Protein 2FTY (pdb70)

B-factor: mean 35.9, std 2.4, range [15.28, 65.34]

Secondary structure (DSSP, 8-state):
--EEEEEES-EEE-SS-EEE-EEEEETTEEEEEES---GGGEEEEEE-TT-EEEEPEEE--B----TT-BTB--S--HHHHHHHHHHTTEEEEEEEEEP-TT--STTHHHHHHHHHHHHHTTS--SSEEEEEEE-----SSHHHHHHHHHHHHHHHHHHH---B--BSSSTTTB--HHHHHHHHHHHHHHTPBPEEB---HHHHHHHHHHHHHTT--STTHHHHTS-HHHHHHHHHHHHHHHHHTT--EEE-S---HHHHHHHHHHHHTT--EEEEE-HHHHH--GGGGS----S--GGG-SSSTTT-TT-TTGGGGG--SSPPPPTTSHHHHHHHHHTTS-SEE---B---BSS--SSTTBGGGGEEGGGTEES-GGGSPP-B--TTTHHHHIIIIIIITTSSS-HHHHHIIIIIHHHHHTT-TTTSSS--TTTSB--EEEE--SS-----TTS-SB--TGGGTSS-S--TTTT-B-S--EEEEEETTEEEEETTEE-GGG----B------GGGS-----SSS---TT-/--EEEEEES-EEE-SS-EEE-EEEEETTEEEEEES---GGGEEEEEE-TT-EEEEPEEE--B----TT-TTS--S--HHHHHHHHHHTTEEEEEEEEEP-TT--STTHHHHHHHHHHHHHTTS--SSEEEEEEE-----SSTTTTHHHHHHHHHHHHHHH---B--BSSSTTTB--HHHHHHHHHHHHHTTPBPEEB---HHHHHHHHHHHHHTT--STTHHHHTS-HHHHHHHHHHHHHHHHHTT--EEE-S---HHHHHHHHHHHHHT--EEEEE-HHHHH--GGGGS----S--GGGSSSSTTT-TT-TTGGGGG--SSPPPPTTSHHHHHHHHHHTS-SEE---B---BSS--SSTTBGGGGEEGGGTEES-GGGSPP-B--TTTHHHHIIIIIIITTSSS-HHHHHIIIIIHHHHHTT-TTTSSS--TTTSB--EEEE--SS-----TTS-SB--TGGGTSS-S--TTTT-B-S--EEEEEETTEEEEETTEE-GGG----B------GGGS-----SSS---TT-/--EEEEEES-EEE-SS-EEE-EEEEETTEEEEEES---GGGEEEEEE-TT-EEEEPEEE--B----TT-TTS--S--HHHHHHHHHHTTEEEEEEEEEP-TT--STTHHHHHHHHHHHHHTTS--SSEEEEEEE-----SSHHHHHHHHHHHHHHHHHHH---B--BSSSTTTB--HHHHHHHHHHHHHTTPBPEEB---HHHHHHHHHHHHHTT--STTHHHHTS-HHHHHHHHHHHHHHHHHTT--EEE-S---HHHHHHHHHHHHHT--EEEEE-HHHHH--GGGG----S--GGGSSSSTTT-TT-TTGGGGG--SSPPPPTTSHHHHHHHHHHTS-SEE---B---BSS--SSTTBGGGGEEGGGTEES-GGGSPP-B--TTTHHHHIIIIIIITTSSS-HHHHHIIIIIHHHHHTT-TTTSSS--TTTSB--EEEE--SS-----TTS-SB--TGGGTSS-S--TTTT-B-S--EEEEEETTEEEEETTEE-GGG----B------GGGS-----SSS---TT-/--EEEEEES-EEE-SS-EEE-EEEEETTEEEEEES---GGGEEEEEE-TT-EEEEPEEE--B----TT-TTS--S--HHHHHHHHHHTTEEEEEEEEEP-TT--STTHHHHHHHHHHHHHTTS--SSEEEEEEE-----SSHHHHHHHHHHHHHHHHHHH---B--BSSSTTTB--HHHHHHHHHHHHHTTPBPEEB---HHHHHHHHHHHHHTT--STTHHHHTS-HHHHHHHHHHHHHHHHHTT--EEE-S---HHHHHHHHHHHHHT--EEEEE-HHHHH--GGGGS-----GGG-SSSTTT-TT-TTGGGGG--SSPPPPTTSHHHHHHHHHTTS-SEE---B---BSS--SSTTBGGGGEEGGGTEES-GGGSPP-B--TTTHHHHIIIIIIITTSSS-HHHHHIIIIIHHHHHTT-TTTSSS--TTTSB--EEEE--SS-----TTS-SB--TGGGTSS-S--TTTT-B-S--EEEEEETTEEEEETTEE-GGG----B------GGGS-----SSS---TT-

Nearest PDB structures (foldseek):
  2fty-assembly1_D  TM=9.978E-01  e=0.000E+00  Lachancea kluyveri
  2fvm-assembly1_D  TM=9.995E-01  e=0.000E+00  Lachancea kluyveri
  2fvm-assembly1_C  TM=1.001E+00  e=0.000E+00  Lachancea kluyveri
  2fvm-assembly1_B  TM=1.000E+00  e=0.000E+00  Lachancea kluyveri
  3sfw-assembly1_A  TM=9.441E-01  e=5.702E-50  Brevibacillus agri

GO terms:
  GO:0004157 dihydropyrimidinase activity (F, EXP)

CATH classification: 2.30.40.10 (+1 more: 3.20.20.140)

Structure (mmCIF, N/CA/C/O backbone):
data_2FTY
#
_entry.id   2FTY
#
_cell.length_a   91.428
_cell.length_b   73.320
_cell.length_c   162.181
_cell.angle_alpha   90.00
_cell.angle_beta   91.59
_cell.angle_gamma   90.00
#
_symmetry.space_group_name_H-M   'P 1 21 1'
#
loop_
_entity.id
_entity.type
_entity.pdbx_description
1 polymer dihydropyrimidinase
2 non-polymer 'ZINC ION'
3 water water
#
loop_
_atom_site.group_PDB
_atom_site.id
_atom_site.type_symbol
_atom_site.label_atom_id
_atom_site.label_alt_id
_atom_site.label_comp_id
_atom_site.label_asym_id
_atom_site.label_entity_id
_atom_site.label_seq_id
_atom_site.pdbx_PDB_ins_code
_atom_site.Cartn_x
_atom_site.Cartn_y
_atom_site.Cartn_z
_atom_site.occupancy
_atom_site.B_iso_or_equiv
_atom_site.auth_seq_id
_atom_site.auth_comp_id
_atom_site.auth_asym_id
_atom_site.auth_atom_id
_atom_site.pdbx_PDB_model_num
ATOM 1 N N . PRO A 1 1 ? 56.843 59.521 101.407 1.00 38.74 2 PRO A N 1
ATOM 2 C CA . PRO A 1 1 ? 55.626 60.282 101.235 1.00 38.65 2 PRO A CA 1
ATOM 3 C C . PRO A 1 1 ? 55.807 61.769 100.917 1.00 38.43 2 PRO A C 1
ATOM 4 O O . PRO A 1 1 ? 55.039 62.593 101.402 1.00 39.11 2 PRO A O 1
ATOM 8 N N . ILE A 1 2 ? 56.813 62.112 100.119 1.00 37.90 3 ILE A N 1
ATOM 9 C CA . ILE A 1 2 ? 56.776 63.345 99.353 1.00 37.54 3 ILE A CA 1
ATOM 10 C C . ILE A 1 2 ? 56.379 62.984 97.911 1.00 37.13 3 ILE A C 1
ATOM 11 O O . ILE A 1 2 ? 55.667 63.739 97.234 1.00 37.39 3 ILE A O 1
ATOM 16 N N . TYR A 1 3 ? 56.805 61.796 97.481 1.00 36.62 4 TYR A N 1
ATOM 17 C CA . TYR A 1 3 ? 56.505 61.271 96.153 1.00 36.24 4 TYR A CA 1
ATOM 18 C C . TYR A 1 3 ? 55.749 59.959 96.246 1.00 36.18 4 TYR A C 1
ATOM 19 O O . TYR A 1 3 ? 56.002 59.143 97.138 1.00 35.98 4 TYR A O 1
ATOM 28 N N . ASP A 1 4 ? 54.824 59.770 95.307 1.00 36.33 5 ASP A N 1
ATOM 29 C CA . ASP A 1 4 ? 54.042 58.550 95.184 1.00 36.40 5 ASP A CA 1
ATOM 30 C C . ASP A 1 4 ? 54.923 57.378 94.728 1.00 36.22 5 ASP A C 1
ATOM 31 O O . ASP A 1 4 ? 54.759 56.251 95.203 1.00 36.42 5 ASP A O 1
ATOM 36 N N . LEU A 1 5 ? 55.860 57.649 93.823 1.00 35.99 6 LEU A N 1
ATOM 37 C CA . LEU A 1 5 ? 56.666 56.592 93.196 1.00 35.78 6 LEU A CA 1
ATOM 38 C C . LEU A 1 5 ? 58.089 57.040 92.874 1.00 35.64 6 LEU A C 1
ATOM 39 O O . LEU A 1 5 ? 58.312 58.138 92.364 1.00 35.73 6 LEU A O 1
ATOM 44 N N . ILE A 1 6 ? 59.042 56.162 93.165 1.00 35.63 7 ILE A N 1
ATOM 45 C CA . ILE A 1 6 ? 60.448 56.361 92.808 1.00 35.57 7 ILE A CA 1
ATOM 46 C C . ILE A 1 6 ? 60.951 55.163 91.997 1.00 35.17 7 ILE A C 1
ATOM 47 O O . ILE A 1 6 ? 60.816 54.012 92.431 1.00 34.89 7 ILE A O 1
ATOM 52 N N . ILE A 1 7 ? 61.510 55.433 90.816 1.00 34.88 8 ILE A N 1
ATOM 53 C CA . ILE A 1 7 ? 62.131 54.377 90.004 1.00 34.51 8 ILE A CA 1
ATOM 54 C C . ILE A 1 7 ? 63.646 54.488 90.062 1.00 34.51 8 ILE A C 1
ATOM 55 O O . ILE A 1 7 ? 64.227 55.446 89.548 1.00 34.34 8 ILE A O 1
ATOM 60 N N . LYS A 1 8 ? 64.274 53.488 90.673 1.00 34.64 9 LYS A N 1
ATOM 61 C CA . LYS A 1 8 ? 65.713 53.487 90.895 1.00 35.07 9 LYS A CA 1
ATOM 62 C C . LYS A 1 8 ? 66.445 52.504 89.985 1.00 35.23 9 LYS A C 1
ATOM 63 O O . LYS A 1 8 ? 65.837 51.584 89.451 1.00 35.10 9 LYS A O 1
ATOM 69 N N . ASN A 1 9 ? 67.756 52.719 89.822 1.00 35.74 10 ASN A N 1
ATOM 70 C CA . ASN A 1 9 ? 68.667 51.788 89.135 1.00 36.14 10 ASN A CA 1
ATOM 71 C C . ASN A 1 9 ? 68.327 51.476 87.673 1.00 36.13 10 ASN A C 1
ATOM 72 O O . ASN A 1 9 ? 68.719 50.428 87.148 1.00 36.32 10 ASN A O 1
ATOM 77 N N . GLY A 1 10 ? 67.605 52.380 87.018 1.00 36.01 11 GLY A N 1
ATOM 78 C CA . GLY A 1 10 ? 67.200 52.183 85.631 1.00 36.02 11 GLY A CA 1
ATOM 79 C C . GLY A 1 10 ? 67.918 53.114 84.679 1.00 35.91 11 GLY A C 1
ATOM 80 O O . GLY A 1 10 ? 68.562 54.060 85.112 1.00 36.20 11 GLY A O 1
ATOM 81 N N . ILE A 1 11 ? 67.809 52.836 83.380 1.00 35.59 12 ILE A N 1
ATOM 82 C CA . ILE A 1 11 ? 68.441 53.657 82.344 1.00 35.30 12 ILE A CA 1
ATOM 83 C C . ILE A 1 11 ? 67.361 54.355 81.548 1.00 35.14 12 ILE A C 1
ATOM 84 O O . ILE A 1 11 ? 66.574 53.721 80.858 1.00 35.13 12 ILE A O 1
ATOM 89 N N . ILE A 1 12 ? 67.337 55.675 81.642 1.00 35.14 13 ILE A N 1
ATOM 90 C CA . ILE A 1 12 ? 66.333 56.476 80.973 1.00 34.81 13 ILE A CA 1
ATOM 91 C C . ILE A 1 12 ? 66.653 56.587 79.490 1.00 35.50 13 ILE A C 1
ATOM 92 O O . ILE A 1 12 ? 67.778 56.963 79.119 1.00 35.33 13 ILE A O 1
ATOM 97 N N . CYS A 1 13 ? 65.669 56.236 78.653 1.00 35.67 14 CYS A N 1
ATOM 98 C CA A CYS A 1 13 ? 65.743 56.432 77.202 0.70 35.76 14 CYS A CA 1
ATOM 99 C CA B CYS A 1 13 ? 65.788 56.480 77.231 0.30 35.73 14 CYS A CA 1
ATOM 100 C C . CYS A 1 13 ? 64.763 57.495 76.727 1.00 35.95 14 CYS A C 1
ATOM 101 O O . CYS A 1 13 ? 63.569 57.409 77.023 1.00 35.99 14 CYS A O 1
ATOM 106 N N . THR A 1 14 ? 65.258 58.464 75.969 1.00 35.63 15 THR A N 1
ATOM 107 C CA . THR A 1 14 ? 64.423 59.459 75.339 1.00 35.69 15 THR A CA 1
ATOM 108 C C . THR A 1 14 ? 64.663 59.409 73.840 1.00 35.79 15 THR A C 1
ATOM 109 O O . THR A 1 14 ? 65.424 58.570 73.347 1.00 35.91 15 THR A O 1
ATOM 113 N N . ALA A 1 15 ? 64.010 60.311 73.115 1.00 35.83 16 ALA A N 1
ATOM 114 C CA . ALA A 1 15 ? 64.208 60.440 71.677 1.00 35.86 16 ALA A CA 1
ATOM 115 C C . ALA A 1 15 ? 65.621 60.919 71.321 1.00 35.76 16 ALA A C 1
ATOM 116 O O . ALA A 1 15 ? 66.045 60.776 70.183 1.00 35.85 16 ALA A O 1
ATOM 118 N N . SER A 1 16 ? 66.347 61.466 72.294 1.00 35.78 17 SER A N 1
ATOM 119 C CA . SER A 1 16 ? 67.669 62.045 72.028 1.00 35.99 17 SER A CA 1
ATOM 120 C C . SER A 1 16 ? 68.778 61.643 73.012 1.00 35.92 17 SER A C 1
ATOM 121 O O . SER A 1 16 ? 69.943 61.955 72.770 1.00 36.16 17 SER A O 1
ATOM 124 N N . ASP A 1 17 ? 68.430 60.969 74.111 1.00 35.76 18 ASP A N 1
ATOM 125 C CA . ASP A 1 17 ? 69.411 60.631 75.156 1.00 35.81 18 ASP A CA 1
ATOM 126 C C . ASP A 1 17 ? 69.211 59.225 75.729 1.00 35.63 18 ASP A C 1
ATOM 127 O O . ASP A 1 17 ? 68.090 58.731 75.806 1.00 35.65 18 ASP A O 1
ATOM 132 N N . ILE A 1 18 ? 70.308 58.593 76.133 1.00 35.56 19 ILE A N 1
ATOM 133 C CA . ILE A 1 18 ? 70.280 57.356 76.928 1.00 35.74 19 ILE A CA 1
ATOM 134 C C . ILE A 1 18 ? 71.248 57.562 78.092 1.00 35.53 19 ILE A C 1
ATOM 135 O O . ILE A 1 18 ? 72.435 57.839 77.866 1.00 35.53 19 ILE A O 1
ATOM 140 N N . TYR A 1 19 ? 70.749 57.431 79.324 1.00 35.37 20 TYR A N 1
ATOM 141 C CA . TYR A 1 19 ? 71.568 57.650 80.516 1.00 35.07 20 TYR A CA 1
ATOM 142 C C . TYR A 1 19 ? 70.948 57.066 81.770 1.00 35.18 20 TYR A C 1
ATOM 143 O O . TYR A 1 19 ? 69.721 57.006 81.895 1.00 35.21 20 TYR A O 1
ATOM 152 N N . ALA A 1 20 ? 71.818 56.636 82.689 1.00 35.02 21 ALA A N 1
ATOM 153 C CA . ALA A 1 20 ? 71.426 56.123 83.998 1.00 34.99 21 ALA A CA 1
ATOM 154 C C . ALA A 1 20 ? 71.059 57.286 84.903 1.00 34.84 21 ALA A C 1
ATOM 155 O O . ALA A 1 20 ? 71.872 58.184 85.123 1.00 34.70 21 ALA A O 1
ATOM 157 N N . ALA A 1 21 ? 69.827 57.270 85.402 1.00 34.89 22 ALA A N 1
ATOM 158 C CA . ALA A 1 21 ? 69.336 58.275 86.360 1.00 35.09 22 ALA A CA 1
ATOM 159 C C . ALA A 1 21 ? 68.053 57.750 86.970 1.00 34.99 22 ALA A C 1
ATOM 160 O O . ALA A 1 21 ? 67.544 56.721 86.537 1.00 35.12 22 ALA A O 1
ATOM 162 N N . GLU A 1 22 ? 67.543 58.451 87.978 1.00 34.96 23 GLU A N 1
ATOM 163 C CA . GLU A 1 22 ? 66.354 57.999 88.698 1.00 35.25 23 GLU A CA 1
ATOM 164 C C . GLU A 1 22 ? 65.213 59.012 88.590 1.00 35.03 23 GLU A C 1
ATOM 165 O O . GLU A 1 22 ? 65.445 60.199 88.327 1.00 34.75 23 GLU A O 1
ATOM 171 N N . ILE A 1 23 ? 63.985 58.523 88.759 1.00 34.83 24 ILE A N 1
ATOM 172 C CA . ILE A 1 23 ? 62.789 59.340 88.557 1.00 34.84 24 ILE A CA 1
ATOM 173 C C . ILE A 1 23 ? 61.881 59.326 89.787 1.00 34.86 24 ILE A C 1
ATOM 174 O O . ILE A 1 23 ? 61.600 58.260 90.353 1.00 34.62 24 ILE A O 1
ATOM 179 N N . ALA A 1 24 ? 61.442 60.521 90.190 1.00 34.97 25 ALA A N 1
ATOM 180 C CA . ALA A 1 24 ? 60.359 60.685 91.170 1.00 35.02 25 ALA A CA 1
ATOM 181 C C . ALA A 1 24 ? 59.051 61.059 90.472 1.00 35.12 25 ALA A C 1
ATOM 182 O O . ALA A 1 24 ? 59.034 61.890 89.556 1.00 34.63 25 ALA A O 1
ATOM 184 N N . VAL A 1 25 ? 57.970 60.426 90.925 1.00 35.11 26 VAL A N 1
ATOM 185 C CA . VAL A 1 25 ? 56.635 60.641 90.392 1.00 34.93 26 VAL A CA 1
ATOM 186 C C . VAL A 1 25 ? 55.670 61.022 91.525 1.00 35.04 26 VAL A C 1
ATOM 187 O O . VAL A 1 25 ? 55.699 60.423 92.609 1.00 34.73 26 VAL A O 1
ATOM 191 N N . ASN A 1 26 ? 54.838 62.032 91.257 1.00 34.96 27 ASN A N 1
ATOM 192 C CA . ASN A 1 26 ? 53.776 62.443 92.174 1.00 35.20 27 ASN A CA 1
ATOM 193 C C . ASN A 1 26 ? 52.614 63.191 91.519 1.00 35.30 27 ASN A C 1
ATOM 194 O O . ASN A 1 26 ? 52.822 64.011 90.621 1.00 35.43 27 ASN A O 1
ATOM 199 N N . ASN A 1 27 ? 51.397 62.882 91.982 1.00 35.49 28 ASN A N 1
ATOM 200 C CA . ASN A 1 27 ? 50.141 63.491 91.497 1.00 35.78 28 ASN A CA 1
ATOM 201 C C . ASN A 1 27 ? 49.964 63.291 89.984 1.00 35.80 28 ASN A C 1
ATOM 202 O O . ASN A 1 27 ? 49.529 64.197 89.259 1.00 35.72 28 ASN A O 1
ATOM 207 N N . GLY A 1 28 ? 50.342 62.097 89.528 1.00 35.69 29 GLY A N 1
ATOM 208 C CA . GLY A 1 28 ? 50.166 61.684 88.143 1.00 36.04 29 GLY A CA 1
ATOM 209 C C . GLY A 1 28 ? 51.206 62.151 87.145 1.00 36.14 29 GLY A C 1
ATOM 210 O O . GLY A 1 28 ? 51.069 61.909 85.946 1.00 36.10 29 GLY A O 1
ATOM 211 N N . LYS A 1 29 ? 52.251 62.805 87.645 1.00 36.49 30 LYS A N 1
ATOM 212 C CA . LYS A 1 29 ? 53.240 63.471 86.795 1.00 36.71 30 LYS A CA 1
ATOM 213 C C . LYS A 1 29 ? 54.677 63.163 87.210 1.00 36.42 30 LYS A C 1
ATOM 214 O O . LYS A 1 29 ? 54.940 62.872 88.381 1.00 36.17 30 LYS A O 1
ATOM 220 N N . VAL A 1 30 ? 55.595 63.225 86.241 1.00 36.26 31 VAL A N 1
ATOM 221 C CA . VAL A 1 30 ? 57.031 63.191 86.525 1.00 35.94 31 VAL A CA 1
ATOM 222 C C . VAL A 1 30 ? 57.378 64.482 87.273 1.00 36.02 31 VAL A C 1
ATOM 223 O O . VAL A 1 30 ? 56.977 65.573 86.869 1.00 36.03 31 VAL A O 1
ATOM 227 N N . GLN A 1 31 ? 58.100 64.340 88.380 1.00 36.05 32 GLN A N 1
ATOM 228 C CA . GLN A 1 31 ? 58.433 65.459 89.261 1.00 36.17 32 GLN A CA 1
ATOM 229 C C . GLN A 1 31 ? 59.905 65.846 89.207 1.00 35.77 32 GLN A C 1
ATOM 230 O O . GLN A 1 31 ? 60.265 67.007 89.417 1.00 35.88 32 GLN A O 1
ATOM 236 N N . LEU A 1 32 ? 60.755 64.863 88.940 1.00 35.57 33 LEU A N 1
ATOM 237 C CA . LEU A 1 32 ? 62.178 64.984 89.237 1.00 35.61 33 LEU A CA 1
ATOM 238 C C . LEU A 1 32 ? 62.998 63.920 88.509 1.00 35.33 33 LEU A C 1
ATOM 239 O O . LEU A 1 32 ? 62.651 62.730 88.533 1.00 35.21 33 LEU A O 1
ATOM 244 N N . ILE A 1 33 ? 64.075 64.357 87.857 1.00 34.94 34 ILE A N 1
ATOM 245 C CA . ILE A 1 33 ? 65.143 63.449 87.443 1.00 34.80 34 ILE A CA 1
ATOM 246 C C . ILE A 1 33 ? 66.429 63.829 88.176 1.00 34.65 34 ILE A C 1
ATOM 247 O O . ILE A 1 33 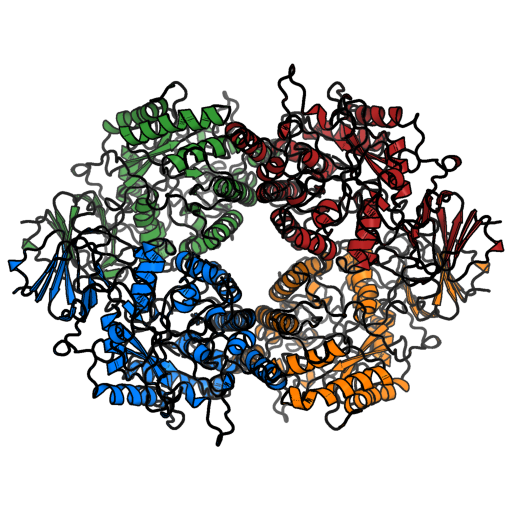? 66.834 64.995 88.147 1.00 34.42 34 ILE A O 1
ATOM 252 N N . ALA A 1 34 ? 67.048 62.845 88.839 1.00 34.43 35 ALA A N 1
ATOM 253 C CA . ALA A 1 34 ? 68.334 63.017 89.520 1.00 34.29 35 ALA A CA 1
ATOM 254 C C . ALA A 1 34 ? 69.165 61.727 89.500 1.00 34.43 35 ALA A C 1
ATOM 255 O O . ALA A 1 34 ? 68.641 60.654 89.191 1.00 34.25 35 ALA A O 1
ATOM 257 N N . ALA A 1 35 ? 70.456 61.838 89.826 1.00 34.79 36 ALA A N 1
ATOM 258 C CA . ALA A 1 35 ? 71.356 60.671 89.881 1.00 35.41 36 ALA A CA 1
ATOM 259 C C . ALA A 1 35 ? 70.880 59.601 90.863 1.00 35.81 36 ALA A C 1
ATOM 260 O O . ALA A 1 35 ? 70.941 58.398 90.570 1.00 35.89 36 ALA A O 1
ATOM 262 N N . SER A 1 36 ? 70.408 60.055 92.021 1.00 35.87 37 SER A N 1
ATOM 263 C CA . SER A 1 36 ? 69.990 59.177 93.094 1.00 36.32 37 SER A CA 1
ATOM 264 C C . SER A 1 36 ? 68.909 59.895 93.887 1.00 36.24 37 SER A C 1
ATOM 265 O O . SER A 1 36 ? 68.996 61.108 94.127 1.00 36.57 37 SER A O 1
ATOM 268 N N . ILE A 1 37 ? 67.869 59.159 94.254 1.00 35.89 38 ILE A N 1
ATOM 269 C CA . ILE A 1 37 ? 66.804 59.704 95.088 1.00 35.60 38 ILE A CA 1
ATOM 270 C C . ILE A 1 37 ? 66.616 58.797 96.295 1.00 35.56 38 ILE A C 1
ATOM 271 O O . ILE A 1 37 ? 66.486 57.588 96.147 1.00 35.30 38 ILE A O 1
ATOM 276 N N . ASP A 1 38 ? 66.646 59.393 97.483 1.00 35.57 39 ASP A N 1
ATOM 277 C CA . ASP A 1 38 ? 66.444 58.676 98.729 1.00 35.76 39 ASP A CA 1
ATOM 278 C C . ASP A 1 38 ? 65.107 57.916 98.713 1.00 35.81 39 ASP A C 1
ATOM 279 O O . ASP A 1 38 ? 64.042 58.535 98.647 1.00 35.80 39 ASP A O 1
ATOM 284 N N . PRO A 1 39 ? 65.161 56.568 98.760 1.00 35.82 40 PRO A N 1
ATOM 285 C CA . PRO A 1 39 ? 63.966 55.723 98.749 1.00 35.87 40 PRO A CA 1
ATOM 286 C C . PRO A 1 39 ? 62.964 55.991 99.884 1.00 35.84 40 PRO A C 1
ATOM 287 O O . PRO A 1 39 ? 61.795 55.635 99.744 1.00 35.99 40 PRO A O 1
ATOM 291 N N . SER A 1 40 ? 63.397 56.606 100.983 1.00 35.63 41 SER A N 1
ATOM 292 C CA . SER A 1 40 ? 62.454 56.990 102.043 1.00 35.79 41 SER A CA 1
ATOM 293 C C . SER A 1 40 ? 61.529 58.140 101.623 1.00 35.69 41 SER A C 1
ATOM 294 O O . SER A 1 40 ? 60.525 58.406 102.283 1.00 35.81 41 SER A O 1
ATOM 297 N N . LEU A 1 41 ? 61.859 58.797 100.512 1.00 35.68 42 LEU A N 1
ATOM 298 C CA . LEU A 1 41 ? 61.085 59.939 100.018 1.00 35.71 42 LEU A CA 1
ATOM 299 C C . LEU A 1 41 ? 59.869 59.532 99.169 1.00 35.82 42 LEU A C 1
ATOM 300 O O . LEU A 1 41 ? 59.039 60.376 98.825 1.00 35.87 42 LEU A O 1
ATOM 305 N N . GLY A 1 42 ? 59.772 58.246 98.830 1.00 35.90 43 GLY A N 1
ATOM 306 C CA . GLY A 1 42 ? 58.685 57.728 97.995 1.00 35.99 43 GLY A CA 1
ATOM 307 C C . GLY A 1 42 ? 57.809 56.713 98.716 1.00 36.42 43 GLY A C 1
ATOM 308 O O . GLY A 1 42 ? 58.295 55.978 99.581 1.00 36.47 43 GLY A O 1
ATOM 309 N N . SER A 1 43 ? 56.517 56.684 98.370 1.00 36.49 44 SER A N 1
ATOM 310 C CA . SER A 1 43 ? 55.565 55.713 98.923 1.00 36.70 44 SER A CA 1
ATOM 311 C C . SER A 1 43 ? 55.884 54.332 98.395 1.00 36.70 44 SER A C 1
ATOM 312 O O . SER A 1 43 ? 55.756 53.341 99.104 1.00 36.73 44 SER A O 1
ATOM 315 N N . GLU A 1 44 ? 56.271 54.285 97.127 1.00 36.71 45 GLU A N 1
ATOM 316 C CA . GLU A 1 44 ? 56.551 53.041 96.439 1.00 37.11 45 GLU A CA 1
ATOM 317 C C . GLU A 1 44 ? 57.848 53.213 95.673 1.00 36.62 45 GLU A C 1
ATOM 318 O O . GLU A 1 44 ? 58.043 54.212 94.978 1.00 36.28 45 GLU A O 1
ATOM 324 N N . VAL A 1 45 ? 58.729 52.226 95.819 1.00 36.38 46 VAL A N 1
ATOM 325 C CA . VAL A 1 45 ? 60.028 52.217 95.152 1.00 35.92 46 VAL A CA 1
ATOM 326 C C . VAL A 1 45 ? 60.134 51.013 94.219 1.00 35.72 46 VAL A C 1
ATOM 327 O O . VAL A 1 45 ? 59.923 49.868 94.637 1.00 35.38 46 VAL A O 1
ATOM 331 N N . ILE A 1 46 ? 60.455 51.297 92.957 1.00 35.80 47 ILE A N 1
ATOM 332 C CA . ILE A 1 46 ? 60.720 50.279 91.941 1.00 35.88 47 ILE A CA 1
ATOM 333 C C . ILE A 1 46 ? 62.224 50.229 91.631 1.00 35.80 47 ILE A C 1
ATOM 334 O O . ILE A 1 46 ? 62.843 51.252 91.344 1.00 35.67 47 ILE A O 1
ATOM 339 N N . ASP A 1 47 ? 62.795 49.030 91.727 1.00 35.77 48 ASP A N 1
ATOM 340 C CA . ASP A 1 47 ? 64.173 48.764 91.361 1.00 35.54 48 ASP A CA 1
ATOM 341 C C . ASP A 1 47 ? 64.141 48.213 89.935 1.00 35.63 48 ASP A C 1
ATOM 342 O O . ASP A 1 47 ? 63.665 47.091 89.684 1.00 35.71 48 ASP A O 1
ATOM 347 N N . ALA A 1 48 ? 64.626 49.021 88.998 1.00 35.57 49 ALA A N 1
ATOM 348 C CA . ALA A 1 48 ? 64.594 48.669 87.581 1.00 35.51 49 ALA A CA 1
ATOM 349 C C . ALA A 1 48 ? 65.664 47.637 87.181 1.00 35.59 49 ALA A C 1
ATOM 350 O O . ALA A 1 48 ? 65.605 47.083 86.081 1.00 35.35 49 ALA A O 1
ATOM 352 N N . GLU A 1 49 ? 66.622 47.391 88.081 1.00 35.65 50 GLU A N 1
ATOM 353 C CA . GLU A 1 49 ? 67.686 46.394 87.898 1.00 35.92 50 GLU A CA 1
ATOM 354 C C . GLU A 1 49 ? 68.544 46.581 86.632 1.00 35.75 50 GLU A C 1
ATOM 355 O O . GLU A 1 49 ? 68.890 45.606 85.965 1.00 35.64 50 GLU A O 1
ATOM 361 N N . GLY A 1 50 ? 68.875 47.830 86.306 1.00 35.53 51 GLY A N 1
ATOM 362 C CA . GLY A 1 50 ? 69.692 48.133 85.132 1.00 35.26 51 GLY A CA 1
ATOM 363 C C . GLY A 1 50 ? 68.953 48.159 83.799 1.00 35.15 51 GLY A C 1
ATOM 364 O O . GLY A 1 50 ? 69.573 48.327 82.750 1.00 35.41 51 GLY A O 1
ATOM 365 N N . ALA A 1 51 ? 67.630 48.014 83.827 1.00 34.86 52 ALA A N 1
ATOM 366 C CA . ALA A 1 51 ? 66.850 47.964 82.595 1.00 34.64 52 ALA A CA 1
ATOM 367 C C . ALA A 1 51 ? 66.501 49.360 82.051 1.00 34.55 52 ALA A C 1
ATOM 368 O O . ALA A 1 51 ? 66.562 50.356 82.780 1.00 34.35 52 ALA A O 1
ATOM 370 N N . PHE A 1 52 ? 66.148 49.417 80.765 1.00 34.48 53 PHE A N 1
ATOM 371 C CA . PHE A 1 52 ? 65.660 50.650 80.144 1.00 34.54 53 PHE A CA 1
ATOM 372 C C . PHE A 1 52 ? 64.304 51.075 80.711 1.00 34.66 53 PHE A C 1
ATOM 373 O O . PHE A 1 52 ? 63.416 50.243 80.943 1.00 34.16 53 PHE A O 1
ATOM 381 N N . ILE A 1 53 ? 64.176 52.382 80.931 1.00 34.69 54 ILE A N 1
ATOM 382 C CA . ILE A 1 53 ? 62.912 53.029 81.191 1.00 34.65 54 ILE A CA 1
ATOM 383 C C . ILE A 1 53 ? 62.610 53.860 79.960 1.00 34.99 54 ILE A C 1
ATOM 384 O O . ILE A 1 53 ? 63.405 54.715 79.564 1.00 35.29 54 ILE A O 1
ATOM 389 N N . THR A 1 54 ? 61.455 53.631 79.362 1.00 35.10 55 THR A N 1
ATOM 390 C CA . THR A 1 54 ? 61.044 54.434 78.222 1.00 35.45 55 THR A CA 1
ATOM 391 C C . THR A 1 54 ? 59.758 55.198 78.570 1.00 35.66 55 THR A C 1
ATOM 392 O O . THR A 1 54 ? 59.046 54.809 79.499 1.00 35.70 55 THR A O 1
ATOM 396 N N . PRO A 1 55 ? 59.474 56.313 77.857 1.00 35.78 56 PRO A N 1
ATOM 397 C CA . PRO A 1 55 ? 58.132 56.888 77.986 1.00 35.58 56 PRO A CA 1
ATOM 398 C C . PRO A 1 55 ? 57.139 55.823 77.551 1.00 35.61 56 PRO A C 1
ATOM 399 O O . PRO A 1 55 ? 57.534 54.868 76.871 1.00 35.84 56 PRO A O 1
ATOM 403 N N . GLY A 1 56 ? 55.873 55.967 77.929 1.00 35.31 57 GLY A N 1
ATOM 404 C CA . GLY A 1 56 ? 54.850 55.056 77.429 1.00 35.43 57 GLY A CA 1
ATOM 405 C C . GLY A 1 56 ? 54.670 55.224 75.928 1.00 35.36 57 GLY A C 1
ATOM 406 O O . GLY A 1 56 ? 54.814 56.325 75.394 1.00 35.08 57 GLY A O 1
ATOM 407 N N . GLY A 1 57 ? 54.385 54.128 75.239 1.00 35.30 58 GLY A N 1
ATOM 408 C CA . GLY A 1 57 ? 54.074 54.214 73.817 1.00 35.50 58 GLY A CA 1
ATOM 409 C C . GLY A 1 57 ? 52.766 54.953 73.548 1.00 35.46 58 GLY A C 1
ATOM 410 O O . GLY A 1 57 ? 51.857 54.998 74.388 1.00 35.31 58 GLY A O 1
ATOM 411 N N . ILE A 1 58 ? 52.686 55.558 72.370 1.00 35.50 59 ILE A N 1
ATOM 412 C CA . ILE A 1 58 ? 51.486 56.257 71.943 1.00 35.22 59 ILE A CA 1
ATOM 413 C C . ILE A 1 58 ? 51.109 55.715 70.586 1.00 35.38 59 ILE A C 1
ATOM 414 O O . ILE A 1 58 ? 51.848 55.898 69.607 1.00 35.16 59 ILE A O 1
ATOM 419 N N . ASP A 1 59 ? 49.959 55.042 70.535 1.00 35.37 60 ASP A N 1
ATOM 420 C CA . ASP A 1 59 ? 49.495 54.404 69.306 1.00 35.40 60 ASP A CA 1
ATOM 421 C C . ASP A 1 59 ? 48.309 55.168 68.731 1.00 35.38 60 ASP A C 1
ATOM 422 O O . ASP A 1 59 ? 47.162 55.065 69.207 1.00 35.22 60 ASP A O 1
ATOM 427 N N . ALA A 1 60 ? 48.610 55.929 67.688 1.00 35.53 61 ALA A N 1
ATOM 428 C CA . ALA A 1 60 ? 47.672 56.886 67.127 1.00 35.65 61 ALA A CA 1
ATOM 429 C C . ALA A 1 60 ? 46.887 56.315 65.953 1.00 35.89 61 ALA A C 1
ATOM 430 O O . ALA A 1 60 ? 46.315 57.056 65.164 1.00 36.08 61 ALA A O 1
ATOM 432 N N . HIS A 1 61 ? 46.848 54.991 65.854 1.00 36.06 62 HIS A N 1
ATOM 433 C CA . HIS A 1 61 ? 46.096 54.339 64.816 1.00 36.47 62 HIS A CA 1
ATOM 434 C C . HIS A 1 61 ? 45.450 53.060 65.330 1.00 36.07 62 HIS A C 1
ATOM 435 O O . HIS A 1 61 ? 45.886 51.962 64.996 1.00 35.87 62 HIS A O 1
ATOM 442 N N . VAL A 1 62 ? 44.386 53.225 66.115 1.00 35.78 63 VAL A N 1
ATOM 443 C CA . VAL A 1 62 ? 43.680 52.108 66.762 1.00 35.90 63 VAL A CA 1
ATOM 444 C C . VAL A 1 62 ? 42.193 52.153 66.406 1.00 35.91 63 VAL A C 1
ATOM 445 O O . VAL A 1 62 ? 41.559 53.199 66.522 1.00 35.86 63 VAL A O 1
ATOM 449 N N . HIS A 1 63 ? 41.648 51.025 65.952 1.00 36.07 64 HIS A N 1
ATOM 450 C CA . HIS A 1 63 ? 40.217 50.937 65.634 1.00 36.25 64 HIS A CA 1
ATOM 451 C C . HIS A 1 63 ? 39.459 50.150 66.698 1.00 36.18 64 HIS A C 1
ATOM 452 O O . HIS A 1 63 ? 39.749 48.981 66.974 1.00 36.20 64 HIS A O 1
ATOM 459 N N . VAL A 1 64 ? 38.472 50.817 67.270 1.00 36.27 65 VAL A N 1
ATOM 460 C CA . VAL A 1 64 ? 37.665 50.293 68.364 1.00 36.38 65 VAL A CA 1
ATOM 461 C C . VAL A 1 64 ? 36.214 50.207 67.891 1.00 36.11 65 VAL A C 1
ATOM 462 O O . VAL A 1 64 ? 35.820 50.923 66.976 1.00 36.01 65 VAL A O 1
ATOM 466 N N . ASP A 1 65 ? 35.432 49.315 68.489 1.00 36.13 66 ASP A N 1
ATOM 467 C CA . ASP A 1 65 ? 33.997 49.267 68.223 1.00 36.59 66 ASP A CA 1
ATOM 468 C C . ASP A 1 65 ? 33.317 50.626 68.480 1.00 36.48 66 ASP A C 1
ATOM 469 O O . ASP A 1 65 ? 33.395 51.170 69.585 1.00 36.30 66 ASP A O 1
ATOM 474 N N . GLU A 1 66 ? 32.688 51.188 67.448 1.00 36.64 67 GLU A N 1
ATOM 475 C CA . GLU A 1 66 ? 31.997 52.484 67.583 1.00 36.92 67 GLU A CA 1
ATOM 476 C C . GLU A 1 66 ? 30.555 52.443 67.065 1.00 36.65 67 GLU A C 1
ATOM 477 O O . GLU A 1 66 ? 30.227 51.590 66.236 1.00 36.40 67 GLU A O 1
ATOM 483 N N . PRO A 1 67 ? 29.682 53.338 67.587 1.00 36.72 68 PRO A N 1
ATOM 484 C CA . PRO A 1 67 ? 28.231 53.261 67.376 1.00 36.58 68 PRO A CA 1
ATOM 485 C C . PRO A 1 67 ? 27.800 53.251 65.914 1.00 36.58 68 PRO A C 1
ATOM 486 O O . PRO A 1 67 ? 26.840 52.558 65.568 1.00 36.57 68 PRO A O 1
ATOM 490 N N . LEU A 1 68 ? 28.492 54.000 65.058 1.00 36.51 69 LEU A N 1
ATOM 491 C CA . LEU A 1 68 ? 28.121 54.029 63.635 1.00 36.66 69 LEU A CA 1
ATOM 492 C C . LEU A 1 68 ? 28.571 52.783 62.846 1.00 36.78 69 LEU A C 1
ATOM 493 O O . LEU A 1 68 ? 28.154 52.590 61.689 1.00 36.63 69 LEU A O 1
ATOM 498 N N . LYS A 1 69 ? 29.407 51.953 63.485 1.00 36.71 70 LYS A N 1
ATOM 499 C CA . LYS A 1 69 ? 29.877 50.672 62.939 1.00 36.86 70 LYS A CA 1
ATOM 500 C C . LYS A 1 69 ? 30.389 50.819 61.505 1.00 36.69 70 LYS A C 1
ATOM 501 O O . LYS A 1 69 ? 29.951 50.098 60.599 1.00 36.54 70 LYS A O 1
ATOM 507 N N . LEU A 1 70 ? 31.304 51.769 61.304 1.00 36.79 71 LEU A N 1
ATOM 508 C CA . LEU A 1 70 ? 31.893 52.042 59.987 1.00 36.65 71 LEU A CA 1
ATOM 509 C C . LEU A 1 70 ? 32.599 50.814 59.422 1.00 36.68 71 LEU A C 1
ATOM 510 O O . LEU A 1 70 ? 32.443 50.480 58.245 1.00 36.87 71 LEU A O 1
ATOM 515 N N . LEU A 1 71 ? 33.368 50.141 60.272 1.00 36.61 72 LEU A N 1
ATOM 516 C CA . LEU A 1 71 ? 34.110 48.945 59.871 1.00 36.66 72 LEU A CA 1
ATOM 517 C C . LEU A 1 71 ? 33.350 47.698 60.292 1.00 36.35 72 LEU A C 1
ATOM 518 O O . LEU A 1 71 ? 33.958 46.670 60.608 1.00 36.23 72 LEU A O 1
ATOM 523 N N . GLY A 1 72 ? 32.023 47.799 60.284 1.00 36.13 73 GLY A N 1
ATOM 524 C CA . GLY A 1 72 ? 31.158 46.772 60.860 1.00 36.16 73 GLY A CA 1
ATOM 525 C C . GLY A 1 72 ? 31.445 46.624 62.342 1.00 36.21 73 GLY A C 1
ATOM 526 O O . GLY A 1 72 ? 32.039 47.512 62.961 1.00 35.93 73 GLY A O 1
ATOM 527 N N . ASP A 1 73 ? 31.044 45.495 62.912 1.00 36.43 74 ASP A N 1
ATOM 528 C CA . ASP A 1 73 ? 31.327 45.226 64.313 1.00 36.75 74 ASP A CA 1
ATOM 529 C C . ASP A 1 73 ? 32.787 44.797 64.501 1.00 36.59 74 ASP A C 1
ATOM 530 O O . ASP A 1 73 ? 33.283 43.914 63.796 1.00 36.66 74 ASP A O 1
ATOM 535 N N . VAL A 1 74 ? 33.463 45.465 65.435 1.00 36.31 75 VAL A N 1
ATOM 536 C CA . VAL A 1 74 ? 34.835 45.156 65.837 1.00 36.20 75 VAL A CA 1
ATOM 537 C C . VAL A 1 74 ? 34.764 44.551 67.242 1.00 36.11 75 VAL A C 1
ATOM 538 O O . VAL A 1 74 ? 33.905 44.949 68.037 1.00 36.17 75 VAL A O 1
ATOM 542 N N . VAL A 1 75 ? 35.639 43.588 67.541 1.00 35.95 76 VAL A N 1
ATOM 543 C CA . VAL A 1 75 ? 35.574 42.852 68.823 1.00 36.05 76 VAL A CA 1
ATOM 544 C C . VAL A 1 75 ? 35.978 43.644 70.071 1.00 36.04 76 VAL A C 1
ATOM 545 O O . VAL A 1 75 ? 35.410 43.437 71.141 1.00 36.08 76 VAL A O 1
ATOM 549 N N . ASP A 1 76 ? 36.944 44.549 69.925 1.00 35.97 77 ASP A N 1
ATOM 550 C CA . ASP A 1 76 ? 37.444 45.348 71.046 1.00 36.24 77 ASP A CA 1
ATOM 551 C C . ASP A 1 76 ? 36.639 46.633 71.253 1.00 35.87 77 ASP A C 1
ATOM 552 O O . ASP A 1 76 ? 36.470 47.427 70.327 1.00 35.96 77 ASP A O 1
ATOM 557 N N . THR A 1 77 ? 36.157 46.837 72.475 1.00 35.55 78 THR A N 1
ATOM 558 C CA . THR A 1 77 ? 35.707 48.159 72.908 1.00 35.28 78 THR A CA 1
ATOM 559 C C . THR A 1 77 ? 36.939 48.976 73.289 1.00 35.26 78 THR A C 1
ATOM 560 O O . THR A 1 77 ? 38.074 48.498 73.174 1.00 35.27 78 THR A O 1
ATOM 564 N N . MET A 1 78 ? 36.721 50.205 73.743 1.00 35.07 79 MET A N 1
ATOM 565 C CA . MET A 1 78 ? 37.810 51.030 74.220 1.00 35.02 79 MET A CA 1
ATOM 566 C C . MET A 1 78 ? 38.399 50.425 75.497 1.00 35.01 79 MET A C 1
ATOM 567 O O . MET A 1 78 ? 39.608 50.524 75.721 1.00 34.80 79 MET A O 1
ATOM 572 N N . GLU A 1 79 ? 37.548 49.796 76.318 1.00 35.12 80 GLU A N 1
ATOM 573 C CA . GLU A 1 79 ? 37.989 49.049 77.506 1.00 35.25 80 GLU A CA 1
ATOM 574 C C . GLU A 1 79 ? 39.030 47.992 77.128 1.00 35.09 80 GLU A C 1
ATOM 575 O O . GLU A 1 79 ? 40.116 47.937 77.714 1.00 34.87 80 GLU A O 1
ATOM 581 N N . HIS A 1 80 ? 38.697 47.181 76.128 1.00 34.97 81 HIS A N 1
ATOM 582 C CA . HIS A 1 80 ? 39.550 46.081 75.709 1.00 34.92 81 HIS A CA 1
ATOM 583 C C . HIS A 1 80 ? 40.858 46.565 75.097 1.00 34.88 81 HIS A C 1
ATOM 584 O O . HIS A 1 80 ? 41.920 46.015 75.396 1.00 34.58 81 HIS A O 1
ATOM 591 N N . ALA A 1 81 ? 40.774 47.596 74.251 1.00 34.85 82 ALA A N 1
ATOM 592 C CA . ALA A 1 81 ? 41.942 48.059 73.509 1.00 34.78 82 ALA A CA 1
ATOM 593 C C . ALA A 1 81 ? 42.956 48.725 74.423 1.00 34.71 82 ALA A C 1
ATOM 594 O O . ALA A 1 81 ? 44.149 48.526 74.253 1.00 34.65 82 ALA A O 1
ATOM 596 N N . THR A 1 82 ? 42.475 49.512 75.385 1.00 34.65 83 THR A N 1
ATOM 597 C CA . THR A 1 82 ? 43.347 50.167 76.359 1.00 34.51 83 THR A CA 1
ATOM 598 C C . THR A 1 82 ? 43.963 49.157 77.338 1.00 34.91 83 THR A C 1
ATOM 599 O O . THR A 1 82 ? 45.142 49.291 77.694 1.00 35.25 83 THR A O 1
ATOM 603 N N . ARG A 1 83 ? 43.195 48.141 77.741 1.00 34.59 84 ARG A N 1
ATOM 604 C CA . ARG A 1 83 ? 43.738 47.033 78.533 1.00 35.09 84 ARG A CA 1
ATOM 605 C C . ARG A 1 83 ? 44.885 46.329 77.809 1.00 35.10 84 ARG A C 1
ATOM 606 O O . ARG A 1 83 ? 45.920 46.051 78.410 1.00 35.48 84 ARG A O 1
ATOM 614 N N . SER A 1 84 ? 44.684 46.045 76.522 1.00 34.88 85 SER A N 1
ATOM 615 C CA . SER A 1 84 ? 45.672 45.385 75.686 1.00 34.64 85 SER A CA 1
ATOM 616 C C . SER A 1 84 ? 46.885 46.287 75.447 1.00 34.85 85 SER A C 1
ATOM 617 O O . SER A 1 84 ? 48.037 45.833 75.528 1.00 35.20 85 SER A O 1
ATOM 620 N N . ALA A 1 85 ? 46.622 47.565 75.162 1.00 34.72 86 ALA A N 1
ATOM 621 C CA . ALA A 1 85 ? 47.673 48.557 74.947 1.00 34.61 86 ALA A CA 1
ATOM 622 C C . ALA A 1 85 ? 48.625 48.562 76.130 1.00 34.51 86 ALA A C 1
ATOM 623 O O . ALA A 1 85 ? 49.833 48.451 75.959 1.00 34.57 86 ALA A O 1
ATOM 625 N N . VAL A 1 86 ? 48.057 48.673 77.324 1.00 34.54 87 VAL A N 1
ATOM 626 C CA . VAL A 1 86 ? 48.812 48.767 78.570 1.00 34.57 87 VAL A CA 1
ATOM 627 C C . VAL A 1 86 ? 49.674 47.523 78.868 1.00 34.61 87 VAL A C 1
ATOM 628 O O . VAL A 1 86 ? 50.788 47.641 79.366 1.00 34.68 87 VAL A O 1
ATOM 632 N N . ALA A 1 87 ? 49.162 46.341 78.541 1.00 34.72 88 ALA A N 1
ATOM 633 C CA . ALA A 1 87 ? 49.913 45.092 78.706 1.00 34.78 88 ALA A CA 1
ATOM 634 C C . ALA A 1 87 ? 51.107 45.022 77.752 1.00 34.91 88 ALA A C 1
ATOM 635 O O . ALA A 1 87 ? 51.990 44.184 77.913 1.00 35.46 88 ALA A O 1
ATOM 637 N N . GLY A 1 88 ? 51.123 45.893 76.754 1.00 34.92 89 GLY A N 1
ATOM 638 C CA . GLY A 1 88 ? 52.201 45.924 75.781 1.00 35.00 89 GLY A CA 1
ATOM 639 C C . GLY A 1 88 ? 52.993 47.211 75.789 1.00 35.13 89 GLY A C 1
ATOM 640 O O . GLY A 1 88 ? 53.745 47.482 74.850 1.00 35.13 89 GLY A O 1
ATOM 641 N N . GLY A 1 89 ? 52.823 48.007 76.846 1.00 34.89 90 GLY A N 1
ATOM 642 C CA . GLY A 1 89 ? 53.621 49.209 77.043 1.00 34.94 90 GLY A CA 1
ATOM 643 C C . GLY A 1 89 ? 53.111 50.466 76.360 1.00 35.17 90 GLY A C 1
ATOM 644 O O . GLY A 1 89 ? 53.791 51.502 76.353 1.00 35.48 90 GLY A O 1
ATOM 645 N N . THR A 1 90 ? 51.920 50.390 75.775 1.00 35.05 91 THR A N 1
ATOM 646 C CA . THR A 1 90 ? 51.306 51.568 75.166 1.00 35.12 91 THR A CA 1
ATOM 647 C C . THR A 1 90 ? 50.375 52.247 76.194 1.00 35.32 91 THR A C 1
ATOM 648 O O . THR A 1 90 ? 49.529 51.590 76.806 1.00 35.26 91 THR A O 1
ATOM 652 N N . THR A 1 91 ? 50.551 53.551 76.392 1.00 35.15 92 THR A N 1
ATOM 653 C CA . THR A 1 91 ? 49.844 54.257 77.465 1.00 35.33 92 THR A CA 1
ATOM 654 C C . THR A 1 91 ? 48.894 55.368 76.966 1.00 35.49 92 THR A C 1
ATOM 655 O O . THR A 1 91 ? 48.216 56.029 77.766 1.00 35.29 92 THR A O 1
ATOM 659 N N . THR A 1 92 ? 48.864 55.575 75.650 1.00 35.46 93 THR A N 1
ATOM 660 C CA . THR A 1 92 ? 47.890 56.465 75.021 1.00 35.38 93 THR A CA 1
ATOM 661 C C . THR A 1 92 ? 47.529 55.910 73.658 1.00 35.12 93 THR A C 1
ATOM 662 O O . THR A 1 92 ? 48.411 55.618 72.847 1.00 34.85 93 THR A O 1
ATOM 666 N N . VAL A 1 93 ? 46.231 55.731 73.423 1.00 35.08 94 VAL A N 1
ATOM 667 C CA . VAL A 1 93 ? 45.743 55.351 72.099 1.00 35.29 94 VAL A CA 1
ATOM 668 C C . VAL A 1 93 ? 44.888 56.466 71.500 1.00 35.23 94 VAL A C 1
ATOM 669 O O . VAL A 1 93 ? 44.268 57.245 72.218 1.00 35.54 94 VAL A O 1
ATOM 673 N N . VAL A 1 94 ? 44.906 56.566 70.181 1.00 35.04 95 VAL A N 1
ATOM 674 C CA . VAL A 1 94 ? 44.007 57.463 69.484 1.00 35.00 95 VAL A CA 1
ATOM 675 C C . VAL A 1 94 ? 43.208 56.646 68.477 1.00 35.08 95 VAL A C 1
ATOM 676 O O . VAL A 1 94 ? 43.780 56.025 67.567 1.00 34.92 95 VAL A O 1
ATOM 680 N N . ALA A 1 95 ? 41.891 56.636 68.675 1.00 34.79 96 ALA A N 1
ATOM 681 C CA . ALA A 1 95 ? 40.973 55.935 67.785 1.00 34.61 96 ALA A CA 1
ATOM 682 C C . ALA A 1 95 ? 40.268 56.923 66.856 1.00 34.55 96 ALA A C 1
ATOM 683 O O . ALA A 1 95 ? 40.700 58.083 66.716 1.00 34.33 96 ALA A O 1
ATOM 685 N N . PHE A 1 96 ? 39.175 56.473 66.244 1.00 34.39 97 PHE A N 1
ATOM 686 C CA . PHE A 1 96 ? 38.565 57.212 65.158 1.00 34.46 97 PHE A CA 1
ATOM 687 C C . PHE A 1 96 ? 37.096 57.509 65.377 1.00 34.89 97 PHE A C 1
ATOM 688 O O . PHE A 1 96 ? 36.314 56.625 65.720 1.00 34.74 97 PHE A O 1
ATOM 696 N N . SER A 1 97 ? 36.738 58.769 65.169 1.00 35.10 98 SER A N 1
ATOM 697 C CA . SER A 1 97 ? 35.359 59.219 65.236 1.00 35.57 98 SER A CA 1
ATOM 698 C C . SER A 1 97 ? 34.790 59.332 63.813 1.00 35.65 98 SER A C 1
ATOM 699 O O . SER A 1 97 ? 35.333 60.065 62.968 1.00 35.74 98 SER A O 1
ATOM 702 N N . THR A 1 98 ? 33.709 58.603 63.546 1.00 35.37 99 THR A N 1
ATOM 703 C CA . THR A 1 98 ? 33.127 58.574 62.210 1.00 35.54 99 THR A CA 1
ATOM 704 C C . THR A 1 98 ? 32.140 59.710 62.055 1.00 35.48 99 THR A C 1
ATOM 705 O O . THR A 1 98 ? 31.215 59.855 62.863 1.00 35.63 99 THR A O 1
ATOM 709 N N . GLN A 1 99 ? 32.355 60.523 61.022 1.00 35.21 100 GLN A N 1
ATOM 710 C CA . GLN A 1 99 ? 31.393 61.550 60.614 1.00 34.78 100 GLN A CA 1
ATOM 711 C C . GLN A 1 99 ? 29.977 60.944 60.516 1.00 34.87 100 GLN A C 1
ATOM 712 O O . GLN A 1 99 ? 29.771 59.924 59.854 1.00 34.52 100 GLN A O 1
ATOM 718 N N . ASP A 1 100 ? 29.025 61.579 61.197 1.00 34.98 101 ASP A N 1
ATOM 719 C CA . ASP A 1 100 ? 27.623 61.157 61.171 1.00 35.29 101 ASP A CA 1
ATOM 720 C C . ASP A 1 100 ? 26.844 62.032 60.201 1.00 35.25 101 ASP A C 1
ATOM 721 O O . ASP A 1 100 ? 26.572 63.197 60.494 1.00 35.35 101 ASP A O 1
ATOM 726 N N . VAL A 1 101 ? 26.480 61.457 59.056 1.00 35.33 102 VAL A N 1
ATOM 727 C CA . VAL A 1 101 ? 25.846 62.206 57.969 1.00 35.59 102 VAL A CA 1
ATOM 728 C C . VAL A 1 101 ? 24.400 62.630 58.259 1.00 35.67 102 VAL A C 1
ATOM 729 O O . VAL A 1 101 ? 23.841 63.466 57.543 1.00 35.67 102 VAL A O 1
ATOM 733 N N . SER A 1 102 ? 23.803 62.067 59.310 1.00 35.75 103 SER A N 1
ATOM 734 C CA . SER A 1 102 ? 22.444 62.459 59.701 1.00 35.87 103 SER A CA 1
ATOM 735 C C . SER A 1 102 ? 22.420 63.796 60.436 1.00 35.98 103 SER A C 1
ATOM 736 O O . SER A 1 102 ? 21.379 64.438 60.492 1.00 35.99 103 SER A O 1
ATOM 739 N N . LYS A 1 103 ? 23.550 64.223 60.996 1.00 36.22 104 LYS A N 1
ATOM 740 C CA . LYS A 1 103 ? 23.575 65.488 61.739 1.00 36.68 104 LYS A CA 1
ATOM 741 C C . LYS A 1 103 ? 24.043 66.612 60.813 1.00 36.82 104 LYS A C 1
ATOM 742 O O . LYS A 1 103 ? 25.014 66.443 60.074 1.00 37.11 104 LYS A O 1
ATOM 748 N N . LYS A 1 104 ? 23.331 67.741 60.833 1.00 36.80 105 LYS A N 1
ATOM 749 C CA . LYS A 1 104 ? 23.639 68.885 59.966 1.00 36.74 105 LYS A CA 1
ATOM 750 C C . LYS A 1 104 ? 24.036 70.156 60.734 1.00 36.44 105 LYS A C 1
ATOM 751 O O . LYS A 1 104 ? 23.881 70.243 61.955 1.00 36.37 105 LYS A O 1
ATOM 757 N N . GLY A 1 105 ? 24.553 71.141 60.005 1.00 36.02 106 GLY A N 1
ATOM 758 C CA . GLY A 1 105 ? 24.863 72.441 60.592 1.00 35.78 106 GLY A CA 1
ATOM 759 C C . GLY A 1 105 ? 26.247 72.530 61.216 1.00 35.76 106 GLY A C 1
ATOM 760 O O . GLY A 1 105 ? 27.054 71.603 61.077 1.00 35.83 106 GLY A O 1
ATOM 761 N N . PRO A 1 106 ? 26.525 73.651 61.917 1.00 35.48 107 PRO A N 1
ATOM 762 C CA . PRO A 1 106 ? 27.817 73.985 62.523 1.00 35.13 107 PRO A CA 1
ATOM 763 C C . PRO A 1 106 ? 28.335 72.931 63.507 1.00 34.94 107 PRO A C 1
ATOM 764 O O . PRO A 1 106 ? 29.548 72.743 63.635 1.00 34.78 107 PRO A O 1
ATOM 768 N N . SER A 1 107 ? 27.422 72.256 64.198 1.00 34.69 108 SER A N 1
ATOM 769 C CA . SER A 1 107 ? 27.804 71.284 65.217 1.00 34.61 108 SER A CA 1
ATOM 770 C C . SER A 1 107 ? 27.886 69.831 64.722 1.00 34.47 108 SER A C 1
ATOM 771 O O . SER A 1 107 ? 28.120 68.920 65.521 1.00 34.45 108 SER A O 1
ATOM 774 N N . ALA A 1 108 ? 27.734 69.622 63.413 1.00 34.22 109 ALA A N 1
ATOM 775 C CA . ALA A 1 108 ? 27.662 68.267 62.832 1.00 34.13 109 ALA A CA 1
ATOM 776 C C . ALA A 1 108 ? 28.832 67.340 63.169 1.00 33.99 109 ALA A C 1
ATOM 777 O O . ALA A 1 108 ? 28.623 66.156 63.418 1.00 33.96 109 ALA A O 1
ATOM 779 N N . LEU A 1 109 ? 30.053 67.870 63.168 1.00 33.80 110 LEU A N 1
ATOM 780 C CA . LEU A 1 109 ? 31.228 67.047 63.437 1.00 33.80 110 LEU A CA 1
ATOM 781 C C . LEU A 1 109 ? 31.532 66.885 64.936 1.00 33.97 110 LEU A C 1
ATOM 782 O O . LEU A 1 109 ? 32.002 65.829 65.357 1.00 33.67 110 LEU A O 1
ATOM 787 N N . ALA A 1 110 ? 31.269 67.934 65.723 1.00 33.99 111 ALA A N 1
ATOM 788 C CA . ALA A 1 110 ? 31.341 67.864 67.181 1.00 34.33 111 ALA A CA 1
ATOM 789 C C . ALA A 1 110 ? 30.379 66.797 67.713 1.00 34.68 111 ALA A C 1
ATOM 790 O O . ALA A 1 110 ? 30.735 66.009 68.595 1.00 34.49 111 ALA A O 1
ATOM 792 N N . GLU A 1 111 ? 29.163 66.790 67.163 1.00 34.89 112 GLU A N 1
ATOM 793 C CA . GLU A 1 111 ? 28.154 65.799 67.492 1.00 35.39 112 GLU A CA 1
ATOM 794 C C . GLU A 1 111 ? 28.604 64.365 67.158 1.00 35.39 112 GLU A C 1
ATOM 795 O O . GLU A 1 111 ? 28.291 63.444 67.903 1.00 35.56 112 GLU A O 1
ATOM 801 N N . SER A 1 112 ? 29.346 64.188 66.064 1.00 35.22 113 SER A N 1
ATOM 802 C CA . SER A 1 112 ? 29.928 62.889 65.699 1.00 35.54 113 SER A CA 1
ATOM 803 C C . SER A 1 112 ? 30.936 62.380 66.752 1.00 35.66 113 SER A C 1
ATOM 804 O O . SER A 1 112 ? 30.970 61.191 67.081 1.00 35.78 113 SER A O 1
ATOM 807 N N . VAL A 1 113 ? 31.766 63.293 67.253 1.00 35.71 114 VAL A N 1
ATOM 808 C CA . VAL A 1 113 ? 32.742 62.992 68.302 1.00 35.76 114 VAL A CA 1
ATOM 809 C C . VAL A 1 113 ? 32.038 62.645 69.612 1.00 35.90 114 VAL A C 1
ATOM 810 O O . VAL A 1 113 ? 32.417 61.687 70.292 1.00 36.12 114 VAL A O 1
ATOM 814 N N . LYS A 1 114 ? 31.000 63.419 69.936 1.00 36.17 115 LYS A N 1
ATOM 815 C CA . LYS A 1 114 ? 30.166 63.222 71.122 1.00 36.07 115 LYS A CA 1
ATOM 816 C C . LYS A 1 114 ? 29.571 61.803 71.244 1.00 36.30 115 LYS A C 1
ATOM 817 O O . LYS A 1 114 ? 29.397 61.292 72.357 1.00 36.38 115 LYS A O 1
ATOM 823 N N . LEU A 1 115 ? 29.259 61.175 70.111 1.00 36.27 116 LEU A N 1
ATOM 824 C CA . LEU A 1 115 ? 28.739 59.799 70.103 1.00 36.22 116 LEU A CA 1
ATOM 825 C C . LEU A 1 115 ? 29.733 58.823 70.735 1.00 35.90 116 LEU A C 1
ATOM 826 O O . LEU A 1 115 ? 29.349 57.943 71.516 1.00 35.75 116 LEU A O 1
ATOM 831 N N . ASP A 1 116 ? 31.011 59.001 70.397 1.00 35.84 117 ASP A N 1
ATOM 832 C CA . ASP A 1 116 ? 32.075 58.110 70.848 1.00 35.63 117 ASP A CA 1
ATOM 833 C C . ASP A 1 116 ? 32.455 58.402 72.294 1.00 35.34 117 ASP A C 1
ATOM 834 O O . ASP A 1 116 ? 32.526 57.490 73.113 1.00 35.40 117 ASP A O 1
ATOM 839 N N . VAL A 1 117 ? 32.688 59.671 72.605 1.00 35.08 118 VAL A N 1
ATOM 840 C CA . VAL A 1 117 ? 33.007 60.096 73.971 1.00 34.91 118 VAL A CA 1
ATOM 841 C C . VAL A 1 117 ? 31.971 59.567 74.976 1.00 35.25 118 VAL A C 1
ATOM 842 O O . VAL A 1 117 ? 32.340 58.986 76.002 1.00 35.09 118 VAL A O 1
ATOM 846 N N . ASP A 1 118 ? 30.688 59.746 74.659 1.00 35.43 119 ASP A N 1
ATOM 847 C CA . ASP A 1 118 ? 29.589 59.268 75.511 1.00 35.85 119 ASP A CA 1
ATOM 848 C C . ASP A 1 118 ? 29.559 57.753 75.655 1.00 35.90 119 ASP A C 1
ATOM 849 O O . ASP A 1 118 ? 29.341 57.245 76.752 1.00 36.12 119 ASP A O 1
ATOM 854 N N . GLU A 1 119 ? 29.767 57.037 74.551 1.00 35.99 120 GLU A N 1
ATOM 855 C CA . GLU A 1 119 ? 29.810 55.578 74.571 1.00 36.22 120 GLU A CA 1
ATOM 856 C C . GLU A 1 119 ? 30.920 55.038 75.467 1.00 35.88 120 GLU A C 1
ATOM 857 O O . GLU A 1 119 ? 30.687 54.131 76.267 1.00 35.93 120 GLU A O 1
ATOM 863 N N . TYR A 1 120 ? 32.111 55.617 75.352 1.00 35.44 121 TYR A N 1
ATOM 864 C CA . TYR A 1 120 ? 33.272 55.116 76.078 1.00 35.39 121 TYR A CA 1
ATOM 865 C C . TYR A 1 120 ? 33.319 55.572 77.531 1.00 35.75 121 TYR A C 1
ATOM 866 O O . TYR A 1 120 ? 34.045 54.992 78.339 1.00 35.90 121 TYR A O 1
ATOM 875 N N . SER A 1 121 ? 32.528 56.591 77.856 1.00 35.87 122 SER A N 1
ATOM 876 C CA . SER A 1 121 ? 32.513 57.171 79.191 1.00 36.56 122 SER A CA 1
ATOM 877 C C . SER A 1 121 ? 32.033 56.171 80.248 1.00 36.48 122 SER A C 1
ATOM 878 O O . SER A 1 121 ? 32.364 56.304 81.427 1.00 36.67 122 SER A O 1
ATOM 881 N N . GLU A 1 122 ? 31.255 55.179 79.819 1.00 36.58 123 GLU A N 1
ATOM 882 C CA . GLU A 1 122 ? 30.714 54.167 80.725 1.00 36.99 123 GLU A CA 1
ATOM 883 C C . GLU A 1 122 ? 31.647 52.974 80.947 1.00 36.58 123 GLU A C 1
ATOM 884 O O . GLU A 1 122 ? 31.425 52.164 81.843 1.00 36.76 123 GLU A O 1
ATOM 890 N N . GLN A 1 123 ? 32.694 52.883 80.143 1.00 36.25 124 GLN A N 1
ATOM 891 C CA . GLN A 1 123 ? 33.595 51.739 80.162 1.00 35.92 124 GLN A CA 1
ATOM 892 C C . GLN A 1 123 ? 34.802 51.981 81.070 1.00 35.88 124 GLN A C 1
ATOM 893 O O . GLN A 1 123 ? 35.148 53.119 81.365 1.00 36.02 124 GLN A O 1
ATOM 899 N N . THR A 1 124 ? 35.443 50.909 81.517 1.00 35.86 125 THR A N 1
ATOM 900 C CA . THR A 1 124 ? 36.663 51.041 82.297 1.00 35.86 125 THR A CA 1
ATOM 901 C C . THR A 1 124 ? 37.836 51.221 81.343 1.00 35.99 125 THR A C 1
ATOM 902 O O . THR A 1 124 ? 38.085 50.376 80.485 1.00 36.21 125 THR A O 1
ATOM 906 N N . LEU A 1 125 ? 38.529 52.349 81.490 1.00 36.05 126 LEU A N 1
ATOM 907 C CA . LEU A 1 125 ? 39.642 52.714 80.631 1.00 35.76 126 LEU A CA 1
ATOM 908 C C . LEU A 1 125 ? 40.975 52.591 81.373 1.00 35.63 126 LEU A C 1
ATOM 909 O O . LEU A 1 125 ? 41.179 53.201 82.421 1.00 35.48 126 LEU A O 1
ATOM 914 N N . TYR A 1 126 ? 41.880 51.812 80.790 1.00 35.46 127 TYR A N 1
ATOM 915 C CA . TYR A 1 126 ? 43.170 51.490 81.393 1.00 35.18 127 TYR A CA 1
ATOM 916 C C . TYR A 1 126 ? 44.213 52.549 81.112 1.00 35.09 127 TYR A C 1
ATOM 917 O O . TYR A 1 126 ? 45.174 52.686 81.868 1.00 35.15 127 TYR A O 1
ATOM 926 N N . CYS A 1 127 ? 44.010 53.292 80.027 1.00 35.04 128 CYS A N 1
ATOM 927 C CA . CYS A 1 127 ? 44.805 54.483 79.725 1.00 34.93 128 CYS A CA 1
ATOM 928 C C . CYS A 1 127 ? 43.975 55.532 78.984 1.00 35.21 128 CYS A C 1
ATOM 929 O O . CYS A 1 127 ? 42.827 55.277 78.602 1.00 35.34 128 CYS A O 1
ATOM 932 N N . ASP A 1 128 ? 44.559 56.713 78.795 1.00 35.37 129 ASP A N 1
ATOM 933 C CA . ASP A 1 128 ? 43.912 57.809 78.080 1.00 35.50 129 ASP A CA 1
ATOM 934 C C . ASP A 1 128 ? 43.749 57.482 76.608 1.00 35.39 129 ASP A C 1
ATOM 935 O O . ASP A 1 128 ? 44.539 56.722 76.041 1.00 35.15 129 ASP A O 1
ATOM 940 N N . TYR A 1 129 ? 42.713 58.054 76.000 1.00 35.54 130 TYR A N 1
ATOM 941 C CA . TYR A 1 129 ? 42.478 57.922 74.564 1.00 35.57 130 TYR A CA 1
ATOM 942 C C . TYR A 1 129 ? 42.074 59.262 73.979 1.00 35.39 130 TYR A C 1
ATOM 943 O O . TYR A 1 129 ? 41.433 60.072 74.645 1.00 35.49 130 TYR A O 1
ATOM 952 N N . GLY A 1 130 ? 42.464 59.485 72.730 1.00 35.39 131 GLY A N 1
ATOM 953 C CA . GLY A 1 130 ? 42.012 60.647 71.960 1.00 35.18 131 GLY A CA 1
ATOM 954 C C . GLY A 1 130 ? 41.261 60.134 70.757 1.00 34.86 131 GLY A C 1
ATOM 955 O O . GLY A 1 130 ? 41.182 58.914 70.563 1.00 34.88 131 GLY A O 1
ATOM 956 N N . LEU A 1 131 ? 40.721 61.048 69.949 1.00 34.50 132 LEU A N 1
ATOM 957 C CA . LEU A 1 131 ? 40.026 60.675 68.704 1.00 34.20 132 LEU A CA 1
ATOM 958 C C . LEU A 1 131 ? 40.466 61.492 67.491 1.00 34.45 132 LEU A C 1
ATOM 959 O O . LEU A 1 131 ? 40.667 62.702 67.584 1.00 34.08 132 LEU A O 1
ATOM 964 N N . HIS A 1 132 ? 40.637 60.797 66.367 1.00 34.68 133 HIS A N 1
ATOM 965 C CA . HIS A 1 132 ? 40.731 61.410 65.050 1.00 35.19 133 HIS A CA 1
ATOM 966 C C . HIS A 1 132 ? 39.310 61.542 64.508 1.00 35.69 133 HIS A C 1
ATOM 967 O O . HIS A 1 132 ? 38.396 60.832 64.942 1.00 36.13 133 HIS A O 1
ATOM 974 N N . LEU A 1 133 ? 39.108 62.446 63.556 1.00 35.77 134 LEU A N 1
ATOM 975 C CA . LEU A 1 133 ? 37.829 62.489 62.850 1.00 35.90 134 LEU A CA 1
ATOM 976 C C . LEU A 1 133 ? 37.986 61.875 61.452 1.00 35.51 134 LEU A C 1
ATOM 977 O O . LEU A 1 133 ? 38.941 62.184 60.745 1.00 35.66 134 LEU A O 1
ATOM 982 N N . ILE A 1 134 ? 37.074 60.981 61.081 1.00 35.43 135 ILE A N 1
ATOM 983 C CA . ILE A 1 134 ? 37.037 60.420 59.724 1.00 35.28 135 ILE A CA 1
ATOM 984 C C . ILE A 1 134 ? 36.045 61.192 58.845 1.00 35.20 135 ILE A C 1
ATOM 985 O O . ILE A 1 134 ? 34.876 61.320 59.182 1.00 34.72 135 ILE A O 1
ATOM 990 N N . LEU A 1 135 ? 36.534 61.718 57.723 1.00 35.49 136 LEU A N 1
ATOM 991 C CA . LEU A 1 135 ? 35.691 62.463 56.783 1.00 35.63 136 LEU A CA 1
ATOM 992 C C . LEU A 1 135 ? 35.517 61.713 55.461 1.00 35.40 136 LEU A C 1
ATOM 993 O O . LEU A 1 135 ? 36.497 61.313 54.839 1.00 35.50 136 LEU A O 1
ATOM 998 N N . PHE A 1 136 ? 34.266 61.516 55.047 1.00 35.31 137 PHE A N 1
ATOM 999 C CA . PHE A 1 136 ? 33.961 60.852 53.771 1.00 34.98 137 PHE A CA 1
ATOM 1000 C C . PHE A 1 136 ? 32.809 61.508 52.998 1.00 35.08 137 PHE A C 1
ATOM 1001 O O . PHE A 1 136 ? 32.495 61.087 51.881 1.00 34.99 137 PHE A O 1
ATOM 1009 N N . GLN A 1 137 ? 32.177 62.521 53.595 1.00 34.99 138 GLN A N 1
ATOM 1010 C CA . GLN A 1 137 ? 31.138 63.297 52.907 1.00 35.57 138 GLN A CA 1
ATOM 1011 C C . GLN A 1 137 ? 31.472 64.788 52.906 1.00 35.42 138 GLN A C 1
ATOM 1012 O O . GLN A 1 137 ? 31.370 65.462 53.931 1.00 35.43 138 GLN A O 1
ATOM 1018 N N . ILE A 1 138 ? 31.879 65.290 51.746 1.00 35.47 139 ILE A N 1
ATOM 1019 C CA . ILE A 1 138 ? 32.270 66.686 51.595 1.00 35.60 139 ILE A CA 1
ATOM 1020 C C . ILE A 1 138 ? 31.256 67.368 50.681 1.00 36.00 139 ILE A C 1
ATOM 1021 O O . ILE A 1 138 ? 30.949 66.859 49.590 1.00 35.94 139 ILE A O 1
ATOM 1026 N N . GLU A 1 139 ? 30.722 68.500 51.139 1.00 36.37 140 GLU A N 1
ATOM 1027 C CA . GLU A 1 139 ? 29.721 69.247 50.384 1.00 36.82 140 GLU A CA 1
ATOM 1028 C C . GLU A 1 139 ? 30.356 69.890 49.154 1.00 36.84 140 GLU A C 1
ATOM 1029 O O . GLU A 1 139 ? 31.528 70.264 49.178 1.00 36.92 140 GLU A O 1
ATOM 1035 N N . LYS A 1 140 ? 29.588 69.964 48.074 1.00 36.72 141 LYS A N 1
ATOM 1036 C CA . LYS A 1 140 ? 30.049 70.526 46.810 1.00 36.70 141 LYS A CA 1
ATOM 1037 C C . LYS A 1 140 ? 29.036 71.569 46.378 1.00 36.33 141 LYS A C 1
ATOM 1038 O O . LYS A 1 140 ? 27.863 71.467 46.743 1.00 36.45 141 LYS A O 1
ATOM 1044 N N . PRO A 1 141 ? 29.475 72.590 45.619 1.00 36.05 142 PRO A N 1
ATOM 1045 C CA . PRO A 1 141 ? 30.849 72.914 45.210 1.00 35.76 142 PRO A CA 1
ATOM 1046 C C . PRO A 1 141 ? 31.722 73.565 46.295 1.00 35.70 142 PRO A C 1
ATOM 1047 O O . PRO A 1 141 ? 31.211 74.041 47.316 1.00 35.49 142 PRO A O 1
ATOM 1051 N N . SER A 1 142 ? 33.032 73.578 46.032 1.00 35.53 143 SER A N 1
ATOM 1052 C CA . SER A 1 142 ? 34.091 74.085 46.925 1.00 35.44 143 SER A CA 1
ATOM 1053 C C . SER A 1 142 ? 33.831 75.398 47.685 1.00 35.41 143 SER A C 1
ATOM 1054 O O . SER A 1 142 ? 33.715 75.391 48.909 1.00 35.28 143 SER A O 1
ATOM 1057 N N . VAL A 1 143 ? 33.765 76.512 46.957 1.00 35.35 144 VAL A N 1
ATOM 1058 C CA . VAL A 1 143 ? 33.657 77.844 47.552 1.00 35.74 144 VAL A CA 1
ATOM 1059 C C . VAL A 1 143 ? 32.453 77.979 48.490 1.00 36.09 144 VAL A C 1
ATOM 1060 O O . VAL A 1 143 ? 32.615 78.299 49.673 1.00 36.09 144 VAL A O 1
ATOM 1064 N N . GLU A 1 144 ? 31.264 77.711 47.949 1.00 36.55 145 GLU A N 1
ATOM 1065 C CA . GLU A 1 144 ? 29.987 77.796 48.670 1.00 36.84 145 GLU A CA 1
ATOM 1066 C C . GLU A 1 144 ? 29.951 77.009 49.978 1.00 36.91 145 GLU A C 1
ATOM 1067 O O . GLU A 1 144 ? 29.198 77.354 50.895 1.00 36.82 145 GLU A O 1
ATOM 1073 N N . ALA A 1 145 ? 30.759 75.957 50.056 1.00 37.16 146 ALA A N 1
ATOM 1074 C CA . ALA A 1 145 ? 30.749 75.054 51.207 1.00 37.57 146 ALA A CA 1
ATOM 1075 C C . ALA A 1 145 ? 31.755 75.443 52.300 1.00 38.01 146 ALA A C 1
ATOM 1076 O O . ALA A 1 145 ? 31.640 75.002 53.449 1.00 37.99 146 ALA A O 1
ATOM 1078 N N . ARG A 1 146 ? 32.727 76.281 51.937 1.00 38.62 147 ARG A N 1
ATOM 1079 C CA . ARG A 1 146 ? 33.884 76.556 52.792 1.00 38.99 147 ARG A CA 1
ATOM 1080 C C . ARG A 1 146 ? 33.513 77.106 54.173 1.00 39.41 147 ARG A C 1
ATOM 1081 O O . ARG A 1 146 ? 34.098 76.692 55.172 1.00 39.45 147 ARG A O 1
ATOM 1089 N N . GLU A 1 147 ? 32.530 78.005 54.225 1.00 39.74 148 GLU A N 1
ATOM 1090 C CA . GLU A 1 147 ? 32.091 78.617 55.491 1.00 40.27 148 GLU A CA 1
ATOM 1091 C C . GLU A 1 147 ? 31.651 77.626 56.566 1.00 40.14 148 GLU A C 1
ATOM 1092 O O . GLU A 1 147 ? 32.067 77.740 57.716 1.00 40.10 148 GLU A O 1
ATOM 1098 N N . LEU A 1 148 ? 30.818 76.659 56.185 1.00 40.23 149 LEU A N 1
ATOM 1099 C CA . LEU A 1 148 ? 30.307 75.663 57.132 1.00 40.06 149 LEU A CA 1
ATOM 1100 C C . LEU A 1 148 ? 31.361 74.650 57.564 1.00 39.70 149 LEU A C 1
ATOM 1101 O O . LEU A 1 148 ? 31.525 74.410 58.759 1.00 39.73 149 LEU A O 1
ATOM 1106 N N . LEU A 1 149 ? 32.076 74.064 56.606 1.00 39.06 150 LEU A N 1
ATOM 1107 C CA . LEU A 1 149 ? 33.102 73.071 56.937 1.00 38.77 150 LEU A CA 1
ATOM 1108 C C . LEU A 1 149 ? 34.126 73.620 57.935 1.00 38.47 150 LEU A C 1
ATOM 1109 O O . LEU A 1 149 ? 34.476 72.952 58.915 1.00 38.69 150 LEU A O 1
ATOM 1114 N N . ASP A 1 150 ? 34.596 74.836 57.667 1.00 37.87 151 ASP A N 1
ATOM 1115 C CA . ASP A 1 150 ? 35.548 75.537 58.519 1.00 37.50 151 ASP A CA 1
ATOM 1116 C C . ASP A 1 150 ? 34.947 75.730 59.911 1.00 37.16 151 ASP A C 1
ATOM 1117 O O . ASP A 1 150 ? 35.587 75.447 60.928 1.00 37.23 151 ASP A O 1
ATOM 1122 N N . VAL A 1 151 ? 33.706 76.206 59.931 1.00 36.54 152 VAL A N 1
ATOM 1123 C CA . VAL A 1 151 ? 32.923 76.366 61.153 1.00 36.11 152 VAL A CA 1
ATOM 1124 C C . VAL A 1 151 ? 32.722 75.027 61.886 1.00 35.74 152 VAL A C 1
ATOM 1125 O O . VAL A 1 151 ? 32.654 75.007 63.119 1.00 35.69 152 VAL A O 1
ATOM 1129 N N . GLN A 1 152 ? 32.630 73.929 61.131 1.00 35.07 153 GLN A N 1
ATOM 1130 C CA . GLN A 1 152 ? 32.457 72.591 61.708 1.00 34.84 153 GLN A CA 1
ATOM 1131 C C . GLN A 1 152 ? 33.723 72.036 62.353 1.00 34.95 153 GLN A C 1
ATOM 1132 O O . GLN A 1 152 ? 33.634 71.332 63.365 1.00 34.96 153 GLN A O 1
ATOM 1138 N N . LEU A 1 153 ? 34.886 72.338 61.768 1.00 35.06 154 LEU A N 1
ATOM 1139 C CA . LEU A 1 153 ? 36.179 71.896 62.327 1.00 35.20 154 LEU A CA 1
ATOM 1140 C C . LEU A 1 153 ? 36.491 72.658 63.616 1.00 35.35 154 LEU A C 1
ATOM 1141 O O . LEU A 1 153 ? 36.968 72.071 64.605 1.00 35.33 154 LEU A O 1
ATOM 1146 N N . GLN A 1 154 ? 36.203 73.960 63.603 1.00 35.13 155 GLN A N 1
ATOM 1147 C CA . GLN A 1 154 ? 36.387 74.797 64.774 1.00 35.38 155 GLN A CA 1
ATOM 1148 C C . GLN A 1 154 ? 35.598 74.234 65.938 1.00 35.16 155 GLN A C 1
ATOM 1149 O O . GLN A 1 154 ? 36.111 74.155 67.052 1.00 35.46 155 GLN A O 1
ATOM 1155 N N . ALA A 1 155 ? 34.357 73.829 65.679 1.00 34.81 156 ALA A N 1
ATOM 1156 C CA . ALA A 1 155 ? 33.476 73.345 66.739 1.00 34.68 156 ALA A CA 1
ATOM 1157 C C . ALA A 1 155 ? 33.915 71.979 67.271 1.00 34.53 156 ALA A C 1
ATOM 1158 O O . ALA A 1 155 ? 33.814 71.721 68.463 1.00 34.82 156 ALA A O 1
ATOM 1160 N N . ALA A 1 156 ? 34.422 71.117 66.396 1.00 34.49 157 ALA A N 1
ATOM 1161 C CA . ALA A 1 156 ? 34.981 69.827 66.822 1.00 34.31 157 ALA A CA 1
ATOM 1162 C C . ALA A 1 156 ? 36.242 70.028 67.671 1.00 34.18 157 ALA A C 1
ATOM 1163 O O . ALA A 1 156 ? 36.459 69.311 68.646 1.00 33.87 157 ALA A O 1
ATOM 1165 N N . TYR A 1 157 ? 37.066 71.005 67.288 1.00 34.21 158 TYR A N 1
ATOM 1166 C CA . TYR A 1 157 ? 38.227 71.377 68.086 1.00 34.36 158 TYR A CA 1
ATOM 1167 C C . TYR A 1 157 ? 37.817 72.050 69.407 1.00 34.60 158 TYR A C 1
ATOM 1168 O O . TYR A 1 157 ? 38.258 71.627 70.482 1.00 34.54 158 TYR A O 1
ATOM 1177 N N . ASN A 1 158 ? 36.973 73.081 69.332 1.00 34.57 159 ASN A N 1
ATOM 1178 C CA . ASN A 1 158 ? 36.617 73.842 70.537 1.00 34.83 159 ASN A CA 1
ATOM 1179 C C . ASN A 1 158 ? 35.885 73.003 71.574 1.00 35.23 159 ASN A C 1
ATOM 1180 O O . ASN A 1 158 ? 36.172 73.097 72.766 1.00 35.40 159 ASN A O 1
ATOM 1185 N N . ASP A 1 159 ? 34.955 72.169 71.122 1.00 35.64 160 ASP A N 1
ATOM 1186 C CA . ASP A 1 159 ? 34.168 71.370 72.047 1.00 36.15 160 ASP A CA 1
ATOM 1187 C C . ASP A 1 159 ? 34.929 70.154 72.579 1.00 36.10 160 ASP A C 1
ATOM 1188 O O . ASP A 1 159 ? 34.780 69.811 73.748 1.00 36.27 160 ASP A O 1
ATOM 1193 N N . TYR A 1 160 ? 35.752 69.523 71.739 1.00 35.93 161 TYR A N 1
ATOM 1194 C CA . TYR A 1 160 ? 36.314 68.196 72.052 1.00 35.74 161 TYR A CA 1
ATOM 1195 C C . TYR A 1 160 ? 37.820 68.031 71.835 1.00 35.85 161 TYR A C 1
ATOM 1196 O O . TYR A 1 160 ? 38.372 66.951 72.097 1.00 35.81 161 TYR A O 1
ATOM 1205 N N . GLY A 1 161 ? 38.481 69.084 71.358 1.00 35.53 162 GLY A N 1
ATOM 1206 C CA . GLY A 1 161 ? 39.917 69.030 71.119 1.00 35.52 162 GLY A CA 1
ATOM 1207 C C . GLY A 1 161 ? 40.313 67.978 70.100 1.00 35.52 162 GLY A C 1
ATOM 1208 O O . GLY A 1 161 ? 41.295 67.254 70.281 1.00 35.65 162 GLY A O 1
ATOM 1209 N N . VAL A 1 162 ? 39.532 67.883 69.030 1.00 35.41 163 VAL A N 1
ATOM 1210 C CA . VAL A 1 162 ? 39.880 67.038 67.903 1.00 34.64 163 VAL A CA 1
ATOM 1211 C C . VAL A 1 162 ? 40.596 67.952 66.932 1.00 34.88 163 VAL A C 1
ATOM 1212 O O . VAL A 1 162 ? 40.063 68.992 66.541 1.00 34.84 163 VAL A O 1
ATOM 1216 N N . SER A 1 163 ? 41.821 67.571 66.574 1.00 34.94 164 SER A N 1
ATOM 1217 C CA . SER A 1 163 ? 42.699 68.411 65.764 1.00 34.62 164 SER A CA 1
ATOM 1218 C C . SER A 1 163 ? 43.344 67.637 64.624 1.00 34.68 164 SER A C 1
ATOM 1219 O O . SER A 1 163 ? 44.353 68.067 64.074 1.00 34.89 164 SER A O 1
ATOM 1222 N N . SER A 1 164 ? 42.775 66.480 64.297 1.00 34.85 165 SER A N 1
ATOM 1223 C CA . SER A 1 164 ? 43.224 65.677 63.154 1.00 34.91 165 SER A CA 1
ATOM 1224 C C . SER A 1 164 ? 42.051 65.110 62.362 1.00 35.35 165 SER A C 1
ATOM 1225 O O . SER A 1 164 ? 41.028 64.706 62.942 1.00 35.59 165 SER A O 1
ATOM 1228 N N . VAL A 1 165 ? 42.201 65.091 61.037 1.00 35.59 166 VAL A N 1
ATOM 1229 C CA . VAL A 1 165 ? 41.153 64.611 60.134 1.00 35.81 166 VAL A CA 1
ATOM 1230 C C . VAL A 1 165 ? 41.703 63.553 59.183 1.00 35.95 166 VAL 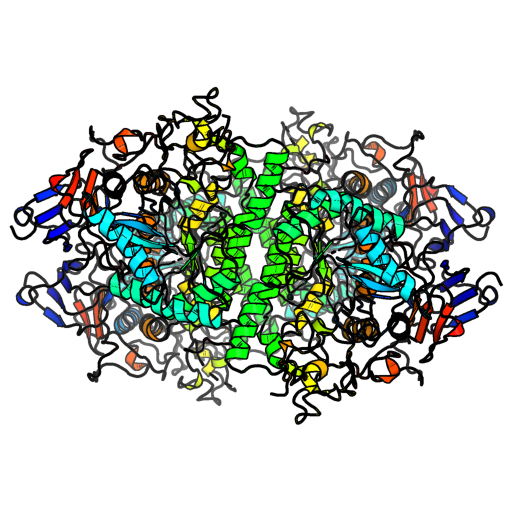A C 1
ATOM 1231 O O . VAL A 1 165 ? 42.729 63.762 58.529 1.00 35.65 166 VAL A O 1
ATOM 1247 N N . MET A 1 167 ? 41.183 60.970 55.953 1.00 35.70 168 MET A N 1
ATOM 1248 C CA . MET A 1 167 ? 40.476 60.737 54.703 1.00 36.15 168 MET A CA 1
ATOM 1249 C C . MET A 1 167 ? 41.021 59.539 53.901 1.00 35.86 168 MET A C 1
ATOM 1250 O O . MET A 1 167 ? 42.177 59.136 54.055 1.00 35.73 168 MET A O 1
ATOM 1255 N N . PHE A 1 168 ? 40.164 58.986 53.048 1.00 35.76 169 PHE A N 1
ATOM 1256 C CA . PHE A 1 168 ? 40.465 57.784 52.288 1.00 35.61 169 PHE A CA 1
ATOM 1257 C C . PHE A 1 168 ? 40.441 58.070 50.790 1.00 35.76 169 PHE A C 1
ATOM 1258 O O . PHE A 1 168 ? 39.624 58.858 50.310 1.00 35.91 169 PHE A O 1
ATOM 1266 N N . MET A 1 169 ? 41.362 57.456 50.063 1.00 35.81 170 MET A N 1
ATOM 1267 C CA . MET A 1 169 ? 41.377 57.538 48.607 1.00 36.37 170 MET A CA 1
ATOM 1268 C C . MET A 1 169 ? 40.991 56.186 48.005 1.00 36.05 170 MET A C 1
ATOM 1269 O O . MET A 1 169 ? 41.079 55.974 46.800 1.00 35.95 170 MET A O 1
ATOM 1274 N N . THR A 1 170 ? 40.549 55.286 48.876 1.00 36.27 171 THR A N 1
ATOM 1275 C CA . THR A 1 170 ? 40.052 53.962 48.503 1.00 36.52 171 THR A CA 1
ATOM 1276 C C . THR A 1 170 ? 38.860 53.533 49.389 1.00 36.90 171 THR A C 1
ATOM 1277 O O . THR A 1 170 ? 38.449 54.267 50.296 1.00 36.65 171 THR A O 1
ATOM 1281 N N . TYR A 1 171 ? 38.347 52.330 49.107 1.00 37.35 172 TYR A N 1
ATOM 1282 C CA A TYR A 1 171 ? 37.146 51.759 49.772 0.50 37.72 172 TYR A CA 1
ATOM 1283 C CA B TYR A 1 171 ? 37.155 51.741 49.730 0.50 37.49 172 TYR A CA 1
ATOM 1284 C C . TYR A 1 171 ? 35.841 52.423 49.325 0.50 37.50 172 TYR A C 1
ATOM 1285 O O . TYR A 1 171 ? 35.683 53.644 49.462 1.00 37.68 172 TYR A O 1
ATOM 1302 N N . PRO A 1 172 ? 34.892 51.626 48.807 1.00 37.37 173 PRO A N 1
ATOM 1303 C CA . PRO A 1 172 ? 33.546 52.138 48.464 1.00 37.35 173 PRO A CA 1
ATOM 1304 C C . PRO A 1 172 ? 32.810 52.737 49.680 1.00 37.24 173 PRO A C 1
ATOM 1305 O O . PRO A 1 172 ? 32.650 52.067 50.709 1.00 37.23 173 PRO A O 1
ATOM 1309 N N . GLY A 1 173 ? 32.387 53.996 49.560 1.00 36.99 174 GLY A N 1
ATOM 1310 C CA . GLY A 1 173 ? 31.660 54.678 50.635 1.00 36.46 174 GLY A CA 1
ATOM 1311 C C . GLY A 1 173 ? 32.566 55.546 51.480 1.00 36.49 174 GLY A C 1
ATOM 1312 O O . GLY A 1 173 ? 32.093 56.390 52.243 1.00 36.42 174 GLY A O 1
ATOM 1313 N N . LEU A 1 174 ? 33.877 55.337 51.345 1.00 36.48 175 LEU A N 1
ATOM 1314 C CA . LEU A 1 174 ? 34.867 56.154 52.057 1.00 36.42 175 LEU A CA 1
ATOM 1315 C C . LEU A 1 174 ? 35.714 56.970 51.099 1.00 36.30 175 LEU A C 1
ATOM 1316 O O . LEU A 1 174 ? 36.070 58.109 51.418 1.00 36.48 175 LEU A O 1
ATOM 1321 N N . GLN A 1 175 ? 36.032 56.392 49.938 1.00 35.97 176 GLN A N 1
ATOM 1322 C CA . GLN A 1 175 ? 36.868 57.052 48.930 1.00 35.94 176 GLN A CA 1
ATOM 1323 C C . GLN A 1 175 ? 36.330 58.420 48.572 1.00 35.95 176 GLN A C 1
ATOM 1324 O O . GLN A 1 175 ? 35.130 58.568 48.353 1.00 36.35 176 GLN A O 1
ATOM 1330 N N . ILE A 1 176 ? 37.199 59.422 48.532 1.00 35.86 177 ILE A N 1
ATOM 1331 C CA . ILE A 1 176 ? 36.789 60.740 48.035 1.00 36.11 177 ILE A CA 1
ATOM 1332 C C . ILE A 1 176 ? 37.651 61.270 46.894 1.00 35.69 177 ILE A C 1
ATOM 1333 O O . ILE A 1 176 ? 38.837 60.971 46.810 1.00 35.74 177 ILE A O 1
ATOM 1338 N N . SER A 1 177 ? 37.022 62.048 46.018 1.00 35.67 178 SER A N 1
ATOM 1339 C CA . SER A 1 177 ? 37.676 62.653 44.862 1.00 35.62 178 SER A CA 1
ATOM 1340 C C . SER A 1 177 ? 38.792 63.600 45.294 1.00 35.60 178 SER A C 1
ATOM 1341 O O . SER A 1 177 ? 38.829 64.044 46.450 1.00 35.46 178 SER A O 1
ATOM 1344 N N . ASP A 1 178 ? 39.703 63.896 44.365 1.00 35.77 179 ASP A N 1
ATOM 1345 C CA . ASP A 1 178 ? 40.766 64.877 44.603 1.00 35.83 179 ASP A CA 1
ATOM 1346 C C . ASP A 1 178 ? 40.169 66.258 44.887 1.00 35.29 179 ASP A C 1
ATOM 1347 O O . ASP A 1 178 ? 40.656 66.976 45.750 1.00 35.37 179 ASP A O 1
ATOM 1352 N N . TYR A 1 179 ? 39.110 66.604 44.159 1.00 35.01 180 TYR A N 1
ATOM 1353 C CA . TYR A 1 179 ? 38.364 67.851 44.352 1.00 34.89 180 TYR A CA 1
ATOM 1354 C C . TYR A 1 179 ? 37.931 68.050 45.818 1.00 34.81 180 TYR A C 1
ATOM 1355 O O . TYR A 1 179 ? 38.145 69.117 46.396 1.00 34.75 180 TYR A O 1
ATOM 1364 N N . ASP A 1 180 ? 37.349 67.006 46.408 1.00 34.72 181 ASP A N 1
ATOM 1365 C CA . ASP A 1 180 ? 36.903 67.044 47.799 1.00 34.77 181 ASP A CA 1
ATOM 1366 C C . ASP A 1 180 ? 38.052 67.080 48.813 1.00 34.68 181 ASP A C 1
ATOM 1367 O O . ASP A 1 180 ? 37.963 67.782 49.838 1.00 34.48 181 ASP A O 1
ATOM 1372 N N . ILE A 1 181 ? 39.129 66.347 48.524 1.00 34.41 182 ILE A N 1
ATOM 1373 C CA . ILE A 1 181 ? 40.332 66.411 49.364 1.00 34.07 182 ILE A CA 1
ATOM 1374 C C . ILE A 1 181 ? 40.884 67.838 49.429 1.00 34.08 182 ILE A C 1
ATOM 1375 O O . ILE A 1 181 ? 41.198 68.320 50.518 1.00 33.65 182 ILE A O 1
ATOM 1380 N N . MET A 1 182 ? 40.969 68.509 48.278 1.00 34.24 183 MET A N 1
ATOM 1381 C CA . MET A 1 182 ? 41.390 69.915 48.221 1.00 34.49 183 MET A CA 1
ATOM 1382 C C . MET A 1 182 ? 40.511 70.808 49.102 1.00 34.56 183 MET A C 1
ATOM 1383 O O . MET A 1 182 ? 41.032 71.605 49.873 1.00 34.63 183 MET A O 1
ATOM 1388 N N . SER A 1 183 ? 39.188 70.651 48.999 1.00 34.66 184 SER A N 1
ATOM 1389 C CA . SER A 1 183 ? 38.241 71.351 49.881 1.00 34.99 184 SER A CA 1
ATOM 1390 C C . SER A 1 183 ? 38.548 71.127 51.364 1.00 35.20 184 SER A C 1
ATOM 1391 O O . SER A 1 183 ? 38.545 72.088 52.159 1.00 35.06 184 SER A O 1
ATOM 1394 N N . ALA A 1 184 ? 38.824 69.872 51.732 1.00 35.21 185 ALA A N 1
ATOM 1395 C CA . ALA A 1 184 ? 39.186 69.540 53.119 1.00 35.51 185 ALA A CA 1
ATOM 1396 C C . ALA A 1 184 ? 40.507 70.161 53.530 1.00 35.55 185 ALA A C 1
ATOM 1397 O O . ALA A 1 184 ? 40.599 70.734 54.622 1.00 35.72 185 ALA A O 1
ATOM 1399 N N . MET A 1 185 ? 41.511 70.071 52.657 1.00 35.26 186 MET A N 1
ATOM 1400 C CA . MET A 1 185 ? 42.826 70.650 52.930 1.00 35.41 186 MET A CA 1
ATOM 1401 C C . MET A 1 185 ? 42.736 72.166 53.121 1.00 35.51 186 MET A C 1
ATOM 1402 O O . MET A 1 185 ? 43.507 72.753 53.887 1.00 35.61 186 MET A O 1
ATOM 1407 N N . TYR A 1 186 ? 41.797 72.792 52.418 1.00 35.53 187 TYR A N 1
ATOM 1408 C CA . TYR A 1 186 ? 41.580 74.225 52.548 1.00 35.82 187 TYR A CA 1
ATOM 1409 C C . TYR A 1 186 ? 41.162 74.525 53.989 1.00 35.60 187 TYR A C 1
ATOM 1410 O O . TYR A 1 186 ? 41.692 75.437 54.614 1.00 35.58 187 TYR A O 1
ATOM 1419 N N . ALA A 1 187 ? 40.245 73.718 54.513 1.00 35.45 188 ALA A N 1
ATOM 1420 C CA . ALA A 1 187 ? 39.728 73.898 55.865 1.00 35.27 188 ALA A CA 1
ATOM 1421 C C . ALA A 1 187 ? 40.737 73.490 56.940 1.00 35.22 188 ALA A C 1
ATOM 1422 O O . ALA A 1 187 ? 40.851 74.169 57.969 1.00 35.41 188 ALA A O 1
ATOM 1424 N N . THR A 1 188 ? 41.453 72.386 56.723 1.00 34.89 189 THR A N 1
ATOM 1425 C CA . THR A 1 188 ? 42.373 71.897 57.745 1.00 35.05 189 THR A CA 1
ATOM 1426 C C . THR A 1 188 ? 43.589 72.805 57.905 1.00 35.22 189 THR A C 1
ATOM 1427 O O . THR A 1 188 ? 43.984 73.108 59.038 1.00 35.46 189 THR A O 1
ATOM 1431 N N . ARG A 1 189 ? 44.173 73.241 56.782 1.00 35.02 190 ARG A N 1
ATOM 1432 C CA . ARG A 1 189 ? 45.303 74.170 56.819 1.00 34.95 190 ARG A CA 1
ATOM 1433 C C . ARG A 1 189 ? 44.952 75.450 57.571 1.00 35.25 190 ARG A C 1
ATOM 1434 O O . ARG A 1 189 ? 45.740 75.898 58.415 1.00 35.31 190 ARG A O 1
ATOM 1442 N N . LYS A 1 190 ? 43.776 76.016 57.273 1.00 35.49 191 LYS A N 1
ATOM 1443 C CA . LYS A 1 190 ? 43.269 77.227 57.933 1.00 35.82 191 LYS A CA 1
ATOM 1444 C C . LYS A 1 190 ? 43.100 77.029 59.445 1.00 35.88 191 LYS A C 1
ATOM 1445 O O . LYS A 1 190 ? 43.265 77.973 60.222 1.00 35.65 191 LYS A O 1
ATOM 1451 N N . ASN A 1 191 ? 42.760 75.801 59.851 1.00 35.83 192 ASN A N 1
ATOM 1452 C CA . ASN A 1 191 ? 42.555 75.482 61.264 1.00 35.77 192 ASN A CA 1
ATOM 1453 C C . ASN A 1 191 ? 43.750 74.817 61.944 1.00 35.58 192 ASN A C 1
ATOM 1454 O O . ASN A 1 191 ? 43.660 74.427 63.106 1.00 35.62 192 ASN A O 1
ATOM 1459 N N . GLY A 1 192 ? 44.859 74.677 61.224 1.00 35.19 193 GLY A N 1
ATOM 1460 C CA . GLY A 1 192 ? 46.043 74.029 61.772 1.00 35.21 193 GLY A CA 1
ATOM 1461 C C . GLY A 1 192 ? 45.826 72.570 62.188 1.00 35.30 193 GLY A C 1
ATOM 1462 O O . GLY A 1 192 ? 46.558 72.044 63.043 1.00 34.81 193 GLY A O 1
ATOM 1463 N N . PHE A 1 193 ? 44.825 71.925 61.584 1.00 34.84 194 PHE A N 1
ATOM 1464 C CA . PHE A 1 193 ? 44.565 70.501 61.819 1.00 34.77 194 PHE A CA 1
ATOM 1465 C C . PHE A 1 193 ? 45.665 69.639 61.215 1.00 34.93 194 PHE A C 1
ATOM 1466 O O . PHE A 1 193 ? 46.371 70.056 60.295 1.00 35.00 194 PHE A O 1
ATOM 1474 N N . THR A 1 194 ? 45.825 68.445 61.771 1.00 35.28 195 THR A N 1
ATOM 1475 C CA . THR A 1 194 ? 46.676 67.423 61.183 1.00 35.69 195 THR A CA 1
ATOM 1476 C C . THR A 1 194 ? 45.832 66.712 60.129 1.00 35.72 195 THR A C 1
ATOM 1477 O O . THR A 1 194 ? 44.745 66.230 60.419 1.00 36.39 195 THR A O 1
ATOM 1481 N N . THR A 1 195 ? 46.310 66.693 58.895 1.00 35.82 196 THR A N 1
ATOM 1482 C CA . THR A 1 195 ? 45.581 66.080 57.785 1.00 35.90 196 THR A CA 1
ATOM 1483 C C . THR A 1 195 ? 46.165 64.696 57.505 1.00 35.83 196 THR A C 1
ATOM 1484 O O . THR A 1 195 ? 47.350 64.580 57.215 1.00 36.04 196 THR A O 1
ATOM 1488 N N . MET A 1 196 ? 45.341 63.656 57.604 1.00 35.79 197 MET A N 1
ATOM 1489 C CA . MET A 1 196 ? 45.805 62.274 57.427 1.00 36.08 197 MET A CA 1
ATOM 1490 C C . MET A 1 196 ? 45.187 61.652 56.186 1.00 35.95 197 MET A C 1
ATOM 1491 O O . MET A 1 196 ? 43.994 61.822 55.939 1.00 36.29 197 MET A O 1
ATOM 1496 N N . LEU A 1 197 ? 45.995 60.936 55.407 1.00 35.80 198 LEU A N 1
ATOM 1497 C CA . LEU A 1 197 ? 45.498 60.237 54.221 1.00 35.91 198 LEU A CA 1
ATOM 1498 C C . LEU A 1 197 ? 45.837 58.741 54.154 1.00 35.84 198 LEU A C 1
ATOM 1499 O O . LEU A 1 197 ? 46.974 58.324 54.423 1.00 35.03 198 LEU A O 1
ATOM 1504 N N . HIS A 1 198 ? 44.817 57.952 53.805 1.00 35.97 199 HIS A N 1
ATOM 1505 C CA . HIS A 1 198 ? 44.980 56.560 53.387 1.00 36.03 199 HIS A CA 1
ATOM 1506 C C . HIS A 1 198 ? 45.141 56.575 51.861 1.00 35.49 199 HIS A C 1
ATOM 1507 O O . HIS A 1 198 ? 44.170 56.742 51.129 1.00 35.28 199 HIS A O 1
ATOM 1514 N N . ALA A 1 199 ? 46.374 56.432 51.392 1.00 35.16 200 ALA A N 1
ATOM 1515 C CA . ALA A 1 199 ? 46.672 56.588 49.968 1.00 35.20 200 ALA A CA 1
ATOM 1516 C C . ALA A 1 199 ? 46.795 55.260 49.194 1.00 35.30 200 ALA A C 1
ATOM 1517 O O . ALA A 1 199 ? 47.874 54.681 49.108 1.00 35.59 200 ALA A O 1
ATOM 1519 N N . GLU A 1 200 ? 45.676 54.789 48.647 1.00 35.33 201 GLU A N 1
ATOM 1520 C CA . GLU A 1 200 ? 45.662 53.741 47.621 1.00 36.05 201 GLU A CA 1
ATOM 1521 C C . GLU A 1 200 ? 44.725 54.232 46.522 1.00 35.85 201 GLU A C 1
ATOM 1522 O O . GLU A 1 200 ? 43.728 54.886 46.812 1.00 35.65 201 GLU A O 1
ATOM 1528 N N . ASN A 1 201 ? 45.058 53.967 45.261 1.00 36.07 202 ASN A N 1
ATOM 1529 C CA . ASN A 1 201 ? 44.150 54.337 44.159 1.00 36.06 202 ASN A CA 1
ATOM 1530 C C . ASN A 1 201 ? 42.929 53.407 44.158 1.00 35.80 202 ASN A C 1
ATOM 1531 O O . ASN A 1 201 ? 43.027 52.235 43.767 1.00 35.69 202 ASN A O 1
ATOM 1536 N N . GLY A 1 202 ? 41.798 53.936 44.622 1.00 35.34 203 GLY A N 1
ATOM 1537 C CA . GLY A 1 202 ? 40.564 53.170 44.757 1.00 35.09 203 GLY A CA 1
ATOM 1538 C C . GLY A 1 202 ? 40.024 52.605 43.461 1.00 35.04 203 GLY A C 1
ATOM 1539 O O . GLY A 1 202 ? 39.501 51.485 43.445 1.00 34.90 203 GLY A O 1
ATOM 1540 N N . ASP A 1 203 ? 40.133 53.371 42.374 1.00 35.14 204 ASP A N 1
ATOM 1541 C CA . ASP A 1 203 ? 39.635 52.921 41.070 1.00 35.40 204 ASP A CA 1
ATOM 1542 C C . ASP A 1 203 ? 40.416 51.704 40.576 1.00 35.17 204 ASP A C 1
ATOM 1543 O O . ASP A 1 203 ? 39.820 50.786 40.029 1.00 35.08 204 ASP A O 1
ATOM 1548 N N . MET A 1 204 ? 41.737 51.701 40.774 1.00 35.18 205 MET A N 1
ATOM 1549 C CA . MET A 1 204 ? 42.595 50.591 40.354 1.00 35.29 205 MET A CA 1
ATOM 1550 C C . MET A 1 204 ? 42.285 49.339 41.146 1.00 35.05 205 MET A C 1
ATOM 1551 O O . MET A 1 204 ? 42.202 48.249 40.580 1.00 35.03 205 MET A O 1
ATOM 1556 N N . VAL A 1 205 ? 42.129 49.494 42.459 1.00 34.98 206 VAL A N 1
ATOM 1557 C CA . VAL A 1 205 ? 41.777 48.367 43.342 1.00 34.98 206 VAL A CA 1
ATOM 1558 C C . VAL A 1 205 ? 40.439 47.747 42.917 1.00 35.13 206 VAL A C 1
ATOM 1559 O O . VAL A 1 205 ? 40.351 46.525 42.728 1.00 34.99 206 VAL A O 1
ATOM 1563 N N . LYS A 1 206 ? 39.424 48.598 42.746 1.00 34.95 207 LYS A N 1
ATOM 1564 C CA . LYS A 1 206 ? 38.095 48.171 42.289 1.00 35.21 207 LYS A CA 1
ATOM 1565 C C . LYS A 1 206 ? 38.143 47.395 40.957 1.00 34.48 207 LYS A C 1
ATOM 1566 O O . LYS A 1 206 ? 37.582 46.301 40.844 1.00 34.08 207 LYS A O 1
ATOM 1572 N N . TRP A 1 207 ? 38.834 47.959 39.966 1.00 33.98 208 TRP A N 1
ATOM 1573 C CA . TRP A 1 207 ? 38.964 47.324 38.653 1.00 33.39 208 TRP A CA 1
ATOM 1574 C C . TRP A 1 207 ? 39.656 45.969 38.750 1.00 33.83 208 TRP A C 1
ATOM 1575 O O . TRP A 1 207 ? 39.158 44.980 38.201 1.00 33.76 208 TRP A O 1
ATOM 1586 N N . MET A 1 208 ? 40.793 45.924 39.450 1.00 34.38 209 MET A N 1
ATOM 1587 C CA . MET A 1 208 ? 41.552 44.673 39.593 1.00 35.03 209 MET A CA 1
ATOM 1588 C C . MET A 1 208 ? 40.856 43.593 40.442 1.00 34.94 209 MET A C 1
ATOM 1589 O O . MET A 1 208 ? 41.009 42.418 40.149 1.00 35.17 209 MET A O 1
ATOM 1594 N N . ILE A 1 209 ? 40.084 43.979 41.464 1.00 34.92 210 ILE A N 1
ATOM 1595 C CA . ILE A 1 209 ? 39.260 43.007 42.194 1.00 34.90 210 ILE A CA 1
ATOM 1596 C C . ILE A 1 209 ? 38.254 42.327 41.256 1.00 35.10 210 ILE A C 1
ATOM 1597 O O . ILE A 1 209 ? 38.108 41.106 41.281 1.00 34.98 210 ILE A O 1
ATOM 1602 N N . GLU A 1 210 ? 37.580 43.123 40.426 1.00 35.39 211 GLU A N 1
ATOM 1603 C CA . GLU A 1 210 ? 36.602 42.599 39.474 1.00 35.54 211 GLU A CA 1
ATOM 1604 C C . GLU A 1 210 ? 37.253 41.694 38.441 1.00 35.49 211 GLU A C 1
ATOM 1605 O O . GLU A 1 210 ? 36.667 40.682 38.065 1.00 35.97 211 GLU A O 1
ATOM 1611 N N . ALA A 1 211 ? 38.457 42.054 38.000 1.00 35.22 212 ALA A N 1
ATOM 1612 C CA . ALA A 1 211 ? 39.225 41.235 37.066 1.00 35.29 212 ALA A CA 1
ATOM 1613 C C . ALA A 1 211 ? 39.610 39.887 37.661 1.00 35.31 212 ALA A C 1
ATOM 1614 O O . ALA A 1 211 ? 39.561 38.870 36.972 1.00 35.46 212 ALA A O 1
ATOM 1616 N N . LEU A 1 212 ? 40.003 39.891 38.931 1.00 35.28 213 LEU A N 1
ATOM 1617 C CA . LEU A 1 212 ? 40.399 38.672 39.622 1.00 35.48 213 LEU A CA 1
ATOM 1618 C C . LEU A 1 212 ? 39.224 37.737 39.900 1.00 35.50 213 LEU A C 1
ATOM 1619 O O . LEU A 1 212 ? 39.326 36.534 39.665 1.00 35.38 213 LEU A O 1
ATOM 1624 N N . GLU A 1 213 ? 38.119 38.292 40.396 1.00 35.70 214 GLU A N 1
ATOM 1625 C CA . GLU A 1 213 ? 36.892 37.518 40.636 1.00 36.06 214 GLU A CA 1
ATOM 1626 C C . GLU A 1 213 ? 36.349 36.895 39.353 1.00 35.94 214 GLU A C 1
ATOM 1627 O O . GLU A 1 213 ? 35.869 35.763 39.362 1.00 35.98 214 GLU A O 1
ATOM 1633 N N . GLU A 1 214 ? 36.429 37.644 38.257 1.00 35.86 215 GLU A N 1
ATOM 1634 C CA . GLU A 1 214 ? 36.015 37.166 36.944 1.00 36.16 215 GLU A CA 1
ATOM 1635 C C . GLU A 1 214 ? 36.783 35.899 36.543 1.00 35.78 215 GLU A C 1
ATOM 1636 O O . GLU A 1 214 ? 36.271 35.065 35.798 1.00 35.90 215 GLU A O 1
ATOM 1642 N N . GLN A 1 215 ? 38.015 35.777 37.036 1.00 35.52 216 GLN A N 1
ATOM 1643 C CA . GLN A 1 215 ? 38.834 34.590 36.807 1.00 35.54 216 GLN A CA 1
ATOM 1644 C C . GLN A 1 215 ? 38.654 33.529 37.905 1.00 35.50 216 GLN A C 1
ATOM 1645 O O . GLN A 1 215 ? 39.236 32.442 37.833 1.00 35.36 216 GLN A O 1
ATOM 1651 N N . GLY A 1 216 ? 37.840 33.852 38.910 1.00 35.55 217 GLY A N 1
ATOM 1652 C CA . GLY A 1 216 ? 37.637 32.983 40.072 1.00 35.70 217 GLY A CA 1
ATOM 1653 C C . GLY A 1 216 ? 38.796 33.016 41.065 1.00 35.92 217 GLY A C 1
ATOM 1654 O O . GLY A 1 216 ? 38.945 32.101 41.875 1.00 36.02 217 GLY A O 1
ATOM 1655 N N . LEU A 1 217 ? 39.616 34.067 41.011 1.00 35.67 218 LEU A N 1
ATOM 1656 C CA . LEU A 1 217 ? 40.787 34.169 41.882 1.00 35.67 218 LEU A CA 1
ATOM 1657 C C . LEU A 1 217 ? 40.425 34.930 43.154 1.00 35.82 218 LEU A C 1
ATOM 1658 O O . LEU A 1 217 ? 40.763 36.110 43.318 1.00 35.68 218 LEU A O 1
ATOM 1663 N N . THR A 1 218 ? 39.750 34.220 44.060 1.00 36.08 219 THR A N 1
ATOM 1664 C CA . THR A 1 218 ? 39.054 34.834 45.191 1.00 36.10 219 THR A CA 1
ATOM 1665 C C . THR A 1 218 ? 39.623 34.530 46.588 1.00 36.30 219 THR A C 1
ATOM 1666 O O . THR A 1 218 ? 39.215 35.160 47.581 1.00 36.15 219 THR A O 1
ATOM 1670 N N . ASP A 1 219 ? 40.536 33.559 46.674 1.00 36.38 220 ASP A N 1
ATOM 1671 C CA . ASP A 1 219 ? 41.185 33.219 47.942 1.00 36.46 220 ASP A CA 1
ATOM 1672 C C . ASP A 1 219 ? 41.931 34.413 48.545 1.00 36.16 220 ASP A C 1
ATOM 1673 O O . ASP A 1 219 ? 42.314 35.341 47.833 1.00 35.76 220 ASP A O 1
ATOM 1678 N N . ALA A 1 220 ? 42.117 34.374 49.865 1.00 35.97 221 ALA A N 1
ATOM 1679 C CA . ALA A 1 220 ? 42.670 35.484 50.638 1.00 35.86 221 ALA A CA 1
ATOM 1680 C C . ALA A 1 220 ? 43.985 36.053 50.082 1.00 36.01 221 ALA A C 1
ATOM 1681 O O . ALA A 1 220 ? 44.208 37.260 50.147 1.00 35.78 221 ALA A O 1
ATOM 1683 N N . TYR A 1 221 ? 44.832 35.188 49.522 1.00 36.12 222 TYR A N 1
ATOM 1684 C CA . TYR A 1 221 ? 46.115 35.601 48.934 1.00 36.31 222 TYR A CA 1
ATOM 1685 C C . TYR A 1 221 ? 45.973 36.638 47.819 1.00 35.93 222 TYR A C 1
ATOM 1686 O O . TYR A 1 221 ? 46.836 37.497 47.660 1.00 36.13 222 TYR A O 1
ATOM 1695 N N . TYR A 1 222 ? 44.880 36.573 47.067 1.00 35.56 223 TYR A N 1
ATOM 1696 C CA . TYR A 1 222 ? 44.666 37.488 45.941 1.00 35.10 223 TYR A CA 1
ATOM 1697 C C . TYR A 1 222 ? 44.267 38.909 46.340 1.00 35.03 223 TYR A C 1
ATOM 1698 O O . TYR A 1 222 ? 44.149 39.797 45.488 1.00 35.13 223 TYR A O 1
ATOM 1707 N N . HIS A 1 223 ? 44.108 39.125 47.641 1.00 34.88 224 HIS A N 1
ATOM 1708 C CA . HIS A 1 223 ? 43.924 40.462 48.207 1.00 34.86 224 HIS A CA 1
ATOM 1709 C C . HIS A 1 223 ? 45.160 41.342 47.943 1.00 35.00 224 HIS A C 1
ATOM 1710 O O . HIS A 1 223 ? 45.032 42.505 47.555 1.00 35.26 224 HIS A O 1
ATOM 1717 N N . GLY A 1 224 ? 46.344 40.766 48.148 1.00 34.88 225 GLY A N 1
ATOM 1718 C CA . GLY A 1 224 ? 47.605 41.417 47.856 1.00 34.52 225 GLY A CA 1
ATOM 1719 C C . GLY A 1 224 ? 47.770 41.660 46.372 1.00 34.83 225 GLY A C 1
ATOM 1720 O O . GLY A 1 224 ? 48.164 42.757 45.957 1.00 35.13 225 GLY A O 1
ATOM 1721 N N . VAL A 1 225 ? 47.456 40.642 45.572 1.00 34.65 226 VAL A N 1
ATOM 1722 C CA . VAL A 1 225 ? 47.545 40.728 44.111 1.00 34.75 226 VAL A CA 1
ATOM 1723 C C . VAL A 1 225 ? 46.648 41.840 43.530 1.00 34.85 226 VAL A C 1
ATOM 1724 O O . VAL A 1 225 ? 47.003 42.470 42.535 1.00 34.91 226 VAL A O 1
ATOM 1728 N N . SER A 1 226 ? 45.498 42.067 44.166 1.00 34.89 227 SER A N 1
ATOM 1729 C CA . SER A 1 226 ? 44.523 43.068 43.742 1.00 34.84 227 SER A CA 1
ATOM 1730 C C . SER A 1 226 ? 45.031 44.506 43.875 1.00 34.92 227 SER A C 1
ATOM 1731 O O . SER A 1 226 ? 44.490 45.413 43.253 1.00 34.99 227 SER A O 1
ATOM 1734 N N . ARG A 1 227 ? 46.051 44.706 44.704 1.00 34.63 228 ARG A N 1
ATOM 1735 C CA . ARG A 1 227 ? 46.571 46.041 44.987 1.00 34.31 228 ARG A CA 1
ATOM 1736 C C . ARG A 1 227 ? 48.086 46.063 45.238 1.00 34.17 228 ARG A C 1
ATOM 1737 O O . ARG A 1 227 ? 48.524 46.325 46.358 1.00 34.20 228 ARG A O 1
ATOM 1745 N N . PRO A 1 228 ? 48.891 45.832 44.186 1.00 34.11 229 PRO A N 1
ATOM 1746 C CA . PRO A 1 228 ? 50.352 45.850 44.319 1.00 34.35 229 PRO A CA 1
ATOM 1747 C C . PRO A 1 228 ? 50.901 47.241 44.691 1.00 34.70 229 PRO A C 1
ATOM 1748 O O . PRO A 1 228 ? 50.204 48.226 44.530 1.00 34.99 229 PRO A O 1
ATOM 1752 N N . SER A 1 229 ? 52.136 47.294 45.182 1.00 35.01 230 SER A N 1
ATOM 1753 C CA . SER A 1 229 ? 52.748 48.493 45.780 1.00 35.80 230 SER A CA 1
ATOM 1754 C C . SER A 1 229 ? 52.683 49.770 44.928 1.00 35.55 230 SER A C 1
ATOM 1755 O O . SER A 1 229 ? 52.703 50.876 45.461 1.00 35.18 230 SER A O 1
ATOM 1758 N N . ILE A 1 230 ? 52.659 49.592 43.610 1.00 35.60 231 ILE A N 1
ATOM 1759 C CA . ILE A 1 230 ? 52.618 50.690 42.626 1.00 35.70 231 ILE A CA 1
ATOM 1760 C C . ILE A 1 230 ? 51.314 51.521 42.737 1.00 35.64 231 ILE A C 1
ATOM 1761 O O . ILE A 1 230 ? 51.279 52.704 42.393 1.00 35.69 231 ILE A O 1
ATOM 1766 N N . VAL A 1 231 ? 50.259 50.877 43.233 1.00 35.39 232 VAL A N 1
ATOM 1767 C CA . VAL A 1 231 ? 48.961 51.492 43.456 1.00 35.57 232 VAL A CA 1
ATOM 1768 C C . VAL A 1 231 ? 49.040 52.460 44.650 1.00 35.88 232 VAL A C 1
ATOM 1769 O O . VAL A 1 231 ? 48.567 53.603 44.572 1.00 36.08 232 VAL A O 1
ATOM 1773 N N . GLU A 1 232 ? 49.646 51.999 45.742 1.00 35.70 233 GLU A N 1
ATOM 1774 C CA . GLU A 1 232 ? 49.934 52.853 46.893 1.00 35.82 233 GLU A CA 1
ATOM 1775 C C . GLU A 1 232 ? 50.921 53.974 46.529 1.00 35.16 233 GLU A C 1
ATOM 1776 O O . GLU A 1 232 ? 50.800 55.094 47.022 1.00 34.80 233 GLU A O 1
ATOM 1782 N N . GLY A 1 233 ? 51.877 53.671 45.653 1.00 34.81 234 GLY A N 1
ATOM 1783 C CA . GLY A 1 233 ? 52.822 54.667 45.161 1.00 35.00 234 GLY A CA 1
ATOM 1784 C C . GLY A 1 233 ? 52.172 55.802 44.393 1.00 35.11 234 GLY A C 1
ATOM 1785 O O . GLY A 1 233 ? 52.460 56.960 44.659 1.00 35.07 234 GLY A O 1
ATOM 1786 N N . GLU A 1 234 ? 51.295 55.468 43.441 1.00 35.25 235 GLU A N 1
ATOM 1787 C CA . GLU A 1 234 ? 50.560 56.464 42.657 1.00 35.92 235 GLU A CA 1
ATOM 1788 C C . GLU A 1 234 ? 49.712 57.399 43.537 1.00 35.78 235 GLU A C 1
ATOM 1789 O O . GLU A 1 234 ? 49.750 58.635 43.368 1.00 35.88 235 GLU A O 1
ATOM 1795 N N . ALA A 1 235 ? 48.942 56.810 44.454 1.00 34.99 236 ALA A N 1
ATOM 1796 C CA . ALA A 1 235 ? 48.029 57.588 45.283 1.00 34.92 236 ALA A CA 1
ATOM 1797 C C . ALA A 1 235 ? 48.774 58.552 46.215 1.00 34.90 236 ALA A C 1
ATOM 1798 O O . ALA A 1 235 ? 48.375 59.704 46.367 1.00 34.82 236 ALA A O 1
ATOM 1800 N N . THR A 1 236 ? 49.855 58.063 46.821 1.00 34.85 237 THR A N 1
ATOM 1801 C CA . THR A 1 236 ? 50.753 58.881 47.636 1.00 34.87 237 THR A CA 1
ATOM 1802 C C . THR A 1 236 ? 51.310 60.057 46.848 1.00 34.89 237 THR A C 1
ATOM 1803 O O . THR A 1 236 ? 51.306 61.196 47.322 1.00 35.27 237 THR A O 1
ATOM 1807 N N . ASN A 1 237 ? 51.784 59.778 45.638 1.00 34.91 238 ASN A N 1
ATOM 1808 C CA . ASN A 1 237 ? 52.295 60.829 44.775 1.00 34.80 238 ASN A CA 1
ATOM 1809 C C . ASN A 1 237 ? 51.230 61.894 44.477 1.00 34.78 238 ASN A C 1
ATOM 1810 O O . ASN A 1 237 ? 51.512 63.102 44.499 1.00 34.90 238 ASN A O 1
ATOM 1815 N N . ARG A 1 238 ? 50.013 61.436 44.187 1.00 34.69 239 ARG A N 1
ATOM 1816 C CA . ARG A 1 238 ? 48.890 62.338 43.900 1.00 34.75 239 ARG A CA 1
ATOM 1817 C C . ARG A 1 238 ? 48.537 63.192 45.124 1.00 34.39 239 ARG A C 1
ATOM 1818 O O . ARG A 1 238 ? 48.354 64.403 45.002 1.00 33.90 239 ARG A O 1
ATOM 1826 N N . ALA A 1 239 ? 48.477 62.553 46.291 1.00 34.04 240 ALA A N 1
ATOM 1827 C CA . ALA A 1 239 ? 48.205 63.246 47.553 1.00 34.24 240 ALA A CA 1
ATOM 1828 C C . ALA A 1 239 ? 49.278 64.287 47.926 1.00 34.24 240 ALA A C 1
ATOM 1829 O O . ALA A 1 239 ? 48.939 65.338 48.463 1.00 33.58 240 ALA A O 1
ATOM 1831 N N . ILE A 1 240 ? 50.556 63.985 47.650 1.00 34.35 241 ILE A N 1
ATOM 1832 C CA . ILE A 1 240 ? 51.647 64.951 47.845 1.00 34.32 241 ILE A CA 1
ATOM 1833 C C . ILE A 1 240 ? 51.435 66.170 46.939 1.00 34.31 241 ILE A C 1
ATOM 1834 O O . ILE A 1 240 ? 51.464 67.304 47.412 1.00 34.38 241 ILE A O 1
ATOM 1839 N N . THR A 1 241 ? 51.192 65.929 45.652 1.00 34.28 242 THR A N 1
ATOM 1840 C CA . THR A 1 241 ? 50.877 67.011 44.691 1.00 34.50 242 THR A CA 1
ATOM 1841 C C . THR A 1 241 ? 49.707 67.893 45.151 1.00 34.57 242 THR A C 1
ATOM 1842 O O . THR A 1 241 ? 49.782 69.118 45.037 1.00 34.46 242 THR A O 1
ATOM 1846 N N . LEU A 1 242 ? 48.644 67.276 45.680 1.00 34.46 243 LEU A N 1
ATOM 1847 C CA . LEU A 1 242 ? 47.522 68.051 46.235 1.00 34.78 243 LEU A CA 1
ATOM 1848 C C . LEU A 1 242 ? 47.971 68.885 47.430 1.00 34.51 243 LEU A C 1
ATOM 1849 O O . LEU A 1 242 ? 47.644 70.070 47.497 1.00 34.46 243 LEU A O 1
ATOM 1854 N N . ALA A 1 243 ? 48.733 68.274 48.340 1.00 34.00 244 ALA A N 1
ATOM 1855 C CA . ALA A 1 243 ? 49.223 68.972 49.536 1.00 34.12 244 ALA A CA 1
ATOM 1856 C C . ALA A 1 243 ? 50.179 70.106 49.192 1.00 34.18 244 ALA A C 1
ATOM 1857 O O . ALA A 1 243 ? 50.151 71.137 49.848 1.00 34.21 244 ALA A O 1
ATOM 1859 N N . THR A 1 244 ? 50.999 69.920 48.157 1.00 34.38 245 THR A N 1
ATOM 1860 C CA . THR A 1 244 ? 51.900 70.967 47.686 1.00 34.59 245 THR A CA 1
ATOM 1861 C C . THR A 1 244 ? 51.126 72.183 47.134 1.00 34.94 245 THR A C 1
ATOM 1862 O O . THR A 1 244 ? 51.379 73.315 47.545 1.00 35.01 245 THR A O 1
ATOM 1866 N N . THR A 1 245 ? 50.174 71.928 46.236 1.00 35.17 246 THR A N 1
ATOM 1867 C CA . THR A 1 245 ? 49.272 72.957 45.691 1.00 35.33 246 THR A CA 1
ATOM 1868 C C . THR A 1 245 ? 48.540 73.722 46.794 1.00 35.40 246 THR A C 1
ATOM 1869 O O . THR A 1 245 ? 48.310 74.921 46.681 1.00 35.55 246 THR A O 1
ATOM 1873 N N . MET A 1 246 ? 48.199 73.014 47.867 1.00 35.61 247 MET A N 1
ATOM 1874 C CA . MET A 1 246 ? 47.399 73.568 48.946 1.00 35.64 247 MET A CA 1
ATOM 1875 C C . MET A 1 246 ? 48.243 74.014 50.146 1.00 35.81 247 MET A C 1
ATOM 1876 O O . MET A 1 246 ? 47.689 74.488 51.156 1.00 35.70 247 MET A O 1
ATOM 1881 N N . ASP A 1 247 ? 49.569 73.859 50.041 1.00 35.73 248 ASP A N 1
ATOM 1882 C CA . ASP A 1 247 ? 50.504 74.206 51.122 1.00 35.96 248 ASP A CA 1
ATOM 1883 C C . ASP A 1 247 ? 50.010 73.660 52.467 1.00 36.12 248 ASP A C 1
ATOM 1884 O O . ASP A 1 247 ? 49.988 74.368 53.488 1.00 35.92 248 ASP A O 1
ATOM 1889 N N . THR A 1 248 ? 49.599 72.396 52.457 1.00 35.99 249 THR A N 1
ATOM 1890 C CA . THR A 1 248 ? 49.016 71.779 53.642 1.00 35.93 249 THR A CA 1
ATOM 1891 C C . THR A 1 248 ? 49.892 70.630 54.110 1.00 35.92 249 THR A C 1
ATOM 1892 O O . THR A 1 248 ? 50.157 69.701 53.338 1.00 36.12 249 THR A O 1
ATOM 1896 N N . PRO A 1 249 ? 50.350 70.688 55.375 1.00 35.92 250 PRO A N 1
ATOM 1897 C CA . PRO A 1 249 ? 51.060 69.555 55.952 1.00 36.14 250 PRO A CA 1
ATOM 1898 C C . PRO A 1 249 ? 50.214 68.285 55.815 1.00 36.34 250 PRO A C 1
ATOM 1899 O O . PRO A 1 249 ? 48.982 68.337 55.917 1.00 36.74 250 PRO A O 1
ATOM 1903 N N . ILE A 1 250 ? 50.868 67.157 55.573 1.00 36.50 251 ILE A N 1
ATOM 1904 C CA . ILE A 1 250 ? 50.157 65.914 55.339 1.00 36.77 251 ILE A CA 1
ATOM 1905 C C . ILE A 1 250 ? 50.857 64.714 55.967 1.00 36.44 251 ILE A C 1
ATOM 1906 O O . ILE A 1 250 ? 52.076 64.588 55.890 1.00 36.25 251 ILE A O 1
ATOM 1911 N N . LEU A 1 251 ? 50.069 63.842 56.592 1.00 36.33 252 LEU A N 1
ATOM 1912 C CA . LEU A 1 251 ? 50.559 62.588 57.135 1.00 36.21 252 LEU A CA 1
ATOM 1913 C C . LEU A 1 251 ? 49.947 61.402 56.380 1.00 36.08 252 LEU A C 1
ATOM 1914 O O . LEU A 1 251 ? 48.723 61.319 56.227 1.00 36.29 252 LEU A O 1
ATOM 1919 N N . PHE A 1 252 ? 50.801 60.502 55.904 1.00 35.61 253 PHE A N 1
ATOM 1920 C CA . PHE A 1 252 ? 50.364 59.248 55.298 1.00 35.31 253 PHE A CA 1
ATOM 1921 C C . PHE A 1 252 ? 50.348 58.109 56.309 1.00 35.40 253 PHE A C 1
ATOM 1922 O O . PHE A 1 252 ? 51.360 57.824 56.947 1.00 35.31 253 PHE A O 1
ATOM 1930 N N . VAL A 1 253 ? 49.194 57.461 56.441 1.00 35.58 254 VAL A N 1
ATOM 1931 C CA . VAL A 1 253 ? 49.009 56.376 57.409 1.00 35.72 254 VAL A CA 1
ATOM 1932 C C . VAL A 1 253 ? 49.414 55.036 56.805 1.00 36.02 254 VAL A C 1
ATOM 1933 O O . VAL A 1 253 ? 49.427 54.888 55.588 1.00 36.03 254 VAL A O 1
ATOM 1937 N N . HIS A 1 254 ? 49.719 54.067 57.668 1.00 36.43 255 HIS A N 1
ATOM 1938 C CA . HIS A 1 254 ? 50.165 52.709 57.283 1.00 36.93 255 HIS A CA 1
ATOM 1939 C C . HIS A 1 254 ? 50.796 52.577 55.891 1.00 36.58 255 HIS A C 1
ATOM 1940 O O . HIS A 1 254 ? 50.179 52.024 54.984 1.00 36.68 255 HIS A O 1
ATOM 1947 N N . VAL A 1 255 ? 52.023 53.082 55.744 1.00 36.26 256 VAL A N 1
ATOM 1948 C CA . VAL A 1 255 ? 52.745 53.071 54.467 1.00 35.96 256 VAL A CA 1
ATOM 1949 C C . VAL A 1 255 ? 53.529 51.772 54.370 1.00 36.14 256 VAL A C 1
ATOM 1950 O O . VAL A 1 255 ? 54.198 51.385 55.323 1.00 36.18 256 VAL A O 1
ATOM 1954 N N . SER A 1 256 ? 53.453 51.096 53.225 1.00 36.43 257 SER A N 1
ATOM 1955 C CA . SER A 1 256 ? 54.048 49.753 53.093 1.00 36.63 257 SER A CA 1
ATOM 1956 C C . SER A 1 256 ? 54.685 49.510 51.720 1.00 36.57 257 SER A C 1
ATOM 1957 O O . SER A 1 256 ? 55.229 48.437 51.452 1.00 37.08 257 SER A O 1
ATOM 1960 N N . SER A 1 257 ? 54.605 50.518 50.860 1.00 36.41 258 SER A N 1
ATOM 1961 C CA . SER A 1 257 ? 55.112 50.445 49.500 1.00 35.78 258 SER A CA 1
ATOM 1962 C C . SER A 1 257 ? 56.434 51.206 49.371 1.00 35.65 258 SER A C 1
ATOM 1963 O O . SER A 1 257 ? 56.527 52.356 49.821 1.00 35.35 258 SER A O 1
ATOM 1966 N N . PRO A 1 258 ? 57.455 50.567 48.765 1.00 35.32 259 PRO A N 1
ATOM 1967 C CA . PRO A 1 258 ? 58.715 51.233 48.436 1.00 35.16 259 PRO A CA 1
ATOM 1968 C C . PRO A 1 258 ? 58.532 52.495 47.580 1.00 35.09 259 PRO A C 1
ATOM 1969 O O . PRO A 1 258 ? 59.210 53.495 47.817 1.00 35.23 259 PRO A O 1
ATOM 1973 N N . GLN A 1 259 ? 57.625 52.452 46.607 1.00 34.88 260 GLN A N 1
ATOM 1974 C CA . GLN A 1 259 ? 57.394 53.587 45.709 1.00 34.98 260 GLN A CA 1
ATOM 1975 C C . GLN A 1 259 ? 56.773 54.764 46.446 1.00 35.11 260 GLN A C 1
ATOM 1976 O O . GLN A 1 259 ? 57.039 55.915 46.117 1.00 35.22 260 GLN A O 1
ATOM 1982 N N . ALA A 1 260 ? 55.954 54.463 47.450 1.00 35.28 261 ALA A N 1
ATOM 1983 C CA . ALA A 1 260 ? 55.368 55.473 48.321 1.00 35.41 261 ALA A CA 1
ATOM 1984 C C . ALA A 1 260 ? 56.439 56.087 49.231 1.00 35.52 261 ALA A C 1
ATOM 1985 O O . ALA A 1 260 ? 56.535 57.307 49.354 1.00 35.71 261 ALA A O 1
ATOM 1987 N N . ALA A 1 261 ? 57.253 55.236 49.848 1.00 35.44 262 ALA A N 1
ATOM 1988 C CA . ALA A 1 261 ? 58.408 55.678 50.627 1.00 35.49 262 ALA A CA 1
ATOM 1989 C C . ALA A 1 261 ? 59.373 56.573 49.819 1.00 35.72 262 ALA A C 1
ATOM 1990 O O . ALA A 1 261 ? 59.913 57.552 50.360 1.00 35.78 262 ALA A O 1
ATOM 1992 N N . GLU A 1 262 ? 59.582 56.241 48.542 1.00 35.66 263 GLU A N 1
ATOM 1993 C CA . GLU A 1 262 ? 60.424 57.041 47.657 1.00 36.06 263 GLU A CA 1
ATOM 1994 C C . GLU A 1 262 ? 59.883 58.465 47.456 1.00 35.64 263 GLU A C 1
ATOM 1995 O O . GLU A 1 262 ? 60.592 59.437 47.707 1.00 35.74 263 GLU A O 1
ATOM 2001 N N . VAL A 1 263 ? 58.630 58.597 47.024 1.00 35.21 264 VAL A N 1
ATOM 2002 C CA . VAL A 1 263 ? 58.062 59.925 46.774 1.00 34.73 264 VAL A CA 1
ATOM 2003 C C . VAL A 1 263 ? 57.932 60.722 48.067 1.00 34.73 264 VAL A C 1
ATOM 2004 O O . VAL A 1 263 ? 58.052 61.950 48.044 1.00 34.48 264 VAL A O 1
ATOM 2008 N N . ILE A 1 264 ? 57.712 60.013 49.178 1.00 34.39 265 ILE A N 1
ATOM 2009 C CA . ILE A 1 264 ? 57.667 60.628 50.503 1.00 34.31 265 ILE A CA 1
ATOM 2010 C C . ILE A 1 264 ? 59.030 61.209 50.882 1.00 34.84 265 ILE A C 1
ATOM 2011 O O . ILE A 1 264 ? 59.112 62.339 51.360 1.00 34.87 265 ILE A O 1
ATOM 2016 N N . LYS A 1 265 ? 60.090 60.426 50.666 1.00 35.22 266 LYS A N 1
ATOM 2017 C CA . LYS A 1 265 ? 61.467 60.872 50.927 1.00 35.56 266 LYS A CA 1
ATOM 2018 C C . LYS A 1 265 ? 61.848 62.101 50.090 1.00 35.59 266 LYS A C 1
ATOM 2019 O O . LYS A 1 265 ? 62.442 63.031 50.607 1.00 35.66 266 LYS A O 1
ATOM 2025 N N . GLN A 1 266 ? 61.501 62.096 48.806 1.00 35.62 267 GLN A N 1
ATOM 2026 C CA . GLN A 1 266 ? 61.827 63.211 47.916 1.00 35.97 267 GLN A CA 1
ATOM 2027 C C . GLN A 1 266 ? 61.178 64.508 48.390 1.00 35.39 267 GLN A C 1
ATOM 2028 O O . GLN A 1 266 ? 61.789 65.572 48.307 1.00 35.46 267 GLN A O 1
ATOM 2034 N N . ALA A 1 267 ? 59.944 64.412 48.878 1.00 35.09 268 ALA A N 1
ATOM 2035 C CA . ALA A 1 267 ? 59.215 65.587 49.355 1.00 35.13 268 ALA A CA 1
ATOM 2036 C C . ALA A 1 267 ? 59.871 66.166 50.611 1.00 34.80 268 ALA A C 1
ATOM 2037 O O . ALA A 1 267 ? 60.073 67.383 50.715 1.00 34.83 268 ALA A O 1
ATOM 2039 N N . GLN A 1 268 ? 60.206 65.276 51.540 1.00 34.52 269 GLN A N 1
ATOM 2040 C CA . GLN A 1 268 ? 60.894 65.620 52.776 1.00 34.55 269 GLN A CA 1
ATOM 2041 C C . GLN A 1 268 ? 62.263 66.264 52.513 1.00 34.67 269 GLN A C 1
ATOM 2042 O O . GLN A 1 268 ? 62.630 67.228 53.171 1.00 34.51 269 GLN A O 1
ATOM 2048 N N . THR A 1 269 ? 63.007 65.724 51.549 1.00 34.91 270 THR A N 1
ATOM 2049 C CA . THR A 1 269 ? 64.285 66.291 51.115 1.00 34.90 270 THR A CA 1
ATOM 2050 C C . THR A 1 269 ? 64.067 67.727 50.597 1.00 35.24 270 THR A C 1
ATOM 2051 O O . THR A 1 269 ? 64.887 68.615 50.836 1.00 35.16 270 THR A O 1
ATOM 2055 N N . LYS A 1 270 ? 62.967 67.940 49.881 1.00 35.51 271 LYS A N 1
ATOM 2056 C CA . LYS A 1 270 ? 62.594 69.276 49.382 1.00 36.35 271 LYS A CA 1
ATOM 2057 C C . LYS A 1 270 ? 62.173 70.230 50.508 1.00 36.13 271 LYS A C 1
ATOM 2058 O O . LYS A 1 270 ? 62.063 71.433 50.279 1.00 36.13 271 LYS A O 1
ATOM 2064 N N . GLY A 1 271 ? 61.921 69.681 51.694 1.00 35.65 272 GLY A N 1
ATOM 2065 C CA . GLY A 1 271 ? 61.490 70.465 52.846 1.00 35.61 272 GLY A CA 1
ATOM 2066 C C . GLY A 1 271 ? 59.977 70.598 52.996 1.00 35.67 272 GLY A C 1
ATOM 2067 O O . GLY A 1 271 ? 59.496 71.373 53.818 1.00 35.59 272 GLY A O 1
ATOM 2068 N N . LEU A 1 272 ? 59.221 69.857 52.197 1.00 35.59 273 LEU A N 1
ATOM 2069 C CA . LEU A 1 272 ? 57.768 69.889 52.293 1.00 35.90 273 LEU A CA 1
ATOM 2070 C C . LEU A 1 272 ? 57.345 69.175 53.572 1.00 35.91 273 LEU A C 1
ATOM 2071 O O . LEU A 1 272 ? 58.020 68.248 54.019 1.00 36.15 273 LEU A O 1
ATOM 2076 N N . LYS A 1 273 ? 56.247 69.618 54.168 1.00 35.58 274 LYS A N 1
ATOM 2077 C CA . LYS A 1 273 ? 55.788 69.014 55.396 1.00 35.36 274 LYS A CA 1
ATOM 2078 C C . LYS A 1 273 ? 54.936 67.794 55.099 1.00 35.17 274 LYS A C 1
ATOM 2079 O O . LYS A 1 273 ? 53.701 67.847 55.048 1.00 34.90 274 LYS A O 1
ATOM 2085 N N . VAL A 1 274 ? 55.651 66.697 54.862 1.00 34.82 275 VAL A N 1
ATOM 2086 C CA . VAL A 1 274 ? 55.066 65.406 54.603 1.00 34.38 275 VAL A CA 1
ATOM 2087 C C . VAL A 1 274 ? 55.563 64.449 55.667 1.00 34.67 275 VAL A C 1
ATOM 2088 O O . VAL A 1 274 ? 56.767 64.246 55.835 1.00 34.80 275 VAL A O 1
ATOM 2092 N N . TYR A 1 275 ? 54.624 63.884 56.411 1.00 34.71 276 TYR A N 1
ATOM 2093 C CA . TYR A 1 275 ? 54.946 62.931 57.447 1.00 34.62 276 TYR A CA 1
ATOM 2094 C C . TYR A 1 275 ? 54.367 61.591 57.061 1.00 34.59 276 TYR A C 1
ATOM 2095 O O . TYR A 1 275 ? 53.521 61.512 56.185 1.00 34.76 276 TYR A O 1
ATOM 2104 N N . ALA A 1 276 ? 54.841 60.536 57.710 1.00 34.80 277 ALA A N 1
ATOM 2105 C CA . ALA A 1 276 ? 54.444 59.176 57.361 1.00 34.52 277 ALA A CA 1
ATOM 2106 C C . ALA A 1 276 ? 54.460 58.249 58.577 1.00 34.59 277 ALA A C 1
ATOM 2107 O O . ALA A 1 276 ? 55.307 58.357 59.454 1.00 34.27 277 ALA A O 1
ATOM 2109 N N . GLU A 1 277 ? 53.499 57.337 58.596 1.00 35.09 278 GLU A N 1
ATOM 2110 C CA . GLU A 1 277 ? 53.384 56.318 59.610 1.00 35.68 278 GLU A CA 1
ATOM 2111 C C . GLU A 1 277 ? 53.540 54.962 58.930 1.00 35.78 278 GLU A C 1
ATOM 2112 O O . GLU A 1 277 ? 53.038 54.763 57.830 1.00 36.00 278 GLU A O 1
ATOM 2118 N N . THR A 1 278 ? 54.248 54.041 59.582 1.00 35.84 279 THR A N 1
ATOM 2119 C CA . THR A 1 278 ? 54.243 52.634 59.176 1.00 35.55 279 THR A CA 1
ATOM 2120 C C . THR A 1 278 ? 53.899 51.739 60.357 1.00 35.70 279 THR A C 1
ATOM 2121 O O . THR A 1 278 ? 53.761 52.222 61.489 1.00 35.99 279 THR A O 1
ATOM 2125 N N . CYS A 1 279 ? 53.758 50.442 60.087 1.00 35.68 280 CYS A N 1
ATOM 2126 C CA . CYS A 1 279 ? 53.304 49.473 61.079 1.00 35.48 280 CYS A CA 1
ATOM 2127 C C . CYS A 1 279 ? 54.215 48.250 61.105 1.00 35.20 280 CYS A C 1
ATOM 2128 O O . CYS A 1 279 ? 54.749 47.857 60.064 1.00 34.92 280 CYS A O 1
ATOM 2131 N N . PRO A 1 280 ? 54.391 47.641 62.299 1.00 35.06 281 PRO A N 1
ATOM 2132 C CA . PRO A 1 280 ? 55.303 46.507 62.502 1.00 34.98 281 PRO A CA 1
ATOM 2133 C C . PRO A 1 280 ? 55.123 45.383 61.483 1.00 34.97 281 PRO A C 1
ATOM 2134 O O . PRO A 1 280 ? 56.111 44.857 60.968 1.00 34.96 281 PRO A O 1
ATOM 2138 N N . GLN A 1 281 ? 53.871 45.028 61.198 1.00 34.91 282 GLN A N 1
ATOM 2139 C CA . GLN A 1 281 ? 53.547 43.979 60.236 1.00 35.16 282 GLN A CA 1
ATOM 2140 C C . GLN A 1 281 ? 54.155 44.178 58.845 1.00 35.12 282 GLN A C 1
ATOM 2141 O O . GLN A 1 281 ? 54.383 43.205 58.139 1.00 35.34 282 GLN A O 1
ATOM 2147 N N . TYR A 1 282 ? 54.404 45.423 58.446 1.00 35.12 283 TYR A N 1
ATOM 2148 C CA . TYR A 1 282 ? 55.016 45.687 57.131 1.00 35.40 283 TYR A CA 1
ATOM 2149 C C . TYR A 1 282 ? 56.527 45.477 57.141 1.00 35.46 283 TYR A C 1
ATOM 2150 O O . TYR A 1 282 ? 57.141 45.313 56.085 1.00 35.58 283 TYR A O 1
ATOM 2159 N N . ALA A 1 283 ? 57.111 45.493 58.337 1.00 35.48 284 ALA A N 1
ATOM 2160 C CA . ALA A 1 283 ? 58.534 45.227 58.525 1.00 35.33 284 ALA A CA 1
ATOM 2161 C C . ALA A 1 283 ? 58.809 43.753 58.815 1.00 35.14 284 ALA A C 1
ATOM 2162 O O . ALA A 1 283 ? 59.908 43.258 58.542 1.00 35.21 284 ALA A O 1
ATOM 2164 N N . LEU A 1 284 ? 57.807 43.060 59.358 1.00 34.89 285 LEU A N 1
ATOM 2165 C CA . LEU A 1 284 ? 58.015 41.737 59.963 1.00 34.81 285 LEU A CA 1
ATOM 2166 C C . LEU A 1 284 ? 57.398 40.593 59.184 1.00 34.93 285 LEU A C 1
ATOM 2167 O O . LEU A 1 284 ? 57.874 39.456 59.264 1.00 35.10 285 LEU A O 1
ATOM 2172 N N . LEU A 1 285 ? 56.339 40.898 58.437 1.00 34.97 286 LEU A N 1
ATOM 2173 C CA . LEU A 1 285 ? 55.603 39.879 57.712 1.00 34.92 286 LEU A CA 1
ATOM 2174 C C . LEU A 1 285 ? 55.705 40.072 56.202 1.00 35.08 286 LEU A C 1
ATOM 2175 O O . LEU A 1 285 ? 55.804 41.195 55.714 1.00 35.30 286 LEU A O 1
ATOM 2180 N N . SER A 1 286 ? 55.704 38.960 55.476 1.00 35.10 287 SER A N 1
ATOM 2181 C CA . SER A 1 286 ? 55.588 38.974 54.025 1.00 35.13 287 SER A CA 1
ATOM 2182 C C . SER A 1 286 ? 54.343 38.174 53.630 1.00 35.20 287 SER A C 1
ATOM 2183 O O . SER A 1 286 ? 53.813 37.391 54.437 1.00 34.88 287 SER A O 1
ATOM 2186 N N . ASP A 1 287 ? 53.874 38.390 52.400 1.00 35.27 288 ASP A N 1
ATOM 2187 C CA . ASP A 1 287 ? 52.591 37.836 51.946 1.00 35.41 288 ASP A CA 1
ATOM 2188 C C . ASP A 1 287 ? 52.549 36.307 51.786 1.00 35.20 288 ASP A C 1
ATOM 2189 O O . ASP A 1 287 ? 51.486 35.747 51.514 1.00 35.10 288 ASP A O 1
ATOM 2194 N N . ALA A 1 288 ? 53.689 35.639 51.957 1.00 35.06 289 ALA A N 1
ATOM 2195 C CA . ALA A 1 288 ? 53.709 34.170 51.953 1.00 35.32 289 ALA A CA 1
ATOM 2196 C C . ALA A 1 288 ? 52.884 33.589 53.110 1.00 35.31 289 ALA A C 1
ATOM 2197 O O . ALA A 1 288 ? 52.400 32.465 53.020 1.00 35.12 289 ALA A O 1
ATOM 2199 N N . ILE A 1 289 ? 52.717 34.375 54.177 1.00 35.34 290 ILE A N 1
ATOM 2200 C CA . ILE A 1 289 ? 51.910 33.989 55.339 1.00 35.45 290 ILE A CA 1
ATOM 2201 C C . ILE A 1 289 ? 50.409 33.980 55.024 1.00 35.73 290 ILE A C 1
ATOM 2202 O O . ILE A 1 289 ? 49.605 33.461 55.804 1.00 35.93 290 ILE A O 1
ATOM 2207 N N . THR A 1 290 ? 50.034 34.533 53.872 1.00 35.79 291 THR A N 1
ATOM 2208 C CA . THR A 1 290 ? 48.628 34.593 53.471 1.00 35.93 291 THR A CA 1
ATOM 2209 C C . THR A 1 290 ? 48.169 33.351 52.685 1.00 36.21 291 THR A C 1
ATOM 2210 O O . THR A 1 290 ? 46.991 33.238 52.341 1.00 36.25 291 THR A O 1
ATOM 2214 N N . ARG A 1 291 ? 49.091 32.432 52.397 1.00 36.70 292 ARG A N 1
ATOM 2215 C CA . ARG A 1 291 ? 48.731 31.125 51.816 1.00 37.51 292 ARG A CA 1
ATOM 2216 C C . ARG A 1 291 ? 49.741 30.027 52.153 1.00 37.84 292 ARG A C 1
ATOM 2217 O O . ARG A 1 291 ? 50.852 30.306 52.587 1.00 37.69 292 ARG A O 1
ATOM 2225 N N . CYS A 1 292 ? 49.347 28.770 51.988 1.00 38.92 293 CYS A N 1
ATOM 2226 C CA . CYS A 1 292 ? 50.258 27.675 52.313 1.00 39.89 293 CYS A CA 1
ATOM 2227 C C . CYS A 1 292 ? 51.214 27.370 51.157 1.00 40.01 293 CYS A C 1
ATOM 2228 O O . CYS A 1 292 ? 51.140 28.004 50.099 1.00 40.11 293 CYS A O 1
ATOM 2231 N N . HIS A 1 293 ? 52.130 26.429 51.392 1.00 40.40 294 HIS A N 1
ATOM 2232 C CA . HIS A 1 293 ? 53.039 25.895 50.368 1.00 40.60 294 HIS A CA 1
ATOM 2233 C C . HIS A 1 293 ? 53.653 26.974 49.472 1.00 40.76 294 HIS A C 1
ATOM 2234 O O . HIS A 1 293 ? 54.331 26.672 48.490 1.00 41.01 294 HIS A O 1
ATOM 2241 N N . GLY A 1 302 ? 66.658 37.032 57.285 1.00 44.61 303 GLY A N 1
ATOM 2242 C CA . GLY A 1 302 ? 66.729 37.219 58.732 1.00 44.65 303 GLY A CA 1
ATOM 2243 C C . GLY A 1 302 ? 66.002 38.453 59.253 1.00 44.80 303 GLY A C 1
ATOM 2244 O O . GLY A 1 302 ? 65.543 38.456 60.403 1.00 45.03 303 GLY A O 1
ATOM 2245 N N . VAL A 1 303 ? 65.880 39.485 58.406 1.00 44.30 304 VAL A N 1
ATOM 2246 C CA . VAL A 1 303 ? 65.384 40.811 58.808 1.00 43.98 304 VAL A CA 1
ATOM 2247 C C . VAL A 1 303 ? 64.075 40.820 59.608 1.00 43.56 304 VAL A C 1
ATOM 2248 O O . VAL A 1 303 ? 63.886 41.657 60.501 1.00 43.90 304 VAL A O 1
ATOM 2252 N N . GLY A 1 304 ? 63.175 39.897 59.286 1.00 42.55 305 GLY A N 1
ATOM 2253 C CA . GLY A 1 304 ? 61.889 39.836 59.960 1.00 41.00 305 GLY A CA 1
ATOM 2254 C C . GLY A 1 304 ? 61.688 38.571 60.769 1.00 39.95 305 GLY A C 1
ATOM 2255 O O . GLY A 1 304 ? 62.643 37.955 61.258 1.00 39.51 305 GLY A O 1
ATOM 2256 N N . ILE A 1 305 ? 60.421 38.200 60.908 1.00 38.62 306 ILE A N 1
ATOM 2257 C CA . ILE A 1 305 ? 60.026 37.037 61.676 1.00 38.19 306 ILE A CA 1
ATOM 2258 C C . ILE A 1 305 ? 60.168 35.789 60.817 1.00 37.65 306 ILE A C 1
ATOM 2259 O O . ILE A 1 305 ? 59.741 35.766 59.655 1.00 37.35 306 ILE A O 1
ATOM 2264 N N . ASP A 1 306 ? 60.790 34.763 61.390 1.00 37.36 307 ASP A N 1
ATOM 2265 C CA . ASP A 1 306 ? 60.772 33.431 60.810 1.00 37.21 307 ASP A CA 1
ATOM 2266 C C . ASP A 1 306 ? 59.312 32.981 60.737 1.00 36.84 307 ASP A C 1
ATOM 2267 O O . ASP A 1 306 ? 58.690 32.700 61.767 1.00 36.80 307 ASP A O 1
ATOM 2272 N N . LEU A 1 307 ? 58.766 32.944 59.522 1.00 36.67 308 LEU A N 1
ATOM 2273 C CA . LEU A 1 307 ? 57.331 32.682 59.317 1.00 36.56 308 LEU A CA 1
ATOM 2274 C C . LEU A 1 307 ? 56.911 31.274 59.720 1.00 36.43 308 LEU A C 1
ATOM 2275 O O . LEU A 1 307 ? 55.751 31.056 60.072 1.00 36.36 308 LEU A O 1
ATOM 2280 N N . SER A 1 308 ? 57.851 30.326 59.671 1.00 36.23 309 SER A N 1
ATOM 2281 C CA . SER A 1 308 ? 57.564 28.947 60.051 1.00 36.18 309 SER A CA 1
ATOM 2282 C C . SER A 1 308 ? 57.369 28.796 61.566 1.00 36.19 309 SER A C 1
ATOM 2283 O O . SER A 1 308 ? 56.858 27.781 62.031 1.00 36.33 309 SER A O 1
ATOM 2286 N N . SER A 1 309 ? 57.769 29.814 62.325 1.00 36.19 310 SER A N 1
ATOM 2287 C CA . SER A 1 309 ? 57.658 29.788 63.785 1.00 36.26 310 SER A CA 1
ATOM 2288 C C . SER A 1 309 ? 56.305 30.290 64.296 1.00 36.36 310 SER A C 1
ATOM 2289 O O . SER A 1 309 ? 55.983 30.126 65.477 1.00 36.54 310 SER A O 1
ATOM 2292 N N . ILE A 1 310 ? 55.532 30.919 63.409 1.00 36.47 311 ILE A N 1
ATOM 2293 C CA . ILE A 1 310 ? 54.168 31.366 63.707 1.00 36.41 311 ILE A CA 1
ATOM 2294 C C . ILE A 1 310 ? 53.238 30.168 63.772 1.00 36.40 311 ILE A C 1
ATOM 2295 O O . ILE A 1 310 ? 53.254 29.327 62.871 1.00 36.77 311 ILE A O 1
ATOM 2300 N N . SER A 1 311 ? 52.427 30.093 64.827 1.00 36.40 312 SER A N 1
ATOM 2301 C CA . SER A 1 311 ? 51.479 28.982 65.002 1.00 36.43 312 SER A CA 1
ATOM 2302 C C . SER A 1 311 ? 50.113 29.333 64.428 1.00 36.53 312 SER A C 1
ATOM 2303 O O . SER A 1 311 ? 49.752 30.514 64.339 1.00 36.23 312 SER A O 1
ATOM 2306 N N . GLU A 1 312 ? 49.352 28.301 64.057 1.00 36.67 313 GLU A N 1
ATOM 2307 C CA . GLU A 1 312 ? 47.984 28.465 63.544 1.00 36.90 313 GLU A CA 1
ATOM 2308 C C . GLU A 1 312 ? 47.937 29.361 62.299 1.00 36.54 313 GLU A C 1
ATOM 2309 O O . GLU A 1 312 ? 47.197 30.343 62.236 1.00 36.17 313 GLU A O 1
ATOM 2315 N N . SER A 1 313 ? 48.746 28.991 61.316 1.00 36.36 314 SER A N 1
ATOM 2316 C CA . SER A 1 313 ? 48.869 29.726 60.067 1.00 36.35 314 SER A CA 1
ATOM 2317 C C . SER A 1 313 ? 48.613 28.743 58.917 1.00 36.04 314 SER A C 1
ATOM 2318 O O . SER A 1 313 ? 48.422 27.554 59.168 1.00 35.90 314 SER A O 1
ATOM 2321 N N . PRO A 1 314 ? 48.582 29.231 57.660 1.00 36.04 315 PRO A N 1
ATOM 2322 C CA . PRO A 1 314 ? 48.468 28.318 56.511 1.00 36.11 315 PRO A CA 1
ATOM 2323 C C . PRO A 1 314 ? 49.554 27.235 56.453 1.00 36.13 315 PRO A C 1
ATOM 2324 O O . PRO A 1 314 ? 49.342 26.192 55.856 1.00 36.17 315 PRO A O 1
ATOM 2328 N N . PHE A 1 315 ? 50.700 27.502 57.076 1.00 36.43 316 PHE A N 1
ATOM 2329 C CA . PHE A 1 315 ? 51.829 26.579 57.126 1.00 36.47 316 PHE A CA 1
ATOM 2330 C C . PHE A 1 315 ? 51.516 25.399 58.034 1.00 36.23 316 PHE A C 1
ATOM 2331 O O . PHE A 1 315 ? 51.766 24.254 57.680 1.00 35.99 316 PHE A O 1
ATOM 2339 N N . THR A 1 316 ? 50.977 25.710 59.210 1.00 36.36 317 THR A N 1
ATOM 2340 C CA . THR A 1 316 ? 50.677 24.730 60.255 1.00 36.37 317 THR A CA 1
ATOM 2341 C C . THR A 1 316 ? 49.335 24.041 59.988 1.00 36.24 317 THR A C 1
ATOM 2342 O O . THR A 1 316 ? 49.143 22.882 60.347 1.00 35.77 317 THR A O 1
ATOM 2346 N N . ASN A 1 317 ? 48.423 24.772 59.342 1.00 36.25 318 ASN A N 1
ATOM 2347 C CA . ASN A 1 317 ? 47.061 24.300 59.057 1.00 36.23 318 ASN A CA 1
ATOM 2348 C C . ASN A 1 317 ? 46.670 24.351 57.564 1.00 36.29 318 ASN A C 1
ATOM 2349 O O . ASN A 1 317 ? 45.720 25.050 57.198 1.00 36.27 318 ASN A O 1
ATOM 2354 N N . PRO A 1 318 ? 47.377 23.593 56.699 1.00 36.36 319 PRO A N 1
ATOM 2355 C CA . PRO A 1 318 ? 47.143 23.665 55.244 1.00 36.51 319 PRO A CA 1
ATOM 2356 C C . PRO A 1 318 ? 45.688 23.389 54.811 1.00 36.64 319 PRO A C 1
ATOM 2357 O O . PRO A 1 318 ? 45.225 23.939 53.805 1.00 36.76 319 PRO A O 1
ATOM 2361 N N . ASP A 1 319 ? 44.993 22.537 55.567 1.00 36.72 320 ASP A N 1
ATOM 2362 C CA . ASP A 1 319 ? 43.604 22.156 55.303 1.00 36.77 320 ASP A CA 1
ATOM 2363 C C . ASP A 1 319 ? 42.615 23.328 55.362 1.00 36.59 320 ASP A C 1
ATOM 2364 O O . ASP A 1 319 ? 41.647 23.372 54.599 1.00 36.57 320 ASP A O 1
ATOM 2369 N N . ASP A 1 320 ? 42.846 24.254 56.288 1.00 36.42 321 ASP A N 1
ATOM 2370 C CA . ASP A 1 320 ? 41.947 25.383 56.473 1.00 36.42 321 ASP A CA 1
ATOM 2371 C C . ASP A 1 320 ? 42.287 26.470 55.464 1.00 36.31 321 ASP A C 1
ATOM 2372 O O . ASP A 1 320 ? 43.252 27.232 55.640 1.00 36.34 321 ASP A O 1
ATOM 2377 N N . ARG A 1 321 ? 41.483 26.538 54.408 1.00 36.10 322 ARG A N 1
ATOM 2378 C CA . ARG A 1 321 ? 41.779 27.414 53.280 1.00 36.23 322 ARG A CA 1
ATOM 2379 C C . ARG A 1 321 ? 41.469 28.889 53.554 1.00 35.85 322 ARG A C 1
ATOM 2380 O O . ARG A 1 321 ? 41.912 29.766 52.807 1.00 35.91 322 ARG A O 1
ATOM 2388 N N . PHE A 1 322 ? 40.753 29.153 54.650 1.00 35.51 323 PHE A N 1
ATOM 2389 C CA . PHE A 1 322 ? 40.329 30.509 55.012 1.00 35.09 323 PHE A CA 1
ATOM 2390 C C . PHE A 1 322 ? 41.228 31.160 56.068 1.00 35.05 323 PHE A C 1
ATOM 2391 O O . PHE A 1 322 ? 41.037 32.322 56.425 1.00 35.16 323 PHE A O 1
ATOM 2399 N N . ILE A 1 323 ? 42.225 30.419 56.540 1.00 35.10 324 ILE A N 1
ATOM 2400 C CA . ILE A 1 323 ? 43.094 30.867 57.643 1.00 34.98 324 ILE A CA 1
ATOM 2401 C C . ILE A 1 323 ? 44.018 32.035 57.271 1.00 34.96 324 ILE A C 1
ATOM 2402 O O . ILE A 1 323 ? 44.542 32.727 58.155 1.00 34.82 324 ILE A O 1
ATOM 2407 N N . GLY A 1 324 ? 44.187 32.262 55.965 1.00 34.95 325 GLY A N 1
ATOM 2408 C CA . GLY A 1 324 ? 44.921 33.428 55.446 1.00 35.12 325 GLY A CA 1
ATOM 2409 C C . GLY A 1 324 ? 44.279 34.760 55.814 1.00 35.03 325 GLY A C 1
ATOM 2410 O O . GLY A 1 324 ? 44.958 35.791 55.867 1.00 35.09 325 GLY A O 1
ATOM 2411 N N . SER A 1 325 ? 42.970 34.720 56.076 1.00 34.83 326 SER A N 1
ATOM 2412 C CA . SER A 1 325 ? 42.186 35.890 56.466 1.00 34.69 326 SER A CA 1
ATOM 2413 C C . SER A 1 325 ? 42.703 36.557 57.750 1.00 34.97 326 SER A C 1
ATOM 2414 O O . SER A 1 325 ? 42.516 37.773 57.953 1.00 34.77 326 SER A O 1
ATOM 2417 N N . LYS A 1 326 ? 43.362 35.764 58.600 1.00 35.08 327 LYS A N 1
ATOM 2418 C CA . LYS A 1 326 ? 44.027 36.279 59.799 1.00 35.05 327 LYS A CA 1
ATOM 2419 C C . LYS A 1 326 ? 45.048 37.384 59.501 1.00 35.31 327 LYS A C 1
ATOM 2420 O O . LYS A 1 326 ? 45.316 38.233 60.367 1.00 35.46 327 LYS A O 1
ATOM 2426 N N . TYR A 1 327 ? 45.619 37.376 58.297 1.00 35.34 328 TYR A N 1
ATOM 2427 C CA . TYR A 1 327 ? 46.683 38.329 57.948 1.00 35.71 328 TYR A CA 1
ATOM 2428 C C . TYR A 1 327 ? 46.272 39.304 56.840 1.00 35.69 328 TYR A C 1
ATOM 2429 O O . TYR A 1 327 ? 47.121 39.952 56.218 1.00 35.46 328 TYR A O 1
ATOM 2438 N N . ILE A 1 328 ? 44.965 39.398 56.599 1.00 35.80 329 ILE A N 1
ATOM 2439 C CA . ILE A 1 328 ? 44.433 40.298 55.586 1.00 35.77 329 ILE A CA 1
ATOM 2440 C C . ILE A 1 328 ? 44.220 41.684 56.176 1.00 35.94 329 ILE A C 1
ATOM 2441 O O . ILE A 1 328 ? 43.450 41.858 57.125 1.00 35.98 329 ILE A O 1
ATOM 2446 N N . CYS A 1 329 ? 44.926 42.663 55.623 1.00 36.08 330 CYS A N 1
ATOM 2447 C CA . CYS A 1 329 ? 44.746 44.057 56.035 1.00 36.48 330 CYS A CA 1
ATOM 2448 C C . CYS A 1 329 ? 44.930 44.997 54.850 1.00 36.31 330 CYS A C 1
ATOM 2449 O O . CYS A 1 329 ? 45.186 44.547 53.732 1.00 36.05 330 CYS A O 1
ATOM 2452 N N . SER A 1 330 ? 44.779 46.299 55.103 1.00 36.55 331 SER A N 1
ATOM 2453 C CA . SER A 1 330 ? 44.880 47.316 54.057 1.00 36.61 331 SER A CA 1
ATOM 2454 C C . SER A 1 330 ? 45.760 48.486 54.497 1.00 36.33 331 SER A C 1
ATOM 2455 O O . SER A 1 330 ? 45.480 49.108 55.514 1.00 36.83 331 SER A O 1
ATOM 2458 N N . PRO A 1 331 ? 46.844 48.771 53.749 1.00 36.01 332 PRO A N 1
ATOM 2459 C CA . PRO A 1 331 ? 47.277 48.054 52.547 1.00 35.67 332 PRO A CA 1
ATOM 2460 C C . PRO A 1 331 ? 47.773 46.653 52.898 1.00 35.22 332 PRO A C 1
ATOM 2461 O O . PRO A 1 331 ? 48.067 46.391 54.071 1.00 35.01 332 PRO A O 1
ATOM 2465 N N . PRO A 1 332 ? 47.879 45.758 51.895 1.00 35.12 333 PRO A N 1
ATOM 2466 C CA . PRO A 1 332 ? 48.211 44.375 52.262 1.00 35.05 333 PRO A CA 1
ATOM 2467 C C . PRO A 1 332 ? 49.660 44.230 52.714 1.00 35.24 333 PRO A C 1
ATOM 2468 O O . PRO A 1 332 ? 50.519 45.092 52.412 1.00 34.93 333 PRO A O 1
ATOM 2472 N N . ILE A 1 333 ? 49.905 43.154 53.458 1.00 35.27 334 ILE A N 1
ATOM 2473 C CA . ILE A 1 333 ? 51.251 42.680 53.736 1.00 35.23 334 ILE A CA 1
ATOM 2474 C C . ILE A 1 333 ? 51.926 42.301 52.407 1.00 35.02 334 ILE A C 1
ATOM 2475 O O . ILE A 1 333 ? 51.347 41.601 51.583 1.00 34.71 334 ILE A O 1
ATOM 2480 N N . ARG A 1 334 ? 53.141 42.803 52.209 1.00 34.99 335 ARG A N 1
ATOM 2481 C CA . ARG A 1 334 ? 53.787 42.813 50.894 1.00 34.98 335 ARG A CA 1
ATOM 2482 C C . ARG A 1 334 ? 54.636 41.588 50.609 1.00 35.14 335 ARG A C 1
ATOM 2483 O O . ARG A 1 334 ? 54.985 40.848 51.531 1.00 35.09 335 ARG A O 1
ATOM 2491 N N . PRO A 1 335 ? 54.971 41.363 49.319 1.00 35.70 336 PRO A N 1
ATOM 2492 C CA . PRO A 1 335 ? 55.793 40.197 48.968 1.00 35.91 336 PRO A CA 1
ATOM 2493 C C . PRO A 1 335 ? 57.183 40.265 49.617 1.00 36.24 336 PRO A C 1
ATOM 2494 O O . PRO A 1 335 ? 57.606 41.334 50.087 1.00 36.17 336 PRO A O 1
ATOM 2498 N N . GLU A 1 336 ? 57.874 39.130 49.640 1.00 36.68 337 GLU A N 1
ATOM 2499 C CA . GLU A 1 336 ? 59.232 39.050 50.169 1.00 37.36 337 GLU A CA 1
ATOM 2500 C C . GLU A 1 336 ? 60.184 40.017 49.460 1.00 37.04 337 GLU A C 1
ATOM 2501 O O . GLU A 1 336 ? 60.139 40.159 48.236 1.00 36.98 337 GLU A O 1
ATOM 2507 N N . GLY A 1 337 ? 61.038 40.679 50.240 1.00 37.11 338 GLY A N 1
ATOM 2508 C CA . GLY A 1 337 ? 62.034 41.616 49.698 1.00 37.03 338 GLY A CA 1
ATOM 2509 C C . GLY A 1 337 ? 61.686 43.089 49.889 1.00 37.07 338 GLY A C 1
ATOM 2510 O O . GLY A 1 337 ? 62.523 43.957 49.661 1.00 37.00 338 GLY A O 1
ATOM 2511 N N . THR A 1 338 ? 60.449 43.356 50.314 1.00 36.94 339 THR A N 1
ATOM 2512 C CA . THR A 1 338 ? 59.951 44.707 50.564 1.00 36.82 339 THR A CA 1
ATOM 2513 C C . THR A 1 338 ? 60.283 45.192 51.978 1.00 36.75 339 THR A C 1
ATOM 2514 O O . THR A 1 338 ? 60.447 46.394 52.205 1.00 37.08 339 THR A O 1
ATOM 2518 N N . GLN A 1 339 ? 60.395 44.256 52.919 1.00 36.36 340 GLN A N 1
ATOM 2519 C CA . GLN A 1 339 ? 60.409 44.564 54.353 1.00 36.06 340 GLN A CA 1
ATOM 2520 C C . GLN A 1 339 ? 61.652 45.311 54.836 1.00 36.18 340 GLN A C 1
ATOM 2521 O O . GLN A 1 339 ? 61.587 46.065 55.816 1.00 36.10 340 GLN A O 1
ATOM 2527 N N . LYS A 1 340 ? 62.775 45.095 54.157 1.00 36.22 341 LYS A N 1
ATOM 2528 C CA . LYS A 1 340 ? 64.017 45.829 54.418 1.00 36.68 341 LYS A CA 1
ATOM 2529 C C . LYS A 1 340 ? 63.855 47.338 54.215 1.00 36.65 341 LYS A C 1
ATOM 2530 O O . LYS A 1 340 ? 64.367 48.141 55.011 1.00 36.94 341 LYS A O 1
ATOM 2536 N N . SER A 1 341 ? 63.138 47.714 53.152 1.00 36.36 342 SER A N 1
ATOM 2537 C CA . SER A 1 341 ? 62.831 49.118 52.851 1.00 36.57 342 SER A CA 1
ATOM 2538 C C . SER A 1 341 ? 62.045 49.817 53.967 1.00 36.24 342 SER A C 1
ATOM 2539 O O . SER A 1 341 ? 62.121 51.034 54.109 1.00 36.19 342 SER A O 1
ATOM 2542 N N . ILE A 1 342 ? 61.288 49.041 54.743 1.00 35.98 343 ILE A N 1
ATOM 2543 C CA . ILE A 1 342 ? 60.520 49.569 55.874 1.00 35.82 343 ILE A CA 1
ATOM 2544 C C . ILE A 1 342 ? 61.424 50.003 57.033 1.00 35.68 343 ILE A C 1
ATOM 2545 O O . ILE A 1 342 ? 61.311 51.128 57.521 1.00 35.29 343 ILE A O 1
ATOM 2550 N N . TRP A 1 343 ? 62.310 49.099 57.464 1.00 35.91 344 TRP A N 1
ATOM 2551 C CA . TRP A 1 343 ? 63.330 49.399 58.476 1.00 35.92 344 TRP A CA 1
ATOM 2552 C C . TRP A 1 343 ? 64.209 50.585 58.061 1.00 36.05 344 TRP A C 1
ATOM 2553 O O . TRP A 1 343 ? 64.447 51.517 58.848 1.00 36.11 344 TRP A O 1
ATOM 2564 N N . LYS A 1 344 ? 64.682 50.549 56.818 1.00 35.84 345 LYS A N 1
ATOM 2565 C CA . LYS A 1 344 ? 65.498 51.620 56.273 1.00 36.04 345 LYS A CA 1
ATOM 2566 C C . LYS A 1 344 ? 64.784 52.971 56.442 1.00 35.73 345 LYS A C 1
ATOM 2567 O O . LYS A 1 344 ? 65.387 53.943 56.885 1.00 35.59 345 LYS A O 1
ATOM 2573 N N . GLY A 1 345 ? 63.487 53.004 56.116 1.00 35.75 346 GLY A N 1
ATOM 2574 C CA . GLY A 1 345 ? 62.674 54.213 56.216 1.00 35.25 346 GLY A CA 1
ATOM 2575 C C . GLY A 1 345 ? 62.478 54.666 57.647 1.00 35.34 346 GLY A C 1
ATOM 2576 O O . GLY A 1 345 ? 62.424 55.861 57.908 1.00 35.11 346 GLY A O 1
ATOM 2577 N N . MET A 1 346 ? 62.366 53.704 58.565 1.00 35.77 347 MET A N 1
ATOM 2578 C CA . MET A 1 346 ? 62.286 53.973 60.002 1.00 36.63 347 MET A CA 1
ATOM 2579 C C . MET A 1 346 ? 63.559 54.610 60.542 1.00 36.52 347 MET A C 1
ATOM 2580 O O . MET A 1 346 ? 63.494 55.478 61.421 1.00 36.85 347 MET A O 1
ATOM 2585 N N . ASN A 1 347 ? 64.706 54.161 60.031 1.00 36.17 348 ASN A N 1
ATOM 2586 C CA . ASN A 1 347 ? 66.004 54.702 60.432 1.00 36.21 348 ASN A CA 1
ATOM 2587 C C . ASN A 1 347 ? 66.390 56.010 59.764 1.00 35.85 348 ASN A C 1
ATOM 2588 O O . ASN A 1 347 ? 67.001 56.870 60.404 1.00 35.96 348 ASN A O 1
ATOM 2593 N N . ASN A 1 348 ? 66.049 56.162 58.485 1.00 35.07 349 ASN A N 1
ATOM 2594 C CA . ASN A 1 348 ? 66.526 57.314 57.728 1.00 34.50 349 ASN A CA 1
ATOM 2595 C C . ASN A 1 348 ? 65.602 58.549 57.765 1.00 34.66 349 ASN A C 1
ATOM 2596 O O . ASN A 1 348 ? 65.846 59.540 57.062 1.00 35.10 349 ASN A O 1
ATOM 2601 N N . GLY A 1 349 ? 64.548 58.490 58.570 1.00 34.44 350 GLY A N 1
ATOM 2602 C CA . GLY A 1 349 ? 63.670 59.661 58.761 1.00 34.64 350 GLY A CA 1
ATOM 2603 C C . GLY A 1 349 ? 62.396 59.751 57.935 1.00 34.48 350 GLY A C 1
ATOM 2604 O O . GLY A 1 349 ? 61.634 60.689 58.120 1.00 34.81 350 GLY A O 1
ATOM 2605 N N . THR A 1 350 ? 62.169 58.784 57.036 1.00 34.20 351 THR A N 1
ATOM 2606 C CA . THR A 1 350 ? 60.954 58.693 56.210 1.00 33.93 351 THR A CA 1
ATOM 2607 C C . THR A 1 350 ? 59.701 58.472 57.058 1.00 34.14 351 THR A C 1
ATOM 2608 O O . THR A 1 350 ? 58.680 59.123 56.834 1.00 33.89 351 THR A O 1
ATOM 2612 N N . PHE A 1 351 ? 59.781 57.536 58.006 1.00 34.05 352 PHE A N 1
ATOM 2613 C CA . PHE A 1 351 ? 58.687 57.294 58.922 1.00 34.24 352 PHE A CA 1
ATOM 2614 C C . PHE A 1 351 ? 58.868 58.066 60.232 1.00 34.72 352 PHE A C 1
ATOM 2615 O O . PHE A 1 351 ? 59.749 57.793 61.046 1.00 35.15 352 PHE A O 1
ATOM 2623 N N . THR A 1 352 ? 58.020 59.069 60.378 1.00 34.78 353 THR A N 1
ATOM 2624 C CA . THR A 1 352 ? 57.966 59.937 61.534 1.00 35.26 353 THR A CA 1
ATOM 2625 C C . THR A 1 352 ? 57.506 59.132 62.760 1.00 35.38 353 THR A C 1
ATOM 2626 O O . THR A 1 352 ? 58.028 59.311 63.876 1.00 34.86 353 THR A O 1
ATOM 2630 N N . ILE A 1 353 ? 56.507 58.272 62.536 1.00 35.32 354 ILE A N 1
ATOM 2631 C CA . ILE A 1 353 ? 55.859 57.519 63.608 1.00 35.32 354 ILE A CA 1
ATOM 2632 C C . ILE A 1 353 ? 55.578 56.066 63.220 1.00 35.29 354 ILE A C 1
ATOM 2633 O O . ILE A 1 353 ? 55.649 55.707 62.040 1.00 35.13 354 ILE A O 1
ATOM 2638 N N . VAL A 1 354 ? 55.282 55.241 64.229 1.00 35.33 355 VAL A N 1
ATOM 2639 C CA . VAL A 1 354 ? 54.895 53.842 64.042 1.00 35.51 355 VAL A CA 1
ATOM 2640 C C . VAL A 1 354 ? 53.591 53.558 64.804 1.00 35.78 355 VAL A C 1
ATOM 2641 O O . VAL A 1 354 ? 53.520 53.763 66.019 1.00 36.01 355 VAL A O 1
ATOM 2645 N N . GLY A 1 355 ? 52.565 53.097 64.090 1.00 35.67 356 GLY A N 1
ATOM 2646 C CA . GLY A 1 355 ? 51.287 52.743 64.706 1.00 35.63 356 GLY A CA 1
ATOM 2647 C C . GLY A 1 355 ? 50.998 51.264 64.487 1.00 35.78 356 GLY A C 1
ATOM 2648 O O . GLY A 1 355 ? 51.752 50.589 63.797 1.00 35.87 356 GLY A O 1
ATOM 2649 N N . SER A 1 356 ? 49.919 50.743 65.056 1.00 35.44 357 SER A N 1
ATOM 2650 C CA . SER A 1 356 ? 49.603 49.339 64.805 1.00 35.91 357 SER A CA 1
ATOM 2651 C C . SER A 1 356 ? 48.531 49.088 63.712 1.00 35.96 357 SER A C 1
ATOM 2652 O O . SER A 1 356 ? 48.521 48.006 63.092 1.00 35.84 357 SER A O 1
ATOM 2655 N N . ASP A 1 357 ? 47.673 50.080 63.451 1.00 35.83 358 ASP A N 1
ATOM 2656 C CA . ASP A 1 357 ? 46.484 49.874 62.614 1.00 36.29 358 ASP A CA 1
ATOM 2657 C C . ASP A 1 357 ? 45.660 48.730 63.221 1.00 35.78 358 ASP A C 1
ATOM 2658 O O . ASP A 1 357 ? 45.199 47.831 62.521 1.00 35.52 358 ASP A O 1
ATOM 2663 N N . HIS A 1 358 ? 45.490 48.793 64.538 1.00 35.63 359 HIS A N 1
ATOM 2664 C CA . HIS A 1 358 ? 44.819 47.752 65.311 1.00 35.77 359 HIS A CA 1
ATOM 2665 C C . HIS A 1 358 ? 43.359 47.629 64.911 1.00 35.93 359 HIS A C 1
ATOM 2666 O O . HIS A 1 358 ? 42.579 48.582 65.062 1.00 35.59 359 HIS A O 1
ATOM 2673 N N . CYS A 1 359 ? 42.990 46.458 64.403 1.00 36.26 360 CYS A N 1
ATOM 2674 C CA . CYS A 1 359 ? 41.611 46.224 63.987 1.00 36.65 360 CYS A CA 1
ATOM 2675 C C . CYS A 1 359 ? 41.250 44.758 64.098 1.00 36.81 360 CYS A C 1
ATOM 2676 O O . CYS A 1 359 ? 41.704 43.928 63.295 1.00 37.11 360 CYS A O 1
ATOM 2679 N N . SER A 1 360 ? 40.406 44.452 65.079 1.00 36.63 361 SER A N 1
ATOM 2680 C CA . SER A 1 360 ? 40.255 43.086 65.555 1.00 36.32 361 SER A CA 1
ATOM 2681 C C . SER A 1 360 ? 38.946 42.404 65.165 1.00 35.94 361 SER A C 1
ATOM 2682 O O . SER A 1 360 ? 37.865 42.936 65.398 1.00 35.94 361 SER A O 1
ATOM 2685 N N . TYR A 1 361 ? 39.075 41.219 64.568 1.00 35.59 362 TYR A N 1
ATOM 2686 C CA . TYR A 1 361 ? 37.947 40.370 64.177 1.00 35.16 362 TYR A CA 1
ATOM 2687 C C . TYR A 1 361 ? 38.288 38.932 64.533 1.00 35.25 362 TYR A C 1
ATOM 2688 O O . TYR A 1 361 ? 39.400 38.487 64.259 1.00 35.69 362 TYR A O 1
ATOM 2697 N N . ASN A 1 362 ? 37.344 38.208 65.133 1.00 35.02 363 ASN A N 1
ATOM 2698 C CA . ASN A 1 362 ? 37.585 36.831 65.547 1.00 35.09 363 ASN A CA 1
ATOM 2699 C C . ASN A 1 362 ? 37.789 35.890 64.370 1.00 35.28 363 ASN A C 1
ATOM 2700 O O . ASN A 1 362 ? 37.272 36.124 63.276 1.00 35.31 363 ASN A O 1
ATOM 2705 N N . TYR A 1 363 ? 38.533 34.813 64.611 1.00 35.35 364 TYR A N 1
ATOM 2706 C CA . TYR A 1 363 ? 38.674 33.753 63.637 1.00 35.21 364 TYR A CA 1
ATOM 2707 C C . TYR A 1 363 ? 38.087 32.444 64.146 1.00 35.34 364 TYR A C 1
ATOM 2708 O O . TYR A 1 363 ? 37.638 31.622 63.353 1.00 35.36 364 TYR A O 1
ATOM 2717 N N . TYR A 1 364 ? 38.084 32.251 65.462 1.00 35.61 365 TYR A N 1
ATOM 2718 C CA . TYR A 1 364 ? 37.694 30.961 66.044 1.00 35.73 365 TYR A CA 1
ATOM 2719 C C . TYR A 1 364 ? 36.242 30.882 66.505 1.00 35.84 365 TYR A C 1
ATOM 2720 O O . TYR A 1 364 ? 35.794 29.857 67.024 1.00 36.09 365 TYR A O 1
ATOM 2729 N N . GLU A 1 365 ? 35.513 31.977 66.306 1.00 35.93 366 GLU A N 1
ATOM 2730 C CA . GLU A 1 365 ? 34.046 31.924 66.260 1.00 35.89 366 GLU A CA 1
ATOM 2731 C C . GLU A 1 365 ? 33.588 32.473 64.904 1.00 35.73 366 GLU A C 1
ATOM 2732 O O . GLU A 1 365 ? 34.125 33.465 64.415 1.00 35.48 366 GLU A O 1
ATOM 2738 N N . LYS A 1 366 ? 32.614 31.791 64.306 1.00 35.71 367 LYS A N 1
ATOM 2739 C CA . LYS A 1 366 ? 32.206 32.002 62.913 1.00 35.77 367 LYS A CA 1
ATOM 2740 C C . LYS A 1 366 ? 30.837 32.670 62.776 1.00 35.88 367 LYS A C 1
ATOM 2741 O O . LYS A 1 366 ? 30.406 33.011 61.667 1.00 35.98 367 LYS A O 1
ATOM 2747 N N . THR A 1 367 ? 30.175 32.863 63.912 1.00 35.90 368 THR A N 1
ATOM 2748 C CA . THR A 1 367 ? 28.757 33.228 63.984 1.00 35.89 368 THR A CA 1
ATOM 2749 C C . THR A 1 367 ? 28.510 34.729 64.035 1.00 35.91 368 THR A C 1
ATOM 2750 O O . THR A 1 367 ? 27.536 35.222 63.470 1.00 35.90 368 THR A O 1
ATOM 2754 N N . SER A 1 368 ? 29.379 35.440 64.750 1.00 35.89 369 SER A N 1
ATOM 2755 C CA . SER A 1 368 ? 29.092 36.817 65.152 1.00 36.07 369 SER A CA 1
ATOM 2756 C C . SER A 1 368 ? 29.360 37.830 64.055 1.00 36.19 369 SER A C 1
ATOM 2757 O O . SER A 1 368 ? 30.129 37.576 63.127 1.00 36.37 369 SER A O 1
ATOM 2760 N N . THR A 1 369 ? 28.723 38.989 64.192 1.00 36.20 370 THR A N 1
ATOM 2761 C CA . THR A 1 369 ? 28.898 40.104 63.261 1.00 36.21 370 THR A CA 1
ATOM 2762 C C . THR A 1 369 ? 30.334 40.639 63.253 1.00 36.17 370 THR A C 1
ATOM 2763 O O . THR A 1 369 ? 30.707 41.394 62.355 1.00 36.29 370 THR A O 1
ATOM 2767 N N . ALA A 1 370 ? 31.126 40.249 64.253 1.00 35.94 371 ALA A N 1
ATOM 2768 C CA . ALA A 1 370 ? 32.521 40.685 64.372 1.00 35.74 371 ALA A CA 1
ATOM 2769 C C . ALA A 1 370 ? 33.530 39.565 64.053 1.00 35.78 371 ALA A C 1
ATOM 2770 O O . ALA A 1 370 ? 34.664 39.591 64.525 1.00 35.78 371 ALA A O 1
ATOM 2772 N N . SER A 1 371 ? 33.108 38.592 63.247 1.00 35.74 372 SER A N 1
ATOM 2773 C CA . SER A 1 371 ? 33.967 37.486 62.843 1.00 35.52 372 SER A CA 1
ATOM 2774 C C . SER A 1 371 ? 34.616 37.772 61.493 1.00 35.49 372 SER A C 1
ATOM 2775 O O . SER A 1 371 ? 34.137 38.611 60.728 1.00 35.89 372 SER A O 1
ATOM 2778 N N . LYS A 1 372 ? 35.709 37.081 61.199 1.00 35.29 373 LYS A N 1
ATOM 2779 C CA . LYS A 1 372 ? 36.294 37.123 59.861 1.00 35.00 373 LYS A CA 1
ATOM 2780 C C . LYS A 1 372 ? 35.381 36.361 58.883 1.00 35.08 373 LYS A C 1
ATOM 2781 O O . LYS A 1 372 ? 35.240 36.738 57.707 1.00 34.79 373 LYS A O 1
ATOM 2787 N N . HIS A 1 373 ? 34.722 35.326 59.409 1.00 34.84 374 HIS A N 1
ATOM 2788 C CA . HIS A 1 373 ? 33.836 34.455 58.644 1.00 34.81 374 HIS A CA 1
ATOM 2789 C C . HIS A 1 373 ? 32.521 35.140 58.239 1.00 34.92 374 HIS A C 1
ATOM 2790 O O . HIS A 1 373 ? 31.665 34.547 57.589 1.00 34.95 374 HIS A O 1
ATOM 2797 N N . ARG A 1 374 ? 32.398 36.402 58.631 1.00 35.24 375 ARG A N 1
ATOM 2798 C CA . ARG A 1 374 ? 31.429 37.364 58.097 1.00 35.59 375 ARG A CA 1
ATOM 2799 C C . ARG A 1 374 ? 31.484 37.417 56.557 1.00 35.40 375 ARG A C 1
ATOM 2800 O O . ARG A 1 374 ? 30.520 37.816 55.901 1.00 35.49 375 ARG A O 1
ATOM 2808 N N . ALA A 1 375 ? 32.624 37.019 55.998 1.00 35.17 376 ALA A N 1
ATOM 2809 C CA . ALA A 1 375 ? 32.810 36.898 54.550 1.00 35.12 376 ALA A CA 1
ATOM 2810 C C . ALA A 1 375 ? 31.945 35.793 53.933 1.00 35.06 376 ALA A C 1
ATOM 2811 O O . ALA A 1 375 ? 31.697 35.796 52.723 1.00 34.82 376 ALA A O 1
ATOM 2813 N N . PHE A 1 376 ? 31.514 34.847 54.769 1.00 35.18 377 PHE A N 1
ATOM 2814 C CA . PHE A 1 376 ? 30.584 33.790 54.365 1.00 35.30 377 PHE A CA 1
ATOM 2815 C C . PHE A 1 376 ? 29.167 34.153 54.797 1.00 35.62 377 PHE A C 1
ATOM 2816 O O . PHE A 1 376 ? 28.807 34.034 55.967 1.00 35.49 377 PHE A O 1
ATOM 2824 N N . ASP A 1 377 ? 28.378 34.612 53.835 1.00 36.23 378 ASP A N 1
ATOM 2825 C CA . ASP A 1 377 ? 26.991 35.006 54.058 1.00 36.81 378 ASP A CA 1
ATOM 2826 C C . ASP A 1 377 ? 26.203 34.691 52.790 1.00 37.00 378 ASP A C 1
ATOM 2827 O O . ASP A 1 377 ? 25.918 35.603 52.013 1.00 37.04 378 ASP A O 1
ATOM 2832 N N . PRO A 1 378 ? 25.867 33.399 52.570 1.00 37.32 379 PRO A N 1
ATOM 2833 C CA . PRO A 1 378 ? 25.220 32.916 51.341 1.00 37.79 379 PRO A CA 1
ATOM 2834 C C . PRO A 1 378 ? 24.015 33.757 50.928 1.00 38.38 379 PRO A C 1
ATOM 2835 O O . PRO A 1 378 ? 23.843 34.061 49.742 1.00 38.37 379 PRO A O 1
ATOM 2839 N N . GLU A 1 379 ? 23.219 34.152 51.920 1.00 39.39 380 GLU A N 1
ATOM 2840 C CA . GLU A 1 379 ? 21.996 34.922 51.716 1.00 40.16 380 GLU A CA 1
ATOM 2841 C C . GLU A 1 379 ? 22.298 36.289 51.107 1.00 40.15 380 GLU A C 1
ATOM 2842 O O . GLU A 1 379 ? 21.646 36.707 50.151 1.00 40.46 380 GLU A O 1
ATOM 2848 N N . ASN A 1 380 ? 23.293 36.972 51.665 1.00 40.01 381 ASN A N 1
ATOM 2849 C CA . ASN A 1 380 ? 23.741 38.268 51.158 1.00 39.92 381 ASN A CA 1
ATOM 2850 C C . ASN A 1 380 ? 24.689 38.166 49.962 1.00 39.53 381 ASN A C 1
ATOM 2851 O O . ASN A 1 380 ? 25.465 39.097 49.700 1.00 39.55 381 ASN A O 1
ATOM 2856 N N . ASN A 1 381 ? 24.634 37.045 49.240 1.00 38.67 382 ASN A N 1
ATOM 2857 C CA . ASN A 1 381 ? 25.542 36.818 48.109 1.00 38.20 382 ASN A CA 1
ATOM 2858 C C . ASN A 1 381 ? 27.027 37.045 48.455 1.00 37.82 382 ASN A C 1
ATOM 2859 O O . ASN A 1 381 ? 27.747 37.765 47.750 1.00 37.92 382 ASN A O 1
ATOM 2864 N N . LYS A 1 382 ? 27.458 36.440 49.564 1.00 37.30 383 LYS A N 1
ATOM 2865 C CA . LYS A 1 382 ? 28.861 36.445 50.003 1.00 36.74 383 LYS A CA 1
ATOM 2866 C C . LYS A 1 382 ? 29.304 35.006 50.242 1.00 36.46 383 LYS A C 1
ATOM 2867 O O . LYS A 1 382 ? 28.679 34.277 51.017 1.00 36.14 383 LYS A O 1
ATOM 2873 N N . ASN A 1 383 ? 30.382 34.596 49.582 1.00 36.32 384 ASN A N 1
ATOM 2874 C CA . ASN A 1 383 ? 30.822 33.207 49.648 1.00 36.23 384 ASN A CA 1
ATOM 2875 C C . ASN A 1 383 ? 32.290 33.042 50.046 1.00 36.11 384 ASN A C 1
ATOM 2876 O O . ASN A 1 383 ? 32.942 32.069 49.656 1.00 36.12 384 ASN A O 1
ATOM 2881 N N . GLY A 1 384 ? 32.799 33.990 50.831 1.00 35.85 385 GLY A N 1
ATOM 2882 C CA . GLY A 1 384 ? 34.158 33.905 51.373 1.00 35.78 385 GLY A CA 1
ATOM 2883 C C . GLY A 1 384 ? 35.247 34.592 50.565 1.00 35.69 385 GLY A C 1
ATOM 2884 O O . GLY A 1 384 ? 36.425 34.512 50.920 1.00 35.48 385 GLY A O 1
ATOM 2885 N N . GLU A 1 385 ? 34.849 35.263 49.482 1.00 35.61 386 GLU A N 1
ATOM 2886 C CA . GLU A 1 385 ? 35.776 36.001 48.609 1.00 35.67 386 GLU A CA 1
ATOM 2887 C C . GLU A 1 385 ? 36.561 37.056 49.390 1.00 35.42 386 GLU A C 1
ATOM 2888 O O . GLU A 1 385 ? 36.013 37.685 50.311 1.00 35.26 386 GLU A O 1
ATOM 2894 N N . PHE A 1 386 ? 37.833 37.251 49.031 1.00 35.16 387 PHE A N 1
ATOM 2895 C CA . PHE A 1 386 ? 38.687 38.182 49.790 1.00 35.23 387 PHE A CA 1
ATOM 2896 C C . PHE A 1 386 ? 38.053 39.561 49.953 1.00 35.15 387 PHE A C 1
ATOM 2897 O O . PHE A 1 386 ? 38.212 40.202 50.990 1.00 35.33 387 PHE A O 1
ATOM 2905 N N . ARG A 1 387 ? 37.316 39.983 48.930 1.00 35.31 388 ARG A N 1
ATOM 2906 C CA . ARG A 1 387 ? 36.543 41.226 48.928 1.00 35.65 388 ARG A CA 1
ATOM 2907 C C . ARG A 1 387 ? 35.745 41.400 50.224 1.00 35.52 388 ARG A C 1
ATOM 2908 O O . ARG A 1 387 ? 35.737 42.482 50.825 1.00 35.35 388 ARG A O 1
ATOM 2916 N N . TYR A 1 388 ? 35.098 40.313 50.647 1.00 35.30 389 TYR A N 1
ATOM 2917 C CA . TYR A 1 388 ? 34.197 40.319 51.798 1.00 35.09 389 TYR A CA 1
ATOM 2918 C C . TYR A 1 388 ? 34.865 40.027 53.144 1.00 35.12 389 TYR A C 1
ATOM 2919 O O . TYR A 1 388 ? 34.192 40.019 54.187 1.00 35.27 389 TYR A O 1
ATOM 2928 N N . ILE A 1 389 ? 36.175 39.793 53.130 1.00 35.07 390 ILE A N 1
ATOM 2929 C CA . ILE A 1 389 ? 36.917 39.565 54.369 1.00 35.06 390 ILE A CA 1
ATOM 2930 C C . ILE A 1 389 ? 37.195 40.889 55.085 1.00 35.40 390 ILE A C 1
ATOM 2931 O O . ILE A 1 389 ? 37.819 41.783 54.512 1.00 35.42 390 ILE A O 1
ATOM 2936 N N . PRO A 1 390 ? 36.717 41.023 56.341 1.00 35.66 391 PRO A N 1
ATOM 2937 C CA . PRO A 1 390 ? 37.008 42.232 57.108 1.00 35.67 391 PRO A CA 1
ATOM 2938 C C . PRO A 1 390 ? 38.514 42.427 57.299 1.00 35.70 391 PRO A C 1
ATOM 2939 O O . PRO A 1 390 ? 39.211 41.514 57.737 1.00 35.95 391 PRO A O 1
ATOM 2943 N N . ASN A 1 391 ? 38.998 43.612 56.938 1.00 35.52 392 ASN A N 1
ATOM 2944 C CA . ASN A 1 391 ? 40.426 43.921 56.947 1.00 35.51 392 ASN A CA 1
ATOM 2945 C C . ASN A 1 391 ? 40.919 44.390 58.306 1.00 35.54 392 ASN A C 1
ATOM 2946 O O . ASN A 1 391 ? 40.311 45.257 58.949 1.00 35.45 392 ASN A O 1
ATOM 2951 N N . GLY A 1 392 ? 42.024 43.802 58.745 1.00 35.53 393 GLY A N 1
ATOM 2952 C CA . GLY A 1 392 ? 42.649 44.214 59.977 1.00 35.87 393 GLY A CA 1
ATOM 2953 C C . GLY A 1 392 ? 43.328 43.114 60.759 1.00 36.12 393 GLY A C 1
ATOM 2954 O O . GLY A 1 392 ? 42.963 41.932 60.660 1.00 35.92 393 GLY A O 1
ATOM 2955 N N . LEU A 1 393 ? 44.318 43.538 61.546 1.00 36.31 394 LEU A N 1
ATOM 2956 C CA . LEU A 1 393 ? 45.073 42.685 62.468 1.00 36.43 394 LEU A CA 1
ATOM 2957 C C . LEU A 1 393 ? 45.022 43.324 63.847 1.00 36.02 394 LEU A C 1
ATOM 2958 O O . LEU A 1 393 ? 45.058 44.552 63.949 1.00 36.23 394 LEU A O 1
ATOM 2963 N N . PRO A 1 394 ? 44.928 42.500 64.909 1.00 35.76 395 PRO A N 1
ATOM 2964 C CA . PRO A 1 394 ? 45.214 42.967 66.270 1.00 35.43 395 PRO A CA 1
ATOM 2965 C C . PRO A 1 394 ? 46.702 43.266 66.388 1.00 35.29 395 PRO A C 1
ATOM 2966 O O . PRO A 1 394 ? 47.525 42.441 65.983 1.00 35.40 395 PRO A O 1
ATOM 2970 N N . GLY A 1 395 ? 47.050 44.423 66.932 1.00 35.12 396 GLY A N 1
ATOM 2971 C CA . GLY A 1 395 ? 48.452 44.797 67.045 1.00 35.00 396 GLY A CA 1
ATOM 2972 C C . GLY A 1 395 ? 48.828 45.799 68.113 1.00 35.07 396 GLY A C 1
ATOM 2973 O O . GLY A 1 395 ? 50.016 46.061 68.295 1.00 35.32 396 GLY A O 1
ATOM 2974 N N . VAL A 1 396 ? 47.843 46.364 68.817 1.00 35.24 397 VAL A N 1
ATOM 2975 C CA . VAL A 1 396 ? 48.122 47.398 69.839 1.00 35.36 397 VAL A CA 1
ATOM 2976 C C . VAL A 1 396 ? 49.046 46.920 70.967 1.00 35.64 397 VAL A C 1
ATOM 2977 O O . VAL A 1 396 ? 49.860 47.699 71.480 1.00 35.70 397 VAL A O 1
ATOM 2981 N N . CYS A 1 397 ? 48.935 45.641 71.328 1.00 35.45 398 CYS A N 1
ATOM 2982 C CA . CYS A 1 397 ? 49.729 45.097 72.410 1.00 35.42 398 CYS A CA 1
ATOM 2983 C C . CYS A 1 397 ? 51.179 44.809 71.988 1.00 35.28 398 CYS A C 1
ATOM 2984 O O . CYS A 1 397 ? 52.112 45.152 72.709 1.00 35.23 398 CYS A O 1
ATOM 2987 N N . THR A 1 398 ? 51.363 44.197 70.822 1.00 35.18 399 THR A N 1
ATOM 2988 C CA . THR A 1 398 ? 52.686 43.730 70.402 1.00 35.10 399 THR A CA 1
ATOM 2989 C C . THR A 1 398 ? 53.567 44.796 69.721 1.00 35.04 399 THR A C 1
ATOM 2990 O O . THR A 1 398 ? 54.756 44.563 69.493 1.00 34.83 399 THR A O 1
ATOM 2994 N N . ARG A 1 399 ? 52.999 45.968 69.432 1.00 35.32 400 ARG A N 1
ATOM 2995 C CA . ARG A 1 399 ? 53.735 47.035 68.710 1.00 35.31 400 ARG A CA 1
ATOM 2996 C C . ARG A 1 399 ? 55.092 47.381 69.351 1.00 35.49 400 ARG A C 1
ATOM 2997 O O . ARG A 1 399 ? 56.123 47.309 68.678 1.00 35.39 400 ARG A O 1
ATOM 3005 N N . MET A 1 400 ? 55.087 47.726 70.643 1.00 35.56 401 MET A N 1
ATOM 3006 C CA . MET A 1 400 ? 56.309 48.127 71.352 1.00 35.83 401 MET A CA 1
ATOM 3007 C C . MET A 1 400 ? 57.328 46.988 71.538 1.00 35.29 401 MET A C 1
ATOM 3008 O O . MET A 1 400 ? 58.525 47.167 71.236 1.00 35.02 401 MET A O 1
ATOM 3013 N N . PRO A 1 401 ? 56.880 45.831 72.076 1.00 34.64 402 PRO A N 1
ATOM 3014 C CA . PRO A 1 401 ? 57.809 44.718 72.224 1.00 34.29 402 PRO A CA 1
ATOM 3015 C C . PRO A 1 401 ? 58.424 44.230 70.905 1.00 34.13 402 PRO A C 1
ATOM 3016 O O . PRO A 1 401 ? 59.615 43.919 70.869 1.00 33.80 402 PRO A O 1
ATOM 3020 N N . LEU A 1 402 ? 57.639 44.200 69.831 1.00 34.20 403 LEU A N 1
ATOM 3021 C CA . LEU A 1 402 ? 58.161 43.817 68.515 1.00 34.56 403 LEU A CA 1
ATOM 3022 C C . LEU A 1 402 ? 59.266 44.745 68.013 1.00 34.69 403 LEU A C 1
ATOM 3023 O O . LEU A 1 402 ? 60.224 44.302 67.386 1.00 34.89 403 LEU A O 1
ATOM 3028 N N . LEU A 1 403 ? 59.135 46.034 68.300 1.00 34.99 404 LEU A N 1
ATOM 3029 C CA . LEU A 1 403 ? 60.148 47.003 67.908 1.00 35.28 404 LEU A CA 1
ATOM 3030 C C . LEU A 1 403 ? 61.374 46.870 68.806 1.00 34.86 404 LEU A C 1
ATOM 3031 O O . LEU A 1 403 ? 62.504 46.970 68.343 1.00 34.95 404 LEU A O 1
ATOM 3036 N N . TYR A 1 404 ? 61.141 46.639 70.089 1.00 34.53 405 TYR A N 1
ATOM 3037 C CA . TYR A 1 404 ? 62.230 46.490 71.037 1.00 34.29 405 TYR A CA 1
ATOM 3038 C C . TYR A 1 404 ? 63.134 45.318 70.613 1.00 34.18 405 TYR A C 1
ATOM 3039 O O . TYR A 1 404 ? 64.350 45.468 70.477 1.00 34.03 405 TYR A O 1
ATOM 3048 N N . ASP A 1 405 ? 62.518 44.162 70.396 1.00 34.33 406 ASP A N 1
ATOM 3049 C CA . ASP A 1 405 ? 63.214 42.954 69.983 1.00 34.56 406 ASP A CA 1
ATOM 3050 C C . ASP A 1 405 ? 63.778 43.066 68.552 1.00 34.92 406 ASP A C 1
ATOM 3051 O O . ASP A 1 405 ? 65.001 43.191 68.368 1.00 34.84 406 ASP A O 1
ATOM 3056 N N . TYR A 1 406 ? 62.891 43.037 67.554 1.00 34.99 407 TYR A N 1
ATOM 3057 C CA . TYR A 1 406 ? 63.299 42.954 66.143 1.00 35.13 407 TYR A CA 1
ATOM 3058 C C . TYR A 1 406 ? 63.955 44.233 65.649 1.00 35.46 407 TYR A C 1
ATOM 3059 O O . TYR A 1 406 ? 64.821 44.193 64.778 1.00 35.64 407 TYR A O 1
ATOM 3068 N N . GLY A 1 407 ? 63.569 45.358 66.247 1.00 35.56 408 GLY A N 1
ATOM 3069 C CA . GLY A 1 407 ? 64.160 46.643 65.938 1.00 35.25 408 GLY A CA 1
ATOM 3070 C C . GLY A 1 407 ? 65.474 46.857 66.658 1.00 35.39 408 GLY A C 1
ATOM 3071 O O . GLY A 1 407 ? 66.538 46.806 66.031 1.00 36.01 408 GLY A O 1
ATOM 3072 N N . TYR A 1 408 ? 65.417 47.086 67.970 1.00 34.83 409 TYR A N 1
ATOM 3073 C CA . TYR A 1 408 ? 66.615 47.444 68.721 1.00 34.46 409 TYR A CA 1
ATOM 3074 C C . TYR A 1 408 ? 67.602 46.289 68.934 1.00 34.66 409 TYR A C 1
ATOM 3075 O O . TYR A 1 408 ? 68.759 46.390 68.517 1.00 34.83 409 TYR A O 1
ATOM 3084 N N . LEU A 1 409 ? 67.146 45.200 69.558 1.00 34.74 410 LEU A N 1
ATOM 3085 C CA . LEU A 1 409 ? 68.026 44.077 69.922 1.00 34.77 410 LEU A CA 1
ATOM 3086 C C . LEU A 1 409 ? 68.634 43.372 68.718 1.00 34.78 410 LEU A C 1
ATOM 3087 O O . LEU A 1 409 ? 69.782 42.926 68.767 1.00 34.71 410 LEU A O 1
ATOM 3092 N N . ARG A 1 410 ? 67.851 43.253 67.650 1.00 34.93 411 ARG A N 1
ATOM 3093 C CA . ARG A 1 410 ? 68.278 42.506 66.472 1.00 35.14 411 ARG A CA 1
ATOM 3094 C C . ARG A 1 410 ? 68.995 43.387 65.453 1.00 35.30 411 ARG A C 1
ATOM 3095 O O . ARG A 1 410 ? 69.509 42.903 64.440 1.00 35.30 411 ARG A O 1
ATOM 3103 N N . GLY A 1 411 ? 69.041 44.684 65.747 1.00 35.48 412 GLY A N 1
ATOM 3104 C CA . GLY A 1 411 ? 69.890 45.622 65.010 1.00 35.55 412 GLY A CA 1
ATOM 3105 C C . GLY A 1 411 ? 69.243 46.308 63.828 1.00 35.64 412 GLY A C 1
ATOM 3106 O O . GLY A 1 411 ? 69.927 47.009 63.090 1.00 35.94 412 GLY A O 1
ATOM 3107 N N . ASN A 1 412 ? 67.930 46.126 63.649 1.00 35.70 413 ASN A N 1
ATOM 3108 C CA . ASN A 1 412 ? 67.227 46.675 62.489 1.00 35.46 413 ASN A CA 1
ATOM 3109 C C . ASN A 1 412 ? 66.939 48.166 62.663 1.00 35.66 413 ASN A C 1
ATOM 3110 O O . ASN A 1 412 ? 66.794 48.901 61.674 1.00 35.57 413 ASN A O 1
ATOM 3115 N N . LEU A 1 413 ? 66.860 48.608 63.920 1.00 35.80 414 LEU A N 1
ATOM 3116 C CA . LEU A 1 413 ? 66.885 50.043 64.247 1.00 35.97 414 LEU A CA 1
ATOM 3117 C C . LEU A 1 413 ? 68.249 50.401 64.842 1.00 36.27 414 LEU A C 1
ATOM 3118 O O . LEU A 1 413 ? 68.868 49.578 65.530 1.00 35.99 414 LEU A O 1
ATOM 3123 N N . THR A 1 414 ? 68.694 51.635 64.592 1.00 36.29 415 THR A N 1
ATOM 3124 C CA . THR A 1 414 ? 70.027 52.092 64.993 1.00 36.49 415 THR A CA 1
ATOM 3125 C C . THR A 1 414 ? 70.204 52.195 66.506 1.00 36.28 415 THR A C 1
ATOM 3126 O O . THR A 1 414 ? 71.274 51.880 67.024 1.00 36.14 415 THR A O 1
ATOM 3130 N N . SER A 1 415 ? 69.159 52.623 67.209 1.00 36.07 416 SER A N 1
ATOM 3131 C CA . SER A 1 415 ? 69.233 52.806 68.663 1.00 36.25 416 SER A CA 1
ATOM 3132 C C . SER A 1 415 ? 67.864 52.775 69.347 1.00 36.15 416 SER A C 1
ATOM 3133 O O . SER A 1 415 ? 66.823 52.819 68.682 1.00 36.13 416 SER A O 1
ATOM 3136 N N . MET A 1 416 ? 67.897 52.700 70.679 1.00 36.19 417 MET A N 1
ATOM 3137 C CA . MET A 1 416 ? 66.734 52.880 71.547 1.00 36.30 417 MET A CA 1
ATOM 3138 C C . MET A 1 416 ? 66.140 54.294 71.449 1.00 36.20 417 MET A C 1
ATOM 3139 O O . MET A 1 416 ? 64.933 54.485 71.642 1.00 36.47 417 MET A O 1
ATOM 3144 N N . MET A 1 417 ? 66.986 55.270 71.143 1.00 35.79 418 MET A N 1
ATOM 3145 C CA . MET A 1 417 ? 66.549 56.652 70.959 1.00 36.26 418 MET A CA 1
ATOM 3146 C C . MET A 1 417 ? 65.633 56.828 69.749 1.00 35.92 418 MET A C 1
ATOM 3147 O O . MET A 1 417 ? 64.678 57.607 69.801 1.00 35.95 418 MET A O 1
ATOM 3152 N N . LYS A 1 418 ? 65.945 56.108 68.673 1.00 35.73 419 LYS A N 1
ATOM 3153 C CA . LYS A 1 418 ? 65.124 56.065 67.465 1.00 35.61 419 LYS A CA 1
ATOM 3154 C C . LYS A 1 418 ? 63.799 55.356 67.752 1.00 35.42 419 LYS A C 1
ATOM 3155 O O . LYS A 1 418 ? 62.759 55.754 67.251 1.00 35.22 419 LYS A O 1
ATOM 3161 N N . LEU A 1 419 ? 63.848 54.302 68.558 1.00 35.48 420 LEU A N 1
ATOM 3162 C CA . LEU A 1 419 ? 62.639 53.594 68.966 1.00 35.76 420 LEU A CA 1
ATOM 3163 C C . LEU A 1 419 ? 61.684 54.538 69.686 1.00 35.59 420 LEU A C 1
ATOM 3164 O O . LEU A 1 419 ? 60.524 54.682 69.278 1.00 35.67 420 LEU A O 1
ATOM 3169 N N . VAL A 1 420 ? 62.178 55.183 70.745 1.00 35.29 421 VAL A N 1
ATOM 3170 C CA . VAL A 1 420 ? 61.378 56.149 71.512 1.00 34.93 421 VAL A CA 1
ATOM 3171 C C . VAL A 1 420 ? 60.857 57.289 70.616 1.00 34.94 421 VAL A C 1
ATOM 3172 O O . VAL A 1 420 ? 59.679 57.639 70.696 1.00 34.91 421 VAL A O 1
ATOM 3176 N N . GLU A 1 421 ? 61.716 57.835 69.752 1.00 34.72 422 GLU A N 1
ATOM 3177 C CA . GLU A 1 421 ? 61.319 58.911 68.835 1.00 35.40 422 GLU A CA 1
ATOM 3178 C C . GLU A 1 421 ? 60.045 58.561 68.063 1.00 35.04 422 GLU A C 1
ATOM 3179 O O . GLU A 1 421 ? 59.071 59.328 68.080 1.00 35.22 422 GLU A O 1
ATOM 3185 N N . ILE A 1 422 ? 60.044 57.397 67.411 1.00 34.62 423 ILE A N 1
ATOM 3186 C CA . ILE A 1 422 ? 58.962 57.003 66.521 1.00 34.34 423 ILE A CA 1
ATOM 3187 C C . ILE A 1 422 ? 57.738 56.382 67.222 1.00 34.71 423 ILE A C 1
ATOM 3188 O O . ILE A 1 422 ? 56.614 56.482 66.716 1.00 34.53 423 ILE A O 1
ATOM 3193 N N . GLN A 1 423 ? 57.960 55.761 68.379 1.00 34.92 424 GLN A N 1
ATOM 3194 C CA . GLN A 1 423 ? 56.908 55.036 69.090 1.00 35.63 424 GLN A CA 1
ATOM 3195 C C . GLN A 1 423 ? 56.180 55.873 70.126 1.00 35.68 424 GLN A C 1
ATOM 3196 O O . GLN A 1 423 ? 55.037 55.566 70.483 1.00 35.59 424 GLN A O 1
ATOM 3202 N N . CYS A 1 424 ? 56.856 56.910 70.619 1.00 35.68 425 CYS A N 1
ATOM 3203 C CA . CYS A 1 424 ? 56.401 57.656 71.788 1.00 35.75 425 CYS A CA 1
ATOM 3204 C C . CYS A 1 424 ? 56.342 59.153 71.522 1.00 35.63 425 CYS A C 1
ATOM 3205 O O . CYS A 1 424 ? 55.266 59.736 71.564 1.00 35.81 425 CYS A O 1
ATOM 3208 N N . THR A 1 425 ? 57.493 59.763 71.226 1.00 35.40 426 THR A N 1
ATOM 3209 C CA . THR A 1 425 ? 57.627 61.219 71.226 1.00 35.40 426 THR A CA 1
ATOM 3210 C C . THR A 1 425 ? 57.064 61.896 69.976 1.00 35.54 426 THR A C 1
ATOM 3211 O O . THR A 1 425 ? 56.312 62.870 70.088 1.00 35.99 426 THR A O 1
ATOM 3215 N N . ASN A 1 426 ? 57.430 61.413 68.792 1.00 35.39 427 ASN A N 1
ATOM 3216 C CA . ASN A 1 426 ? 56.864 61.957 67.553 1.00 35.33 427 ASN A CA 1
ATOM 3217 C C . ASN A 1 426 ? 55.323 61.859 67.440 1.00 35.12 427 ASN A C 1
ATOM 3218 O O . ASN A 1 426 ? 54.693 62.843 67.068 1.00 35.27 427 ASN A O 1
ATOM 3223 N N . PRO A 1 427 ? 54.710 60.690 67.778 1.00 35.09 428 PRO A N 1
ATOM 3224 C CA . PRO A 1 427 ? 53.234 60.611 67.845 1.00 34.96 428 PRO A CA 1
ATOM 3225 C C . PRO A 1 427 ? 52.578 61.676 68.730 1.00 35.00 428 PRO A C 1
ATOM 3226 O O . PRO A 1 427 ? 51.501 62.172 68.398 1.00 35.29 428 PRO A O 1
ATOM 3230 N N . ALA A 1 428 ? 53.212 62.014 69.850 1.00 35.01 429 ALA A N 1
ATOM 3231 C CA . ALA A 1 428 ? 52.689 63.058 70.744 1.00 34.90 429 ALA A CA 1
ATOM 3232 C C . ALA A 1 428 ? 52.785 64.428 70.083 1.00 34.50 429 ALA A C 1
ATOM 3233 O O . ALA A 1 428 ? 51.848 65.214 70.137 1.00 34.36 429 ALA A O 1
ATOM 3235 N N . LYS A 1 429 ? 53.926 64.696 69.458 1.00 34.42 430 LYS A N 1
ATOM 3236 C CA . LYS A 1 429 ? 54.176 65.988 68.818 1.00 34.40 430 LYS A CA 1
ATOM 3237 C C . LYS A 1 429 ? 53.287 66.207 67.609 1.00 34.43 430 LYS A C 1
ATOM 3238 O O . LYS A 1 429 ? 52.774 67.304 67.423 1.00 34.41 430 LYS A O 1
ATOM 3244 N N . VAL A 1 430 ? 53.100 65.162 66.806 1.00 34.32 431 VAL A N 1
ATOM 3245 C CA . VAL A 1 430 ? 52.358 65.294 65.565 1.00 34.71 431 VAL A CA 1
ATOM 3246 C C . VAL A 1 430 ? 50.830 65.346 65.772 1.00 34.50 431 VAL A C 1
ATOM 3247 O O . VAL A 1 430 ? 50.104 65.924 64.953 1.00 34.40 431 VAL A O 1
ATOM 3251 N N . TYR A 1 431 ? 50.357 64.761 66.874 1.00 34.24 432 TYR A N 1
ATOM 3252 C CA . TYR A 1 431 ? 48.932 64.767 67.192 1.00 34.18 432 TYR A CA 1
ATOM 3253 C C . TYR A 1 431 ? 48.527 65.670 68.369 1.00 34.53 432 TYR A C 1
ATOM 3254 O O . TYR A 1 431 ? 47.455 65.485 68.968 1.00 35.00 432 TYR A O 1
ATOM 3263 N N . GLY A 1 432 ? 49.371 66.641 68.694 1.00 34.21 433 GLY A N 1
ATOM 3264 C CA . GLY A 1 432 ? 49.004 67.685 69.650 1.00 34.58 433 GLY A CA 1
ATOM 3265 C C . GLY A 1 432 ? 48.857 67.252 71.097 1.00 34.88 433 GLY A C 1
ATOM 3266 O O . GLY A 1 432 ? 48.114 67.870 71.865 1.00 34.79 433 GLY A O 1
ATOM 3267 N N . MET A 1 433 ? 49.576 66.200 71.478 1.00 34.98 434 MET A N 1
ATOM 3268 C CA . MET A 1 433 ? 49.574 65.720 72.855 1.00 35.62 434 MET A CA 1
ATOM 3269 C C . MET A 1 433 ? 50.872 66.066 73.582 1.00 35.45 434 MET A C 1
ATOM 3270 O O . MET A 1 433 ? 51.098 65.636 74.714 1.00 35.31 434 MET A O 1
ATOM 3275 N N . TYR A 1 434 ? 51.717 66.847 72.921 1.00 35.35 435 TYR A N 1
ATOM 3276 C CA . TYR A 1 434 ? 53.015 67.203 73.453 1.00 35.57 435 TYR A CA 1
ATOM 3277 C C . TYR A 1 434 ? 52.952 68.598 74.092 1.00 35.60 435 TYR A C 1
ATOM 3278 O O . TYR A 1 434 ? 52.361 69.499 73.510 1.00 36.18 435 TYR A O 1
ATOM 3287 N N . PRO A 1 435 ? 53.595 68.806 75.262 1.00 35.57 436 PRO A N 1
ATOM 3288 C CA . PRO A 1 435 ? 54.493 67.940 76.038 1.00 35.60 436 PRO A CA 1
ATOM 3289 C C . PRO A 1 435 ? 53.853 67.034 77.103 1.00 35.56 436 PRO A C 1
ATOM 3290 O O . PRO A 1 435 ? 54.564 66.252 77.713 1.00 35.65 436 PRO A O 1
ATOM 3294 N N . GLN A 1 436 ? 52.543 67.134 77.308 1.00 35.70 437 GLN A N 1
ATOM 3295 C CA . GLN A 1 436 ? 51.830 66.307 78.291 1.00 36.19 437 GLN A CA 1
ATOM 3296 C C . GLN A 1 436 ? 52.153 64.809 78.170 1.00 35.81 437 GLN A C 1
ATOM 3297 O O . GLN A 1 436 ? 52.299 64.114 79.171 1.00 36.00 437 GLN A O 1
ATOM 3303 N N . LYS A 1 437 ? 52.257 64.339 76.935 1.00 35.84 438 LYS A N 1
ATOM 3304 C CA . LYS A 1 437 ? 52.556 62.951 76.617 1.00 36.04 438 LYS A CA 1
ATOM 3305 C C . LYS A 1 437 ? 53.816 62.832 75.757 1.00 35.77 438 LYS A C 1
ATOM 3306 O O . LYS A 1 437 ? 54.241 63.807 75.115 1.00 35.81 438 LYS A O 1
ATOM 3312 N N . GLY A 1 438 ? 54.426 61.651 75.767 1.00 35.42 439 GLY A N 1
ATOM 3313 C CA . GLY A 1 438 ? 55.518 61.345 74.836 1.00 35.37 439 GLY A CA 1
ATOM 3314 C C . GLY A 1 438 ? 56.948 61.373 75.354 1.00 35.29 439 GLY A C 1
ATOM 3315 O O . GLY A 1 438 ? 57.847 60.826 74.712 1.00 34.97 439 GLY A O 1
ATOM 3316 N N . SER A 1 439 ? 57.164 62.006 76.507 1.00 35.27 440 SER A N 1
ATOM 3317 C CA . SER A 1 439 ? 58.503 62.142 77.077 1.00 35.49 440 SER A CA 1
ATOM 3318 C C . SER A 1 439 ? 58.524 61.979 78.583 1.00 35.40 440 SER A C 1
ATOM 3319 O O . SER A 1 439 ? 57.539 61.551 79.194 1.00 35.68 440 SER A O 1
ATOM 3322 N N . ILE A 1 440 ? 59.671 62.316 79.162 1.00 35.33 441 ILE A N 1
ATOM 3323 C CA . ILE A 1 440 ? 59.915 62.215 80.594 1.00 35.22 441 ILE A CA 1
ATOM 3324 C C . ILE A 1 440 ? 60.448 63.589 81.039 1.00 35.32 441 ILE A C 1
ATOM 3325 O O . ILE A 1 440 ? 61.651 63.795 81.165 1.00 35.43 441 ILE A O 1
ATOM 3330 N N . LEU A 1 441 ? 59.522 64.525 81.239 1.00 35.06 442 LEU A N 1
ATOM 3331 C CA . LEU A 1 441 ? 59.834 65.917 81.557 1.00 34.78 442 LEU A CA 1
ATOM 3332 C C . LEU A 1 441 ? 59.279 66.314 82.933 1.00 34.97 442 LEU A C 1
ATOM 3333 O O . LEU A 1 441 ? 58.060 66.362 83.112 1.00 35.30 442 LEU A O 1
ATOM 3338 N N . PRO A 1 442 ? 60.165 66.571 83.916 1.00 34.96 443 PRO A N 1
ATOM 3339 C CA . PRO A 1 442 ? 59.710 66.857 85.275 1.00 35.05 443 PRO A CA 1
ATOM 3340 C C . PRO A 1 442 ? 58.779 68.054 85.354 1.00 35.36 443 PRO A C 1
ATOM 3341 O O . PRO A 1 442 ? 59.034 69.080 84.723 1.00 35.42 443 PRO A O 1
ATOM 3345 N N . GLY A 1 443 ? 57.690 67.900 86.107 1.00 35.40 444 GLY A N 1
ATOM 3346 C CA . GLY A 1 443 ? 56.668 68.942 86.245 1.00 35.31 444 GLY A CA 1
ATOM 3347 C C . GLY A 1 443 ? 55.776 69.143 85.034 1.00 35.40 444 GLY A C 1
ATOM 3348 O O . GLY A 1 443 ? 54.858 69.963 85.068 1.00 35.82 444 GLY A O 1
ATOM 3349 N N . VAL A 1 444 ? 56.024 68.387 83.969 1.00 35.19 445 VAL A N 1
ATOM 3350 C CA . VAL A 1 444 ? 55.331 68.588 82.703 1.00 35.09 445 VAL A CA 1
ATOM 3351 C C . VAL A 1 444 ? 54.663 67.294 82.212 1.00 35.02 445 VAL A C 1
ATOM 3352 O O . VAL A 1 444 ? 53.488 67.286 81.860 1.00 35.04 445 VAL A O 1
ATOM 3356 N N . SER A 1 445 ? 55.422 66.204 82.195 1.00 35.04 446 SER A N 1
ATOM 3357 C CA . SER A 1 445 ? 54.937 64.920 81.680 1.00 35.09 446 SER A CA 1
ATOM 3358 C C . SER A 1 445 ? 53.958 64.223 82.613 1.00 35.34 446 SER A C 1
ATOM 3359 O O . SER A 1 445 ? 54.257 64.026 83.792 1.00 35.26 446 SER A O 1
ATOM 3362 N N . ASP A 1 446 ? 52.809 63.817 82.073 1.00 35.75 447 ASP A N 1
ATOM 3363 C CA . ASP A 1 446 ? 52.037 62.733 82.673 1.00 36.03 447 ASP A CA 1
ATOM 3364 C C . ASP A 1 446 ? 53.007 61.562 82.855 1.00 35.84 447 ASP A C 1
ATOM 3365 O O . ASP A 1 446 ? 53.761 61.225 81.934 1.00 35.38 447 ASP A O 1
ATOM 3370 N N . ALA A 1 447 ? 53.013 60.980 84.056 1.00 35.63 448 ALA A N 1
ATOM 3371 C CA . ALA A 1 447 ? 53.911 59.879 84.382 1.00 35.40 448 ALA A CA 1
ATOM 3372 C C . ALA A 1 447 ? 53.472 58.598 83.683 1.00 35.52 448 ALA A C 1
ATOM 3373 O O . ALA A 1 447 ? 52.975 57.658 84.321 1.00 35.51 448 ALA A O 1
ATOM 3375 N N . ASP A 1 448 ? 53.641 58.588 82.363 1.00 35.38 449 ASP A N 1
ATOM 3376 C CA . ASP A 1 448 ? 53.327 57.433 81.523 1.00 35.66 449 ASP A CA 1
ATOM 3377 C C . ASP A 1 448 ? 54.664 56.775 81.134 1.00 35.38 449 ASP A C 1
ATOM 3378 O O . ASP A 1 448 ? 55.386 57.294 80.282 1.00 35.31 449 ASP A O 1
ATOM 3383 N N . LEU A 1 449 ? 54.989 55.651 81.771 1.00 34.99 450 LEU A N 1
ATOM 3384 C CA . LEU A 1 449 ? 56.329 55.065 81.713 1.00 35.19 450 LEU A CA 1
ATOM 3385 C C . LEU A 1 449 ? 56.305 53.551 81.605 1.00 34.95 450 LEU A C 1
ATOM 3386 O O . LEU A 1 449 ? 55.420 52.882 82.139 1.00 34.85 450 LEU A O 1
ATOM 3391 N N . VAL A 1 450 ? 57.320 53.014 80.945 1.00 34.58 451 VAL A N 1
ATOM 3392 C CA . VAL A 1 450 ? 57.485 51.577 80.826 1.00 34.09 451 VAL A CA 1
ATOM 3393 C C . VAL A 1 450 ? 58.854 51.189 81.362 1.00 33.92 451 VAL A C 1
ATOM 3394 O O . VAL A 1 450 ? 59.856 51.777 80.995 1.00 33.96 451 VAL A O 1
ATOM 3398 N N . ILE A 1 451 ? 58.870 50.204 82.244 1.00 33.69 452 ILE A N 1
ATOM 3399 C CA . ILE A 1 451 ? 60.103 49.594 82.706 1.00 33.73 452 ILE A CA 1
ATOM 3400 C C . ILE A 1 451 ? 60.187 48.193 82.100 1.00 33.65 452 ILE A C 1
ATOM 3401 O O . ILE A 1 451 ? 59.310 47.348 82.332 1.00 33.32 452 ILE A O 1
ATOM 3406 N N . TRP A 1 452 ? 61.240 47.973 81.319 1.00 33.34 453 TRP A N 1
ATOM 3407 C CA . TRP A 1 452 ? 61.490 46.689 80.667 1.00 33.42 453 TRP A CA 1
ATOM 3408 C C . TRP A 1 452 ? 62.260 45.736 81.597 1.00 33.28 453 TRP A C 1
ATOM 3409 O O . TRP A 1 452 ? 62.582 46.087 82.738 1.00 32.90 453 TRP A O 1
ATOM 3420 N N . TYR A 1 453 ? 62.521 44.525 81.117 1.00 33.35 454 TYR A N 1
ATOM 3421 C CA . TYR A 1 453 ? 63.396 43.583 81.816 1.00 33.68 454 TYR A CA 1
ATOM 3422 C C . TYR A 1 453 ? 64.844 43.874 81.411 1.00 33.89 454 TYR A C 1
ATOM 3423 O O . TYR A 1 453 ? 65.078 44.430 80.335 1.00 33.78 454 TYR A O 1
ATOM 3432 N N . PRO A 1 454 ? 65.817 43.537 82.282 1.00 34.37 455 PRO A N 1
ATOM 3433 C CA . PRO A 1 454 ? 67.220 43.712 81.869 1.00 34.79 455 PRO A CA 1
ATOM 3434 C C . PRO A 1 454 ? 67.626 42.773 80.723 1.00 35.22 455 PRO A C 1
ATOM 3435 O O . PRO A 1 454 ? 67.159 41.638 80.659 1.00 35.34 455 PRO A O 1
ATOM 3439 N N . ASP A 1 455 ? 68.475 43.264 79.822 1.00 35.60 456 ASP A N 1
ATOM 3440 C CA . ASP A 1 455 ? 68.890 42.498 78.637 1.00 35.85 456 ASP A CA 1
ATOM 3441 C C . ASP A 1 455 ? 70.063 41.538 78.845 1.00 36.10 456 ASP A C 1
ATOM 3442 O O . ASP A 1 455 ? 70.078 40.446 78.270 1.00 36.31 456 ASP A O 1
ATOM 3447 N N . ASP A 1 456 ? 71.045 41.943 79.644 1.00 36.39 457 ASP A N 1
ATOM 3448 C CA . ASP A 1 456 ? 72.288 41.168 79.758 1.00 36.98 457 ASP A CA 1
ATOM 3449 C C . ASP A 1 456 ? 72.354 40.274 81.002 1.00 36.93 457 ASP A C 1
ATOM 3450 O O . ASP A 1 456 ? 73.390 39.681 81.299 1.00 37.18 457 ASP A O 1
ATOM 3455 N N . SER A 1 457 ? 71.225 40.147 81.690 1.00 36.88 458 SER A N 1
ATOM 3456 C CA . SER A 1 457 ? 71.153 39.464 82.970 1.00 36.91 458 SER A CA 1
ATOM 3457 C C . SER A 1 457 ? 71.069 37.950 82.833 1.00 36.85 458 SER A C 1
ATOM 3458 O O . SER A 1 457 ? 70.462 37.434 81.898 1.00 36.83 458 SER A O 1
ATOM 3461 N N . LYS A 1 458 ? 71.672 37.244 83.780 1.00 36.99 459 LYS A N 1
ATOM 3462 C CA . LYS A 1 458 ? 71.539 35.795 83.851 1.00 37.33 459 LYS A CA 1
ATOM 3463 C C . LYS A 1 458 ? 70.408 35.407 84.808 1.00 37.40 459 LYS A C 1
ATOM 3464 O O . LYS A 1 458 ? 70.066 34.220 84.927 1.00 37.47 459 LYS A O 1
ATOM 3470 N N . LYS A 1 459 ? 69.836 36.414 85.478 1.00 37.36 460 LYS A N 1
ATOM 3471 C CA . LYS A 1 459 ? 68.740 36.219 86.431 1.00 37.45 460 LYS A CA 1
ATOM 3472 C C . LYS A 1 459 ? 67.501 35.712 85.716 1.00 37.08 460 LYS A C 1
ATOM 3473 O O . LYS A 1 459 ? 67.261 36.058 84.564 1.00 36.97 460 LYS A O 1
ATOM 3479 N N . GLU A 1 460 ? 66.713 34.900 86.415 1.00 37.08 461 GLU A N 1
ATOM 3480 C CA . GLU A 1 460 ? 65.506 34.296 85.859 1.00 37.02 461 GLU A CA 1
ATOM 3481 C C . GLU A 1 460 ? 64.264 35.072 86.281 1.00 36.70 461 GLU A C 1
ATOM 3482 O O . GLU A 1 460 ? 64.091 35.400 87.459 1.00 36.59 461 GLU A O 1
ATOM 3488 N N . TYR A 1 461 ? 63.402 35.359 85.310 1.00 36.53 462 TYR A N 1
ATOM 3489 C CA . TYR A 1 461 ? 62.141 36.052 85.554 1.00 36.46 462 TYR A CA 1
ATOM 3490 C C . TYR A 1 461 ? 60.994 35.199 85.055 1.00 36.33 462 TYR A C 1
ATOM 3491 O O . TYR A 1 461 ? 60.656 35.237 83.869 1.00 36.13 462 TYR A O 1
ATOM 3500 N N . ASN A 1 462 ? 60.384 34.439 85.963 1.00 36.51 463 ASN A N 1
ATOM 3501 C CA . ASN A 1 462 ? 59.295 33.532 85.574 1.00 36.77 463 ASN A CA 1
ATOM 3502 C C . ASN A 1 462 ? 58.068 34.227 84.968 1.00 36.69 463 ASN A C 1
ATOM 3503 O O . ASN A 1 462 ? 57.256 33.583 84.297 1.00 36.67 463 ASN A O 1
ATOM 3508 N N . SER A 1 463 ? 57.980 35.545 85.167 1.00 36.54 464 SER A N 1
ATOM 3509 C CA . SER A 1 463 ? 56.887 36.353 84.643 1.00 36.48 464 SER A CA 1
ATOM 3510 C C . SER A 1 463 ? 57.182 36.898 83.245 1.00 36.19 464 SER A C 1
ATOM 3511 O O . SER A 1 463 ? 56.265 37.328 82.534 1.00 35.99 464 SER A O 1
ATOM 3514 N N . LYS A 1 464 ? 58.460 36.896 82.866 1.00 36.11 465 LYS A N 1
ATOM 3515 C CA . LYS A 1 464 ? 58.874 37.378 81.550 1.00 35.89 465 LYS A CA 1
ATOM 3516 C C . LYS A 1 464 ? 58.558 36.317 80.505 1.00 35.78 465 LYS A C 1
ATOM 3517 O O . LYS A 1 464 ? 59.085 35.205 80.569 1.00 35.97 465 LYS A O 1
ATOM 3523 N N . PRO A 1 465 ? 57.695 36.663 79.538 1.00 35.75 466 PRO A N 1
ATOM 3524 C CA . PRO A 1 465 ? 57.267 35.695 78.530 1.00 35.59 466 PRO A CA 1
ATOM 3525 C C . PRO A 1 465 ? 58.345 35.420 77.480 1.00 35.69 466 PRO A C 1
ATOM 3526 O O . PRO A 1 465 ? 59.080 36.323 77.085 1.00 35.28 466 PRO A O 1
ATOM 3530 N N . LYS A 1 466 ? 58.436 34.162 77.059 1.00 35.88 467 LYS A N 1
ATOM 3531 C CA . LYS A 1 466 ? 59.379 33.751 76.025 1.00 36.18 467 LYS A CA 1
ATOM 3532 C C . LYS A 1 466 ? 58.751 33.849 74.633 1.00 36.12 467 LYS A C 1
ATOM 3533 O O . LYS A 1 466 ? 59.443 34.072 73.643 1.00 36.13 467 LYS A O 1
ATOM 3539 N N . LEU A 1 467 ? 57.432 33.685 74.577 1.00 36.26 468 LEU A N 1
ATOM 3540 C CA . LEU A 1 467 ? 56.685 33.616 73.325 1.00 36.16 468 LEU A CA 1
ATOM 3541 C C . LEU A 1 467 ? 55.453 34.510 73.373 1.00 36.14 468 LEU A C 1
ATOM 3542 O O . LEU A 1 467 ? 54.916 34.786 74.455 1.00 36.15 468 LEU A O 1
ATOM 3547 N N . ILE A 1 468 ? 55.003 34.950 72.197 1.00 35.93 469 ILE A N 1
ATOM 3548 C CA . ILE A 1 468 ? 53.744 35.666 72.079 1.00 35.64 469 ILE A CA 1
ATOM 3549 C C . ILE A 1 468 ? 52.591 34.665 72.011 1.00 35.68 469 ILE A C 1
ATOM 3550 O O . ILE A 1 468 ? 52.597 33.734 71.191 1.00 35.68 469 ILE A O 1
ATOM 3555 N N . THR A 1 469 ? 51.621 34.858 72.905 1.00 35.62 470 THR A N 1
ATOM 3556 C CA . THR A 1 469 ? 50.397 34.069 72.944 1.00 35.51 470 THR A CA 1
ATOM 3557 C C . THR A 1 469 ? 49.212 35.016 72.959 1.00 35.26 470 THR A C 1
ATOM 3558 O O . THR A 1 469 ? 49.370 36.201 73.270 1.00 34.90 470 THR A O 1
ATOM 3562 N N . ASN A 1 470 ? 48.029 34.482 72.646 1.00 35.11 471 ASN A N 1
ATOM 3563 C CA . ASN A 1 470 ? 46.784 35.249 72.690 1.00 35.13 471 ASN A CA 1
ATOM 3564 C C . ASN A 1 470 ? 46.415 35.730 74.101 1.00 35.22 471 ASN A C 1
ATOM 3565 O O . ASN A 1 470 ? 45.965 36.868 74.264 1.00 35.02 471 ASN A O 1
ATOM 3570 N N . LYS A 1 471 ? 46.615 34.870 75.104 1.00 35.19 472 LYS A N 1
ATOM 3571 C CA . LYS A 1 471 ? 46.397 35.233 76.516 1.00 35.73 472 LYS A CA 1
ATOM 3572 C C . LYS A 1 471 ? 47.229 36.453 76.972 1.00 35.45 472 LYS A C 1
ATOM 3573 O O . LYS A 1 471 ? 46.744 37.304 77.722 1.00 35.33 472 LYS A O 1
ATOM 3579 N N . LEU A 1 472 ? 48.479 36.514 76.511 1.00 35.25 473 LEU A N 1
ATOM 3580 C CA . LEU A 1 472 ? 49.388 37.620 76.784 1.00 35.36 473 LEU A CA 1
ATOM 3581 C C . LEU A 1 472 ? 48.853 38.975 76.321 1.00 35.56 473 LEU A C 1
ATOM 3582 O O . LEU A 1 472 ? 49.223 40.012 76.883 1.00 35.55 473 LEU A O 1
ATOM 3587 N N . MET A 1 473 ? 47.994 38.958 75.302 1.00 35.71 474 MET A N 1
ATOM 3588 C CA . MET A 1 473 ? 47.501 40.180 74.667 1.00 36.02 474 MET A CA 1
ATOM 3589 C C . MET A 1 473 ? 46.472 40.929 75.510 1.00 36.20 474 MET A C 1
ATOM 3590 O O . MET A 1 473 ? 46.273 42.129 75.323 1.00 36.12 474 MET A O 1
ATOM 3595 N N . GLU A 1 474 ? 45.815 40.215 76.425 1.00 36.29 475 GLU A N 1
ATOM 3596 C CA . GLU A 1 474 ? 44.803 40.800 77.326 1.00 36.34 475 GLU A CA 1
ATOM 3597 C C . GLU A 1 474 ? 43.691 41.548 76.562 1.00 36.14 475 GLU A C 1
ATOM 3598 O O . GLU A 1 474 ? 43.152 42.554 77.044 1.00 36.26 475 GLU A O 1
ATOM 3604 N N . HIS A 1 475 ? 43.354 41.052 75.371 1.00 35.85 476 HIS A N 1
ATOM 3605 C CA . HIS A 1 475 ? 42.345 41.693 74.507 1.00 35.54 476 HIS A CA 1
ATOM 3606 C C . HIS A 1 475 ? 41.080 40.842 74.374 1.00 35.38 476 HIS A C 1
ATOM 3607 O O . HIS A 1 475 ? 40.970 39.787 74.981 1.00 35.49 476 HIS A O 1
ATOM 3614 N N . ASN A 1 476 ? 40.123 41.313 73.585 1.00 35.43 477 ASN A N 1
ATOM 3615 C CA . ASN A 1 476 ? 38.870 40.589 73.394 1.00 35.24 477 ASN A CA 1
ATOM 3616 C C . ASN A 1 476 ? 38.895 39.694 72.135 1.00 35.21 477 ASN A C 1
ATOM 3617 O O . ASN A 1 476 ? 37.965 38.923 71.896 1.00 35.17 477 ASN A O 1
ATOM 3622 N N . CYS A 1 477 ? 39.973 39.780 71.351 1.00 35.12 478 CYS A N 1
ATOM 3623 C CA . CYS A 1 477 ? 40.129 38.934 70.159 1.00 35.10 478 CYS A CA 1
ATOM 3624 C C . CYS A 1 477 ? 40.500 37.481 70.513 1.00 34.94 478 CYS A C 1
ATOM 3625 O O . CYS A 1 477 ? 41.072 37.224 71.565 1.00 35.11 478 CYS A O 1
ATOM 3628 N N . ASP A 1 478 ? 40.169 36.532 69.645 1.00 35.00 479 ASP A N 1
ATOM 3629 C CA . ASP A 1 478 ? 40.527 35.128 69.904 1.00 35.09 479 ASP A CA 1
ATOM 3630 C C . ASP A 1 478 ? 41.802 34.652 69.177 1.00 35.14 479 ASP A C 1
ATOM 3631 O O . ASP A 1 478 ? 42.114 33.461 69.181 1.00 35.22 479 ASP A O 1
ATOM 3636 N N . TYR A 1 479 ? 42.544 35.592 68.583 1.00 35.24 480 TYR A N 1
ATOM 3637 C CA . TYR A 1 479 ? 43.810 35.276 67.920 1.00 35.09 480 TYR A CA 1
ATOM 3638 C C . TYR A 1 479 ? 44.705 36.498 67.873 1.00 35.04 480 TYR A C 1
ATOM 3639 O O . TYR A 1 479 ? 44.226 37.625 67.962 1.00 35.05 480 TYR A O 1
ATOM 3648 N N . THR A 1 480 ? 46.008 36.249 67.740 1.00 35.26 481 THR A N 1
ATOM 3649 C CA . THR A 1 480 ? 47.016 37.265 67.404 1.00 35.07 481 THR A CA 1
ATOM 3650 C C . THR A 1 480 ? 47.897 36.727 66.272 1.00 35.00 481 THR A C 1
ATOM 3651 O O . THR A 1 480 ? 48.295 35.564 66.289 1.00 34.73 481 THR A O 1
ATOM 3655 N N . PRO A 1 481 ? 48.189 37.568 65.268 1.00 35.11 482 PRO A N 1
ATOM 3656 C CA . PRO A 1 481 ? 48.969 37.111 64.107 1.00 35.26 482 PRO A CA 1
ATOM 3657 C C . PRO A 1 481 ? 50.392 36.613 64.441 1.00 35.44 482 PRO A C 1
ATOM 3658 O O . PRO A 1 481 ? 50.947 35.786 63.711 1.00 35.57 482 PRO A O 1
ATOM 3662 N N . PHE A 1 482 ? 50.968 37.116 65.533 1.00 35.60 483 PHE A N 1
ATOM 3663 C CA . PHE A 1 482 ? 52.322 36.729 65.938 1.00 35.45 483 PHE A CA 1
ATOM 3664 C C . PHE A 1 482 ? 52.344 35.575 66.966 1.00 35.64 483 PHE A C 1
ATOM 3665 O O . PHE A 1 482 ? 53.352 35.362 67.642 1.00 35.86 483 PHE A O 1
ATOM 3673 N N . GLU A 1 483 ? 51.248 34.817 67.065 1.00 35.72 484 GLU A N 1
ATOM 3674 C CA . GLU A 1 483 ? 51.175 33.665 67.973 1.00 35.82 484 GLU A CA 1
ATOM 3675 C C . GLU A 1 483 ? 52.355 32.718 67.754 1.00 35.71 484 GLU A C 1
ATOM 3676 O O . GLU A 1 483 ? 52.679 32.356 66.612 1.00 35.62 484 GLU A O 1
ATOM 3682 N N . GLY A 1 484 ? 53.002 32.350 68.858 1.00 35.55 485 GLY A N 1
ATOM 3683 C CA . GLY A 1 484 ? 54.045 31.324 68.850 1.00 35.43 485 GLY A CA 1
ATOM 3684 C C . GLY A 1 484 ? 55.473 31.797 68.644 1.00 35.29 485 GLY A C 1
ATOM 3685 O O . GLY A 1 484 ? 56.405 31.024 68.846 1.00 35.30 485 GLY A O 1
ATOM 3686 N N . ILE A 1 485 ? 55.653 33.056 68.247 1.00 35.36 486 ILE A N 1
ATOM 3687 C CA . ILE A 1 485 ? 56.996 33.587 67.966 1.00 35.35 486 ILE A CA 1
ATOM 3688 C C . ILE A 1 485 ? 57.745 33.971 69.242 1.00 35.37 486 ILE A C 1
ATOM 3689 O O . ILE A 1 485 ? 57.127 34.393 70.219 1.00 35.33 486 ILE A O 1
ATOM 3694 N N . GLU A 1 486 ? 59.069 33.802 69.218 1.00 35.34 487 GLU A N 1
ATOM 3695 C CA . GLU A 1 486 ? 59.942 34.222 70.308 1.00 35.80 487 GLU A CA 1
ATOM 3696 C C . GLU A 1 486 ? 59.965 35.755 70.460 1.00 35.58 487 GLU A C 1
ATOM 3697 O O . GLU A 1 486 ? 60.103 36.497 69.479 1.00 35.35 487 GLU A O 1
ATOM 3703 N N . ILE A 1 487 ? 59.819 36.212 71.699 1.00 35.46 488 ILE A N 1
ATOM 3704 C CA . ILE A 1 487 ? 59.901 37.634 72.019 1.00 35.54 488 ILE A CA 1
ATOM 3705 C C . ILE A 1 487 ? 60.950 37.812 73.124 1.00 35.56 488 ILE A C 1
ATOM 3706 O O . ILE A 1 487 ? 60.938 37.084 74.130 1.00 35.32 488 ILE A O 1
ATOM 3711 N N . LYS A 1 488 ? 61.875 38.752 72.919 1.00 35.37 489 LYS A N 1
ATOM 3712 C CA . LYS A 1 488 ? 63.076 38.798 73.766 1.00 35.60 489 LYS A CA 1
ATOM 3713 C C . LYS A 1 488 ? 63.027 39.804 74.914 1.00 35.03 489 LYS A C 1
ATOM 3714 O O . LYS A 1 488 ? 63.912 39.831 75.761 1.00 35.33 489 LYS A O 1
ATOM 3720 N N . ASN A 1 489 ? 61.970 40.600 74.948 1.00 34.44 490 ASN A N 1
ATOM 3721 C CA . ASN A 1 489 ? 61.687 41.480 76.074 1.00 34.24 490 ASN A CA 1
ATOM 3722 C C . ASN A 1 489 ? 60.211 41.856 76.089 1.00 34.30 490 ASN A C 1
ATOM 3723 O O . ASN A 1 489 ? 59.520 41.774 75.073 1.00 34.47 490 ASN A O 1
ATOM 3728 N N . TRP A 1 490 ? 59.733 42.239 77.263 1.00 34.27 491 TRP A N 1
ATOM 3729 C CA . TRP A 1 490 ? 58.338 42.580 77.467 1.00 34.08 491 TRP A CA 1
ATOM 3730 C C . TRP A 1 490 ? 58.295 43.660 78.555 1.00 33.80 491 TRP A C 1
ATOM 3731 O O . TRP A 1 490 ? 59.190 43.726 79.391 1.00 33.44 491 TRP A O 1
ATOM 3742 N N . PRO A 1 491 ? 57.290 44.545 78.517 1.00 33.76 492 PRO A N 1
ATOM 3743 C CA . PRO A 1 491 ? 57.119 45.410 79.682 1.00 33.91 492 PRO A CA 1
ATOM 3744 C C . PRO A 1 491 ? 57.043 44.615 80.989 1.00 33.82 492 PRO A C 1
ATOM 3745 O O . PRO A 1 491 ? 56.335 43.621 81.073 1.00 33.68 492 PRO A O 1
ATOM 3749 N N . ARG A 1 492 ? 57.815 45.048 81.977 1.00 33.91 493 ARG A N 1
ATOM 3750 C CA . ARG A 1 492 ? 57.781 44.470 83.305 1.00 33.96 493 ARG A CA 1
ATOM 3751 C C . ARG A 1 492 ? 56.854 45.308 84.180 1.00 34.00 493 ARG A C 1
ATOM 3752 O O . ARG A 1 492 ? 56.142 44.772 85.033 1.00 33.89 493 ARG A O 1
ATOM 3760 N N . TYR A 1 493 ? 56.874 46.621 83.954 1.00 34.14 494 TYR A N 1
ATOM 3761 C CA . TYR A 1 493 ? 55.951 47.554 84.594 1.00 34.30 494 TYR A CA 1
ATOM 3762 C C . TYR A 1 493 ? 55.437 48.515 83.545 1.00 34.30 494 TYR A C 1
ATOM 3763 O O . TYR A 1 493 ? 56.209 49.038 82.754 1.00 34.48 494 TYR A O 1
ATOM 3772 N N . THR A 1 494 ? 54.127 48.731 83.523 1.00 34.36 495 THR A N 1
ATOM 3773 C CA . THR A 1 494 ? 53.557 49.832 82.757 1.00 34.09 495 THR A CA 1
ATOM 3774 C C . THR A 1 494 ? 52.882 50.795 83.737 1.00 34.30 495 THR A C 1
ATOM 3775 O O . THR A 1 494 ? 51.962 50.417 84.469 1.00 34.36 495 THR A O 1
ATOM 3779 N N . ILE A 1 495 ? 53.380 52.025 83.770 1.00 34.15 496 ILE A N 1
ATOM 3780 C CA . ILE A 1 495 ? 52.878 53.045 84.685 1.00 33.98 496 ILE A CA 1
ATOM 3781 C C . ILE A 1 495 ? 52.060 54.055 83.888 1.00 34.28 496 ILE A C 1
ATOM 3782 O O . ILE A 1 495 ? 52.529 54.602 82.883 1.00 34.14 496 ILE A O 1
ATOM 3787 N N . VAL A 1 496 ? 50.816 54.255 84.313 1.00 34.45 497 VAL A N 1
ATOM 3788 C CA . VAL A 1 496 ? 49.912 55.173 83.632 1.00 34.78 497 VAL A CA 1
ATOM 3789 C C . VAL A 1 496 ? 49.482 56.232 84.621 1.00 35.18 497 VAL A C 1
ATOM 3790 O O . VAL A 1 496 ? 48.832 55.928 85.632 1.00 34.91 497 VAL A O 1
ATOM 3794 N N . LYS A 1 497 ? 49.872 57.469 84.318 1.00 35.50 498 LYS A N 1
ATOM 3795 C CA . LYS A 1 497 ? 49.575 58.638 85.147 1.00 36.00 498 LYS A CA 1
ATOM 3796 C C . LYS A 1 497 ? 49.953 58.407 86.614 1.00 35.92 498 LYS A C 1
ATOM 3797 O O . LYS A 1 497 ? 49.159 58.632 87.532 1.00 35.96 498 LYS A O 1
ATOM 3803 N N . GLY A 1 498 ? 51.182 57.934 86.809 1.00 35.90 499 GLY A N 1
ATOM 3804 C CA . GLY A 1 498 ? 51.735 57.701 88.140 1.00 35.94 499 GLY A CA 1
ATOM 3805 C C . GLY A 1 498 ? 51.376 56.391 88.825 1.00 35.98 499 GLY A C 1
ATOM 3806 O O . GLY A 1 498 ? 51.914 56.092 89.889 1.00 36.30 499 GLY A O 1
ATOM 3807 N N . LYS A 1 499 ? 50.483 55.607 88.225 1.00 35.86 500 LYS A N 1
ATOM 3808 C CA . LYS A 1 499 ? 50.016 54.356 88.841 1.00 35.82 500 LYS A CA 1
ATOM 3809 C C . LYS A 1 499 ? 50.391 53.132 88.022 1.00 35.56 500 LYS A C 1
ATOM 3810 O O . LYS A 1 499 ? 50.307 53.141 86.798 1.00 35.56 500 LYS A O 1
ATOM 3816 N N . ILE A 1 500 ? 50.781 52.074 88.725 1.00 35.42 501 ILE A N 1
ATOM 3817 C CA . ILE A 1 500 ? 51.111 50.789 88.112 1.00 34.95 501 ILE A CA 1
ATOM 3818 C C . ILE A 1 500 ? 49.831 50.095 87.667 1.00 34.85 501 ILE A C 1
ATOM 3819 O O . ILE A 1 500 ? 49.016 49.693 88.493 1.00 34.93 501 ILE A O 1
ATOM 3824 N N . VAL A 1 501 ? 49.645 49.976 86.359 1.00 34.70 502 VAL A N 1
ATOM 3825 C CA . VAL A 1 501 ? 48.444 49.350 85.830 1.00 34.82 502 VAL A CA 1
ATOM 3826 C C . VAL A 1 501 ? 48.770 47.956 85.311 1.00 34.81 502 VAL A C 1
ATOM 3827 O O . VAL A 1 501 ? 47.876 47.137 85.097 1.00 34.81 502 VAL A O 1
ATOM 3831 N N . TYR A 1 502 ? 50.064 47.706 85.114 1.00 34.83 503 TYR A N 1
ATOM 3832 C CA . TYR A 1 502 ? 50.570 46.422 84.642 1.00 34.47 503 TYR A CA 1
ATOM 3833 C C . TYR A 1 502 ? 51.875 46.094 85.341 1.00 34.60 503 TYR A C 1
ATOM 3834 O O . TYR A 1 502 ? 52.830 46.879 85.292 1.00 34.58 503 TYR A O 1
ATOM 3843 N N . LYS A 1 503 ? 51.910 44.940 85.996 1.00 34.60 504 LYS A N 1
ATOM 3844 C CA . LYS A 1 503 ? 53.123 44.455 86.641 1.00 34.95 504 LYS A CA 1
ATOM 3845 C C . LYS A 1 503 ? 53.316 42.955 86.456 1.00 35.05 504 LYS A C 1
ATOM 3846 O O . LYS A 1 503 ? 52.512 42.148 86.943 1.00 35.01 504 LYS A O 1
ATOM 3852 N N . GLU A 1 504 ? 54.397 42.607 85.758 1.00 35.17 505 GLU A N 1
ATOM 3853 C CA . GLU A 1 504 ? 54.883 41.224 85.622 1.00 35.20 505 GLU A CA 1
ATOM 3854 C C . GLU A 1 504 ? 53.791 40.239 85.185 1.00 35.11 505 GLU A C 1
ATOM 3855 O O . GLU A 1 504 ? 53.578 39.193 85.811 1.00 34.93 505 GLU A O 1
ATOM 3861 N N . GLY A 1 505 ? 53.099 40.595 84.109 1.00 35.06 506 GLY A N 1
ATOM 3862 C CA . GLY A 1 505 ? 52.045 39.749 83.553 1.00 35.12 506 GLY A CA 1
ATOM 3863 C C . GLY A 1 505 ? 50.629 40.064 84.021 1.00 35.11 506 GLY A C 1
ATOM 3864 O O . GLY A 1 505 ? 49.669 39.624 83.402 1.00 35.23 506 GLY A O 1
ATOM 3865 N N . GLU A 1 506 ? 50.499 40.832 85.103 1.00 35.13 507 GLU A N 1
ATOM 3866 C CA . GLU A 1 506 ? 49.191 41.146 85.678 1.00 35.46 507 GLU A CA 1
ATOM 3867 C C . GLU A 1 506 ? 48.712 42.587 85.410 1.00 35.43 507 GLU A C 1
ATOM 3868 O O . GLU A 1 506 ? 49.456 43.554 85.590 1.00 35.36 507 GLU A O 1
ATOM 3874 N N . ILE A 1 507 ? 47.454 42.704 84.996 1.00 35.32 508 ILE A N 1
ATOM 3875 C CA . ILE A 1 507 ? 46.750 43.971 84.876 1.00 35.18 508 ILE A CA 1
ATOM 3876 C C . ILE A 1 507 ? 46.159 44.317 86.240 1.00 35.47 508 ILE A C 1
ATOM 3877 O O . ILE A 1 507 ? 45.498 43.484 86.854 1.00 35.87 508 ILE A O 1
ATOM 3882 N N . LEU A 1 508 ? 46.395 45.537 86.718 1.00 35.68 509 LEU A N 1
ATOM 3883 C CA . LEU A 1 508 ? 45.827 45.993 87.996 1.00 35.77 509 LEU A CA 1
ATOM 3884 C C . LEU A 1 508 ? 44.642 46.929 87.749 1.00 35.84 509 LEU A C 1
ATOM 3885 O O . LEU A 1 508 ? 44.808 48.150 87.727 1.00 35.91 509 LEU A O 1
ATOM 3890 N N . LYS A 1 509 ? 43.459 46.346 87.560 1.00 36.01 510 LYS A N 1
ATOM 3891 C CA . LYS A 1 509 ? 42.230 47.091 87.195 1.00 36.36 510 LYS A CA 1
ATOM 3892 C C . LYS A 1 509 ? 41.865 48.230 88.148 1.00 36.26 510 LYS A C 1
ATOM 3893 O O . LYS A 1 509 ? 41.360 49.253 87.703 1.00 36.48 510 LYS A O 1
ATOM 3899 N N . GLU A 1 510 ? 42.119 48.049 89.444 1.00 36.16 511 GLU A N 1
ATOM 3900 C CA . GLU A 1 510 ? 41.858 49.078 90.454 1.00 36.33 511 GLU A CA 1
ATOM 3901 C C . GLU A 1 510 ? 42.576 50.401 90.151 1.00 36.04 511 GLU A C 1
ATOM 3902 O O . GLU A 1 510 ? 42.140 51.475 90.584 1.00 35.88 511 GLU A O 1
ATOM 3908 N N . ASN A 1 511 ? 43.676 50.311 89.407 1.00 35.91 512 ASN A N 1
ATOM 3909 C CA . ASN A 1 511 ? 44.463 51.487 89.023 1.00 35.55 512 ASN A CA 1
ATOM 3910 C C . ASN A 1 511 ? 44.140 52.020 87.630 1.00 35.62 512 ASN A C 1
ATOM 3911 O O . ASN A 1 511 ? 44.817 52.921 87.141 1.00 35.74 512 ASN A O 1
ATOM 3916 N N . ALA A 1 512 ? 43.100 51.469 87.003 1.00 35.80 513 ALA A N 1
ATOM 3917 C CA . ALA A 1 512 ? 42.613 51.967 85.713 1.00 35.99 513 ALA A CA 1
ATOM 3918 C C . ALA A 1 512 ? 41.838 53.268 85.900 1.00 36.08 513 ALA A C 1
ATOM 3919 O O . ALA A 1 512 ? 40.822 53.296 86.601 1.00 36.25 513 ALA A O 1
ATOM 3921 N N . ASP A 1 513 ? 42.335 54.346 85.297 1.00 36.23 514 ASP A N 1
ATOM 3922 C CA . ASP A 1 513 ? 41.686 55.652 85.405 1.00 36.55 514 ASP A CA 1
ATOM 3923 C C . ASP A 1 513 ? 41.826 56.503 84.138 1.00 36.12 514 ASP A C 1
ATOM 3924 O O . ASP A 1 513 ? 41.882 57.728 84.200 1.00 36.15 514 ASP A O 1
ATOM 3929 N N . GLY A 1 514 ? 41.850 55.841 82.991 1.00 35.86 515 GLY A N 1
ATOM 3930 C CA . GLY A 1 514 ? 41.961 56.521 81.704 1.00 35.99 515 GLY A CA 1
ATOM 3931 C C . GLY A 1 514 ? 40.801 57.453 81.399 1.00 35.97 515 GLY A C 1
ATOM 3932 O O . GLY A 1 514 ? 39.659 57.217 81.829 1.00 36.00 515 GLY A O 1
ATOM 3933 N N . LYS A 1 515 ? 41.099 58.510 80.648 1.00 35.71 516 LYS A N 1
ATOM 3934 C CA . LYS A 1 515 ? 40.111 59.524 80.291 1.00 35.73 516 LYS A CA 1
ATOM 3935 C C . LYS A 1 515 ? 40.221 59.903 78.830 1.00 35.43 516 LYS A C 1
ATOM 3936 O O . LYS A 1 515 ? 41.260 59.697 78.194 1.00 35.62 516 LYS A O 1
ATOM 3942 N N . TYR A 1 516 ? 39.151 60.473 78.303 1.00 35.08 517 TYR A N 1
ATOM 3943 C CA . TYR A 1 516 ? 39.205 61.096 77.008 1.00 34.87 517 TYR A CA 1
ATOM 3944 C C . TYR A 1 516 ? 40.206 62.239 77.028 1.00 35.07 517 TYR A C 1
ATOM 3945 O O . TYR A 1 516 ? 40.267 63.022 77.983 1.00 35.05 517 TYR A O 1
ATOM 3954 N N . LEU A 1 517 ? 40.976 62.343 75.957 1.00 35.21 518 LEU A N 1
ATOM 3955 C CA . LEU A 1 517 ? 42.023 63.339 75.870 1.00 35.62 518 LEU A CA 1
ATOM 3956 C C . LEU A 1 517 ? 41.697 64.449 74.857 1.00 35.47 518 LEU A C 1
ATOM 3957 O O . LEU A 1 517 ? 41.640 64.197 73.650 1.00 35.68 518 LEU A O 1
ATOM 3962 N N . LYS A 1 518 ? 41.481 65.665 75.340 1.00 35.28 519 LYS A N 1
ATOM 3963 C CA . LYS A 1 518 ? 41.429 66.817 74.451 1.00 35.54 519 LYS A CA 1
ATOM 3964 C C . LYS A 1 518 ? 42.850 67.139 74.002 1.00 35.51 519 LYS A C 1
ATOM 3965 O O . LYS A 1 518 ? 43.785 67.163 74.812 1.00 36.02 519 LYS A O 1
ATOM 3971 N N . ARG A 1 519 ? 43.022 67.361 72.709 1.00 35.13 520 ARG A N 1
ATOM 3972 C CA . ARG A 1 519 ? 44.342 67.591 72.147 1.00 34.65 520 ARG A CA 1
ATOM 3973 C C . ARG A 1 519 ? 44.480 69.040 71.624 1.00 34.84 520 ARG A C 1
ATOM 3974 O O . ARG A 1 519 ? 43.481 69.719 71.360 1.00 34.75 520 ARG A O 1
ATOM 3982 N N . GLY A 1 520 ? 45.717 69.512 71.498 1.00 34.68 521 GLY A N 1
ATOM 3983 C CA . GLY A 1 520 ? 45.977 70.824 70.918 1.00 34.46 521 GLY A CA 1
ATOM 3984 C C . GLY A 1 520 ? 46.293 70.733 69.435 1.00 34.56 521 GLY A C 1
ATOM 3985 O O . GLY A 1 520 ? 46.195 69.667 68.821 1.00 34.20 521 GLY A O 1
ATOM 3986 N N . LYS A 1 521 ? 46.665 71.870 68.864 1.00 34.71 522 LYS A N 1
ATOM 3987 C CA . LYS A 1 521 ? 47.150 71.922 67.504 1.00 35.06 522 LYS A CA 1
ATOM 3988 C C . LYS A 1 521 ? 48.634 71.548 67.515 1.00 35.43 522 LYS A C 1
ATOM 3989 O O . LYS A 1 521 ? 49.394 71.999 68.383 1.00 35.70 522 LYS A O 1
ATOM 3995 N N . SER A 1 522 ? 49.051 70.724 66.562 1.00 35.21 523 SER A N 1
ATOM 3996 C CA . SER A 1 522 ? 50.451 70.360 66.481 1.00 35.34 523 SER A CA 1
ATOM 3997 C C . SER A 1 522 ? 51.319 71.498 65.938 1.00 35.56 523 SER A C 1
ATOM 3998 O O . SER A 1 522 ? 50.940 72.200 64.993 1.00 35.80 523 SER A O 1
ATOM 4001 N N . PHE A 1 523 ? 52.490 71.666 66.544 1.00 35.78 524 PHE A N 1
ATOM 4002 C CA . PHE A 1 523 ? 53.477 72.629 66.083 1.00 36.13 524 PHE A CA 1
ATOM 4003 C C . PHE A 1 523 ? 54.168 72.157 64.788 1.00 36.15 524 PHE A C 1
ATOM 4004 O O . PHE A 1 523 ? 54.794 72.948 64.087 1.00 36.29 524 PHE A O 1
ATOM 4012 N N . MET A 1 524 ? 54.030 70.873 64.470 1.00 35.95 525 MET A N 1
ATOM 4013 C CA . MET A 1 524 ? 54.605 70.327 63.248 1.00 36.40 525 MET A CA 1
ATOM 4014 C C . MET A 1 524 ? 53.702 70.527 62.027 1.00 36.01 525 MET A C 1
ATOM 4015 O O . MET A 1 524 ? 54.127 70.316 60.883 1.00 35.64 525 MET A O 1
ATOM 4020 N N . CYS A 1 525 ? 52.463 70.936 62.278 1.00 35.89 526 CYS A N 1
ATOM 4021 C CA . CYS A 1 525 ? 51.457 71.054 61.228 1.00 35.92 526 CYS A CA 1
ATOM 4022 C C . CYS A 1 525 ? 51.078 72.489 60.879 1.00 35.92 526 CYS A C 1
ATOM 4023 O O . CYS A 1 525 ? 50.024 72.725 60.250 1.00 36.14 526 CYS A O 1
ATOM 4026 N N . THR A 1 526 ? 51.922 73.438 61.294 1.00 35.69 527 THR A N 1
ATOM 4027 C CA . THR A 1 526 ? 51.856 74.807 60.795 1.00 35.96 527 THR A CA 1
ATOM 4028 C C . THR A 1 526 ? 52.357 74.784 59.344 1.00 35.97 527 THR A C 1
ATOM 4029 O O . THR A 1 526 ? 53.206 73.955 58.999 1.00 35.84 527 THR A O 1
ATOM 4033 N N . PRO A 1 527 ? 51.834 75.678 58.484 1.00 36.05 528 PRO A N 1
ATOM 4034 C CA . PRO A 1 527 ? 52.205 75.562 57.070 1.00 35.84 528 PRO A CA 1
ATOM 4035 C C . PRO A 1 527 ? 53.571 76.140 56.757 1.00 35.80 528 PRO A C 1
ATOM 4036 O O . PRO A 1 527 ? 54.028 77.058 57.443 1.00 35.95 528 PRO A O 1
ATOM 4040 N N . LYS A 1 528 ? 54.215 75.594 55.728 1.00 35.84 529 LYS A N 1
ATOM 4041 C CA . LYS A 1 528 ? 55.502 76.100 55.239 1.00 36.13 529 LYS A CA 1
ATOM 4042 C C . LYS A 1 528 ? 55.385 77.519 54.665 1.00 36.07 529 LYS A C 1
ATOM 4043 O O . LYS A 1 528 ? 56.375 78.247 54.597 1.00 36.07 529 LYS A O 1
ATOM 4049 N N . ASN A 1 529 ? 54.174 77.892 54.249 1.00 35.97 530 ASN A N 1
ATOM 4050 C CA . ASN A 1 529 ? 53.933 79.131 53.503 1.00 36.29 530 ASN A CA 1
ATOM 4051 C C . ASN A 1 529 ? 54.647 79.184 52.154 1.00 36.13 530 ASN A C 1
ATOM 4052 O O . ASN A 1 529 ? 55.137 80.225 51.732 1.00 36.07 530 ASN A O 1
ATOM 4057 N N . GLU A 1 530 ? 54.675 78.036 51.491 1.00 36.28 531 GLU A N 1
ATOM 4058 C CA . GLU A 1 530 ? 55.301 77.891 50.191 1.00 36.81 531 GLU A CA 1
ATOM 4059 C C . GLU A 1 530 ? 54.249 77.542 49.140 1.00 36.22 531 GLU A C 1
ATOM 4060 O O . GLU A 1 530 ? 53.399 76.672 49.355 1.00 36.02 531 GLU A O 1
ATOM 4066 N N . TRP A 1 531 ? 54.310 78.222 48.004 1.00 35.70 532 TRP A N 1
ATOM 4067 C CA . TRP A 1 531 ? 53.289 78.070 46.991 1.00 35.48 532 TRP A CA 1
ATOM 4068 C C . TRP A 1 531 ? 53.864 77.773 45.616 1.00 35.42 532 TRP A C 1
ATOM 4069 O O . TRP A 1 531 ? 54.989 78.155 45.303 1.00 35.33 532 TRP A O 1
ATOM 4080 N N . VAL A 1 532 ? 53.059 77.095 44.803 1.00 35.52 533 VAL A N 1
ATOM 4081 C CA . VAL A 1 532 ? 53.394 76.745 43.429 1.00 35.38 533 VAL A CA 1
ATOM 4082 C C . VAL A 1 532 ? 53.128 77.928 42.478 1.00 35.41 533 VAL A C 1
ATOM 4083 O O . VAL A 1 532 ? 53.857 78.139 41.506 1.00 35.30 533 VAL A O 1
ATOM 4087 N N . THR A 1 533 ? 52.075 78.690 42.763 1.00 35.37 534 THR A N 1
ATOM 4088 C CA . THR A 1 533 ? 51.710 79.846 41.943 1.00 35.42 534 THR A CA 1
ATOM 4089 C C . THR A 1 533 ? 51.501 81.062 42.835 1.00 35.34 534 THR A C 1
ATOM 4090 O O . THR A 1 533 ? 51.701 80.989 44.045 1.00 35.43 534 THR A O 1
ATOM 4094 N N . GLU A 1 534 ? 51.083 82.168 42.227 1.00 35.36 535 GLU A N 1
ATOM 4095 C CA . GLU A 1 534 ? 50.756 83.406 42.939 1.00 35.18 535 GLU A CA 1
ATOM 4096 C C . GLU A 1 534 ? 49.439 83.341 43.730 1.00 34.75 535 GLU A C 1
ATOM 4097 O O . GLU A 1 534 ? 49.198 84.188 44.585 1.00 34.51 535 GLU A O 1
ATOM 4103 N N . TRP A 1 535 ? 48.601 82.338 43.451 1.00 34.51 536 TRP A N 1
ATOM 4104 C CA . TRP A 1 535 ? 47.348 82.139 44.193 1.00 34.31 536 TRP A CA 1
ATOM 4105 C C . TRP A 1 535 ? 47.570 81.957 45.696 1.00 34.48 536 TRP A C 1
ATOM 4106 O O . TRP A 1 535 ? 48.453 81.210 46.119 1.00 34.32 536 TRP A O 1
ATOM 4117 N N . ARG A 1 536 ? 46.755 82.657 46.484 1.00 34.76 537 ARG A N 1
ATOM 4118 C CA . ARG A 1 536 ? 46.705 82.501 47.938 1.00 34.92 537 ARG A CA 1
ATOM 4119 C C . ARG A 1 536 ? 45.244 82.351 48.379 1.00 35.05 537 ARG A C 1
ATOM 4120 O O . ARG A 1 536 ? 44.356 82.952 47.771 1.00 34.93 537 ARG A O 1
ATOM 4128 N N . PRO A 1 537 ? 44.994 81.567 49.447 1.00 35.23 538 PRO A N 1
ATOM 4129 C CA . PRO A 1 537 ? 43.651 81.476 50.025 1.00 35.43 538 PRO A CA 1
ATOM 4130 C C . PRO A 1 537 ? 43.182 82.842 50.501 1.00 35.75 538 PRO A C 1
ATOM 4131 O O . PRO A 1 537 ? 43.981 83.610 51.028 1.00 35.63 538 PRO A O 1
ATOM 4135 N N . LYS A 1 538 ? 41.892 83.123 50.333 1.00 36.28 539 LYS A N 1
ATOM 4136 C CA . LYS A 1 538 ? 41.286 84.397 50.741 1.00 36.92 539 LYS A CA 1
ATOM 4137 C C . LYS A 1 538 ? 41.747 84.926 52.100 1.00 37.08 539 LYS A C 1
ATOM 4138 O O . LYS A 1 538 ? 41.925 86.133 52.260 1.00 37.17 539 LYS A O 1
ATOM 4144 N N . TYR A 1 539 ? 41.930 84.030 53.072 1.00 37.28 540 TYR A N 1
ATOM 4145 C CA . TYR A 1 539 ? 42.203 84.436 54.462 1.00 37.74 540 TYR A CA 1
ATOM 4146 C C . TYR A 1 539 ? 43.662 84.817 54.776 1.00 38.44 540 TYR A C 1
ATOM 4147 O O . TYR A 1 539 ? 43.996 85.085 55.933 1.00 38.47 540 TYR A O 1
ATOM 4156 N N . GLU A 1 540 ? 44.520 84.853 53.762 1.00 39.45 541 GLU A N 1
ATOM 4157 C CA . GLU A 1 540 ? 45.968 84.815 53.996 1.00 40.40 541 GLU A CA 1
ATOM 4158 C C . GLU A 1 540 ? 46.604 86.056 54.658 1.00 40.61 541 GLU A C 1
ATOM 4159 O O . GLU A 1 540 ? 46.197 87.195 54.431 1.00 40.82 541 GLU A O 1
ATOM 4165 N N . PRO B 1 1 ? 58.655 60.496 -21.073 1.00 38.79 2 PRO B N 1
ATOM 4166 C CA . PRO B 1 1 ? 59.606 60.322 -19.992 1.00 38.54 2 PRO B CA 1
ATOM 4167 C C . PRO B 1 1 ? 59.179 59.193 -19.066 1.00 38.43 2 PRO B C 1
ATOM 4168 O O . PRO B 1 1 ? 57.981 58.989 -18.847 1.00 38.60 2 PRO B O 1
ATOM 4172 N N . ILE B 1 2 ? 60.152 58.477 -18.513 1.00 37.95 3 ILE B N 1
ATOM 4173 C CA . ILE B 1 2 ? 59.849 57.326 -17.668 1.00 37.53 3 ILE B CA 1
ATOM 4174 C C . ILE B 1 2 ? 59.459 57.727 -16.253 1.00 37.17 3 ILE B C 1
ATOM 4175 O O . ILE B 1 2 ? 58.732 56.991 -15.575 1.00 37.48 3 ILE B O 1
ATOM 4180 N N . TYR B 1 3 ? 59.909 58.907 -15.828 1.00 36.59 4 TYR B N 1
ATOM 4181 C CA . TYR B 1 3 ? 59.543 59.438 -14.522 1.00 36.26 4 TYR B CA 1
ATOM 4182 C C . TYR B 1 3 ? 58.778 60.749 -14.646 1.00 36.10 4 TYR B C 1
ATOM 4183 O O . TYR B 1 3 ? 59.106 61.578 -15.484 1.00 35.94 4 TYR B O 1
ATOM 4192 N N . ASP B 1 4 ? 57.759 60.918 -13.804 1.00 36.26 5 ASP B N 1
ATOM 4193 C CA . ASP B 1 4 ? 56.989 62.157 -13.729 1.00 36.42 5 ASP B CA 1
ATOM 4194 C C . ASP B 1 4 ? 57.842 63.326 -13.212 1.00 36.24 5 ASP B C 1
ATOM 4195 O O . ASP B 1 4 ? 57.710 64.464 -13.678 1.00 36.32 5 ASP B O 1
ATOM 4200 N N . LEU B 1 5 ? 58.732 63.040 -12.264 1.00 36.05 6 LEU B N 1
ATOM 4201 C CA . LEU B 1 5 ? 59.463 64.097 -11.552 1.00 35.94 6 LEU B CA 1
ATOM 4202 C C . LEU B 1 5 ? 60.878 63.679 -11.162 1.00 35.60 6 LEU B C 1
ATOM 4203 O O . LEU B 1 5 ? 61.082 62.594 -10.633 1.00 35.64 6 LEU B O 1
ATOM 4208 N N . ILE B 1 6 ? 61.847 64.551 -11.431 1.00 35.56 7 ILE B N 1
ATOM 4209 C CA . ILE B 1 6 ? 63.226 64.352 -10.978 1.00 35.49 7 ILE B CA 1
ATOM 4210 C C . ILE B 1 6 ? 63.701 65.553 -10.159 1.00 35.15 7 ILE B C 1
ATOM 4211 O O . ILE B 1 6 ? 63.623 66.695 -10.620 1.00 34.94 7 ILE B O 1
ATOM 4216 N N . ILE B 1 7 ? 64.185 65.289 -8.944 1.00 34.85 8 ILE B N 1
ATOM 4217 C CA . ILE B 1 7 ? 64.779 66.341 -8.108 1.00 34.58 8 ILE B CA 1
ATOM 4218 C C . ILE B 1 7 ? 66.303 66.232 -8.074 1.00 34.57 8 ILE B C 1
ATOM 4219 O O . ILE B 1 7 ? 66.860 65.284 -7.524 1.00 34.38 8 ILE B O 1
ATOM 4224 N N . LYS B 1 8 ? 66.958 67.230 -8.656 1.00 34.67 9 LYS B N 1
ATOM 4225 C CA . LYS B 1 8 ? 68.404 67.244 -8.797 1.00 35.11 9 LYS B CA 1
ATOM 4226 C C . LYS B 1 8 ? 69.073 68.223 -7.840 1.00 35.20 9 LYS B C 1
ATOM 4227 O O . LYS B 1 8 ? 68.433 69.145 -7.332 1.00 35.02 9 LYS B O 1
ATOM 4233 N N . ASN B 1 9 ? 70.365 67.996 -7.602 1.00 35.60 10 ASN B N 1
ATOM 4234 C CA . ASN B 1 9 ? 71.252 68.928 -6.884 1.00 36.13 10 ASN B CA 1
ATOM 4235 C C . ASN B 1 9 ? 70.848 69.248 -5.444 1.00 36.11 10 ASN B C 1
ATOM 4236 O O . ASN B 1 9 ? 71.210 70.302 -4.915 1.00 36.37 10 ASN B O 1
ATOM 4241 N N . GLY B 1 10 ? 70.110 68.340 -4.816 1.00 35.95 11 GLY B N 1
ATOM 4242 C CA . GLY B 1 10 ? 69.634 68.545 -3.456 1.00 36.07 11 GLY B CA 1
ATOM 4243 C C . GLY B 1 10 ? 70.308 67.616 -2.470 1.00 36.02 11 GLY B C 1
ATOM 4244 O O . GLY B 1 10 ? 71.002 66.675 -2.872 1.00 36.29 11 GLY B O 1
ATOM 4245 N N . ILE B 1 11 ? 70.112 67.894 -1.180 1.00 35.64 12 ILE B N 1
ATOM 4246 C CA . ILE B 1 11 ? 70.686 67.083 -0.104 1.00 35.38 12 ILE B CA 1
ATOM 4247 C C . ILE B 1 11 ? 69.549 66.362 0.617 1.00 35.23 12 ILE B C 1
ATOM 4248 O O . ILE B 1 11 ? 68.708 66.991 1.244 1.00 35.16 12 ILE B O 1
ATOM 4253 N N . ILE B 1 12 ? 69.526 65.038 0.515 1.00 35.19 13 ILE B N 1
ATOM 4254 C CA . ILE B 1 12 ? 68.471 64.255 1.131 1.00 34.92 13 ILE B CA 1
ATOM 4255 C C . ILE B 1 12 ? 68.732 64.143 2.627 1.00 35.60 13 ILE B C 1
ATOM 4256 O O . ILE B 1 12 ? 69.847 63.791 3.044 1.00 35.37 13 ILE B O 1
ATOM 4261 N N . CYS B 1 13 ? 67.696 64.461 3.409 1.00 35.71 14 CYS B N 1
ATOM 4262 C CA A CYS B 1 13 ? 67.710 64.316 4.860 0.70 35.87 14 CYS B CA 1
ATOM 4263 C CA B CYS B 1 13 ? 67.744 64.275 4.845 0.30 35.85 14 CYS B CA 1
ATOM 4264 C C . CYS B 1 13 ? 66.715 63.243 5.296 1.00 35.96 14 CYS B C 1
ATOM 4265 O O . CYS B 1 13 ? 65.546 63.323 4.947 1.00 36.16 14 CYS B O 1
ATOM 4270 N N . THR B 1 14 ? 67.171 62.262 6.068 1.00 35.74 15 THR B N 1
ATOM 4271 C CA . THR B 1 14 ? 66.279 61.262 6.656 1.00 35.67 15 THR B CA 1
ATOM 4272 C C . THR B 1 14 ? 66.472 61.289 8.162 1.00 35.77 15 THR B C 1
ATOM 4273 O O . THR B 1 14 ? 67.223 62.113 8.681 1.00 35.91 15 THR B O 1
ATOM 4277 N N . ALA B 1 15 ? 65.789 60.392 8.866 1.00 35.86 16 ALA B N 1
ATOM 4278 C CA . ALA B 1 15 ? 65.914 60.299 10.318 1.00 35.81 16 ALA B CA 1
ATOM 4279 C C . ALA B 1 15 ? 67.289 59.773 10.753 1.00 35.84 16 ALA B C 1
ATOM 4280 O O . ALA B 1 15 ? 67.633 59.846 11.932 1.00 35.86 16 ALA B O 1
ATOM 4282 N N . SER B 1 16 ? 68.070 59.250 9.806 1.00 35.83 17 SER B N 1
ATOM 4283 C CA . SER B 1 16 ? 69.378 58.659 10.126 1.00 36.08 17 SER B CA 1
ATOM 4284 C C . SER B 1 16 ? 70.526 59.047 9.177 1.00 35.99 17 SER B C 1
ATOM 4285 O O . SER B 1 16 ? 71.679 58.719 9.462 1.00 36.15 17 SER B O 1
ATOM 4288 N N . ASP B 1 17 ? 70.217 59.719 8.063 1.00 35.67 18 ASP B N 1
ATOM 4289 C CA . ASP B 1 17 ? 71.225 60.069 7.051 1.00 35.87 18 ASP B CA 1
ATOM 4290 C C . ASP B 1 17 ? 71.063 61.489 6.491 1.00 35.60 18 ASP B C 1
ATOM 4291 O O . ASP B 1 17 ? 69.948 61.985 6.339 1.00 35.49 18 ASP B O 1
ATOM 4296 N N . ILE B 1 18 ? 72.184 62.127 6.173 1.00 35.55 19 ILE B N 1
ATOM 4297 C CA . ILE B 1 18 ? 72.191 63.355 5.366 1.00 35.73 19 ILE B CA 1
ATOM 4298 C C . ILE B 1 18 ? 73.230 63.140 4.263 1.00 35.57 19 ILE B C 1
ATOM 4299 O O . ILE B 1 18 ? 74.398 62.831 4.554 1.00 35.65 19 ILE B O 1
ATOM 4304 N N . TYR B 1 19 ? 72.798 63.272 3.007 1.00 35.33 20 TYR B N 1
ATOM 4305 C CA . TYR B 1 19 ? 73.677 63.092 1.847 1.00 35.15 20 TYR B CA 1
ATOM 4306 C C . TYR B 1 19 ? 73.133 63.695 0.575 1.00 35.12 20 TYR B C 1
ATOM 4307 O O . TYR B 1 19 ? 71.922 63.763 0.372 1.00 35.19 20 TYR B O 1
ATOM 4316 N N . ALA B 1 20 ? 74.056 64.116 -0.286 1.00 35.02 21 ALA B N 1
ATOM 4317 C CA . ALA B 1 20 ? 73.734 64.617 -1.617 1.00 34.92 21 ALA B CA 1
ATOM 4318 C C . ALA B 1 20 ? 73.436 63.448 -2.553 1.00 34.82 21 ALA B C 1
ATOM 4319 O O . ALA B 1 20 ? 74.267 62.561 -2.739 1.00 34.64 21 ALA B O 1
ATOM 4321 N N . ALA B 1 21 ? 72.236 63.459 -3.123 1.00 34.94 22 ALA B N 1
ATOM 4322 C CA . ALA B 1 21 ? 71.780 62.444 -4.077 1.00 35.10 22 ALA B CA 1
ATOM 4323 C C . ALA B 1 21 ? 70.520 62.950 -4.758 1.00 35.01 22 ALA B C 1
ATOM 4324 O O . ALA B 1 21 ? 69.914 63.920 -4.298 1.00 35.25 22 ALA B O 1
ATOM 4326 N N . GLU B 1 22 ? 70.112 62.287 -5.835 1.00 34.88 23 GLU B N 1
ATOM 4327 C CA . GLU B 1 22 ? 68.951 62.737 -6.612 1.00 35.18 23 GLU B CA 1
ATOM 4328 C C . GLU B 1 22 ? 67.802 61.725 -6.555 1.00 35.07 23 GLU B C 1
ATOM 4329 O O . GLU B 1 22 ? 68.019 60.530 -6.285 1.00 34.91 23 GLU B O 1
ATOM 4335 N N . ILE B 1 23 ? 66.581 62.212 -6.780 1.00 34.89 24 ILE B N 1
ATOM 4336 C CA . ILE B 1 23 ? 65.380 61.377 -6.634 1.00 34.94 24 ILE B CA 1
ATOM 4337 C C . ILE B 1 23 ? 64.511 61.397 -7.897 1.00 34.93 24 ILE B C 1
ATOM 4338 O O . ILE B 1 23 ? 64.259 62.464 -8.474 1.00 34.66 24 ILE B O 1
ATOM 4343 N N . ALA B 1 24 ? 64.078 60.207 -8.317 1.00 34.95 25 ALA B N 1
ATOM 4344 C CA . ALA B 1 24 ? 63.068 60.055 -9.369 1.00 34.90 25 ALA B CA 1
ATOM 4345 C C . ALA B 1 24 ? 61.723 59.635 -8.773 1.00 35.05 25 ALA B C 1
ATOM 4346 O O . ALA B 1 24 ? 61.647 58.753 -7.903 1.00 34.65 25 ALA B O 1
ATOM 4348 N N . VAL B 1 25 ? 60.672 60.293 -9.255 1.00 35.15 26 VAL B N 1
ATOM 4349 C CA . VAL B 1 25 ? 59.306 60.075 -8.801 1.00 34.96 26 VAL B CA 1
ATOM 4350 C C . VAL B 1 25 ? 58.410 59.689 -9.973 1.00 35.09 26 VAL B C 1
ATOM 4351 O O . VAL B 1 25 ? 58.503 60.272 -11.067 1.00 34.86 26 VAL B O 1
ATOM 4355 N N . ASN B 1 26 ? 57.557 58.692 -9.738 1.00 35.05 27 ASN B N 1
ATOM 4356 C CA . ASN B 1 26 ? 56.583 58.239 -10.728 1.00 35.16 27 ASN B CA 1
ATOM 4357 C C . ASN B 1 26 ? 55.390 57.524 -10.095 1.00 35.27 27 ASN B C 1
ATOM 4358 O O . ASN B 1 26 ? 55.544 56.760 -9.146 1.00 35.38 27 ASN B O 1
ATOM 4363 N N . ASN B 1 27 ? 54.204 57.794 -10.632 1.00 35.51 28 ASN B N 1
ATOM 4364 C CA . ASN B 1 27 ? 52.951 57.171 -10.186 1.00 35.78 28 ASN B CA 1
ATOM 4365 C C . ASN B 1 27 ? 52.677 57.391 -8.699 1.00 35.74 28 ASN B C 1
ATOM 4366 O O . ASN B 1 27 ? 52.165 56.507 -7.998 1.00 35.61 28 ASN B O 1
ATOM 4371 N N . GLY B 1 28 ? 53.031 58.586 -8.234 1.00 35.75 29 GLY B N 1
ATOM 4372 C CA . GLY B 1 28 ? 52.742 59.013 -6.869 1.00 36.05 29 GLY B CA 1
ATOM 4373 C C . GLY B 1 28 ? 53.726 58.555 -5.810 1.00 36.18 29 GLY B C 1
ATOM 4374 O O . GLY B 1 28 ? 53.515 58.810 -4.625 1.00 36.16 29 GLY B O 1
ATOM 4375 N N . LYS B 1 29 ? 54.798 57.892 -6.245 1.00 36.37 30 LYS B N 1
ATOM 4376 C CA . LYS B 1 29 ? 55.754 57.249 -5.350 1.00 36.66 30 LYS B CA 1
ATOM 4377 C C . LYS B 1 29 ? 57.217 57.545 -5.696 1.00 36.52 30 LYS B C 1
ATOM 4378 O O . LYS B 1 29 ? 57.562 57.817 -6.857 1.00 36.21 30 LYS B O 1
ATOM 4384 N N . VAL B 1 30 ? 58.073 57.461 -4.672 1.00 36.32 31 VAL B N 1
ATOM 4385 C CA . VAL B 1 30 ? 59.518 57.494 -4.871 1.00 35.94 31 VAL B CA 1
ATOM 4386 C C . VAL B 1 30 ? 59.905 56.216 -5.613 1.00 35.95 31 VAL B C 1
ATOM 4387 O O . VAL B 1 30 ? 59.495 55.123 -5.231 1.00 36.00 31 VAL B O 1
ATOM 4391 N N . GLN B 1 31 ? 60.660 56.362 -6.695 1.00 35.94 32 GLN B N 1
ATOM 4392 C CA . GLN B 1 31 ? 61.039 55.216 -7.519 1.00 36.15 32 GLN B CA 1
ATOM 4393 C C . GLN B 1 31 ? 62.517 54.864 -7.426 1.00 35.71 32 GLN B C 1
ATOM 4394 O O . GLN B 1 31 ? 62.899 53.713 -7.626 1.00 35.93 32 GLN B O 1
ATOM 4400 N N . LEU B 1 32 ? 63.339 55.860 -7.124 1.00 35.52 33 LEU B N 1
ATOM 4401 C CA . LEU B 1 32 ? 64.771 55.768 -7.353 1.00 35.65 33 LEU B CA 1
ATOM 4402 C C . LEU B 1 32 ? 65.548 56.821 -6.566 1.00 35.30 33 LEU B C 1
ATOM 4403 O O . LEU B 1 32 ? 65.179 58.001 -6.569 1.00 35.23 33 LEU B O 1
ATOM 4408 N N . ILE B 1 33 ? 66.620 56.392 -5.899 1.00 34.97 34 ILE B N 1
ATOM 4409 C CA . ILE B 1 33 ? 67.650 57.314 -5.420 1.00 34.80 34 ILE B CA 1
ATOM 4410 C C . ILE B 1 33 ? 68.982 56.933 -6.080 1.00 34.62 34 ILE B C 1
ATOM 4411 O O . ILE B 1 33 ? 69.394 55.771 -6.026 1.00 34.43 34 ILE B O 1
ATOM 4416 N N . ALA B 1 34 ? 69.631 57.915 -6.712 1.00 34.32 35 ALA B N 1
ATOM 4417 C CA . ALA B 1 34 ? 70.943 57.741 -7.345 1.00 34.26 35 ALA B CA 1
ATOM 4418 C C . ALA B 1 34 ? 71.798 59.021 -7.266 1.00 34.48 35 ALA B C 1
ATOM 4419 O O . ALA B 1 34 ? 71.286 60.108 -6.957 1.00 34.38 35 ALA B O 1
ATOM 4421 N N . ALA B 1 35 ? 73.094 58.898 -7.554 1.00 34.85 36 ALA B N 1
ATOM 4422 C CA . ALA B 1 35 ? 74.008 60.055 -7.526 1.00 35.46 36 ALA B CA 1
ATOM 4423 C C . ALA B 1 35 ? 73.617 61.128 -8.530 1.00 35.83 36 ALA B C 1
ATOM 4424 O O . ALA B 1 35 ? 73.708 62.332 -8.241 1.00 36.07 36 ALA B O 1
ATOM 4426 N N . SER B 1 36 ? 73.189 60.674 -9.703 1.00 35.84 37 SER B N 1
ATOM 4427 C CA . SER B 1 36 ? 72.775 61.537 -10.798 1.00 36.29 37 SER B CA 1
ATOM 4428 C C . SER B 1 36 ? 71.726 60.815 -11.619 1.00 36.28 37 SER B C 1
ATOM 4429 O O . SER B 1 36 ? 71.829 59.599 -11.867 1.00 36.49 37 SER B O 1
ATOM 4432 N N . ILE B 1 37 ? 70.712 61.568 -12.033 1.00 35.96 38 ILE B N 1
ATOM 4433 C CA . ILE B 1 37 ? 69.672 61.046 -12.905 1.00 35.67 38 ILE B CA 1
ATOM 4434 C C . ILE B 1 37 ? 69.568 61.946 -14.137 1.00 35.61 38 ILE B C 1
ATOM 4435 O O . ILE B 1 37 ? 69.456 63.173 -14.012 1.00 35.30 38 ILE B O 1
ATOM 4440 N N . ASP B 1 38 ? 69.640 61.333 -15.318 1.00 35.60 39 ASP B N 1
ATOM 4441 C CA . ASP B 1 38 ? 69.565 62.073 -16.578 1.00 35.76 39 ASP B CA 1
ATOM 4442 C C . ASP B 1 38 ? 68.222 62.815 -16.670 1.00 35.79 39 ASP B C 1
ATOM 4443 O O . ASP B 1 38 ? 67.164 62.184 -16.654 1.00 35.76 39 ASP B O 1
ATOM 4448 N N . PRO B 1 39 ? 68.268 64.162 -16.751 1.00 35.83 40 PRO B N 1
ATOM 4449 C CA . PRO B 1 39 ? 67.064 64.995 -16.732 1.00 35.82 40 PRO B CA 1
ATOM 4450 C C . PRO B 1 39 ? 66.108 64.739 -17.915 1.00 35.93 40 PRO B C 1
ATOM 4451 O O . PRO B 1 39 ? 64.927 65.090 -17.839 1.00 36.00 40 PRO B O 1
ATOM 4455 N N . SER B 1 40 ? 66.609 64.136 -18.993 1.00 35.73 41 SER B N 1
ATOM 4456 C CA . SER B 1 40 ? 65.753 63.729 -20.103 1.00 35.80 41 SER B CA 1
ATOM 4457 C C . SER B 1 40 ? 64.797 62.581 -19.733 1.00 35.76 41 SER B C 1
ATOM 4458 O O . SER B 1 40 ? 63.832 62.306 -20.462 1.00 35.83 41 SER B O 1
ATOM 4461 N N . LEU B 1 41 ? 65.060 61.917 -18.607 1.00 35.65 42 LEU B N 1
ATOM 4462 C CA . LEU B 1 41 ? 64.251 60.770 -18.175 1.00 35.69 42 LEU B CA 1
ATOM 4463 C C . LEU B 1 41 ? 63.004 61.167 -17.380 1.00 35.82 42 LEU B C 1
ATOM 4464 O O . LEU B 1 41 ? 62.150 60.318 -17.105 1.00 35.84 42 LEU B O 1
ATOM 4469 N N . GLY B 1 42 ? 62.902 62.452 -17.024 1.00 35.98 43 GLY B N 1
ATOM 4470 C CA . GLY B 1 42 ? 61.767 62.978 -16.253 1.00 36.01 43 GLY B CA 1
ATOM 4471 C C . GLY B 1 42 ? 60.940 64.007 -17.008 1.00 36.39 43 GLY B C 1
ATOM 4472 O O . GLY B 1 42 ? 61.471 64.750 -17.845 1.00 36.48 43 GLY B O 1
ATOM 4473 N N . SER B 1 43 ? 59.638 64.043 -16.720 1.00 36.46 44 SER B N 1
ATOM 4474 C CA . SER B 1 43 ? 58.729 65.010 -17.335 1.00 36.76 44 SER B CA 1
ATOM 4475 C C . SER B 1 43 ? 58.977 66.407 -16.791 1.00 36.77 44 SER B C 1
ATOM 4476 O O . SER B 1 43 ? 58.875 67.401 -17.512 1.00 36.81 44 SER B O 1
ATOM 4479 N N . GLU B 1 44 ? 59.286 66.462 -15.502 1.00 36.83 45 GLU B N 1
ATOM 4480 C CA . GLU B 1 44 ? 59.531 67.699 -14.793 1.00 37.03 45 GLU B CA 1
ATOM 4481 C C . GLU B 1 44 ? 60.801 67.516 -13.975 1.00 36.61 45 GLU B C 1
ATOM 4482 O O . GLU B 1 44 ? 60.967 66.517 -13.266 1.00 36.43 45 GLU B O 1
ATOM 4488 N N . VAL B 1 45 ? 61.696 68.488 -14.081 1.00 36.30 46 VAL B N 1
ATOM 4489 C CA . VAL B 1 45 ? 62.954 68.477 -13.341 1.00 35.84 46 VAL B CA 1
ATOM 4490 C C . VAL B 1 45 ? 63.001 69.691 -12.416 1.00 35.70 46 VAL B C 1
ATOM 4491 O O . VAL B 1 45 ? 62.793 70.831 -12.857 1.00 35.37 46 VAL B O 1
ATOM 4495 N N . ILE B 1 46 ? 63.241 69.420 -11.133 1.00 35.84 47 ILE B N 1
ATOM 4496 C CA . ILE B 1 46 ? 63.469 70.454 -10.121 1.00 35.97 47 ILE B CA 1
ATOM 4497 C C . ILE B 1 46 ? 64.949 70.486 -9.736 1.00 35.80 47 ILE B C 1
ATOM 4498 O O . ILE B 1 46 ? 65.531 69.453 -9.419 1.00 35.79 47 ILE B O 1
ATOM 4503 N N . ASP B 1 47 ? 65.541 71.677 -9.799 1.00 35.73 48 ASP B N 1
ATOM 4504 C CA . ASP B 1 47 ? 66.892 71.944 -9.327 1.00 35.49 48 ASP B CA 1
ATOM 4505 C C . ASP B 1 47 ? 66.768 72.496 -7.905 1.00 35.58 48 ASP B C 1
ATOM 4506 O O . ASP B 1 47 ? 66.292 73.622 -7.693 1.00 35.68 48 ASP B O 1
ATOM 4511 N N . ALA B 1 48 ? 67.188 71.694 -6.931 1.00 35.54 49 ALA B N 1
ATOM 4512 C CA . ALA B 1 48 ? 67.092 72.071 -5.517 1.00 35.54 49 ALA B CA 1
ATOM 4513 C C . ALA B 1 48 ? 68.150 73.100 -5.066 1.00 35.56 49 ALA B C 1
ATOM 4514 O O . ALA B 1 48 ? 68.041 73.668 -3.980 1.00 35.34 49 ALA B O 1
ATOM 4516 N N . GLU B 1 49 ? 69.154 73.334 -5.912 1.00 35.66 50 GLU B N 1
ATOM 4517 C CA . GLU B 1 49 ? 70.222 74.320 -5.678 1.00 35.98 50 GLU B CA 1
ATOM 4518 C C . GLU B 1 49 ? 71.008 74.133 -4.372 1.00 35.78 50 GLU B C 1
ATOM 4519 O O . GLU B 1 49 ? 71.339 75.108 -3.692 1.00 35.79 50 GLU B O 1
ATOM 4525 N N . GLY B 1 50 ? 71.312 72.885 -4.031 1.00 35.51 51 GLY B N 1
ATOM 4526 C CA . GLY B 1 50 ? 72.062 72.576 -2.809 1.00 35.30 51 GLY B CA 1
ATOM 4527 C C . GLY B 1 50 ? 71.248 72.561 -1.523 1.00 35.06 51 GLY B C 1
ATOM 4528 O O . GLY B 1 50 ? 71.803 72.431 -0.439 1.00 35.26 51 GLY B O 1
ATOM 4529 N N . ALA B 1 51 ? 69.934 72.697 -1.636 1.00 34.85 52 ALA B N 1
ATOM 4530 C CA . ALA B 1 51 ? 69.072 72.759 -0.460 1.00 34.69 52 ALA B CA 1
ATOM 4531 C C . ALA B 1 51 ? 68.705 71.371 0.067 1.00 34.41 52 ALA B C 1
ATOM 4532 O O . ALA B 1 51 ? 68.824 70.375 -0.642 1.00 34.27 52 ALA B O 1
ATOM 4534 N N . PHE B 1 52 ? 68.263 71.317 1.318 1.00 34.52 53 PHE B N 1
ATOM 4535 C CA . PHE B 1 52 ? 67.791 70.065 1.901 1.00 34.66 53 PHE B CA 1
ATOM 4536 C C . PHE B 1 52 ? 66.468 69.628 1.278 1.00 34.70 53 PHE B C 1
ATOM 4537 O O . PHE B 1 52 ? 65.597 70.451 0.977 1.00 34.24 53 PHE B O 1
ATOM 4545 N N . ILE B 1 53 ? 66.352 68.317 1.089 1.00 34.82 54 ILE B N 1
ATOM 4546 C CA . ILE B 1 53 ? 65.111 67.660 0.725 1.00 34.82 54 ILE B CA 1
ATOM 4547 C C . ILE B 1 53 ? 64.714 66.832 1.936 1.00 34.98 54 ILE B C 1
ATOM 4548 O O . ILE B 1 53 ? 65.465 65.978 2.360 1.00 35.44 54 ILE B O 1
ATOM 4553 N N . THR B 1 54 ? 63.549 67.088 2.507 1.00 35.21 55 THR B N 1
ATOM 4554 C CA . THR B 1 54 ? 63.074 66.269 3.618 1.00 35.49 55 THR B CA 1
ATOM 4555 C C . THR B 1 54 ? 61.818 65.508 3.197 1.00 35.55 55 THR B C 1
ATOM 4556 O O . THR B 1 54 ? 61.161 65.907 2.239 1.00 35.62 55 THR B O 1
ATOM 4560 N N . PRO B 1 55 ? 61.478 64.408 3.908 1.00 35.72 56 PRO B N 1
ATOM 4561 C CA . PRO B 1 55 ? 60.154 63.833 3.683 1.00 35.54 56 PRO B CA 1
ATOM 4562 C C . PRO B 1 55 ? 59.135 64.888 4.074 1.00 35.55 56 PRO B C 1
ATOM 4563 O O . PRO B 1 55 ? 59.486 65.863 4.753 1.00 35.67 56 PRO B O 1
ATOM 4567 N N . GLY B 1 56 ? 57.889 64.717 3.655 1.00 35.40 57 GLY B N 1
ATOM 4568 C CA . GLY B 1 56 ? 56.840 65.636 4.096 1.00 35.44 57 GLY B CA 1
ATOM 4569 C C . GLY B 1 56 ? 56.608 65.452 5.583 1.00 35.42 57 GLY B C 1
ATOM 4570 O O . GLY B 1 56 ? 56.759 64.344 6.118 1.00 35.04 57 GLY B O 1
ATOM 4571 N N . GLY B 1 57 ? 56.276 66.545 6.261 1.00 35.42 58 GLY B N 1
ATOM 4572 C CA . GLY B 1 57 ? 55.863 66.456 7.653 1.00 35.48 58 GLY B CA 1
ATOM 4573 C C . GLY B 1 57 ? 54.546 65.702 7.822 1.00 35.41 58 GLY B C 1
ATOM 4574 O O . GLY B 1 57 ? 53.703 65.675 6.928 1.00 35.23 58 GLY B O 1
ATOM 4575 N N . ILE B 1 58 ? 54.393 65.074 8.980 1.00 35.42 59 ILE B N 1
ATOM 4576 C CA . ILE B 1 58 ? 53.173 64.369 9.341 1.00 35.14 59 ILE B CA 1
ATOM 4577 C C . ILE B 1 58 ? 52.725 64.943 10.671 1.00 35.16 59 ILE B C 1
ATOM 4578 O O . ILE B 1 58 ? 53.437 64.833 11.669 1.00 34.96 59 ILE B O 1
ATOM 4583 N N . ASP B 1 59 ? 51.563 65.587 10.670 1.00 35.23 60 ASP B N 1
ATOM 4584 C CA . ASP B 1 59 ? 51.043 66.230 11.881 1.00 35.40 60 ASP B CA 1
ATOM 4585 C C . ASP B 1 59 ? 49.852 65.453 12.407 1.00 35.39 60 ASP B C 1
ATOM 4586 O O . ASP B 1 59 ? 48.744 65.510 11.855 1.00 35.38 60 ASP B O 1
ATOM 4591 N N . ALA B 1 60 ? 50.095 64.720 13.481 1.00 35.47 61 ALA B N 1
ATOM 4592 C CA . ALA B 1 60 ? 49.120 63.775 13.982 1.00 35.63 61 ALA B CA 1
ATOM 4593 C C . ALA B 1 60 ? 48.260 64.340 15.109 1.00 35.88 61 ALA B C 1
ATOM 4594 O O . ALA B 1 60 ? 47.612 63.587 15.840 1.00 35.94 61 ALA B O 1
ATOM 4596 N N . HIS B 1 61 ? 48.259 65.667 15.246 1.00 36.11 62 HIS B N 1
ATOM 4597 C CA . HIS B 1 61 ? 47.413 66.335 16.226 1.00 36.45 62 HIS B CA 1
ATOM 4598 C C . HIS B 1 61 ? 46.812 67.615 15.652 1.00 36.07 62 HIS B C 1
ATOM 4599 O O . HIS B 1 61 ? 47.249 68.715 15.982 1.00 35.92 62 HIS B O 1
ATOM 4606 N N . VAL B 1 62 ? 45.801 67.449 14.798 1.00 35.89 63 VAL B N 1
ATOM 4607 C CA . VAL B 1 62 ? 45.107 68.562 14.120 1.00 35.86 63 VAL B CA 1
ATOM 4608 C C . VAL B 1 62 ? 43.603 68.512 14.415 1.00 35.84 63 VAL B C 1
ATOM 4609 O O . VAL B 1 62 ? 42.970 67.478 14.250 1.00 36.00 63 VAL B O 1
ATOM 4613 N N . HIS B 1 63 ? 43.036 69.619 14.872 1.00 36.00 64 HIS B N 1
ATOM 4614 C CA . HIS B 1 63 ? 41.594 69.689 15.102 1.00 36.22 64 HIS B CA 1
ATOM 4615 C C . HIS B 1 63 ? 40.896 70.492 14.004 1.00 36.16 64 HIS B C 1
ATOM 4616 O O . HIS B 1 63 ? 41.219 71.659 13.748 1.00 36.11 64 HIS B O 1
ATOM 4623 N N . VAL B 1 64 ? 39.919 69.843 13.384 1.00 36.17 65 VAL B N 1
ATOM 4624 C CA . VAL B 1 64 ? 39.188 70.367 12.245 1.00 36.32 65 VAL B CA 1
ATOM 4625 C C . VAL B 1 64 ? 37.704 70.417 12.620 1.00 36.22 65 VAL B C 1
ATOM 4626 O O . VAL B 1 64 ? 37.259 69.683 13.515 1.00 36.16 65 VAL B O 1
ATOM 4630 N N . ASP B 1 65 ? 36.952 71.305 11.973 1.00 36.15 66 ASP B N 1
ATOM 4631 C CA . ASP B 1 65 ? 35.506 71.359 12.145 1.00 36.53 66 ASP B CA 1
ATOM 4632 C C . ASP B 1 65 ? 34.865 69.986 11.880 1.00 36.58 66 ASP B C 1
ATOM 4633 O O . ASP B 1 65 ? 35.007 69.413 10.779 1.00 36.47 66 ASP B O 1
ATOM 4638 N N . GLU B 1 66 ? 34.184 69.442 12.889 1.00 36.71 67 GLU B N 1
ATOM 4639 C CA . GLU B 1 66 ? 33.509 68.137 12.738 1.00 36.96 67 GLU B CA 1
ATOM 4640 C C . GLU B 1 66 ? 32.034 68.171 13.164 1.00 36.59 67 GLU B C 1
ATOM 4641 O O . GLU B 1 66 ? 31.657 68.994 14.004 1.00 36.30 67 GLU B O 1
ATOM 4647 N N . PRO B 1 67 ? 31.193 67.297 12.556 1.00 36.75 68 PRO B N 1
ATOM 4648 C CA . PRO B 1 67 ? 29.718 67.331 12.704 1.00 36.58 68 PRO B CA 1
ATOM 4649 C C . PRO B 1 67 ? 29.203 67.367 14.141 1.00 36.50 68 PRO B C 1
ATOM 4650 O O . PRO B 1 67 ? 28.220 68.053 14.420 1.00 36.61 68 PRO B O 1
ATOM 4654 N N . LEU B 1 68 ? 29.849 66.640 15.045 1.00 36.52 69 LEU B N 1
ATOM 4655 C CA . LEU B 1 68 ? 29.406 66.614 16.446 1.00 36.60 69 LEU B CA 1
ATOM 4656 C C . LEU B 1 68 ? 29.835 67.835 17.257 1.00 36.71 69 LEU B C 1
ATOM 4657 O O . LEU B 1 68 ? 29.414 67.994 18.411 1.00 36.69 69 LEU B O 1
ATOM 4662 N N . LYS B 1 69 ? 30.666 68.689 16.653 1.00 36.70 70 LYS B N 1
ATOM 4663 C CA . LYS B 1 69 ? 31.079 69.969 17.251 1.00 36.89 70 LYS B CA 1
ATOM 4664 C C . LYS B 1 69 ? 31.540 69.808 18.698 1.00 36.70 70 LYS B C 1
ATOM 4665 O O . LYS B 1 69 ? 31.064 70.518 19.588 1.00 36.51 70 LYS B O 1
ATOM 4671 N N . LEU B 1 70 ? 32.450 68.865 18.930 1.00 36.78 71 LEU B N 1
ATOM 4672 C CA . LEU B 1 70 ? 32.958 68.584 20.273 1.00 36.67 71 LEU B CA 1
ATOM 4673 C C . LEU B 1 70 ? 33.661 69.795 20.885 1.00 36.70 71 LEU B C 1
ATOM 4674 O O . LEU B 1 70 ? 33.457 70.107 22.063 1.00 36.87 71 LEU B O 1
ATOM 4679 N N . LEU B 1 71 ? 34.483 70.476 20.088 1.00 36.58 72 LEU B N 1
ATOM 4680 C CA . LEU B 1 71 ? 35.161 71.687 20.562 1.00 36.67 72 LEU B CA 1
ATOM 4681 C C . LEU B 1 71 ? 34.427 72.935 20.074 1.00 36.39 72 LEU B C 1
ATOM 4682 O O . LEU B 1 71 ? 35.054 73.948 19.747 1.00 36.24 72 LEU B O 1
ATOM 4687 N N . GLY B 1 72 ? 33.097 72.851 20.040 1.00 36.21 73 GLY B N 1
ATOM 4688 C CA . GLY B 1 72 ? 32.255 73.859 19.395 1.00 36.19 73 GLY B CA 1
ATOM 4689 C C . GLY B 1 72 ? 32.639 74.016 17.934 1.00 36.21 73 GLY B C 1
ATOM 4690 O O . GLY B 1 72 ? 33.297 73.147 17.365 1.00 35.91 73 GLY B O 1
ATOM 4691 N N . ASP B 1 73 ? 32.248 75.135 17.335 1.00 36.43 74 ASP B N 1
ATOM 4692 C CA . ASP B 1 73 ? 32.620 75.433 15.955 1.00 36.76 74 ASP B CA 1
ATOM 4693 C C . ASP B 1 73 ? 34.085 75.842 15.823 1.00 36.59 74 ASP B C 1
ATOM 4694 O O . ASP B 1 73 ? 34.549 76.748 16.514 1.00 36.69 74 ASP B O 1
ATOM 4699 N N . VAL B 1 74 ? 34.801 75.151 14.939 1.00 36.30 75 VAL B N 1
ATOM 4700 C CA . VAL B 1 74 ? 36.186 75.476 14.585 1.00 36.18 75 VAL B CA 1
ATOM 4701 C C . VAL B 1 74 ? 36.196 76.117 13.187 1.00 36.08 75 VAL B C 1
ATOM 4702 O O . VAL B 1 74 ? 35.361 75.771 12.344 1.00 36.11 75 VAL B O 1
ATOM 4706 N N . VAL B 1 75 ? 37.120 77.048 12.938 1.00 35.90 76 VAL B N 1
ATOM 4707 C CA . VAL B 1 75 ? 37.120 77.798 11.662 1.00 35.99 76 VAL B CA 1
ATOM 4708 C C . VAL B 1 75 ? 37.563 76.980 10.437 1.00 36.01 76 VAL B C 1
ATOM 4709 O O . VAL B 1 75 ? 37.073 77.208 9.336 1.00 36.13 76 VAL B O 1
ATOM 4713 N N . ASP B 1 76 ? 38.489 76.047 10.636 1.00 35.91 77 ASP B N 1
ATOM 4714 C CA . ASP B 1 76 ? 39.058 75.277 9.540 1.00 36.14 77 ASP B CA 1
ATOM 4715 C C . ASP B 1 76 ? 38.288 73.982 9.281 1.00 35.86 77 ASP B C 1
ATOM 4716 O O . ASP B 1 76 ? 38.050 73.186 10.192 1.00 35.95 77 ASP B O 1
ATOM 4721 N N . THR B 1 77 ? 37.889 73.782 8.029 1.00 35.53 78 THR B N 1
ATOM 4722 C CA . THR B 1 77 ? 37.449 72.476 7.566 1.00 35.17 78 THR B CA 1
ATOM 4723 C C . THR B 1 77 ? 38.697 71.657 7.273 1.00 35.17 78 THR B C 1
ATOM 4724 O O . THR B 1 77 ? 39.821 72.134 7.460 1.00 35.18 78 THR B O 1
ATOM 4728 N N . MET B 1 78 ? 38.506 70.427 6.809 1.00 35.08 79 MET B N 1
ATOM 4729 C CA . MET B 1 78 ? 39.624 69.610 6.359 1.00 34.97 79 MET B CA 1
ATOM 4730 C C . MET B 1 78 ? 40.292 70.231 5.128 1.00 34.89 79 MET B C 1
ATOM 4731 O O . MET B 1 78 ? 41.505 70.154 4.979 1.00 34.65 79 MET B O 1
ATOM 4736 N N . GLU B 1 79 ? 39.489 70.851 4.261 1.00 35.11 80 GLU B N 1
ATOM 4737 C CA . GLU B 1 79 ? 39.995 71.614 3.114 1.00 35.30 80 GLU B CA 1
ATOM 4738 C C . GLU B 1 79 ? 41.008 72.674 3.553 1.00 35.15 80 GLU B C 1
ATOM 4739 O O . GLU B 1 79 ? 42.120 72.745 3.011 1.00 35.07 80 GLU B O 1
ATOM 4745 N N . HIS B 1 80 ? 40.623 73.468 4.553 1.00 35.04 81 HIS B N 1
ATOM 4746 C CA . HIS B 1 80 ? 41.436 74.586 5.024 1.00 34.97 81 HIS B CA 1
ATOM 4747 C C . HIS B 1 80 ? 42.716 74.100 5.671 1.00 34.91 81 HIS B C 1
ATOM 4748 O O . HIS B 1 80 ? 43.794 74.654 5.422 1.00 34.64 81 HIS B O 1
ATOM 4755 N N . ALA B 1 81 ? 42.586 73.059 6.495 1.00 34.90 82 ALA B N 1
ATOM 4756 C CA . ALA B 1 81 ? 43.704 72.577 7.304 1.00 34.80 82 ALA B CA 1
ATOM 4757 C C . ALA B 1 81 ? 44.772 71.894 6.460 1.00 34.74 82 ALA B C 1
ATOM 4758 O O . ALA B 1 81 ? 45.958 72.046 6.737 1.00 34.67 82 ALA B O 1
ATOM 4760 N N . THR B 1 82 ? 44.348 71.142 5.441 1.00 34.64 83 THR B N 1
ATOM 4761 C CA . THR B 1 82 ? 45.283 70.491 4.521 1.00 34.54 83 THR B CA 1
ATOM 4762 C C . THR B 1 82 ? 45.944 71.509 3.577 1.00 34.88 83 THR B C 1
ATOM 4763 O O . THR B 1 82 ? 47.119 71.364 3.229 1.00 35.13 83 THR B O 1
ATOM 4767 N N . ARG B 1 83 ? 45.203 72.541 3.187 1.00 34.61 84 ARG B N 1
ATOM 4768 C CA . ARG B 1 83 ? 45.786 73.640 2.418 1.00 35.17 84 ARG B CA 1
ATOM 4769 C C . ARG B 1 83 ? 46.899 74.347 3.192 1.00 35.15 84 ARG B C 1
ATOM 4770 O O . ARG B 1 83 ? 47.964 74.646 2.632 1.00 35.51 84 ARG B O 1
ATOM 4778 N N . SER B 1 84 ? 46.639 74.608 4.473 1.00 35.00 85 SER B N 1
ATOM 4779 C CA . SER B 1 84 ? 47.580 75.293 5.356 1.00 34.69 85 SER B CA 1
ATOM 4780 C C . SER B 1 84 ? 48.763 74.392 5.663 1.00 34.79 85 SER B C 1
ATOM 4781 O O . SER B 1 84 ? 49.911 74.845 5.648 1.00 35.19 85 SER B O 1
ATOM 4784 N N . ALA B 1 85 ? 48.476 73.122 5.942 1.00 34.62 86 ALA B N 1
ATOM 4785 C CA . ALA B 1 85 ? 49.497 72.110 6.174 1.00 34.63 86 ALA B CA 1
ATOM 4786 C C . ALA B 1 85 ? 50.516 72.117 5.040 1.00 34.47 86 ALA B C 1
ATOM 4787 O O . ALA B 1 85 ? 51.709 72.243 5.275 1.00 34.45 86 ALA B O 1
ATOM 4789 N N . VAL B 1 86 ? 50.019 71.999 3.815 1.00 34.53 87 VAL B N 1
ATOM 4790 C CA . VAL B 1 86 ? 50.850 71.916 2.614 1.00 34.64 87 VAL B CA 1
ATOM 4791 C C . VAL B 1 86 ? 51.727 73.158 2.388 1.00 34.62 87 VAL B C 1
ATOM 4792 O O . VAL B 1 86 ? 52.868 73.045 1.940 1.00 34.62 87 VAL B O 1
ATOM 4796 N N . ALA B 1 87 ? 51.191 74.334 2.717 1.00 34.70 88 ALA B N 1
ATOM 4797 C CA . ALA B 1 87 ? 51.935 75.599 2.611 1.00 34.79 88 ALA B CA 1
ATOM 4798 C C . ALA B 1 87 ? 53.093 75.671 3.598 1.00 34.96 88 ALA B C 1
ATOM 4799 O O . ALA B 1 87 ? 53.988 76.499 3.458 1.00 35.39 88 ALA B O 1
ATOM 4801 N N . GLY B 1 88 ? 53.056 74.818 4.611 1.00 35.01 89 GLY B N 1
ATOM 4802 C CA . GLY B 1 88 ? 54.104 74.777 5.613 1.00 35.13 89 GLY B CA 1
ATOM 4803 C C . GLY B 1 88 ? 54.911 73.484 5.630 1.00 35.15 89 GLY B C 1
ATOM 4804 O O . GLY B 1 88 ? 55.620 73.212 6.595 1.00 35.12 89 GLY B O 1
ATOM 4805 N N . GLY B 1 89 ? 54.802 72.694 4.565 1.00 34.85 90 GLY B N 1
ATOM 4806 C CA . GLY B 1 89 ? 55.593 71.484 4.417 1.00 34.88 90 GLY B CA 1
ATOM 4807 C C . GLY B 1 89 ? 55.023 70.209 5.020 1.00 35.12 90 GLY B C 1
ATOM 4808 O O . GLY B 1 89 ? 55.685 69.167 5.002 1.00 35.48 90 GLY B O 1
ATOM 4809 N N . THR B 1 90 ? 53.810 70.273 5.561 1.00 35.06 91 THR B N 1
ATOM 4810 C CA . THR B 1 90 ? 53.173 69.089 6.130 1.00 35.17 91 THR B CA 1
ATOM 4811 C C . THR B 1 90 ? 52.275 68.430 5.075 1.00 35.37 91 THR B C 1
ATOM 4812 O O . THR B 1 90 ? 51.467 69.099 4.437 1.00 35.49 91 THR B O 1
ATOM 4816 N N . THR B 1 91 ? 52.444 67.125 4.875 1.00 35.18 92 THR B N 1
ATOM 4817 C CA . THR B 1 91 ? 51.795 66.426 3.758 1.00 35.22 92 THR B CA 1
ATOM 4818 C C . THR B 1 91 ? 50.856 65.283 4.211 1.00 35.50 92 THR B C 1
ATOM 4819 O O . THR B 1 91 ? 50.213 64.628 3.377 1.00 35.27 92 THR B O 1
ATOM 4823 N N . THR B 1 92 ? 50.797 65.033 5.522 1.00 35.39 93 THR B N 1
ATOM 4824 C CA . THR B 1 92 ? 49.759 64.180 6.094 1.00 35.35 93 THR B CA 1
ATOM 4825 C C . THR B 1 92 ? 49.319 64.762 7.424 1.00 35.04 93 THR B C 1
ATOM 4826 O O . THR B 1 92 ? 50.149 65.118 8.262 1.00 34.80 93 THR B O 1
ATOM 4830 N N . VAL B 1 93 ? 48.009 64.894 7.596 1.00 34.93 94 VAL B N 1
ATOM 4831 C CA . VAL B 1 93 ? 47.440 65.328 8.868 1.00 35.24 94 VAL B CA 1
ATOM 4832 C C . VAL B 1 93 ? 46.562 64.224 9.455 1.00 35.21 94 VAL B C 1
ATOM 4833 O O . VAL B 1 93 ? 45.972 63.441 8.719 1.00 35.46 94 VAL B O 1
ATOM 4837 N N . VAL B 1 94 ? 46.524 64.132 10.778 1.00 34.97 95 VAL B N 1
ATOM 4838 C CA . VAL B 1 94 ? 45.611 63.215 11.441 1.00 34.91 95 VAL B CA 1
ATOM 4839 C C . VAL B 1 94 ? 44.723 64.010 12.412 1.00 35.02 95 VAL B C 1
ATOM 4840 O O . VAL B 1 94 ? 45.212 64.642 13.359 1.00 34.94 95 VAL B O 1
ATOM 4844 N N . ALA B 1 95 ? 43.422 63.992 12.145 1.00 34.73 96 ALA B N 1
ATOM 4845 C CA . ALA B 1 95 ? 42.452 64.694 12.976 1.00 34.56 96 ALA B CA 1
ATOM 4846 C C . ALA B 1 95 ? 41.709 63.719 13.874 1.00 34.48 96 ALA B C 1
ATOM 4847 O O . ALA B 1 95 ? 42.113 62.557 14.021 1.00 34.20 96 ALA B O 1
ATOM 4849 N N . PHE B 1 96 ? 40.615 64.191 14.461 1.00 34.53 97 PHE B N 1
ATOM 4850 C CA . PHE B 1 96 ? 39.923 63.439 15.500 1.00 34.63 97 PHE B CA 1
ATOM 4851 C C . PHE B 1 96 ? 38.467 63.134 15.192 1.00 34.92 97 PHE B C 1
ATOM 4852 O O . PHE B 1 96 ? 37.701 64.014 14.808 1.00 34.76 97 PHE B O 1
ATOM 4860 N N . SER B 1 97 ? 38.102 61.870 15.372 1.00 35.16 98 SER B N 1
ATOM 4861 C CA . SER B 1 97 ? 36.720 61.440 15.240 1.00 35.55 98 SER B CA 1
ATOM 4862 C C . SER B 1 97 ? 36.077 61.324 16.626 1.00 35.54 98 SER B C 1
ATOM 4863 O O . SER B 1 97 ? 36.552 60.585 17.489 1.00 35.66 98 SER B O 1
ATOM 4866 N N . THR B 1 98 ? 34.989 62.045 16.837 1.00 35.33 99 THR B N 1
ATOM 4867 C CA . THR B 1 98 ? 34.345 62.026 18.139 1.00 35.62 99 THR B CA 1
ATOM 4868 C C . THR B 1 98 ? 33.316 60.912 18.240 1.00 35.54 99 THR B C 1
ATOM 4869 O O . THR B 1 98 ? 32.416 60.803 17.398 1.00 35.75 99 THR B O 1
ATOM 4873 N N . GLN B 1 99 ? 33.474 60.080 19.270 1.00 35.17 100 GLN B N 1
ATOM 4874 C CA . GLN B 1 99 ? 32.503 59.053 19.623 1.00 34.69 100 GLN B CA 1
ATOM 4875 C C . GLN B 1 99 ? 31.096 59.669 19.653 1.00 34.98 100 GLN B C 1
ATOM 4876 O O . GLN B 1 99 ? 30.855 60.706 20.293 1.00 34.80 100 GLN B O 1
ATOM 4882 N N . ASP B 1 100 ? 30.179 59.024 18.946 1.00 35.11 101 ASP B N 1
ATOM 4883 C CA . ASP B 1 100 ? 28.798 59.482 18.862 1.00 35.40 101 ASP B CA 1
ATOM 4884 C C . ASP B 1 100 ? 27.952 58.608 19.788 1.00 35.29 101 ASP B C 1
ATOM 4885 O O . ASP B 1 100 ? 27.703 57.438 19.485 1.00 35.37 101 ASP B O 1
ATOM 4890 N N . VAL B 1 101 ? 27.530 59.175 20.916 1.00 35.33 102 VAL B N 1
ATOM 4891 C CA . VAL B 1 101 ? 26.837 58.404 21.964 1.00 35.63 102 VAL B CA 1
ATOM 4892 C C . VAL B 1 101 ? 25.414 57.972 21.586 1.00 35.69 102 VAL B C 1
ATOM 4893 O O . VAL B 1 101 ? 24.817 57.130 22.266 1.00 35.62 102 VAL B O 1
ATOM 4897 N N . SER B 1 102 ? 24.888 58.536 20.499 1.00 35.70 103 SER B N 1
ATOM 4898 C CA . SER B 1 102 ? 23.577 58.143 19.982 1.00 35.79 103 SER B CA 1
ATOM 4899 C C . SER B 1 102 ? 23.625 56.801 19.227 1.00 35.89 103 SER B C 1
ATOM 4900 O O . SER B 1 102 ? 22.594 56.140 19.062 1.00 35.91 103 SER B O 1
ATOM 4903 N N . LYS B 1 103 ? 24.818 56.409 18.772 1.00 35.73 104 LYS B N 1
ATOM 4904 C CA . LYS B 1 103 ? 24.996 55.147 18.049 1.00 35.95 104 LYS B CA 1
ATOM 4905 C C . LYS B 1 103 ? 25.251 54.008 19.038 1.00 36.15 104 LYS B C 1
ATOM 4906 O O . LYS B 1 103 ? 25.999 54.172 20.008 1.00 36.24 104 LYS B O 1
ATOM 4912 N N . LYS B 1 104 ? 24.629 52.857 18.787 1.00 36.09 105 LYS B N 1
ATOM 4913 C CA . LYS B 1 104 ? 24.729 51.717 19.699 1.00 35.92 105 LYS B CA 1
ATOM 4914 C C . LYS B 1 104 ? 25.194 50.431 19.004 1.00 35.60 105 LYS B C 1
ATOM 4915 O O . LYS B 1 104 ? 25.178 50.332 17.774 1.00 34.80 105 LYS B O 1
ATOM 4921 N N . GLY B 1 105 ? 25.628 49.459 19.804 1.00 35.81 106 GLY B N 1
ATOM 4922 C CA . GLY B 1 105 ? 26.020 48.156 19.275 1.00 35.74 106 GLY B CA 1
ATOM 4923 C C . GLY B 1 105 ? 27.439 48.078 18.720 1.00 35.75 106 GLY B C 1
ATOM 4924 O O . GLY B 1 105 ? 28.230 49.015 18.867 1.00 35.66 106 GLY B O 1
ATOM 4925 N N . PRO B 1 106 ? 27.764 46.950 18.061 1.00 35.50 107 PRO B N 1
ATOM 4926 C CA . PRO B 1 106 ? 29.102 46.629 17.555 1.00 35.18 107 PRO B CA 1
ATOM 4927 C C . PRO B 1 106 ? 29.670 47.653 16.562 1.00 34.93 107 PRO B C 1
ATOM 4928 O O . PRO B 1 106 ? 30.885 47.802 16.469 1.00 34.77 107 PRO B O 1
ATOM 4932 N N . SER B 1 107 ? 28.803 48.351 15.836 1.00 34.80 108 SER B N 1
ATOM 4933 C CA . SER B 1 107 ? 29.246 49.319 14.823 1.00 34.70 108 SER B CA 1
ATOM 4934 C C . SER B 1 107 ? 29.308 50.772 15.320 1.00 34.48 108 SER B C 1
ATOM 4935 O O . SER B 1 107 ? 29.595 51.676 14.531 1.00 34.50 108 SER B O 1
ATOM 4938 N N . ALA B 1 108 ? 29.061 50.990 16.615 1.00 34.20 109 ALA B N 1
ATOM 4939 C CA . ALA B 1 108 ? 28.923 52.347 17.166 1.00 34.12 109 ALA B CA 1
ATOM 4940 C C . ALA B 1 108 ? 30.108 53.286 16.904 1.00 33.98 109 ALA B C 1
ATOM 4941 O O . ALA B 1 108 ? 29.910 54.470 16.642 1.00 33.91 109 ALA B O 1
ATOM 4943 N N . LEU B 1 109 ? 31.330 52.762 16.970 1.00 33.99 110 LEU B N 1
ATOM 4944 C CA . LEU B 1 109 ? 32.512 53.602 16.781 1.00 33.88 110 LEU B CA 1
ATOM 4945 C C . LEU B 1 109 ? 32.922 53.749 15.314 1.00 34.03 110 LEU B C 1
ATOM 4946 O O . LEU B 1 109 ? 33.393 54.817 14.914 1.00 33.68 110 LEU B O 1
ATOM 4951 N N . ALA B 1 110 ? 32.715 52.694 14.516 1.00 34.18 111 ALA B N 1
ATOM 4952 C CA . ALA B 1 110 ? 32.859 52.779 13.055 1.00 34.43 111 ALA B CA 1
ATOM 4953 C C . ALA B 1 110 ? 31.894 53.826 12.476 1.00 34.69 111 ALA B C 1
ATOM 4954 O O . ALA B 1 110 ? 32.278 54.642 11.628 1.00 34.55 111 ALA B O 1
ATOM 4956 N N . GLU B 1 111 ? 30.649 53.806 12.957 1.00 34.86 112 GLU B N 1
ATOM 4957 C CA . GLU B 1 111 ? 29.653 54.811 12.588 1.00 35.40 112 GLU B CA 1
ATOM 4958 C C . GLU B 1 111 ? 30.075 56.248 12.920 1.00 35.39 112 GLU B C 1
ATOM 4959 O O . GLU B 1 111 ? 29.763 57.162 12.158 1.00 35.67 112 GLU B O 1
ATOM 4965 N N . SER B 1 112 ? 30.782 56.440 14.037 1.00 35.31 113 SER B N 1
ATOM 4966 C CA . SER B 1 112 ? 31.308 57.755 14.428 1.00 35.45 113 SER B CA 1
ATOM 4967 C C . SER B 1 112 ? 32.397 58.245 13.460 1.00 35.58 113 SER B C 1
ATOM 4968 O O . SER B 1 112 ? 32.500 59.446 13.173 1.00 35.62 113 SER B O 1
ATOM 4971 N N . VAL B 1 113 ? 33.217 57.312 12.974 1.00 35.62 114 VAL B N 1
ATOM 4972 C CA . VAL B 1 113 ? 34.258 57.624 11.992 1.00 35.71 114 VAL B CA 1
ATOM 4973 C C . VAL B 1 113 ? 33.618 57.963 10.650 1.00 35.88 114 VAL B C 1
ATOM 4974 O O . VAL B 1 113 ? 34.017 58.924 9.988 1.00 36.03 114 VAL B O 1
ATOM 4978 N N . LYS B 1 114 ? 32.606 57.180 10.279 1.00 36.13 115 LYS B N 1
ATOM 4979 C CA . LYS B 1 114 ? 31.833 57.389 9.047 1.00 36.17 115 LYS B CA 1
ATOM 4980 C C . LYS B 1 114 ? 31.281 58.822 8.889 1.00 36.34 115 LYS B C 1
ATOM 4981 O O . LYS B 1 114 ? 31.215 59.339 7.770 1.00 36.33 115 LYS B O 1
ATOM 4987 N N . LEU B 1 115 ? 30.887 59.450 9.999 1.00 36.27 116 LEU B N 1
ATOM 4988 C CA . LEU B 1 115 ? 30.366 60.814 9.968 1.00 36.12 116 LEU B CA 1
ATOM 4989 C C . LEU B 1 115 ? 31.394 61.790 9.430 1.00 35.76 116 LEU B C 1
ATOM 4990 O O . LEU B 1 115 ? 31.057 62.672 8.640 1.00 35.76 116 LEU B O 1
ATOM 4995 N N . ASP B 1 116 ? 32.643 61.627 9.856 1.00 35.73 117 ASP B N 1
ATOM 4996 C CA . ASP B 1 116 ? 33.717 62.530 9.446 1.00 35.58 117 ASP B CA 1
ATOM 4997 C C . ASP B 1 116 ? 34.203 62.241 8.028 1.00 35.32 117 ASP B C 1
ATOM 4998 O O . ASP B 1 116 ? 34.352 63.166 7.234 1.00 35.45 117 ASP B O 1
ATOM 5003 N N . VAL B 1 117 ? 34.420 60.969 7.704 1.00 34.99 118 VAL B N 1
ATOM 5004 C CA . VAL B 1 117 ? 34.876 60.580 6.367 1.00 34.93 118 VAL B CA 1
ATOM 5005 C C . VAL B 1 117 ? 33.905 61.089 5.304 1.00 35.27 118 VAL B C 1
ATOM 5006 O O . VAL B 1 117 ? 34.316 61.685 4.307 1.00 35.07 118 VAL B O 1
ATOM 5010 N N . ASP B 1 118 ? 32.614 60.874 5.542 1.00 35.53 119 ASP B N 1
ATOM 5011 C CA . ASP B 1 118 ? 31.567 61.340 4.635 1.00 35.89 119 ASP B CA 1
ATOM 5012 C C . ASP B 1 118 ? 31.508 62.868 4.510 1.00 35.90 119 ASP B C 1
ATOM 5013 O O . ASP B 1 118 ? 31.333 63.384 3.408 1.00 36.07 119 ASP B O 1
ATOM 5018 N N . GLU B 1 119 ? 31.687 63.582 5.620 1.00 35.90 120 GLU B N 1
ATOM 5019 C CA . GLU B 1 119 ? 31.695 65.050 5.592 1.00 36.26 120 GLU B CA 1
ATOM 5020 C C . GLU B 1 119 ? 32.872 65.616 4.787 1.00 35.88 120 GLU B C 1
ATOM 5021 O O . GLU B 1 119 ? 32.704 66.561 4.019 1.00 35.96 120 GLU B O 1
ATOM 5027 N N . TYR B 1 120 ? 34.051 65.027 4.957 1.00 35.43 121 TYR B N 1
ATOM 5028 C CA . TYR B 1 120 ? 35.253 65.510 4.279 1.00 35.37 121 TYR B CA 1
ATOM 5029 C C . TYR B 1 120 ? 35.386 65.045 2.830 1.00 35.73 121 TYR B C 1
ATOM 5030 O O . TYR B 1 120 ? 36.196 65.591 2.082 1.00 35.90 121 TYR B O 1
ATOM 5039 N N . SER B 1 121 ? 34.603 64.041 2.438 1.00 35.85 122 SER B N 1
ATOM 5040 C CA . SER B 1 121 ? 34.698 63.466 1.101 1.00 36.14 122 SER B CA 1
ATOM 5041 C C . SER B 1 121 ? 34.247 64.461 0.036 1.00 36.42 122 SER B C 1
ATOM 5042 O O . SER B 1 121 ? 34.595 64.328 -1.139 1.00 36.41 122 SER B O 1
ATOM 5045 N N . GLU B 1 122 ? 33.470 65.457 0.460 1.00 36.64 123 GLU B N 1
ATOM 5046 C CA . GLU B 1 122 ? 32.916 66.453 -0.450 1.00 36.99 123 GLU B CA 1
ATOM 5047 C C . GLU B 1 122 ? 33.828 67.676 -0.610 1.00 36.55 123 GLU B C 1
ATOM 5048 O O . GLU B 1 122 ? 33.619 68.498 -1.504 1.00 36.73 123 GLU B O 1
ATOM 5054 N N . GLN B 1 123 ? 34.844 67.773 0.241 1.00 36.17 124 GLN B N 1
ATOM 5055 C CA . GLN B 1 123 ? 35.756 68.922 0.255 1.00 35.90 124 GLN B CA 1
ATOM 5056 C C . GLN B 1 123 ? 36.995 68.684 -0.617 1.00 35.84 124 GLN B C 1
ATOM 5057 O O . GLN B 1 123 ? 37.327 67.548 -0.945 1.00 35.95 124 GLN B O 1
ATOM 5063 N N . THR B 1 124 ? 37.667 69.763 -1.007 1.00 35.79 125 THR B N 1
ATOM 5064 C CA . THR B 1 124 ? 38.937 69.657 -1.716 1.00 35.87 125 THR B CA 1
ATOM 5065 C C . THR B 1 124 ? 40.036 69.417 -0.688 1.00 35.99 125 THR B C 1
ATOM 5066 O O . THR B 1 124 ? 40.233 70.232 0.221 1.00 36.11 125 THR B O 1
ATOM 5070 N N . LEU B 1 125 ? 40.746 68.298 -0.827 1.00 35.97 126 LEU B N 1
ATOM 5071 C CA . LEU B 1 125 ? 41.831 67.960 0.094 1.00 35.76 126 LEU B CA 1
ATOM 5072 C C . LEU B 1 125 ? 43.189 68.087 -0.580 1.00 35.63 126 LEU B C 1
ATOM 5073 O O . LEU B 1 125 ? 43.441 67.489 -1.632 1.00 35.52 126 LEU B O 1
ATOM 5078 N N . TYR B 1 126 ? 44.062 68.864 0.047 1.00 35.41 127 TYR B N 1
ATOM 5079 C CA . TYR B 1 126 ? 45.373 69.172 -0.509 1.00 35.16 127 TYR B CA 1
ATOM 5080 C C . TYR B 1 126 ? 46.412 68.126 -0.153 1.00 35.01 127 TYR B C 1
ATOM 5081 O O . TYR B 1 126 ? 47.436 68.019 -0.811 1.00 35.14 127 TYR B O 1
ATOM 5090 N N . CYS B 1 127 ? 46.136 67.364 0.897 1.00 35.07 128 CYS B N 1
ATOM 5091 C CA . CYS B 1 127 ? 46.934 66.192 1.255 1.00 35.10 128 CYS B CA 1
ATOM 5092 C C . CYS B 1 127 ? 46.069 65.130 1.930 1.00 35.29 128 CYS B C 1
ATOM 5093 O O . CYS B 1 127 ? 44.888 65.360 2.219 1.00 35.34 128 CYS B O 1
ATOM 5096 N N . ASP B 1 128 ? 46.660 63.965 2.171 1.00 35.44 129 ASP B N 1
ATOM 5097 C CA . ASP B 1 128 ? 45.959 62.861 2.825 1.00 35.50 129 ASP B CA 1
ATOM 5098 C C . ASP B 1 128 ? 45.668 63.192 4.285 1.00 35.31 129 ASP B C 1
ATOM 5099 O O . ASP B 1 128 ? 46.354 64.009 4.891 1.00 35.07 129 ASP B O 1
ATOM 5104 N N . TYR B 1 129 ? 44.628 62.572 4.833 1.00 35.42 130 TYR B N 1
ATOM 5105 C CA . TYR B 1 129 ? 44.316 62.715 6.246 1.00 35.57 130 TYR B CA 1
ATOM 5106 C C . TYR B 1 129 ? 43.922 61.370 6.829 1.00 35.46 130 TYR B C 1
ATOM 5107 O O . TYR B 1 129 ? 43.321 60.543 6.139 1.00 35.62 130 TYR B O 1
ATOM 5116 N N . GLY B 1 130 ? 44.282 61.153 8.090 1.00 35.25 131 GLY B N 1
ATOM 5117 C CA . GLY B 1 130 ? 43.766 60.020 8.853 1.00 35.16 131 GLY B CA 1
ATOM 5118 C C . GLY B 1 130 ? 42.930 60.520 10.016 1.00 34.90 131 GLY B C 1
ATOM 5119 O O . GLY B 1 130 ? 42.828 61.732 10.225 1.00 34.94 131 GLY B O 1
ATOM 5120 N N . LEU B 1 131 ? 42.340 59.593 10.774 1.00 34.51 132 LEU B N 1
ATOM 5121 C CA . LEU B 1 131 ? 41.583 59.947 11.980 1.00 34.36 132 LEU B CA 1
ATOM 5122 C C . LEU B 1 131 ? 41.963 59.137 13.230 1.00 34.50 132 LEU B C 1
ATOM 5123 O O . LEU B 1 131 ? 42.182 57.922 13.170 1.00 34.15 132 LEU B O 1
ATOM 5128 N N . HIS B 1 132 ? 42.066 59.847 14.348 1.00 34.63 133 HIS B N 1
ATOM 5129 C CA . HIS B 1 132 ? 42.085 59.252 15.675 1.00 35.21 133 HIS B CA 1
ATOM 5130 C C . HIS B 1 132 ? 40.643 59.118 16.153 1.00 35.65 133 HIS B C 1
ATOM 5131 O O . HIS B 1 132 ? 39.745 59.835 15.687 1.00 35.97 133 HIS B O 1
ATOM 5138 N N . LEU B 1 133 ? 40.409 58.219 17.099 1.00 35.78 134 LEU B N 1
ATOM 5139 C CA . LEU B 1 133 ? 39.094 58.155 17.729 1.00 35.87 134 LEU B CA 1
ATOM 5140 C C . LEU B 1 133 ? 39.158 58.758 19.138 1.00 35.57 134 LEU B C 1
ATOM 5141 O O . LEU B 1 133 ? 40.071 58.453 19.896 1.00 35.78 134 LEU B O 1
ATOM 5146 N N . ILE B 1 134 ? 38.213 59.635 19.466 1.00 35.39 135 ILE B N 1
ATOM 5147 C CA . ILE B 1 134 ? 38.104 60.203 20.812 1.00 35.17 135 ILE B CA 1
ATOM 5148 C C . ILE B 1 134 ? 37.063 59.442 21.637 1.00 35.16 135 ILE B C 1
ATOM 5149 O O . ILE B 1 134 ? 35.924 59.303 21.233 1.00 34.71 135 ILE B O 1
ATOM 5154 N N . LEU B 1 135 ? 37.481 58.938 22.793 1.00 35.47 136 LEU B N 1
ATOM 5155 C CA . LEU B 1 135 ? 36.607 58.177 23.683 1.00 35.61 136 LEU B CA 1
ATOM 5156 C C . LEU B 1 135 ? 36.347 58.934 24.986 1.00 35.35 136 LEU B C 1
ATOM 5157 O O . LEU B 1 135 ? 37.279 59.357 25.655 1.00 35.43 136 LEU B O 1
ATOM 5162 N N . PHE B 1 136 ? 35.075 59.111 25.331 1.00 35.21 137 PHE B N 1
ATOM 5163 C CA . PHE B 1 136 ? 34.694 59.766 26.585 1.00 35.05 137 PHE B CA 1
ATOM 5164 C C . PHE B 1 136 ? 33.510 59.103 27.302 1.00 35.10 137 PHE B C 1
ATOM 5165 O O . PHE B 1 136 ? 33.152 59.511 28.407 1.00 35.01 137 PHE B O 1
ATOM 5173 N N . GLN B 1 137 ? 32.895 58.105 26.668 1.00 35.00 138 GLN B N 1
ATOM 5174 C CA . GLN B 1 137 ? 31.831 57.323 27.305 1.00 35.56 138 GLN B CA 1
ATOM 5175 C C . GLN B 1 137 ? 32.168 55.828 27.321 1.00 35.43 138 GLN B C 1
ATOM 5176 O O . GLN B 1 137 ? 32.102 55.152 26.292 1.00 35.33 138 GLN B O 1
ATOM 5182 N N . ILE B 1 138 ? 32.538 55.327 28.496 1.00 35.51 139 ILE B N 1
ATOM 5183 C CA . ILE B 1 138 ? 32.903 53.921 28.656 1.00 35.65 139 ILE B CA 1
ATOM 5184 C C . ILE B 1 138 ? 31.836 53.244 29.507 1.00 35.97 139 ILE B C 1
ATOM 5185 O O . ILE B 1 138 ? 31.469 53.762 30.565 1.00 35.91 139 ILE B O 1
ATOM 5190 N N . GLU B 1 139 ? 31.331 52.104 29.030 1.00 36.40 140 GLU B N 1
ATOM 5191 C CA . GLU B 1 139 ? 30.309 51.334 29.748 1.00 36.85 140 GLU B CA 1
ATOM 5192 C C . GLU B 1 139 ? 30.916 50.695 30.990 1.00 36.94 140 GLU B C 1
ATOM 5193 O O . GLU B 1 139 ? 32.103 50.349 30.994 1.00 36.98 140 GLU B O 1
ATOM 5199 N N . LYS B 1 140 ? 30.109 50.555 32.041 1.00 36.96 141 LYS B N 1
ATOM 5200 C CA . LYS B 1 140 ? 30.566 50.004 33.321 1.00 37.33 141 LYS B CA 1
ATOM 5201 C C . LYS B 1 140 ? 29.535 48.999 33.836 1.00 36.89 141 LYS B C 1
ATOM 5202 O O . LYS B 1 140 ? 28.360 49.099 33.482 1.00 37.06 141 LYS B O 1
ATOM 5208 N N . PRO B 1 141 ? 29.957 48.013 34.654 1.00 36.43 142 PRO B N 1
ATOM 5209 C CA . PRO B 1 141 ? 31.301 47.584 35.070 1.00 36.14 142 PRO B CA 1
ATOM 5210 C C . PRO B 1 141 ? 32.166 47.036 33.926 1.00 35.88 142 PRO B C 1
ATOM 5211 O O . PRO B 1 141 ? 31.647 46.708 32.859 1.00 35.71 142 PRO B O 1
ATOM 5215 N N . SER B 1 142 ? 33.472 46.924 34.172 1.00 35.73 143 SER B N 1
ATOM 5216 C CA . SER B 1 142 ? 34.458 46.645 33.124 1.00 35.73 143 SER B CA 1
ATOM 5217 C C . SER B 1 142 ? 34.340 45.279 32.461 1.00 35.70 143 SER B C 1
ATOM 5218 O O . SER B 1 142 ? 34.433 45.181 31.239 1.00 35.44 143 SER B O 1
ATOM 5221 N N . VAL B 1 143 ? 34.152 44.238 33.271 1.00 35.66 144 VAL B N 1
ATOM 5222 C CA . VAL B 1 143 ? 34.093 42.858 32.788 1.00 35.94 144 VAL B CA 1
ATOM 5223 C C . VAL B 1 143 ? 32.932 42.630 31.814 1.00 36.34 144 VAL B C 1
ATOM 5224 O O . VAL B 1 143 ? 33.129 42.094 30.721 1.00 36.24 144 VAL B O 1
ATOM 5228 N N . GLU B 1 144 ? 31.736 43.064 32.217 1.00 36.91 145 GLU B N 1
ATOM 5229 C CA . GLU B 1 144 ? 30.505 42.932 31.423 1.00 37.38 145 GLU B CA 1
ATOM 5230 C C . GLU B 1 144 ? 30.612 43.650 30.078 1.00 37.18 145 GLU B C 1
ATOM 5231 O O . GLU B 1 144 ? 30.102 43.175 29.064 1.00 37.34 145 GLU B O 1
ATOM 5237 N N . ALA B 1 145 ? 31.300 44.785 30.086 1.00 37.28 146 ALA B N 1
ATOM 5238 C CA . ALA B 1 145 ? 31.374 45.677 28.936 1.00 37.43 146 ALA B CA 1
ATOM 5239 C C . ALA B 1 145 ? 32.476 45.309 27.941 1.00 37.78 146 ALA B C 1
ATOM 5240 O O . ALA B 1 145 ? 32.592 45.933 26.882 1.00 37.94 146 ALA B O 1
ATOM 5242 N N . ARG B 1 146 ? 33.276 44.300 28.276 1.00 38.04 147 ARG B N 1
ATOM 5243 C CA . ARG B 1 146 ? 34.511 44.024 27.538 1.00 38.40 147 ARG B CA 1
ATOM 5244 C C . ARG B 1 146 ? 34.309 43.618 26.083 1.00 38.36 147 ARG B C 1
ATOM 5245 O O . ARG B 1 146 ? 34.813 44.302 25.184 1.00 38.27 147 ARG B O 1
ATOM 5253 N N . GLU B 1 147 ? 33.566 42.533 25.848 1.00 38.24 148 GLU B N 1
ATOM 5254 C CA . GLU B 1 147 ? 33.423 42.000 24.486 1.00 38.22 148 GLU B CA 1
ATOM 5255 C C . GLU B 1 147 ? 32.913 43.040 23.485 1.00 37.83 148 GLU B C 1
ATOM 5256 O O . GLU B 1 147 ? 33.386 43.078 22.358 1.00 37.76 148 GLU B O 1
ATOM 5262 N N . LEU B 1 148 ? 31.977 43.889 23.908 1.00 37.56 149 LEU B N 1
ATOM 5263 C CA . LEU B 1 148 ? 31.439 44.946 23.038 1.00 37.21 149 LEU B CA 1
ATOM 5264 C C . LEU B 1 148 ? 32.493 45.990 22.646 1.00 36.80 149 LEU B C 1
ATOM 5265 O O . LEU B 1 148 ? 32.662 46.287 21.462 1.00 36.69 149 LEU B O 1
ATOM 5270 N N . LEU B 1 149 ? 33.204 46.529 23.631 1.00 36.32 150 LEU B N 1
ATOM 5271 C CA . LEU B 1 149 ? 34.229 47.536 23.368 1.00 36.06 150 LEU B CA 1
ATOM 5272 C C . LEU B 1 149 ? 35.357 47.011 22.469 1.00 36.32 150 LEU B C 1
ATOM 5273 O O . LEU B 1 149 ? 35.856 47.730 21.602 1.00 36.22 150 LEU B O 1
ATOM 5278 N N . ASP B 1 150 ? 35.756 45.762 22.697 1.00 36.60 151 ASP B N 1
ATOM 5279 C CA . ASP B 1 150 ? 36.747 45.083 21.866 1.00 36.75 151 ASP B CA 1
ATOM 5280 C C . ASP B 1 150 ? 36.159 44.859 20.465 1.00 36.67 151 ASP B C 1
ATOM 5281 O O . ASP B 1 150 ? 36.828 45.104 19.455 1.00 36.61 151 ASP B O 1
ATOM 5286 N N . VAL B 1 151 ? 34.896 44.423 20.423 1.00 36.40 152 VAL B N 1
ATOM 5287 C CA . VAL B 1 151 ? 34.148 44.260 19.171 1.00 36.13 152 VAL B CA 1
ATOM 5288 C C . VAL B 1 151 ? 33.978 45.592 18.416 1.00 35.67 152 VAL B C 1
ATOM 5289 O O . VAL B 1 151 ? 34.028 45.609 17.182 1.00 35.56 152 VAL B O 1
ATOM 5293 N N . GLN B 1 152 ? 33.808 46.691 19.158 1.00 35.06 153 GLN B N 1
ATOM 5294 C CA . GLN B 1 152 ? 33.677 48.029 18.558 1.00 34.74 153 GLN B CA 1
ATOM 5295 C C . GLN B 1 152 ? 34.989 48.602 17.987 1.00 34.93 153 GLN B C 1
ATOM 5296 O O . GLN B 1 152 ? 34.970 49.305 16.968 1.00 34.90 153 GLN B O 1
ATOM 5302 N N . LEU B 1 153 ? 36.116 48.316 18.637 1.00 35.04 154 LEU B N 1
ATOM 5303 C CA . LEU B 1 153 ? 37.422 48.779 18.141 1.00 35.17 154 LEU B CA 1
ATOM 5304 C C . LEU B 1 153 ? 37.812 48.005 16.880 1.00 35.18 154 LEU B C 1
ATOM 5305 O O . LEU B 1 153 ? 38.345 48.578 15.922 1.00 35.01 154 LEU B O 1
ATOM 5310 N N . GLN B 1 154 ? 37.511 46.712 16.880 1.00 35.01 155 GLN B N 1
ATOM 5311 C CA . GLN B 1 154 ? 37.771 45.872 15.722 1.00 35.42 155 GLN B CA 1
ATOM 5312 C C . GLN B 1 154 ? 37.045 46.419 14.513 1.00 35.15 155 GLN B C 1
ATOM 5313 O O . GLN B 1 154 ? 37.611 46.488 13.425 1.00 35.32 155 GLN B O 1
ATOM 5319 N N . ALA B 1 155 ? 35.797 46.825 14.724 1.00 34.84 156 ALA B N 1
ATOM 5320 C CA . ALA B 1 155 ? 34.945 47.316 13.648 1.00 34.71 156 ALA B CA 1
ATOM 5321 C C . ALA B 1 155 ? 35.431 48.662 13.118 1.00 34.45 156 ALA B C 1
ATOM 5322 O O . ALA B 1 155 ? 35.396 48.901 11.922 1.00 34.80 156 ALA B O 1
ATOM 5324 N N . ALA B 1 156 ? 35.907 49.526 14.006 1.00 34.47 157 ALA B N 1
ATOM 5325 C CA . ALA B 1 156 ? 36.491 50.817 13.597 1.00 34.44 157 ALA B CA 1
ATOM 5326 C C . ALA B 1 156 ? 37.786 50.613 12.830 1.00 34.17 157 ALA B C 1
ATOM 5327 O O . ALA B 1 156 ? 38.084 51.348 11.898 1.00 33.93 157 ALA B O 1
ATOM 5329 N N . TYR B 1 157 ? 38.558 49.607 13.237 1.00 34.29 158 TYR B N 1
ATOM 5330 C CA . TYR B 1 157 ? 39.778 49.255 12.519 1.00 34.45 158 TYR B CA 1
ATOM 5331 C C . TYR B 1 157 ? 39.474 48.613 11.169 1.00 34.66 158 TYR B C 1
ATOM 5332 O O . TYR B 1 157 ? 40.029 49.024 10.143 1.00 34.48 158 TYR B O 1
ATOM 5341 N N . ASN B 1 158 ? 38.603 47.604 11.184 1.00 34.65 159 ASN B N 1
ATOM 5342 C CA . ASN B 1 158 ? 38.320 46.822 9.990 1.00 34.74 159 ASN B CA 1
ATOM 5343 C C . ASN B 1 158 ? 37.640 47.642 8.902 1.00 35.20 159 ASN B C 1
ATOM 5344 O O . ASN B 1 158 ? 37.986 47.521 7.732 1.00 35.26 159 ASN B O 1
ATOM 5349 N N . ASP B 1 159 ? 36.691 48.491 9.299 1.00 35.64 160 ASP B N 1
ATOM 5350 C CA . ASP B 1 159 ? 35.942 49.284 8.344 1.00 36.08 160 ASP B CA 1
ATOM 5351 C C . ASP B 1 159 ? 36.726 50.512 7.861 1.00 36.12 160 ASP B C 1
ATOM 5352 O O . ASP B 1 159 ? 36.661 50.865 6.683 1.00 36.23 160 ASP B O 1
ATOM 5357 N N . TYR B 1 160 ? 37.486 51.144 8.757 1.00 35.94 161 TYR B N 1
ATOM 5358 C CA . TYR B 1 160 ? 38.069 52.469 8.471 1.00 35.81 161 TYR B CA 1
ATOM 5359 C C . TYR B 1 160 ? 39.559 52.624 8.767 1.00 35.81 161 TYR B C 1
ATOM 5360 O O . TYR B 1 160 ? 40.115 53.703 8.560 1.00 35.84 161 TYR B O 1
ATOM 5369 N N . GLY B 1 161 ? 40.202 51.568 9.260 1.00 35.64 162 GLY B N 1
ATOM 5370 C CA . GLY B 1 161 ? 41.637 51.627 9.577 1.00 35.59 162 GLY B CA 1
ATOM 5371 C C . GLY B 1 161 ? 41.978 52.677 10.629 1.00 35.54 162 GLY B C 1
ATOM 5372 O O . GLY B 1 161 ? 42.987 53.381 10.532 1.00 35.58 162 GLY B O 1
ATOM 5373 N N . VAL B 1 162 ? 41.114 52.795 11.629 1.00 35.41 163 VAL B N 1
ATOM 5374 C CA . VAL B 1 162 ? 41.398 53.626 12.784 1.00 34.78 163 VAL B CA 1
ATOM 5375 C C . VAL B 1 162 ? 42.071 52.715 13.794 1.00 34.92 163 VAL B C 1
ATOM 5376 O O . VAL B 1 162 ? 41.511 51.694 14.192 1.00 35.00 163 VAL B O 1
ATOM 5380 N N . SER B 1 163 ? 43.288 53.081 14.185 1.00 34.95 164 SER B N 1
ATOM 5381 C CA . SER B 1 163 ? 44.105 52.239 15.052 1.00 34.70 164 SER B CA 1
ATOM 5382 C C . SER B 1 163 ? 44.652 52.996 16.263 1.00 34.63 164 SER B C 1
ATOM 5383 O O . SER B 1 163 ? 45.570 52.532 16.924 1.00 34.96 164 SER B O 1
ATOM 5386 N N . SER B 1 164 ? 44.068 54.149 16.560 1.00 34.78 165 SER B N 1
ATOM 5387 C CA . SER B 1 164 ? 44.480 54.964 17.708 1.00 34.91 165 SER B CA 1
ATOM 5388 C C . SER B 1 164 ? 43.277 55.543 18.438 1.00 35.25 165 SER B C 1
ATOM 5389 O O . SER B 1 164 ? 42.300 55.936 17.810 1.00 35.65 165 SER B O 1
ATOM 5392 N N . VAL B 1 165 ? 43.351 55.582 19.763 1.00 35.47 166 VAL B N 1
ATOM 5393 C CA . VAL B 1 165 ? 42.249 56.067 20.587 1.00 35.83 166 VAL B CA 1
ATOM 5394 C C . VAL B 1 165 ? 42.745 57.114 21.572 1.00 35.83 166 VAL B C 1
ATOM 5395 O O . VAL B 1 165 ? 43.735 56.910 22.266 1.00 35.79 166 VAL B O 1
ATOM 5411 N N . MET B 1 167 ? 42.042 59.666 24.832 1.00 35.70 168 MET B N 1
ATOM 5412 C CA . MET B 1 167 ? 41.254 59.916 26.032 1.00 36.08 168 MET B CA 1
ATOM 5413 C C . MET B 1 167 ? 41.766 61.113 26.831 1.00 35.87 168 MET B C 1
ATOM 5414 O O . MET B 1 167 ? 42.941 61.495 26.726 1.00 35.84 168 MET B O 1
ATOM 5419 N N . PHE B 1 168 ? 40.864 61.694 27.623 1.00 35.69 169 PHE B N 1
ATOM 5420 C CA . PHE B 1 168 ? 41.138 62.896 28.419 1.00 35.57 169 PHE B CA 1
ATOM 5421 C C . PHE B 1 168 ? 41.029 62.588 29.920 1.00 35.80 169 PHE B C 1
ATOM 5422 O O . PHE B 1 168 ? 40.133 61.861 30.354 1.00 35.99 169 PHE B O 1
ATOM 5430 N N . MET B 1 169 ? 41.961 63.126 30.701 1.00 35.92 170 MET B N 1
ATOM 5431 C CA . MET B 1 169 ? 41.899 63.052 32.160 1.00 36.32 170 MET B CA 1
ATOM 5432 C C . MET B 1 169 ? 41.435 64.406 32.719 1.00 36.10 170 MET B C 1
ATOM 5433 O O . MET B 1 169 ? 41.416 64.611 33.933 1.00 36.14 170 MET B O 1
ATOM 5438 N N . THR B 1 170 ? 41.046 65.308 31.817 1.00 36.18 171 THR B N 1
ATOM 5439 C CA . THR B 1 170 ? 40.510 66.630 32.165 1.00 36.55 171 THR B CA 1
ATOM 5440 C C . THR B 1 170 ? 39.374 67.065 31.215 1.00 36.93 171 THR B C 1
ATOM 5441 O O . THR B 1 170 ? 39.051 66.345 30.263 1.00 36.74 171 THR B O 1
ATOM 5445 N N . TYR B 1 171 ? 38.814 68.252 31.489 1.00 37.26 172 TYR B N 1
ATOM 5446 C CA A TYR B 1 171 ? 37.668 68.807 30.717 0.50 37.54 172 TYR B CA 1
ATOM 5447 C CA B TYR B 1 171 ? 37.661 68.848 30.817 0.50 37.24 172 TYR B CA 1
ATOM 5448 C C . TYR B 1 171 ? 36.330 68.180 31.139 1.00 37.47 172 TYR B C 1
ATOM 5449 O O . TYR B 1 171 ? 36.169 66.963 31.002 1.00 37.68 172 TYR B O 1
ATOM 5466 N N . PRO B 1 172 ? 35.354 68.996 31.597 1.00 37.35 173 PRO B N 1
ATOM 5467 C CA . PRO B 1 172 ? 34.000 68.484 31.866 1.00 37.30 173 PRO B CA 1
ATOM 5468 C C . PRO B 1 172 ? 33.348 67.865 30.620 1.00 37.23 173 PRO B C 1
ATOM 5469 O O . PRO B 1 172 ? 33.260 68.524 29.567 1.00 37.26 173 PRO B O 1
ATOM 5473 N N . GLY B 1 173 ? 32.905 66.612 30.737 1.00 36.91 174 GLY B N 1
ATOM 5474 C CA . GLY B 1 173 ? 32.234 65.925 29.634 1.00 36.45 174 GLY B CA 1
ATOM 5475 C C . GLY B 1 173 ? 33.175 65.061 28.830 1.00 36.48 174 GLY B C 1
ATOM 5476 O O . GLY B 1 173 ? 32.734 64.237 28.030 1.00 36.65 174 GLY B O 1
ATOM 5477 N N . LEU B 1 174 ? 34.476 65.241 29.042 1.00 36.49 175 LEU B N 1
ATOM 5478 C CA . LEU B 1 174 ? 35.491 64.437 28.360 1.00 36.42 175 LEU B CA 1
ATOM 5479 C C . LEU B 1 174 ? 36.312 63.639 29.342 1.00 36.27 175 LEU B C 1
ATOM 5480 O O . LEU B 1 174 ? 36.676 62.495 29.041 1.00 36.42 175 LEU B O 1
ATOM 5485 N N . GLN B 1 175 ? 36.599 64.236 30.505 1.00 36.03 176 GLN B N 1
ATOM 5486 C CA . GLN B 1 175 ? 37.367 63.569 31.567 1.00 36.02 176 GLN B CA 1
ATOM 5487 C C . GLN B 1 175 ? 36.793 62.194 31.899 1.00 36.06 176 GLN B C 1
ATOM 5488 O O . GLN B 1 175 ? 35.569 62.033 32.012 1.00 36.20 176 GLN B O 1
ATOM 5494 N N . ILE B 1 176 ? 37.669 61.200 32.009 1.00 35.95 177 ILE B N 1
ATOM 5495 C CA . ILE B 1 176 ? 37.245 59.872 32.464 1.00 36.00 177 ILE B CA 1
ATOM 5496 C C . ILE B 1 176 ? 38.050 59.330 33.647 1.00 35.66 177 ILE B C 1
ATOM 5497 O O . ILE B 1 176 ? 39.234 59.615 33.797 1.00 35.83 177 ILE B O 1
ATOM 5502 N N . SER B 1 177 ? 37.375 58.553 34.483 1.00 35.62 178 SER B N 1
ATOM 5503 C CA . SER B 1 177 ? 37.951 57.942 35.669 1.00 35.60 178 SER B CA 1
ATOM 5504 C C . SER B 1 177 ? 39.102 57.010 35.307 1.00 35.59 178 SER B C 1
ATOM 5505 O O . SER B 1 177 ? 39.217 56.584 34.154 1.00 35.49 178 SER B O 1
ATOM 5508 N N . ASP B 1 178 ? 39.947 56.694 36.291 1.00 35.70 179 ASP B N 1
ATOM 5509 C CA . ASP B 1 178 ? 41.042 55.738 36.090 1.00 35.77 179 ASP B CA 1
ATOM 5510 C C . ASP B 1 178 ? 40.479 54.356 35.757 1.00 35.35 179 ASP B C 1
ATOM 5511 O O . ASP B 1 178 ? 41.036 53.643 34.921 1.00 35.23 179 ASP B O 1
ATOM 5516 N N . TYR B 1 179 ? 39.381 53.999 36.428 1.00 35.03 180 TYR B N 1
ATOM 5517 C CA . TYR B 1 179 ? 38.645 52.746 36.201 1.00 34.90 180 TYR B CA 1
ATOM 5518 C C . TYR B 1 179 ? 38.284 52.567 34.722 1.00 34.75 180 TYR B C 1
ATOM 5519 O O . TYR B 1 179 ? 38.517 51.507 34.142 1.00 34.76 180 TYR B O 1
ATOM 5528 N N . ASP B 1 180 ? 37.742 53.620 34.122 1.00 34.64 181 ASP B N 1
ATOM 5529 C CA . ASP B 1 180 ? 37.362 53.608 32.713 1.00 34.81 181 ASP B CA 1
ATOM 5530 C C . ASP B 1 180 ? 38.557 53.519 31.772 1.00 34.71 181 ASP B C 1
ATOM 5531 O O . ASP B 1 180 ? 38.507 52.796 30.761 1.00 34.52 181 ASP B O 1
ATOM 5536 N N . ILE B 1 181 ? 39.622 54.253 32.105 1.00 34.42 182 ILE B N 1
ATOM 5537 C CA . ILE B 1 181 ? 40.870 54.190 31.338 1.00 34.15 182 ILE B CA 1
ATOM 5538 C C . ILE B 1 181 ? 41.401 52.753 31.295 1.00 34.10 182 ILE B C 1
ATOM 5539 O O . ILE B 1 181 ? 41.768 52.258 30.232 1.00 33.71 182 ILE B O 1
ATOM 5544 N N . MET B 1 182 ? 41.417 52.082 32.443 1.00 34.33 183 MET B N 1
ATOM 5545 C CA . MET B 1 182 ? 41.865 50.684 32.504 1.00 34.55 183 MET B CA 1
ATOM 5546 C C . MET B 1 182 ? 41.011 49.810 31.588 1.00 34.65 183 MET B C 1
ATOM 5547 O O . MET B 1 182 ? 41.555 49.019 30.830 1.00 34.93 183 MET B O 1
ATOM 5552 N N . SER B 1 183 ? 39.684 49.971 31.641 1.00 34.69 184 SER B N 1
ATOM 5553 C CA . SER B 1 183 ? 38.765 49.311 30.684 1.00 35.02 184 SER B CA 1
ATOM 5554 C C . SER B 1 183 ? 39.181 49.504 29.233 1.00 35.11 184 SER B C 1
ATOM 5555 O O . SER B 1 183 ? 39.219 48.538 28.458 1.00 35.07 184 SER B O 1
ATOM 5558 N N . ALA B 1 184 ? 39.474 50.752 28.866 1.00 35.20 185 ALA B N 1
ATOM 5559 C CA . ALA B 1 184 ? 39.906 51.073 27.502 1.00 35.44 185 ALA B CA 1
ATOM 5560 C C . ALA B 1 184 ? 41.267 50.454 27.178 1.00 35.48 185 ALA B C 1
ATOM 5561 O O . ALA B 1 184 ? 41.447 49.885 26.102 1.00 35.72 185 ALA B O 1
ATOM 5563 N N . MET B 1 185 ? 42.205 50.542 28.120 1.00 35.31 186 MET B N 1
ATOM 5564 C CA . MET B 1 185 ? 43.538 49.984 27.941 1.00 35.51 186 MET B CA 1
ATOM 5565 C C . MET B 1 185 ? 43.479 48.470 27.714 1.00 35.59 186 MET B C 1
ATOM 5566 O O . MET B 1 185 ? 44.283 47.903 26.957 1.00 35.79 186 MET B O 1
ATOM 5571 N N . TYR B 1 186 ? 42.523 47.827 28.374 1.00 35.50 187 TYR B N 1
ATOM 5572 C CA . TYR B 1 186 ? 42.311 46.404 28.210 1.00 35.89 187 TYR B CA 1
ATOM 5573 C C . TYR B 1 186 ? 41.947 46.098 26.748 1.00 35.71 187 TYR B C 1
ATOM 5574 O O . TYR B 1 186 ? 42.471 45.158 26.156 1.00 35.64 187 TYR B O 1
ATOM 5583 N N . ALA B 1 187 ? 41.072 46.924 26.176 1.00 35.64 188 ALA B N 1
ATOM 5584 C CA . ALA B 1 187 ? 40.617 46.748 24.804 1.00 35.36 188 ALA B CA 1
ATOM 5585 C C . ALA B 1 187 ? 41.684 47.162 23.787 1.00 35.19 188 ALA B C 1
ATOM 5586 O O . ALA B 1 187 ? 41.867 46.485 22.769 1.00 35.37 188 ALA B O 1
ATOM 5588 N N . THR B 1 188 ? 42.385 48.263 24.057 1.00 34.93 189 THR B N 1
ATOM 5589 C CA . THR B 1 188 ? 43.378 48.769 23.100 1.00 35.03 189 THR B CA 1
ATOM 5590 C C . THR B 1 188 ? 44.603 47.864 22.986 1.00 35.18 189 THR B C 1
ATOM 5591 O O . THR B 1 188 ? 45.072 47.597 21.868 1.00 35.52 189 THR B O 1
ATOM 5595 N N . ARG B 1 189 ? 45.104 47.385 24.130 1.00 34.93 190 ARG B N 1
ATOM 5596 C CA . ARG B 1 189 ? 46.228 46.452 24.156 1.00 34.85 190 ARG B CA 1
ATOM 5597 C C . ARG B 1 189 ? 45.911 45.193 23.339 1.00 35.23 190 ARG B C 1
ATOM 5598 O O . ARG B 1 189 ? 46.712 44.779 22.499 1.00 35.30 190 ARG B O 1
ATOM 5606 N N . LYS B 1 190 ? 44.743 44.604 23.595 1.00 35.44 191 LYS B N 1
ATOM 5607 C CA . LYS B 1 190 ? 44.272 43.386 22.911 1.00 35.89 191 LYS B CA 1
ATOM 5608 C C . LYS B 1 190 ? 44.201 43.583 21.391 1.00 35.86 191 LYS B C 1
ATOM 5609 O O . LYS B 1 190 ? 44.452 42.655 20.629 1.00 35.53 191 LYS B O 1
ATOM 5615 N N . ASN B 1 191 ? 43.862 44.804 20.968 1.00 35.81 192 ASN B N 1
ATOM 5616 C CA . ASN B 1 191 ? 43.725 45.131 19.549 1.00 35.74 192 ASN B CA 1
ATOM 5617 C C . ASN B 1 191 ? 44.946 45.800 18.914 1.00 35.50 192 ASN B C 1
ATOM 5618 O O . ASN B 1 191 ? 44.886 46.190 17.755 1.00 35.43 192 ASN B O 1
ATOM 5623 N N . GLY B 1 192 ? 46.029 45.960 19.676 1.00 35.15 193 GLY B N 1
ATOM 5624 C CA . GLY B 1 192 ? 47.241 46.606 19.174 1.00 35.10 193 GLY B CA 1
ATOM 5625 C C . GLY B 1 192 ? 47.059 48.077 18.802 1.00 35.27 193 GLY B C 1
ATOM 5626 O O . GLY B 1 192 ? 47.835 48.626 18.005 1.00 34.82 193 GLY B O 1
ATOM 5627 N N . PHE B 1 193 ? 46.034 48.710 19.378 1.00 34.92 194 PHE B N 1
ATOM 5628 C CA . PHE B 1 193 ? 45.765 50.134 19.157 1.00 34.93 194 PHE B CA 1
ATOM 5629 C C . PHE B 1 193 ? 46.860 51.010 19.776 1.00 35.09 194 PHE B C 1
ATOM 5630 O O . PHE B 1 193 ? 47.554 50.590 20.716 1.00 35.18 194 PHE B O 1
ATOM 5638 N N . THR B 1 194 ? 47.036 52.203 19.215 1.00 35.23 195 THR B N 1
ATOM 5639 C CA . THR B 1 194 ? 47.843 53.247 19.833 1.00 35.64 195 THR B CA 1
ATOM 5640 C C . THR B 1 194 ? 46.948 53.937 20.848 1.00 35.69 195 THR B C 1
ATOM 5641 O O . THR B 1 194 ? 45.876 54.411 20.503 1.00 36.22 195 THR B O 1
ATOM 5645 N N . THR B 1 195 ? 47.371 53.976 22.103 1.00 35.83 196 THR B N 1
ATOM 5646 C CA . THR B 1 195 ? 46.570 54.598 23.157 1.00 35.81 196 THR B CA 1
ATOM 5647 C C . THR B 1 195 ? 47.130 55.980 23.503 1.00 35.81 196 THR B C 1
ATOM 5648 O O . THR B 1 195 ? 48.290 56.104 23.856 1.00 35.87 196 THR B O 1
ATOM 5652 N N . MET B 1 196 ? 46.296 57.011 23.389 1.00 35.67 197 MET B N 1
ATOM 5653 C CA . MET B 1 196 ? 46.733 58.381 23.594 1.00 36.09 197 MET B CA 1
ATOM 5654 C C . MET B 1 196 ? 46.053 58.982 24.802 1.00 35.92 197 MET B C 1
ATOM 5655 O O . MET B 1 196 ? 44.854 58.807 24.979 1.00 36.35 197 MET B O 1
ATOM 5660 N N . LEU B 1 197 ? 46.816 59.697 25.624 1.00 35.77 198 LEU B N 1
ATOM 5661 C CA . LEU B 1 197 ? 46.263 60.400 26.784 1.00 36.00 198 LEU B CA 1
ATOM 5662 C C . LEU B 1 197 ? 46.583 61.903 26.846 1.00 35.92 198 LEU B C 1
ATOM 5663 O O . LEU B 1 197 ? 47.718 62.329 26.576 1.00 35.21 198 LEU B O 1
ATOM 5668 N N . HIS B 1 198 ? 45.550 62.691 27.162 1.00 35.98 199 HIS B N 1
ATOM 5669 C CA . HIS B 1 198 ? 45.714 64.086 27.594 1.00 36.02 199 HIS B CA 1
ATOM 5670 C C . HIS B 1 198 ? 45.774 64.053 29.131 1.00 35.59 199 HIS B C 1
ATOM 5671 O O . HIS B 1 198 ? 44.763 63.850 29.808 1.00 35.43 199 HIS B O 1
ATOM 5678 N N . ALA B 1 199 ? 46.970 64.230 29.670 1.00 35.24 200 ALA B N 1
ATOM 5679 C CA . ALA B 1 199 ? 47.203 64.054 31.087 1.00 35.20 200 ALA B CA 1
ATOM 5680 C C . ALA B 1 199 ? 47.274 65.366 31.859 1.00 35.27 200 ALA B C 1
ATOM 5681 O O . ALA B 1 199 ? 48.336 65.944 31.996 1.00 35.50 200 ALA B O 1
ATOM 5683 N N . GLU B 1 200 ? 46.130 65.831 32.347 1.00 35.39 201 GLU B N 1
ATOM 5684 C CA . GLU B 1 200 ? 46.060 66.885 33.371 1.00 36.20 201 GLU B CA 1
ATOM 5685 C C . GLU B 1 200 ? 45.051 66.409 34.392 1.00 35.97 201 GLU B C 1
ATOM 5686 O O . GLU B 1 200 ? 44.063 65.776 34.025 1.00 35.92 201 GLU B O 1
ATOM 5692 N N . ASN B 1 201 ? 45.302 66.682 35.671 1.00 36.12 202 ASN B N 1
ATOM 5693 C CA . ASN B 1 201 ? 44.350 66.296 36.705 1.00 35.99 202 ASN B CA 1
ATOM 5694 C C . ASN B 1 201 ? 43.140 67.205 36.636 1.00 35.76 202 ASN B C 1
ATOM 5695 O O . ASN B 1 201 ? 43.205 68.375 37.027 1.00 35.80 202 ASN B O 1
ATOM 5700 N N . GLY B 1 202 ? 42.037 66.655 36.142 1.00 35.25 203 GLY B N 1
ATOM 5701 C CA . GLY B 1 202 ? 40.810 67.407 35.949 1.00 35.20 203 GLY B CA 1
ATOM 5702 C C . GLY B 1 202 ? 40.184 67.988 37.202 1.00 35.05 203 GLY B C 1
ATOM 5703 O O . GLY B 1 202 ? 39.660 69.101 37.170 1.00 34.67 203 GLY B O 1
ATOM 5704 N N . ASP B 1 203 ? 40.233 67.229 38.296 1.00 35.15 204 ASP B N 1
ATOM 5705 C CA . ASP B 1 203 ? 39.702 67.682 39.580 1.00 35.43 204 ASP B CA 1
ATOM 5706 C C . ASP B 1 203 ? 40.456 68.890 40.136 1.00 35.15 204 ASP B C 1
ATOM 5707 O O . ASP B 1 203 ? 39.838 69.800 40.683 1.00 34.91 204 ASP B O 1
ATOM 5712 N N . MET B 1 204 ? 41.784 68.894 39.995 1.00 35.21 205 MET B N 1
ATOM 5713 C CA . MET B 1 204 ? 42.615 70.013 40.458 1.00 35.23 205 MET B CA 1
ATOM 5714 C C . MET B 1 204 ? 42.338 71.274 39.659 1.00 35.04 205 MET B C 1
ATOM 5715 O O . MET B 1 204 ? 42.228 72.365 40.223 1.00 35.11 205 MET B O 1
ATOM 5720 N N . VAL B 1 205 ? 42.234 71.118 38.343 1.00 34.87 206 VAL B N 1
ATOM 5721 C CA . VAL B 1 205 ? 41.929 72.225 37.442 1.00 34.79 206 VAL B CA 1
ATOM 5722 C C . VAL B 1 205 ? 40.572 72.850 37.790 1.00 35.12 206 VAL B C 1
ATOM 5723 O O . VAL B 1 205 ? 40.464 74.071 37.964 1.00 35.05 206 VAL B O 1
ATOM 5727 N N . LYS B 1 206 ? 39.557 72.000 37.910 1.00 34.95 207 LYS B N 1
ATOM 5728 C CA . LYS B 1 206 ? 38.203 72.408 38.294 1.00 35.22 207 LYS B CA 1
ATOM 5729 C C . LYS B 1 206 ? 38.188 73.194 39.619 1.00 34.45 207 LYS B C 1
ATOM 5730 O O . LYS B 1 206 ? 37.632 74.296 39.689 1.00 34.21 207 LYS B O 1
ATOM 5736 N N . TRP B 1 207 ? 38.834 72.644 40.647 1.00 33.95 208 TRP B N 1
ATOM 5737 C CA . TRP B 1 207 ? 38.889 73.284 41.970 1.00 33.39 208 TRP B CA 1
ATOM 5738 C C . TRP B 1 207 ? 39.590 74.640 41.923 1.00 33.79 208 TRP B C 1
ATOM 5739 O O . TRP B 1 207 ? 39.081 75.621 42.458 1.00 33.74 208 TRP B O 1
ATOM 5750 N N . MET B 1 208 ? 40.750 74.687 41.272 1.00 34.40 209 MET B N 1
ATOM 5751 C CA . MET B 1 208 ? 41.525 75.923 41.146 1.00 35.01 209 MET B CA 1
ATOM 5752 C C . MET B 1 208 ? 40.860 77.009 40.278 1.00 34.93 209 MET B C 1
ATOM 5753 O O . MET B 1 208 ? 41.002 78.189 40.578 1.00 35.25 209 MET B O 1
ATOM 5758 N N . ILE B 1 209 ? 40.129 76.629 39.225 1.00 34.91 210 ILE B N 1
ATOM 5759 C CA . ILE B 1 209 ? 39.363 77.615 38.451 1.00 34.90 210 ILE B CA 1
ATOM 5760 C C . ILE B 1 209 ? 38.305 78.284 39.336 1.00 35.15 210 ILE B C 1
ATOM 5761 O O . ILE B 1 209 ? 38.162 79.500 39.315 1.00 35.09 210 ILE B O 1
ATOM 5766 N N . GLU B 1 210 ? 37.578 77.482 40.114 1.00 35.36 211 GLU B N 1
ATOM 5767 C CA . GLU B 1 210 ? 36.551 77.996 41.007 1.00 35.47 211 GLU B CA 1
ATOM 5768 C C . GLU B 1 210 ? 37.145 78.908 42.065 1.00 35.48 211 GLU B C 1
ATOM 5769 O O . GLU B 1 210 ? 36.544 79.928 42.408 1.00 35.90 211 GLU B O 1
ATOM 5775 N N . ALA B 1 211 ? 38.327 78.547 42.559 1.00 35.30 212 ALA B N 1
ATOM 5776 C CA . ALA B 1 211 ? 39.045 79.344 43.542 1.00 35.25 212 ALA B CA 1
ATOM 5777 C C . ALA B 1 211 ? 39.455 80.712 42.977 1.00 35.36 212 ALA B C 1
ATOM 5778 O O . ALA B 1 211 ? 39.323 81.740 43.659 1.00 35.47 212 ALA B O 1
ATOM 5780 N N . LEU B 1 212 ? 39.953 80.717 41.740 1.00 35.24 213 LEU B N 1
ATOM 5781 C CA . LEU B 1 212 ? 40.375 81.957 41.085 1.00 35.45 213 LEU B CA 1
ATOM 5782 C C . LEU B 1 212 ? 39.193 82.881 40.754 1.00 35.57 213 LEU B C 1
ATOM 5783 O O . LEU B 1 212 ? 39.257 84.093 41.015 1.00 35.34 213 LEU B O 1
ATOM 5788 N N . GLU B 1 213 ? 38.119 82.307 40.199 1.00 35.68 214 GLU B N 1
ATOM 5789 C CA . GLU B 1 213 ? 36.896 83.060 39.896 1.00 36.02 214 GLU B CA 1
ATOM 5790 C C . GLU B 1 213 ? 36.260 83.687 41.141 1.00 35.93 214 GLU B C 1
ATOM 5791 O O . GLU B 1 213 ? 35.754 84.796 41.074 1.00 35.86 214 GLU B O 1
ATOM 5797 N N . GLU B 1 214 ? 36.290 82.974 42.268 1.00 35.93 215 GLU B N 1
ATOM 5798 C CA . GLU B 1 214 ? 35.787 83.516 43.536 1.00 36.12 215 GLU B CA 1
ATOM 5799 C C . GLU B 1 214 ? 36.568 84.750 43.986 1.00 35.76 215 GLU B C 1
ATOM 5800 O O . GLU B 1 214 ? 36.031 85.604 44.687 1.00 35.96 215 GLU B O 1
ATOM 5806 N N . GLN B 1 215 ? 37.828 84.845 43.58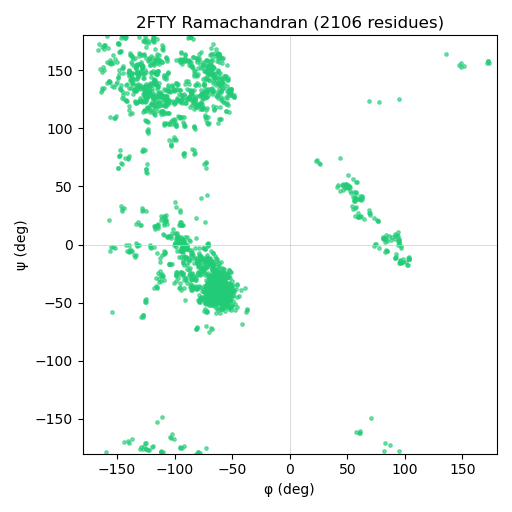0 1.00 35.62 216 GLN B N 1
ATOM 5807 C CA . GLN B 1 215 ? 38.641 86.033 43.843 1.00 35.60 216 GLN B CA 1
ATOM 5808 C C . GLN B 1 215 ? 38.529 87.070 42.716 1.00 35.46 216 GLN B C 1
ATOM 5809 O O . GLN B 1 215 ? 39.114 88.146 42.791 1.00 35.40 216 GLN B O 1
ATOM 5815 N N . GLY B 1 216 ? 37.776 86.737 41.673 1.00 35.55 217 GLY B N 1
ATOM 5816 C CA . GLY B 1 216 ? 37.638 87.600 40.496 1.00 35.75 217 GLY B CA 1
ATOM 5817 C C . GLY B 1 216 ? 38.845 87.573 39.563 1.00 35.88 217 GLY B C 1
ATOM 5818 O O . GLY B 1 216 ? 39.036 88.493 38.770 1.00 36.01 217 GLY B O 1
ATOM 5819 N N . LEU B 1 217 ? 39.658 86.525 39.658 1.00 35.64 218 LEU B N 1
ATOM 5820 C CA . LEU B 1 217 ? 40.872 86.417 38.849 1.00 35.70 218 LEU B CA 1
ATOM 5821 C C . LEU B 1 217 ? 40.567 85.667 37.557 1.00 35.77 218 LEU B C 1
ATOM 5822 O O . LEU B 1 217 ? 40.888 84.474 37.416 1.00 35.63 218 LEU B O 1
ATOM 5827 N N . THR B 1 218 ? 39.964 86.394 36.613 1.00 35.90 219 THR B N 1
ATOM 5828 C CA . THR B 1 218 ? 39.296 85.816 35.445 1.00 36.02 219 THR B CA 1
ATOM 5829 C C . THR B 1 218 ? 39.960 86.105 34.089 1.00 36.13 219 THR B C 1
ATOM 5830 O O . THR B 1 218 ? 39.634 85.460 33.089 1.00 36.06 219 THR B O 1
ATOM 5834 N N . ASP B 1 219 ? 40.869 87.080 34.056 1.00 36.27 220 ASP B N 1
ATOM 5835 C CA . ASP B 1 219 ? 41.631 87.422 32.849 1.00 36.37 220 ASP B CA 1
ATOM 5836 C C . ASP B 1 219 ? 42.353 86.211 32.259 1.00 36.10 220 ASP B C 1
ATOM 5837 O O . ASP B 1 219 ? 42.688 85.264 32.973 1.00 35.74 220 ASP B O 1
ATOM 5842 N N . ALA B 1 220 ? 42.616 86.274 30.958 1.00 35.89 221 ALA B N 1
ATOM 5843 C CA . ALA B 1 220 ? 43.214 85.179 30.203 1.00 35.91 221 ALA B CA 1
ATOM 5844 C C . ALA B 1 220 ? 44.484 84.585 30.838 1.00 36.07 221 ALA B C 1
ATOM 5845 O O . ALA B 1 220 ? 44.693 83.366 30.787 1.00 35.89 221 ALA B O 1
ATOM 5847 N N . TYR B 1 221 ? 45.307 85.441 31.446 1.00 36.15 222 TYR B N 1
ATOM 5848 C CA . TYR B 1 221 ? 46.557 85.021 32.116 1.00 36.30 222 TYR B CA 1
ATOM 5849 C C . TYR B 1 221 ? 46.361 83.971 33.215 1.00 35.98 222 TYR B C 1
ATOM 5850 O O . TYR B 1 221 ? 47.223 83.113 33.427 1.00 35.95 222 TYR B O 1
ATOM 5859 N N . TYR B 1 222 ? 45.228 84.044 33.909 1.00 35.66 223 TYR B N 1
ATOM 5860 C CA . TYR B 1 222 ? 44.933 83.133 35.012 1.00 35.13 223 TYR B CA 1
ATOM 5861 C C . TYR B 1 222 ? 44.566 81.728 34.573 1.00 35.09 223 TYR B C 1
ATOM 5862 O O . TYR B 1 222 ? 44.411 80.831 35.409 1.00 35.26 223 TYR B O 1
ATOM 5871 N N . HIS B 1 223 ? 44.473 81.526 33.261 1.00 34.91 224 HIS B N 1
ATOM 5872 C CA . HIS B 1 223 ? 44.336 80.196 32.678 1.00 34.78 224 HIS B CA 1
ATOM 5873 C C . HIS B 1 223 ? 45.544 79.314 33.034 1.00 34.89 224 HIS B C 1
ATOM 5874 O O . HIS B 1 223 ? 45.385 78.171 33.466 1.00 35.01 224 HIS B O 1
ATOM 5881 N N . GLY B 1 224 ? 46.745 79.864 32.849 1.00 34.83 225 GLY B N 1
ATOM 5882 C CA . GLY B 1 224 ? 47.991 79.204 33.235 1.00 34.62 225 GLY B CA 1
ATOM 5883 C C . GLY B 1 224 ? 48.071 78.972 34.730 1.00 34.82 225 GLY B C 1
ATOM 5884 O O . GLY B 1 224 ? 48.459 77.888 35.173 1.00 35.10 225 GLY B O 1
ATOM 5885 N N . VAL B 1 225 ? 47.687 79.990 35.503 1.00 34.68 226 VAL B N 1
ATOM 5886 C CA . VAL B 1 225 ? 47.700 79.930 36.973 1.00 34.74 226 VAL B CA 1
ATOM 5887 C C . VAL B 1 225 ? 46.793 78.813 37.506 1.00 34.76 226 VAL B C 1
ATOM 5888 O O . VAL B 1 225 ? 47.094 78.206 38.521 1.00 34.92 226 VAL B O 1
ATOM 5892 N N . SER B 1 226 ? 45.687 78.563 36.806 1.00 34.87 227 SER B N 1
ATOM 5893 C CA . SER B 1 226 ? 44.694 77.552 37.188 1.00 34.90 227 SER B CA 1
ATOM 5894 C C . SER B 1 226 ? 45.195 76.123 37.050 1.00 34.97 227 SER B C 1
ATOM 5895 O O . SER B 1 226 ? 44.606 75.205 37.628 1.00 35.21 227 SER B O 1
ATOM 5898 N N . ARG B 1 227 ? 46.258 75.936 36.274 1.00 34.60 228 ARG B N 1
ATOM 5899 C CA . ARG B 1 227 ? 46.781 74.603 35.999 1.00 34.39 228 ARG B CA 1
ATOM 5900 C C . ARG B 1 227 ? 48.323 74.563 35.848 1.00 34.25 228 ARG B C 1
ATOM 5901 O O . ARG B 1 227 ? 48.825 74.311 34.758 1.00 34.23 228 ARG B O 1
ATOM 5909 N N . PRO B 1 228 ? 49.067 74.784 36.954 1.00 34.14 229 PRO B N 1
ATOM 5910 C CA . PRO B 1 228 ? 50.536 74.762 36.956 1.00 34.27 229 PRO B CA 1
ATOM 5911 C C . PRO B 1 228 ? 51.114 73.393 36.572 1.00 34.82 229 PRO B C 1
ATOM 5912 O O . PRO B 1 228 ? 50.411 72.384 36.666 1.00 34.98 229 PRO B O 1
ATOM 5916 N N . SER B 1 229 ? 52.382 73.364 36.158 1.00 35.04 230 SER B N 1
ATOM 5917 C CA . SER B 1 229 ? 53.014 72.166 35.574 1.00 35.86 230 SER B CA 1
ATOM 5918 C C . SER B 1 229 ? 52.925 70.884 36.428 1.00 35.50 230 SER B C 1
ATOM 5919 O O . SER B 1 229 ? 52.939 69.779 35.898 1.00 35.17 230 SER B O 1
ATOM 5922 N N . ILE B 1 230 ? 52.852 71.062 37.744 1.00 35.56 231 ILE B N 1
ATOM 5923 C CA . ILE B 1 230 ? 52.752 69.968 38.725 1.00 35.51 231 ILE B CA 1
ATOM 5924 C C . ILE B 1 230 ? 51.443 69.146 38.552 1.00 35.60 231 ILE B C 1
ATOM 5925 O O . ILE B 1 230 ? 51.399 67.948 38.859 1.00 35.97 231 ILE B O 1
ATOM 5930 N N . VAL B 1 231 ? 50.401 69.793 38.033 1.00 35.35 232 VAL B N 1
ATOM 5931 C CA . VAL B 1 231 ? 49.128 69.147 37.700 1.00 35.55 232 VAL B CA 1
ATOM 5932 C C . VAL B 1 231 ? 49.275 68.175 36.513 1.00 35.92 232 VAL B C 1
ATOM 5933 O O . VAL B 1 231 ? 48.787 67.024 36.569 1.00 36.17 232 VAL B O 1
ATOM 5937 N N . GLU B 1 232 ? 49.936 68.635 35.450 1.00 35.72 233 GLU B N 1
ATOM 5938 C CA . GLU B 1 232 ? 50.304 67.763 34.328 1.00 36.03 233 GLU B CA 1
ATOM 5939 C C . GLU B 1 232 ? 51.262 66.647 34.783 1.00 35.07 233 GLU B C 1
ATOM 5940 O O . GLU B 1 232 ? 51.192 65.521 34.309 1.00 34.56 233 GLU B O 1
ATOM 5946 N N . GLY B 1 233 ? 52.146 66.973 35.716 1.00 34.85 234 GLY B N 1
ATOM 5947 C CA . GLY B 1 233 ? 53.099 65.994 36.248 1.00 35.15 234 GLY B CA 1
ATOM 5948 C C . GLY B 1 233 ? 52.426 64.840 36.971 1.00 35.20 234 GLY B C 1
ATOM 5949 O O . GLY B 1 233 ? 52.751 63.688 36.721 1.00 35.13 234 GLY B O 1
ATOM 5950 N N . GLU B 1 234 ? 51.486 65.162 37.862 1.00 35.30 235 GLU B N 1
ATOM 5951 C CA . GLU B 1 234 ? 50.688 64.169 38.588 1.00 35.86 235 GLU B CA 1
ATOM 5952 C C . GLU B 1 234 ? 49.921 63.229 37.645 1.00 35.65 235 GLU B C 1
ATOM 5953 O O . GLU B 1 234 ? 49.977 62.006 37.802 1.00 35.76 235 GLU B O 1
ATOM 5959 N N . ALA B 1 235 ? 49.187 63.812 36.693 1.00 35.08 236 ALA B N 1
ATOM 5960 C CA . ALA B 1 235 ? 48.324 63.047 35.795 1.00 34.87 236 ALA B CA 1
ATOM 5961 C C . ALA B 1 235 ? 49.134 62.088 34.907 1.00 34.87 236 ALA B C 1
ATOM 5962 O O . ALA B 1 235 ? 48.758 60.926 34.751 1.00 34.75 236 ALA B O 1
ATOM 5964 N N . THR B 1 236 ? 50.239 62.584 34.352 1.00 34.58 237 THR B N 1
ATOM 5965 C CA . THR B 1 236 ? 51.171 61.760 33.588 1.00 34.75 237 THR B CA 1
ATOM 5966 C C . THR B 1 236 ? 51.687 60.593 34.408 1.00 34.91 237 THR B C 1
ATOM 5967 O O . THR B 1 236 ? 51.722 59.462 33.930 1.00 35.25 237 THR B O 1
ATOM 5971 N N . ASN B 1 237 ? 52.084 60.871 35.646 1.00 34.97 238 ASN B N 1
ATOM 5972 C CA . ASN B 1 237 ? 52.547 59.820 36.538 1.00 34.92 238 ASN B CA 1
ATOM 5973 C C . ASN B 1 237 ? 51.459 58.747 36.749 1.00 34.86 238 ASN B C 1
ATOM 5974 O O . ASN B 1 237 ? 51.732 57.533 36.703 1.00 34.82 238 ASN B O 1
ATOM 5979 N N . ARG B 1 238 ? 50.231 59.207 36.975 1.00 34.73 239 ARG B N 1
ATOM 5980 C CA . ARG B 1 238 ? 49.087 58.305 37.199 1.00 34.83 239 ARG B CA 1
ATOM 5981 C C . ARG B 1 238 ? 48.816 57.440 35.960 1.00 34.41 239 ARG B C 1
ATOM 5982 O O . ARG B 1 238 ? 48.593 56.231 36.063 1.00 33.99 239 ARG B O 1
ATOM 5990 N N . ALA B 1 239 ? 48.857 58.079 34.798 1.00 33.96 240 ALA B N 1
ATOM 5991 C CA . ALA B 1 239 ? 48.648 57.406 33.526 1.00 34.28 240 ALA B CA 1
ATOM 5992 C C . ALA B 1 239 ? 49.717 56.355 33.237 1.00 34.32 240 ALA B C 1
ATOM 5993 O O . ALA B 1 239 ? 49.397 55.296 32.694 1.00 34.02 240 ALA B O 1
ATOM 5995 N N . ILE B 1 240 ? 50.975 56.656 33.577 1.00 34.44 241 ILE B N 1
ATOM 5996 C CA . ILE B 1 240 ? 52.061 55.688 33.415 1.00 34.39 241 ILE B CA 1
ATOM 5997 C C . ILE B 1 240 ? 51.815 54.472 34.306 1.00 34.21 241 ILE B C 1
ATOM 5998 O O . ILE B 1 240 ? 51.876 53.355 33.834 1.00 34.24 241 ILE B O 1
ATOM 6003 N N . THR B 1 241 ? 51.514 54.709 35.578 1.00 34.34 242 THR B N 1
ATOM 6004 C CA . THR B 1 241 ? 51.147 53.644 36.531 1.00 34.59 242 THR B CA 1
ATOM 6005 C C . THR B 1 241 ? 50.030 52.745 35.999 1.00 34.65 242 THR B C 1
ATOM 6006 O O . THR B 1 241 ? 50.124 51.513 36.096 1.00 34.53 242 THR B O 1
ATOM 6010 N N . LEU B 1 242 ? 48.989 53.360 35.423 1.00 34.62 243 LEU B N 1
ATOM 6011 C CA . LEU B 1 242 ? 47.882 52.598 34.808 1.00 34.84 243 LEU B CA 1
ATOM 6012 C C . LEU B 1 242 ? 48.385 51.743 33.635 1.00 34.53 243 LEU B C 1
ATOM 6013 O O . LEU B 1 242 ? 48.049 50.558 33.542 1.00 34.23 243 LEU B O 1
ATOM 6018 N N . ALA B 1 243 ? 49.200 52.355 32.774 1.00 34.04 244 ALA B N 1
ATOM 6019 C CA . ALA B 1 243 ? 49.793 51.677 31.615 1.00 34.24 244 ALA B CA 1
ATOM 6020 C C . ALA B 1 243 ? 50.661 50.497 32.015 1.00 34.15 244 ALA B C 1
ATOM 6021 O O . ALA B 1 243 ? 50.646 49.455 31.370 1.00 33.81 244 ALA B O 1
ATOM 6023 N N . THR B 1 244 ? 51.428 50.691 33.085 1.00 34.54 245 THR B N 1
ATOM 6024 C CA . THR B 1 244 ? 52.316 49.674 33.622 1.00 34.67 245 THR B CA 1
ATOM 6025 C C . THR B 1 244 ? 51.524 48.464 34.114 1.00 34.92 245 THR B C 1
ATOM 6026 O O . THR B 1 244 ? 51.818 47.340 33.710 1.00 35.12 245 THR B O 1
ATOM 6030 N N . THR B 1 245 ? 50.511 48.701 34.948 1.00 35.07 246 THR B N 1
ATOM 6031 C CA . THR B 1 245 ? 49.647 47.616 35.444 1.00 35.40 246 THR B CA 1
ATOM 6032 C C . THR B 1 245 ? 48.933 46.887 34.315 1.00 35.45 246 THR B C 1
ATOM 6033 O O . THR B 1 245 ? 48.655 45.693 34.425 1.00 35.72 246 THR B O 1
ATOM 6037 N N . MET B 1 246 ? 48.623 47.617 33.242 1.00 35.58 247 MET B N 1
ATOM 6038 C CA . MET B 1 246 ? 47.892 47.066 32.107 1.00 35.62 247 MET B CA 1
ATOM 6039 C C . MET B 1 246 ? 48.802 46.608 30.955 1.00 35.61 247 MET B C 1
ATOM 6040 O O . MET B 1 246 ? 48.298 46.163 29.918 1.00 35.37 247 MET B O 1
ATOM 6045 N N . ASP B 1 247 ? 50.123 46.732 31.141 1.00 35.63 248 ASP B N 1
ATOM 6046 C CA . ASP B 1 247 ? 51.135 46.435 30.106 1.00 35.89 248 ASP B CA 1
ATOM 6047 C C . ASP B 1 247 ? 50.730 47.000 28.742 1.00 35.96 248 ASP B C 1
ATOM 6048 O O . ASP B 1 247 ? 50.802 46.312 27.717 1.00 35.85 248 ASP B O 1
ATOM 6053 N N . THR B 1 248 ? 50.285 48.255 28.742 1.00 35.85 249 THR B N 1
ATOM 6054 C CA . THR B 1 248 ? 49.770 48.889 27.530 1.00 36.07 249 THR B CA 1
ATOM 6055 C C . THR B 1 248 ? 50.661 50.037 27.087 1.00 35.98 249 THR B C 1
ATOM 6056 O O . THR B 1 248 ? 50.894 50.966 27.869 1.00 36.12 249 THR B O 1
ATOM 6060 N N . PRO B 1 249 ? 51.176 49.971 25.843 1.00 35.89 250 PRO B N 1
ATOM 6061 C CA . PRO B 1 249 ? 51.927 51.095 25.299 1.00 36.11 250 PRO B CA 1
ATOM 6062 C C . PRO B 1 249 ? 51.077 52.355 25.384 1.00 36.37 250 PRO B C 1
ATOM 6063 O O . PRO B 1 249 ? 49.866 52.287 25.174 1.00 37.04 250 PRO B O 1
ATOM 6067 N N . ILE B 1 250 ? 51.702 53.485 25.709 1.00 36.41 251 ILE B N 1
ATOM 6068 C CA A ILE B 1 250 ? 50.983 54.738 25.919 0.50 35.93 251 ILE B CA 1
ATOM 6069 C CA B ILE B 1 250 ? 50.982 54.741 25.912 0.50 36.18 251 ILE B CA 1
ATOM 6070 C C . ILE B 1 250 ? 51.723 55.930 25.301 1.00 36.31 251 ILE B C 1
ATOM 6071 O O . ILE B 1 250 ? 52.955 56.032 25.395 1.00 36.15 251 ILE B O 1
ATOM 6080 N N . LEU B 1 251 ? 50.966 56.815 24.659 1.00 36.20 252 LEU B N 1
ATOM 6081 C CA . LEU B 1 251 ? 51.502 58.063 24.144 1.00 36.20 252 LEU B CA 1
ATOM 6082 C C . LEU B 1 251 ? 50.831 59.247 24.837 1.00 36.16 252 LEU B C 1
ATOM 6083 O O . LEU B 1 251 ? 49.600 59.338 24.888 1.00 36.19 252 LEU B O 1
ATOM 6088 N N . PHE B 1 252 ? 51.655 60.149 25.364 1.00 35.90 253 PHE B N 1
ATOM 6089 C CA . PHE B 1 252 ? 51.183 61.418 25.923 1.00 35.44 253 PHE B CA 1
ATOM 6090 C C . PHE B 1 252 ? 51.212 62.548 24.913 1.00 35.42 253 PHE B C 1
ATOM 6091 O O . PHE B 1 252 ? 52.257 62.840 24.331 1.00 35.38 253 PHE B O 1
ATOM 6099 N N . VAL B 1 253 ? 50.060 63.189 24.725 1.00 35.61 254 VAL B N 1
ATOM 6100 C CA . VAL B 1 253 ? 49.935 64.290 23.763 1.00 35.80 254 VAL B CA 1
ATOM 6101 C C . VAL B 1 253 ? 50.339 65.614 24.396 1.00 36.23 254 VAL B C 1
ATOM 6102 O O . VAL B 1 253 ? 50.290 65.772 25.627 1.00 36.12 254 VAL B O 1
ATOM 6106 N N . HIS B 1 254 ? 50.725 66.560 23.537 1.00 36.59 255 HIS B N 1
ATOM 6107 C CA . HIS B 1 254 ? 51.099 67.922 23.922 1.00 36.92 255 HIS B CA 1
ATOM 6108 C C . HIS B 1 254 ? 51.638 68.075 25.347 1.00 36.59 255 HIS B C 1
ATOM 6109 O O . HIS B 1 254 ? 50.975 68.653 26.211 1.00 36.58 255 HIS B O 1
ATOM 6116 N N . VAL B 1 255 ? 52.839 67.539 25.578 1.00 36.30 256 VAL B N 1
ATOM 6117 C CA . VAL B 1 255 ? 53.500 67.609 26.889 1.00 35.93 256 VAL B CA 1
ATOM 6118 C C . VAL B 1 255 ? 54.283 68.915 27.015 1.00 36.24 256 VAL B C 1
ATOM 6119 O O . VAL B 1 255 ? 55.040 69.284 26.102 1.00 35.94 256 VAL B O 1
ATOM 6123 N N . SER B 1 256 ? 54.109 69.602 28.148 1.00 36.29 257 SER B N 1
ATOM 6124 C CA . SER B 1 256 ? 54.713 70.922 28.346 1.00 36.57 257 SER B CA 1
ATOM 6125 C C . SER B 1 256 ? 55.284 71.145 29.748 1.00 36.62 257 SER B C 1
ATOM 6126 O O . SER B 1 256 ? 55.790 72.223 30.052 1.00 37.19 257 SER B O 1
ATOM 6129 N N . SER B 1 257 ? 55.167 70.135 30.606 1.00 36.52 258 SER B N 1
ATOM 6130 C CA . SER B 1 257 ? 55.595 70.220 32.004 1.00 35.73 258 SER B CA 1
ATOM 6131 C C . SER B 1 257 ? 56.904 69.458 32.215 1.00 35.62 258 SER B C 1
ATOM 6132 O O . SER B 1 257 ? 57.031 68.308 31.757 1.00 35.30 258 SER B O 1
ATOM 6135 N N . PRO B 1 258 ? 57.880 70.095 32.892 1.00 35.29 259 PRO B N 1
ATOM 6136 C CA . PRO B 1 258 ? 59.145 69.440 33.259 1.00 35.24 259 PRO B CA 1
ATOM 6137 C C . PRO B 1 258 ? 58.923 68.176 34.094 1.00 35.12 259 PRO B C 1
ATOM 6138 O O . PRO B 1 258 ? 59.587 67.169 33.855 1.00 35.18 259 PRO B O 1
ATOM 6142 N N . GLN B 1 259 ? 57.974 68.230 35.032 1.00 34.87 260 GLN B N 1
ATOM 6143 C CA . GLN B 1 259 ? 57.648 67.094 35.905 1.00 34.99 260 GLN B CA 1
ATOM 6144 C C . GLN B 1 259 ? 57.113 65.896 35.135 1.00 35.07 260 GLN B C 1
ATOM 6145 O O . GLN B 1 259 ? 57.376 64.751 35.494 1.00 35.19 260 GLN B O 1
ATOM 6151 N N . ALA B 1 260 ? 56.339 66.178 34.094 1.00 35.26 261 ALA B N 1
ATOM 6152 C CA . ALA B 1 260 ? 55.802 65.171 33.210 1.00 35.21 261 ALA B CA 1
ATOM 6153 C C . ALA B 1 260 ? 56.915 64.568 32.347 1.00 35.38 261 ALA B C 1
ATOM 6154 O O . ALA B 1 260 ? 56.988 63.345 32.198 1.00 35.60 261 ALA B O 1
ATOM 6156 N N . ALA B 1 261 ? 57.781 65.416 31.800 1.00 35.18 262 ALA B N 1
ATOM 6157 C CA . ALA B 1 261 ? 58.937 64.959 31.048 1.00 35.44 262 ALA B CA 1
ATOM 6158 C C . ALA B 1 261 ? 59.884 64.089 31.886 1.00 35.65 262 ALA B C 1
ATOM 6159 O O . ALA B 1 261 ? 60.463 63.123 31.373 1.00 35.68 262 ALA B O 1
ATOM 6161 N N . GLU B 1 262 ? 60.028 64.421 33.170 1.00 35.81 263 GLU B N 1
ATOM 6162 C CA . GLU B 1 262 ? 60.851 63.621 34.070 1.00 36.15 263 GLU B CA 1
ATOM 6163 C C . GLU B 1 262 ? 60.291 62.209 34.249 1.00 35.66 263 GLU B C 1
ATOM 6164 O O . GLU B 1 262 ? 60.997 61.237 33.977 1.00 35.74 263 GLU B O 1
ATOM 6170 N N . VAL B 1 263 ? 59.026 62.086 34.652 1.00 35.19 264 VAL B N 1
ATOM 6171 C CA . VAL B 1 263 ? 58.429 60.758 34.849 1.00 34.70 264 VAL B CA 1
ATOM 6172 C C . VAL B 1 263 ? 58.346 59.943 33.548 1.00 34.65 264 VAL B C 1
ATOM 6173 O O . VAL B 1 263 ? 58.474 58.716 33.582 1.00 34.47 264 VAL B O 1
ATOM 6177 N N . ILE B 1 264 ? 58.142 60.629 32.419 1.00 34.38 265 ILE B N 1
ATOM 6178 C CA . ILE B 1 264 ? 58.164 59.991 31.096 1.00 34.26 265 ILE B CA 1
ATOM 6179 C C . ILE B 1 264 ? 59.556 59.440 30.780 1.00 34.85 265 ILE B C 1
ATOM 6180 O O . ILE B 1 264 ? 59.671 58.306 30.295 1.00 34.94 265 ILE B O 1
ATOM 6185 N N . LYS B 1 265 ? 60.599 60.232 31.053 1.00 35.06 266 LYS B N 1
ATOM 6186 C CA . LYS B 1 265 ? 61.985 59.791 30.849 1.00 35.49 266 LYS B CA 1
ATOM 6187 C C . LYS B 1 265 ? 62.354 58.573 31.722 1.00 35.59 266 LYS B C 1
ATOM 6188 O O . LYS B 1 265 ? 62.994 57.644 31.237 1.00 35.62 266 LYS B O 1
ATOM 6194 N N . GLN B 1 266 ? 61.942 58.580 32.987 1.00 35.36 267 GLN B N 1
ATOM 6195 C CA . GLN B 1 266 ? 62.213 57.455 33.884 1.00 35.88 267 GLN B CA 1
ATOM 6196 C C . GLN B 1 266 ? 61.622 56.144 33.374 1.00 35.39 267 GLN B C 1
ATOM 6197 O O . GLN B 1 266 ? 62.257 55.102 33.460 1.00 35.42 267 GLN B O 1
ATOM 6203 N N . ALA B 1 267 ? 60.399 56.215 32.862 1.00 35.23 268 ALA B N 1
ATOM 6204 C CA . ALA B 1 267 ? 59.699 55.062 32.306 1.00 35.10 268 ALA B CA 1
ATOM 6205 C C . ALA B 1 267 ? 60.425 54.496 31.084 1.00 34.85 268 ALA B C 1
ATOM 6206 O O . ALA B 1 267 ? 60.631 53.277 30.986 1.00 34.94 268 ALA B O 1
ATOM 6208 N N . GLN B 1 268 ? 60.807 55.385 30.173 1.00 34.40 269 GLN B N 1
ATOM 6209 C CA . GLN B 1 268 ? 61.558 55.022 28.976 1.00 34.45 269 GLN B CA 1
ATOM 6210 C C . GLN B 1 268 ? 62.921 54.393 29.302 1.00 34.70 269 GLN B C 1
ATOM 6211 O O . GLN B 1 268 ? 63.341 53.435 28.645 1.00 34.29 269 GLN B O 1
ATOM 6217 N N . THR B 1 269 ? 63.601 54.944 30.310 1.00 34.89 270 THR B N 1
ATOM 6218 C CA . THR B 1 269 ? 64.858 54.400 30.816 1.00 35.00 270 THR B CA 1
ATOM 6219 C C . THR B 1 269 ? 64.658 52.966 31.329 1.00 35.23 270 THR B C 1
ATOM 6220 O O . THR B 1 269 ? 65.508 52.111 31.105 1.00 35.10 270 THR B O 1
ATOM 6224 N N . LYS B 1 270 ? 63.531 52.721 31.998 1.00 35.47 271 LYS B N 1
ATOM 6225 C CA . LYS B 1 270 ? 63.152 51.379 32.459 1.00 36.16 271 LYS B CA 1
ATOM 6226 C C . LYS B 1 270 ? 62.780 50.436 31.319 1.00 36.10 271 LYS B C 1
ATOM 6227 O O . LYS B 1 270 ? 62.707 49.229 31.524 1.00 36.25 271 LYS B O 1
ATOM 6233 N N . GLY B 1 271 ? 62.539 50.990 30.131 1.00 35.80 272 GLY B N 1
ATOM 6234 C CA . GLY B 1 271 ? 62.198 50.200 28.951 1.00 35.66 272 GLY B CA 1
ATOM 6235 C C . GLY B 1 271 ? 60.697 50.056 28.716 1.00 35.72 272 GLY B C 1
ATOM 6236 O O . GLY B 1 271 ? 60.269 49.255 27.886 1.00 35.57 272 GLY B O 1
ATOM 6237 N N . LEU B 1 272 ? 59.893 50.819 29.448 1.00 35.62 273 LEU B N 1
ATOM 6238 C CA . LEU B 1 272 ? 58.443 50.793 29.254 1.00 35.83 273 LEU B CA 1
ATOM 6239 C C . LEU B 1 272 ? 58.093 51.477 27.951 1.00 35.93 273 LEU B C 1
ATOM 6240 O O . LEU B 1 272 ? 58.797 52.396 27.503 1.00 36.12 273 LEU B O 1
ATOM 6245 N N . LYS B 1 273 ? 57.007 51.028 27.333 1.00 35.73 274 LYS B N 1
ATOM 6246 C CA . LYS B 1 273 ? 56.553 51.623 26.078 1.00 35.45 274 LYS B CA 1
ATOM 6247 C C . LYS B 1 273 ? 55.746 52.875 26.375 1.00 35.13 274 LYS B C 1
ATOM 6248 O O . LYS B 1 273 ? 54.509 52.862 26.379 1.00 35.11 274 LYS B O 1
ATOM 6254 N N . VAL B 1 274 ? 56.459 53.951 26.666 1.00 34.98 275 VAL B N 1
ATOM 6255 C CA . VAL B 1 274 ? 55.852 55.253 26.915 1.00 34.39 275 VAL B CA 1
ATOM 6256 C C . VAL B 1 274 ? 56.392 56.195 25.857 1.00 34.52 275 VAL B C 1
ATOM 6257 O O . VAL B 1 274 ? 57.590 56.373 25.744 1.00 34.69 275 VAL B O 1
ATOM 6261 N N . TYR B 1 275 ? 55.496 56.761 25.059 1.00 34.62 276 TYR B N 1
ATOM 6262 C CA . TYR B 1 275 ? 55.863 57.738 24.049 1.00 34.57 276 TYR B CA 1
ATOM 6263 C C . TYR B 1 275 ? 55.272 59.097 24.407 1.00 34.65 276 TYR B C 1
ATOM 6264 O O . TYR B 1 275 ? 54.360 59.197 25.236 1.00 34.65 276 TYR B O 1
ATOM 6273 N N . ALA B 1 276 ? 55.800 60.147 23.790 1.00 34.71 277 ALA B N 1
ATOM 6274 C CA . ALA B 1 276 ? 55.351 61.491 24.092 1.00 34.47 277 ALA B CA 1
ATOM 6275 C C . ALA B 1 276 ? 55.449 62.403 22.879 1.00 34.59 277 ALA B C 1
ATOM 6276 O O . ALA B 1 276 ? 56.343 62.261 22.045 1.00 34.29 277 ALA B O 1
ATOM 6278 N N . GLU B 1 277 ? 54.504 63.335 22.806 1.00 35.08 278 GLU B N 1
ATOM 6279 C CA . GLU B 1 277 ? 54.443 64.347 21.780 1.00 35.68 278 GLU B CA 1
ATOM 6280 C C . GLU B 1 277 ? 54.496 65.710 22.445 1.00 35.87 278 GLU B C 1
ATOM 6281 O O . GLU B 1 277 ? 53.857 65.921 23.482 1.00 36.16 278 GLU B O 1
ATOM 6287 N N . THR B 1 278 ? 55.262 66.630 21.857 1.00 35.91 279 THR B N 1
ATOM 6288 C CA . THR B 1 278 ? 55.229 68.038 22.267 1.00 35.55 279 THR B CA 1
ATOM 6289 C C . THR B 1 278 ? 54.928 68.925 21.068 1.00 35.77 279 THR B C 1
ATOM 6290 O O . THR B 1 278 ? 54.805 68.443 19.934 1.00 35.90 279 THR B O 1
ATOM 6294 N N . CYS B 1 279 ? 54.805 70.221 21.331 1.00 35.78 280 CYS B N 1
ATOM 6295 C CA . CYS B 1 279 ? 54.388 71.194 20.330 1.00 35.65 280 CYS B CA 1
ATOM 6296 C C . CYS B 1 279 ? 55.342 72.393 20.343 1.00 35.23 280 CYS B C 1
ATOM 6297 O O . CYS B 1 279 ? 55.843 72.774 21.405 1.00 34.93 280 CYS B O 1
ATOM 6300 N N . PRO B 1 280 ? 55.601 72.982 19.160 1.00 34.95 281 PRO B N 1
ATOM 6301 C CA . PRO B 1 280 ? 56.513 74.120 19.025 1.00 34.92 281 PRO B CA 1
ATOM 6302 C C . PRO B 1 280 ? 56.252 75.266 20.018 1.00 34.93 281 PRO B C 1
ATOM 6303 O O . PRO B 1 280 ? 57.202 75.788 20.600 1.00 34.84 281 PRO B O 1
ATOM 6307 N N . GLN B 1 281 ? 54.985 75.623 20.227 1.00 34.90 282 GLN B N 1
ATOM 6308 C CA . GLN B 1 281 ? 54.614 76.692 21.156 1.00 35.21 282 GLN B CA 1
ATOM 6309 C C . GLN B 1 281 ? 55.128 76.490 22.586 1.00 35.20 282 GLN B C 1
ATOM 6310 O O . GLN B 1 281 ? 55.340 77.471 23.305 1.00 35.36 282 GLN B O 1
ATOM 6316 N N . TYR B 1 282 ? 55.345 75.235 22.986 1.00 35.05 283 TYR B N 1
ATOM 6317 C CA . TYR B 1 282 ? 55.882 74.948 24.317 1.00 35.33 283 TYR B CA 1
ATOM 6318 C C . TYR B 1 282 ? 57.396 75.143 24.392 1.00 35.52 283 TYR B C 1
ATOM 6319 O O . TYR B 1 282 ? 57.957 75.281 25.491 1.00 35.83 283 TYR B O 1
ATOM 6328 N N . ALA B 1 283 ? 58.042 75.172 23.226 1.00 35.47 284 ALA B N 1
ATOM 6329 C CA . ALA B 1 283 ? 59.480 75.435 23.115 1.00 35.38 284 ALA B CA 1
ATOM 6330 C C . ALA B 1 283 ? 59.777 76.907 22.878 1.00 35.13 284 ALA B C 1
ATOM 6331 O O . ALA B 1 283 ? 60.867 77.383 23.192 1.00 35.26 284 ALA B O 1
ATOM 6333 N N . LEU B 1 284 ? 58.806 77.620 22.316 1.00 34.94 285 LEU B N 1
ATOM 6334 C CA . LEU B 1 284 ? 59.059 78.938 21.716 1.00 34.83 285 LEU B CA 1
ATOM 6335 C C . LEU B 1 284 ? 58.378 80.078 22.442 1.00 34.93 285 LEU B C 1
ATOM 6336 O O . LEU B 1 284 ? 58.830 81.220 22.372 1.00 35.14 285 LEU B O 1
ATOM 6341 N N . LEU B 1 285 ? 57.292 79.764 23.143 1.00 35.06 286 LEU B N 1
ATOM 6342 C CA . LEU B 1 285 ? 56.494 80.776 23.813 1.00 34.95 286 LEU B CA 1
ATOM 6343 C C . LEU B 1 285 ? 56.517 80.600 25.326 1.00 35.05 286 LEU B C 1
ATOM 6344 O O . LEU B 1 285 ? 56.606 79.479 25.821 1.00 35.38 286 LEU B O 1
ATOM 6349 N N . SER B 1 286 ? 56.454 81.717 26.049 1.00 35.10 287 SER B N 1
ATOM 6350 C CA . SER B 1 286 ? 56.310 81.723 27.505 1.00 35.09 287 SER B CA 1
ATOM 6351 C C . SER B 1 286 ? 55.037 82.496 27.867 1.00 35.17 287 SER B C 1
ATOM 6352 O O . SER B 1 286 ? 54.543 83.289 27.057 1.00 35.01 287 SER B O 1
ATOM 6355 N N . ASP B 1 287 ? 54.499 82.270 29.064 1.00 35.21 288 ASP B N 1
ATOM 6356 C CA . ASP B 1 287 ? 53.177 82.833 29.399 1.00 35.41 288 ASP B CA 1
ATOM 6357 C C . ASP B 1 287 ? 53.129 84.345 29.608 1.00 35.12 288 ASP B C 1
ATOM 6358 O O . ASP B 1 287 ? 52.055 84.892 29.849 1.00 34.99 288 ASP B O 1
ATOM 6363 N N . ALA B 1 288 ? 54.275 85.013 29.500 1.00 35.04 289 ALA B N 1
ATOM 6364 C CA . ALA B 1 288 ? 54.302 86.484 29.496 1.00 35.28 289 ALA B CA 1
ATOM 6365 C C . ALA B 1 288 ? 53.538 87.064 28.294 1.00 35.28 289 ALA B C 1
ATOM 6366 O O . ALA B 1 288 ? 53.036 88.182 28.357 1.00 35.16 289 ALA B O 1
ATOM 6368 N N . ILE B 1 289 ? 53.432 86.284 27.218 1.00 35.34 290 ILE B N 1
ATOM 6369 C CA . ILE B 1 289 ? 52.694 86.696 26.028 1.00 35.50 290 ILE B CA 1
ATOM 6370 C C . ILE B 1 289 ? 51.170 86.691 26.245 1.00 35.72 290 ILE B C 1
ATOM 6371 O O . ILE B 1 289 ? 50.421 87.180 25.402 1.00 35.97 290 ILE B O 1
ATOM 6376 N N . THR B 1 290 ? 50.719 86.154 27.376 1.00 35.77 291 THR B N 1
ATOM 6377 C CA . THR B 1 290 ? 49.289 86.082 27.686 1.00 35.89 291 THR B CA 1
ATOM 6378 C C . THR B 1 290 ? 48.790 87.302 28.472 1.00 36.21 291 THR B C 1
ATOM 6379 O O . THR B 1 290 ? 47.606 87.396 28.789 1.00 36.15 291 THR B O 1
ATOM 6383 N N . ARG B 1 291 ? 49.700 88.223 28.789 1.00 36.78 292 ARG B N 1
ATOM 6384 C CA . ARG B 1 291 ? 49.372 89.484 29.483 1.00 37.52 292 ARG B CA 1
ATOM 6385 C C . ARG B 1 291 ? 50.322 90.613 29.106 1.00 37.84 292 ARG B C 1
ATOM 6386 O O . ARG B 1 291 ? 51.452 90.376 28.676 1.00 37.56 292 ARG B O 1
ATOM 6394 N N . CYS B 1 292 ? 49.847 91.844 29.283 1.00 39.02 293 CYS B N 1
ATOM 6395 C CA . CYS B 1 292 ? 50.585 93.034 28.869 1.00 40.10 293 CYS B CA 1
ATOM 6396 C C . CYS B 1 292 ? 51.911 93.226 29.618 1.00 40.56 293 CYS B C 1
ATOM 6397 O O . CYS B 1 292 ? 52.023 92.913 30.812 1.00 40.55 293 CYS B O 1
ATOM 6400 N N . HIS B 1 293 ? 52.904 93.732 28.884 1.00 41.07 294 HIS B N 1
ATOM 6401 C CA . HIS B 1 293 ? 54.222 94.074 29.414 1.00 41.41 294 HIS B CA 1
ATOM 6402 C C . HIS B 1 293 ? 54.117 95.245 30.389 1.00 41.42 294 HIS B C 1
ATOM 6403 O O . HIS B 1 293 ? 53.831 95.058 31.571 1.00 41.33 294 HIS B O 1
ATOM 6410 N N . GLY B 1 302 ? 67.212 84.060 25.486 1.00 41.21 303 GLY B N 1
ATOM 6411 C CA . GLY B 1 302 ? 66.293 82.920 25.517 1.00 41.23 303 GLY B CA 1
ATOM 6412 C C . GLY B 1 302 ? 66.429 81.983 24.327 1.00 41.13 303 GLY B C 1
ATOM 6413 O O . GLY B 1 302 ? 67.015 82.338 23.297 1.00 41.02 303 GLY B O 1
ATOM 6414 N N . VAL B 1 303 ? 65.864 80.788 24.479 1.00 41.15 304 VAL B N 1
ATOM 6415 C CA . VAL B 1 303 ? 65.941 79.717 23.476 1.00 41.17 304 VAL B CA 1
ATOM 6416 C C . VAL B 1 303 ? 64.763 79.705 22.504 1.00 41.05 304 VAL B C 1
ATOM 6417 O O . VAL B 1 303 ? 64.727 78.905 21.563 1.00 41.40 304 VAL B O 1
ATOM 6421 N N . GLY B 1 304 ? 63.793 80.578 22.749 1.00 40.66 305 GLY B N 1
ATOM 6422 C CA . GLY B 1 304 ? 62.626 80.680 21.890 1.00 39.85 305 GLY B CA 1
ATOM 6423 C C . GLY B 1 304 ? 62.597 81.982 21.118 1.00 39.19 305 GLY B C 1
ATOM 6424 O O . GLY B 1 304 ? 63.637 82.539 20.761 1.00 39.08 305 GLY B O 1
ATOM 6425 N N . ILE B 1 305 ? 61.392 82.467 20.860 1.00 38.44 306 ILE B N 1
ATOM 6426 C CA . ILE B 1 305 ? 61.230 83.679 20.076 1.00 38.28 306 ILE B CA 1
ATOM 6427 C C . ILE B 1 305 ? 61.227 84.924 20.958 1.00 37.68 306 ILE B C 1
ATOM 6428 O O . ILE B 1 305 ? 60.701 84.922 22.082 1.00 37.36 306 ILE B O 1
ATOM 6433 N N . ASP B 1 306 ? 61.869 85.969 20.443 1.00 37.38 307 ASP B N 1
ATOM 6434 C CA . ASP B 1 306 ? 61.830 87.292 21.046 1.00 37.18 307 ASP B CA 1
ATOM 6435 C C . ASP B 1 306 ? 60.371 87.719 21.019 1.00 36.83 307 ASP B C 1
ATOM 6436 O O . ASP B 1 306 ? 59.818 87.999 19.953 1.00 36.82 307 ASP B O 1
ATOM 6441 N N . LEU B 1 307 ? 59.748 87.732 22.195 1.00 36.60 308 LEU B N 1
ATOM 6442 C CA . LEU B 1 307 ? 58.310 87.994 22.320 1.00 36.48 308 LEU B CA 1
ATOM 6443 C C . LEU B 1 307 ? 57.914 89.407 21.901 1.00 36.37 308 LEU B C 1
ATOM 6444 O O . LEU B 1 307 ? 56.785 89.632 21.471 1.00 36.39 308 LEU B O 1
ATOM 6449 N N . SER B 1 308 ? 58.838 90.356 22.022 1.00 36.21 309 SER B N 1
ATOM 6450 C CA . SER B 1 308 ? 58.559 91.734 21.612 1.00 36.19 309 SER B CA 1
ATOM 6451 C C . SER B 1 308 ? 58.454 91.887 20.085 1.00 36.18 309 SER B C 1
ATOM 6452 O O . SER B 1 308 ? 57.968 92.904 19.596 1.00 36.33 309 SER B O 1
ATOM 6455 N N . SER B 1 309 ? 58.897 90.878 19.338 1.00 36.10 310 SER B N 1
ATOM 6456 C CA . SER B 1 309 ? 58.846 90.933 17.876 1.00 36.23 310 SER B CA 1
ATOM 6457 C C . SER B 1 309 ? 57.535 90.379 17.287 1.00 36.32 310 SER B C 1
ATOM 6458 O O . SER B 1 309 ? 57.275 90.521 16.088 1.00 36.41 310 SER B O 1
ATOM 6461 N N . ILE B 1 310 ? 56.725 89.736 18.131 1.00 36.47 311 ILE B N 1
ATOM 6462 C CA . ILE B 1 310 ? 55.377 89.288 17.762 1.00 36.46 311 ILE B CA 1
ATOM 6463 C C . ILE B 1 310 ? 54.460 90.499 17.656 1.00 36.47 311 ILE B C 1
ATOM 6464 O O . ILE B 1 310 ? 54.447 91.352 18.550 1.00 36.71 311 ILE B O 1
ATOM 6469 N N . SER B 1 311 ? 53.705 90.585 16.563 1.00 36.49 312 SER B N 1
ATOM 6470 C CA . SER B 1 311 ? 52.766 91.690 16.379 1.00 36.37 312 SER B CA 1
ATOM 6471 C C . SER B 1 311 ? 51.341 91.333 16.826 1.00 36.48 312 SER B C 1
ATOM 6472 O O . SER B 1 311 ? 50.973 90.153 16.897 1.00 36.10 312 SER B O 1
ATOM 6475 N N . GLU B 1 312 ? 50.565 92.374 17.140 1.00 36.64 313 GLU B N 1
ATOM 6476 C CA . GLU B 1 312 ? 49.188 92.258 17.655 1.00 36.89 313 GLU B CA 1
ATOM 6477 C C . GLU B 1 312 ? 49.084 91.294 18.845 1.00 36.56 313 GLU B C 1
ATOM 6478 O O . GLU B 1 312 ? 48.368 90.288 18.823 1.00 36.10 313 GLU B O 1
ATOM 6484 N N . SER B 1 313 ? 49.830 91.651 19.885 1.00 36.40 314 SER B N 1
ATOM 6485 C CA . SER B 1 313 ? 49.890 90.910 21.132 1.00 36.18 314 SER B CA 1
ATOM 6486 C C . SER B 1 313 ? 49.578 91.896 22.263 1.00 35.96 314 SER B C 1
ATOM 6487 O O . SER B 1 313 ? 49.383 93.077 21.993 1.00 35.83 314 SER B O 1
ATOM 6490 N N . PRO B 1 314 ? 49.498 91.416 23.520 1.00 35.94 315 PRO B N 1
ATOM 6491 C CA . PRO B 1 314 ? 49.315 92.304 24.678 1.00 36.07 315 PRO B CA 1
ATOM 6492 C C . PRO B 1 314 ? 50.368 93.416 24.786 1.00 36.13 315 PRO B C 1
ATOM 6493 O O . PRO B 1 314 ? 50.112 94.454 25.384 1.00 36.11 315 PRO B O 1
ATOM 6497 N N . PHE B 1 315 ? 51.540 93.169 24.207 1.00 36.44 316 PHE B N 1
ATOM 6498 C CA . PHE B 1 315 ? 52.673 94.079 24.216 1.00 36.43 316 PHE B CA 1
ATOM 6499 C C . PHE B 1 315 ? 52.417 95.250 23.290 1.00 36.24 316 PHE B C 1
ATOM 6500 O O . PHE B 1 315 ? 52.648 96.392 23.657 1.00 36.16 316 PHE B O 1
ATOM 6508 N N . THR B 1 316 ? 51.950 94.950 22.082 1.00 36.33 317 THR B N 1
ATOM 6509 C CA . THR B 1 316 ? 51.684 95.962 21.053 1.00 36.33 317 THR B CA 1
ATOM 6510 C C . THR B 1 316 ? 50.324 96.640 21.258 1.00 36.23 317 THR B C 1
ATOM 6511 O O . THR B 1 316 ? 50.139 97.807 20.895 1.00 35.78 317 THR B O 1
ATOM 6515 N N . ASN B 1 317 ? 49.384 95.899 21.849 1.00 36.19 318 ASN B N 1
ATOM 6516 C CA . ASN B 1 317 ? 48.010 96.371 22.055 1.00 36.20 318 ASN B CA 1
ATOM 6517 C C . ASN B 1 317 ? 47.543 96.318 23.517 1.00 36.26 318 ASN B C 1
ATOM 6518 O O . ASN B 1 317 ? 46.576 95.617 23.827 1.00 36.26 318 ASN B O 1
ATOM 6523 N N . PRO B 1 318 ? 48.212 97.069 24.419 1.00 36.32 319 PRO B N 1
ATOM 6524 C CA . PRO B 1 318 ? 47.895 96.967 25.857 1.00 36.54 319 PRO B CA 1
ATOM 6525 C C . PRO B 1 318 ? 46.427 97.267 26.221 1.00 36.67 319 PRO B C 1
ATOM 6526 O O . PRO B 1 318 ? 45.913 96.714 27.202 1.00 36.80 319 PRO B O 1
ATOM 6530 N N . ASP B 1 319 ? 45.774 98.124 25.433 1.00 36.70 320 ASP B N 1
ATOM 6531 C CA . ASP B 1 319 ? 44.362 98.490 25.629 1.00 36.86 320 ASP B CA 1
ATOM 6532 C C . ASP B 1 319 ? 43.392 97.312 25.506 1.00 36.61 320 ASP B C 1
ATOM 6533 O O . ASP B 1 319 ? 42.371 97.277 26.197 1.00 36.66 320 ASP B O 1
ATOM 6538 N N . ASP B 1 320 ? 43.696 96.377 24.610 1.00 36.38 321 ASP B N 1
ATOM 6539 C CA . ASP B 1 320 ? 42.818 95.238 24.378 1.00 36.42 321 ASP B CA 1
ATOM 6540 C C . ASP B 1 320 ? 43.076 94.149 25.407 1.00 36.29 321 ASP B C 1
ATOM 6541 O O . ASP B 1 320 ? 44.037 93.378 25.302 1.00 36.30 321 ASP B O 1
ATOM 6546 N N . ARG B 1 321 ? 42.191 94.084 26.393 1.00 36.11 322 ARG B N 1
ATOM 6547 C CA . ARG B 1 321 ? 42.387 93.220 27.552 1.00 36.12 322 ARG B CA 1
ATOM 6548 C C . ARG B 1 321 ? 42.118 91.746 27.248 1.00 35.85 322 ARG B C 1
ATOM 6549 O O . ARG B 1 321 ? 42.526 90.865 28.016 1.00 35.92 322 ARG B O 1
ATOM 6557 N N . PHE B 1 322 ? 41.470 91.483 26.114 1.00 35.44 323 PHE B N 1
ATOM 6558 C CA . PHE B 1 322 ? 41.094 90.126 25.737 1.00 35.07 323 PHE B CA 1
ATOM 6559 C C . PHE B 1 322 ? 42.039 89.480 24.709 1.00 35.13 323 PHE B C 1
ATOM 6560 O O . PHE B 1 322 ? 41.863 88.311 24.345 1.00 35.28 323 PHE B O 1
ATOM 6568 N N . ILE B 1 323 ? 43.060 90.226 24.281 1.00 35.10 324 ILE B N 1
ATOM 6569 C CA . ILE B 1 323 ? 44.000 89.773 23.241 1.00 34.93 324 ILE B CA 1
ATOM 6570 C C . ILE B 1 323 ? 44.907 88.601 23.664 1.00 34.97 324 ILE B C 1
ATOM 6571 O O . ILE B 1 323 ? 45.487 87.909 22.816 1.00 34.89 324 ILE B O 1
ATOM 6576 N N . GLY B 1 324 ? 45.004 88.373 24.971 1.00 34.99 325 GLY B N 1
ATOM 6577 C CA . GLY B 1 324 ? 45.724 87.215 25.508 1.00 35.06 325 GLY B CA 1
ATOM 6578 C C . GLY B 1 324 ? 45.110 85.881 25.124 1.00 34.96 325 GLY B C 1
ATOM 6579 O O . GLY B 1 324 ? 45.800 84.854 25.120 1.00 35.13 325 GLY B O 1
ATOM 6580 N N . SER B 1 325 ? 43.816 85.910 24.803 1.00 34.82 326 SER B N 1
ATOM 6581 C CA . SER B 1 325 ? 43.056 84.740 24.374 1.00 34.74 326 SER B CA 1
ATOM 6582 C C . SER B 1 325 ? 43.632 84.092 23.114 1.00 34.93 326 SER B C 1
ATOM 6583 O O . SER B 1 325 ? 43.454 82.889 22.905 1.00 34.81 326 SER B O 1
ATOM 6586 N N . LYS B 1 326 ? 44.338 84.882 22.300 1.00 35.02 327 LYS B N 1
ATOM 6587 C CA . LYS B 1 326 ? 45.078 84.360 21.141 1.00 35.10 327 LYS B CA 1
ATOM 6588 C C . LYS B 1 326 ? 46.071 83.248 21.488 1.00 35.31 327 LYS B C 1
ATOM 6589 O O . LYS B 1 326 ? 46.355 82.383 20.653 1.00 35.41 327 LYS B O 1
ATOM 6595 N N . TYR B 1 327 ? 46.599 83.267 22.711 1.00 35.52 328 TYR B N 1
ATOM 6596 C CA . TYR B 1 327 ? 47.610 82.283 23.117 1.00 35.71 328 TYR B CA 1
ATOM 6597 C C . TYR B 1 327 ? 47.116 81.343 24.223 1.00 35.64 328 TYR B C 1
ATOM 6598 O O . TYR B 1 327 ? 47.917 80.691 24.889 1.00 35.46 328 TYR B O 1
ATOM 6607 N N . ILE B 1 328 ? 45.801 81.275 24.411 1.00 35.68 329 ILE B N 1
ATOM 6608 C CA . ILE B 1 328 ? 45.220 80.340 25.379 1.00 35.72 329 ILE B CA 1
ATOM 6609 C C . ILE B 1 328 ? 45.054 78.957 24.775 1.00 35.87 329 ILE B C 1
ATOM 6610 O O . ILE B 1 328 ? 44.295 78.774 23.821 1.00 36.02 329 ILE B O 1
ATOM 6615 N N . CYS B 1 329 ? 45.762 77.984 25.338 1.00 36.11 330 CYS B N 1
ATOM 6616 C CA . CYS B 1 329 ? 45.633 76.597 24.909 1.00 36.42 330 CYS B CA 1
ATOM 6617 C C . CYS B 1 329 ? 45.743 75.642 26.090 1.00 36.30 330 CYS B C 1
ATOM 6618 O O . CYS B 1 329 ? 45.951 76.078 27.218 1.00 36.11 330 CYS B O 1
ATOM 6621 N N . SER B 1 330 ? 45.587 74.342 25.826 1.00 36.49 331 SER B N 1
ATOM 6622 C CA . SER B 1 330 ? 45.641 73.331 26.884 1.00 36.62 331 SER B CA 1
ATOM 6623 C C . SER B 1 330 ? 46.522 72.132 26.515 1.00 36.39 331 SER B C 1
ATOM 6624 O O . SER B 1 330 ? 46.292 71.483 25.496 1.00 36.85 331 SER B O 1
ATOM 6627 N N . PRO B 1 331 ? 47.559 71.859 27.326 1.00 36.05 332 PRO B N 1
ATOM 6628 C CA . PRO B 1 331 ? 47.952 72.593 28.535 1.00 35.68 332 PRO B CA 1
ATOM 6629 C C . PRO B 1 331 ? 48.459 73.997 28.201 1.00 35.40 332 PRO B C 1
ATOM 6630 O O . PRO B 1 331 ? 48.834 74.256 27.044 1.00 35.20 332 PRO B O 1
ATOM 6634 N N . PRO B 1 332 ? 48.457 74.909 29.194 1.00 35.16 333 PRO B N 1
ATOM 6635 C CA . PRO B 1 332 ? 48.847 76.270 28.873 1.00 35.05 333 PRO B CA 1
ATOM 6636 C C . PRO B 1 332 ? 50.316 76.409 28.493 1.00 35.23 333 PRO B C 1
ATOM 6637 O O . PRO B 1 332 ? 51.150 75.546 28.830 1.00 34.93 333 PRO B O 1
ATOM 6641 N N . ILE B 1 333 ? 50.593 77.490 27.764 1.00 35.12 334 ILE B N 1
ATOM 6642 C CA . ILE B 1 333 ? 51.932 78.007 27.568 1.00 35.12 334 ILE B CA 1
ATOM 6643 C C . ILE B 1 333 ? 52.521 78.358 28.945 1.00 35.06 334 ILE B C 1
ATOM 6644 O O . ILE B 1 333 ? 51.876 79.016 29.756 1.00 34.59 334 ILE B O 1
ATOM 6649 N N . ARG B 1 334 ? 53.740 77.889 29.197 1.00 35.05 335 ARG B N 1
ATOM 6650 C CA . ARG B 1 334 ? 54.296 77.863 30.545 1.00 35.01 335 ARG B CA 1
ATOM 6651 C C . ARG B 1 334 ? 55.159 79.080 30.886 1.00 35.21 335 ARG B C 1
ATOM 6652 O O . ARG B 1 334 ? 55.559 79.828 29.986 1.00 35.23 335 ARG B O 1
ATOM 6660 N N . PRO B 1 335 ? 55.449 79.287 32.190 1.00 35.58 336 PRO B N 1
ATOM 6661 C CA . PRO B 1 335 ? 56.245 80.458 32.589 1.00 35.94 336 PRO B CA 1
ATOM 6662 C C . PRO B 1 335 ? 57.648 80.417 31.974 1.00 36.36 336 PRO B C 1
ATOM 6663 O O . PRO B 1 335 ? 58.078 79.351 31.506 1.00 36.30 336 PRO B O 1
ATOM 6667 N N . GLU B 1 336 ? 58.351 81.555 31.983 1.00 36.74 337 GLU B N 1
ATOM 6668 C CA . GLU B 1 336 ? 59.744 81.613 31.508 1.00 37.56 337 GLU B CA 1
ATOM 6669 C C . GLU B 1 336 ? 60.645 80.653 32.295 1.00 37.05 337 GLU B C 1
ATOM 6670 O O . GLU B 1 336 ? 60.508 80.501 33.514 1.00 36.94 337 GLU B O 1
ATOM 6676 N N . GLY B 1 337 ? 61.555 79.998 31.576 1.00 37.16 338 GLY B N 1
ATOM 6677 C CA . GLY B 1 337 ? 62.502 79.056 32.183 1.00 37.03 338 GLY B CA 1
ATOM 6678 C C . GLY B 1 337 ? 62.169 77.591 31.954 1.00 36.99 338 GLY B C 1
ATOM 6679 O O . GLY B 1 337 ? 62.996 76.726 32.208 1.00 37.10 338 GLY B O 1
ATOM 6680 N N . THR B 1 338 ? 60.958 77.325 31.469 1.00 36.84 339 THR B N 1
ATOM 6681 C CA . THR B 1 338 ? 60.471 75.976 31.191 1.00 36.90 339 THR B CA 1
ATOM 6682 C C . THR B 1 338 ? 60.873 75.479 29.786 1.00 36.76 339 THR B C 1
ATOM 6683 O O . THR B 1 338 ? 61.060 74.277 29.562 1.00 36.83 339 THR B O 1
ATOM 6687 N N . GLN B 1 339 ? 61.007 76.418 28.852 1.00 36.37 340 GLN B N 1
ATOM 6688 C CA . GLN B 1 339 ? 61.104 76.118 27.424 1.00 36.16 340 GLN B CA 1
ATOM 6689 C C . GLN B 1 339 ? 62.353 75.353 27.011 1.00 36.15 340 GLN B C 1
ATOM 6690 O O . GLN B 1 339 ? 62.326 74.615 26.025 1.00 36.05 340 GLN B O 1
ATOM 6696 N N . LYS B 1 340 ? 63.443 75.540 27.751 1.00 36.35 341 LYS B N 1
ATOM 6697 C CA . LYS B 1 340 ? 64.699 74.860 27.440 1.00 36.76 341 LYS B CA 1
ATOM 6698 C C . LYS B 1 340 ? 64.586 73.361 27.712 1.00 36.62 341 LYS B C 1
ATOM 6699 O O . LYS B 1 340 ? 65.178 72.558 26.993 1.00 36.98 341 LYS B O 1
ATOM 6705 N N . SER B 1 341 ? 63.793 72.989 28.716 1.00 36.44 342 SER B N 1
ATOM 6706 C CA . SER B 1 341 ? 63.527 71.575 29.022 1.00 36.75 342 SER B CA 1
ATOM 6707 C C . SER B 1 341 ? 62.745 70.854 27.915 1.00 36.24 342 SER B C 1
ATOM 6708 O O . SER B 1 341 ? 62.807 69.630 27.803 1.00 36.17 342 SER B O 1
ATOM 6711 N N . ILE B 1 342 ? 62.038 71.618 27.087 1.00 35.95 343 ILE B N 1
ATOM 6712 C CA . ILE B 1 342 ? 61.327 71.054 25.936 1.00 35.75 343 ILE B CA 1
ATOM 6713 C C . ILE B 1 342 ? 62.301 70.679 24.802 1.00 35.74 343 ILE B C 1
ATOM 6714 O O . ILE B 1 342 ? 62.221 69.577 24.245 1.00 35.36 343 ILE B O 1
ATOM 6719 N N . TRP B 1 343 ? 63.210 71.599 24.462 1.00 35.85 344 TRP B N 1
ATOM 6720 C CA . TRP B 1 343 ? 64.257 71.325 23.472 1.00 35.92 344 TRP B CA 1
ATOM 6721 C C . TRP B 1 343 ? 65.125 70.155 23.907 1.00 35.92 344 TRP B C 1
ATOM 6722 O O . TRP B 1 343 ? 65.401 69.260 23.100 1.00 35.93 344 TRP B O 1
ATOM 6733 N N . LYS B 1 344 ? 65.542 70.156 25.177 1.00 35.70 345 LYS B N 1
ATOM 6734 C CA . LYS B 1 344 ? 66.367 69.059 25.673 1.00 35.97 345 LYS B CA 1
ATOM 6735 C C . LYS B 1 344 ? 65.639 67.714 25.515 1.00 35.61 345 LYS B C 1
ATOM 6736 O O . LYS B 1 344 ? 66.246 66.756 25.034 1.00 35.61 345 LYS B O 1
ATOM 6742 N N . GLY B 1 345 ? 64.344 67.679 25.850 1.00 35.46 346 GLY B N 1
ATOM 6743 C CA . GLY B 1 345 ? 63.495 66.502 25.666 1.00 35.14 346 GLY B CA 1
ATOM 6744 C C . GLY B 1 345 ? 63.370 66.057 24.220 1.00 35.36 346 GLY B C 1
ATOM 6745 O O . GLY B 1 345 ? 63.313 64.858 23.927 1.00 35.06 346 GLY B O 1
ATOM 6746 N N . MET B 1 346 ? 63.325 67.025 23.307 1.00 35.83 347 MET B N 1
ATOM 6747 C CA . MET B 1 346 ? 63.311 66.731 21.866 1.00 36.72 347 MET B CA 1
ATOM 6748 C C . MET B 1 346 ? 64.612 66.077 21.407 1.00 36.52 347 MET B C 1
ATOM 6749 O O . MET B 1 346 ? 64.592 65.205 20.531 1.00 36.91 347 MET B O 1
ATOM 6754 N N . ASN B 1 347 ? 65.733 66.514 21.982 1.00 36.07 348 ASN B N 1
ATOM 6755 C CA . ASN B 1 347 ? 67.044 65.973 21.640 1.00 36.06 348 ASN B CA 1
ATOM 6756 C C . ASN B 1 347 ? 67.402 64.659 22.337 1.00 35.88 348 ASN B C 1
ATOM 6757 O O . ASN B 1 347 ? 68.045 63.788 21.737 1.00 35.95 348 ASN B O 1
ATOM 6762 N N . ASN B 1 348 ? 66.997 64.517 23.600 1.00 35.10 349 ASN B N 1
ATOM 6763 C CA . ASN B 1 348 ? 67.431 63.377 24.392 1.00 34.54 349 ASN B CA 1
ATOM 6764 C C . ASN B 1 348 ? 66.547 62.125 24.268 1.00 34.60 349 ASN B C 1
ATOM 6765 O O . ASN B 1 348 ? 66.791 61.130 24.947 1.00 35.13 349 ASN B O 1
ATOM 6770 N N . GLY B 1 349 ? 65.532 62.176 23.412 1.00 34.43 350 GLY B N 1
ATOM 6771 C CA . GLY B 1 349 ? 64.660 61.016 23.172 1.00 34.62 350 GLY B CA 1
ATOM 6772 C C . GLY B 1 349 ? 63.339 60.925 23.939 1.00 34.45 350 GLY B C 1
ATOM 6773 O O . GLY B 1 349 ? 62.586 59.982 23.731 1.00 34.48 350 GLY B O 1
ATOM 6774 N N . THR B 1 350 ? 63.065 61.900 24.812 1.00 34.13 351 THR B N 1
ATOM 6775 C CA . THR B 1 350 ? 61.815 61.988 25.578 1.00 33.96 351 THR B CA 1
ATOM 6776 C C . THR B 1 350 ? 60.599 62.187 24.674 1.00 34.14 351 THR B C 1
ATOM 6777 O O . THR B 1 350 ? 59.575 61.511 24.836 1.00 33.79 351 THR B O 1
ATOM 6781 N N . PHE B 1 351 ? 60.713 63.137 23.744 1.00 34.16 352 PHE B N 1
ATOM 6782 C CA . PHE B 1 351 ? 59.662 63.369 22.773 1.00 34.32 352 PHE B CA 1
ATOM 6783 C C . PHE B 1 351 ? 59.943 62.612 21.483 1.00 34.70 352 PHE B C 1
ATOM 6784 O O . PHE B 1 351 ? 60.880 62.919 20.748 1.00 35.10 352 PHE B O 1
ATOM 6792 N N . THR B 1 352 ? 59.119 61.597 21.268 1.00 34.78 353 THR B N 1
ATOM 6793 C CA . THR B 1 352 ? 59.139 60.747 20.095 1.00 35.21 353 THR B CA 1
ATOM 6794 C C . THR B 1 352 ? 58.715 61.538 18.855 1.00 35.48 353 THR B C 1
ATOM 6795 O O . THR B 1 352 ? 59.272 61.357 17.752 1.00 34.93 353 THR B O 1
ATOM 6799 N N . ILE B 1 353 ? 57.701 62.391 19.042 1.00 35.42 354 ILE B N 1
ATOM 6800 C CA . ILE B 1 353 ? 57.117 63.155 17.942 1.00 35.37 354 ILE B CA 1
ATOM 6801 C C . ILE B 1 353 ? 56.815 64.607 18.325 1.00 35.34 354 ILE B C 1
ATOM 6802 O O . ILE B 1 353 ? 56.777 64.944 19.508 1.00 35.11 354 ILE B O 1
ATOM 6807 N N . VAL B 1 354 ? 56.614 65.450 17.307 1.00 35.42 355 VAL B N 1
ATOM 6808 C CA . VAL B 1 354 ? 56.185 66.845 17.467 1.00 35.43 355 VAL B CA 1
ATOM 6809 C C . VAL B 1 354 ? 54.912 67.106 16.641 1.00 35.75 355 VAL B C 1
ATOM 6810 O O . VAL B 1 354 ? 54.887 66.883 15.415 1.00 36.01 355 VAL B O 1
ATOM 6814 N N . GLY B 1 355 ? 53.858 67.566 17.310 1.00 35.65 356 GLY B N 1
ATOM 6815 C CA . GLY B 1 355 ? 52.607 67.936 16.631 1.00 35.76 356 GLY B CA 1
ATOM 6816 C C . GLY B 1 355 ? 52.307 69.412 16.843 1.00 35.71 356 GLY B C 1
ATOM 6817 O O . GLY B 1 355 ? 53.021 70.075 17.577 1.00 35.67 356 GLY B O 1
ATOM 6818 N N . SER B 1 356 ? 51.260 69.928 16.207 1.00 35.51 357 SER B N 1
ATOM 6819 C CA . SER B 1 356 ? 50.887 71.327 16.385 1.00 35.79 357 SER B CA 1
ATOM 6820 C C . SER B 1 356 ? 49.784 71.580 17.426 1.00 35.80 357 SER B C 1
ATOM 6821 O O . SER B 1 356 ? 49.728 72.658 18.008 1.00 35.88 357 SER B O 1
ATOM 6824 N N . ASP B 1 357 ? 48.932 70.589 17.670 1.00 35.92 358 ASP B N 1
ATOM 6825 C CA . ASP B 1 357 ? 47.683 70.789 18.410 1.00 36.34 358 ASP B CA 1
ATOM 6826 C C . ASP B 1 357 ? 46.904 71.944 17.788 1.00 35.85 358 ASP B C 1
ATOM 6827 O O . ASP B 1 357 ? 46.438 72.861 18.470 1.00 35.42 358 ASP B O 1
ATOM 6832 N N . HIS B 1 358 ? 46.770 71.852 16.467 1.00 35.64 359 HIS B N 1
ATOM 6833 C CA . HIS B 1 358 ? 46.158 72.881 15.642 1.00 35.81 359 HIS B CA 1
ATOM 6834 C C . HIS B 1 358 ? 44.658 73.004 15.955 1.00 36.02 359 HIS B C 1
ATOM 6835 O O . HIS B 1 358 ? 43.907 72.038 15.802 1.00 35.40 359 HIS B O 1
ATOM 6842 N N . CYS B 1 359 ? 44.239 74.188 16.409 1.00 36.48 360 CYS B N 1
ATOM 6843 C CA . CYS B 1 359 ? 42.841 74.409 16.753 1.00 36.68 360 CYS B CA 1
ATOM 6844 C C . CYS B 1 359 ? 42.496 75.876 16.681 1.00 36.76 360 CYS B C 1
ATOM 6845 O O . CYS B 1 359 ? 42.918 76.679 17.523 1.00 37.14 360 CYS B O 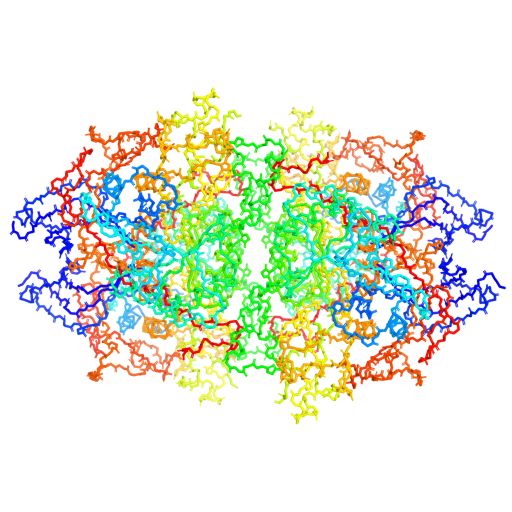1
ATOM 6848 N N . SER B 1 360 ? 41.701 76.213 15.674 1.00 36.56 361 SER B N 1
ATOM 6849 C CA . SER B 1 360 ? 41.610 77.577 15.202 1.00 36.18 361 SER B CA 1
ATOM 6850 C C . SER B 1 360 ? 40.272 78.229 15.514 1.00 35.89 361 SER B C 1
ATOM 6851 O O . SER B 1 360 ? 39.215 77.674 15.219 1.00 35.86 361 SER B O 1
ATOM 6854 N N . TYR B 1 361 ? 40.351 79.408 16.130 1.00 35.47 362 TYR B N 1
ATOM 6855 C CA . TYR B 1 361 ? 39.202 80.250 16.421 1.00 35.13 362 TYR B CA 1
ATOM 6856 C C . TYR B 1 361 ? 39.573 81.687 16.066 1.00 35.21 362 TYR B C 1
ATOM 6857 O O . TYR B 1 361 ? 40.686 82.113 16.347 1.00 35.60 362 TYR B O 1
ATOM 6866 N N . ASN B 1 362 ? 38.654 82.430 15.458 1.00 35.03 363 ASN B N 1
ATOM 6867 C CA . ASN B 1 362 ? 38.950 83.796 15.046 1.00 35.18 363 ASN B CA 1
ATOM 6868 C C . ASN B 1 362 ? 39.085 84.752 16.232 1.00 35.33 363 ASN B C 1
ATOM 6869 O O . ASN B 1 362 ? 38.508 84.524 17.302 1.00 35.32 363 ASN B O 1
ATOM 6874 N N . TYR B 1 363 ? 39.858 85.814 16.031 1.00 35.25 364 TYR B N 1
ATOM 6875 C CA . TYR B 1 363 ? 39.961 86.872 17.006 1.00 35.27 364 TYR B CA 1
ATOM 6876 C C . TYR B 1 363 ? 39.377 88.195 16.487 1.00 35.39 364 TYR B C 1
ATOM 6877 O O . TYR B 1 363 ? 38.873 89.004 17.272 1.00 35.31 364 TYR B O 1
ATOM 6886 N N . TYR B 1 364 ? 39.440 88.404 15.172 1.00 35.61 365 TYR B N 1
ATOM 6887 C CA . TYR B 1 364 ? 39.063 89.693 14.572 1.00 35.77 365 TYR B CA 1
ATOM 6888 C C . TYR B 1 364 ? 37.623 89.765 14.050 1.00 35.84 365 TYR B C 1
ATOM 6889 O O . TYR B 1 364 ? 37.196 90.778 13.492 1.00 36.08 365 TYR B O 1
ATOM 6898 N N . GLU B 1 365 ? 36.890 88.669 14.220 1.00 35.90 366 GLU B N 1
ATOM 6899 C CA . GLU B 1 365 ? 35.433 88.699 14.166 1.00 35.81 366 GLU B CA 1
ATOM 6900 C C . GLU B 1 365 ? 34.908 88.171 15.499 1.00 35.71 366 GLU B C 1
ATOM 6901 O O . GLU B 1 365 ? 35.414 87.180 16.031 1.00 35.56 366 GLU B O 1
ATOM 6907 N N . LYS B 1 366 ? 33.900 88.854 16.028 1.00 35.70 367 LYS B N 1
ATOM 6908 C CA . LYS B 1 366 ? 33.417 88.659 17.394 1.00 35.72 367 LYS B CA 1
ATOM 6909 C C . LYS B 1 366 ? 32.048 87.970 17.471 1.00 35.90 367 LYS B C 1
ATOM 6910 O O . LYS B 1 366 ? 31.574 87.636 18.561 1.00 35.97 367 LYS B O 1
ATOM 6916 N N . THR B 1 367 ? 31.412 87.774 16.318 1.00 35.95 368 THR B N 1
ATOM 6917 C CA . THR B 1 367 ? 30.005 87.378 16.268 1.00 35.92 368 THR B CA 1
ATOM 6918 C C . THR B 1 367 ? 29.781 85.874 16.136 1.00 35.99 368 THR B C 1
ATOM 6919 O O . THR B 1 367 ? 28.783 85.357 16.646 1.00 35.91 368 THR B O 1
ATOM 6923 N N . SER B 1 368 ? 30.685 85.181 15.439 1.00 35.81 369 SER B N 1
ATOM 6924 C CA . SER B 1 368 ? 30.391 83.818 15.003 1.00 35.95 369 SER B CA 1
ATOM 6925 C C . SER B 1 368 ? 30.599 82.806 16.112 1.00 36.20 369 SER B C 1
ATOM 6926 O O . SER B 1 368 ? 31.305 83.070 17.092 1.00 36.45 369 SER B O 1
ATOM 6929 N N . THR B 1 369 ? 29.979 81.642 15.941 1.00 36.16 370 THR B N 1
ATOM 6930 C CA . THR B 1 369 ? 30.125 80.531 16.879 1.00 36.20 370 THR B CA 1
ATOM 6931 C C . THR B 1 369 ? 31.563 80.003 16.960 1.00 36.11 370 THR B C 1
ATOM 6932 O O . THR B 1 369 ? 31.887 79.234 17.867 1.00 36.28 370 THR B O 1
ATOM 6936 N N . ALA B 1 370 ? 32.410 80.413 16.014 1.00 35.89 371 ALA B N 1
ATOM 6937 C CA . ALA B 1 370 ? 33.805 79.969 15.952 1.00 35.70 371 ALA B CA 1
ATOM 6938 C C . ALA B 1 370 ? 34.793 81.083 16.346 1.00 35.75 371 ALA B C 1
ATOM 6939 O O . ALA B 1 370 ? 35.961 81.059 15.957 1.00 35.77 371 ALA B O 1
ATOM 6941 N N . SER B 1 371 ? 34.322 82.054 17.125 1.00 35.74 372 SER B N 1
ATOM 6942 C CA . SER B 1 371 ? 35.179 83.130 17.606 1.00 35.49 372 SER B CA 1
ATOM 6943 C C . SER B 1 371 ? 35.746 82.829 18.989 1.00 35.55 372 SER B C 1
ATOM 6944 O O . SER B 1 371 ? 35.196 82.014 19.736 1.00 35.85 372 SER B O 1
ATOM 6947 N N . LYS B 1 372 ? 36.848 83.494 19.334 1.00 35.41 373 LYS B N 1
ATOM 6948 C CA . LYS B 1 372 ? 37.340 83.483 20.715 1.00 35.01 373 LYS B CA 1
ATOM 6949 C C . LYS B 1 372 ? 36.359 84.247 21.618 1.00 35.08 373 LYS B C 1
ATOM 6950 O O . LYS B 1 372 ? 36.151 83.880 22.786 1.00 34.74 373 LYS B O 1
ATOM 6956 N N . HIS B 1 373 ? 35.735 85.280 21.042 1.00 34.90 374 HIS B N 1
ATOM 6957 C CA . HIS B 1 373 ? 34.804 86.165 21.744 1.00 34.88 374 HIS B CA 1
ATOM 6958 C C . HIS B 1 373 ? 33.470 85.482 22.081 1.00 34.99 374 HIS B C 1
ATOM 6959 O O . HIS B 1 373 ? 32.578 86.088 22.679 1.00 34.89 374 HIS B O 1
ATOM 6966 N N . ARG B 1 374 ? 33.369 84.213 21.685 1.00 35.27 375 ARG B N 1
ATOM 6967 C CA . ARG B 1 374 ? 32.362 83.259 22.165 1.00 35.61 375 ARG B CA 1
ATOM 6968 C C . ARG B 1 374 ? 32.336 83.213 23.702 1.00 35.36 375 ARG B C 1
ATOM 6969 O O . ARG B 1 374 ? 31.335 82.826 24.297 1.00 35.44 375 ARG B O 1
ATOM 6977 N N . ALA B 1 375 ? 33.450 83.602 24.326 1.00 35.17 376 ALA B N 1
ATOM 6978 C CA . ALA B 1 375 ? 33.568 83.720 25.781 1.00 35.03 376 ALA B CA 1
ATOM 6979 C C . ALA B 1 375 ? 32.680 84.825 26.357 1.00 35.09 376 ALA B C 1
ATOM 6980 O O . ALA B 1 375 ? 32.381 84.813 27.555 1.00 34.83 376 ALA B O 1
ATOM 6982 N N . PHE B 1 376 ? 32.284 85.775 25.505 1.00 35.10 377 PHE B N 1
ATOM 6983 C CA . PHE B 1 376 ? 31.337 86.827 25.868 1.00 35.34 377 PHE B CA 1
ATOM 6984 C C . PHE B 1 376 ? 29.947 86.469 25.355 1.00 35.70 377 PHE B C 1
ATOM 6985 O O . PHE B 1 376 ? 29.653 86.603 24.160 1.00 35.51 377 PHE B O 1
ATOM 6993 N N . ASP B 1 377 ? 29.102 86.019 26.279 1.00 36.30 378 ASP B N 1
ATOM 6994 C CA . ASP B 1 377 ? 27.745 85.573 25.985 1.00 36.81 378 ASP B CA 1
ATOM 6995 C C . ASP B 1 377 ? 26.863 85.881 27.196 1.00 37.07 378 ASP B C 1
ATOM 6996 O O . ASP B 1 377 ? 26.538 84.966 27.957 1.00 37.02 378 ASP B O 1
ATOM 7001 N N . PRO B 1 378 ? 26.477 87.165 27.381 1.00 37.33 379 PRO B N 1
ATOM 7002 C CA . PRO B 1 378 ? 25.871 87.618 28.635 1.00 37.75 379 PRO B CA 1
ATOM 7003 C C . PRO B 1 378 ? 24.540 86.950 28.983 1.00 38.34 379 PRO B C 1
ATOM 7004 O O . PRO B 1 378 ? 24.347 86.520 30.122 1.00 38.33 379 PRO B O 1
ATOM 7008 N N . GLU B 1 379 ? 23.633 86.861 28.018 1.00 39.28 380 GLU B N 1
ATOM 7009 C CA . GLU B 1 379 ? 22.315 86.267 28.257 1.00 39.89 380 GLU B CA 1
ATOM 7010 C C . GLU B 1 379 ? 22.433 84.763 28.560 1.00 39.97 380 GLU B C 1
ATOM 7011 O O . GLU B 1 379 ? 21.453 84.113 28.953 1.00 40.28 380 GLU B O 1
ATOM 7017 N N . ASN B 1 380 ? 23.652 84.245 28.403 1.00 39.79 381 ASN B N 1
ATOM 7018 C CA . ASN B 1 380 ? 23.985 82.838 28.616 1.00 39.61 381 ASN B CA 1
ATOM 7019 C C . ASN B 1 380 ? 24.955 82.648 29.795 1.00 39.32 381 ASN B C 1
ATOM 7020 O O . ASN B 1 380 ? 25.577 81.590 29.940 1.00 39.41 381 ASN B O 1
ATOM 7025 N N . ASN B 1 381 ? 25.070 83.687 30.628 1.00 38.66 382 ASN B N 1
ATOM 7026 C CA . ASN B 1 381 ? 25.961 83.731 31.803 1.00 38.24 382 ASN B CA 1
ATOM 7027 C C . ASN B 1 381 ? 27.459 83.492 31.534 1.00 37.82 382 ASN B C 1
ATOM 7028 O O . ASN B 1 381 ? 28.127 82.753 32.268 1.00 37.80 382 ASN B O 1
ATOM 7033 N N . LYS B 1 382 ? 27.965 84.130 30.478 1.00 37.28 383 LYS B N 1
ATOM 7034 C CA . LYS B 1 382 ? 29.389 84.123 30.140 1.00 36.73 383 LYS B CA 1
ATOM 7035 C C . LYS B 1 382 ? 29.848 85.559 29.903 1.00 36.36 383 LYS B C 1
ATOM 7036 O O . LYS B 1 382 ? 29.263 86.283 29.099 1.00 36.11 383 LYS B O 1
ATOM 7042 N N . ASN B 1 383 ? 30.890 85.976 30.613 1.00 36.24 384 ASN B N 1
ATOM 7043 C CA . ASN B 1 383 ? 31.321 87.373 30.557 1.00 36.28 384 ASN B CA 1
ATOM 7044 C C . ASN B 1 383 ? 32.807 87.557 30.254 1.00 36.08 384 ASN B C 1
ATOM 7045 O O . ASN B 1 383 ? 33.413 88.547 30.662 1.00 36.07 384 ASN B O 1
ATOM 7050 N N . GLY B 1 384 ? 33.376 86.603 29.518 1.00 35.89 385 GLY B N 1
ATOM 7051 C CA . GLY B 1 384 ? 34.747 86.713 29.022 1.00 35.73 385 GLY B CA 1
ATOM 7052 C C . GLY B 1 384 ? 35.796 86.048 29.890 1.00 35.72 385 GLY B C 1
ATOM 7053 O O . GLY B 1 384 ? 36.989 86.136 29.599 1.00 35.62 385 GLY B O 1
ATOM 7054 N N . GLU B 1 385 ? 35.346 85.384 30.953 1.00 35.70 386 GLU B N 1
ATOM 7055 C CA . GLU B 1 385 ? 36.210 84.645 31.869 1.00 35.60 386 GLU B CA 1
ATOM 7056 C C . GLU B 1 385 ? 37.041 83.601 31.123 1.00 35.46 386 GLU B C 1
ATOM 7057 O O . GLU B 1 385 ? 36.561 83.014 30.140 1.00 35.27 386 GLU B O 1
ATOM 7063 N N . PHE B 1 386 ? 38.281 83.376 31.579 1.00 35.26 387 PHE B N 1
ATOM 7064 C CA . PHE B 1 386 ? 39.192 82.453 30.885 1.00 35.21 387 PHE B CA 1
ATOM 7065 C C . PHE B 1 386 ? 38.576 81.065 30.660 1.00 35.24 387 PHE B C 1
ATOM 7066 O O . PHE B 1 386 ? 38.798 80.437 29.622 1.00 35.25 387 PHE B O 1
ATOM 7074 N N . ARG B 1 387 ? 37.783 80.619 31.631 1.00 35.40 388 ARG B N 1
ATOM 7075 C CA . ARG B 1 387 ? 37.055 79.355 31.560 1.00 35.65 388 ARG B CA 1
ATOM 7076 C C . ARG B 1 387 ? 36.272 79.208 30.245 1.00 35.53 388 ARG B C 1
ATOM 7077 O O . ARG B 1 387 ? 36.230 78.119 29.654 1.00 35.22 388 ARG B O 1
ATOM 7085 N N . TYR B 1 388 ? 35.668 80.311 29.794 1.00 35.21 389 TYR B N 1
ATOM 7086 C CA . TYR B 1 388 ? 34.822 80.303 28.600 1.00 35.04 389 TYR B CA 1
ATOM 7087 C C . TYR B 1 388 ? 35.564 80.559 27.287 1.00 35.13 389 TYR B C 1
ATOM 7088 O O . TYR B 1 388 ? 34.955 80.524 26.215 1.00 35.20 389 TYR B O 1
ATOM 7097 N N . ILE B 1 389 ? 36.871 80.801 27.364 1.00 35.12 390 ILE B N 1
ATOM 7098 C CA . ILE B 1 389 ? 37.671 81.042 26.161 1.00 35.15 390 ILE B CA 1
ATOM 7099 C C . ILE B 1 389 ? 37.997 79.722 25.465 1.00 35.44 390 ILE B C 1
ATOM 7100 O O . ILE B 1 389 ? 38.619 78.852 26.077 1.00 35.42 390 ILE B O 1
ATOM 7105 N N . PRO B 1 390 ? 37.557 79.563 24.194 1.00 35.59 391 PRO B N 1
ATOM 7106 C CA . PRO B 1 390 ? 37.925 78.385 23.411 1.00 35.60 391 PRO B CA 1
ATOM 7107 C C . PRO B 1 390 ? 39.436 78.203 23.346 1.00 35.76 391 PRO B C 1
ATOM 7108 O O . PRO B 1 390 ? 40.167 79.126 22.960 1.00 35.90 391 PRO B O 1
ATOM 7112 N N . ASN B 1 391 ? 39.883 77.008 23.724 1.00 35.59 392 ASN B N 1
ATOM 7113 C CA . ASN B 1 391 ? 41.298 76.697 23.820 1.00 35.62 392 ASN B CA 1
ATOM 7114 C C . ASN B 1 391 ? 41.880 76.224 22.492 1.00 35.56 392 ASN B C 1
ATOM 7115 O O . ASN B 1 391 ? 41.347 75.313 21.855 1.00 35.36 392 ASN B O 1
ATOM 7120 N N . GLY B 1 392 ? 42.968 76.863 22.075 1.00 35.62 393 GLY B N 1
ATOM 7121 C CA . GLY B 1 392 ? 43.664 76.440 20.871 1.00 35.91 393 GLY B CA 1
ATOM 7122 C C . GLY B 1 392 ? 44.397 77.535 20.134 1.00 36.11 393 GLY B C 1
ATOM 7123 O O . GLY B 1 392 ? 44.040 78.715 20.224 1.00 35.94 393 GLY B O 1
ATOM 7124 N N . LEU B 1 393 ? 45.431 77.115 19.407 1.00 36.32 394 LEU B N 1
ATOM 7125 C CA . LEU B 1 393 ? 46.207 77.976 18.522 1.00 36.49 394 LEU B CA 1
ATOM 7126 C C . LEU B 1 393 ? 46.258 77.334 17.139 1.00 36.10 394 LEU B C 1
ATOM 7127 O O . LEU B 1 393 ? 46.317 76.096 17.031 1.00 36.35 394 LEU B O 1
ATOM 7132 N N . PRO B 1 394 ? 46.217 78.158 16.073 1.00 35.74 395 PRO B N 1
ATOM 7133 C CA . PRO B 1 394 ? 46.592 77.658 14.748 1.00 35.43 395 PRO B CA 1
ATOM 7134 C C . PRO B 1 394 ? 48.085 77.359 14.733 1.00 35.42 395 PRO B C 1
ATOM 7135 O O . PRO B 1 394 ? 48.881 78.181 15.212 1.00 35.51 395 PRO B O 1
ATOM 7139 N N . GLY B 1 395 ? 48.471 76.199 14.204 1.00 35.14 396 GLY B N 1
ATOM 7140 C CA . GLY B 1 395 ? 49.886 75.857 14.136 1.00 35.01 396 GLY B CA 1
ATOM 7141 C C . GLY B 1 395 ? 50.321 74.873 13.073 1.00 35.08 396 GLY B C 1
ATOM 7142 O O . GLY B 1 395 ? 51.512 74.592 12.958 1.00 35.12 396 GLY B O 1
ATOM 7143 N N . VAL B 1 396 ? 49.372 74.349 12.296 1.00 35.36 397 VAL B N 1
ATOM 7144 C CA . VAL B 1 396 ? 49.675 73.283 11.316 1.00 35.48 397 VAL B CA 1
ATOM 7145 C C . VAL B 1 396 ? 50.633 73.749 10.205 1.00 35.70 397 VAL B C 1
ATOM 7146 O O . VAL B 1 396 ? 51.427 72.947 9.682 1.00 35.83 397 VAL B O 1
ATOM 7150 N N . CYS B 1 397 ? 50.581 75.038 9.879 1.00 35.44 398 CYS B N 1
ATOM 7151 C CA . CYS B 1 397 ? 51.451 75.582 8.848 1.00 35.53 398 CYS B CA 1
ATOM 7152 C C . CYS B 1 397 ? 52.871 75.827 9.364 1.00 35.34 398 CYS B C 1
ATOM 7153 O O . CYS B 1 397 ? 53.841 75.434 8.723 1.00 35.27 398 CYS B O 1
ATOM 7156 N N . THR B 1 398 ? 52.982 76.466 10.526 1.00 35.26 399 THR B N 1
ATOM 7157 C CA . THR B 1 398 ? 54.264 76.950 11.031 1.00 35.11 399 THR B CA 1
ATOM 7158 C C . THR B 1 398 ? 55.122 75.889 11.711 1.00 35.10 399 THR B C 1
ATOM 7159 O O . THR B 1 398 ? 56.306 76.130 11.978 1.00 35.07 399 THR B O 1
ATOM 7163 N N . ARG B 1 399 ? 54.537 74.722 11.993 1.00 35.36 400 ARG B N 1
ATOM 7164 C CA . ARG B 1 399 ? 55.231 73.645 12.729 1.00 35.39 400 ARG B CA 1
ATOM 7165 C C . ARG B 1 399 ? 56.609 73.292 12.161 1.00 35.50 400 ARG B C 1
ATOM 7166 O O . ARG B 1 399 ? 57.601 73.347 12.890 1.00 35.56 400 ARG B O 1
ATOM 7174 N N . MET B 1 400 ? 56.676 72.940 10.876 1.00 35.66 401 MET B N 1
ATOM 7175 C CA . MET B 1 400 ? 57.949 72.540 10.261 1.00 36.33 401 MET B CA 1
ATOM 7176 C C . MET B 1 400 ? 58.960 73.670 10.114 1.00 35.33 401 MET B C 1
ATOM 7177 O O . MET B 1 400 ? 60.128 73.481 10.468 1.00 35.21 401 MET B O 1
ATOM 7182 N N . PRO B 1 401 ? 58.543 74.831 9.554 1.00 34.75 402 PRO B N 1
ATOM 7183 C CA . PRO B 1 401 ? 59.504 75.921 9.432 1.00 34.35 402 PRO B CA 1
ATOM 7184 C C . PRO B 1 401 ? 60.040 76.425 10.778 1.00 34.20 402 PRO B C 1
ATOM 7185 O O . PRO B 1 401 ? 61.224 76.735 10.866 1.00 33.81 402 PRO B O 1
ATOM 7189 N N . LEU B 1 402 ? 59.199 76.470 11.816 1.00 34.38 403 LEU B N 1
ATOM 7190 C CA . LEU B 1 402 ? 59.666 76.882 13.151 1.00 34.60 403 LEU B CA 1
ATOM 7191 C C . LEU B 1 402 ? 60.737 75.950 13.710 1.00 34.72 403 LEU B C 1
ATOM 7192 O O . LEU B 1 402 ? 61.676 76.405 14.349 1.00 34.86 403 LEU B O 1
ATOM 7197 N N . LEU B 1 403 ? 60.597 74.648 13.457 1.00 35.00 404 LEU B N 1
ATOM 7198 C CA . LEU B 1 403 ? 61.596 73.669 13.886 1.00 35.18 404 LEU B CA 1
ATOM 7199 C C . LEU B 1 403 ? 62.860 73.760 13.037 1.00 34.80 404 LEU B C 1
ATOM 7200 O O . LEU B 1 403 ? 63.962 73.636 13.557 1.00 34.99 404 LEU B O 1
ATOM 7205 N N . TYR B 1 404 ? 62.702 73.985 11.737 1.00 34.53 405 TYR B N 1
ATOM 7206 C CA . TYR B 1 404 ? 63.857 74.191 10.850 1.00 34.32 405 TYR B CA 1
ATOM 7207 C C . TYR B 1 404 ? 64.721 75.353 11.347 1.00 34.14 405 TYR B C 1
ATOM 7208 O O . TYR B 1 404 ? 65.924 75.197 11.544 1.00 33.97 405 TYR B O 1
ATOM 7217 N N . ASP B 1 405 ? 64.086 76.504 11.552 1.00 34.37 406 ASP B N 1
ATOM 7218 C CA . ASP B 1 405 ? 64.756 77.734 11.972 1.00 34.66 406 ASP B CA 1
ATOM 7219 C C . ASP B 1 405 ? 65.256 77.639 13.430 1.00 34.94 406 ASP B C 1
ATOM 7220 O O . ASP B 1 405 ? 66.465 77.462 13.667 1.00 34.91 406 ASP B O 1
ATOM 7225 N N . TYR B 1 406 ? 64.343 77.744 14.393 1.00 34.99 407 TYR B N 1
ATOM 7226 C CA . TYR B 1 406 ? 64.724 77.774 15.820 1.00 35.26 407 TYR B CA 1
ATOM 7227 C C . TYR B 1 406 ? 65.311 76.456 16.327 1.00 35.51 407 TYR B C 1
ATOM 7228 O O . TYR B 1 406 ? 66.091 76.447 17.279 1.00 35.63 407 TYR B O 1
ATOM 7237 N N . GLY B 1 407 ? 64.949 75.350 15.681 1.00 35.51 408 GLY B N 1
ATOM 7238 C CA . GLY B 1 407 ? 65.515 74.054 16.019 1.00 35.36 408 GLY B CA 1
ATOM 7239 C C . GLY B 1 407 ? 66.878 73.822 15.393 1.00 35.30 408 GLY B C 1
ATOM 7240 O O . GLY B 1 407 ? 67.897 73.851 16.076 1.00 35.73 408 GLY B O 1
ATOM 7241 N N . TYR B 1 408 ? 66.897 73.590 14.086 1.00 34.82 409 TYR B N 1
ATOM 7242 C CA . TYR B 1 408 ? 68.131 73.247 13.395 1.00 34.37 409 TYR B CA 1
ATOM 7243 C C . TYR B 1 408 ? 69.123 74.414 13.230 1.00 34.61 409 TYR B C 1
ATOM 7244 O O . TYR B 1 408 ? 70.267 74.320 13.689 1.00 34.88 409 TYR B O 1
ATOM 7253 N N . LEU B 1 409 ? 68.693 75.504 12.593 1.00 34.72 410 LEU B N 1
ATOM 7254 C CA . LEU B 1 409 ? 69.591 76.634 12.282 1.00 34.74 410 LEU B CA 1
ATOM 7255 C C . LEU B 1 409 ? 70.107 77.365 13.514 1.00 34.81 410 LEU B C 1
ATOM 7256 O O . LEU B 1 409 ? 71.238 77.856 13.531 1.00 34.70 410 LEU B O 1
ATOM 7261 N N . ARG B 1 410 ? 69.273 77.453 14.545 1.00 35.00 411 ARG B N 1
ATOM 7262 C CA . ARG B 1 410 ? 69.653 78.199 15.737 1.00 35.13 411 ARG B CA 1
ATOM 7263 C C . ARG B 1 410 ? 70.304 77.310 16.783 1.00 35.15 411 ARG B C 1
ATOM 7264 O O . ARG B 1 410 ? 70.736 77.777 17.829 1.00 35.24 411 ARG B O 1
ATOM 7272 N N . GLY B 1 411 ? 70.378 76.019 16.479 1.00 35.42 412 GLY B N 1
ATOM 7273 C CA . GLY B 1 411 ? 71.160 75.069 17.280 1.00 35.62 412 GLY B CA 1
ATOM 7274 C C . GLY B 1 411 ? 70.457 74.394 18.446 1.00 35.66 412 GLY B C 1
ATOM 7275 O O . GLY B 1 411 ? 71.099 73.670 19.216 1.00 35.92 412 GLY B O 1
ATOM 7276 N N . ASN B 1 412 ? 69.149 74.612 18.582 1.00 35.56 413 ASN B N 1
ATOM 7277 C CA . ASN B 1 412 ? 68.388 74.033 19.692 1.00 35.57 413 ASN B CA 1
ATOM 7278 C C . ASN B 1 412 ? 68.118 72.542 19.499 1.00 35.66 413 ASN B C 1
ATOM 7279 O O . ASN B 1 412 ? 67.897 71.803 20.468 1.00 35.67 413 ASN B O 1
ATOM 7284 N N . LEU B 1 413 ? 68.153 72.109 18.242 1.00 35.81 414 LEU B N 1
ATOM 7285 C CA . LEU B 1 413 ? 68.108 70.696 17.876 1.00 35.90 414 LEU B CA 1
ATOM 7286 C C . LEU B 1 413 ? 69.500 70.298 17.355 1.00 36.20 414 LEU B C 1
ATOM 7287 O O . LEU B 1 413 ? 70.163 71.101 16.691 1.00 36.02 414 LEU B O 1
ATOM 7292 N N . THR B 1 414 ? 69.938 69.075 17.660 1.00 36.15 415 THR B N 1
ATOM 7293 C CA . THR B 1 414 ? 71.281 68.605 17.301 1.00 36.49 415 THR B CA 1
ATOM 7294 C C . THR B 1 414 ? 71.565 68.542 15.799 1.00 36.24 415 THR B C 1
ATOM 7295 O O . THR B 1 414 ? 72.669 68.863 15.370 1.00 35.96 415 THR B O 1
ATOM 7299 N N . SER B 1 415 ? 70.579 68.108 15.016 1.00 36.10 416 SER B N 1
ATOM 7300 C CA . SER B 1 415 ? 70.745 67.969 13.563 1.00 36.25 416 SER B CA 1
ATOM 7301 C C . SER B 1 415 ? 69.411 67.932 12.815 1.00 36.24 416 SER B C 1
ATOM 7302 O O . SER B 1 415 ? 68.342 67.861 13.435 1.00 36.23 416 SER B O 1
ATOM 7305 N N . MET B 1 416 ? 69.504 67.988 11.483 1.00 36.19 417 MET B N 1
ATOM 7306 C CA . MET B 1 416 ? 68.383 67.798 10.560 1.00 36.26 417 MET B CA 1
ATOM 7307 C C . MET B 1 416 ? 67.802 66.378 10.637 1.00 36.21 417 MET B C 1
ATOM 7308 O O . MET B 1 416 ? 66.625 66.154 10.332 1.00 36.39 417 MET B O 1
ATOM 7313 N N . MET B 1 417 ? 68.632 65.420 11.031 1.00 35.84 418 MET B N 1
ATOM 7314 C CA . MET B 1 417 ? 68.183 64.040 11.167 1.00 36.19 418 MET B CA 1
ATOM 7315 C C . MET B 1 417 ? 67.197 63.881 12.308 1.00 35.84 418 MET B C 1
ATOM 7316 O O . MET B 1 417 ? 66.247 63.096 12.198 1.00 35.95 418 MET B O 1
ATOM 7321 N N . LYS B 1 418 ? 67.427 64.630 13.388 1.00 35.60 419 LYS B N 1
ATOM 7322 C CA . LYS B 1 418 ? 66.558 64.624 14.562 1.00 35.71 419 LYS B CA 1
ATOM 7323 C C . LYS B 1 418 ? 65.249 65.340 14.234 1.00 35.55 419 LYS B C 1
ATOM 7324 O O . LYS B 1 418 ? 64.181 64.943 14.700 1.00 35.31 419 LYS B O 1
ATOM 7330 N N . LEU B 1 419 ? 65.344 66.383 13.421 1.00 35.38 420 LEU B N 1
ATOM 7331 C CA . LEU B 1 419 ? 64.169 67.091 12.936 1.00 35.73 420 LEU B CA 1
ATOM 7332 C C . LEU B 1 419 ? 63.250 66.148 12.149 1.00 35.52 420 LEU B C 1
ATOM 7333 O O . LEU B 1 419 ? 62.077 65.994 12.475 1.00 35.64 420 LEU B O 1
ATOM 7338 N N . VAL B 1 420 ? 63.803 65.496 11.133 1.00 35.33 421 VAL B N 1
ATOM 7339 C CA . VAL B 1 420 ? 63.048 64.537 10.324 1.00 35.02 421 VAL B CA 1
ATOM 7340 C C . VAL B 1 420 ? 62.467 63.396 11.179 1.00 35.02 421 VAL B C 1
ATOM 7341 O O . VAL B 1 420 ? 61.294 63.061 11.029 1.00 34.92 421 VAL B O 1
ATOM 7345 N N . GLU B 1 421 ? 63.278 62.832 12.081 1.00 34.92 422 GLU B N 1
ATOM 7346 C CA . GLU B 1 421 ? 62.836 61.777 12.980 1.00 35.32 422 GLU B CA 1
ATOM 7347 C C . GLU B 1 421 ? 61.527 62.137 13.701 1.00 35.03 422 GLU B C 1
ATOM 7348 O O . GLU B 1 421 ? 60.573 61.369 13.683 1.00 35.09 422 GLU B O 1
ATOM 7354 N N . ILE B 1 422 ? 61.482 63.309 14.329 1.00 34.82 423 ILE B N 1
ATOM 7355 C CA . ILE B 1 422 ? 60.360 63.667 15.194 1.00 34.45 423 ILE B CA 1
ATOM 7356 C C . ILE B 1 422 ? 59.158 64.283 14.441 1.00 34.88 423 ILE B C 1
ATOM 7357 O O . ILE B 1 422 ? 58.000 64.187 14.904 1.00 34.42 423 ILE B O 1
ATOM 7362 N N . GLN B 1 423 ? 59.444 64.890 13.284 1.00 35.00 424 GLN B N 1
ATOM 7363 C CA . GLN B 1 423 ? 58.459 65.647 12.518 1.00 35.66 424 GLN B CA 1
ATOM 7364 C C . GLN B 1 423 ? 57.792 64.824 11.434 1.00 35.78 424 GLN B C 1
ATOM 7365 O O . GLN B 1 423 ? 56.679 65.165 10.991 1.00 35.75 424 GLN B O 1
ATOM 7371 N N . CYS B 1 424 ? 58.487 63.776 10.979 1.00 35.58 425 CYS B N 1
ATOM 7372 C CA . CYS B 1 424 ? 58.078 63.023 9.797 1.00 35.66 425 CYS B CA 1
ATOM 7373 C C . CYS B 1 424 ? 58.024 61.506 10.070 1.00 35.67 425 CYS B C 1
ATOM 7374 O O . CYS B 1 424 ? 56.955 60.890 10.002 1.00 35.60 425 CYS B O 1
ATOM 7377 N N . THR B 1 425 ? 59.177 60.922 10.402 1.00 35.38 426 THR B N 1
ATOM 7378 C CA . THR B 1 425 ? 59.330 59.473 10.438 1.00 35.40 426 THR B CA 1
ATOM 7379 C C . THR B 1 425 ? 58.688 58.796 11.646 1.00 35.44 426 THR B C 1
ATOM 7380 O O . THR B 1 425 ? 57.969 57.807 11.489 1.00 35.86 426 THR B O 1
ATOM 7384 N N . ASN B 1 426 ? 58.931 59.315 12.838 1.00 35.23 427 ASN B N 1
ATOM 7385 C CA . ASN B 1 426 ? 58.324 58.736 14.030 1.00 35.38 427 ASN B CA 1
ATOM 7386 C C . ASN B 1 426 ? 56.781 58.842 14.087 1.00 35.13 427 ASN B C 1
ATOM 7387 O O . ASN B 1 426 ? 56.130 57.873 14.490 1.00 35.19 427 ASN B O 1
ATOM 7392 N N . PRO B 1 427 ? 56.192 60.003 13.698 1.00 35.03 428 PRO B N 1
ATOM 7393 C CA . PRO B 1 427 ? 54.719 60.076 13.542 1.00 34.98 428 PRO B CA 1
ATOM 7394 C C . PRO B 1 427 ? 54.113 58.977 12.648 1.00 35.13 428 PRO B C 1
ATOM 7395 O O . PRO B 1 427 ? 53.051 58.423 12.970 1.00 35.27 428 PRO B O 1
ATOM 7399 N N . ALA B 1 428 ? 54.786 58.665 11.542 1.00 35.03 429 ALA B N 1
ATOM 7400 C CA . ALA B 1 428 ? 54.341 57.613 10.635 1.00 34.70 429 ALA B CA 1
ATOM 7401 C C . ALA B 1 428 ? 54.416 56.242 11.308 1.00 34.49 429 ALA B C 1
ATOM 7402 O O . ALA B 1 428 ? 53.494 55.437 11.191 1.00 34.30 429 ALA B O 1
ATOM 7404 N N . LYS B 1 429 ? 55.516 55.997 12.016 1.00 34.34 430 LYS B N 1
ATOM 7405 C CA . LYS B 1 429 ? 55.748 54.723 12.689 1.00 34.25 430 LYS B CA 1
ATOM 7406 C C . LYS B 1 429 ? 54.770 54.478 13.827 1.00 34.38 430 LYS B C 1
ATOM 7407 O O . LYS B 1 429 ? 54.255 53.370 13.979 1.00 34.31 430 LYS B O 1
ATOM 7413 N N . VAL B 1 430 ? 54.518 55.512 14.626 1.00 34.40 431 VAL B N 1
ATOM 7414 C CA . VAL B 1 430 ? 53.698 55.325 15.812 1.00 34.74 431 VAL B CA 1
ATOM 7415 C C . VAL B 1 430 ? 52.199 55.306 15.504 1.00 34.55 431 VAL B C 1
ATOM 7416 O O . VAL B 1 430 ? 51.423 54.710 16.255 1.00 34.54 431 VAL B O 1
ATOM 7420 N N . TYR B 1 431 ? 51.805 55.915 14.389 1.00 34.27 432 TYR B N 1
ATOM 7421 C CA . TYR B 1 431 ? 50.400 55.915 13.983 1.00 34.29 432 TYR B CA 1
ATOM 7422 C C . TYR B 1 431 ? 50.074 55.009 12.782 1.00 34.52 432 TYR B C 1
ATOM 7423 O O . TYR B 1 431 ? 49.047 55.188 12.129 1.00 34.84 432 TYR B O 1
ATOM 7432 N N . GLY B 1 432 ? 50.947 54.042 12.508 1.00 34.27 433 GLY B N 1
ATOM 7433 C CA . GLY B 1 432 ? 50.663 52.974 11.545 1.00 34.65 433 GLY B CA 1
ATOM 7434 C C . GLY B 1 432 ? 50.578 53.374 10.081 1.00 34.87 433 GLY B C 1
ATOM 7435 O O . GLY B 1 432 ? 49.858 52.742 9.306 1.00 34.83 433 GLY B O 1
ATOM 7436 N N . MET B 1 433 ? 51.316 54.414 9.710 1.00 34.92 434 MET B N 1
ATOM 7437 C CA . MET B 1 433 ? 51.347 54.912 8.342 1.00 35.60 434 MET B CA 1
ATOM 7438 C C . MET B 1 433 ? 52.697 54.602 7.701 1.00 35.48 434 MET B C 1
ATOM 7439 O O . MET B 1 433 ? 53.003 55.065 6.597 1.00 35.35 434 MET B O 1
ATOM 7444 N N . TYR B 1 434 ? 53.505 53.821 8.412 1.00 35.44 435 TYR B N 1
ATOM 7445 C CA . TYR B 1 434 ? 54.843 53.480 7.957 1.00 35.71 435 TYR B CA 1
ATOM 7446 C C . TYR B 1 434 ? 54.837 52.085 7.312 1.00 35.68 435 TYR B C 1
ATOM 7447 O O . TYR B 1 434 ? 54.212 51.178 7.850 1.00 36.26 435 TYR B O 1
ATOM 7456 N N . PRO B 1 435 ? 55.559 51.892 6.184 1.00 35.57 436 PRO B N 1
ATOM 7457 C CA . PRO B 1 435 ? 56.441 52.802 5.448 1.00 35.57 436 PRO B CA 1
ATOM 7458 C C . PRO B 1 435 ? 55.846 53.655 4.322 1.00 35.64 436 PRO B C 1
ATOM 7459 O O . PRO B 1 435 ? 56.598 54.400 3.703 1.00 35.65 436 PRO B O 1
ATOM 7463 N N . GLN B 1 436 ? 54.538 53.552 4.057 1.00 35.76 437 GLN B N 1
ATOM 7464 C CA . GLN B 1 436 ? 53.866 54.397 3.051 1.00 36.22 437 GLN B CA 1
ATOM 7465 C C . GLN B 1 436 ? 54.208 55.887 3.211 1.00 35.88 437 GLN B C 1
ATOM 7466 O O . GLN B 1 436 ? 54.406 56.612 2.239 1.00 36.08 437 GLN B O 1
ATOM 7472 N N . LYS B 1 437 ? 54.278 56.314 4.460 1.00 35.84 438 LYS B N 1
ATOM 7473 C CA . LYS B 1 437 ? 54.476 57.692 4.826 1.00 36.02 438 LYS B CA 1
ATOM 7474 C C . LYS B 1 437 ? 55.732 57.826 5.671 1.00 35.80 438 LYS B C 1
ATOM 7475 O O . LYS B 1 437 ? 56.150 56.853 6.304 1.00 35.74 438 LYS B O 1
ATOM 7481 N N . GLY B 1 438 ? 56.346 59.014 5.651 1.00 35.46 439 GLY B N 1
ATOM 7482 C CA . GLY B 1 438 ? 57.360 59.380 6.651 1.00 35.40 439 GLY B CA 1
ATOM 7483 C C . GLY B 1 438 ? 58.824 59.327 6.246 1.00 35.27 439 GLY B C 1
ATOM 7484 O O . GLY B 1 438 ? 59.689 59.817 6.979 1.00 34.83 439 GLY B O 1
ATOM 7485 N N . SER B 1 439 ? 59.106 58.728 5.087 1.00 35.28 440 SER B N 1
ATOM 7486 C CA . SER B 1 439 ? 60.482 58.583 4.612 1.00 35.46 440 SER B CA 1
ATOM 7487 C C . SER B 1 439 ? 60.601 58.723 3.101 1.00 35.40 440 SER B C 1
ATOM 7488 O O . SER B 1 439 ? 59.647 59.123 2.413 1.00 35.66 440 SER B O 1
ATOM 7491 N N . ILE B 1 440 ? 61.786 58.391 2.597 1.00 35.27 441 ILE B N 1
ATOM 7492 C CA . ILE B 1 440 ? 62.094 58.470 1.177 1.00 35.20 441 ILE B CA 1
ATOM 7493 C C . ILE B 1 440 ? 62.655 57.110 0.741 1.00 35.39 441 ILE B C 1
ATOM 7494 O O . ILE B 1 440 ? 63.875 56.925 0.642 1.00 35.53 441 ILE B O 1
ATOM 7499 N N . LEU B 1 441 ? 61.745 56.158 0.512 1.00 35.18 442 LEU B N 1
ATOM 7500 C CA . LEU B 1 441 ? 62.089 54.763 0.179 1.00 34.75 442 LEU B CA 1
ATOM 7501 C C . LEU B 1 441 ? 61.588 54.382 -1.213 1.00 34.98 442 LEU B C 1
ATOM 7502 O O . LEU B 1 441 ? 60.374 54.306 -1.434 1.00 35.25 442 LEU B O 1
ATOM 7507 N N . PRO B 1 442 ? 62.516 54.165 -2.162 1.00 34.91 443 PRO B N 1
ATOM 7508 C CA . PRO B 1 442 ? 62.165 53.825 -3.535 1.00 35.09 443 PRO B CA 1
ATOM 7509 C C . PRO B 1 442 ? 61.227 52.632 -3.646 1.00 35.36 443 PRO B C 1
ATOM 7510 O O . PRO B 1 442 ? 61.483 51.591 -3.059 1.00 35.37 443 PRO B O 1
ATOM 7514 N N . GLY B 1 443 ? 60.147 52.797 -4.407 1.00 35.46 444 GLY B N 1
ATOM 7515 C CA . GLY B 1 443 ? 59.168 51.736 -4.614 1.00 35.41 444 GLY B CA 1
ATOM 7516 C C . GLY B 1 443 ? 58.213 51.516 -3.454 1.00 35.38 444 GLY B C 1
ATOM 7517 O O . GLY B 1 443 ? 57.313 50.683 -3.547 1.00 35.70 444 GLY B O 1
ATOM 7518 N N . VAL B 1 444 ? 58.403 52.251 -2.362 1.00 35.21 445 VAL B N 1
ATOM 7519 C CA . VAL B 1 444 ? 57.579 52.070 -1.160 1.00 35.09 445 VAL B CA 1
ATOM 7520 C C . VAL B 1 444 ? 56.908 53.375 -0.709 1.00 35.06 445 VAL B C 1
ATOM 7521 O O . VAL B 1 444 ? 55.717 53.398 -0.428 1.00 35.19 445 VAL B O 1
ATOM 7525 N N . SER B 1 445 ? 57.671 54.459 -0.655 1.00 35.10 446 SER B N 1
ATOM 7526 C CA . SER B 1 445 ? 57.168 55.737 -0.161 1.00 35.03 446 SER B CA 1
ATOM 7527 C C . SER B 1 445 ? 56.265 56.463 -1.143 1.00 35.36 446 SER B C 1
ATOM 7528 O O . SER B 1 445 ? 56.634 56.654 -2.310 1.00 35.21 446 SER B O 1
ATOM 7531 N N . ASP B 1 446 ? 55.091 56.881 -0.657 1.00 35.66 447 ASP B N 1
ATOM 7532 C CA . ASP B 1 446 ? 54.347 57.956 -1.291 1.00 36.00 447 ASP B CA 1
ATOM 7533 C C . ASP B 1 446 ? 55.319 59.125 -1.454 1.00 35.81 447 ASP B C 1
ATOM 7534 O O . ASP B 1 446 ? 56.025 59.480 -0.508 1.00 35.44 447 ASP B O 1
ATOM 7539 N N . ALA B 1 447 ? 55.390 59.688 -2.657 1.00 35.51 448 ALA B N 1
ATOM 7540 C CA . ALA B 1 447 ? 56.308 60.789 -2.921 1.00 35.35 448 ALA B CA 1
ATOM 7541 C C . ALA B 1 447 ? 55.822 62.079 -2.255 1.00 35.45 448 ALA B C 1
ATOM 7542 O O . ALA B 1 447 ? 55.352 63.007 -2.924 1.00 35.50 448 ALA B O 1
ATOM 7544 N N . ASP B 1 448 ? 55.920 62.101 -0.928 1.00 35.31 449 ASP B N 1
ATOM 7545 C CA . ASP B 1 448 ? 55.558 63.257 -0.114 1.00 35.73 449 ASP B CA 1
ATOM 7546 C C . ASP B 1 448 ? 56.862 63.921 0.355 1.00 35.49 449 ASP B C 1
ATOM 7547 O O . ASP B 1 448 ? 57.538 63.414 1.245 1.00 35.47 449 ASP B O 1
ATOM 7552 N N . LEU B 1 449 ? 57.222 65.039 -0.270 1.00 35.15 450 LEU B N 1
ATOM 7553 C CA . LEU B 1 449 ? 58.558 65.617 -0.121 1.00 35.19 450 LEU B CA 1
ATOM 7554 C C . LEU B 1 449 ? 58.519 67.130 -0.018 1.00 34.99 450 LEU B C 1
ATOM 7555 O O . LEU B 1 449 ? 57.667 67.786 -0.614 1.00 34.90 450 LEU B O 1
ATOM 7560 N N . VAL B 1 450 ? 59.471 67.681 0.728 1.00 34.63 451 VAL B N 1
ATOM 7561 C CA . VAL B 1 450 ? 59.644 69.120 0.807 1.00 34.03 451 VAL B CA 1
ATOM 7562 C C . VAL B 1 450 ? 61.047 69.499 0.347 1.00 33.94 451 VAL B C 1
ATOM 7563 O O . VAL B 1 450 ? 62.029 68.904 0.751 1.00 33.97 451 VAL B O 1
ATOM 7567 N N . ILE B 1 451 ? 61.113 70.489 -0.527 1.00 33.77 452 ILE B N 1
ATOM 7568 C CA . ILE B 1 451 ? 62.359 71.103 -0.927 1.00 33.72 452 ILE B CA 1
ATOM 7569 C C . ILE B 1 451 ? 62.407 72.512 -0.321 1.00 33.65 452 ILE B C 1
ATOM 7570 O O . ILE B 1 451 ? 61.541 73.350 -0.587 1.00 33.48 452 ILE B O 1
ATOM 7575 N N . TRP B 1 452 ? 63.426 72.745 0.502 1.00 33.46 453 TRP B N 1
ATOM 7576 C CA . TRP B 1 452 ? 63.636 74.013 1.199 1.00 33.32 453 TRP B CA 1
ATOM 7577 C C . TRP B 1 452 ? 64.455 74.962 0.326 1.00 33.24 453 TRP B C 1
ATOM 7578 O O . TRP B 1 452 ? 64.848 74.604 -0.789 1.00 32.95 453 TRP B O 1
ATOM 7589 N N . TYR B 1 453 ? 64.687 76.173 0.828 1.00 33.29 454 TYR B N 1
ATOM 7590 C CA . TYR B 1 453 ? 65.597 77.130 0.194 1.00 33.61 454 TYR B CA 1
ATOM 7591 C C . TYR B 1 453 ? 67.017 76.839 0.665 1.00 33.94 454 TYR B C 1
ATOM 7592 O O . TYR B 1 453 ? 67.193 76.308 1.763 1.00 33.84 454 TYR B O 1
ATOM 7601 N N . PRO B 1 454 ? 68.033 77.171 -0.158 1.00 34.39 455 PRO B N 1
ATOM 7602 C CA . PRO B 1 454 ? 69.419 77.019 0.310 1.00 34.82 455 PRO B CA 1
ATOM 7603 C C . PRO B 1 454 ? 69.762 77.960 1.478 1.00 35.29 455 PRO B C 1
ATOM 7604 O O . PRO B 1 454 ? 69.296 79.102 1.520 1.00 35.39 455 PRO B O 1
ATOM 7608 N N . ASP B 1 455 ? 70.566 77.467 2.417 1.00 35.64 456 ASP B N 1
ATOM 7609 C CA . ASP B 1 455 ? 70.917 78.219 3.627 1.00 35.84 456 ASP B CA 1
ATOM 7610 C C . ASP B 1 455 ? 72.093 79.190 3.472 1.00 36.18 456 ASP B C 1
ATOM 7611 O O . ASP B 1 455 ? 72.094 80.279 4.064 1.00 36.40 456 ASP B O 1
ATOM 7616 N N . ASP B 1 456 ? 73.096 78.801 2.691 1.00 36.48 457 ASP B N 1
ATOM 7617 C CA . ASP B 1 456 ? 74.359 79.537 2.669 1.00 37.09 457 ASP B CA 1
ATOM 7618 C C . ASP B 1 456 ? 74.491 80.443 1.446 1.00 36.99 457 ASP B C 1
ATOM 7619 O O . ASP B 1 456 ? 75.552 81.017 1.198 1.00 37.12 457 ASP B O 1
ATOM 7624 N N . SER B 1 457 ? 73.394 80.591 0.709 1.00 36.94 458 SER B N 1
ATOM 7625 C CA . SER B 1 457 ? 73.389 81.277 -0.575 1.00 36.88 458 SER B CA 1
ATOM 7626 C C . SER B 1 457 ? 73.287 82.791 -0.448 1.00 36.85 458 SER B C 1
ATOM 7627 O O . SER B 1 457 ? 72.611 83.311 0.439 1.00 36.76 458 SER B O 1
ATOM 7630 N N . LYS B 1 458 ? 73.959 83.490 -1.355 1.00 36.99 459 LYS B N 1
ATOM 7631 C CA . LYS B 1 458 ? 73.839 84.947 -1.460 1.00 37.35 459 LYS B CA 1
ATOM 7632 C C . LYS B 1 458 ? 72.752 85.325 -2.467 1.00 37.32 459 LYS B C 1
ATOM 7633 O O . LYS B 1 458 ? 72.396 86.496 -2.595 1.00 37.38 459 LYS B O 1
ATOM 7639 N N . LYS B 1 459 ? 72.240 84.317 -3.175 1.00 37.37 460 LYS B N 1
ATOM 7640 C CA . LYS B 1 459 ? 71.162 84.469 -4.154 1.00 37.54 460 LYS B CA 1
ATOM 7641 C C . LYS B 1 459 ? 69.886 85.003 -3.497 1.00 37.16 460 LYS B C 1
ATOM 7642 O O . LYS B 1 459 ? 69.584 84.660 -2.355 1.00 36.97 460 LYS B O 1
ATOM 7648 N N . GLU B 1 460 ? 69.152 85.841 -4.232 1.00 37.12 461 GLU B N 1
ATOM 7649 C CA . GLU B 1 460 ? 67.895 86.424 -3.758 1.00 37.07 461 GLU B CA 1
ATOM 7650 C C . GLU B 1 460 ? 66.681 85.614 -4.226 1.00 36.83 461 GLU B C 1
ATOM 7651 O O . GLU B 1 460 ? 66.574 85.263 -5.408 1.00 36.76 461 GLU B O 1
ATOM 7657 N N . TYR B 1 461 ? 65.768 85.342 -3.293 1.00 36.53 462 TYR B N 1
ATOM 7658 C CA . TYR B 1 461 ? 64.525 84.654 -3.592 1.00 36.43 462 TYR B CA 1
ATOM 7659 C C . TYR B 1 461 ? 63.335 85.508 -3.168 1.00 36.34 462 TYR B C 1
ATOM 7660 O O . TYR B 1 461 ? 62.948 85.514 -2.004 1.00 36.23 462 TYR B O 1
ATOM 7669 N N . ASN B 1 462 ? 62.760 86.223 -4.130 1.00 36.57 463 ASN B N 1
ATOM 7670 C CA . ASN B 1 462 ? 61.634 87.142 -3.902 1.00 36.76 463 ASN B CA 1
ATOM 7671 C C . ASN B 1 462 ? 60.444 86.475 -3.227 1.00 36.67 463 ASN B C 1
ATOM 7672 O O . ASN B 1 462 ? 59.634 87.137 -2.565 1.00 36.68 463 ASN B O 1
ATOM 7677 N N . SER B 1 463 ? 60.352 85.160 -3.416 1.00 36.46 464 SER B N 1
ATOM 7678 C CA . SER B 1 463 ? 59.213 84.373 -2.978 1.00 36.40 464 SER B CA 1
ATOM 7679 C C . SER B 1 463 ? 59.444 83.799 -1.584 1.00 36.19 464 SER B C 1
ATOM 7680 O O . SER B 1 463 ? 58.499 83.327 -0.936 1.00 35.98 464 SER B O 1
ATOM 7683 N N . LYS B 1 464 ? 60.705 83.821 -1.145 1.00 36.03 465 LYS B N 1
ATOM 7684 C CA . LYS B 1 464 ? 61.084 83.347 0.188 1.00 35.90 465 LYS B CA 1
ATOM 7685 C C . LYS B 1 464 ? 60.678 84.389 1.226 1.00 35.73 465 LYS B C 1
ATOM 7686 O O . LYS B 1 464 ? 61.191 85.504 1.201 1.00 35.94 465 LYS B O 1
ATOM 7692 N N . PRO B 1 465 ? 59.758 84.027 2.137 1.00 35.64 466 PRO B N 1
ATOM 7693 C CA . PRO B 1 465 ? 59.263 84.967 3.139 1.00 35.62 466 PRO B CA 1
ATOM 7694 C C . PRO B 1 465 ? 60.293 85.284 4.220 1.00 35.64 466 PRO B C 1
ATOM 7695 O O . PRO B 1 465 ? 61.050 84.400 4.644 1.00 35.37 466 PRO B O 1
ATOM 7699 N N . LYS B 1 466 ? 60.313 86.539 4.659 1.00 35.80 467 LYS B N 1
ATOM 7700 C CA . LYS B 1 466 ? 61.207 86.955 5.736 1.00 36.15 467 LYS B CA 1
ATOM 7701 C C . LYS B 1 466 ? 60.518 86.837 7.095 1.00 36.09 467 LYS B C 1
ATOM 7702 O O . LYS B 1 466 ? 61.159 86.568 8.111 1.00 36.12 467 LYS B O 1
ATOM 7708 N N . LEU B 1 467 ? 59.201 87.023 7.087 1.00 36.19 468 LEU B N 1
ATOM 7709 C CA . LEU B 1 467 ? 58.392 87.057 8.300 1.00 36.09 468 LEU B CA 1
ATOM 7710 C C . LEU B 1 467 ? 57.178 86.153 8.168 1.00 36.09 468 LEU B C 1
ATOM 7711 O O . LEU B 1 467 ? 56.718 85.884 7.055 1.00 36.08 468 LEU B O 1
ATOM 7716 N N . ILE B 1 468 ? 56.663 85.696 9.312 1.00 35.91 469 ILE B N 1
ATOM 7717 C CA . ILE B 1 468 ? 55.386 85.001 9.370 1.00 35.64 469 ILE B CA 1
ATOM 7718 C C . ILE B 1 468 ? 54.248 86.019 9.388 1.00 35.68 469 ILE B C 1
ATOM 7719 O O . ILE B 1 468 ? 54.221 86.932 10.219 1.00 35.62 469 ILE B O 1
ATOM 7724 N N . THR B 1 469 ? 53.333 85.859 8.433 1.00 35.63 470 THR B N 1
ATOM 7725 C CA . THR B 1 469 ? 52.099 86.642 8.337 1.00 35.47 470 THR B CA 1
ATOM 7726 C C . THR B 1 469 ? 50.903 85.687 8.260 1.00 35.19 470 THR B C 1
ATOM 7727 O O . THR B 1 469 ? 51.067 84.500 7.964 1.00 34.85 470 THR B O 1
ATOM 7731 N N . ASN B 1 470 ? 49.706 86.218 8.512 1.00 35.05 471 ASN B N 1
ATOM 7732 C CA . ASN B 1 470 ? 48.476 85.436 8.403 1.00 35.15 471 ASN B CA 1
ATOM 7733 C C . ASN B 1 470 ? 48.191 84.930 6.985 1.00 35.24 471 ASN B C 1
ATOM 7734 O O . ASN B 1 470 ? 47.747 83.788 6.816 1.00 35.08 471 ASN B O 1
ATOM 7739 N N . LYS B 1 471 ? 48.451 85.778 5.987 1.00 35.12 472 LYS B N 1
ATOM 7740 C CA . LYS B 1 471 ? 48.294 85.408 4.578 1.00 35.62 472 LYS B CA 1
ATOM 7741 C C . LYS B 1 471 ? 49.155 84.191 4.174 1.00 35.35 472 LYS B C 1
ATOM 7742 O O . LYS B 1 471 ? 48.714 83.333 3.409 1.00 35.17 472 LYS B O 1
ATOM 7748 N N . LEU B 1 472 ? 50.378 84.141 4.693 1.00 35.22 473 LEU B N 1
ATOM 7749 C CA . LEU B 1 472 ? 51.300 83.036 4.460 1.00 35.37 473 LEU B CA 1
ATOM 7750 C C . LEU B 1 472 ? 50.743 81.683 4.924 1.00 35.57 473 LEU B C 1
ATOM 7751 O O . LEU B 1 472 ? 51.121 80.643 4.395 1.00 35.49 473 LEU B O 1
ATOM 7756 N N . MET B 1 473 ? 49.845 81.711 5.909 1.00 35.69 474 MET B N 1
ATOM 7757 C CA . MET B 1 473 ? 49.305 80.490 6.512 1.00 36.03 474 MET B CA 1
ATOM 7758 C C . MET B 1 473 ? 48.354 79.723 5.593 1.00 36.23 474 MET B C 1
ATOM 7759 O O . MET B 1 473 ? 48.169 78.511 5.764 1.00 36.10 474 MET B O 1
ATOM 7764 N N . GLU B 1 474 ? 47.745 80.429 4.637 1.00 36.27 475 GLU B N 1
ATOM 7765 C CA . GLU B 1 474 ? 46.797 79.836 3.689 1.00 36.21 475 GLU B CA 1
ATOM 7766 C C . GLU B 1 474 ? 45.639 79.108 4.394 1.00 36.08 475 GLU B C 1
ATOM 7767 O O . GLU B 1 474 ? 45.104 78.125 3.870 1.00 36.28 475 GLU B O 1
ATOM 7773 N N . HIS B 1 475 ? 45.259 79.582 5.581 1.00 35.75 476 HIS B N 1
ATOM 7774 C CA . HIS B 1 475 ? 44.187 78.941 6.363 1.00 35.56 476 HIS B CA 1
ATOM 7775 C C . HIS B 1 475 ? 42.927 79.798 6.431 1.00 35.43 476 HIS B C 1
ATOM 7776 O O . HIS B 1 475 ? 42.882 80.876 5.837 1.00 35.48 476 HIS B O 1
ATOM 7783 N N . ASN B 1 476 ? 41.910 79.325 7.149 1.00 35.42 477 ASN B N 1
ATOM 7784 C CA . ASN B 1 476 ? 40.657 80.085 7.293 1.00 35.19 477 ASN B CA 1
ATOM 7785 C C . ASN B 1 476 ? 40.600 80.961 8.565 1.00 35.15 477 ASN B C 1
ATOM 7786 O O . ASN B 1 476 ? 39.643 81.717 8.764 1.00 35.19 477 ASN B O 1
ATOM 7791 N N . CYS B 1 477 ? 41.630 80.881 9.409 1.00 35.11 478 CYS B N 1
ATOM 7792 C CA . CYS B 1 477 ? 41.716 81.736 10.609 1.00 35.06 478 CYS B CA 1
ATOM 7793 C C . CYS B 1 477 ? 42.100 83.190 10.252 1.00 35.01 478 CYS B C 1
ATOM 7794 O O . CYS B 1 477 ? 42.699 83.443 9.205 1.00 35.05 478 CYS B O 1
ATOM 7797 N N . ASP B 1 478 ? 41.739 84.139 11.111 1.00 34.98 479 ASP B N 1
ATOM 7798 C CA . ASP B 1 478 ? 42.096 85.537 10.870 1.00 35.04 479 ASP B CA 1
ATOM 7799 C C . ASP B 1 478 ? 43.336 86.001 11.638 1.00 35.12 479 ASP B C 1
ATOM 7800 O O . ASP B 1 478 ? 43.662 87.183 11.619 1.00 35.25 479 ASP B O 1
ATOM 7805 N N . TYR B 1 479 ? 44.018 85.072 12.309 1.00 35.24 480 TYR B N 1
ATOM 7806 C CA . TYR B 1 479 ? 45.288 85.375 12.982 1.00 35.11 480 TYR B CA 1
ATOM 7807 C C . TYR B 1 479 ? 46.196 84.161 13.066 1.00 35.06 480 TYR B C 1
ATOM 7808 O O . TYR B 1 479 ? 45.739 83.023 12.955 1.00 35.16 480 TYR B O 1
ATOM 7817 N N . THR B 1 480 ? 47.487 84.424 13.262 1.00 35.13 481 THR B N 1
ATOM 7818 C CA . THR B 1 480 ? 48.460 83.408 13.680 1.00 35.08 481 THR B CA 1
ATOM 7819 C C . THR B 1 480 ? 49.247 83.959 14.872 1.00 35.02 481 THR B C 1
ATOM 7820 O O . THR B 1 480 ? 49.627 85.126 14.871 1.00 34.87 481 THR B O 1
ATOM 7824 N N . PRO B 1 481 ? 49.462 83.139 15.913 1.00 35.12 482 PRO B N 1
ATOM 7825 C CA . PRO B 1 481 ? 50.185 83.645 17.088 1.00 35.19 482 PRO B CA 1
ATOM 7826 C C . PRO B 1 481 ? 51.654 84.055 16.843 1.00 35.36 482 PRO B C 1
ATOM 7827 O O . PRO B 1 481 ? 52.207 84.844 17.612 1.00 35.57 482 PRO B O 1
ATOM 7831 N N . PHE B 1 482 ? 52.274 83.548 15.780 1.00 35.60 483 PHE B N 1
ATOM 7832 C CA . PHE B 1 482 ? 53.651 83.932 15.454 1.00 35.59 483 PHE B CA 1
ATOM 7833 C C . PHE B 1 482 ? 53.755 85.108 14.464 1.00 35.67 483 PHE B C 1
ATOM 7834 O O . PHE B 1 482 ? 54.818 85.336 13.884 1.00 35.90 483 PHE B O 1
ATOM 7842 N N . GLU B 1 483 ? 52.658 85.850 14.293 1.00 35.73 484 GLU B N 1
ATOM 7843 C CA . GLU B 1 483 ? 52.604 87.009 13.397 1.00 35.83 484 GLU B CA 1
ATOM 7844 C C . GLU B 1 483 ? 53.758 87.977 13.663 1.00 35.68 484 GLU B C 1
ATOM 7845 O O . GLU B 1 483 ? 54.008 88.353 14.810 1.00 35.61 484 GLU B O 1
ATOM 7851 N N . GLY B 1 484 ? 54.462 88.355 12.597 1.00 35.55 485 GLY B N 1
ATOM 7852 C CA . GLY B 1 484 ? 55.502 89.376 12.667 1.00 35.35 485 GLY B CA 1
ATOM 7853 C C . GLY B 1 484 ? 56.924 88.911 12.927 1.00 35.32 485 GLY B C 1
ATOM 7854 O O . GLY B 1 484 ? 57.855 89.697 12.780 1.00 35.21 485 GLY B O 1
ATOM 7855 N N . ILE B 1 485 ? 57.108 87.643 13.304 1.00 35.39 486 ILE B N 1
ATOM 7856 C CA . ILE B 1 485 ? 58.451 87.165 13.649 1.00 35.31 486 ILE B CA 1
ATOM 7857 C C . ILE B 1 485 ? 59.254 86.744 12.429 1.00 35.38 486 ILE B C 1
ATOM 7858 O O . ILE B 1 485 ? 58.689 86.341 11.411 1.00 35.38 486 ILE B O 1
ATOM 7863 N N . GLU B 1 486 ? 60.573 86.865 12.543 1.00 35.43 487 GLU B N 1
ATOM 7864 C CA . GLU B 1 486 ? 61.498 86.479 11.485 1.00 35.86 487 GLU B CA 1
ATOM 7865 C C . GLU B 1 486 ? 61.532 84.963 11.327 1.00 35.65 487 GLU B C 1
ATOM 7866 O O . GLU B 1 486 ? 61.603 84.221 12.317 1.00 35.58 487 GLU B O 1
ATOM 7872 N N . ILE B 1 487 ? 61.460 84.507 10.081 1.00 35.59 488 ILE B N 1
ATOM 7873 C CA . ILE B 1 487 ? 61.568 83.075 9.777 1.00 35.58 488 ILE B CA 1
ATOM 7874 C C . ILE B 1 487 ? 62.664 82.887 8.718 1.00 35.53 488 ILE B C 1
ATOM 7875 O O . ILE B 1 487 ? 62.693 83.610 7.719 1.00 35.58 488 ILE B O 1
ATOM 7880 N N . LYS B 1 488 ? 63.576 81.950 8.962 1.00 35.35 489 LYS B N 1
ATOM 7881 C CA . LYS B 1 488 ? 64.836 81.878 8.205 1.00 35.60 489 LYS B CA 1
ATOM 7882 C C . LYS B 1 488 ? 64.834 80.900 7.030 1.00 35.10 489 LYS B C 1
ATOM 7883 O O . LYS B 1 488 ? 65.761 80.896 6.216 1.00 35.36 489 LYS B O 1
ATOM 7889 N N . ASN B 1 489 ? 63.796 80.079 6.950 1.00 34.51 490 ASN B N 1
ATOM 7890 C CA . ASN B 1 489 ? 63.578 79.204 5.803 1.00 34.22 490 ASN B CA 1
ATOM 7891 C C . ASN B 1 489 ? 62.092 78.848 5.698 1.00 34.29 490 ASN B C 1
ATOM 7892 O O . ASN B 1 489 ? 61.341 78.938 6.671 1.00 34.47 490 ASN B O 1
ATOM 7897 N N . TRP B 1 490 ? 61.671 78.492 4.494 1.00 34.21 491 TRP B N 1
ATOM 7898 C CA . TRP B 1 490 ? 60.298 78.121 4.227 1.00 34.08 491 TRP B CA 1
ATOM 7899 C C . TRP B 1 490 ? 60.331 77.033 3.159 1.00 33.77 491 TRP B C 1
ATOM 7900 O O . TRP B 1 490 ? 61.286 76.961 2.395 1.00 33.48 491 TRP B O 1
ATOM 7911 N N . PRO B 1 491 ? 59.327 76.146 3.137 1.00 33.78 492 PRO B N 1
ATOM 7912 C CA . PRO B 1 491 ? 59.230 75.265 1.977 1.00 33.98 492 PRO B CA 1
ATOM 7913 C C . PRO B 1 491 ? 59.186 76.068 0.667 1.00 33.82 492 PRO B C 1
ATOM 7914 O O . PRO B 1 491 ? 58.471 77.055 0.569 1.00 33.68 492 PRO B O 1
ATOM 7918 N N . ARG B 1 492 ? 60.002 75.660 -0.295 1.00 33.88 493 ARG B N 1
ATOM 7919 C CA . ARG B 1 492 ? 60.015 76.263 -1.615 1.00 33.96 493 ARG B CA 1
ATOM 7920 C C . ARG B 1 492 ? 59.178 75.384 -2.560 1.00 34.08 493 ARG B C 1
ATOM 7921 O O . ARG B 1 492 ? 58.548 75.889 -3.487 1.00 33.99 493 ARG B O 1
ATOM 7929 N N . TYR B 1 493 ? 59.175 74.073 -2.305 1.00 34.23 494 TYR B N 1
ATOM 7930 C CA . TYR B 1 493 ? 58.315 73.119 -3.003 1.00 34.32 494 TYR B CA 1
ATOM 7931 C C . TYR B 1 493 ? 57.728 72.164 -1.989 1.00 34.46 494 TYR B C 1
ATOM 7932 O O . TYR B 1 493 ? 58.458 71.608 -1.176 1.00 34.68 494 TYR B O 1
ATOM 7941 N N . THR B 1 494 ? 56.412 71.979 -2.016 1.00 34.45 495 THR B N 1
ATOM 7942 C CA . THR B 1 494 ? 55.793 70.874 -1.295 1.00 34.00 495 THR B CA 1
ATOM 7943 C C . THR B 1 494 ? 55.194 69.907 -2.324 1.00 34.28 495 THR B C 1
ATOM 7944 O O . THR B 1 494 ? 54.331 70.283 -3.121 1.00 34.38 495 THR B O 1
ATOM 7948 N N . ILE B 1 495 ? 55.690 68.674 -2.317 1.00 34.13 496 ILE B N 1
ATOM 7949 C CA . ILE B 1 495 ? 55.272 67.636 -3.244 1.00 33.92 496 ILE B CA 1
ATOM 7950 C C . ILE B 1 495 ? 54.383 66.638 -2.492 1.00 34.28 496 ILE B C 1
ATOM 7951 O O . ILE B 1 495 ? 54.778 66.076 -1.457 1.00 34.31 496 ILE B O 1
ATOM 7956 N N . VAL B 1 496 ? 53.168 66.446 -2.990 1.00 34.54 497 VAL B N 1
ATOM 7957 C CA . VAL B 1 496 ? 52.214 65.522 -2.373 1.00 34.75 497 VAL B CA 1
ATOM 7958 C C . VAL B 1 496 ? 51.872 64.437 -3.386 1.00 35.10 497 VAL B C 1
ATOM 7959 O O . VAL B 1 496 ? 51.307 64.725 -4.440 1.00 34.76 497 VAL B O 1
ATOM 7963 N N . LYS B 1 497 ? 52.234 63.198 -3.056 1.00 35.56 498 LYS B N 1
ATOM 7964 C CA . LYS B 1 497 ? 51.990 62.032 -3.916 1.00 36.08 498 LYS B CA 1
ATOM 7965 C C . LYS B 1 497 ? 52.442 62.278 -5.362 1.00 35.98 498 LYS B C 1
ATOM 7966 O O . LYS B 1 497 ? 51.688 62.063 -6.314 1.00 35.87 498 LYS B O 1
ATOM 7972 N N . GLY B 1 498 ? 53.678 62.758 -5.495 1.00 36.01 499 GLY B N 1
ATOM 7973 C CA . GLY B 1 498 ? 54.309 62.977 -6.791 1.00 35.88 499 GLY B CA 1
ATOM 7974 C C . GLY B 1 498 ? 54.005 64.292 -7.476 1.00 36.02 499 GLY B C 1
ATOM 7975 O O . GLY B 1 498 ? 54.595 64.589 -8.512 1.00 36.40 499 GLY B O 1
ATOM 7976 N N . LYS B 1 499 ? 53.102 65.087 -6.905 1.00 35.81 500 LYS B N 1
ATOM 7977 C CA . LYS B 1 499 ? 52.630 66.299 -7.552 1.00 35.85 500 LYS B CA 1
ATOM 7978 C C . LYS B 1 499 ? 52.926 67.540 -6.722 1.00 35.60 500 LYS B C 1
ATOM 7979 O O . LYS B 1 499 ? 52.786 67.522 -5.499 1.00 35.69 500 LYS B O 1
ATOM 7985 N N . ILE B 1 500 ? 53.350 68.610 -7.401 1.00 35.40 501 ILE B N 1
ATOM 7986 C CA . ILE B 1 500 ? 53.647 69.899 -6.775 1.00 34.87 501 ILE B CA 1
ATOM 7987 C C . ILE B 1 500 ? 52.350 70.596 -6.392 1.00 34.75 501 ILE B C 1
ATOM 7988 O O . ILE B 1 500 ? 51.604 71.043 -7.245 1.00 34.99 501 ILE B O 1
ATOM 7993 N N . VAL B 1 501 ? 52.083 70.693 -5.102 1.00 34.75 502 VAL B N 1
ATOM 7994 C CA . VAL B 1 501 ? 50.846 71.307 -4.630 1.00 34.76 502 VAL B CA 1
ATOM 7995 C C . VAL B 1 501 ? 51.148 72.704 -4.089 1.00 34.79 502 VAL B C 1
ATOM 7996 O O . VAL B 1 501 ? 50.253 73.533 -3.948 1.00 34.80 502 VAL B O 1
ATOM 8000 N N . TYR B 1 502 ? 52.428 72.960 -3.817 1.00 34.88 503 TYR B N 1
ATOM 8001 C CA . TYR B 1 502 ? 52.896 74.265 -3.353 1.00 34.53 503 TYR B CA 1
ATOM 8002 C C . TYR B 1 502 ? 54.252 74.597 -3.970 1.00 34.61 503 TYR B C 1
ATOM 8003 O O . TYR B 1 502 ? 55.197 73.814 -3.858 1.00 34.58 503 TYR B O 1
ATOM 8012 N N . LYS B 1 503 ? 54.333 75.741 -4.639 1.00 34.59 504 LYS B N 1
ATOM 8013 C CA . LYS B 1 503 ? 55.605 76.234 -5.175 1.00 34.94 504 LYS B CA 1
ATOM 8014 C C . LYS B 1 503 ? 55.764 77.746 -4.997 1.00 35.02 504 LYS B C 1
ATOM 8015 O O . LYS B 1 503 ? 54.971 78.537 -5.516 1.00 34.90 504 LYS B O 1
ATOM 8021 N N . GLU B 1 504 ? 56.811 78.114 -4.263 1.00 35.04 505 GLU B N 1
ATOM 8022 C CA . GLU B 1 504 ? 57.260 79.501 -4.096 1.00 35.05 505 GLU B CA 1
ATOM 8023 C C . GLU B 1 504 ? 56.132 80.461 -3.725 1.00 35.11 505 GLU B C 1
ATOM 8024 O O . GLU B 1 504 ? 55.937 81.509 -4.360 1.00 34.92 505 GLU B O 1
ATOM 8030 N N . GLY B 1 505 ? 55.391 80.089 -2.686 1.00 35.08 506 GLY B N 1
ATOM 8031 C CA . GLY B 1 505 ? 54.317 80.932 -2.166 1.00 35.22 506 GLY B CA 1
ATOM 8032 C C . GLY B 1 505 ? 52.933 80.599 -2.687 1.00 35.17 506 GLY B C 1
ATOM 8033 O O . GLY B 1 505 ? 51.940 81.020 -2.104 1.00 35.38 506 GLY B O 1
ATOM 8034 N N . GLU B 1 506 ? 52.870 79.829 -3.769 1.00 35.14 507 GLU B N 1
ATOM 8035 C CA . GLU B 1 506 ? 51.612 79.537 -4.446 1.00 35.46 507 GLU B CA 1
ATOM 8036 C C . GLU B 1 506 ? 51.114 78.110 -4.214 1.00 35.37 507 GLU B C 1
ATOM 8037 O O . GLU B 1 506 ? 51.867 77.144 -4.351 1.00 35.26 507 GLU B O 1
ATOM 8043 N N . ILE B 1 507 ? 49.836 77.998 -3.862 1.00 35.31 508 ILE B N 1
ATOM 8044 C CA . ILE B 1 507 ? 49.142 76.718 -3.792 1.00 35.25 508 ILE B CA 1
ATOM 8045 C C . ILE B 1 507 ? 48.614 76.369 -5.181 1.00 35.48 508 ILE B C 1
ATOM 8046 O O . ILE B 1 507 ? 47.965 77.196 -5.824 1.00 35.93 508 ILE B O 1
ATOM 8051 N N . LEU B 1 508 ? 48.886 75.153 -5.647 1.00 35.59 509 LEU B N 1
ATOM 8052 C CA . LEU B 1 508 ? 48.369 74.704 -6.943 1.00 35.77 509 LEU B CA 1
ATOM 8053 C C . LEU B 1 508 ? 47.180 73.753 -6.769 1.00 35.87 509 LEU B C 1
ATOM 8054 O O . LEU B 1 508 ? 47.345 72.532 -6.768 1.00 35.89 509 LEU B O 1
ATOM 8059 N N . LYS B 1 509 ? 45.985 74.332 -6.640 1.00 35.99 510 LYS B N 1
ATOM 8060 C CA . LYS B 1 509 ? 44.753 73.590 -6.336 1.00 36.28 510 LYS B CA 1
ATOM 8061 C C . LYS B 1 509 ? 44.411 72.461 -7.315 1.00 36.29 510 LYS B C 1
ATOM 8062 O O . LYS B 1 509 ? 43.818 71.469 -6.904 1.00 36.48 510 LYS B O 1
ATOM 8068 N N . GLU B 1 510 ? 44.772 72.615 -8.595 1.00 36.20 511 GLU B N 1
ATOM 8069 C CA . GLU B 1 510 ? 44.540 71.573 -9.609 1.00 36.35 511 GLU B CA 1
ATOM 8070 C C . GLU B 1 510 ? 45.250 70.266 -9.256 1.00 36.05 511 GLU B C 1
ATOM 8071 O O . GLU B 1 510 ? 44.843 69.190 -9.703 1.00 35.93 511 GLU B O 1
ATOM 8077 N N . ASN B 1 511 ? 46.325 70.371 -8.474 1.00 35.83 512 ASN B N 1
ATOM 8078 C CA . ASN B 1 511 ? 47.089 69.202 -8.037 1.00 35.53 512 ASN B CA 1
ATOM 8079 C C . ASN B 1 511 ? 46.659 68.656 -6.671 1.00 35.61 512 ASN B C 1
ATOM 8080 O O . ASN B 1 511 ? 47.274 67.718 -6.158 1.00 35.77 512 ASN B O 1
ATOM 8085 N N . ALA B 1 512 ? 45.602 69.228 -6.095 1.00 35.70 513 ALA B N 1
ATOM 8086 C CA . ALA B 1 512 ? 45.016 68.717 -4.847 1.00 35.91 513 ALA B CA 1
ATOM 8087 C C . ALA B 1 512 ? 44.277 67.399 -5.079 1.00 35.95 513 ALA B C 1
ATOM 8088 O O . ALA B 1 512 ? 43.306 67.350 -5.821 1.00 36.10 513 ALA B O 1
ATOM 8090 N N . ASP B 1 513 ? 44.744 66.329 -4.440 1.00 36.35 514 ASP B N 1
ATOM 8091 C CA . ASP B 1 513 ? 44.164 65.000 -4.629 1.00 36.50 514 ASP B CA 1
ATOM 8092 C C . ASP B 1 513 ? 44.205 64.166 -3.350 1.00 36.17 514 ASP B C 1
ATOM 8093 O O . ASP B 1 513 ? 44.265 62.933 -3.407 1.00 36.30 514 ASP B O 1
ATOM 8098 N N . GLY B 1 514 ? 44.158 64.834 -2.201 1.00 35.80 515 GLY B N 1
ATOM 8099 C CA . GLY B 1 514 ? 44.199 64.156 -0.907 1.00 35.93 515 GLY B CA 1
ATOM 8100 C C . GLY B 1 514 ? 43.036 63.212 -0.655 1.00 35.91 515 GLY B C 1
ATOM 8101 O O . GLY B 1 514 ? 41.933 63.433 -1.144 1.00 36.09 515 GLY B O 1
ATOM 8102 N N . LYS B 1 515 ? 43.288 62.162 0.122 1.00 35.84 516 LYS B N 1
ATOM 8103 C CA . LYS B 1 515 ? 42.280 61.137 0.421 1.00 35.78 516 LYS B CA 1
ATOM 8104 C C . LYS B 1 515 ? 42.323 60.745 1.886 1.00 35.48 516 LYS B C 1
ATOM 8105 O O . LYS B 1 515 ? 43.348 60.897 2.552 1.00 35.54 516 LYS B O 1
ATOM 8111 N N . TYR B 1 516 ? 41.212 60.220 2.382 1.00 35.14 517 TYR B N 1
ATOM 8112 C CA . TYR B 1 516 ? 41.211 59.595 3.679 1.00 34.88 517 TYR B CA 1
ATOM 8113 C C . TYR B 1 516 ? 42.184 58.412 3.693 1.00 35.20 517 TYR B C 1
ATOM 8114 O O . TYR B 1 516 ? 42.238 57.614 2.739 1.00 34.96 517 TYR B O 1
ATOM 8123 N N . LEU B 1 517 ? 42.939 58.304 4.784 1.00 35.29 518 LEU B N 1
ATOM 8124 C CA . LEU B 1 517 ? 43.964 57.278 4.902 1.00 35.70 518 LEU B CA 1
ATOM 8125 C C . LEU B 1 517 ? 43.597 56.191 5.924 1.00 35.50 518 LEU B C 1
ATOM 8126 O O . LEU B 1 517 ? 43.493 56.461 7.118 1.00 35.62 518 LEU B O 1
ATOM 8131 N N . LYS B 1 518 ? 43.390 54.965 5.453 1.00 35.40 519 LYS B N 1
ATOM 8132 C CA . LYS B 1 518 ? 43.288 53.821 6.362 1.00 35.56 519 LYS B CA 1
ATOM 8133 C C . LYS B 1 518 ? 44.682 53.480 6.859 1.00 35.51 519 LYS B C 1
ATOM 8134 O O . LYS B 1 518 ? 45.632 53.394 6.069 1.00 35.98 519 LYS B O 1
ATOM 8140 N N . ARG B 1 519 ? 44.813 53.313 8.170 1.00 35.18 520 ARG B N 1
ATOM 8141 C CA . ARG B 1 519 ? 46.113 53.066 8.790 1.00 34.69 520 ARG B CA 1
ATOM 8142 C C . ARG B 1 519 ? 46.197 51.632 9.335 1.00 34.89 520 ARG B C 1
ATOM 8143 O O . ARG B 1 519 ? 45.169 50.985 9.588 1.00 34.87 520 ARG B O 1
ATOM 8151 N N . GLY B 1 520 ? 47.422 51.131 9.479 1.00 34.69 521 GLY B N 1
ATOM 8152 C CA . GLY B 1 520 ? 47.650 49.835 10.089 1.00 34.40 521 GLY B CA 1
ATOM 8153 C C . GLY B 1 520 ? 47.896 49.936 11.590 1.00 34.55 521 GLY B C 1
ATOM 8154 O O . GLY B 1 520 ? 47.763 51.001 12.206 1.00 34.17 521 GLY B O 1
ATOM 8155 N N . LYS B 1 521 ? 48.248 48.798 12.170 1.00 34.72 522 LYS B N 1
ATOM 8156 C CA . LYS B 1 521 ? 48.649 48.698 13.550 1.00 34.96 522 LYS B CA 1
ATOM 8157 C C . LYS B 1 521 ? 50.116 49.108 13.616 1.00 35.43 522 LYS B C 1
ATOM 8158 O O . LYS B 1 521 ? 50.914 48.705 12.762 1.00 35.60 522 LYS B O 1
ATOM 8164 N N . SER B 1 522 ? 50.468 49.907 14.620 1.00 35.26 523 SER B N 1
ATOM 8165 C CA . SER B 1 522 ? 51.852 50.320 14.802 1.00 35.52 523 SER B CA 1
ATOM 8166 C C . SER B 1 522 ? 52.717 49.180 15.365 1.00 35.55 523 SER B C 1
ATOM 8167 O O . SER B 1 522 ? 52.294 48.455 16.264 1.00 35.61 523 SER B O 1
ATOM 8170 N N . PHE B 1 523 ? 53.925 49.032 14.820 1.00 35.83 524 PHE B N 1
ATOM 8171 C CA . PHE B 1 523 ? 54.891 48.062 15.329 1.00 36.11 524 PHE B CA 1
ATOM 8172 C C . PHE B 1 523 ? 55.489 48.507 16.678 1.00 36.15 524 PHE B C 1
ATOM 8173 O O . PHE B 1 523 ? 56.020 47.698 17.439 1.00 36.24 524 PHE B O 1
ATOM 8181 N N . MET B 1 524 ? 55.362 49.798 16.967 1.00 36.04 525 MET B N 1
ATOM 8182 C CA . MET B 1 524 ? 55.854 50.381 18.204 1.00 36.20 525 MET B CA 1
ATOM 8183 C C . MET B 1 524 ? 54.904 50.158 19.377 1.00 35.88 525 MET B C 1
ATOM 8184 O O . MET B 1 524 ? 55.283 50.357 20.533 1.00 35.47 525 MET B O 1
ATOM 8189 N N . CYS B 1 525 ? 53.676 49.743 19.077 1.00 35.84 526 CYS B N 1
ATOM 8190 C CA . CYS B 1 525 ? 52.645 49.607 20.097 1.00 36.01 526 CYS B CA 1
ATOM 8191 C C . CYS B 1 525 ? 52.218 48.168 20.396 1.00 36.00 526 CYS B C 1
ATOM 8192 O O . CYS B 1 525 ? 51.121 47.933 20.921 1.00 36.21 526 CYS B O 1
ATOM 8195 N N . THR B 1 526 ? 53.079 47.212 20.047 1.00 35.83 527 THR B N 1
ATOM 8196 C CA . THR B 1 526 ? 52.962 45.840 20.531 1.00 35.96 527 THR B CA 1
ATOM 8197 C C . THR B 1 526 ? 53.405 45.858 21.995 1.00 36.00 527 THR B C 1
ATOM 8198 O O . THR B 1 526 ? 54.265 46.661 22.365 1.00 35.87 527 THR B O 1
ATOM 8202 N N . PRO B 1 527 ? 52.840 44.961 22.832 1.00 36.11 528 PRO B N 1
ATOM 8203 C CA . PRO B 1 527 ? 53.135 45.057 24.269 1.00 35.88 528 PRO B CA 1
ATOM 8204 C C . PRO B 1 527 ? 54.503 44.508 24.641 1.00 35.84 528 PRO B C 1
ATOM 8205 O O . PRO B 1 527 ? 55.015 43.608 23.966 1.00 35.96 528 PRO B O 1
ATOM 8209 N N . LYS B 1 528 ? 55.079 45.051 25.712 1.00 35.87 529 LYS B N 1
ATOM 8210 C CA . LYS B 1 528 ? 56.341 44.556 26.279 1.00 36.03 529 LYS B CA 1
ATOM 8211 C C . LYS B 1 528 ? 56.200 43.145 26.834 1.00 36.05 529 LYS B C 1
ATOM 8212 O O . LYS B 1 528 ? 57.199 42.429 26.969 1.00 36.17 529 LYS B O 1
ATOM 8218 N N . ASN B 1 529 ? 54.968 42.759 27.178 1.00 35.92 530 ASN B N 1
ATOM 8219 C CA . ASN B 1 529 ? 54.698 41.501 27.890 1.00 36.19 530 ASN B CA 1
ATOM 8220 C C . ASN B 1 529 ? 55.340 41.455 29.278 1.00 36.11 530 ASN B C 1
ATOM 8221 O O . ASN B 1 529 ? 55.844 40.422 29.717 1.00 35.88 530 ASN B O 1
ATOM 8226 N N . GLU B 1 530 ? 55.305 42.592 29.958 1.00 36.35 531 GLU B N 1
ATOM 8227 C CA . GLU B 1 530 ? 55.905 42.725 31.271 1.00 37.09 531 GLU B CA 1
ATOM 8228 C C . GLU B 1 530 ? 54.803 43.104 32.247 1.00 36.21 531 GLU B C 1
ATOM 8229 O O . GLU B 1 530 ? 54.007 44.004 31.979 1.00 35.97 531 GLU B O 1
ATOM 8235 N N . TRP B 1 531 ? 54.760 42.407 33.377 1.00 35.81 532 TRP B N 1
ATOM 8236 C CA . TRP B 1 531 ? 53.694 42.599 34.341 1.00 35.54 532 TRP B CA 1
ATOM 8237 C C . TRP B 1 531 ? 54.197 42.856 35.755 1.00 35.46 532 TRP B C 1
ATOM 8238 O O . TRP B 1 531 ? 55.294 42.446 36.126 1.00 35.34 532 TRP B O 1
ATOM 8249 N N . VAL B 1 532 ? 53.358 43.545 36.522 1.00 35.57 533 VAL B N 1
ATOM 8250 C CA . VAL B 1 532 ? 53.602 43.918 37.910 1.00 35.40 533 VAL B CA 1
ATOM 8251 C C . VAL B 1 532 ? 53.290 42.746 38.860 1.00 35.37 533 VAL B C 1
ATOM 8252 O O . VAL B 1 532 ? 53.993 42.536 39.855 1.00 35.28 533 VAL B O 1
ATOM 8256 N N . THR B 1 533 ? 52.238 41.993 38.543 1.00 35.33 534 THR B N 1
ATOM 8257 C CA . THR B 1 533 ? 51.865 40.806 39.323 1.00 35.42 534 THR B CA 1
ATOM 8258 C C . THR B 1 533 ? 51.755 39.567 38.432 1.00 35.32 534 THR B C 1
ATOM 8259 O O . THR B 1 533 ? 52.104 39.598 37.259 1.00 35.47 534 THR B O 1
ATOM 8263 N N . GLU B 1 534 ? 51.249 38.485 39.002 1.00 35.32 535 GLU B N 1
ATOM 8264 C CA . GLU B 1 534 ? 50.992 37.242 38.277 1.00 35.17 535 GLU B CA 1
ATOM 8265 C C . GLU B 1 534 ? 49.712 37.281 37.426 1.00 34.80 535 GLU B C 1
ATOM 8266 O O . GLU B 1 534 ? 49.506 36.403 36.594 1.00 34.58 535 GLU B O 1
ATOM 8272 N N . TRP B 1 535 ? 48.864 38.292 37.635 1.00 34.54 536 TRP B N 1
ATOM 8273 C CA . TRP B 1 535 ? 47.635 38.430 36.857 1.00 34.31 536 TRP B CA 1
ATOM 8274 C C . TRP B 1 535 ? 47.913 38.672 35.373 1.00 34.50 536 TRP B C 1
ATOM 8275 O O . TRP B 1 535 ? 48.816 39.432 35.007 1.00 34.31 536 TRP B O 1
ATOM 8286 N N . ARG B 1 536 ? 47.142 37.981 34.532 1.00 34.79 537 ARG B N 1
ATOM 8287 C CA . ARG B 1 536 ? 47.172 38.176 33.080 1.00 34.94 537 ARG B CA 1
ATOM 8288 C C . ARG B 1 536 ? 45.733 38.289 32.577 1.00 35.11 537 ARG B C 1
ATOM 8289 O O . ARG B 1 536 ? 44.833 37.663 33.140 1.00 34.84 537 ARG B O 1
ATOM 8297 N N . PRO B 1 537 ? 45.513 39.096 31.518 1.00 35.33 538 PRO B N 1
ATOM 8298 C CA . PRO B 1 537 ? 44.215 39.153 30.842 1.00 35.36 538 PRO B CA 1
ATOM 8299 C C . PRO B 1 537 ? 43.806 37.787 30.310 1.00 35.75 538 PRO B C 1
ATOM 8300 O O . PRO B 1 537 ? 44.642 37.058 29.770 1.00 35.56 538 PRO B O 1
ATOM 8304 N N . LYS B 1 538 ? 42.524 37.459 30.454 1.00 36.29 539 LYS B N 1
ATOM 8305 C CA . LYS B 1 538 ? 41.957 36.190 29.982 1.00 36.85 539 LYS B CA 1
ATOM 8306 C C . LYS B 1 538 ? 42.477 35.682 28.632 1.00 37.07 539 LYS B C 1
ATOM 8307 O O . LYS B 1 538 ? 42.649 34.480 28.451 1.00 37.19 539 LYS B O 1
ATOM 8313 N N . TYR B 1 539 ? 42.713 36.588 27.686 1.00 37.29 540 TYR B N 1
ATOM 8314 C CA . TYR B 1 539 ? 43.056 36.191 26.318 1.00 37.68 540 TYR B CA 1
ATOM 8315 C C . TYR B 1 539 ? 44.533 35.838 26.066 1.00 38.32 540 TYR B C 1
ATOM 8316 O O . TYR B 1 539 ? 44.897 35.483 24.943 1.00 38.45 540 TYR B O 1
ATOM 8325 N N . GLU B 1 540 ? 45.382 35.974 27.082 1.00 39.03 541 GLU B N 1
ATOM 8326 C CA . GLU B 1 540 ? 46.842 35.901 26.893 1.00 39.66 541 GLU B CA 1
ATOM 8327 C C . GLU B 1 540 ? 47.368 34.610 26.250 1.00 39.98 541 GLU B C 1
ATOM 8328 O O . GLU B 1 540 ? 46.769 33.538 26.381 1.00 40.45 541 GLU B O 1
ATOM 8334 N N . PRO C 1 1 ? 74.256 75.810 101.495 1.00 39.11 2 PRO C N 1
ATOM 8335 C CA . PRO C 1 1 ? 73.441 75.269 100.424 1.00 38.85 2 PRO C CA 1
ATOM 8336 C C . PRO C 1 1 ? 74.079 74.013 99.846 1.00 38.78 2 PRO C C 1
ATOM 8337 O O . PRO C 1 1 ? 75.266 73.754 100.086 1.00 39.22 2 PRO C O 1
ATOM 8341 N N . ILE C 1 2 ? 73.295 73.248 99.092 1.00 37.94 3 ILE C N 1
ATOM 8342 C CA . ILE C 1 2 ? 73.726 71.944 98.583 1.00 37.47 3 ILE C CA 1
ATOM 8343 C C . ILE C 1 2 ? 74.067 71.982 97.098 1.00 37.18 3 ILE C C 1
ATOM 8344 O O . ILE C 1 2 ? 74.738 71.082 96.589 1.00 37.40 3 ILE C O 1
ATOM 8349 N N . TYR C 1 3 ? 73.612 73.024 96.412 1.00 36.63 4 TYR C N 1
ATOM 8350 C CA . TYR C 1 3 ? 73.954 73.236 95.020 1.00 36.23 4 TYR C CA 1
ATOM 8351 C C . TYR C 1 3 ? 74.744 74.520 94.839 1.00 36.17 4 TYR C C 1
ATOM 8352 O O . TYR C 1 3 ? 74.466 75.534 95.490 1.00 36.15 4 TYR C O 1
ATOM 8361 N N . ASP C 1 4 ? 75.724 74.474 93.943 1.00 36.32 5 ASP C N 1
ATOM 8362 C CA . ASP C 1 4 ? 76.521 75.645 93.583 1.00 36.46 5 ASP C CA 1
ATOM 8363 C C . ASP C 1 4 ? 75.660 76.667 92.840 1.00 36.24 5 ASP C C 1
ATOM 8364 O O . ASP C 1 4 ? 75.804 77.873 93.046 1.00 36.41 5 ASP C O 1
ATOM 8369 N N . LEU C 1 5 ? 74.754 76.168 91.995 1.00 36.06 6 LEU C N 1
ATOM 8370 C CA . LEU C 1 5 ? 74.023 76.996 91.034 1.00 35.75 6 LEU C CA 1
ATOM 8371 C C . LEU C 1 5 ? 72.604 76.486 90.773 1.00 35.58 6 LEU C C 1
ATOM 8372 O O . LEU C 1 5 ? 72.388 75.293 90.567 1.00 35.69 6 LEU C O 1
ATOM 8377 N N . ILE C 1 6 ? 71.645 77.406 90.784 1.00 35.59 7 ILE C N 1
ATOM 8378 C CA . ILE C 1 6 ? 70.244 77.117 90.448 1.00 35.40 7 ILE C CA 1
ATOM 8379 C C . ILE C 1 6 ? 69.787 78.054 89.325 1.00 35.13 7 ILE C C 1
ATOM 8380 O O . ILE C 1 6 ? 69.910 79.286 89.441 1.00 34.87 7 ILE C O 1
ATOM 8385 N N . ILE C 1 7 ? 69.281 77.475 88.238 1.00 34.72 8 ILE C N 1
ATOM 8386 C CA . ILE C 1 7 ? 68.714 78.264 87.147 1.00 34.52 8 ILE C CA 1
ATOM 8387 C C . ILE C 1 7 ? 67.192 78.164 87.142 1.00 34.50 8 ILE C C 1
ATOM 8388 O O . ILE C 1 7 ? 66.634 77.102 86.884 1.00 34.28 8 ILE C O 1
ATOM 8393 N N . LYS C 1 8 ? 66.538 79.288 87.421 1.00 34.73 9 LYS C N 1
ATOM 8394 C CA . LYS C 1 8 ? 65.084 79.346 87.562 1.00 35.18 9 LYS C CA 1
ATOM 8395 C C . LYS C 1 8 ? 64.415 80.033 86.384 1.00 35.21 9 LYS C C 1
ATOM 8396 O O . LYS C 1 8 ? 65.066 80.768 85.634 1.00 35.09 9 LYS C O 1
ATOM 8402 N N . ASN C 1 9 ? 63.109 79.789 86.250 1.00 35.56 10 ASN C N 1
ATOM 8403 C CA . ASN C 1 9 ? 62.218 80.496 85.305 1.00 36.19 10 ASN C CA 1
ATOM 8404 C C . ASN C 1 9 ? 62.635 80.447 83.830 1.00 36.15 10 ASN C C 1
ATOM 8405 O O . ASN C 1 9 ? 62.265 81.329 83.057 1.00 36.38 10 ASN C O 1
ATOM 8410 N N . GLY C 1 10 ? 63.396 79.429 83.448 1.00 35.92 11 GLY C N 1
ATOM 8411 C CA . GLY C 1 10 ? 63.830 79.293 82.072 1.00 35.99 11 GLY C CA 1
ATOM 8412 C C . GLY C 1 10 ? 63.184 78.129 81.353 1.00 36.02 11 GLY C C 1
ATOM 8413 O O . GLY C 1 10 ? 62.478 77.311 81.962 1.00 36.39 11 GLY C O 1
ATOM 8414 N N . ILE C 1 11 ? 63.420 78.062 80.048 1.00 35.51 12 ILE C N 1
ATOM 8415 C CA . ILE C 1 11 ? 62.877 76.999 79.229 1.00 35.40 12 ILE C CA 1
ATOM 8416 C C . ILE C 1 11 ? 64.022 76.134 78.664 1.00 35.22 12 ILE C C 1
ATOM 8417 O O . ILE C 1 11 ? 64.863 76.591 77.888 1.00 35.00 12 ILE C O 1
ATOM 8422 N N . ILE C 1 12 ? 64.046 74.887 79.102 1.00 34.99 13 ILE C N 1
ATOM 8423 C CA . ILE C 1 12 ? 65.051 73.938 78.696 1.00 34.73 13 ILE C CA 1
ATOM 8424 C C . ILE C 1 12 ? 64.771 73.453 77.268 1.00 35.49 13 ILE C C 1
ATOM 8425 O O . ILE C 1 12 ? 63.664 72.999 76.959 1.00 35.36 13 ILE C O 1
ATOM 8430 N N . CYS C 1 13 ? 65.769 73.565 76.397 1.00 35.75 14 CYS C N 1
ATOM 8431 C CA . CYS C 1 13 ? 65.681 72.972 75.063 1.00 36.44 14 CYS C CA 1
ATOM 8432 C C . CYS C 1 13 ? 66.757 71.935 74.899 1.00 36.02 14 CYS C C 1
ATOM 8433 O O . CYS C 1 13 ? 67.934 72.189 75.171 1.00 36.12 14 CYS C O 1
ATOM 8436 N N . THR C 1 14 ? 66.340 70.762 74.448 1.00 35.73 15 THR C N 1
ATOM 8437 C CA . THR C 1 14 ? 67.255 69.679 74.113 1.00 35.58 15 THR C CA 1
ATOM 8438 C C . THR C 1 14 ? 67.065 69.355 72.632 1.00 35.70 15 THR C C 1
ATOM 8439 O O . THR C 1 14 ? 66.327 70.051 71.928 1.00 35.81 15 THR C O 1
ATOM 8443 N N . ALA C 1 15 ? 67.730 68.304 72.160 1.00 35.85 16 ALA C N 1
ATOM 8444 C CA . ALA C 1 15 ? 67.615 67.882 70.768 1.00 35.74 16 ALA C CA 1
ATOM 8445 C C . ALA C 1 15 ? 66.243 67.298 70.467 1.00 35.83 16 ALA C C 1
ATOM 8446 O O . ALA C 1 15 ? 65.898 67.110 69.301 1.00 36.02 16 ALA C O 1
ATOM 8448 N N . SER C 1 16 ? 65.459 66.998 71.504 1.00 35.90 17 SER C N 1
ATOM 8449 C CA . SER C 1 16 ? 64.145 66.379 71.289 1.00 35.95 17 SER C CA 1
ATOM 8450 C C . SER C 1 16 ? 63.009 66.940 72.145 1.00 35.82 17 SER C C 1
ATOM 8451 O O . SER C 1 16 ? 61.868 66.551 71.949 1.00 35.96 17 SER C O 1
ATOM 8454 N N . ASP C 1 17 ? 63.315 67.846 73.078 1.00 35.76 18 ASP C N 1
ATOM 8455 C CA . ASP C 1 17 ? 62.292 68.425 73.974 1.00 35.83 18 ASP C CA 1
ATOM 8456 C C . ASP C 1 17 ? 62.458 69.918 74.187 1.00 35.61 18 ASP C C 1
ATOM 8457 O O . ASP C 1 17 ? 63.576 70.417 74.197 1.00 35.51 18 ASP C O 1
ATOM 8462 N N . ILE C 1 18 ? 61.332 70.612 74.350 1.00 35.60 19 ILE C N 1
ATOM 8463 C CA . ILE C 1 18 ? 61.298 72.003 74.803 1.00 35.73 19 ILE C CA 1
ATOM 8464 C C . ILE C 1 18 ? 60.284 72.068 75.932 1.00 35.51 19 ILE C C 1
ATOM 8465 O O . ILE C 1 18 ? 59.131 71.688 75.736 1.00 35.64 19 ILE C O 1
ATOM 8470 N N . TYR C 1 19 ? 60.713 72.538 77.107 1.00 35.44 20 TYR C N 1
ATOM 8471 C CA . TYR C 1 19 ? 59.836 72.630 78.280 1.00 35.17 20 TYR C CA 1
ATOM 8472 C C . TYR C 1 19 ? 60.360 73.551 79.366 1.00 35.15 20 TYR C C 1
ATOM 8473 O O . TYR C 1 19 ? 61.569 73.739 79.499 1.00 35.38 20 TYR C O 1
ATOM 8482 N N . ALA C 1 20 ? 59.434 74.114 80.138 1.00 34.88 21 ALA C N 1
ATOM 8483 C CA . ALA C 1 20 ? 59.756 74.942 81.293 1.00 34.94 21 ALA C CA 1
ATOM 8484 C C . ALA C 1 20 ? 60.071 74.067 82.489 1.00 34.90 21 ALA C C 1
ATOM 8485 O O . ALA C 1 20 ? 59.229 73.303 82.947 1.00 34.64 21 ALA C O 1
ATOM 8487 N N . ALA C 1 21 ? 61.298 74.189 82.987 1.00 34.99 22 ALA C N 1
ATOM 8488 C CA . ALA C 1 21 ? 61.749 73.495 84.196 1.00 35.03 22 ALA C CA 1
ATOM 8489 C C . ALA C 1 21 ? 62.999 74.183 84.733 1.00 34.92 22 ALA C C 1
ATOM 8490 O O . ALA C 1 21 ? 63.586 75.033 84.061 1.00 35.08 22 ALA C O 1
ATOM 8492 N N . GLU C 1 22 ? 63.416 73.787 85.931 1.00 34.88 23 GLU C N 1
ATOM 8493 C CA . GLU C 1 22 ? 64.566 74.385 86.599 1.00 35.20 23 GLU C CA 1
ATOM 8494 C C . GLU C 1 22 ? 65.716 73.391 86.747 1.00 35.04 23 GLU C C 1
ATOM 8495 O O . GLU C 1 22 ? 65.491 72.172 86.776 1.00 34.77 23 GLU C O 1
ATOM 8501 N N . ILE C 1 23 ? 66.936 73.924 86.851 1.00 34.77 24 ILE C N 1
ATOM 8502 C CA . ILE C 1 23 ? 68.150 73.107 86.909 1.00 34.79 24 ILE C CA 1
ATOM 8503 C C . ILE C 1 23 ? 69.009 73.438 88.135 1.00 34.86 24 ILE C C 1
ATOM 8504 O O . ILE C 1 23 ? 69.303 74.602 88.404 1.00 34.59 24 ILE C O 1
ATOM 8509 N N . ALA C 1 24 ? 69.416 72.397 88.864 1.00 35.03 25 ALA C N 1
ATOM 8510 C CA . ALA C 1 24 ? 70.444 72.520 89.905 1.00 35.02 25 ALA C CA 1
ATOM 8511 C C . ALA C 1 24 ? 71.811 71.990 89.415 1.00 35.07 25 ALA C C 1
ATOM 8512 O O . ALA C 1 24 ? 71.898 70.949 88.770 1.00 34.62 25 ALA C O 1
ATOM 8514 N N . VAL C 1 25 ? 72.863 72.747 89.716 1.00 35.13 26 VAL C N 1
ATOM 8515 C CA . VAL C 1 25 ? 74.228 72.418 89.323 1.00 34.90 26 VAL C CA 1
ATOM 8516 C C . VAL C 1 25 ? 75.097 72.313 90.573 1.00 35.14 26 VAL C C 1
ATOM 8517 O O . VAL C 1 25 ? 74.970 73.128 91.508 1.00 34.83 26 VAL C O 1
ATOM 8521 N N . ASN C 1 26 ? 75.971 71.303 90.579 1.00 35.04 27 ASN C N 1
ATOM 8522 C CA . ASN C 1 26 ? 76.921 71.098 91.659 1.00 35.19 27 ASN C CA 1
ATOM 8523 C C . ASN C 1 26 ? 78.128 70.284 91.210 1.00 35.34 27 ASN C C 1
ATOM 8524 O O . ASN C 1 26 ? 77.974 69.334 90.445 1.00 35.44 27 ASN C O 1
ATOM 8529 N N . ASN C 1 27 ? 79.315 70.659 91.697 1.00 35.53 28 ASN C N 1
ATOM 8530 C CA . ASN C 1 27 ? 80.567 69.951 91.413 1.00 35.78 28 ASN C CA 1
ATOM 8531 C C . ASN C 1 27 ? 80.843 69.821 89.912 1.00 35.71 28 ASN C C 1
ATOM 8532 O O . ASN C 1 27 ? 81.318 68.776 89.447 1.00 35.58 28 ASN C O 1
ATOM 8537 N N . GLY C 1 28 ? 80.511 70.872 89.162 1.00 35.84 29 GLY C N 1
ATOM 8538 C CA . GLY C 1 28 ? 80.776 70.940 87.715 1.00 35.88 29 GLY C CA 1
ATOM 8539 C C . GLY C 1 28 ? 79.785 70.224 86.820 1.00 36.18 29 GLY C C 1
ATOM 8540 O O . GLY C 1 28 ? 79.969 70.172 85.598 1.00 36.15 29 GLY C O 1
ATOM 8541 N N . LYS C 1 29 ? 78.719 69.692 87.420 1.00 36.36 30 LYS C N 1
ATOM 8542 C CA . LYS C 1 29 ? 77.775 68.839 86.715 1.00 36.57 30 LYS C CA 1
ATOM 8543 C C . LYS C 1 29 ? 76.321 69.206 86.986 1.00 36.49 30 LYS C C 1
ATOM 8544 O O . LYS C 1 29 ? 75.987 69.709 88.068 1.00 36.18 30 LYS C O 1
ATOM 8550 N N . VAL C 1 30 ? 75.463 68.917 86.001 1.00 36.28 31 VAL C N 1
ATOM 8551 C CA . VAL C 1 30 ? 74.009 68.973 86.168 1.00 36.08 31 VAL C CA 1
ATOM 8552 C C . VAL C 1 30 ? 73.628 67.909 87.198 1.00 36.06 31 VAL C C 1
ATOM 8553 O O . VAL C 1 30 ? 74.063 66.763 87.080 1.00 36.16 31 VAL C O 1
ATOM 8557 N N . GLN C 1 31 ? 72.881 68.291 88.233 1.00 35.92 32 GLN C N 1
ATOM 8558 C CA . GLN C 1 31 ? 72.516 67.330 89.284 1.00 36.13 32 GLN C CA 1
ATOM 8559 C C . GLN C 1 31 ? 71.030 67.002 89.325 1.00 35.66 32 GLN C C 1
ATOM 8560 O O . GLN C 1 31 ? 70.637 65.955 89.824 1.00 35.76 32 GLN C O 1
ATOM 8566 N N . LEU C 1 32 ? 70.210 67.895 88.792 1.00 35.61 33 LEU C N 1
ATOM 8567 C CA . LEU C 1 32 ? 68.765 67.844 88.999 1.00 35.74 33 LEU C CA 1
ATOM 8568 C C . LEU C 1 32 ? 68.000 68.658 87.961 1.00 35.31 33 LEU C C 1
ATOM 8569 O O . LEU C 1 32 ? 68.375 69.789 87.657 1.00 35.27 33 LEU C O 1
ATOM 8574 N N . ILE C 1 33 ? 66.930 68.075 87.425 1.00 34.97 34 ILE C N 1
ATOM 8575 C CA . ILE C 1 33 ? 65.881 68.857 86.769 1.00 34.71 34 ILE C CA 1
ATOM 8576 C C . ILE C 1 33 ? 64.546 68.650 87.513 1.00 34.69 34 ILE C C 1
ATOM 8577 O O . ILE C 1 33 ? 64.136 67.512 87.772 1.00 34.43 34 ILE C O 1
ATOM 8582 N N . ALA C 1 34 ? 63.898 69.756 87.887 1.00 34.49 35 ALA C N 1
ATOM 8583 C CA . ALA C 1 34 ? 62.581 69.729 88.539 1.00 34.24 35 ALA C CA 1
ATOM 8584 C C . ALA C 1 34 ? 61.726 70.951 88.167 1.00 34.37 35 ALA C C 1
ATOM 8585 O O . ALA C 1 34 ? 62.242 71.913 87.605 1.00 34.32 35 ALA C O 1
ATOM 8587 N N . ALA C 1 35 ? 60.424 70.907 88.464 1.00 34.77 36 ALA C N 1
ATOM 8588 C CA . ALA C 1 35 ? 59.505 72.021 88.145 1.00 35.44 36 ALA C CA 1
ATOM 8589 C C . ALA C 1 35 ? 59.916 73.318 88.815 1.00 35.89 36 ALA C C 1
ATOM 8590 O O . ALA C 1 35 ? 59.817 74.410 88.226 1.00 36.00 36 ALA C O 1
ATOM 8592 N N . SER C 1 36 ? 60.367 73.174 90.057 1.00 36.00 37 SER C N 1
ATOM 8593 C CA . SER C 1 36 ? 60.727 74.289 90.905 1.00 36.44 37 SER C CA 1
ATOM 8594 C C . SER C 1 36 ? 61.757 73.811 91.925 1.00 36.34 37 SER C C 1
ATOM 8595 O O . SER C 1 36 ? 61.629 72.721 92.494 1.00 36.53 37 SER C O 1
ATOM 8598 N N . ILE C 1 37 ? 62.787 74.627 92.129 1.00 36.01 38 ILE C N 1
ATOM 8599 C CA . ILE C 1 37 ? 63.823 74.343 93.116 1.00 35.62 38 ILE C CA 1
ATOM 8600 C C . ILE C 1 37 ? 63.933 75.522 94.084 1.00 35.56 38 ILE C C 1
ATOM 8601 O O . ILE C 1 37 ? 64.064 76.672 93.672 1.00 35.31 38 ILE C O 1
ATOM 8606 N N . ASP C 1 38 ? 63.847 75.210 95.370 1.00 35.60 39 ASP C N 1
ATOM 8607 C CA . ASP C 1 38 ? 63.995 76.179 96.452 1.00 35.80 39 ASP C CA 1
ATOM 8608 C C . ASP C 1 38 ? 65.308 76.965 96.289 1.00 35.87 39 ASP C C 1
ATOM 8609 O O . ASP C 1 38 ? 66.386 76.381 96.386 1.00 35.73 39 ASP C O 1
ATOM 8614 N N . PRO C 1 39 ? 65.218 78.290 96.029 1.00 35.96 40 PRO C N 1
ATOM 8615 C CA . PRO C 1 39 ? 66.416 79.118 95.816 1.00 35.91 40 PRO C CA 1
ATOM 8616 C C . PRO C 1 39 ? 67.365 79.177 97.029 1.00 35.94 40 PRO C C 1
ATOM 8617 O O . PRO C 1 39 ? 68.539 79.527 96.867 1.00 35.95 40 PRO C O 1
ATOM 8621 N N . SER C 1 40 ? 66.874 78.835 98.223 1.00 35.66 41 SER C N 1
ATOM 8622 C CA . SER C 1 40 ? 67.759 78.742 99.396 1.00 35.84 41 SER C CA 1
ATOM 8623 C C . SER C 1 40 ? 68.713 77.525 99.352 1.00 35.76 41 SER C C 1
ATOM 8624 O O . SER C 1 40 ? 69.669 77.450 100.130 1.00 35.73 41 SER C O 1
ATOM 8627 N N . LEU C 1 41 ? 68.458 76.592 98.433 1.00 35.70 42 LEU C N 1
ATOM 8628 C CA . LEU C 1 41 ? 69.281 75.390 98.284 1.00 35.67 42 LEU C CA 1
ATOM 8629 C C . LEU C 1 41 ? 70.525 75.585 97.404 1.00 35.81 42 LEU C C 1
ATOM 8630 O O . LEU C 1 41 ? 71.358 74.680 97.300 1.00 35.84 42 LEU C O 1
ATOM 8635 N N . GLY C 1 42 ? 70.645 76.751 96.775 1.00 35.93 43 GLY C N 1
ATOM 8636 C CA . GLY C 1 42 ? 71.762 77.036 95.883 1.00 35.99 43 GLY C CA 1
ATOM 8637 C C . GLY C 1 42 ? 72.569 78.211 96.380 1.00 36.35 43 GLY C C 1
ATOM 8638 O O . GLY C 1 42 ? 72.027 79.108 97.016 1.00 36.44 43 GLY C O 1
ATOM 8639 N N . SER C 1 43 ? 73.869 78.197 96.096 1.00 36.57 44 SER C N 1
ATOM 8640 C CA . SER C 1 43 ? 74.751 79.304 96.467 1.00 36.86 44 SER C CA 1
ATOM 8641 C C . SER C 1 43 ? 74.509 80.513 95.576 1.00 36.85 44 SER C C 1
ATOM 8642 O O . SER C 1 43 ? 74.589 81.654 96.038 1.00 36.82 44 SER C O 1
ATOM 8645 N N . GLU C 1 44 ? 74.224 80.244 94.305 1.00 36.78 45 GLU C N 1
ATOM 8646 C CA . GLU C 1 44 ? 73.866 81.278 93.356 1.00 37.06 45 GLU C CA 1
ATOM 8647 C C . GLU C 1 44 ? 72.636 80.882 92.540 1.00 36.69 45 GLU C C 1
ATOM 8648 O O . GLU C 1 44 ? 72.494 79.730 92.101 1.00 36.47 45 GLU C O 1
ATOM 8654 N N . VAL C 1 45 ? 71.744 81.852 92.372 1.00 36.26 46 VAL C N 1
ATOM 8655 C CA . VAL C 1 45 ? 70.498 81.675 91.662 1.00 35.73 46 VAL C CA 1
ATOM 8656 C C . VAL C 1 45 ? 70.471 82.595 90.444 1.00 35.69 46 VAL C C 1
ATOM 8657 O O . VAL C 1 45 ? 70.668 83.806 90.561 1.00 35.50 46 VAL C O 1
ATOM 8661 N N . ILE C 1 46 ? 70.234 82.002 89.276 1.00 35.77 47 ILE C N 1
ATOM 8662 C CA . ILE C 1 46 ? 70.025 82.745 88.040 1.00 35.84 47 ILE C CA 1
ATOM 8663 C C . ILE C 1 46 ? 68.538 82.722 87.666 1.00 35.69 47 ILE C C 1
ATOM 8664 O O . ILE C 1 46 ? 67.941 81.657 87.580 1.00 35.57 47 ILE C O 1
ATOM 8669 N N . ASP C 1 47 ? 67.955 83.910 87.485 1.00 35.74 48 ASP C N 1
ATOM 8670 C CA . ASP C 1 47 ? 66.608 84.077 86.946 1.00 35.61 48 ASP C CA 1
ATOM 8671 C C . ASP C 1 47 ? 66.723 84.250 85.434 1.00 35.60 48 ASP C C 1
ATOM 8672 O O . ASP C 1 47 ? 67.210 85.280 84.964 1.00 35.65 48 ASP C O 1
ATOM 8677 N N . ALA C 1 48 ? 66.288 83.235 84.686 1.00 35.60 49 ALA C N 1
ATOM 8678 C CA . ALA C 1 48 ? 66.408 83.224 83.226 1.00 35.53 49 ALA C CA 1
ATOM 8679 C C . ALA C 1 48 ? 65.343 84.084 82.535 1.00 35.51 49 ALA C C 1
ATOM 8680 O O . ALA C 1 48 ? 65.440 84.342 81.337 1.00 35.40 49 ALA C O 1
ATOM 8682 N N . GLU C 1 49 ? 64.334 84.506 83.300 1.00 35.64 50 GLU C N 1
ATOM 8683 C CA . GLU C 1 49 ? 63.269 85.417 82.834 1.00 36.06 50 GLU C CA 1
ATOM 8684 C C . GLU C 1 49 ? 62.490 84.929 81.594 1.00 35.72 50 GLU C C 1
ATOM 8685 O O . GLU C 1 49 ? 62.146 85.721 80.721 1.00 35.79 50 GLU C O 1
ATOM 8691 N N . GLY C 1 50 ? 62.198 83.631 81.543 1.00 35.45 51 GLY C N 1
ATOM 8692 C CA . GLY C 1 50 ? 61.426 83.047 80.443 1.00 35.29 51 GLY C CA 1
ATOM 8693 C C . GLY C 1 50 ? 62.232 82.682 79.203 1.00 35.13 51 GLY C C 1
ATOM 8694 O O . GLY C 1 50 ? 61.678 82.223 78.208 1.00 35.40 51 GLY C O 1
ATOM 8695 N N . ALA C 1 51 ? 63.545 82.863 79.271 1.00 34.90 52 ALA C N 1
ATOM 8696 C CA . ALA C 1 51 ? 64.429 82.611 78.144 1.00 34.61 52 ALA C CA 1
ATOM 8697 C C . ALA C 1 51 ? 64.784 81.130 77.978 1.00 34.59 52 ALA C C 1
ATOM 8698 O O . ALA C 1 51 ? 64.652 80.327 78.917 1.00 34.38 52 ALA C O 1
ATOM 8700 N N . PHE C 1 52 ? 65.237 80.783 76.775 1.00 34.54 53 PHE C N 1
ATOM 8701 C CA . PHE C 1 52 ? 65.702 79.434 76.488 1.00 34.70 53 PHE C CA 1
ATOM 8702 C C . PHE C 1 52 ? 67.003 79.152 77.197 1.00 34.74 53 PHE C C 1
ATOM 8703 O O . PHE C 1 52 ? 67.853 80.034 77.321 1.00 34.55 53 PHE C O 1
ATOM 8711 N N . ILE C 1 53 ? 67.131 77.920 77.684 1.00 34.83 54 ILE C N 1
ATOM 8712 C CA . ILE C 1 53 ? 68.384 77.404 78.213 1.00 34.83 54 ILE C CA 1
ATOM 8713 C C . ILE C 1 53 ? 68.778 76.300 77.247 1.00 34.96 54 ILE C C 1
ATOM 8714 O O . ILE C 1 53 ? 67.997 75.386 77.019 1.00 35.40 54 ILE C O 1
ATOM 8719 N N . THR C 1 54 ? 69.964 76.398 76.661 1.00 34.92 55 THR C N 1
ATOM 8720 C CA . THR C 1 54 ? 70.461 75.341 75.792 1.00 35.50 55 THR C CA 1
ATOM 8721 C C . THR C 1 54 ? 71.708 74.698 76.390 1.00 35.67 55 THR C C 1
ATOM 8722 O O . THR C 1 54 ? 72.378 75.314 77.210 1.00 35.77 55 THR C O 1
ATOM 8726 N N . PRO C 1 55 ? 72.045 73.464 75.963 1.00 35.75 56 PRO C N 1
ATOM 8727 C CA . PRO C 1 55 ? 73.366 72.961 76.337 1.00 35.53 56 PRO C CA 1
ATOM 8728 C C . PRO C 1 55 ? 74.395 73.887 75.698 1.00 35.62 56 PRO C C 1
ATOM 8729 O O . PRO C 1 55 ? 74.055 74.664 74.799 1.00 35.86 56 PRO C O 1
ATOM 8733 N N . GLY C 1 56 ? 75.643 73.824 76.136 1.00 35.41 57 GLY C N 1
ATOM 8734 C CA . GLY C 1 56 ? 76.670 74.635 75.497 1.00 35.40 57 GLY C CA 1
ATOM 8735 C C . GLY C 1 56 ? 76.947 74.110 74.102 1.00 35.41 57 GLY C C 1
ATOM 8736 O O . GLY C 1 56 ? 76.833 72.902 73.856 1.00 35.22 57 GLY C O 1
ATOM 8737 N N . GLY C 1 57 ? 77.281 75.013 73.183 1.00 35.31 58 GLY C N 1
ATOM 8738 C CA . GLY C 1 57 ? 77.626 74.617 71.825 1.00 35.44 58 GLY C CA 1
ATOM 8739 C C . GLY C 1 57 ? 78.942 73.860 71.807 1.00 35.49 58 GLY C C 1
ATOM 8740 O O . GLY C 1 57 ? 79.813 74.103 72.639 1.00 35.47 58 GLY C O 1
ATOM 8741 N N . ILE C 1 58 ? 79.075 72.930 70.870 1.00 35.40 59 ILE C N 1
ATOM 8742 C CA . ILE C 1 58 ? 80.311 72.186 70.694 1.00 35.35 59 ILE C CA 1
ATOM 8743 C C . ILE C 1 58 ? 80.764 72.356 69.251 1.00 35.37 59 ILE C C 1
ATOM 8744 O O . ILE C 1 58 ? 80.066 71.936 68.316 1.00 35.15 59 ILE C O 1
ATOM 8749 N N . ASP C 1 59 ? 81.914 73.008 69.082 1.00 35.23 60 ASP C N 1
ATOM 8750 C CA . ASP C 1 59 ? 82.434 73.318 67.754 1.00 35.35 60 ASP C CA 1
ATOM 8751 C C . ASP C 1 59 ? 83.625 72.438 67.451 1.00 35.38 60 ASP C C 1
ATOM 8752 O O . ASP C 1 59 ? 84.735 72.658 67.966 1.00 35.61 60 ASP C O 1
ATOM 8757 N N . ALA C 1 60 ? 83.394 71.439 66.611 1.00 35.56 61 ALA C N 1
ATOM 8758 C CA . ALA C 1 60 ? 84.394 70.417 66.354 1.00 35.69 61 ALA C CA 1
ATOM 8759 C C . ALA C 1 60 ? 85.241 70.693 65.119 1.00 35.92 61 ALA C C 1
ATOM 8760 O O . ALA C 1 60 ? 85.893 69.781 64.589 1.00 36.06 61 ALA C O 1
ATOM 8762 N N . HIS C 1 61 ? 85.237 71.944 64.665 1.00 36.10 62 HIS C N 1
ATOM 8763 C CA . HIS C 1 61 ? 86.066 72.340 63.534 1.00 36.62 62 HIS C CA 1
ATOM 8764 C C . HIS C 1 61 ? 86.680 73.708 63.744 1.00 36.14 62 HIS C C 1
ATOM 8765 O O . HIS C 1 61 ? 86.268 74.671 63.112 1.00 36.07 62 HIS C O 1
ATOM 8772 N N . VAL C 1 62 ? 87.683 73.771 64.620 1.00 35.87 63 VAL C N 1
ATOM 8773 C CA . VAL C 1 62 ? 88.348 75.022 64.991 1.00 35.80 63 VAL C CA 1
ATOM 8774 C C . VAL C 1 62 ? 89.852 74.921 64.735 1.00 35.88 63 VAL C C 1
ATOM 8775 O O . VAL C 1 62 ? 90.486 73.957 65.156 1.00 36.05 63 VAL C O 1
ATOM 8779 N N . HIS C 1 63 ? 90.419 75.900 64.038 1.00 35.87 64 HIS C N 1
ATOM 8780 C CA . HIS C 1 63 ? 91.857 75.902 63.781 1.00 36.21 64 HIS C CA 1
ATOM 8781 C C . HIS C 1 63 ? 92.567 76.944 64.656 1.00 36.25 64 HIS C C 1
ATOM 8782 O O . HIS C 1 63 ? 92.260 78.141 64.608 1.00 36.15 64 HIS C O 1
ATOM 8789 N N . VAL C 1 64 ? 93.511 76.462 65.462 1.00 36.29 65 VAL C N 1
ATOM 8790 C CA . VAL C 1 64 ? 94.306 77.311 66.355 1.00 36.34 65 VAL C CA 1
ATOM 8791 C C . VAL C 1 64 ? 95.799 77.265 65.976 1.00 36.18 65 VAL C C 1
ATOM 8792 O O . VAL C 1 64 ? 96.258 76.334 65.311 1.00 36.05 65 VAL C O 1
ATOM 8796 N N . ASP C 1 65 ? 96.551 78.281 66.382 1.00 36.18 66 ASP C N 1
ATOM 8797 C CA . ASP C 1 65 ? 97.991 78.284 66.153 1.00 36.52 66 ASP C CA 1
ATOM 8798 C C . ASP C 1 65 ? 98.626 77.054 66.798 1.00 36.54 66 ASP C C 1
ATOM 8799 O O . ASP C 1 65 ? 98.460 76.819 68.000 1.00 36.34 66 ASP C O 1
ATOM 8804 N N . GLU C 1 66 ? 99.318 76.258 65.979 1.00 36.74 67 GLU C N 1
ATOM 8805 C CA . GLU C 1 66 ? 99.971 75.025 66.448 1.00 36.95 67 GLU C CA 1
ATOM 8806 C C . GLU C 1 66 ? 101.448 74.971 66.042 1.00 36.64 67 GLU C C 1
ATOM 8807 O O . GLU C 1 66 ? 101.832 75.595 65.054 1.00 36.37 67 GLU C O 1
ATOM 8813 N N . PRO C 1 67 ? 102.285 74.251 66.826 1.00 36.77 68 PRO C N 1
ATOM 8814 C CA . PRO C 1 67 ? 103.753 74.299 66.683 1.00 36.60 68 PRO C CA 1
ATOM 8815 C C . PRO C 1 67 ? 104.292 73.932 65.287 1.00 36.60 68 PRO C C 1
ATOM 8816 O O . PRO C 1 67 ? 105.291 74.514 64.846 1.00 36.43 68 PRO C O 1
ATOM 8820 N N . LEU C 1 68 ? 103.633 73.000 64.599 1.00 36.45 69 LEU C N 1
ATOM 8821 C CA . LEU C 1 68 ? 104.063 72.608 63.253 1.00 36.63 69 LEU C CA 1
ATOM 8822 C C . LEU C 1 68 ? 103.657 73.610 62.166 1.00 36.70 69 LEU C C 1
ATOM 8823 O O . LEU C 1 68 ? 104.115 73.505 61.018 1.00 36.68 69 LEU C O 1
ATOM 8828 N N . LYS C 1 69 ? 102.807 74.570 62.544 1.00 36.63 70 LYS C N 1
ATOM 8829 C CA . LYS C 1 69 ? 102.343 75.650 61.668 1.00 36.84 70 LYS C CA 1
ATOM 8830 C C . LYS C 1 69 ? 101.924 75.159 60.284 1.00 36.65 70 LYS C C 1
ATOM 8831 O O . LYS C 1 69 ? 102.378 75.682 59.269 1.00 36.55 70 LYS C O 1
ATOM 8837 N N . LEU C 1 70 ? 101.057 74.146 60.258 1.00 36.81 71 LEU C N 1
ATOM 8838 C CA . LEU C 1 70 ? 100.568 73.563 59.001 1.00 36.75 71 LEU C CA 1
ATOM 8839 C C . LEU C 1 70 ? 99.843 74.602 58.134 1.00 36.73 71 LEU C C 1
ATOM 8840 O O . LEU C 1 70 ? 100.040 74.647 56.915 1.00 36.81 71 LEU C O 1
ATOM 8845 N N . LEU C 1 71 ? 99.024 75.434 58.779 1.00 36.58 72 LEU C N 1
ATOM 8846 C CA . LEU C 1 71 ? 98.285 76.498 58.104 1.00 36.65 72 LEU C CA 1
ATOM 8847 C C . LEU C 1 71 ? 99.026 77.833 58.182 1.00 36.38 72 LEU C C 1
ATOM 8848 O O . LEU C 1 71 ? 98.404 78.895 58.171 1.00 36.22 72 LEU C O 1
ATOM 8853 N N . GLY C 1 72 ? 100.357 77.771 58.244 1.00 36.21 73 GLY C N 1
ATOM 8854 C CA . GLY C 1 72 ? 101.170 78.935 58.587 1.00 36.16 73 GLY C CA 1
ATOM 8855 C C . GLY C 1 72 ? 100.801 79.448 59.974 1.00 36.23 73 GLY C C 1
ATOM 8856 O O . GLY C 1 72 ? 100.175 78.732 60.766 1.00 35.96 73 GLY C O 1
ATOM 8857 N N . ASP C 1 73 ? 101.187 80.687 60.269 1.00 36.39 74 ASP C N 1
ATOM 8858 C CA . ASP C 1 73 ? 100.823 81.322 61.533 1.00 36.78 74 ASP C CA 1
ATOM 8859 C C . ASP C 1 73 ? 99.347 81.706 61.550 1.00 36.56 74 ASP C C 1
ATOM 8860 O O . ASP C 1 73 ? 98.874 82.377 60.638 1.00 36.67 74 ASP C O 1
ATOM 8865 N N . VAL C 1 74 ? 98.638 81.269 62.591 1.00 36.30 75 VAL C N 1
ATOM 8866 C CA . VAL C 1 74 ? 97.241 81.643 62.850 1.00 36.11 75 VAL C CA 1
ATOM 8867 C C . VAL C 1 74 ? 97.238 82.613 64.043 1.00 36.03 75 VAL C C 1
ATOM 8868 O O . VAL C 1 74 ? 98.051 82.463 64.948 1.00 36.13 75 VAL C O 1
ATOM 8872 N N . VAL C 1 75 ? 96.349 83.608 64.047 1.00 35.89 76 VAL C N 1
ATOM 8873 C CA . VAL C 1 75 ? 96.369 84.631 65.115 1.00 35.97 76 VAL C CA 1
ATOM 8874 C C . VAL C 1 75 ? 95.877 84.167 66.496 1.00 36.07 76 VAL C C 1
ATOM 8875 O O . VAL C 1 75 ? 96.338 84.682 67.522 1.00 36.07 76 VAL C O 1
ATOM 8879 N N . ASP C 1 76 ? 94.947 83.212 66.513 1.00 35.86 77 ASP C N 1
ATOM 8880 C CA . ASP C 1 76 ? 94.382 82.706 67.756 1.00 36.16 77 ASP C CA 1
ATOM 8881 C C . ASP C 1 76 ? 95.178 81.534 68.334 1.00 35.85 77 ASP C C 1
ATOM 8882 O O . ASP C 1 76 ? 95.411 80.537 67.654 1.00 35.97 77 ASP C O 1
ATOM 8887 N N . THR C 1 77 ? 95.589 81.669 69.590 1.00 35.48 78 THR C N 1
ATOM 8888 C CA . THR C 1 77 ? 96.022 80.524 70.384 1.00 35.24 78 THR C CA 1
ATOM 8889 C C . THR C 1 77 ? 94.777 79.778 70.867 1.00 35.18 78 THR C C 1
ATOM 8890 O O . THR C 1 77 ? 93.651 80.174 70.552 1.00 35.12 78 THR C O 1
ATOM 8894 N N . MET C 1 78 ? 94.979 78.699 71.626 1.00 35.12 79 MET C N 1
ATOM 8895 C CA . MET C 1 78 ? 93.870 78.002 72.259 1.00 35.02 79 MET C CA 1
ATOM 8896 C C . MET C 1 78 ? 93.202 78.881 73.322 1.00 34.88 79 MET C C 1
ATOM 8897 O O . MET C 1 78 ? 91.999 78.789 73.504 1.00 34.68 79 MET C O 1
ATOM 8902 N N . GLU C 1 79 ? 93.984 79.731 73.998 1.00 34.96 80 GLU C N 1
ATOM 8903 C CA . GLU C 1 79 ? 93.441 80.751 74.912 1.00 35.23 80 GLU C CA 1
ATOM 8904 C C . GLU C 1 79 ? 92.426 81.648 74.202 1.00 35.10 80 GLU C C 1
ATOM 8905 O O . GLU C 1 79 ? 91.306 81.836 74.686 1.00 34.89 80 GLU C O 1
ATOM 8911 N N . HIS C 1 80 ? 92.828 82.204 73.058 1.00 35.05 81 HIS C N 1
ATOM 8912 C CA . HIS C 1 80 ? 91.988 83.156 72.336 1.00 34.92 81 HIS C CA 1
ATOM 8913 C C . HIS C 1 80 ? 90.734 82.518 71.772 1.00 34.81 81 HIS C C 1
ATOM 8914 O O . HIS C 1 80 ? 89.658 83.102 71.864 1.00 34.71 81 HIS C O 1
ATOM 8921 N N . ALA C 1 81 ? 90.878 81.332 71.182 1.00 34.79 82 ALA C N 1
ATOM 8922 C CA . ALA C 1 81 ? 89.752 80.601 70.589 1.00 34.74 82 ALA C CA 1
ATOM 8923 C C . ALA C 1 81 ? 88.688 80.197 71.611 1.00 34.66 82 ALA C C 1
ATOM 8924 O O . ALA C 1 81 ? 87.492 80.355 71.351 1.00 34.40 82 ALA C O 1
ATOM 8926 N N . THR C 1 82 ? 89.126 79.669 72.757 1.00 34.53 83 THR C N 1
ATOM 8927 C CA . THR C 1 82 ? 88.199 79.289 73.832 1.00 34.50 83 THR C CA 1
ATOM 8928 C C . THR C 1 82 ? 87.534 80.518 74.480 1.00 34.82 83 THR C C 1
ATOM 8929 O O . THR C 1 82 ? 86.363 80.459 74.860 1.00 35.18 83 THR C O 1
ATOM 8933 N N . ARG C 1 83 ? 88.261 81.628 74.579 1.00 34.55 84 ARG C N 1
ATOM 8934 C CA . ARG C 1 83 ? 87.668 82.877 75.073 1.00 35.12 84 ARG C CA 1
ATOM 8935 C C . ARG C 1 83 ? 86.532 83.325 74.163 1.00 35.16 84 ARG C C 1
ATOM 8936 O O . ARG C 1 83 ? 85.459 83.706 74.629 1.00 35.42 84 ARG C O 1
ATOM 8944 N N . SER C 1 84 ? 86.801 83.277 72.861 1.00 35.09 85 SER C N 1
ATOM 8945 C CA . SER C 1 84 ? 85.867 83.676 71.822 1.00 34.76 85 SER C CA 1
ATOM 8946 C C . SER C 1 84 ? 84.686 82.715 71.756 1.00 34.88 85 SER C C 1
ATOM 8947 O O . SER C 1 84 ? 83.532 83.139 71.638 1.00 35.19 85 SER C O 1
ATOM 8950 N N . ALA C 1 85 ? 84.983 81.419 71.828 1.00 34.66 86 ALA C N 1
ATOM 8951 C CA . ALA C 1 85 ? 83.961 80.379 71.859 1.00 34.71 86 ALA C CA 1
ATOM 8952 C C . ALA C 1 85 ? 82.944 80.674 72.944 1.00 34.48 86 ALA C C 1
ATOM 8953 O O . ALA C 1 85 ? 81.750 80.719 72.690 1.00 34.44 86 ALA C O 1
ATOM 8955 N N . VAL C 1 86 ? 83.444 80.874 74.153 1.00 34.58 87 VAL C N 1
ATOM 8956 C CA . VAL C 1 86 ? 82.609 81.109 75.344 1.00 34.78 87 VAL C CA 1
ATOM 8957 C C . VAL C 1 86 ? 81.737 82.374 75.252 1.00 34.61 87 VAL C C 1
ATOM 8958 O O . VAL C 1 86 ? 80.592 82.373 75.698 1.00 34.67 87 VAL C O 1
ATOM 8962 N N . ALA C 1 87 ? 82.270 83.433 74.646 1.00 34.59 88 ALA C N 1
ATOM 8963 C CA . ALA C 1 87 ? 81.520 84.679 74.449 1.00 34.73 88 ALA C CA 1
ATOM 8964 C C . ALA C 1 87 ? 80.370 84.496 73.471 1.00 34.98 88 ALA C C 1
ATOM 8965 O O . ALA C 1 87 ? 79.484 85.345 73.383 1.00 35.35 88 ALA C O 1
ATOM 8967 N N . GLY C 1 88 ? 80.397 83.393 72.727 1.00 35.02 89 GLY C N 1
ATOM 8968 C CA . GLY C 1 88 ? 79.381 83.118 71.740 1.00 35.04 89 GLY C CA 1
ATOM 8969 C C . GLY C 1 88 ? 78.577 81.873 72.035 1.00 35.17 89 GLY C C 1
ATOM 8970 O O . GLY C 1 88 ? 77.904 81.358 71.134 1.00 35.05 89 GLY C O 1
ATOM 8971 N N . GLY C 1 89 ? 78.662 81.390 73.282 1.00 34.84 90 GLY C N 1
ATOM 8972 C CA . GLY C 1 89 ? 77.902 80.226 73.735 1.00 34.79 90 GLY C CA 1
ATOM 8973 C C . GLY C 1 89 ? 78.464 78.840 73.430 1.00 35.05 90 GLY C C 1
ATOM 8974 O O . GLY C 1 89 ? 77.804 77.833 73.704 1.00 35.46 90 GLY C O 1
ATOM 8975 N N . THR C 1 90 ? 79.665 78.768 72.862 1.00 34.88 91 THR C N 1
ATOM 8976 C CA . THR C 1 90 ? 80.313 77.484 72.590 1.00 34.98 91 THR C CA 1
ATOM 8977 C C . THR C 1 90 ? 81.188 77.129 73.788 1.00 35.29 91 THR C C 1
ATOM 8978 O O . THR C 1 90 ? 81.977 77.961 74.237 1.00 35.31 91 THR C O 1
ATOM 8982 N N . THR C 1 91 ? 81.035 75.910 74.314 1.00 35.17 92 THR C N 1
ATOM 8983 C CA . THR C 1 91 ? 81.692 75.528 75.573 1.00 35.21 92 THR C CA 1
ATOM 8984 C C . THR C 1 91 ? 82.628 74.313 75.415 1.00 35.44 92 THR C C 1
ATOM 8985 O O . THR C 1 91 ? 83.246 73.864 76.373 1.00 35.52 92 THR C O 1
ATOM 8989 N N . THR C 1 92 ? 82.721 73.774 74.205 1.00 35.34 93 THR C N 1
ATOM 8990 C CA . THR C 1 92 ? 83.743 72.786 73.895 1.00 35.25 93 THR C CA 1
ATOM 8991 C C . THR C 1 92 ? 84.171 73.005 72.469 1.00 34.96 93 THR C C 1
ATOM 8992 O O . THR C 1 92 ? 83.333 73.127 71.583 1.00 34.87 93 THR C O 1
ATOM 8996 N N . VAL C 1 93 ? 85.480 73.068 72.255 1.00 34.95 94 VAL C N 1
ATOM 8997 C CA . VAL C 1 93 ? 86.029 73.176 70.907 1.00 35.23 94 VAL C CA 1
ATOM 8998 C C . VAL C 1 93 ? 86.949 71.988 70.626 1.00 35.38 94 VAL C C 1
ATOM 8999 O O . VAL C 1 93 ? 87.560 71.437 71.547 1.00 35.65 94 VAL C O 1
ATOM 9003 N N . VAL C 1 94 ? 86.993 71.561 69.364 1.00 35.23 95 VAL C N 1
ATOM 9004 C CA . VAL C 1 94 ? 87.899 70.500 68.945 1.00 34.94 95 VAL C CA 1
ATOM 9005 C C . VAL C 1 94 ? 88.766 71.020 67.815 1.00 34.90 95 VAL C C 1
ATOM 9006 O O . VAL C 1 94 ? 88.266 71.413 66.758 1.00 35.00 95 VAL C O 1
ATOM 9010 N N . ALA C 1 95 ? 90.067 71.057 68.066 1.00 34.74 96 ALA C N 1
ATOM 9011 C CA . ALA C 1 95 ? 91.034 71.551 67.100 1.00 34.51 96 ALA C CA 1
ATOM 9012 C C . ALA C 1 95 ? 91.786 70.394 66.458 1.00 34.47 96 ALA C C 1
ATOM 9013 O O . ALA C 1 95 ? 91.389 69.232 66.594 1.00 34.20 96 ALA C O 1
ATOM 9015 N N . PHE C 1 96 ? 92.884 70.710 65.780 1.00 34.59 97 PHE C N 1
ATOM 9016 C CA . PHE C 1 96 ? 93.576 69.729 64.950 1.00 34.69 97 PHE C CA 1
ATOM 9017 C C . PHE C 1 96 ? 95.030 69.525 65.319 1.00 34.98 97 PHE C C 1
ATOM 9018 O O . PHE C 1 96 ? 95.794 70.486 65.409 1.00 34.80 97 PHE C O 1
ATOM 9026 N N . SER C 1 97 ? 95.398 68.258 65.502 1.00 35.22 98 SER C N 1
ATOM 9027 C CA . SER C 1 97 ? 96.777 67.851 65.691 1.00 35.55 98 SER C CA 1
ATOM 9028 C C . SER C 1 97 ? 97.413 67.440 64.358 1.00 35.68 98 SER C C 1
ATOM 9029 O O . SER C 1 97 ? 96.927 66.508 63.694 1.00 35.82 98 SER C O 1
ATOM 9032 N N . THR C 1 98 ? 98.502 68.108 63.973 1.00 35.35 99 THR C N 1
ATOM 9033 C CA . THR C 1 98 ? 99.184 67.774 62.724 1.00 35.59 99 THR C CA 1
ATOM 9034 C C . THR C 1 98 ? 100.175 66.639 62.917 1.00 35.44 99 THR C C 1
ATOM 9035 O O . THR C 1 98 ? 101.049 66.711 63.772 1.00 35.64 99 THR C O 1
ATOM 9039 N N . GLN C 1 99 ? 100.039 65.605 62.099 1.00 35.13 100 GLN C N 1
ATOM 9040 C CA . GLN C 1 99 ? 101.016 64.532 61.999 1.00 34.68 100 GLN C CA 1
ATOM 9041 C C . GLN C 1 99 ? 102.416 65.131 61.843 1.00 34.88 100 GLN C C 1
ATOM 9042 O O . GLN C 1 99 ? 102.644 65.973 60.969 1.00 34.68 100 GLN C O 1
ATOM 9048 N N . ASP C 1 100 ? 103.336 64.712 62.707 1.00 35.09 101 ASP C N 1
ATOM 9049 C CA . ASP C 1 100 ? 104.738 65.141 62.632 1.00 35.36 101 ASP C CA 1
ATOM 9050 C C . ASP C 1 100 ? 105.558 64.042 61.964 1.00 35.24 101 ASP C C 1
ATOM 9051 O O . ASP C 1 100 ? 105.806 62.993 62.553 1.00 35.30 101 ASP C O 1
ATOM 9056 N N . VAL C 1 101 ? 105.973 64.307 60.727 1.00 35.43 102 VAL C N 1
ATOM 9057 C CA . VAL C 1 101 ? 106.702 63.336 59.898 1.00 35.57 102 VAL C CA 1
ATOM 9058 C C . VAL C 1 101 ? 108.129 63.005 60.386 1.00 35.64 102 VAL C C 1
ATOM 9059 O O . VAL C 1 101 ? 108.727 62.018 59.949 1.00 35.55 102 VAL C O 1
ATOM 9063 N N . SER C 1 102 ? 108.665 63.839 61.276 1.00 35.68 103 SER C N 1
ATOM 9064 C CA . SER C 1 102 ? 109.977 63.610 61.885 1.00 35.79 103 SER C CA 1
ATOM 9065 C C . SER C 1 102 ? 109.938 62.502 62.932 1.00 35.97 103 SER C C 1
ATOM 9066 O O . SER C 1 102 ? 110.973 61.944 63.282 1.00 36.10 103 SER C O 1
ATOM 9069 N N . LYS C 1 103 ? 108.742 62.204 63.435 1.00 36.60 104 LYS C N 1
ATOM 9070 C CA . LYS C 1 103 ? 108.525 61.083 64.351 1.00 37.13 104 LYS C CA 1
ATOM 9071 C C . LYS C 1 103 ? 108.233 59.819 63.550 1.00 37.04 104 LYS C C 1
ATOM 9072 O O . LYS C 1 103 ? 107.528 59.867 62.544 1.00 37.43 104 LYS C O 1
ATOM 9078 N N . LYS C 1 104 ? 108.780 58.696 64.000 1.00 37.20 105 LYS C N 1
ATOM 9079 C CA . LYS C 1 104 ? 108.484 57.383 63.416 1.00 37.24 105 LYS C CA 1
ATOM 9080 C C . LYS C 1 104 ? 108.135 56.382 64.524 1.00 36.74 105 LYS C C 1
ATOM 9081 O O . LYS C 1 104 ? 108.152 56.718 65.717 1.00 36.35 105 LYS C O 1
ATOM 9087 N N . GLY C 1 105 ? 107.825 55.153 64.118 1.00 36.04 106 GLY C N 1
ATOM 9088 C CA . GLY C 1 105 ? 107.529 54.074 65.051 1.00 35.80 106 GLY C CA 1
ATOM 9089 C C . GLY C 1 105 ? 106.098 54.103 65.568 1.00 35.79 106 GLY C C 1
ATOM 9090 O O . GLY C 1 105 ? 105.300 54.960 65.160 1.00 35.67 106 GLY C O 1
ATOM 9091 N N . PRO C 1 106 ? 105.768 53.163 66.478 1.00 35.52 107 PRO C N 1
ATOM 9092 C CA . PRO C 1 106 ? 104.459 52.993 67.119 1.00 35.12 107 PRO C CA 1
ATOM 9093 C C . PRO C 1 106 ? 103.886 54.250 67.781 1.00 34.94 107 PRO C C 1
ATOM 9094 O O . PRO C 1 106 ? 102.667 54.431 67.790 1.00 34.82 107 PRO C O 1
ATOM 9098 N N . SER C 1 107 ? 104.750 55.108 68.319 1.00 34.78 108 SER C N 1
ATOM 9099 C CA . SER C 1 107 ? 104.308 56.298 69.060 1.00 34.58 108 SER C CA 1
ATOM 9100 C C . SER C 1 107 ? 104.220 57.582 68.221 1.00 34.47 108 SER C C 1
ATOM 9101 O O . SER C 1 107 ? 103.889 58.651 68.753 1.00 34.38 108 SER C O 1
ATOM 9104 N N . ALA C 1 108 ? 104.487 57.473 66.918 1.00 34.24 109 ALA C N 1
ATOM 9105 C CA . ALA C 1 108 ? 104.590 58.645 66.028 1.00 34.11 109 ALA C CA 1
ATOM 9106 C C . ALA C 1 108 ? 103.393 59.610 66.055 1.00 33.96 109 ALA C C 1
ATOM 9107 O O . ALA C 1 108 ? 103.566 60.822 65.989 1.00 33.72 109 ALA C O 1
ATOM 9109 N N . LEU C 1 109 ? 102.181 59.075 66.147 1.00 33.96 110 LEU C N 1
ATOM 9110 C CA . LEU C 1 109 ? 100.989 59.925 66.130 1.00 33.88 110 LEU C CA 1
ATOM 9111 C C . LEU C 1 109 ? 100.608 60.448 67.517 1.00 33.98 110 LEU C C 1
ATOM 9112 O O . LEU C 1 109 ? 100.168 61.595 67.645 1.00 33.55 110 LEU C O 1
ATOM 9117 N N . ALA C 1 110 ? 100.796 59.617 68.541 1.00 34.13 111 ALA C N 1
ATOM 9118 C CA . ALA C 1 110 ? 100.689 60.064 69.943 1.00 34.46 111 ALA C CA 1
ATOM 9119 C C . ALA C 1 110 ? 101.647 61.224 70.234 1.00 34.61 111 ALA C C 1
ATOM 9120 O O . ALA C 1 110 ? 101.270 62.201 70.882 1.00 34.36 111 ALA C O 1
ATOM 9122 N N . GLU C 1 111 ? 102.878 61.099 69.739 1.00 34.83 112 GLU C N 1
ATOM 9123 C CA . GLU C 1 111 ? 103.893 62.150 69.839 1.00 35.45 112 GLU C CA 1
ATOM 9124 C C . GLU C 1 111 ? 103.472 63.465 69.181 1.00 35.31 112 GLU C C 1
ATOM 9125 O O . GLU C 1 111 ? 103.744 64.536 69.708 1.00 35.50 112 GLU C O 1
ATOM 9131 N N . SER C 1 112 ? 102.816 63.368 68.029 1.00 35.28 113 SER C N 1
ATOM 9132 C CA . SER C 1 112 ? 102.237 64.528 67.345 1.00 35.47 113 SER C CA 1
ATOM 9133 C C . SER C 1 112 ? 101.151 65.245 68.171 1.00 35.49 113 SER C C 1
ATOM 9134 O O . SER C 1 112 ? 101.080 66.469 68.163 1.00 35.69 113 SER C O 1
ATOM 9137 N N . VAL C 1 113 ? 100.320 64.476 68.875 1.00 35.52 114 VAL C N 1
ATOM 9138 C CA . VAL C 1 113 ? 99.284 65.020 69.751 1.00 35.62 114 VAL C CA 1
ATOM 9139 C C . VAL C 1 113 ? 99.930 65.693 70.968 1.00 35.78 114 VAL C C 1
ATOM 9140 O O . VAL C 1 113 ? 99.537 66.785 71.374 1.00 36.02 114 VAL C O 1
ATOM 9144 N N . LYS C 1 114 ? 100.946 65.033 71.515 1.00 36.15 115 LYS C N 1
ATOM 9145 C CA . LYS C 1 114 ? 101.707 65.513 72.660 1.00 36.17 115 LYS C CA 1
ATOM 9146 C C . LYS C 1 114 ? 102.238 66.940 72.477 1.00 36.27 115 LYS C C 1
ATOM 9147 O O . LYS C 1 114 ? 102.303 67.703 73.442 1.00 36.26 115 LYS C O 1
ATOM 9153 N N . LEU C 1 115 ? 102.620 67.295 71.250 1.00 36.27 116 LEU C N 1
ATOM 9154 C CA . LEU C 1 115 ? 103.148 68.644 70.972 1.00 36.14 116 LEU C CA 1
ATOM 9155 C C . LEU C 1 115 ? 102.104 69.727 71.228 1.00 35.76 116 LEU C C 1
ATOM 9156 O O . LEU C 1 115 ? 102.415 70.785 71.774 1.00 35.70 116 LEU C O 1
ATOM 9161 N N . ASP C 1 116 ? 100.866 69.445 70.840 1.00 35.77 117 ASP C N 1
ATOM 9162 C CA . ASP C 1 116 ? 99.752 70.375 71.022 1.00 35.62 117 ASP C CA 1
ATOM 9163 C C . ASP C 1 116 ? 99.323 70.467 72.474 1.00 35.23 117 ASP C C 1
ATOM 9164 O O . ASP C 1 116 ? 99.199 71.560 73.007 1.00 35.16 117 ASP C O 1
ATOM 9169 N N . VAL C 1 117 ? 99.084 69.316 73.099 1.00 35.02 118 VAL C N 1
ATOM 9170 C CA . VAL C 1 117 ? 98.636 69.270 74.487 1.00 34.91 118 VAL C CA 1
ATOM 9171 C C . VAL C 1 117 ? 99.623 69.992 75.411 1.00 35.26 118 VAL C C 1
ATOM 9172 O O . VAL C 1 117 ? 99.213 70.800 76.254 1.00 35.08 118 VAL C O 1
ATOM 9176 N N . ASP C 1 118 ? 100.919 69.738 75.217 1.00 35.47 119 ASP C N 1
ATOM 9177 C CA . ASP C 1 118 ? 101.952 70.427 75.988 1.00 35.88 119 ASP C CA 1
ATOM 9178 C C . ASP C 1 118 ? 102.008 71.937 75.736 1.00 35.84 119 ASP C C 1
ATOM 9179 O O . ASP C 1 118 ? 102.178 72.703 76.676 1.00 36.04 119 ASP C O 1
ATOM 9184 N N . GLU C 1 119 ? 101.841 72.358 74.485 1.00 35.88 120 GLU C N 1
ATOM 9185 C CA . GLU C 1 119 ? 101.809 73.785 74.131 1.00 36.23 120 GLU C CA 1
ATOM 9186 C C . GLU C 1 119 ? 100.629 74.519 74.786 1.00 35.89 120 GLU C C 1
ATOM 9187 O O . GLU C 1 119 ? 100.779 75.632 75.284 1.00 35.97 120 GLU C O 1
ATOM 9193 N N . TYR C 1 120 ? 99.461 73.887 74.796 1.00 35.52 121 TYR C N 1
ATOM 9194 C CA . TYR C 1 120 ? 98.256 74.542 75.290 1.00 35.42 121 TYR C CA 1
ATOM 9195 C C . TYR C 1 120 ? 98.120 74.462 76.808 1.00 35.77 121 TYR C C 1
ATOM 9196 O O . TYR C 1 120 ? 97.343 75.218 77.399 1.00 35.88 121 TYR C O 1
ATOM 9205 N N . SER C 1 121 ? 98.882 73.571 77.443 1.00 35.89 122 SER C N 1
ATOM 9206 C CA . SER C 1 121 ? 98.750 73.380 78.891 1.00 36.33 122 SER C CA 1
ATOM 9207 C C . SER C 1 121 ? 99.273 74.575 79.690 1.00 36.39 122 SER C C 1
ATOM 9208 O O . SER C 1 121 ? 98.958 74.718 80.867 1.00 36.44 122 SER C O 1
ATOM 9211 N N . GLU C 1 122 ? 100.039 75.439 79.024 1.00 36.56 123 GLU C N 1
ATOM 9212 C CA . GLU C 1 122 ? 100.601 76.653 79.619 1.00 37.12 123 GLU C CA 1
ATOM 9213 C C . GLU C 1 122 ? 99.652 77.856 79.502 1.00 36.65 123 GLU C C 1
ATOM 9214 O O . GLU C 1 122 ? 99.837 78.877 80.174 1.00 36.86 123 GLU C O 1
ATOM 9220 N N . GLN C 1 123 ? 98.641 77.721 78.646 1.00 36.34 124 GLN C N 1
ATOM 9221 C CA . GLN C 1 123 ? 97.697 78.800 78.348 1.00 35.98 124 GLN C CA 1
ATOM 9222 C C . GLN C 1 123 ? 96.478 78.793 79.280 1.00 35.89 124 GLN C C 1
ATOM 9223 O O . GLN C 1 123 ? 96.139 77.768 79.889 1.00 35.88 124 GLN C O 1
ATOM 9229 N N . THR C 1 124 ? 95.823 79.946 79.386 1.00 35.82 125 THR C N 1
ATOM 9230 C CA . THR C 1 124 ? 94.545 80.042 80.073 1.00 35.80 125 THR C CA 1
ATOM 9231 C C . THR C 1 124 ? 93.463 79.555 79.125 1.00 35.92 125 THR C C 1
ATOM 9232 O O . THR C 1 124 ? 93.298 80.104 78.041 1.00 35.96 125 THR C O 1
ATOM 9236 N N . LEU C 1 125 ? 92.736 78.518 79.534 1.00 36.00 126 LEU C N 1
ATOM 9237 C CA . LEU C 1 125 ? 91.663 77.970 78.718 1.00 35.69 126 LEU C CA 1
ATOM 9238 C C . LEU C 1 125 ? 90.312 78.251 79.359 1.00 35.62 126 LEU C C 1
ATOM 9239 O O . LEU C 1 125 ? 90.091 77.964 80.538 1.00 35.61 126 LEU C O 1
ATOM 9244 N N . TYR C 1 126 ? 89.412 78.804 78.557 1.00 35.45 127 TYR C N 1
ATOM 9245 C CA . TYR C 1 126 ? 88.111 79.267 79.024 1.00 35.19 127 TYR C CA 1
ATOM 9246 C C . TYR C 1 126 ? 87.068 78.168 78.965 1.00 35.23 127 TYR C C 1
ATOM 9247 O O . TYR C 1 126 ? 86.047 78.240 79.655 1.00 35.25 127 TYR C O 1
ATOM 9256 N N . CYS C 1 127 ? 87.341 77.157 78.139 1.00 35.23 128 CYS C N 1
ATOM 9257 C CA . CYS C 1 127 ? 86.541 75.940 78.077 1.00 35.17 128 CYS C CA 1
ATOM 9258 C C . CYS C 1 127 ? 87.425 74.734 77.696 1.00 35.31 128 CYS C C 1
ATOM 9259 O O . CYS C 1 127 ? 88.610 74.894 77.377 1.00 35.17 128 CYS C O 1
ATOM 9262 N N . ASP C 1 128 ? 86.841 73.538 77.737 1.00 35.33 129 ASP C N 1
ATOM 9263 C CA . ASP C 1 128 ? 87.546 72.316 77.380 1.00 35.44 129 ASP C CA 1
ATOM 9264 C C . ASP C 1 128 ? 87.812 72.244 75.886 1.00 35.28 129 ASP C C 1
ATOM 9265 O O . ASP C 1 128 ? 87.100 72.858 75.092 1.00 35.04 129 ASP C O 1
ATOM 9270 N N . TYR C 1 129 ? 88.847 71.499 75.509 1.00 35.40 130 TYR C N 1
ATOM 9271 C CA . TYR C 1 129 ? 89.152 71.280 74.095 1.00 35.63 130 TYR C CA 1
ATOM 9272 C C . TYR C 1 129 ? 89.592 69.847 73.854 1.00 35.54 130 TYR C C 1
ATOM 9273 O O . TYR C 1 129 ? 90.203 69.218 74.723 1.00 35.72 130 TYR C O 1
ATOM 9282 N N . GLY C 1 130 ? 89.263 69.334 72.675 1.00 35.32 131 GLY C N 1
ATOM 9283 C CA . GLY C 1 130 ? 89.764 68.041 72.235 1.00 35.08 131 GLY C CA 1
ATOM 9284 C C . GLY C 1 130 ? 90.588 68.259 70.985 1.00 34.99 131 GLY C C 1
ATOM 9285 O O . GLY C 1 130 ? 90.710 69.401 70.505 1.00 34.93 131 GLY C O 1
ATOM 9286 N N . LEU C 1 131 ? 91.146 67.168 70.457 1.00 34.61 132 LEU C N 1
ATOM 9287 C CA . LEU C 1 131 ? 91.948 67.206 69.236 1.00 34.28 132 LEU C CA 1
ATOM 9288 C C . LEU C 1 131 ? 91.571 66.120 68.213 1.00 34.54 132 LEU C C 1
ATOM 9289 O O . LEU C 1 131 ? 91.377 64.951 68.567 1.00 34.11 132 LEU C O 1
ATOM 9294 N N . HIS C 1 132 ? 91.447 66.536 66.955 1.00 34.57 133 HIS C N 1
ATOM 9295 C CA . HIS C 1 132 ? 91.435 65.630 65.822 1.00 35.12 133 HIS C CA 1
ATOM 9296 C C . HIS C 1 132 ? 92.874 65.393 65.381 1.00 35.62 133 HIS C C 1
ATOM 9297 O O . HIS C 1 132 ? 93.742 66.237 65.608 1.00 36.14 133 HIS C O 1
ATOM 9304 N N . LEU C 1 133 ? 93.141 64.262 64.743 1.00 35.74 134 LEU C N 1
ATOM 9305 C CA . LEU C 1 133 ? 94.447 64.074 64.099 1.00 35.76 134 LEU C CA 1
ATOM 9306 C C . LEU C 1 133 ? 94.361 64.301 62.578 1.00 35.61 134 LEU C C 1
ATOM 9307 O O . LEU C 1 133 ? 93.443 63.822 61.915 1.00 35.67 134 LEU C O 1
ATOM 9312 N N . ILE C 1 134 ? 95.305 65.067 62.045 1.00 35.56 135 ILE C N 1
ATOM 9313 C CA . ILE C 1 134 ? 95.413 65.281 60.604 1.00 35.44 135 ILE C CA 1
ATOM 9314 C C . ILE C 1 134 ? 96.452 64.324 59.995 1.00 35.26 135 ILE C C 1
ATOM 9315 O O . ILE C 1 134 ? 97.596 64.289 60.424 1.00 34.80 135 ILE C O 1
ATOM 9320 N N . LEU C 1 135 ? 96.027 63.549 58.998 1.00 35.43 136 LEU C N 1
ATOM 9321 C CA . LEU C 1 135 ? 96.904 62.602 58.314 1.00 35.55 136 LEU C CA 1
ATOM 9322 C C . LEU C 1 135 ? 97.149 63.006 56.870 1.00 35.33 136 LEU C C 1
ATOM 9323 O O . LEU C 1 135 ? 96.209 63.241 56.124 1.00 35.49 136 LEU C O 1
ATOM 9328 N N . PHE C 1 136 ? 98.418 63.087 56.483 1.00 35.24 137 PHE C N 1
ATOM 9329 C CA . PHE C 1 136 ? 98.786 63.452 55.117 1.00 35.04 137 PHE C CA 1
ATOM 9330 C C . PHE C 1 136 ? 99.960 62.633 54.564 1.00 35.09 137 PHE C C 1
ATOM 9331 O O . PHE C 1 136 ? 100.295 62.754 53.386 1.00 35.04 137 PHE C O 1
ATOM 9339 N N . GLN C 1 137 ? 100.579 61.813 55.413 1.00 35.01 138 GLN C N 1
ATOM 9340 C CA . GLN C 1 137 ? 101.645 60.914 54.966 1.00 35.45 138 GLN C CA 1
ATOM 9341 C C . GLN C 1 137 ? 101.346 59.464 55.355 1.00 35.41 138 GLN C C 1
ATOM 9342 O O . GLN C 1 137 ? 101.426 59.078 56.532 1.00 35.33 138 GLN C O 1
ATOM 9348 N N . ILE C 1 138 ? 100.989 58.677 54.345 1.00 35.40 139 ILE C N 1
ATOM 9349 C CA . ILE C 1 138 ? 100.631 57.277 54.525 1.00 35.53 139 ILE C CA 1
ATOM 9350 C C . ILE C 1 138 ? 101.700 56.396 53.863 1.00 35.98 139 ILE C C 1
ATOM 9351 O O . ILE C 1 138 ? 102.095 56.627 52.710 1.00 35.71 139 ILE C O 1
ATOM 9356 N N . GLU C 1 139 ? 102.176 55.399 54.612 1.00 36.42 140 GLU C N 1
ATOM 9357 C CA . GLU C 1 139 ? 103.236 54.501 54.146 1.00 36.87 140 GLU C CA 1
ATOM 9358 C C . GLU C 1 139 ? 102.696 53.562 53.068 1.00 36.99 140 GLU C C 1
ATOM 9359 O O . GLU C 1 139 ? 101.492 53.265 53.052 1.00 36.96 140 GLU C O 1
ATOM 9365 N N . LYS C 1 140 ? 103.580 53.117 52.169 1.00 36.93 141 LYS C N 1
ATOM 9366 C CA . LYS C 1 140 ? 103.220 52.215 51.066 1.00 37.31 141 LYS C CA 1
ATOM 9367 C C . LYS C 1 140 ? 104.247 51.087 51.016 1.00 37.09 141 LYS C C 1
ATOM 9368 O O . LYS C 1 140 ? 105.416 51.320 51.338 1.00 37.26 141 LYS C O 1
ATOM 9374 N N . PRO C 1 141 ? 103.837 49.870 50.587 1.00 36.93 142 PRO C N 1
ATOM 9375 C CA . PRO C 1 141 ? 102.526 49.469 50.057 1.00 36.75 142 PRO C CA 1
ATOM 9376 C C . PRO C 1 141 ? 101.444 49.247 51.115 1.00 36.66 142 PRO C C 1
ATOM 9377 O O . PRO C 1 141 ? 101.744 49.094 52.297 1.00 36.47 142 PRO C O 1
ATOM 9381 N N . SER C 1 142 ? 100.197 49.223 50.650 1.00 37.05 143 SER C N 1
ATOM 9382 C CA . SER C 1 142 ? 98.980 49.067 51.463 1.00 37.66 143 SER C CA 1
ATOM 9383 C C . SER C 1 142 ? 99.052 48.123 52.672 1.00 38.04 143 SER C C 1
ATOM 9384 O O . SER C 1 142 ? 98.747 48.529 53.790 1.00 37.89 143 SER C O 1
ATOM 9387 N N . VAL C 1 143 ? 99.444 46.872 52.443 1.00 38.71 144 VAL C N 1
ATOM 9388 C CA . VAL C 1 143 ? 99.362 45.843 53.481 1.00 39.61 144 VAL C CA 1
ATOM 9389 C C . VAL C 1 143 ? 100.223 46.164 54.706 1.00 40.26 144 VAL C C 1
ATOM 9390 O O . VAL C 1 143 ? 99.806 45.900 55.835 1.00 40.71 144 VAL C O 1
ATOM 9394 N N . GLU C 1 144 ? 101.402 46.749 54.482 1.00 40.70 145 GLU C N 1
ATOM 9395 C CA . GLU C 1 144 ? 102.206 47.325 55.571 1.00 40.96 145 GLU C CA 1
ATOM 9396 C C . GLU C 1 144 ? 101.562 48.615 56.102 1.00 40.87 145 GLU C C 1
ATOM 9397 O O . GLU C 1 144 ? 101.236 48.713 57.292 1.00 40.80 145 GLU C O 1
ATOM 9403 N N . ALA C 1 145 ? 101.371 49.578 55.196 1.00 40.80 146 ALA C N 1
ATOM 9404 C CA . ALA C 1 145 ? 100.693 50.862 55.452 1.00 40.87 146 ALA C CA 1
ATOM 9405 C C . ALA C 1 145 ? 99.499 50.818 56.397 1.00 40.66 146 ALA C C 1
ATOM 9406 O O . ALA C 1 145 ? 99.460 51.551 57.382 1.00 40.98 146 ALA C O 1
ATOM 9408 N N . ARG C 1 146 ? 98.519 49.982 56.068 1.00 40.48 147 ARG C N 1
ATOM 9409 C CA . ARG C 1 146 ? 97.329 49.769 56.901 1.00 40.15 147 ARG C CA 1
ATOM 9410 C C . ARG C 1 146 ? 97.639 49.152 58.291 1.00 40.31 147 ARG C C 1
ATOM 9411 O O . ARG C 1 146 ? 96.908 49.418 59.253 1.00 39.85 147 ARG C O 1
ATOM 9419 N N . GLU C 1 147 ? 98.719 48.354 58.383 1.00 40.23 148 GLU C N 1
ATOM 9420 C CA . GLU C 1 147 ? 99.027 47.545 59.581 1.00 40.52 148 GLU C CA 1
ATOM 9421 C C . GLU C 1 147 ? 99.911 48.165 60.678 1.00 40.36 148 GLU C C 1
ATOM 9422 O O . GLU C 1 147 ? 99.798 47.798 61.852 1.00 40.43 148 GLU C O 1
ATOM 9428 N N . LEU C 1 148 ? 100.807 49.075 60.306 1.00 40.17 149 LEU C N 1
ATOM 9429 C CA . LEU C 1 148 ? 101.604 49.796 61.302 1.00 39.72 149 LEU C CA 1
ATOM 9430 C C . LEU C 1 148 ? 100.831 51.037 61.740 1.00 39.26 149 LEU C C 1
ATOM 9431 O O . LEU C 1 148 ? 101.004 51.552 62.853 1.00 39.27 149 LEU C O 1
ATOM 9436 N N . LEU C 1 149 ? 99.975 51.500 60.835 1.00 38.45 150 LEU C N 1
ATOM 9437 C CA . LEU C 1 149 ? 99.057 52.596 61.080 1.00 37.66 150 LEU C CA 1
ATOM 9438 C C . LEU C 1 149 ? 98.033 52.230 62.158 1.00 37.05 150 LEU C C 1
ATOM 9439 O O . LEU C 1 149 ? 97.550 53.098 62.876 1.00 36.86 150 LEU C O 1
ATOM 9444 N N . ASP C 1 150 ? 97.714 50.942 62.257 1.00 36.40 151 ASP C N 1
ATOM 9445 C CA . ASP C 1 150 ? 96.779 50.428 63.256 1.00 36.13 151 ASP C CA 1
ATOM 9446 C C . ASP C 1 150 ? 97.349 50.568 64.675 1.00 36.02 151 ASP C C 1
ATOM 9447 O O . ASP C 1 150 ? 96.657 51.040 65.575 1.00 35.85 151 ASP C O 1
ATOM 9452 N N . VAL C 1 151 ? 98.614 50.172 64.846 1.00 36.23 152 VAL C N 1
ATOM 9453 C CA . VAL C 1 151 ? 99.366 50.297 66.099 1.00 35.99 152 VAL C CA 1
ATOM 9454 C C . VAL C 1 151 ? 99.545 51.766 66.506 1.00 35.60 152 VAL C C 1
ATOM 9455 O O . VAL C 1 151 ? 99.495 52.093 67.695 1.00 35.71 152 VAL C O 1
ATOM 9459 N N . GLN C 1 152 ? 99.733 52.639 65.516 1.00 34.99 153 GLN C N 1
ATOM 9460 C CA . GLN C 1 152 ? 99.861 54.082 65.746 1.00 34.67 153 GLN C CA 1
ATOM 9461 C C . GLN C 1 152 ? 98.563 54.761 66.192 1.00 34.80 153 GLN C C 1
ATOM 9462 O O . GLN C 1 152 ? 98.588 55.683 67.003 1.00 34.85 153 GLN C O 1
ATOM 9468 N N . LEU C 1 153 ? 97.436 54.305 65.655 1.00 34.90 154 LEU C N 1
ATOM 9469 C CA . LEU C 1 153 ? 96.129 54.836 66.010 1.00 35.15 154 LEU C CA 1
ATOM 9470 C C . LEU C 1 153 ? 95.729 54.439 67.426 1.00 35.23 154 LEU C C 1
ATOM 9471 O O . LEU C 1 153 ? 95.212 55.262 68.200 1.00 35.10 154 LEU C O 1
ATOM 9476 N N . GLN C 1 154 ? 95.984 53.177 67.751 1.00 35.14 155 GLN C N 1
ATOM 9477 C CA . GLN C 1 154 ? 95.781 52.652 69.094 1.00 35.30 155 GLN C CA 1
ATOM 9478 C C . GLN C 1 154 ? 96.515 53.493 70.117 1.00 35.14 155 GLN C C 1
ATOM 9479 O O . GLN C 1 154 ? 95.948 53.836 71.151 1.00 35.30 155 GLN C O 1
ATOM 9485 N N . ALA C 1 155 ? 97.761 53.842 69.796 1.00 34.83 156 ALA C N 1
ATOM 9486 C CA . ALA C 1 155 ? 98.634 54.580 70.693 1.00 34.67 156 ALA C CA 1
ATOM 9487 C C . ALA C 1 155 ? 98.117 55.997 70.919 1.00 34.55 156 ALA C C 1
ATOM 9488 O O . ALA C 1 155 ? 98.109 56.472 72.043 1.00 34.90 156 ALA C O 1
ATOM 9490 N N . ALA C 1 156 ? 97.665 56.653 69.853 1.00 34.53 157 ALA C N 1
ATOM 9491 C CA . ALA C 1 156 ? 97.094 57.997 69.958 1.00 34.31 157 ALA C CA 1
ATOM 9492 C C . ALA C 1 156 ? 95.773 57.983 70.736 1.00 34.23 157 ALA C C 1
ATOM 9493 O O . ALA C 1 156 ? 95.502 58.899 71.516 1.00 34.06 157 ALA C O 1
ATOM 9495 N N . TYR C 1 157 ? 94.963 56.945 70.531 1.00 34.15 158 TYR C N 1
ATOM 9496 C CA . TYR C 1 157 ? 93.750 56.761 71.325 1.00 34.28 158 TYR C CA 1
ATOM 9497 C C . TYR C 1 157 ? 94.071 56.472 72.793 1.00 34.52 158 TYR C C 1
ATOM 9498 O O . TYR C 1 157 ? 93.525 57.123 73.678 1.00 34.54 158 TYR C O 1
ATOM 9507 N N . ASN C 1 158 ? 94.945 55.493 73.038 1.00 34.56 159 ASN C N 1
ATOM 9508 C CA . ASN C 1 158 ? 95.249 55.043 74.392 1.00 34.84 159 ASN C CA 1
ATOM 9509 C C . ASN C 1 158 ? 95.956 56.095 75.243 1.00 35.15 159 ASN C C 1
ATOM 9510 O O . ASN C 1 158 ? 95.597 56.303 76.398 1.00 35.31 159 ASN C O 1
ATOM 9515 N N . ASP C 1 159 ? 96.923 56.783 74.648 1.00 35.50 160 ASP C N 1
ATOM 9516 C CA . ASP C 1 159 ? 97.658 57.842 75.332 1.00 36.18 160 ASP C CA 1
ATOM 9517 C C . ASP C 1 159 ? 96.844 59.120 75.549 1.00 36.17 160 ASP C C 1
ATOM 9518 O O . ASP C 1 159 ? 96.946 59.743 76.611 1.00 36.39 160 ASP C O 1
ATOM 9523 N N . TYR C 1 160 ? 96.056 59.515 74.546 1.00 35.93 161 TYR C N 1
ATOM 9524 C CA . TYR C 1 160 ? 95.480 60.859 74.494 1.00 35.70 161 TYR C CA 1
ATOM 9525 C C . TYR C 1 160 ? 93.995 60.939 74.149 1.00 35.78 161 TYR C C 1
ATOM 9526 O O . TYR C 1 160 ? 93.443 62.042 74.047 1.00 35.74 161 TYR C O 1
ATOM 9535 N N . GLY C 1 161 ? 93.350 59.792 73.951 1.00 35.58 162 GLY C N 1
ATOM 9536 C CA . GLY C 1 161 ? 91.916 59.766 73.627 1.00 35.52 162 GLY C CA 1
ATOM 9537 C C . GLY C 1 161 ? 91.560 60.511 72.347 1.00 35.48 162 GLY C C 1
ATOM 9538 O O . GLY C 1 161 ? 90.545 61.212 72.271 1.00 35.47 162 GLY C O 1
ATOM 9539 N N . VAL C 1 162 ? 92.420 60.377 71.346 1.00 35.32 163 VAL C N 1
ATOM 9540 C CA . VAL C 1 162 ? 92.133 60.889 70.027 1.00 34.86 163 VAL C CA 1
ATOM 9541 C C . VAL C 1 162 ? 91.442 59.762 69.276 1.00 34.87 163 VAL C C 1
ATOM 9542 O O . VAL C 1 162 ? 91.983 58.675 69.152 1.00 34.95 163 VAL C O 1
ATOM 9546 N N . SER C 1 163 ? 90.233 60.031 68.798 1.00 34.82 164 SER C N 1
ATOM 9547 C CA . SER C 1 163 ? 89.404 59.005 68.155 1.00 34.76 164 SER C CA 1
ATOM 9548 C C . SER C 1 163 ? 88.842 59.451 66.794 1.00 34.78 164 SER C C 1
ATOM 9549 O O . SER C 1 163 ? 87.904 58.848 66.270 1.00 35.05 164 SER C O 1
ATOM 9552 N N . SER C 1 164 ? 89.424 60.498 66.222 1.00 34.78 165 SER C N 1
ATOM 9553 C CA . SER C 1 164 ? 89.037 60.947 64.898 1.00 34.82 165 SER C CA 1
ATOM 9554 C C . SER C 1 164 ? 90.252 61.303 64.062 1.00 35.35 165 SER C C 1
ATOM 9555 O O . SER C 1 164 ? 91.246 61.826 64.578 1.00 35.83 165 SER C O 1
ATOM 9558 N N . VAL C 1 165 ? 90.165 61.009 62.766 1.00 35.67 166 VAL C N 1
ATOM 9559 C CA . VAL C 1 165 ? 91.258 61.259 61.826 1.00 35.94 166 VAL C CA 1
ATOM 9560 C C . VAL C 1 165 ? 90.755 62.074 60.643 1.00 35.87 166 VAL C C 1
ATOM 9561 O O . VAL C 1 165 ? 89.769 61.696 60.007 1.00 35.82 166 VAL C O 1
ATOM 9577 N N . MET C 1 167 ? 91.457 63.757 56.872 1.00 35.79 168 MET C N 1
ATOM 9578 C CA . MET C 1 167 ? 92.230 63.699 55.637 1.00 36.18 168 MET C CA 1
ATOM 9579 C C . MET C 1 167 ? 91.737 64.657 54.554 1.00 35.78 168 MET C C 1
ATOM 9580 O O . MET C 1 167 ? 90.578 65.077 54.562 1.00 35.77 168 MET C O 1
ATOM 9585 N N . PHE C 1 168 ? 92.631 64.974 53.622 1.00 35.57 169 PHE C N 1
ATOM 9586 C CA . PHE C 1 168 ? 92.368 65.938 52.563 1.00 35.62 169 PHE C CA 1
ATOM 9587 C C . PHE C 1 168 ? 92.444 65.273 51.195 1.00 35.75 169 PHE C C 1
ATOM 9588 O O . PHE C 1 168 ? 93.310 64.436 50.954 1.00 35.95 169 PHE C O 1
ATOM 9596 N N . MET C 1 169 ? 91.525 65.642 50.309 1.00 35.85 170 MET C N 1
ATOM 9597 C CA . MET C 1 169 ? 91.588 65.228 48.912 1.00 36.52 170 MET C CA 1
ATOM 9598 C C . MET C 1 169 ? 92.052 66.399 48.030 1.00 36.28 170 MET C C 1
ATOM 9599 O O . MET C 1 169 ? 92.049 66.286 46.795 1.00 36.18 170 MET C O 1
ATOM 9604 N N . THR C 1 170 ? 92.452 67.501 48.678 1.00 36.22 171 THR C N 1
ATOM 9605 C CA . THR C 1 170 ? 92.962 68.697 48.000 1.00 36.58 171 THR C CA 1
ATOM 9606 C C . THR C 1 170 ? 94.097 69.355 48.805 1.00 37.04 171 THR C C 1
ATOM 9607 O O . THR C 1 170 ? 94.428 68.899 49.908 1.00 36.92 171 THR C O 1
ATOM 9611 N N . TYR C 1 171 ? 94.670 70.425 48.251 1.00 37.45 172 TYR C N 1
ATOM 9612 C CA . TYR C 1 171 ? 95.814 71.162 48.837 1.00 38.36 172 TYR C CA 1
ATOM 9613 C C . TYR C 1 171 ? 97.141 70.450 48.636 1.00 37.64 172 TYR C C 1
ATOM 9614 O O . TYR C 1 171 ? 97.292 69.315 49.073 1.00 37.52 172 TYR C O 1
ATOM 9623 N N . PRO C 1 172 ? 98.114 71.131 47.999 1.00 37.45 173 PRO C N 1
ATOM 9624 C CA . PRO C 1 172 ? 99.460 70.559 47.838 1.00 37.35 173 PRO C CA 1
ATOM 9625 C C . PRO C 1 172 ? 100.142 70.305 49.187 1.00 37.16 173 PRO C C 1
ATOM 9626 O O . PRO C 1 172 ? 100.251 71.217 50.014 1.00 37.17 173 PRO C O 1
ATOM 9630 N N . GLY C 1 173 ? 100.588 69.067 49.395 1.00 36.88 174 GLY C N 1
ATOM 9631 C CA . GLY C 1 173 ? 101.240 68.665 50.639 1.00 36.49 174 GLY C CA 1
ATOM 9632 C C . GLY C 1 173 ? 100.297 67.988 51.617 1.00 36.42 174 GLY C C 1
ATOM 9633 O O . GLY C 1 173 ? 100.735 67.343 52.577 1.00 36.41 174 GLY C O 1
ATOM 9634 N N . LEU C 1 174 ? 99.000 68.136 51.377 1.00 36.35 175 LEU C N 1
ATOM 9635 C CA . LEU C 1 174 ? 97.988 67.517 52.224 1.00 36.39 175 LEU C CA 1
ATOM 9636 C C . LEU C 1 174 ? 97.169 66.487 51.457 1.00 36.25 175 LEU C C 1
ATOM 9637 O O . LEU C 1 174 ? 96.786 65.453 52.012 1.00 36.27 175 LEU C O 1
ATOM 9642 N N . GLN C 1 175 ? 96.912 66.768 50.183 1.00 36.02 176 GLN C N 1
ATOM 9643 C CA . GLN C 1 175 ? 96.156 65.862 49.326 1.00 36.03 176 GLN C CA 1
ATOM 9644 C C . GLN C 1 175 ? 96.732 64.453 49.383 1.00 36.13 176 GLN C C 1
ATOM 9645 O O . GLN C 1 175 ? 97.956 64.261 49.306 1.00 36.01 176 GLN C O 1
ATOM 9651 N N . ILE C 1 176 ? 95.856 63.463 49.536 1.00 36.11 177 ILE C N 1
ATOM 9652 C CA . ILE C 1 176 ? 96.304 62.074 49.397 1.00 36.14 177 ILE C CA 1
ATOM 9653 C C . ILE C 1 176 ? 95.493 61.289 48.378 1.00 35.63 177 ILE C C 1
ATOM 9654 O O . ILE C 1 176 ? 94.325 61.562 48.162 1.00 35.87 177 ILE C O 1
ATOM 9659 N N . SER C 1 177 ? 96.146 60.320 47.751 1.00 35.66 178 SER C N 1
ATOM 9660 C CA . SER C 1 177 ? 95.532 59.427 46.781 1.00 35.52 178 SER C CA 1
ATOM 9661 C C . SER C 1 177 ? 94.392 58.595 47.374 1.00 35.65 178 SER C C 1
ATOM 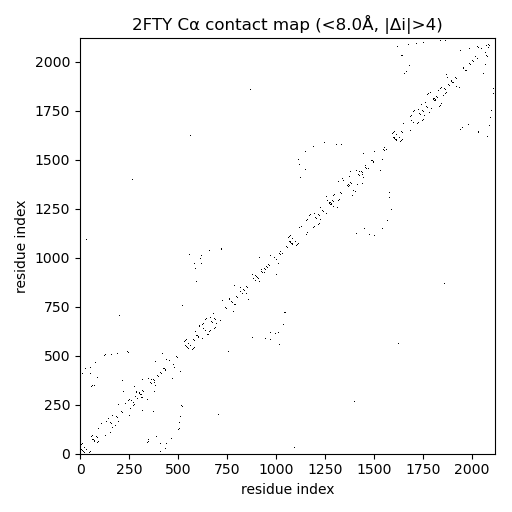9662 O O . SER C 1 177 ? 94.261 58.476 48.603 1.00 35.48 178 SER C O 1
ATOM 9665 N N . ASP C 1 178 ? 93.577 58.013 46.493 1.00 35.75 179 ASP C N 1
ATOM 9666 C CA . ASP C 1 178 ? 92.501 57.113 46.907 1.00 35.85 179 ASP C CA 1
ATOM 9667 C C . ASP C 1 178 ? 93.064 55.868 47.574 1.00 35.36 179 ASP C C 1
ATOM 9668 O O . ASP C 1 178 ? 92.480 55.335 48.532 1.00 35.28 179 ASP C O 1
ATOM 9673 N N . TYR C 1 179 ? 94.194 55.406 47.048 1.00 35.03 180 TYR C N 1
ATOM 9674 C CA . TYR C 1 179 ? 94.880 54.216 47.547 1.00 34.87 180 TYR C CA 1
ATOM 9675 C C . TYR C 1 179 ? 95.256 54.418 49.020 1.00 34.78 180 TYR C C 1
ATOM 9676 O O . TYR C 1 179 ? 95.022 53.541 49.855 1.00 34.64 180 TYR C O 1
ATOM 9685 N N . ASP C 1 180 ? 95.804 55.595 49.330 1.00 34.71 181 ASP C N 1
ATOM 9686 C CA . ASP C 1 180 ? 96.193 55.943 50.703 1.00 34.77 181 ASP C CA 1
ATOM 9687 C C . ASP C 1 180 ? 95.007 56.107 51.645 1.00 34.67 181 ASP C C 1
ATOM 9688 O O . ASP C 1 180 ? 95.062 55.658 52.792 1.00 34.62 181 ASP C O 1
ATOM 9693 N N . ILE C 1 181 ? 93.940 56.729 51.150 1.00 34.43 182 ILE C N 1
ATOM 9694 C CA . ILE C 1 181 ? 92.682 56.847 51.893 1.00 34.30 182 ILE C CA 1
ATOM 9695 C C . ILE C 1 181 ? 92.131 55.456 52.289 1.00 34.11 182 ILE C C 1
ATOM 9696 O O . ILE C 1 181 ? 91.774 55.219 53.443 1.00 33.55 182 ILE C O 1
ATOM 9701 N N . MET C 1 182 ? 92.086 54.542 51.327 1.00 34.44 183 MET C N 1
ATOM 9702 C CA . MET C 1 182 ? 91.677 53.154 51.601 1.00 34.67 183 MET C CA 1
ATOM 9703 C C . MET C 1 182 ? 92.515 52.525 52.713 1.00 34.67 183 MET C C 1
ATOM 9704 O O . MET C 1 182 ? 91.958 51.931 53.628 1.00 35.03 183 MET C O 1
ATOM 9709 N N . SER C 1 183 ? 93.841 52.674 52.641 1.00 34.79 184 SER C N 1
ATOM 9710 C CA . SER C 1 183 ? 94.745 52.244 53.733 1.00 35.07 184 SER C CA 1
ATOM 9711 C C . SER C 1 183 ? 94.363 52.818 55.103 1.00 35.07 184 SER C C 1
ATOM 9712 O O . SER C 1 183 ? 94.342 52.087 56.094 1.00 34.99 184 SER C O 1
ATOM 9715 N N . ALA C 1 184 ? 94.076 54.118 55.140 1.00 35.11 185 ALA C N 1
ATOM 9716 C CA . ALA C 1 184 ? 93.621 54.800 56.356 1.00 35.48 185 ALA C CA 1
ATOM 9717 C C . ALA C 1 184 ? 92.270 54.268 56.856 1.00 35.52 185 ALA C C 1
ATOM 9718 O O . ALA C 1 184 ? 92.096 54.037 58.050 1.00 35.59 185 ALA C O 1
ATOM 9720 N N . MET C 1 185 ? 91.336 54.054 55.930 1.00 35.41 186 MET C N 1
ATOM 9721 C CA . MET C 1 185 ? 89.996 53.588 56.268 1.00 35.39 186 MET C CA 1
ATOM 9722 C C . MET C 1 185 ? 90.079 52.210 56.858 1.00 35.61 186 MET C C 1
ATOM 9723 O O . MET C 1 185 ? 89.284 51.864 57.740 1.00 35.75 186 MET C O 1
ATOM 9728 N N . TYR C 1 186 ? 91.046 51.430 56.369 1.00 35.52 187 TYR C N 1
ATOM 9729 C CA . TYR C 1 186 ? 91.271 50.086 56.873 1.00 35.84 187 TYR C CA 1
ATOM 9730 C C . TYR C 1 186 ? 91.619 50.152 58.353 1.00 35.59 187 TYR C C 1
ATOM 9731 O O . TYR C 1 186 ? 91.057 49.416 59.161 1.00 35.63 187 TYR C O 1
ATOM 9740 N N . ALA C 1 187 ? 92.536 51.055 58.685 1.00 35.48 188 ALA C N 1
ATOM 9741 C CA . ALA C 1 187 ? 92.986 51.293 60.059 1.00 35.36 188 ALA C CA 1
ATOM 9742 C C . ALA C 1 187 ? 91.914 51.926 60.956 1.00 35.24 188 ALA C C 1
ATOM 9743 O O . ALA C 1 187 ? 91.747 51.514 62.106 1.00 35.45 188 ALA C O 1
ATOM 9745 N N . THR C 1 188 ? 91.196 52.928 60.440 1.00 35.05 189 THR C N 1
ATOM 9746 C CA . THR C 1 188 ? 90.200 53.642 61.256 1.00 35.25 189 THR C CA 1
ATOM 9747 C C . THR C 1 188 ? 88.968 52.789 61.578 1.00 35.20 189 THR C C 1
ATOM 9748 O O . THR C 1 188 ? 88.488 52.814 62.710 1.00 35.44 189 THR C O 1
ATOM 9752 N N . ARG C 1 189 ? 88.478 52.036 60.591 1.00 34.90 190 ARG C N 1
ATOM 9753 C CA . ARG C 1 189 ? 87.350 51.135 60.795 1.00 34.87 190 ARG C CA 1
ATOM 9754 C C . ARG C 1 189 ? 87.647 50.100 61.884 1.00 35.27 190 ARG C C 1
ATOM 9755 O O . ARG C 1 189 ? 86.825 49.888 62.790 1.00 35.13 190 ARG C O 1
ATOM 9763 N N . LYS C 1 190 ? 88.825 49.475 61.779 1.00 35.49 191 LYS C N 1
ATOM 9764 C CA . LYS C 1 190 ? 89.319 48.482 62.739 1.00 35.88 191 LYS C CA 1
ATOM 9765 C C . LYS C 1 190 ? 89.392 49.041 64.167 1.00 35.88 191 LYS C C 1
ATOM 9766 O O . LYS C 1 190 ? 89.138 48.315 65.138 1.00 35.60 191 LYS C O 1
ATOM 9772 N N . ASN C 1 191 ? 89.742 50.324 64.284 1.00 35.79 192 ASN C N 1
ATOM 9773 C CA . ASN C 1 191 ? 89.857 50.989 65.589 1.00 35.64 192 ASN C CA 1
ATOM 9774 C C . ASN C 1 191 ? 88.634 51.811 65.999 1.00 35.48 192 ASN C C 1
ATOM 9775 O O . ASN C 1 191 ? 88.675 52.508 67.001 1.00 35.45 192 ASN C O 1
ATOM 9780 N N . GLY C 1 192 ? 87.559 51.747 65.218 1.00 35.23 193 GLY C N 1
ATOM 9781 C CA . GLY C 1 192 ? 86.337 52.479 65.539 1.00 35.15 193 GLY C CA 1
ATOM 9782 C C . GLY C 1 192 ? 86.519 53.989 65.562 1.00 35.35 193 GLY C C 1
ATOM 9783 O O . GLY C 1 192 ? 85.755 54.695 66.236 1.00 35.01 193 GLY C O 1
ATOM 9784 N N . PHE C 1 193 ? 87.533 54.478 64.840 1.00 35.02 194 PHE C N 1
ATOM 9785 C CA . PHE C 1 193 ? 87.799 55.921 64.725 1.00 34.98 194 PHE C CA 1
ATOM 9786 C C . PHE C 1 193 ? 86.737 56.604 63.868 1.00 35.03 194 PHE C C 1
ATOM 9787 O O . PHE C 1 193 ? 86.123 55.974 63.012 1.00 35.21 194 PHE C O 1
ATOM 9795 N N . THR C 1 194 ? 86.514 57.886 64.119 1.00 35.20 195 THR C N 1
ATOM 9796 C CA . THR C 1 194 ? 85.677 58.705 63.260 1.00 35.67 195 THR C CA 1
ATOM 9797 C C . THR C 1 194 ? 86.558 59.189 62.110 1.00 35.72 195 THR C C 1
ATOM 9798 O O . THR C 1 194 ? 87.612 59.783 62.333 1.00 36.31 195 THR C O 1
ATOM 9802 N N . THR C 1 195 ? 86.155 58.888 60.881 1.00 35.84 196 THR C N 1
ATOM 9803 C CA . THR C 1 195 ? 86.950 59.243 59.704 1.00 35.84 196 THR C CA 1
ATOM 9804 C C . THR C 1 195 ? 86.385 60.506 59.054 1.00 35.84 196 THR C C 1
ATOM 9805 O O . THR C 1 195 ? 85.215 60.545 58.691 1.00 35.91 196 THR C O 1
ATOM 9809 N N . MET C 1 196 ? 87.218 61.534 58.925 1.00 35.77 197 MET C N 1
ATOM 9810 C CA . MET C 1 196 ? 86.786 62.829 58.377 1.00 36.16 197 MET C CA 1
ATOM 9811 C C . MET C 1 196 ? 87.473 63.130 57.052 1.00 35.87 197 MET C C 1
ATOM 9812 O O . MET C 1 196 ? 88.684 62.929 56.921 1.00 36.16 197 MET C O 1
ATOM 9817 N N . LEU C 1 197 ? 86.704 63.602 56.074 1.00 35.59 198 LEU C N 1
ATOM 9818 C CA . LEU C 1 197 ? 87.272 63.987 54.786 1.00 35.85 198 LEU C CA 1
ATOM 9819 C C . LEU C 1 197 ? 86.926 65.412 54.345 1.00 35.80 198 LEU C C 1
ATOM 9820 O O . LEU C 1 197 ? 85.781 65.877 54.487 1.00 34.97 198 LEU C O 1
ATOM 9825 N N . HIS C 1 198 ? 87.955 66.098 53.851 1.00 35.82 199 HIS C N 1
ATOM 9826 C CA . HIS C 1 198 ? 87.782 67.327 53.085 1.00 36.01 199 HIS C CA 1
ATOM 9827 C C . HIS C 1 198 ? 87.708 66.903 51.626 1.00 35.59 199 HIS C C 1
ATOM 9828 O O . HIS C 1 198 ? 88.728 66.564 51.016 1.00 35.43 199 HIS C O 1
ATOM 9835 N N . ALA C 1 199 ? 86.500 66.907 51.072 1.00 35.26 200 ALA C N 1
ATOM 9836 C CA . ALA C 1 199 ? 86.288 66.395 49.720 1.00 35.20 200 ALA C CA 1
ATOM 9837 C C . ALA C 1 199 ? 86.188 67.483 48.643 1.00 35.30 200 ALA C C 1
ATOM 9838 O O . ALA C 1 199 ? 85.118 68.018 48.398 1.00 35.54 200 ALA C O 1
ATOM 9840 N N . GLU C 1 200 ? 87.323 67.813 48.034 1.00 35.29 201 GLU C N 1
ATOM 9841 C CA . GLU C 1 200 ? 87.371 68.568 46.788 1.00 36.10 201 GLU C CA 1
ATOM 9842 C C . GLU C 1 200 ? 88.413 67.892 45.900 1.00 35.97 201 GLU C C 1
ATOM 9843 O O . GLU C 1 200 ? 89.438 67.413 46.414 1.00 35.92 201 GLU C O 1
ATOM 9849 N N . ASN C 1 201 ? 88.157 67.819 44.589 1.00 35.94 202 ASN C N 1
ATOM 9850 C CA . ASN C 1 201 ? 89.131 67.206 43.667 1.00 36.02 202 ASN C CA 1
ATOM 9851 C C . ASN C 1 201 ? 90.356 68.102 43.503 1.00 35.75 202 ASN C C 1
ATOM 9852 O O . ASN C 1 201 ? 90.302 69.107 42.798 1.00 35.79 202 ASN C O 1
ATOM 9857 N N . GLY C 1 202 ? 91.451 67.724 44.160 1.00 35.32 203 GLY C N 1
ATOM 9858 C CA . GLY C 1 202 ? 92.685 68.506 44.157 1.00 35.13 203 GLY C CA 1
ATOM 9859 C C . GLY C 1 202 ? 93.306 68.761 42.791 1.00 35.05 203 GLY C C 1
ATOM 9860 O O . GLY C 1 202 ? 93.835 69.851 42.548 1.00 34.70 203 GLY C O 1
ATOM 9861 N N . ASP C 1 203 ? 93.249 67.752 41.916 1.00 35.05 204 ASP C N 1
ATOM 9862 C CA . ASP C 1 203 ? 93.773 67.837 40.552 1.00 35.23 204 ASP C CA 1
ATOM 9863 C C . ASP C 1 203 ? 93.039 68.874 39.723 1.00 35.03 204 ASP C C 1
ATOM 9864 O O . ASP C 1 203 ? 93.664 69.623 38.972 1.00 34.69 204 ASP C O 1
ATOM 9869 N N . MET C 1 204 ? 91.711 68.913 39.869 1.00 35.18 205 MET C N 1
ATOM 9870 C CA . MET C 1 204 ? 90.873 69.862 39.139 1.00 35.44 205 MET C CA 1
ATOM 9871 C C . MET C 1 204 ? 91.136 71.298 39.596 1.00 35.08 205 MET C C 1
ATOM 9872 O O . MET C 1 204 ? 91.253 72.199 38.765 1.00 34.87 205 MET C O 1
ATOM 9877 N N . VAL C 1 205 ? 91.240 71.481 40.916 1.00 34.84 206 VAL C N 1
ATOM 9878 C CA . VAL C 1 205 ? 91.531 72.777 41.536 1.00 34.83 206 VAL C CA 1
ATOM 9879 C C . VAL C 1 205 ? 92.870 73.326 41.014 1.00 35.12 206 VAL C C 1
ATOM 9880 O O . VAL C 1 205 ? 92.951 74.462 40.514 1.00 34.92 206 VAL C O 1
ATOM 9884 N N . LYS C 1 206 ? 93.897 72.484 41.110 1.00 34.88 207 LYS C N 1
ATOM 9885 C CA . LYS C 1 206 ? 95.243 72.775 40.632 1.00 35.19 207 LYS C CA 1
ATOM 9886 C C . LYS C 1 206 ? 95.270 73.215 39.160 1.00 34.36 207 LYS C C 1
ATOM 9887 O O . LYS C 1 206 ? 95.829 74.260 38.836 1.00 34.15 207 LYS C O 1
ATOM 9893 N N . TRP C 1 207 ? 94.663 72.412 38.284 1.00 33.91 208 TRP C N 1
ATOM 9894 C CA . TRP C 1 207 ? 94.606 72.713 36.852 1.00 33.39 208 TRP C CA 1
ATOM 9895 C C . TRP C 1 207 ? 93.876 74.030 36.567 1.00 33.79 208 TRP C C 1
ATOM 9896 O O . TRP C 1 207 ? 94.388 74.868 35.824 1.00 33.79 208 TRP C O 1
ATOM 9907 N N . MET C 1 208 ? 92.702 74.207 37.171 1.00 34.26 209 MET C N 1
ATOM 9908 C CA . MET C 1 208 ? 91.924 75.435 37.027 1.00 35.12 209 MET C CA 1
ATOM 9909 C C . MET C 1 208 ? 92.595 76.717 37.567 1.00 34.93 209 MET C C 1
ATOM 9910 O O . MET C 1 208 ? 92.437 77.778 36.972 1.00 35.21 209 MET C O 1
ATOM 9915 N N . ILE C 1 209 ? 93.342 76.622 38.668 1.00 34.95 210 ILE C N 1
ATOM 9916 C CA . ILE C 1 209 ? 94.097 77.776 39.183 1.00 34.85 210 ILE C CA 1
ATOM 9917 C C . ILE C 1 209 ? 95.162 78.199 38.177 1.00 35.15 210 ILE C C 1
ATOM 9918 O O . ILE C 1 209 ? 95.322 79.390 37.900 1.00 35.20 210 ILE C O 1
ATOM 9923 N N . GLU C 1 210 ? 95.872 77.219 37.621 1.00 35.39 211 GLU C N 1
ATOM 9924 C CA . GLU C 1 210 ? 96.896 77.483 36.608 1.00 35.65 211 GLU C CA 1
ATOM 9925 C C . GLU C 1 210 ? 96.282 78.092 35.356 1.00 35.49 211 GLU C C 1
ATOM 9926 O O . GLU C 1 210 ? 96.866 78.995 34.755 1.00 35.95 211 GLU C O 1
ATOM 9932 N N . ALA C 1 211 ? 95.099 77.618 34.975 1.00 35.22 212 ALA C N 1
ATOM 9933 C CA . ALA C 1 211 ? 94.415 78.169 33.810 1.00 35.32 212 ALA C CA 1
ATOM 9934 C C . ALA C 1 211 ? 93.978 79.633 34.019 1.00 35.33 212 ALA C C 1
ATOM 9935 O O . ALA C 1 211 ? 94.084 80.445 33.103 1.00 35.44 212 ALA C O 1
ATOM 9937 N N . LEU C 1 212 ? 93.506 79.951 35.224 1.00 35.26 213 LEU C N 1
ATOM 9938 C CA . LEU C 1 212 ? 93.085 81.308 35.579 1.00 35.52 213 LEU C CA 1
ATOM 9939 C C . LEU C 1 212 ? 94.253 82.296 35.660 1.00 35.53 213 LEU C C 1
ATOM 9940 O O . LEU C 1 212 ? 94.173 83.409 35.124 1.00 35.41 213 LEU C O 1
ATOM 9945 N N . GLU C 1 213 ? 95.330 81.879 36.325 1.00 35.70 214 GLU C N 1
ATOM 9946 C CA . GLU C 1 213 ? 96.551 82.687 36.445 1.00 36.10 214 GLU C CA 1
ATOM 9947 C C . GLU C 1 213 ? 97.169 83.006 35.085 1.00 35.95 214 GLU C C 1
ATOM 9948 O O . GLU C 1 213 ? 97.657 84.116 34.862 1.00 36.02 214 GLU C O 1
ATOM 9954 N N . GLU C 1 214 ? 97.140 82.022 34.190 1.00 35.87 215 GLU C N 1
ATOM 9955 C CA . GLU C 1 214 ? 97.575 82.169 32.810 1.00 36.11 215 GLU C CA 1
ATOM 9956 C C . GLU C 1 214 ? 96.855 83.313 32.090 1.00 35.83 215 GLU C C 1
ATOM 9957 O O . GLU C 1 214 ? 97.432 83.986 31.229 1.00 35.77 215 GLU C O 1
ATOM 9963 N N . GLN C 1 215 ? 95.590 83.523 32.443 1.00 35.66 216 GLN C N 1
ATOM 9964 C CA . GLN C 1 215 ? 94.813 84.619 31.878 1.00 35.59 216 GLN C CA 1
ATOM 9965 C C . GLN C 1 215 ? 94.885 85.887 32.722 1.00 35.49 216 GLN C C 1
ATOM 9966 O O . GLN C 1 215 ? 94.263 86.896 32.387 1.00 35.38 216 GLN C O 1
ATOM 9972 N N . GLY C 1 216 ? 95.659 85.826 33.805 1.00 35.52 217 GLY C N 1
ATOM 9973 C CA . GLY C 1 216 ? 95.808 86.942 34.736 1.00 35.66 217 GLY C CA 1
ATOM 9974 C C . GLY C 1 216 ? 94.593 87.172 35.614 1.00 35.83 217 GLY C C 1
ATOM 9975 O O . GLY C 1 216 ? 94.401 88.275 36.117 1.00 36.01 217 GLY C O 1
ATOM 9976 N N . LEU C 1 217 ? 93.775 86.133 35.795 1.00 35.66 218 LEU C N 1
ATOM 9977 C CA . LEU C 1 217 ? 92.561 86.227 36.606 1.00 35.70 218 LEU C CA 1
ATOM 9978 C C . LEU C 1 217 ? 92.870 85.830 38.049 1.00 35.81 218 LEU C C 1
ATOM 9979 O O . LEU C 1 217 ? 92.528 84.729 38.505 1.00 35.59 218 LEU C O 1
ATOM 9984 N N . THR C 1 218 ? 93.520 86.752 38.759 1.00 35.98 219 THR C N 1
ATOM 9985 C CA . THR C 1 218 ? 94.133 86.450 40.062 1.00 36.15 219 THR C CA 1
ATOM 9986 C C . THR C 1 218 ? 93.474 87.093 41.290 1.00 36.16 219 THR C C 1
ATOM 9987 O O . THR C 1 218 ? 93.839 86.762 42.416 1.00 36.18 219 THR C O 1
ATOM 9991 N N . ASP C 1 219 ? 92.528 88.010 41.082 1.00 36.25 220 ASP C N 1
ATOM 9992 C CA . ASP C 1 219 ? 91.826 88.651 42.197 1.00 36.44 220 ASP C CA 1
ATOM 9993 C C . ASP C 1 219 ? 91.051 87.645 43.058 1.00 36.08 220 ASP C C 1
ATOM 9994 O O . ASP C 1 219 ? 90.717 86.556 42.601 1.00 35.76 220 ASP C O 1
ATOM 9999 N N . ALA C 1 220 ? 90.792 88.030 44.305 1.00 35.95 221 ALA C N 1
ATOM 10000 C CA . ALA C 1 220 ? 90.168 87.181 45.324 1.00 35.97 221 ALA C CA 1
ATOM 10001 C C . ALA C 1 220 ? 88.925 86.427 44.849 1.00 36.07 221 ALA C C 1
ATOM 10002 O O . ALA C 1 220 ? 88.719 85.264 45.213 1.00 35.94 221 ALA C O 1
ATOM 10004 N N . TYR C 1 221 ? 88.111 87.091 44.027 1.00 36.11 222 TYR C N 1
ATOM 10005 C CA . TYR C 1 221 ? 86.863 86.515 43.524 1.00 36.27 222 TYR C CA 1
ATOM 10006 C C . TYR C 1 221 ? 87.076 85.229 42.710 1.00 35.90 222 TYR C C 1
ATOM 10007 O O . TYR C 1 221 ? 86.222 84.349 42.704 1.00 35.97 222 TYR C O 1
ATOM 10016 N N . TYR C 1 222 ? 88.218 85.130 42.032 1.00 35.51 223 TYR C N 1
ATOM 10017 C CA . TYR C 1 222 ? 88.516 83.971 41.189 1.00 35.15 223 TYR C CA 1
ATOM 10018 C C . TYR C 1 222 ? 88.863 82.698 41.968 1.00 35.14 223 TYR C C 1
ATOM 10019 O O . TYR C 1 222 ? 89.053 81.631 41.369 1.00 35.14 223 TYR C O 1
ATOM 10028 N N . HIS C 1 223 ? 88.938 82.812 43.296 1.00 34.87 224 HIS C N 1
ATOM 10029 C CA . HIS C 1 223 ? 89.109 81.646 44.154 1.00 34.88 224 HIS C CA 1
ATOM 10030 C C . HIS C 1 223 ? 87.887 80.733 44.032 1.00 34.97 224 HIS C C 1
ATOM 10031 O O . HIS C 1 223 ? 88.031 79.515 43.895 1.00 35.17 224 HIS C O 1
ATOM 10038 N N . GLY C 1 224 ? 86.693 81.329 44.061 1.00 34.81 225 GLY C N 1
ATOM 10039 C CA . GLY C 1 224 ? 85.453 80.585 43.861 1.00 34.66 225 GLY C CA 1
ATOM 10040 C C . GLY C 1 224 ? 85.390 79.961 42.483 1.00 34.82 225 GLY C C 1
ATOM 10041 O O . GLY C 1 224 ? 85.058 78.775 42.345 1.00 35.03 225 GLY C O 1
ATOM 10042 N N . VAL C 1 225 ? 85.720 80.768 41.471 1.00 34.61 226 VAL C N 1
ATOM 10043 C CA . VAL C 1 225 ? 85.742 80.351 40.070 1.00 34.64 226 VAL C CA 1
ATOM 10044 C C . VAL C 1 225 ? 86.684 79.159 39.835 1.00 34.83 226 VAL C C 1
ATOM 10045 O O . VAL C 1 225 ? 86.396 78.292 39.014 1.00 35.15 226 VAL C O 1
ATOM 10049 N N . SER C 1 226 ? 87.787 79.108 40.575 1.00 34.74 227 SER C N 1
ATOM 10050 C CA . SER C 1 226 ? 88.759 78.029 40.434 1.00 34.98 227 SER C CA 1
ATOM 10051 C C . SER C 1 226 ? 88.264 76.657 40.921 1.00 35.00 227 SER C C 1
ATOM 10052 O O . SER C 1 226 ? 88.871 75.633 40.595 1.00 34.92 227 SER C O 1
ATOM 10055 N N . ARG C 1 227 ? 87.169 76.650 41.688 1.00 34.64 228 ARG C N 1
ATOM 10056 C CA . ARG C 1 227 ? 86.656 75.426 42.309 1.00 34.43 228 ARG C CA 1
ATOM 10057 C C . ARG C 1 227 ? 85.112 75.404 42.485 1.00 34.31 228 ARG C C 1
ATOM 10058 O O . ARG C 1 227 ? 84.612 75.393 43.619 1.00 33.92 228 ARG C O 1
ATOM 10066 N N . PRO C 1 228 ? 84.361 75.380 41.356 1.00 34.26 229 PRO C N 1
ATOM 10067 C CA . PRO C 1 228 ? 82.894 75.311 41.364 1.00 34.37 229 PRO C CA 1
ATOM 10068 C C . PRO C 1 228 ? 82.354 74.074 42.101 1.00 34.94 229 PRO C C 1
ATOM 10069 O O . PRO C 1 228 ? 83.076 73.079 42.270 1.00 34.85 229 PRO C O 1
ATOM 10073 N N . SER C 1 229 ? 81.088 74.143 42.505 1.00 35.20 230 SER C N 1
ATOM 10074 C CA . SER C 1 229 ? 80.433 73.104 43.315 1.00 35.76 230 SER C CA 1
ATOM 10075 C C . SER C 1 229 ? 80.577 71.673 42.801 1.00 35.49 230 SER C C 1
ATOM 10076 O O . SER C 1 229 ? 80.584 70.719 43.584 1.00 35.18 230 SER C O 1
ATOM 10079 N N . ILE C 1 230 ? 80.664 71.538 41.479 1.00 35.46 231 ILE C N 1
ATOM 10080 C CA . ILE C 1 230 ? 80.775 70.239 40.803 1.00 35.51 231 ILE C CA 1
ATOM 10081 C C . ILE C 1 230 ? 82.052 69.476 41.216 1.00 35.65 231 ILE C C 1
ATOM 10082 O O . ILE C 1 230 ? 82.088 68.231 41.188 1.00 35.76 231 ILE C O 1
ATOM 10087 N N . VAL C 1 231 ? 83.080 70.232 41.611 1.00 35.41 232 VAL C N 1
ATOM 10088 C CA . VAL C 1 231 ? 84.352 69.671 42.056 1.00 35.55 232 VAL C CA 1
ATOM 10089 C C . VAL C 1 231 ? 84.201 69.053 43.453 1.00 35.83 232 VAL C C 1
ATOM 10090 O O . VAL C 1 231 ? 84.688 67.942 43.703 1.00 35.79 232 VAL C O 1
ATOM 10094 N N . GLU C 1 232 ? 83.515 69.760 44.352 1.00 35.73 233 GLU C N 1
ATOM 10095 C CA . GLU C 1 232 ? 83.182 69.197 45.668 1.00 36.01 233 GLU C CA 1
ATOM 10096 C C . GLU C 1 232 ? 82.237 67.998 45.531 1.00 35.13 233 GLU C C 1
ATOM 10097 O O . GLU C 1 232 ? 82.343 67.036 46.272 1.00 34.64 233 GLU C O 1
ATOM 10103 N N . GLY C 1 233 ? 81.320 68.072 44.571 1.00 35.00 234 GLY C N 1
ATOM 10104 C CA . GLY C 1 233 ? 80.382 66.982 44.283 1.00 35.12 234 GLY C CA 1
ATOM 10105 C C . GLY C 1 233 ? 81.074 65.701 43.859 1.00 35.15 234 GLY C C 1
ATOM 10106 O O . GLY C 1 233 ? 80.792 64.635 44.412 1.00 34.93 234 GLY C O 1
ATOM 10107 N N . GLU C 1 234 ? 81.988 65.803 42.893 1.00 35.22 235 GLU C N 1
ATOM 10108 C CA . GLU C 1 234 ? 82.753 64.640 42.438 1.00 35.91 235 GLU C CA 1
ATOM 10109 C C . GLU C 1 234 ? 83.580 64.001 43.563 1.00 35.72 235 GLU C C 1
ATOM 10110 O O . GLU C 1 234 ? 83.586 62.773 43.701 1.00 35.84 235 GLU C O 1
ATOM 10116 N N . ALA C 1 235 ? 84.281 64.820 44.348 1.00 34.94 236 ALA C N 1
ATOM 10117 C CA . ALA C 1 235 ? 85.159 64.286 45.382 1.00 34.86 236 ALA C CA 1
ATOM 10118 C C . ALA C 1 235 ? 84.374 63.575 46.473 1.00 34.80 236 ALA C C 1
ATOM 10119 O O . ALA C 1 235 ? 84.753 62.475 46.873 1.00 34.90 236 ALA C O 1
ATOM 10121 N N . THR C 1 236 ? 83.282 64.192 46.924 1.00 34.58 237 THR C N 1
ATOM 10122 C CA . THR C 1 236 ? 82.360 63.569 47.867 1.00 34.62 237 THR C CA 1
ATOM 10123 C C . THR C 1 236 ? 81.819 62.231 47.360 1.00 34.83 237 THR C C 1
ATOM 10124 O O . THR C 1 236 ? 81.749 61.269 48.107 1.00 35.08 237 THR C O 1
ATOM 10128 N N . ASN C 1 237 ? 81.414 62.191 46.095 1.00 35.01 238 ASN C N 1
ATOM 10129 C CA . ASN C 1 237 ? 80.949 60.959 45.470 1.00 34.93 238 ASN C CA 1
ATOM 10130 C C . ASN C 1 237 ? 82.025 59.874 45.525 1.00 34.81 238 ASN C C 1
ATOM 10131 O O . ASN C 1 237 ? 81.740 58.735 45.905 1.00 34.95 238 ASN C O 1
ATOM 10136 N N . ARG C 1 238 ? 83.251 60.244 45.166 1.00 34.58 239 ARG C N 1
ATOM 10137 C CA . ARG C 1 238 ? 84.403 59.331 45.187 1.00 34.76 239 ARG C CA 1
ATOM 10138 C C . ARG C 1 238 ? 84.669 58.808 46.604 1.00 34.41 239 ARG C C 1
ATOM 10139 O O . ARG C 1 238 ? 84.865 57.597 46.802 1.00 33.73 239 ARG C O 1
ATOM 10147 N N . ALA C 1 239 ? 84.663 59.735 47.568 1.00 33.84 240 ALA C N 1
ATOM 10148 C CA . ALA C 1 239 ? 84.840 59.419 48.976 1.00 34.15 240 ALA C CA 1
ATOM 10149 C C . ALA C 1 239 ? 83.791 58.444 49.505 1.00 34.28 240 ALA C C 1
ATOM 10150 O O . ALA C 1 239 ? 84.133 57.529 50.265 1.00 33.72 240 ALA C O 1
ATOM 10152 N N . ILE C 1 240 ? 82.524 58.647 49.113 1.00 34.37 241 ILE C N 1
ATOM 10153 C CA . ILE C 1 240 ? 81.436 57.739 49.505 1.00 34.46 241 ILE C CA 1
ATOM 10154 C C . ILE C 1 240 ? 81.698 56.338 48.926 1.00 34.35 241 ILE C C 1
ATOM 10155 O O . ILE C 1 240 ? 81.649 55.352 49.656 1.00 34.41 241 ILE C O 1
ATOM 10160 N N . THR C 1 241 ? 82.005 56.260 47.633 1.00 34.25 242 THR C N 1
ATOM 10161 C CA . THR C 1 241 ? 82.380 54.977 47.000 1.00 34.52 242 THR C CA 1
ATOM 10162 C C . THR C 1 241 ? 83.495 54.254 47.758 1.00 34.56 242 THR C C 1
ATOM 10163 O O . THR C 1 241 ? 83.388 53.040 48.000 1.00 34.74 242 THR C O 1
ATOM 10167 N N . LEU C 1 242 ? 84.546 54.992 48.139 1.00 34.48 243 LEU C N 1
ATOM 10168 C CA . LEU C 1 242 ? 85.652 54.423 48.942 1.00 34.69 243 LEU C CA 1
ATOM 10169 C C . LEU C 1 242 ? 85.165 53.926 50.303 1.00 34.48 243 LEU C C 1
ATOM 10170 O O . LEU C 1 242 ? 85.518 52.831 50.722 1.00 34.48 243 LEU C O 1
ATOM 10175 N N . ALA C 1 243 ? 84.346 54.739 50.971 1.00 34.09 244 ALA C N 1
ATOM 10176 C CA . ALA C 1 243 ? 83.724 54.374 52.237 1.00 34.25 244 ALA C CA 1
ATOM 10177 C C . ALA C 1 243 ? 82.893 53.099 52.138 1.00 34.24 244 ALA C C 1
ATOM 10178 O O . ALA C 1 243 ? 82.954 52.253 53.023 1.00 33.97 244 ALA C O 1
ATOM 10180 N N . THR C 1 244 ? 82.126 52.976 51.053 1.00 34.64 245 THR C N 1
ATOM 10181 C CA . THR C 1 244 ? 81.231 51.832 50.822 1.00 34.63 245 THR C CA 1
ATOM 10182 C C . THR C 1 244 ? 82.039 50.539 50.633 1.00 35.00 245 THR C C 1
ATOM 10183 O O . THR C 1 244 ? 81.775 49.530 51.294 1.00 35.03 245 THR C O 1
ATOM 10187 N N . THR C 1 245 ? 83.038 50.587 49.750 1.00 35.29 246 THR C N 1
ATOM 10188 C CA . THR C 1 245 ? 83.962 49.461 49.520 1.00 35.41 246 THR C CA 1
ATOM 10189 C C . THR C 1 245 ? 84.651 49.008 50.807 1.00 35.45 246 THR C C 1
ATOM 10190 O O . THR C 1 245 ? 84.887 47.808 51.009 1.00 35.64 246 THR C O 1
ATOM 10194 N N . MET C 1 246 ? 84.964 49.969 51.671 1.00 35.45 247 MET C N 1
ATOM 10195 C CA . MET C 1 246 ? 85.666 49.688 52.912 1.00 35.67 247 MET C CA 1
ATOM 10196 C C . MET C 1 246 ? 84.755 49.544 54.128 1.00 35.50 247 MET C C 1
ATOM 10197 O O . MET C 1 246 ? 85.247 49.365 55.241 1.00 35.39 247 MET C O 1
ATOM 10202 N N . ASP C 1 247 ? 83.440 49.625 53.909 1.00 35.70 248 ASP C N 1
ATOM 10203 C CA . ASP C 1 247 ? 82.426 49.622 54.982 1.00 36.00 248 ASP C CA 1
ATOM 10204 C C . ASP C 1 247 ? 82.863 50.470 56.178 1.00 36.02 248 ASP C C 1
ATOM 10205 O O . ASP C 1 247 ? 82.823 50.016 57.327 1.00 35.85 248 ASP C O 1
ATOM 10210 N N . THR C 1 248 ? 83.288 51.697 55.889 1.00 35.81 249 THR C N 1
ATOM 10211 C CA . THR C 1 248 ? 83.772 52.597 56.917 1.00 36.09 249 THR C CA 1
ATOM 10212 C C . THR C 1 248 ? 82.857 53.803 57.045 1.00 36.05 249 THR C C 1
ATOM 10213 O O . THR C 1 248 ? 82.604 54.492 56.044 1.00 36.29 249 THR C O 1
ATOM 10217 N N . PRO C 1 249 ? 82.368 54.072 58.269 1.00 35.92 250 PRO C N 1
ATOM 10218 C CA . PRO C 1 249 ? 81.616 55.292 58.508 1.00 36.14 250 PRO C CA 1
ATOM 10219 C C . PRO C 1 249 ? 82.465 56.512 58.151 1.00 36.30 250 PRO C C 1
ATOM 10220 O O . PRO C 1 249 ? 83.667 56.512 58.375 1.00 36.67 250 PRO C O 1
ATOM 10224 N N . ILE C 1 250 ? 81.841 57.530 57.576 1.00 36.49 251 ILE C N 1
ATOM 10225 C CA . ILE C 1 250 ? 82.580 58.680 57.079 1.00 36.72 251 ILE C CA 1
ATOM 10226 C C . ILE C 1 250 ? 81.827 59.983 57.346 1.00 36.34 251 ILE C C 1
ATOM 10227 O O . ILE C 1 250 ? 80.610 60.044 57.213 1.00 36.11 251 ILE C O 1
ATOM 10232 N N . LEU C 1 251 ? 82.569 61.005 57.769 1.00 36.40 252 LEU C N 1
ATOM 10233 C CA . LEU C 1 251 ? 82.042 62.357 57.945 1.00 36.19 252 LEU C CA 1
ATOM 10234 C C . LEU C 1 251 ? 82.710 63.311 56.958 1.00 36.04 252 LEU C C 1
ATOM 10235 O O . LEU C 1 251 ? 83.931 63.341 56.850 1.00 36.16 252 LEU C O 1
ATOM 10240 N N . PHE C 1 252 ? 81.899 64.085 56.246 1.00 35.83 253 PHE C N 1
ATOM 10241 C CA . PHE C 1 252 ? 82.382 65.148 55.365 1.00 35.40 253 PHE C CA 1
ATOM 10242 C C . PHE C 1 252 ? 82.309 66.486 56.076 1.00 35.49 253 PHE C C 1
ATOM 10243 O O . PHE C 1 252 ? 81.254 66.879 56.588 1.00 35.62 253 PHE C O 1
ATOM 10251 N N . VAL C 1 253 ? 83.434 67.183 56.115 1.00 35.61 254 VAL C N 1
ATOM 10252 C CA . VAL C 1 253 ? 83.501 68.464 56.799 1.00 35.73 254 VAL C CA 1
ATOM 10253 C C . VAL C 1 253 ? 83.161 69.584 55.836 1.00 36.11 254 VAL C C 1
ATOM 10254 O O . VAL C 1 253 ? 83.240 69.402 54.614 1.00 36.05 254 VAL C O 1
ATOM 10258 N N . HIS C 1 254 ? 82.764 70.720 56.410 1.00 36.42 255 HIS C N 1
ATOM 10259 C CA . HIS C 1 254 ? 82.364 71.931 55.688 1.00 36.92 255 HIS C CA 1
ATOM 10260 C C . HIS C 1 254 ? 81.839 71.716 54.268 1.00 36.49 255 HIS C C 1
ATOM 10261 O O . HIS C 1 254 ? 82.501 72.074 53.301 1.00 36.44 255 HIS C O 1
ATOM 10268 N N . VAL C 1 255 ? 80.645 71.125 54.169 1.00 36.25 256 VAL C N 1
ATOM 10269 C CA . VAL C 1 255 ? 79.971 70.862 52.887 1.00 35.93 256 VAL C CA 1
ATOM 10270 C C . VAL C 1 255 ? 79.190 72.104 52.433 1.00 36.21 256 VAL C C 1
ATOM 10271 O O . VAL C 1 255 ? 78.436 72.695 53.214 1.00 35.89 256 VAL C O 1
ATOM 10275 N N . SER C 1 256 ? 79.364 72.490 51.169 1.00 36.39 257 SER C N 1
ATOM 10276 C CA . SER C 1 256 ? 78.796 73.749 50.672 1.00 36.60 257 SER C CA 1
ATOM 10277 C C . SER C 1 256 ? 78.186 73.626 49.278 1.00 36.63 257 SER C C 1
ATOM 10278 O O . SER C 1 256 ? 77.600 74.588 48.772 1.00 37.33 257 SER C O 1
ATOM 10281 N N . SER C 1 257 ? 78.345 72.451 48.662 1.00 36.50 258 SER C N 1
ATOM 10282 C CA . SER C 1 257 ? 77.897 72.175 47.295 1.00 35.72 258 SER C CA 1
ATOM 10283 C C . SER C 1 257 ? 76.576 71.389 47.292 1.00 35.54 258 SER C C 1
ATOM 10284 O O . SER C 1 257 ? 76.444 70.411 48.024 1.00 35.31 258 SER C O 1
ATOM 10287 N N . PRO C 1 258 ? 75.594 71.820 46.470 1.00 35.38 259 PRO C N 1
ATOM 10288 C CA . PRO C 1 258 ? 74.338 71.077 46.287 1.00 35.23 259 PRO C CA 1
ATOM 10289 C C . PRO C 1 258 ? 74.574 69.642 45.798 1.00 35.18 259 PRO C C 1
ATOM 10290 O O . PRO C 1 258 ? 73.920 68.718 46.293 1.00 35.14 259 PRO C O 1
ATOM 10294 N N . GLN C 1 259 ? 75.508 69.466 44.856 1.00 34.85 260 GLN C N 1
ATOM 10295 C CA . GLN C 1 259 ? 75.834 68.142 44.295 1.00 35.00 260 GLN C CA 1
ATOM 10296 C C . GLN C 1 259 ? 76.344 67.167 45.348 1.00 35.07 260 GLN C C 1
ATOM 10297 O O . GLN C 1 259 ? 76.070 65.973 45.284 1.00 34.93 260 GLN C O 1
ATOM 10303 N N . ALA C 1 260 ? 77.109 67.700 46.297 1.00 35.40 261 ALA C N 1
ATOM 10304 C CA . ALA C 1 260 ? 77.687 66.926 47.376 1.00 35.41 261 ALA C CA 1
ATOM 10305 C C . ALA C 1 260 ? 76.586 66.586 48.360 1.00 35.46 261 ALA C C 1
ATOM 10306 O O . ALA C 1 260 ? 76.529 65.467 48.842 1.00 35.66 261 ALA C O 1
ATOM 10308 N N . ALA C 1 261 ? 75.697 67.542 48.629 1.00 35.42 262 ALA C N 1
ATOM 10309 C CA . ALA C 1 261 ? 74.538 67.304 49.494 1.00 35.55 262 ALA C CA 1
ATOM 10310 C C . ALA C 1 261 ? 73.598 66.243 48.906 1.00 35.60 262 ALA C C 1
ATOM 10311 O O . ALA C 1 261 ? 73.047 65.420 49.643 1.00 35.67 262 ALA C O 1
ATOM 10313 N N . GLU C 1 262 ? 73.444 66.261 47.583 1.00 35.64 263 GLU C N 1
ATOM 10314 C CA . GLU C 1 262 ? 72.653 65.261 46.871 1.00 36.11 263 GLU C CA 1
ATOM 10315 C C . GLU C 1 262 ? 73.200 63.843 47.074 1.00 35.62 263 GLU C C 1
ATOM 10316 O O . GLU C 1 262 ? 72.488 62.989 47.616 1.00 35.67 263 GLU C O 1
ATOM 10322 N N . VAL C 1 263 ? 74.457 63.606 46.688 1.00 35.03 264 VAL C N 1
ATOM 10323 C CA . VAL C 1 263 ? 75.077 62.285 46.877 1.00 34.67 264 VAL C CA 1
ATOM 10324 C C . VAL C 1 263 ? 75.153 61.834 48.342 1.00 34.68 264 VAL C C 1
ATOM 10325 O O . VAL C 1 263 ? 75.041 60.635 48.615 1.00 34.75 264 VAL C O 1
ATOM 10329 N N . ILE C 1 264 ? 75.335 62.789 49.262 1.00 34.31 265 ILE C N 1
ATOM 10330 C CA . ILE C 1 264 ? 75.333 62.512 50.699 1.00 34.32 265 ILE C CA 1
ATOM 10331 C C . ILE C 1 264 ? 73.959 62.017 51.145 1.00 34.80 265 ILE C C 1
ATOM 10332 O O . ILE C 1 264 ? 73.868 61.043 51.889 1.00 34.74 265 ILE C O 1
ATOM 10337 N N . LYS C 1 265 ? 72.906 62.700 50.684 1.00 35.13 266 LYS C N 1
ATOM 10338 C CA . LYS C 1 265 ? 71.524 62.305 50.967 1.00 35.53 266 LYS C CA 1
ATOM 10339 C C . LYS C 1 265 ? 71.186 60.913 50.437 1.00 35.63 266 LYS C C 1
ATOM 10340 O O . LYS C 1 265 ? 70.555 60.123 51.145 1.00 35.79 266 LYS C O 1
ATOM 10346 N N . GLN C 1 266 ? 71.617 60.613 49.211 1.00 35.55 267 GLN C N 1
ATOM 10347 C CA . GLN C 1 266 ? 71.336 59.312 48.602 1.00 36.04 267 GLN C CA 1
ATOM 10348 C C . GLN C 1 266 ? 71.892 58.183 49.454 1.00 35.47 267 GLN C C 1
ATOM 10349 O O . GLN C 1 266 ? 71.209 57.185 49.683 1.00 35.59 267 GLN C O 1
ATOM 10355 N N . ALA C 1 267 ? 73.121 58.367 49.931 1.00 35.24 268 ALA C N 1
ATOM 10356 C CA . ALA C 1 267 ? 73.812 57.357 50.740 1.00 35.06 268 ALA C CA 1
ATOM 10357 C C . ALA C 1 267 ? 73.097 57.129 52.071 1.00 34.88 268 ALA C C 1
ATOM 10358 O O . ALA C 1 267 ? 72.895 55.978 52.484 1.00 34.86 268 ALA C O 1
ATOM 10360 N N . GLN C 1 268 ? 72.707 58.226 52.719 1.00 34.51 269 GLN C N 1
ATOM 10361 C CA . GLN C 1 268 ? 71.963 58.189 53.972 1.00 34.55 269 GLN C CA 1
ATOM 10362 C C . GLN C 1 268 ? 70.613 57.471 53.809 1.00 34.88 269 GLN C C 1
ATOM 10363 O O . GLN C 1 268 ? 70.218 56.660 54.661 1.00 34.54 269 GLN C O 1
ATOM 10369 N N . THR C 1 269 ? 69.913 57.773 52.711 1.00 34.96 270 THR C N 1
ATOM 10370 C CA . THR C 1 269 ? 68.657 57.104 52.384 1.00 35.10 270 THR C CA 1
ATOM 10371 C C . THR C 1 269 ? 68.859 55.588 52.235 1.00 35.29 270 THR C C 1
ATOM 10372 O O . THR C 1 269 ? 68.012 54.814 52.668 1.00 34.99 270 THR C O 1
ATOM 10376 N N . LYS C 1 270 ? 69.999 55.190 51.662 1.00 35.57 271 LYS C N 1
ATOM 10377 C CA . LYS C 1 270 ? 70.376 53.773 51.540 1.00 36.15 271 LYS C CA 1
ATOM 10378 C C . LYS C 1 270 ? 70.740 53.146 52.888 1.00 35.97 271 LYS C C 1
ATOM 10379 O O . LYS C 1 270 ? 70.787 51.921 53.010 1.00 36.12 271 LYS C O 1
ATOM 10385 N N . GLY C 1 271 ? 70.981 53.989 53.891 1.00 35.72 272 GLY C N 1
ATOM 10386 C CA . GLY C 1 271 ? 71.337 53.523 55.237 1.00 35.55 272 GLY C CA 1
ATOM 10387 C C . GLY C 1 271 ? 72.835 53.425 55.503 1.00 35.58 272 GLY C C 1
ATOM 10388 O O . GLY C 1 271 ? 73.248 52.900 56.534 1.00 35.53 272 GLY C O 1
ATOM 10389 N N . LEU C 1 272 ? 73.652 53.915 54.576 1.00 35.57 273 LEU C N 1
ATOM 10390 C CA . LEU C 1 272 ? 75.095 53.910 54.763 1.00 35.81 273 LEU C CA 1
ATOM 10391 C C . LEU C 1 272 ? 75.447 54.947 55.829 1.00 35.86 273 LEU C C 1
ATOM 10392 O O . LEU C 1 272 ? 74.744 55.950 55.999 1.00 36.15 273 LEU C O 1
ATOM 10397 N N . LYS C 1 273 ? 76.516 54.686 56.571 1.00 35.68 274 LYS C N 1
ATOM 10398 C CA . LYS C 1 273 ? 76.939 55.604 57.622 1.00 35.40 274 LYS C CA 1
ATOM 10399 C C . LYS C 1 273 ? 77.791 56.736 57.044 1.00 35.15 274 LYS C C 1
ATOM 10400 O O . LYS C 1 273 ? 79.025 56.688 57.055 1.00 34.86 274 LYS C O 1
ATOM 10406 N N . VAL C 1 274 ? 77.090 57.730 56.491 1.00 34.97 275 VAL C N 1
ATOM 10407 C CA . VAL C 1 274 ? 77.696 58.933 55.937 1.00 34.37 275 VAL C CA 1
ATOM 10408 C C . VAL C 1 274 ? 77.142 60.116 56.701 1.00 34.62 275 VAL C C 1
ATOM 10409 O O . VAL C 1 274 ? 75.932 60.313 56.764 1.00 34.61 275 VAL C O 1
ATOM 10413 N N . TYR C 1 275 ? 78.046 60.864 57.324 1.00 34.57 276 TYR C N 1
ATOM 10414 C CA . TYR C 1 275 ? 77.706 62.030 58.119 1.00 34.63 276 TYR C CA 1
ATOM 10415 C C . TYR C 1 275 ? 78.256 63.264 57.412 1.00 34.63 276 TYR C C 1
ATOM 10416 O O . TYR C 1 275 ? 79.159 63.155 56.576 1.00 34.50 276 TYR C O 1
ATOM 10425 N N . ALA C 1 276 ? 77.685 64.430 57.720 1.00 34.77 277 ALA C N 1
ATOM 10426 C CA . ALA C 1 276 ? 78.134 65.681 57.111 1.00 34.49 277 ALA C CA 1
ATOM 10427 C C . ALA C 1 276 ? 78.049 66.852 58.067 1.00 34.53 277 ALA C C 1
ATOM 10428 O O . ALA C 1 276 ? 77.186 66.905 58.931 1.00 34.34 277 ALA C O 1
ATOM 10430 N N . GLU C 1 277 ? 78.983 67.775 57.887 1.00 35.11 278 GLU C N 1
ATOM 10431 C CA . GLU C 1 277 ? 79.083 69.013 58.628 1.00 35.70 278 GLU C CA 1
ATOM 10432 C C . GLU C 1 277 ? 78.971 70.187 57.665 1.00 35.82 278 GLU C C 1
ATOM 10433 O O . GLU C 1 277 ? 79.615 70.186 56.617 1.00 36.16 278 GLU C O 1
ATOM 10439 N N . THR C 1 278 ? 78.167 71.187 58.017 1.00 35.71 279 THR C N 1
ATOM 10440 C CA . THR C 1 278 ? 78.205 72.452 57.296 1.00 35.49 279 THR C CA 1
ATOM 10441 C C . THR C 1 278 ? 78.513 73.621 58.234 1.00 35.72 279 THR C C 1
ATOM 10442 O O . THR C 1 278 ? 78.646 73.447 59.450 1.00 35.75 279 THR C O 1
ATOM 10446 N N . CYS C 1 279 ? 78.668 74.803 57.650 1.00 35.75 280 CYS C N 1
ATOM 10447 C CA . CYS C 1 279 ? 79.048 75.991 58.382 1.00 35.49 280 CYS C CA 1
ATOM 10448 C C . CYS C 1 279 ? 78.094 77.135 58.056 1.00 35.23 280 CYS C C 1
ATOM 10449 O O . CYS C 1 279 ? 77.571 77.191 56.936 1.00 34.85 280 CYS C O 1
ATOM 10452 N N . PRO C 1 280 ? 77.863 78.041 59.039 1.00 35.07 281 PRO C N 1
ATOM 10453 C CA . PRO C 1 280 ? 76.954 79.180 58.898 1.00 35.04 281 PRO C CA 1
ATOM 10454 C C . PRO C 1 280 ? 77.198 80.020 57.650 1.00 35.00 281 PRO C C 1
ATOM 10455 O O . PRO C 1 280 ? 76.235 80.364 56.961 1.00 34.96 281 PRO C O 1
ATOM 10459 N N . GLN C 1 281 ? 78.464 80.330 57.365 1.00 34.90 282 GLN C N 1
ATOM 10460 C CA . GLN C 1 281 ? 78.842 81.116 56.178 1.00 35.24 282 GLN C CA 1
ATOM 10461 C C . GLN C 1 281 ? 78.302 80.549 54.851 1.00 35.11 282 GLN C C 1
ATOM 10462 O O . GLN C 1 281 ? 78.068 81.293 53.909 1.00 35.30 282 GLN C O 1
ATOM 10468 N N . TYR C 1 282 ? 78.092 79.237 54.796 1.00 35.10 283 TYR C N 1
ATOM 10469 C CA . TYR C 1 282 ? 77.564 78.597 53.595 1.00 35.44 283 TYR C CA 1
ATOM 10470 C C . TYR C 1 282 ? 76.048 78.774 53.443 1.00 35.51 283 TYR C C 1
ATOM 10471 O O . TYR C 1 282 ? 75.495 78.627 52.343 1.00 35.62 283 TYR C O 1
ATOM 10480 N N . ALA C 1 283 ? 75.397 79.117 54.550 1.00 35.63 284 ALA C N 1
ATOM 10481 C CA . ALA C 1 283 ? 73.960 79.388 54.580 1.00 35.42 284 ALA C CA 1
ATOM 10482 C C . ALA C 1 283 ? 73.659 80.880 54.507 1.00 35.14 284 ALA C C 1
ATOM 10483 O O . ALA C 1 283 ? 72.572 81.276 54.084 1.00 35.28 284 ALA C O 1
ATOM 10485 N N . LEU C 1 284 ? 74.620 81.705 54.913 1.00 34.99 285 LEU C N 1
ATOM 10486 C CA . LEU C 1 284 ? 74.363 83.144 55.128 1.00 34.80 285 LEU C CA 1
ATOM 10487 C C . LEU C 1 284 ? 75.031 84.070 54.119 1.00 34.89 285 LEU C C 1
ATOM 10488 O O . LEU C 1 284 ? 74.545 85.174 53.874 1.00 35.02 285 LEU C O 1
ATOM 10493 N N . LEU C 1 285 ? 76.143 83.621 53.541 1.00 35.00 286 LEU C N 1
ATOM 10494 C CA . LEU C 1 285 ? 76.905 84.440 52.607 1.00 34.96 286 LEU C CA 1
ATOM 10495 C C . LEU C 1 285 ? 76.897 83.865 51.194 1.00 35.11 286 LEU C C 1
ATOM 10496 O O . LEU C 1 285 ? 76.820 82.649 51.010 1.00 35.43 286 LEU C O 1
ATOM 10501 N N . SER C 1 286 ? 76.968 84.758 50.207 1.00 35.21 287 SER C N 1
ATOM 10502 C CA . SER C 1 286 ? 77.123 84.403 48.795 1.00 35.12 287 SER C CA 1
ATOM 10503 C C . SER C 1 286 ? 78.391 85.072 48.258 1.00 35.14 287 SER C C 1
ATOM 10504 O O . SER C 1 286 ? 78.876 86.039 48.843 1.00 34.93 287 SER C O 1
ATOM 10507 N N . ASP C 1 287 ? 78.917 84.557 47.144 1.00 35.22 288 ASP C N 1
ATOM 10508 C CA . ASP C 1 287 ? 80.217 84.994 46.599 1.00 35.41 288 ASP C CA 1
ATOM 10509 C C . ASP C 1 287 ? 80.287 86.442 46.116 1.00 35.23 288 ASP C C 1
ATOM 10510 O O . ASP C 1 287 ? 81.374 86.930 45.791 1.00 35.15 288 ASP C O 1
ATOM 10515 N N . ALA C 1 288 ? 79.139 87.113 46.042 1.00 35.13 289 ALA C N 1
ATOM 10516 C CA . ALA C 1 288 ? 79.095 88.532 45.689 1.00 35.23 289 ALA C CA 1
ATOM 10517 C C . ALA C 1 288 ? 79.855 89.395 46.708 1.00 35.26 289 ALA C C 1
ATOM 10518 O O . ALA C 1 288 ? 80.349 90.468 46.374 1.00 35.15 289 ALA C O 1
ATOM 10520 N N . ILE C 1 289 ? 79.950 88.903 47.944 1.00 35.43 290 ILE C N 1
ATOM 10521 C CA . ILE C 1 289 ? 80.706 89.552 49.020 1.00 35.58 290 ILE C CA 1
ATOM 10522 C C . ILE C 1 289 ? 82.228 89.555 48.764 1.00 35.83 290 ILE C C 1
ATOM 10523 O O . ILE C 1 289 ? 82.974 90.280 49.439 1.00 36.07 290 ILE C O 1
ATOM 10528 N N . THR C 1 290 ? 82.683 88.749 47.801 1.00 35.80 291 THR C N 1
ATOM 10529 C CA . THR C 1 290 ? 84.113 88.622 47.508 1.00 35.96 291 THR C CA 1
ATOM 10530 C C . THR C 1 290 ? 84.609 89.628 46.477 1.00 36.20 291 THR C C 1
ATOM 10531 O O . THR C 1 290 ? 85.802 89.661 46.171 1.00 36.19 291 THR C O 1
ATOM 10535 N N . ARG C 1 291 ? 83.697 90.429 45.925 1.00 36.77 292 ARG C N 1
ATOM 10536 C CA . ARG C 1 291 ? 84.077 91.547 45.038 1.00 37.48 292 ARG C CA 1
ATOM 10537 C C . ARG C 1 291 ? 82.985 92.615 44.917 1.00 37.69 292 ARG C C 1
ATOM 10538 O O . ARG C 1 291 ? 81.922 92.498 45.528 1.00 37.49 292 ARG C O 1
ATOM 10546 N N . CYS C 1 292 ? 83.249 93.645 44.111 1.00 38.24 293 CYS C N 1
ATOM 10547 C CA . CYS C 1 292 ? 82.233 94.651 43.761 1.00 38.84 293 CYS C CA 1
ATOM 10548 C C . CYS C 1 292 ? 82.563 95.346 42.445 1.00 38.68 293 CYS C C 1
ATOM 10549 O O . CYS C 1 292 ? 83.710 95.715 42.196 1.00 38.87 293 CYS C O 1
ATOM 10552 N N . GLY C 1 302 ? 63.842 85.241 57.074 1.00 42.62 303 GLY C N 1
ATOM 10553 C CA . GLY C 1 302 ? 64.809 85.702 56.077 1.00 42.46 303 GLY C CA 1
ATOM 10554 C C . GLY C 1 302 ? 65.938 84.710 55.877 1.00 42.15 303 GLY C C 1
ATOM 10555 O O . GLY C 1 302 ? 66.611 84.342 56.834 1.00 42.40 303 GLY C O 1
ATOM 10556 N N . VAL C 1 303 ? 66.152 84.304 54.625 1.00 41.85 304 VAL C N 1
ATOM 10557 C CA . VAL C 1 303 ? 67.079 83.209 54.269 1.00 41.55 304 VAL C CA 1
ATOM 10558 C C . VAL C 1 303 ? 68.585 83.533 54.413 1.00 41.05 304 VAL C C 1
ATOM 10559 O O . VAL C 1 303 ? 69.350 82.712 54.927 1.00 40.94 304 VAL C O 1
ATOM 10563 N N . GLY C 1 304 ? 68.997 84.717 53.960 1.00 40.60 305 GLY C N 1
ATOM 10564 C CA . GLY C 1 304 ? 70.401 85.130 54.035 1.00 39.68 305 GLY C CA 1
ATOM 10565 C C . GLY C 1 304 ? 70.628 86.458 54.739 1.00 39.17 305 GLY C C 1
ATOM 10566 O O . GLY C 1 304 ? 69.679 87.188 55.041 1.00 39.01 305 GLY C O 1
ATOM 10567 N N . ILE C 1 305 ? 71.895 86.759 55.016 1.00 38.48 306 ILE C N 1
ATOM 10568 C CA . ILE C 1 305 ? 72.291 88.080 55.496 1.00 38.22 306 ILE C CA 1
ATOM 10569 C C . ILE C 1 305 ? 72.174 89.087 54.350 1.00 37.68 306 ILE C C 1
ATOM 10570 O O . ILE C 1 305 ? 72.636 88.826 53.233 1.00 37.49 306 ILE C O 1
ATOM 10575 N N . ASP C 1 306 ? 71.546 90.224 54.631 1.00 37.44 307 ASP C N 1
ATOM 10576 C CA . ASP C 1 306 ? 71.568 91.371 53.729 1.00 37.26 307 ASP C CA 1
ATOM 10577 C C . ASP C 1 306 ? 73.021 91.809 53.601 1.00 36.85 307 ASP C C 1
ATOM 10578 O O . ASP C 1 306 ? 73.574 92.401 54.531 1.00 36.82 307 ASP C O 1
ATOM 10583 N N . LEU C 1 307 ? 73.638 91.486 52.463 1.00 36.57 308 LEU C N 1
ATOM 10584 C CA . LEU C 1 307 ? 75.069 91.743 52.235 1.00 36.49 308 LEU C CA 1
ATOM 10585 C C . LEU C 1 307 ? 75.478 93.220 52.310 1.00 36.40 308 LEU C C 1
ATOM 10586 O O . LEU C 1 307 ? 76.626 93.538 52.645 1.00 36.37 308 LEU C O 1
ATOM 10591 N N . SER C 1 308 ? 74.545 94.113 51.997 1.00 36.24 309 SER C N 1
ATOM 10592 C CA . SER C 1 308 ? 74.835 95.546 52.018 1.00 36.31 309 SER C CA 1
ATOM 10593 C C . SER C 1 308 ? 74.920 96.096 53.448 1.00 36.26 309 SER C C 1
ATOM 10594 O O . SER C 1 308 ? 75.363 97.228 53.652 1.00 36.33 309 SER C O 1
ATOM 10597 N N . SER C 1 309 ? 74.502 95.295 54.428 1.00 36.20 310 SER C N 1
ATOM 10598 C CA . SER C 1 309 ? 74.531 95.726 55.825 1.00 36.25 310 SER C CA 1
ATOM 10599 C C . SER C 1 309 ? 75.855 95.378 56.519 1.00 36.30 310 SER C C 1
ATOM 10600 O O . SER C 1 309 ? 76.140 95.874 57.613 1.00 36.38 310 SER C O 1
ATOM 10603 N N . ILE C 1 310 ? 76.655 94.531 55.873 1.00 36.42 311 ILE C N 1
ATOM 10604 C CA . ILE C 1 310 ? 77.978 94.155 56.379 1.00 36.53 311 ILE C CA 1
ATOM 10605 C C . ILE C 1 310 ? 78.939 95.316 56.155 1.00 36.47 311 ILE C C 1
ATOM 10606 O O . ILE C 1 310 ? 78.985 95.888 55.057 1.00 36.77 311 ILE C O 1
ATOM 10611 N N . SER C 1 311 ? 79.682 95.695 57.191 1.00 36.43 312 SER C N 1
ATOM 10612 C CA . SER C 1 311 ? 80.589 96.842 57.040 1.00 36.53 312 SER C CA 1
ATOM 10613 C C . SER C 1 311 ? 82.025 96.388 56.766 1.00 36.55 312 SER C C 1
ATOM 10614 O O . SER C 1 311 ? 82.388 95.230 57.048 1.00 36.25 312 SER C O 1
ATOM 10617 N N . GLU C 1 312 ? 82.809 97.298 56.183 1.00 36.61 313 GLU C N 1
ATOM 10618 C CA . GLU C 1 312 ? 84.203 97.047 55.786 1.00 36.92 313 GLU C CA 1
ATOM 10619 C C . GLU C 1 312 ? 84.314 95.862 54.815 1.00 36.57 313 GLU C C 1
ATOM 10620 O O . GLU C 1 312 ? 85.059 94.911 55.050 1.00 36.20 313 GLU C O 1
ATOM 10626 N N . SER C 1 313 ? 83.547 95.939 53.730 1.00 36.48 314 SER C N 1
ATOM 10627 C CA . SER C 1 313 ? 83.545 94.918 52.684 1.00 36.34 314 SER C CA 1
ATOM 10628 C C . SER C 1 313 ? 83.824 95.597 51.332 1.00 36.11 314 SER C C 1
ATOM 10629 O O . SER C 1 313 ? 84.004 96.822 51.286 1.00 35.91 314 SER C O 1
ATOM 10632 N N . PRO C 1 314 ? 83.882 94.812 50.229 1.00 36.07 315 PRO C N 1
ATOM 10633 C CA . PRO C 1 314 ? 84.072 95.426 48.904 1.00 36.07 315 PRO C CA 1
ATOM 10634 C C . PRO C 1 314 ? 82.990 96.438 48.522 1.00 36.11 315 PRO C C 1
ATOM 10635 O O . PRO C 1 314 ? 83.250 97.315 47.700 1.00 36.18 315 PRO C O 1
ATOM 10639 N N . PHE C 1 315 ? 81.800 96.315 49.110 1.00 36.33 316 PHE C N 1
ATOM 10640 C CA . PHE C 1 315 ? 80.697 97.240 48.842 1.00 36.43 316 PHE C CA 1
ATOM 10641 C C . PHE C 1 315 ? 80.947 98.604 49.492 1.00 36.28 316 PHE C C 1
ATOM 10642 O O . PHE C 1 315 ? 80.738 99.642 48.872 1.00 36.00 316 PHE C O 1
ATOM 10650 N N . THR C 1 316 ? 81.407 98.587 50.741 1.00 36.38 317 THR C N 1
ATOM 10651 C CA . THR C 1 316 ? 81.667 99.809 51.509 1.00 36.29 317 THR C CA 1
ATOM 10652 C C . THR C 1 316 ? 83.023 100.422 51.144 1.00 36.21 317 THR C C 1
ATOM 10653 O O . THR C 1 316 ? 83.205 101.643 51.207 1.00 35.78 317 THR C O 1
ATOM 10657 N N . ASN C 1 317 ? 83.968 99.560 50.759 1.00 36.22 318 ASN C N 1
ATOM 10658 C CA . ASN C 1 317 ? 85.337 99.976 50.445 1.00 36.24 318 ASN C CA 1
ATOM 10659 C C . ASN C 1 317 ? 85.821 99.564 49.042 1.00 36.22 318 ASN C C 1
ATOM 10660 O O . ASN C 1 317 ? 86.772 98.789 48.917 1.00 36.18 318 ASN C O 1
ATOM 10665 N N . PRO C 1 318 ? 85.194 100.112 47.981 1.00 36.30 319 PRO C N 1
ATOM 10666 C CA . PRO C 1 318 ? 85.469 99.655 46.610 1.00 36.47 319 PRO C CA 1
ATOM 10667 C C . PRO C 1 318 ? 86.924 99.832 46.165 1.00 36.60 319 PRO C C 1
ATOM 10668 O O . PRO C 1 318 ? 87.413 99.066 45.329 1.00 36.75 319 PRO C O 1
ATOM 10672 N N . ASP C 1 319 ? 87.601 100.832 46.722 1.00 36.70 320 ASP C N 1
ATOM 10673 C CA . ASP C 1 319 ? 88.995 101.126 46.373 1.00 36.80 320 ASP C CA 1
ATOM 10674 C C . ASP C 1 319 ? 89.994 100.068 46.850 1.00 36.59 320 ASP C C 1
ATOM 10675 O O . ASP C 1 319 ? 91.034 99.868 46.218 1.00 36.56 320 ASP C O 1
ATOM 10680 N N . ASP C 1 320 ? 89.670 99.393 47.951 1.00 36.49 321 ASP C N 1
ATOM 10681 C CA . ASP C 1 320 ? 90.525 98.351 48.510 1.00 36.40 321 ASP C CA 1
ATOM 10682 C C . ASP C 1 320 ? 90.280 97.040 47.759 1.00 36.29 321 ASP C C 1
ATOM 10683 O O . ASP C 1 320 ? 89.312 96.320 48.035 1.00 36.35 321 ASP C O 1
ATOM 10688 N N . ARG C 1 321 ? 91.168 96.736 46.815 1.00 36.06 322 ARG C N 1
ATOM 10689 C CA . ARG C 1 321 ? 91.000 95.597 45.908 1.00 36.13 322 ARG C CA 1
ATOM 10690 C C . ARG C 1 321 ? 91.210 94.246 46.584 1.00 35.85 322 ARG C C 1
ATOM 10691 O O . ARG C 1 321 ? 90.766 93.213 46.072 1.00 35.91 322 ARG C O 1
ATOM 10699 N N . PHE C 1 322 ? 91.889 94.260 47.728 1.00 35.53 323 PHE C N 1
ATOM 10700 C CA . PHE C 1 322 ? 92.268 93.031 48.414 1.00 35.11 323 PHE C CA 1
ATOM 10701 C C . PHE C 1 322 ? 91.339 92.668 49.569 1.00 35.11 323 PHE C C 1
ATOM 10702 O O . PHE C 1 322 ? 91.531 91.636 50.213 1.00 35.29 323 PHE C O 1
ATOM 10710 N N . ILE C 1 323 ? 90.319 93.495 49.807 1.00 35.08 324 ILE C N 1
ATOM 10711 C CA . ILE C 1 323 ? 89.389 93.297 50.935 1.00 34.96 324 ILE C CA 1
ATOM 10712 C C . ILE C 1 323 ? 88.482 92.059 50.817 1.00 34.98 324 ILE C C 1
ATOM 10713 O O . ILE C 1 323 ? 87.902 91.599 51.814 1.00 34.80 324 ILE C O 1
ATOM 10718 N N . GLY C 1 324 ? 88.383 91.514 49.604 1.00 34.97 325 GLY C N 1
ATOM 10719 C CA . GLY C 1 324 ? 87.668 90.257 49.362 1.00 35.05 325 GLY C CA 1
ATOM 10720 C C . GLY C 1 324 ? 88.299 89.068 50.071 1.00 35.01 325 GLY C C 1
ATOM 10721 O O . GLY C 1 324 ? 87.623 88.064 50.349 1.00 35.14 325 GLY C O 1
ATOM 10722 N N . SER C 1 325 ? 89.592 89.193 50.375 1.00 34.89 326 SER C N 1
ATOM 10723 C CA . SER C 1 325 ? 90.356 88.157 51.075 1.00 34.79 326 SER C CA 1
ATOM 10724 C C . SER C 1 325 ? 89.793 87.838 52.457 1.00 34.91 326 SER C C 1
ATOM 10725 O O . SER C 1 325 ? 89.981 86.732 52.960 1.00 34.82 326 SER C O 1
ATOM 10728 N N . LYS C 1 326 ? 89.096 88.805 53.053 1.00 35.06 327 LYS C N 1
ATOM 10729 C CA . LYS C 1 326 ? 88.350 88.593 54.302 1.00 35.11 327 LYS C CA 1
ATOM 10730 C C . LYS C 1 326 ? 87.357 87.437 54.238 1.00 35.30 327 LYS C C 1
ATOM 10731 O O . LYS C 1 326 ? 87.045 86.828 55.267 1.00 35.49 327 LYS C O 1
ATOM 10737 N N . TYR C 1 327 ? 86.861 87.136 53.039 1.00 35.47 328 TYR C N 1
ATOM 10738 C CA . TYR C 1 327 ? 85.831 86.099 52.875 1.00 35.82 328 TYR C CA 1
ATOM 10739 C C . TYR C 1 327 ? 86.310 84.880 52.073 1.00 35.67 328 TYR C C 1
ATOM 10740 O O . TYR C 1 327 ? 85.505 84.053 51.646 1.00 35.57 328 TYR C O 1
ATOM 10749 N N . ILE C 1 328 ? 87.624 84.775 51.891 1.00 35.78 329 ILE C N 1
ATOM 10750 C CA . ILE C 1 328 ? 88.226 83.639 51.196 1.00 35.81 329 ILE C CA 1
ATOM 10751 C C . ILE C 1 328 ? 88.375 82.457 52.146 1.00 35.98 329 ILE C C 1
ATOM 10752 O O . ILE C 1 328 ? 89.069 82.546 53.160 1.00 36.15 329 ILE C O 1
ATOM 10757 N N . CYS C 1 329 ? 87.712 81.353 51.817 1.00 36.13 330 CYS C N 1
ATOM 10758 C CA . CYS C 1 329 ? 87.849 80.115 52.582 1.00 36.51 330 CYS C CA 1
ATOM 10759 C C . CYS C 1 329 ? 87.729 78.925 51.651 1.00 36.40 330 CYS C C 1
ATOM 10760 O O . CYS C 1 329 ? 87.516 79.100 50.448 1.00 36.27 330 CYS C O 1
ATOM 10763 N N . SER C 1 330 ? 87.874 77.723 52.211 1.00 36.54 331 SER C N 1
ATOM 10764 C CA . SER C 1 330 ? 87.801 76.474 51.446 1.00 36.66 331 SER C CA 1
ATOM 10765 C C . SER C 1 330 ? 86.934 75.423 52.148 1.00 36.39 331 SER C C 1
ATOM 10766 O O . SER C 1 330 ? 87.181 75.078 53.307 1.00 36.57 331 SER C O 1
ATOM 10769 N N . PRO C 1 331 ? 85.891 74.931 51.450 1.00 36.20 332 PRO C N 1
ATOM 10770 C CA . PRO C 1 331 ? 85.526 75.315 50.076 1.00 35.78 332 PRO C CA 1
ATOM 10771 C C . PRO C 1 331 ? 85.030 76.761 50.043 1.00 35.33 332 PRO C C 1
ATOM 10772 O O . PRO C 1 331 ? 84.714 77.318 51.109 1.00 35.03 332 PRO C O 1
ATOM 10776 N N . PRO C 1 332 ? 84.968 77.370 48.836 1.00 35.13 333 PRO C N 1
ATOM 10777 C CA . PRO C 1 332 ? 84.595 78.788 48.766 1.00 35.10 333 PRO C CA 1
ATOM 10778 C C . PRO C 1 332 ? 83.131 79.040 49.122 1.00 35.24 333 PRO C C 1
ATOM 10779 O O . PRO C 1 332 ? 82.296 78.118 49.045 1.00 34.88 333 PRO C O 1
ATOM 10783 N N . ILE C 1 333 ? 82.852 80.281 49.525 1.00 35.14 334 ILE C N 1
ATOM 10784 C CA . ILE C 1 333 ? 81.493 80.777 49.630 1.00 35.18 334 ILE C CA 1
ATOM 10785 C C . ILE C 1 333 ? 80.904 80.764 48.217 1.00 35.11 334 ILE C C 1
ATOM 10786 O O . ILE C 1 333 ? 81.534 81.245 47.269 1.00 34.76 334 ILE C O 1
ATOM 10791 N N . ARG C 1 334 ? 79.698 80.210 48.089 1.00 35.11 335 ARG C N 1
ATOM 10792 C CA . ARG C 1 334 ? 79.137 79.871 46.779 1.00 35.05 335 ARG C CA 1
ATOM 10793 C C . ARG C 1 334 ? 78.314 81.006 46.177 1.00 35.21 335 ARG C C 1
ATOM 10794 O O . ARG C 1 334 ? 77.947 81.942 46.890 1.00 35.31 335 ARG C O 1
ATOM 10802 N N . PRO C 1 335 ? 78.033 80.937 44.858 1.00 35.54 336 PRO C N 1
ATOM 10803 C CA . PRO C 1 335 ? 77.219 81.981 44.243 1.00 35.85 336 PRO C CA 1
ATOM 10804 C C . PRO C 1 335 ? 75.786 82.030 44.794 1.00 36.28 336 PRO C C 1
ATOM 10805 O O . PRO C 1 335 ? 75.350 81.117 45.510 1.00 36.24 336 PRO C O 1
ATOM 10809 N N . GLU C 1 336 ? 75.073 83.101 44.461 1.00 36.70 337 GLU C N 1
ATOM 10810 C CA . GLU C 1 336 ? 73.692 83.294 44.889 1.00 37.36 337 GLU C CA 1
ATOM 10811 C C . GLU C 1 336 ? 72.786 82.150 44.420 1.00 37.00 337 GLU C C 1
ATOM 10812 O O . GLU C 1 336 ? 72.901 81.676 43.286 1.00 36.93 337 GLU C O 1
ATOM 10818 N N . GLY C 1 337 ? 71.885 81.716 45.295 1.00 37.08 338 GLY C N 1
ATOM 10819 C CA . GLY C 1 337 ? 70.930 80.654 44.959 1.00 36.98 338 GLY C CA 1
ATOM 10820 C C . GLY C 1 337 ? 71.270 79.299 45.553 1.00 37.02 338 GLY C C 1
ATOM 10821 O O . GLY C 1 337 ? 70.442 78.397 45.535 1.00 37.21 338 GLY C O 1
ATOM 10822 N N . THR C 1 338 ? 72.487 79.161 46.079 1.00 36.81 339 THR C N 1
ATOM 10823 C CA . THR C 1 338 ? 72.957 77.915 46.690 1.00 36.93 339 THR C CA 1
ATOM 10824 C C . THR C 1 338 ? 72.559 77.804 48.172 1.00 36.78 339 THR C C 1
ATOM 10825 O O . THR C 1 338 ? 72.349 76.700 48.694 1.00 37.02 339 THR C O 1
ATOM 10829 N N . GLN C 1 339 ? 72.453 78.946 48.840 1.00 36.30 340 GLN C N 1
ATOM 10830 C CA . GLN C 1 339 ? 72.344 78.997 50.299 1.00 36.15 340 GLN C CA 1
ATOM 10831 C C . GLN C 1 339 ? 71.075 78.378 50.879 1.00 36.17 340 GLN C C 1
ATOM 10832 O O . GLN C 1 339 ? 71.075 77.935 52.023 1.00 36.05 340 GLN C O 1
ATOM 10838 N N . LYS C 1 340 ? 70.000 78.352 50.098 1.00 36.35 341 LYS C N 1
ATOM 10839 C CA . LYS C 1 340 ? 68.741 77.743 50.543 1.00 36.82 341 LYS C CA 1
ATOM 10840 C C . LYS C 1 340 ? 68.880 76.232 50.681 1.00 36.55 341 LYS C C 1
ATOM 10841 O O . LYS C 1 340 ? 68.309 75.654 51.596 1.00 36.91 341 LYS C O 1
ATOM 10847 N N . SER C 1 341 ? 69.658 75.605 49.798 1.00 36.37 342 SER C N 1
ATOM 10848 C CA . SER C 1 341 ? 69.920 74.160 49.888 1.00 36.65 342 SER C CA 1
ATOM 10849 C C . SER C 1 341 ? 70.703 73.762 51.150 1.00 36.30 342 SER C C 1
ATOM 10850 O O . SER C 1 341 ? 70.643 72.615 51.595 1.00 36.27 342 SER C O 1
ATOM 10853 N N . ILE C 1 342 ? 71.417 74.714 51.737 1.00 36.01 343 ILE C N 1
ATOM 10854 C CA . ILE C 1 342 ? 72.129 74.454 52.978 1.00 35.79 343 ILE C CA 1
ATOM 10855 C C . ILE C 1 342 ? 71.157 74.357 54.161 1.00 35.69 343 ILE C C 1
ATOM 10856 O O . ILE C 1 342 ? 71.221 73.391 54.919 1.00 35.38 343 ILE C O 1
ATOM 10861 N N . TRP C 1 343 ? 70.264 75.339 54.307 1.00 35.70 344 TRP C N 1
ATOM 10862 C CA . TRP C 1 343 ? 69.206 75.289 55.335 1.00 35.82 344 TRP C CA 1
ATOM 10863 C C . TRP C 1 343 ? 68.336 74.039 55.194 1.00 35.90 344 TRP C C 1
ATOM 10864 O O . TRP C 1 343 ? 68.032 73.376 56.185 1.00 35.83 344 TRP C O 1
ATOM 10875 N N . LYS C 1 344 ? 67.950 73.717 53.957 1.00 35.86 345 LYS C N 1
ATOM 10876 C CA . LYS C 1 344 ? 67.145 72.535 53.690 1.00 35.96 345 LYS C CA 1
ATOM 10877 C C . LYS C 1 344 ? 67.844 71.285 54.200 1.00 35.59 345 LYS C C 1
ATOM 10878 O O . LYS C 1 344 ? 67.234 70.476 54.875 1.00 35.61 345 LYS C O 1
ATOM 10884 N N . GLY C 1 345 ? 69.133 71.158 53.898 1.00 35.60 346 GLY C N 1
ATOM 10885 C CA . GLY C 1 345 ? 69.963 70.051 54.376 1.00 35.31 346 GLY C CA 1
ATOM 10886 C C . GLY C 1 345 ? 70.089 69.997 55.888 1.00 35.39 346 GLY C C 1
ATOM 10887 O O . GLY C 1 345 ? 70.130 68.915 56.464 1.00 35.18 346 GLY C O 1
ATOM 10888 N N . MET C 1 346 ? 70.154 71.164 56.526 1.00 35.73 347 MET C N 1
ATOM 10889 C CA . MET C 1 346 ? 70.171 71.254 57.990 1.00 36.80 347 MET C CA 1
ATOM 10890 C C . MET C 1 346 ? 68.861 70.745 58.606 1.00 36.59 347 MET C C 1
ATOM 10891 O O . MET C 1 346 ? 68.876 70.121 59.671 1.00 36.85 347 MET C O 1
ATOM 10896 N N . ASN C 1 347 ? 67.741 71.023 57.932 1.00 36.19 348 ASN C N 1
ATOM 10897 C CA . ASN C 1 347 ? 66.428 70.591 58.387 1.00 36.09 348 ASN C CA 1
ATOM 10898 C C . ASN C 1 347 ? 66.074 69.135 58.062 1.00 35.91 348 ASN C C 1
ATOM 10899 O O . ASN C 1 347 ? 65.440 68.451 58.880 1.00 35.95 348 ASN C O 1
ATOM 10904 N N . ASN C 1 348 ? 66.472 68.671 56.873 1.00 35.13 349 ASN C N 1
ATOM 10905 C CA . ASN C 1 348 ? 66.064 67.355 56.383 1.00 34.52 349 ASN C CA 1
ATOM 10906 C C . ASN C 1 348 ? 66.950 66.177 56.824 1.00 34.64 349 ASN C C 1
ATOM 10907 O O . ASN C 1 348 ? 66.720 65.041 56.422 1.00 34.96 349 ASN C O 1
ATOM 10912 N N . GLY C 1 349 ? 67.962 66.449 57.644 1.00 34.63 350 GLY C N 1
ATOM 10913 C CA . GLY C 1 349 ? 68.860 65.391 58.139 1.00 34.68 350 GLY C CA 1
ATOM 10914 C C . GLY C 1 349 ? 70.172 65.125 57.397 1.00 34.45 350 GLY C C 1
ATOM 10915 O O . GLY C 1 349 ? 70.926 64.234 57.793 1.00 34.65 350 GLY C O 1
ATOM 10916 N N . THR C 1 350 ? 70.448 65.880 56.333 1.00 34.12 351 THR C N 1
ATOM 10917 C CA . THR C 1 350 ? 71.704 65.760 55.567 1.00 33.88 351 THR C CA 1
ATOM 10918 C C . THR C 1 350 ? 72.915 66.202 56.384 1.00 33.97 351 THR C C 1
ATOM 10919 O O . THR C 1 350 ? 73.946 65.534 56.401 1.00 33.82 351 THR C O 1
ATOM 10923 N N . PHE C 1 351 ? 72.791 67.342 57.048 1.00 34.13 352 PHE C N 1
ATOM 10924 C CA . PHE C 1 351 ? 73.843 67.812 57.943 1.00 34.26 352 PHE C CA 1
ATOM 10925 C C . PHE C 1 351 ? 73.567 67.402 59.379 1.00 34.75 352 PHE C C 1
ATOM 10926 O O . PHE C 1 351 ? 72.635 67.868 60.026 1.00 35.16 352 PHE C O 1
ATOM 10934 N N . THR C 1 352 ? 74.398 66.476 59.827 1.00 34.95 353 THR C N 1
ATOM 10935 C CA . THR C 1 352 ? 74.385 65.910 61.147 1.00 35.22 353 THR C CA 1
ATOM 10936 C C . THR C 1 352 ? 74.810 66.973 62.174 1.00 35.50 353 THR C C 1
ATOM 10937 O O . THR C 1 352 ? 74.228 67.063 63.265 1.00 35.34 353 THR C O 1
ATOM 10941 N N . ILE C 1 353 ? 75.825 67.767 61.813 1.00 35.48 354 ILE C N 1
ATOM 10942 C CA . ILE C 1 353 ? 76.394 68.796 62.700 1.00 35.36 354 ILE C CA 1
ATOM 10943 C C . ILE C 1 353 ? 76.698 70.104 61.950 1.00 35.37 354 ILE C C 1
ATOM 10944 O O . ILE C 1 353 ? 76.748 70.129 60.717 1.00 35.15 354 ILE C O 1
ATOM 10949 N N . VAL C 1 354 ? 76.885 71.178 62.714 1.00 35.38 355 VAL C N 1
ATOM 10950 C CA . VAL C 1 354 ? 77.316 72.477 62.191 1.00 35.56 355 VAL C CA 1
ATOM 10951 C C . VAL C 1 354 ? 78.569 72.955 62.946 1.00 35.71 355 VAL C C 1
ATOM 10952 O O . VAL C 1 354 ? 78.557 73.063 64.180 1.00 35.98 355 VAL C O 1
ATOM 10956 N N . GLY C 1 355 ? 79.645 73.206 62.200 1.00 35.56 356 GLY C N 1
ATOM 10957 C CA . GLY C 1 355 ? 80.901 73.730 62.749 1.00 35.61 356 GLY C CA 1
ATOM 10958 C C . GLY C 1 355 ? 81.215 75.093 62.144 1.00 35.76 356 GLY C C 1
ATOM 10959 O O . GLY C 1 355 ? 80.510 75.555 61.247 1.00 35.56 356 GLY C O 1
ATOM 10960 N N . SER C 1 356 ? 82.258 75.756 62.632 1.00 35.69 357 SER C N 1
ATOM 10961 C CA . SER C 1 356 ? 82.568 77.077 62.108 1.00 35.93 357 SER C CA 1
ATOM 10962 C C . SER C 1 356 ? 83.686 77.095 61.056 1.00 35.81 357 SER C C 1
ATOM 10963 O O . SER C 1 356 ? 83.724 77.986 60.205 1.00 35.59 357 SER C O 1
ATOM 10966 N N . ASP C 1 357 ? 84.573 76.102 61.094 1.00 35.91 358 ASP C N 1
ATOM 10967 C CA . ASP C 1 357 ? 85.793 76.127 60.258 1.00 36.33 358 ASP C CA 1
ATOM 10968 C C . ASP C 1 357 ? 86.563 77.398 60.608 1.00 35.72 358 ASP C C 1
ATOM 10969 O O . ASP C 1 357 ? 87.028 78.122 59.728 1.00 35.51 358 ASP C O 1
ATOM 10974 N N . HIS C 1 358 ? 86.667 77.655 61.912 1.00 35.51 359 HIS C N 1
ATOM 10975 C CA . HIS C 1 358 ? 87.281 78.858 62.463 1.00 35.68 359 HIS C CA 1
ATOM 10976 C C . HIS C 1 358 ? 88.781 78.910 62.148 1.00 35.95 359 HIS C C 1
ATOM 10977 O O . HIS C 1 358 ? 89.540 78.044 62.580 1.00 35.58 359 HIS C O 1
ATOM 10984 N N . CYS C 1 359 ? 89.190 79.917 61.376 1.00 36.39 360 CYS C N 1
ATOM 10985 C CA . CYS C 1 359 ? 90.590 80.063 60.995 1.00 36.72 360 CYS C CA 1
ATOM 10986 C C . CYS C 1 359 ? 90.945 81.520 60.735 1.00 36.84 360 CYS C C 1
ATOM 10987 O O . CYS C 1 359 ? 90.540 82.102 59.719 1.00 37.27 360 CYS C O 1
ATOM 10990 N N . SER C 1 360 ? 91.729 82.089 61.645 1.00 36.47 361 SER C N 1
ATOM 10991 C CA . SER C 1 360 ? 91.857 83.529 61.753 1.00 36.26 361 SER C CA 1
ATOM 10992 C C . SER C 1 360 ? 93.187 84.105 61.275 1.00 35.96 361 SER C C 1
ATOM 10993 O O . SER C 1 360 ? 94.262 83.674 61.699 1.00 36.06 361 SER C O 1
ATOM 10996 N N . TYR C 1 361 ? 93.090 85.095 60.394 1.00 35.39 362 TYR C N 1
ATOM 10997 C CA . TYR C 1 361 ? 94.234 85.846 59.901 1.00 35.10 362 TYR C CA 1
ATOM 10998 C C . TYR C 1 361 ? 93.840 87.308 59.885 1.00 35.16 362 TYR C C 1
ATOM 10999 O O . TYR C 1 361 ? 92.726 87.649 59.507 1.00 35.55 362 TYR C O 1
ATOM 11008 N N . ASN C 1 362 ? 94.747 88.173 60.307 1.00 35.04 363 ASN C N 1
ATOM 11009 C CA . ASN C 1 362 ? 94.471 89.605 60.341 1.00 35.08 363 ASN C CA 1
ATOM 11010 C C . ASN C 1 362 ? 94.328 90.238 58.958 1.00 35.24 363 ASN C C 1
ATOM 11011 O O . ASN C 1 362 ? 94.922 89.775 57.977 1.00 35.26 363 ASN C O 1
ATOM 11016 N N . TYR C 1 363 ? 93.528 91.297 58.894 1.00 35.21 364 TYR C N 1
ATOM 11017 C CA . TYR C 1 363 ? 93.430 92.101 57.688 1.00 35.24 364 TYR C CA 1
ATOM 11018 C C . TYR C 1 363 ? 94.014 93.507 57.864 1.00 35.40 364 TYR C C 1
ATOM 11019 O O . TYR C 1 363 ? 94.538 94.084 56.911 1.00 35.43 364 TYR C O 1
ATOM 11028 N N . TYR C 1 364 ? 93.926 94.054 59.076 1.00 35.65 365 TYR C N 1
ATOM 11029 C CA . TYR C 1 364 ? 94.314 95.453 59.320 1.00 35.78 365 TYR C CA 1
ATOM 11030 C C . TYR C 1 364 ? 95.755 95.655 59.791 1.00 35.87 365 TYR C C 1
ATOM 11031 O O . TYR C 1 364 ? 96.188 96.793 60.032 1.00 36.11 365 TYR C O 1
ATOM 11040 N N . GLU C 1 365 ? 96.489 94.556 59.928 1.00 35.88 366 GLU C N 1
ATOM 11041 C CA . GLU C 1 365 ? 97.947 94.629 59.974 1.00 35.85 366 GLU C CA 1
ATOM 11042 C C . GLU C 1 365 ? 98.489 93.754 58.841 1.00 35.76 366 GLU C C 1
ATOM 11043 O O . GLU C 1 365 ? 97.992 92.645 58.612 1.00 35.63 366 GLU C O 1
ATOM 11049 N N . LYS C 1 366 ? 99.474 94.280 58.120 1.00 35.69 367 LYS C N 1
ATOM 11050 C CA . LYS C 1 366 ? 99.929 93.691 56.862 1.00 35.74 367 LYS C CA 1
ATOM 11051 C C . LYS C 1 366 ? 101.299 93.024 56.959 1.00 35.90 367 LYS C C 1
ATOM 11052 O O . LYS C 1 366 ? 101.746 92.390 55.996 1.00 36.00 367 LYS C O 1
ATOM 11058 N N . THR C 1 367 ? 101.965 93.165 58.104 1.00 35.94 368 THR C N 1
ATOM 11059 C CA . THR C 1 367 ? 103.386 92.800 58.192 1.00 36.02 368 THR C CA 1
ATOM 11060 C C . THR C 1 367 ? 103.656 91.414 58.803 1.00 35.97 368 THR C C 1
ATOM 11061 O O . THR C 1 367 ? 104.656 90.783 58.466 1.00 35.98 368 THR C O 1
ATOM 11065 N N . SER C 1 368 ? 102.762 90.928 59.659 1.00 35.95 369 SER C N 1
ATOM 11066 C CA . SER C 1 368 ? 103.025 89.686 60.393 1.00 36.14 369 SER C CA 1
ATOM 11067 C C . SER C 1 368 ? 102.790 88.424 59.567 1.00 36.23 369 SER C C 1
ATOM 11068 O O . SER C 1 368 ? 102.054 88.435 58.578 1.00 36.52 369 SER C O 1
ATOM 11071 N N . THR C 1 369 ? 103.412 87.335 60.008 1.00 36.29 370 THR C N 1
ATOM 11072 C CA . THR C 1 369 ? 103.288 86.022 59.368 1.00 36.23 370 THR C CA 1
ATOM 11073 C C . THR C 1 369 ? 101.861 85.478 59.441 1.00 36.11 370 THR C C 1
ATOM 11074 O O . THR C 1 369 ? 101.518 84.506 58.758 1.00 36.36 370 THR C O 1
ATOM 11078 N N . ALA C 1 370 ? 101.027 86.122 60.257 1.00 35.93 371 ALA C N 1
ATOM 11079 C CA . ALA C 1 370 ? 99.627 85.709 60.436 1.00 35.85 371 ALA C CA 1
ATOM 11080 C C . ALA C 1 370 ? 98.623 86.673 59.764 1.00 35.85 371 ALA C C 1
ATOM 11081 O O . ALA C 1 370 ? 97.443 86.711 60.127 1.00 35.68 371 ALA C O 1
ATOM 11083 N N . SER C 1 371 ? 99.101 87.450 58.787 1.00 35.81 372 SER C N 1
ATOM 11084 C CA . SER C 1 371 ? 98.237 88.358 58.030 1.00 35.55 372 SER C CA 1
ATOM 11085 C C . SER C 1 371 ? 97.679 87.700 56.766 1.00 35.55 372 SER C C 1
ATOM 11086 O O . SER C 1 371 ? 98.245 86.732 56.253 1.00 35.72 372 SER C O 1
ATOM 11089 N N . LYS C 1 372 ? 96.563 88.239 56.272 1.00 35.43 373 LYS C N 1
ATOM 11090 C CA . LYS C 1 372 ? 96.064 87.907 54.931 1.00 35.09 373 LYS C CA 1
ATOM 11091 C C . LYS C 1 372 ? 97.039 88.419 53.868 1.00 34.99 373 LYS C C 1
ATOM 11092 O O . LYS C 1 372 ? 97.234 87.777 52.830 1.00 34.74 373 LYS C O 1
ATOM 11098 N N . HIS C 1 373 ? 97.663 89.562 54.161 1.00 34.86 374 HIS C N 1
ATOM 11099 C CA . HIS C 1 373 ? 98.588 90.237 53.246 1.00 34.85 374 HIS C CA 1
ATOM 11100 C C . HIS C 1 373 ? 99.929 89.497 53.091 1.00 35.03 374 HIS C C 1
ATOM 11101 O O . HIS C 1 373 ? 100.826 89.947 52.370 1.00 35.11 374 HIS C O 1
ATOM 11108 N N . ARG C 1 374 ? 100.041 88.367 53.788 1.00 35.27 375 ARG C N 1
ATOM 11109 C CA . ARG C 1 374 ? 101.053 87.334 53.558 1.00 35.53 375 ARG C CA 1
ATOM 11110 C C . ARG C 1 374 ? 101.057 86.892 52.080 1.00 35.37 375 ARG C C 1
ATOM 11111 O O . ARG C 1 374 ? 102.056 86.368 51.581 1.00 35.47 375 ARG C O 1
ATOM 11119 N N . ALA C 1 375 ? 99.936 87.121 51.394 1.00 35.15 376 ALA C N 1
ATOM 11120 C CA . ALA C 1 375 ? 99.818 86.908 49.943 1.00 35.10 376 ALA C CA 1
ATOM 11121 C C . ALA C 1 375 ? 100.724 87.835 49.116 1.00 35.04 376 ALA C C 1
ATOM 11122 O O . ALA C 1 375 ? 101.053 87.528 47.965 1.00 34.82 376 ALA C O 1
ATOM 11124 N N . PHE C 1 376 ? 101.098 88.973 49.701 1.00 35.11 377 PHE C N 1
ATOM 11125 C CA . PHE C 1 376 ? 102.065 89.896 49.089 1.00 35.38 377 PHE C CA 1
ATOM 11126 C C . PHE C 1 376 ? 103.463 89.681 49.678 1.00 35.74 377 PHE C C 1
ATOM 11127 O O . PHE C 1 376 ? 103.749 90.096 50.810 1.00 35.55 377 PHE C O 1
ATOM 11135 N N . ASP C 1 377 ? 104.316 89.021 48.893 1.00 36.27 378 ASP C N 1
ATOM 11136 C CA . ASP C 1 377 ? 105.675 88.666 49.291 1.00 36.77 378 ASP C CA 1
ATOM 11137 C C . ASP C 1 377 ? 106.550 88.684 48.033 1.00 36.99 378 ASP C C 1
ATOM 11138 O O . ASP C 1 377 ? 106.896 87.626 47.509 1.00 37.07 378 ASP C O 1
ATOM 11143 N N . PRO C 1 378 ? 106.916 89.884 47.544 1.00 37.36 379 PRO C N 1
ATOM 11144 C CA . PRO C 1 378 ? 107.574 90.017 46.230 1.00 37.82 379 PRO C CA 1
ATOM 11145 C C . PRO C 1 378 ? 108.853 89.186 46.123 1.00 38.38 379 PRO C C 1
ATOM 11146 O O . PRO C 1 378 ? 109.103 88.557 45.085 1.00 38.36 379 PRO C O 1
ATOM 11150 N N . GLU C 1 379 ? 109.629 89.179 47.210 1.00 39.27 380 GLU C N 1
ATOM 11151 C CA . GLU C 1 379 ? 110.904 88.459 47.304 1.00 39.85 380 GLU C CA 1
ATOM 11152 C C . GLU C 1 379 ? 110.719 86.939 47.315 1.00 39.78 380 GLU C C 1
ATOM 11153 O O . GLU C 1 379 ? 111.670 86.182 47.092 1.00 39.96 380 GLU C O 1
ATOM 11159 N N . ASN C 1 380 ? 109.491 86.504 47.568 1.00 39.53 381 ASN C N 1
ATOM 11160 C CA . ASN C 1 380 ? 109.156 85.089 47.566 1.00 39.34 381 ASN C CA 1
ATOM 11161 C C . ASN C 1 380 ? 108.234 84.748 46.391 1.00 39.01 381 ASN C C 1
ATOM 11162 O O . ASN C 1 380 ? 107.495 83.764 46.445 1.00 39.00 381 ASN C O 1
ATOM 11167 N N . ASN C 1 381 ? 108.285 85.569 45.334 1.00 38.60 382 ASN C N 1
ATOM 11168 C CA . ASN C 1 381 ? 107.448 85.395 44.129 1.00 38.21 382 ASN C CA 1
ATOM 11169 C C . ASN C 1 381 ? 105.942 85.250 44.423 1.00 37.77 382 ASN C C 1
ATOM 11170 O O . ASN C 1 381 ? 105.269 84.361 43.893 1.00 37.71 382 ASN C O 1
ATOM 11175 N N . LYS C 1 382 ? 105.440 86.129 45.291 1.00 37.28 383 LYS C N 1
ATOM 11176 C CA . LYS C 1 382 ? 104.021 86.209 45.638 1.00 36.72 383 LYS C CA 1
ATOM 11177 C C . LYS C 1 382 ? 103.576 87.658 45.483 1.00 36.44 383 LYS C C 1
ATOM 11178 O O . LYS C 1 382 ? 104.170 88.562 46.077 1.00 36.14 383 LYS C O 1
ATOM 11184 N N . ASN C 1 383 ? 102.539 87.884 44.683 1.00 36.31 384 ASN C N 1
ATOM 11185 C CA . ASN C 1 383 ? 102.090 89.246 44.407 1.00 36.25 384 ASN C CA 1
ATOM 11186 C C . ASN C 1 383 ? 100.595 89.479 44.640 1.00 36.11 384 ASN C C 1
ATOM 11187 O O . ASN C 1 383 ? 99.975 90.303 43.969 1.00 36.15 384 ASN C O 1
ATOM 11192 N N . GLY C 1 384 ? 100.029 88.760 45.607 1.00 35.92 385 GLY C N 1
ATOM 11193 C CA . GLY C 1 384 ? 98.643 88.983 46.025 1.00 35.81 385 GLY C CA 1
ATOM 11194 C C . GLY C 1 384 ? 97.599 88.086 45.379 1.00 35.78 385 GLY C C 1
ATOM 11195 O O . GLY C 1 384 ? 96.396 88.237 45.649 1.00 35.58 385 GLY C O 1
ATOM 11196 N N . GLU C 1 385 ? 98.062 87.159 44.534 1.00 35.69 386 GLU C N 1
ATOM 11197 C CA . GLU C 1 385 ? 97.202 86.200 43.824 1.00 35.61 386 GLU C CA 1
ATOM 11198 C C . GLU C 1 385 ? 96.376 85.391 44.812 1.00 35.40 386 GLU C C 1
ATOM 11199 O O . GLU C 1 385 ? 96.861 85.071 45.897 1.00 35.30 386 GLU C O 1
ATOM 11205 N N . PHE C 1 386 ? 95.139 85.059 44.439 1.00 35.24 387 PHE C N 1
ATOM 11206 C CA . PHE C 1 386 ? 94.228 84.350 45.349 1.00 35.20 387 PHE C CA 1
ATOM 11207 C C . PHE C 1 386 ? 94.868 83.082 45.916 1.00 35.22 387 PHE C C 1
ATOM 11208 O O . PHE C 1 386 ? 94.687 82.762 47.086 1.00 35.25 387 PHE C O 1
ATOM 11216 N N . ARG C 1 387 ? 95.641 82.398 45.070 1.00 35.44 388 ARG C N 1
ATOM 11217 C CA . ARG C 1 387 ? 96.423 81.209 45.425 1.00 35.63 388 ARG C CA 1
ATOM 11218 C C . ARG C 1 387 ? 97.162 81.372 46.750 1.00 35.40 388 ARG C C 1
ATOM 11219 O O . ARG C 1 387 ? 97.175 80.468 47.583 1.00 35.19 388 ARG C O 1
ATOM 11227 N N . TYR C 1 388 ? 97.776 82.538 46.913 1.00 35.28 389 TYR C N 1
ATOM 11228 C CA . TYR C 1 388 ? 98.623 82.851 48.057 1.00 35.12 389 TYR C CA 1
ATOM 11229 C C . TYR C 1 388 ? 97.871 83.433 49.279 1.00 35.10 389 TYR C C 1
ATOM 11230 O O . TYR C 1 388 ? 98.476 83.646 50.330 1.00 35.05 389 TYR C O 1
ATOM 11239 N N . ILE C 1 389 ? 96.565 83.679 49.141 1.00 35.11 390 ILE C N 1
ATOM 11240 C CA . ILE C 1 389 ? 95.757 84.195 50.255 1.00 35.17 390 ILE C CA 1
ATOM 11241 C C . ILE C 1 389 ? 95.471 83.071 51.246 1.00 35.52 390 ILE C C 1
ATOM 11242 O O . ILE C 1 389 ? 94.874 82.056 50.868 1.00 35.72 390 ILE C O 1
ATOM 11247 N N . PRO C 1 390 ? 95.901 83.243 52.517 1.00 35.73 391 PRO C N 1
ATOM 11248 C CA . PRO C 1 390 ? 95.546 82.285 53.570 1.00 35.57 391 PRO C CA 1
ATOM 11249 C C . PRO C 1 390 ? 94.037 82.110 53.674 1.00 35.71 391 PRO C C 1
ATOM 11250 O O . PRO C 1 390 ? 93.303 83.093 53.800 1.00 35.99 391 PRO C O 1
ATOM 11254 N N . ASN C 1 391 ? 93.591 80.860 53.620 1.00 35.61 392 ASN C N 1
ATOM 11255 C CA . ASN C 1 391 ? 92.173 80.538 53.634 1.00 35.53 392 ASN C CA 1
ATOM 11256 C C . ASN C 1 391 ? 91.604 80.435 55.035 1.00 35.50 392 ASN C C 1
ATOM 11257 O O . ASN C 1 391 ? 92.172 79.754 55.894 1.00 35.38 392 ASN C O 1
ATOM 11262 N N . GLY C 1 392 ? 90.483 81.116 55.261 1.00 35.52 393 GLY C N 1
ATOM 11263 C CA . GLY C 1 392 ? 89.778 80.998 56.527 1.00 35.80 393 GLY C CA 1
ATOM 11264 C C . GLY C 1 392 ? 89.043 82.244 56.966 1.00 36.06 393 GLY C C 1
ATOM 11265 O O . GLY C 1 392 ? 89.379 83.358 56.559 1.00 35.99 393 GLY C O 1
ATOM 11266 N N . LEU C 1 393 ? 88.027 82.037 57.798 1.00 36.23 394 LEU C N 1
ATOM 11267 C CA . LEU C 1 393 ? 87.299 83.112 58.456 1.00 36.41 394 LEU C CA 1
ATOM 11268 C C . LEU C 1 393 ? 87.199 82.806 59.948 1.00 36.04 394 LEU C C 1
ATOM 11269 O O . LEU C 1 393 ? 87.141 81.631 60.342 1.00 36.10 394 LEU C O 1
ATOM 11274 N N . PRO C 1 394 ? 87.184 83.862 60.787 1.00 35.68 395 PRO C N 1
ATOM 11275 C CA . PRO C 1 394 ? 86.833 83.673 62.194 1.00 35.40 395 PRO C CA 1
ATOM 11276 C C . PRO C 1 394 ? 85.341 83.388 62.277 1.00 35.42 395 PRO C C 1
ATOM 11277 O O . PRO C 1 394 ? 84.541 84.094 61.627 1.00 35.35 395 PRO C O 1
ATOM 11281 N N . GLY C 1 395 ? 84.964 82.373 63.054 1.00 34.96 396 GLY C N 1
ATOM 11282 C CA . GLY C 1 395 ? 83.561 82.024 63.185 1.00 34.93 396 GLY C CA 1
ATOM 11283 C C . GLY C 1 395 ? 83.126 81.336 64.465 1.00 35.07 396 GLY C C 1
ATOM 11284 O O . GLY C 1 395 ? 81.946 81.062 64.637 1.00 35.22 396 GLY C O 1
ATOM 11285 N N . VAL C 1 396 ? 84.068 81.053 65.360 1.00 35.31 397 VAL C N 1
ATOM 11286 C CA . VAL C 1 396 ? 83.787 80.292 66.587 1.00 35.44 397 VAL C CA 1
ATOM 11287 C C . VAL C 1 396 ? 82.810 81.013 67.539 1.00 35.63 397 VAL C C 1
ATOM 11288 O O . VAL C 1 396 ? 82.024 80.376 68.247 1.00 35.52 397 VAL C O 1
ATOM 11292 N N . CYS C 1 397 ? 82.870 82.340 67.550 1.00 35.45 398 CYS C N 1
ATOM 11293 C CA . CYS C 1 397 ? 82.001 83.118 68.423 1.00 35.40 398 CYS C CA 1
ATOM 11294 C C . CYS C 1 397 ? 80.577 83.233 67.859 1.00 35.07 398 CYS C C 1
ATOM 11295 O O . CYS C 1 397 ? 79.620 83.025 68.572 1.00 34.86 398 CYS C O 1
ATOM 11298 N N . THR C 1 398 ? 80.462 83.535 66.569 1.00 35.12 399 THR C N 1
ATOM 11299 C CA . THR C 1 398 ? 79.182 83.875 65.948 1.00 35.06 399 THR C CA 1
ATOM 11300 C C . THR C 1 398 ? 78.315 82.673 65.579 1.00 35.06 399 THR C C 1
ATOM 11301 O O . THR C 1 398 ? 77.135 82.826 65.271 1.00 35.07 399 THR C O 1
ATOM 11305 N N . ARG C 1 399 ? 78.896 81.484 65.605 1.00 35.18 400 ARG C N 1
ATOM 11306 C CA . ARG C 1 399 ? 78.222 80.269 65.143 1.00 35.38 400 ARG C CA 1
ATOM 11307 C C . ARG C 1 399 ? 76.840 80.042 65.776 1.00 35.46 400 ARG C C 1
ATOM 11308 O O . ARG C 1 399 ? 75.850 79.886 65.065 1.00 35.32 400 ARG C O 1
ATOM 11316 N N . MET C 1 400 ? 76.782 80.051 67.106 1.00 35.64 401 MET C N 1
ATOM 11317 C CA . MET C 1 400 ? 75.533 79.829 67.839 1.00 36.00 401 MET C CA 1
ATOM 11318 C C . MET C 1 400 ? 74.495 80.952 67.677 1.00 35.24 401 MET C C 1
ATOM 11319 O O . MET C 1 400 ? 73.325 80.669 67.387 1.00 34.94 401 MET C O 1
ATOM 11324 N N . PRO C 1 401 ? 74.897 82.223 67.924 1.00 34.68 402 PRO C N 1
ATOM 11325 C CA . PRO C 1 401 ? 73.949 83.318 67.718 1.00 34.38 402 PRO C CA 1
ATOM 11326 C C . PRO C 1 401 ? 73.378 83.391 66.298 1.00 34.19 402 PRO C C 1
ATOM 11327 O O . PRO C 1 401 ? 72.176 83.620 66.147 1.00 33.77 402 PRO C O 1
ATOM 11331 N N . LEU C 1 402 ? 74.220 83.193 65.279 1.00 34.19 403 LEU C N 1
ATOM 11332 C CA . LEU C 1 402 ? 73.762 83.242 63.889 1.00 34.47 403 LEU C CA 1
ATOM 11333 C C . LEU C 1 402 ? 72.695 82.185 63.601 1.00 34.65 403 LEU C C 1
ATOM 11334 O O . LEU C 1 402 ? 71.747 82.433 62.861 1.00 34.77 403 LEU C O 1
ATOM 11339 N N . LEU C 1 403 ? 72.850 81.004 64.186 1.00 34.89 404 LEU C N 1
ATOM 11340 C CA . LEU C 1 403 ? 71.854 79.947 64.021 1.00 35.29 404 LEU C CA 1
ATOM 11341 C C . LEU C 1 403 ? 70.574 80.248 64.789 1.00 34.80 404 LEU C C 1
ATOM 11342 O O . LEU C 1 403 ? 69.486 80.002 64.300 1.00 34.85 404 LEU C O 1
ATOM 11347 N N . TYR C 1 404 ? 70.722 80.781 65.996 1.00 34.72 405 TYR C N 1
ATOM 11348 C CA . TYR C 1 404 ? 69.592 81.185 66.818 1.00 34.19 405 TYR C CA 1
ATOM 11349 C C . TYR C 1 404 ? 68.741 82.176 66.053 1.00 34.10 405 TYR C C 1
ATOM 11350 O O . TYR C 1 404 ? 67.549 81.973 65.921 1.00 34.04 405 TYR C O 1
ATOM 11359 N N . ASP C 1 405 ? 69.371 83.235 65.546 1.00 34.38 406 ASP C N 1
ATOM 11360 C CA . ASP C 1 405 ? 68.682 84.330 64.865 1.00 34.62 406 ASP C CA 1
ATOM 11361 C C . ASP C 1 405 ? 68.184 83.907 63.480 1.00 34.96 406 ASP C C 1
ATOM 11362 O O . ASP C 1 405 ? 66.969 83.766 63.268 1.00 35.10 406 ASP C O 1
ATOM 11367 N N . TYR C 1 406 ? 69.117 83.698 62.551 1.00 34.99 407 TYR C N 1
ATOM 11368 C CA . TYR C 1 406 ? 68.788 83.445 61.158 1.00 35.19 407 TYR C CA 1
ATOM 11369 C C . TYR C 1 406 ? 68.153 82.069 60.958 1.00 35.47 407 TYR C C 1
ATOM 11370 O O . TYR C 1 406 ? 67.325 81.879 60.063 1.00 35.70 407 TYR C O 1
ATOM 11379 N N . GLY C 1 407 ? 68.516 81.124 61.821 1.00 35.56 408 GLY C N 1
ATOM 11380 C CA . GLY C 1 407 ? 67.941 79.783 61.803 1.00 35.38 408 GLY C CA 1
ATOM 11381 C C . GLY C 1 407 ? 66.592 79.707 62.492 1.00 35.39 408 GLY C C 1
ATOM 11382 O O . GLY C 1 407 ? 65.569 79.566 61.834 1.00 35.85 408 GLY C O 1
ATOM 11383 N N . TYR C 1 408 ? 66.583 79.812 63.817 1.00 34.91 409 TYR C N 1
ATOM 11384 C CA . TYR C 1 408 ? 65.351 79.627 64.581 1.00 34.46 409 TYR C CA 1
ATOM 11385 C C . TYR C 1 408 ? 64.357 80.781 64.477 1.00 34.57 409 TYR C C 1
ATOM 11386 O O . TYR C 1 408 ? 63.206 80.553 64.110 1.00 34.94 409 TYR C O 1
ATOM 11395 N N . LEU C 1 409 ? 64.785 82.001 64.799 1.00 34.66 410 LEU C N 1
ATOM 11396 C CA . LEU C 1 409 ? 63.878 83.162 64.833 1.00 34.70 410 LEU C CA 1
ATOM 11397 C C . LEU C 1 409 ? 63.349 83.575 63.464 1.00 34.77 410 LEU C C 1
ATOM 11398 O O . LEU C 1 409 ? 62.194 83.991 63.345 1.00 34.83 410 LEU C O 1
ATOM 11403 N N . ARG C 1 410 ? 64.188 83.475 62.436 1.00 34.85 411 ARG C N 1
ATOM 11404 C CA . ARG C 1 410 ? 63.761 83.895 61.100 1.00 35.10 411 ARG C CA 1
ATOM 11405 C C . ARG C 1 410 ? 63.126 82.757 60.287 1.00 35.31 411 ARG C C 1
ATOM 11406 O O . ARG C 1 410 ? 62.701 82.966 59.152 1.00 35.35 411 ARG C O 1
ATOM 11414 N N . GLY C 1 411 ? 63.046 81.568 60.892 1.00 35.35 412 GLY C N 1
ATOM 11415 C CA . GLY C 1 411 ? 62.261 80.463 60.350 1.00 35.52 412 GLY C CA 1
ATOM 11416 C C . GLY C 1 411 ? 62.967 79.488 59.420 1.00 35.65 412 GLY C C 1
ATOM 11417 O O . GLY C 1 411 ? 62.325 78.594 58.874 1.00 35.89 412 GLY C O 1
ATOM 11418 N N . ASN C 1 412 ? 64.279 79.642 59.239 1.00 35.60 413 ASN C N 1
ATOM 11419 C CA . ASN C 1 412 ? 65.025 78.805 58.304 1.00 35.44 413 ASN C CA 1
ATOM 11420 C C . ASN C 1 412 ? 65.331 77.409 58.844 1.00 35.59 413 ASN C C 1
ATOM 11421 O O . ASN C 1 412 ? 65.587 76.484 58.070 1.00 35.48 413 ASN C O 1
ATOM 11426 N N . LEU C 1 413 ? 65.320 77.280 60.170 1.00 35.72 414 LEU C N 1
ATOM 11427 C CA . LEU C 1 413 ? 65.316 75.987 60.857 1.00 35.85 414 LEU C CA 1
ATOM 11428 C C . LEU C 1 413 ? 63.947 75.773 61.485 1.00 36.13 414 LEU C C 1
ATOM 11429 O O . LEU C 1 413 ? 63.318 76.726 61.954 1.00 35.83 414 LEU C O 1
ATOM 11434 N N . THR C 1 414 ? 63.509 74.513 61.513 1.00 36.21 415 THR C N 1
ATOM 11435 C CA . THR C 1 414 ? 62.166 74.150 61.983 1.00 36.45 415 THR C CA 1
ATOM 11436 C C . THR C 1 414 ? 61.892 74.452 63.454 1.00 36.31 415 THR C C 1
ATOM 11437 O O . THR C 1 414 ? 60.762 74.826 63.804 1.00 36.08 415 THR C O 1
ATOM 11441 N N . SER C 1 415 ? 62.903 74.273 64.308 1.00 36.13 416 SER C N 1
ATOM 11442 C CA . SER C 1 415 ? 62.739 74.478 65.751 1.00 36.29 416 SER C CA 1
ATOM 11443 C C . SER C 1 415 ? 64.063 74.661 66.478 1.00 36.17 416 SER C C 1
ATOM 11444 O O . SER C 1 415 ? 65.128 74.486 65.880 1.00 36.09 416 SER C O 1
ATOM 11447 N N . MET C 1 416 ? 63.970 75.016 67.766 1.00 36.11 417 MET C N 1
ATOM 11448 C CA . MET C 1 416 ? 65.110 75.064 68.698 1.00 36.26 417 MET C CA 1
ATOM 11449 C C . MET C 1 416 ? 65.712 73.688 68.942 1.00 36.15 417 MET C C 1
ATOM 11450 O O . MET C 1 416 ? 66.902 73.569 69.238 1.00 36.43 417 MET C O 1
ATOM 11455 N N . MET C 1 417 ? 64.882 72.658 68.831 1.00 35.90 418 MET C N 1
ATOM 11456 C CA . MET C 1 417 ? 65.312 71.278 69.015 1.00 36.15 418 MET C CA 1
ATOM 11457 C C . MET C 1 417 ? 66.289 70.846 67.942 1.00 35.72 418 MET C C 1
ATOM 11458 O O . MET C 1 417 ? 67.230 70.120 68.228 1.00 35.79 418 MET C O 1
ATOM 11463 N N . LYS C 1 418 ? 66.056 71.303 66.715 1.00 35.65 419 LYS C N 1
ATOM 11464 C CA . LYS C 1 418 ? 66.951 71.042 65.589 1.00 35.69 419 LYS C CA 1
ATOM 11465 C C . LYS C 1 418 ? 68.260 71.790 65.774 1.00 35.47 419 LYS C C 1
ATOM 11466 O O . LYS C 1 418 ? 69.325 71.272 65.439 1.00 34.94 419 LYS C O 1
ATOM 11472 N N . LEU C 1 419 ? 68.159 73.017 66.288 1.00 35.45 420 LEU C N 1
ATOM 11473 C CA . LEU C 1 419 ? 69.325 73.850 66.571 1.00 35.76 420 LEU C CA 1
ATOM 11474 C C . LEU C 1 419 ? 70.250 73.142 67.548 1.00 35.69 420 LEU C C 1
ATOM 11475 O O . LEU C 1 419 ? 71.435 72.946 67.261 1.00 35.98 420 LEU C O 1
ATOM 11480 N N . VAL C 1 420 ? 69.700 72.750 68.695 1.00 35.44 421 VAL C N 1
ATOM 11481 C CA . VAL C 1 420 ? 70.433 71.992 69.715 1.00 34.89 421 VAL C CA 1
ATOM 11482 C C . VAL C 1 420 ? 71.028 70.698 69.158 1.00 34.85 421 VAL C C 1
ATOM 11483 O O . VAL C 1 420 ? 72.202 70.424 69.365 1.00 34.72 421 VAL C O 1
ATOM 11487 N N . GLU C 1 421 ? 70.216 69.918 68.441 1.00 34.95 422 GLU C N 1
ATOM 11488 C CA . GLU C 1 421 ? 70.674 68.679 67.813 1.00 35.34 422 GLU C CA 1
ATOM 11489 C C . GLU C 1 421 ? 71.983 68.853 67.039 1.00 34.96 422 GLU C C 1
ATOM 11490 O O . GLU C 1 421 ? 72.937 68.100 67.256 1.00 35.10 422 GLU C O 1
ATOM 11496 N N . ILE C 1 422 ? 72.033 69.848 66.153 1.00 34.69 423 ILE C N 1
ATOM 11497 C CA . ILE C 1 422 ? 73.156 69.995 65.220 1.00 34.41 423 ILE C CA 1
ATOM 11498 C C . ILE C 1 422 ? 74.338 70.792 65.772 1.00 34.82 423 ILE C C 1
ATOM 11499 O O . ILE C 1 422 ? 75.473 70.594 65.352 1.00 34.59 423 ILE C O 1
ATOM 11504 N N . GLN C 1 423 ? 74.058 71.680 66.726 1.00 35.21 424 GLN C N 1
ATOM 11505 C CA . GLN C 1 423 ? 75.051 72.571 67.300 1.00 35.61 424 GLN C CA 1
ATOM 11506 C C . GLN C 1 423 ? 75.697 72.010 68.563 1.00 35.66 424 GLN C C 1
ATOM 11507 O O . GLN C 1 423 ? 76.810 72.402 68.918 1.00 35.55 424 GLN C O 1
ATOM 11513 N N . CYS C 1 424 ? 74.983 71.127 69.261 1.00 35.62 425 CYS C N 1
ATOM 11514 C CA . CYS C 1 424 ? 75.417 70.655 70.582 1.00 35.75 425 CYS C CA 1
ATOM 11515 C C . CYS C 1 424 ? 75.467 69.129 70.701 1.00 35.54 425 CYS C C 1
ATOM 11516 O O . CYS C 1 424 ? 76.529 68.556 70.935 1.00 35.88 425 CYS C O 1
ATOM 11519 N N . THR C 1 425 ? 74.327 68.480 70.526 1.00 35.07 426 THR C N 1
ATOM 11520 C CA . THR C 1 425 ? 74.181 67.069 70.863 1.00 35.33 426 THR C CA 1
ATOM 11521 C C . THR C 1 425 ? 74.816 66.098 69.855 1.00 35.40 426 THR C C 1
ATOM 11522 O O . THR C 1 425 ? 75.508 65.157 70.263 1.00 35.85 426 THR C O 1
ATOM 11526 N N . ASN C 1 426 ? 74.592 66.303 68.561 1.00 35.26 427 ASN C N 1
ATOM 11527 C CA . ASN C 1 426 ? 75.229 65.442 67.542 1.00 35.45 427 ASN C CA 1
ATOM 11528 C C . ASN C 1 426 ? 76.760 65.548 67.480 1.00 35.14 427 ASN C C 1
ATOM 11529 O O . ASN C 1 426 ? 77.422 64.516 67.362 1.00 34.99 427 ASN C O 1
ATOM 11534 N N . PRO C 1 427 ? 77.330 66.783 67.568 1.00 35.04 428 PRO C N 1
ATOM 11535 C CA . PRO C 1 427 ? 78.805 66.905 67.670 1.00 35.02 428 PRO C CA 1
ATOM 11536 C C . PRO C 1 427 ? 79.415 66.063 68.813 1.00 35.18 428 PRO C C 1
ATOM 11537 O O . PRO C 1 427 ? 80.464 65.417 68.626 1.00 35.34 428 PRO C O 1
ATOM 11541 N N . ALA C 1 428 ? 78.756 66.068 69.973 1.00 35.04 429 ALA C N 1
ATOM 11542 C CA . ALA C 1 428 ? 79.175 65.246 71.106 1.00 34.73 429 ALA C CA 1
ATOM 11543 C C . ALA C 1 428 ? 79.146 63.756 70.764 1.00 34.48 429 ALA C C 1
ATOM 11544 O O . ALA C 1 428 ? 80.092 63.021 71.061 1.00 34.33 429 ALA C O 1
ATOM 11546 N N . LYS C 1 429 ? 78.048 63.324 70.147 1.00 34.46 430 LYS C N 1
ATOM 11547 C CA . LYS C 1 429 ? 77.822 61.907 69.833 1.00 34.34 430 LYS C CA 1
ATOM 11548 C C . LYS C 1 429 ? 78.769 61.391 68.780 1.00 34.36 430 LYS C C 1
ATOM 11549 O O . LYS C 1 429 ? 79.268 60.264 68.876 1.00 34.27 430 LYS C O 1
ATOM 11555 N N . VAL C 1 430 ? 79.024 62.226 67.776 1.00 34.44 431 VAL C N 1
ATOM 11556 C CA . VAL C 1 430 ? 79.832 61.817 66.644 1.00 34.73 431 VAL C CA 1
ATOM 11557 C C . VAL C 1 430 ? 81.338 61.826 66.965 1.00 34.62 431 VAL C C 1
ATOM 11558 O O . VAL C 1 430 ? 82.116 61.061 66.377 1.00 34.38 431 VAL C O 1
ATOM 11562 N N . TYR C 1 431 ? 81.732 62.665 67.919 1.00 34.20 432 TYR C N 1
ATOM 11563 C CA . TYR C 1 431 ? 83.135 62.753 68.301 1.00 34.25 432 TYR C CA 1
ATOM 11564 C C . TYR C 1 431 ? 83.490 62.173 69.669 1.00 34.50 432 TYR C C 1
ATOM 11565 O O . TYR C 1 431 ? 84.537 62.507 70.233 1.00 35.01 432 TYR C O 1
ATOM 11574 N N . GLY C 1 432 ? 82.636 61.294 70.184 1.00 34.26 433 GLY C N 1
ATOM 11575 C CA . GLY C 1 432 ? 82.931 60.540 71.395 1.00 34.43 433 GLY C CA 1
ATOM 11576 C C . GLY C 1 432 ? 82.980 61.314 72.697 1.00 34.69 433 GLY C C 1
ATOM 11577 O O . GLY C 1 432 ? 83.663 60.898 73.618 1.00 34.80 433 GLY C O 1
ATOM 11578 N N . MET C 1 433 ? 82.258 62.432 72.778 1.00 34.88 434 MET C N 1
ATOM 11579 C CA . MET C 1 433 ? 82.186 63.244 74.009 1.00 35.49 434 MET C CA 1
ATOM 11580 C C . MET C 1 433 ? 80.833 63.073 74.711 1.00 35.33 434 MET C C 1
ATOM 11581 O O . MET C 1 433 ? 80.522 63.772 75.679 1.00 35.11 434 MET C O 1
ATOM 11586 N N . TYR C 1 434 ? 80.034 62.138 74.210 1.00 35.41 435 TYR C N 1
ATOM 11587 C CA . TYR C 1 434 ? 78.710 61.880 74.755 1.00 35.74 435 TYR C CA 1
ATOM 11588 C C . TYR C 1 434 ? 78.736 60.700 75.730 1.00 35.76 435 TYR C C 1
ATOM 11589 O O . TYR C 1 434 ? 79.370 59.680 75.434 1.00 36.51 435 TYR C O 1
ATOM 11598 N N . PRO C 1 435 ? 78.022 60.803 76.872 1.00 35.62 436 PRO C N 1
ATOM 11599 C CA . PRO C 1 435 ? 77.140 61.882 77.345 1.00 35.58 436 PRO C CA 1
ATOM 11600 C C . PRO C 1 435 ? 77.737 62.990 78.207 1.00 35.70 436 PRO C C 1
ATOM 11601 O O . PRO C 1 435 ? 76.987 63.870 78.649 1.00 36.01 436 PRO C O 1
ATOM 11605 N N . GLN C 1 436 ? 79.045 62.976 78.452 1.00 35.80 437 GLN C N 1
ATOM 11606 C CA . GLN C 1 436 ? 79.685 64.015 79.273 1.00 36.22 437 GLN C CA 1
ATOM 11607 C C . GLN C 1 436 ? 79.339 65.400 78.742 1.00 36.02 437 GLN C C 1
ATOM 11608 O O . GLN C 1 436 ? 79.127 66.336 79.508 1.00 36.40 437 GLN C O 1
ATOM 11614 N N . LYS C 1 437 ? 79.284 65.519 77.421 1.00 36.02 438 LYS C N 1
ATOM 11615 C CA . LYS C 1 437 ? 79.023 66.796 76.756 1.00 36.22 438 LYS C CA 1
ATOM 11616 C C . LYS C 1 437 ? 77.804 66.685 75.840 1.00 35.86 438 LYS C C 1
ATOM 11617 O O . LYS C 1 437 ? 77.413 65.571 75.455 1.00 35.71 438 LYS C O 1
ATOM 11623 N N . GLY C 1 438 ? 77.187 67.829 75.546 1.00 35.31 439 GLY C N 1
ATOM 11624 C CA . GLY C 1 438 ? 76.145 67.917 74.528 1.00 35.33 439 GLY C CA 1
ATOM 11625 C C . GLY C 1 438 ? 74.683 67.967 74.963 1.00 35.26 439 GLY C C 1
ATOM 11626 O O . GLY C 1 438 ? 73.816 68.344 74.164 1.00 34.78 439 GLY C O 1
ATOM 11627 N N . SER C 1 439 ? 74.393 67.570 76.203 1.00 35.20 440 SER C N 1
ATOM 11628 C CA . SER C 1 439 ? 73.016 67.630 76.713 1.00 35.46 440 SER C CA 1
ATOM 11629 C C . SER C 1 439 ? 72.917 68.166 78.134 1.00 35.37 440 SER C C 1
ATOM 11630 O O . SER C 1 439 ? 73.870 68.726 78.672 1.00 35.52 440 SER C O 1
ATOM 11633 N N . ILE C 1 440 ? 71.734 67.979 78.717 1.00 35.31 441 ILE C N 1
ATOM 11634 C CA . ILE C 1 440 ? 71.411 68.393 80.076 1.00 35.19 441 ILE C CA 1
ATOM 11635 C C . ILE C 1 440 ? 70.873 67.158 80.829 1.00 35.42 441 ILE C C 1
ATOM 11636 O O . ILE C 1 440 ? 69.651 66.957 80.956 1.00 35.50 441 ILE C O 1
ATOM 11641 N N . LEU C 1 441 ? 71.797 66.322 81.298 1.00 35.05 442 LEU C N 1
ATOM 11642 C CA . LEU C 1 441 ? 71.459 65.049 81.933 1.00 34.78 442 LEU C CA 1
ATOM 11643 C C . LEU C 1 441 ? 71.953 65.022 83.376 1.00 34.90 442 LEU C C 1
ATOM 11644 O O . LEU C 1 441 ? 73.158 65.057 83.610 1.00 35.28 442 LEU C O 1
ATOM 11649 N N . PRO C 1 442 ? 71.027 64.973 84.349 1.00 35.02 443 PRO C N 1
ATOM 11650 C CA . PRO C 1 442 ? 71.394 65.048 85.769 1.00 35.13 443 PRO C CA 1
ATOM 11651 C C . PRO C 1 442 ? 72.332 63.920 86.196 1.00 35.34 443 PRO C C 1
ATOM 11652 O O . PRO C 1 442 ? 72.095 62.757 85.868 1.00 35.23 443 PRO C O 1
ATOM 11656 N N . GLY C 1 443 ? 73.403 64.284 86.902 1.00 35.45 444 GLY C N 1
ATOM 11657 C CA . GLY C 1 443 ? 74.407 63.331 87.366 1.00 35.39 444 GLY C CA 1
ATOM 11658 C C . GLY C 1 443 ? 75.333 62.806 86.283 1.00 35.43 444 GLY C C 1
ATOM 11659 O O . GLY C 1 443 ? 76.216 61.996 86.557 1.00 35.81 444 GLY C O 1
ATOM 11660 N N . VAL C 1 444 ? 75.146 63.262 85.051 1.00 35.20 445 VAL C N 1
ATOM 11661 C CA . VAL C 1 444 ? 75.969 62.793 83.935 1.00 35.20 445 VAL C CA 1
ATOM 11662 C C . VAL C 1 444 ? 76.634 63.948 83.163 1.00 35.06 445 VAL C C 1
ATOM 11663 O O . VAL C 1 444 ? 77.831 63.908 82.880 1.00 35.07 445 VAL C O 1
ATOM 11667 N N . SER C 1 445 ? 75.858 64.971 82.830 1.00 35.03 446 SER C N 1
ATOM 11668 C CA . SER C 1 445 ? 76.362 66.086 82.028 1.00 35.17 446 SER C CA 1
ATOM 11669 C C . SER C 1 445 ? 77.271 67.046 82.796 1.00 35.33 446 SER C C 1
ATOM 11670 O O . SER C 1 445 ? 76.931 67.496 83.886 1.00 35.14 446 SER C O 1
ATOM 11673 N N . ASP C 1 446 ? 78.436 67.342 82.215 1.00 35.73 447 ASP C N 1
ATOM 11674 C CA . ASP C 1 446 ? 79.179 68.532 82.586 1.00 35.96 447 ASP C CA 1
ATOM 11675 C C . ASP C 1 446 ? 78.178 69.675 82.475 1.00 35.81 447 ASP C C 1
ATOM 11676 O O . ASP C 1 446 ? 77.428 69.767 81.491 1.00 35.62 447 ASP C O 1
ATOM 11681 N N . ALA C 1 447 ? 78.147 70.530 83.486 1.00 35.64 448 ALA C N 1
ATOM 11682 C CA . ALA C 1 447 ? 77.227 71.664 83.494 1.00 35.40 448 ALA C CA 1
ATOM 11683 C C . ALA C 1 447 ? 77.700 72.747 82.523 1.00 35.38 448 ALA C C 1
ATOM 11684 O O . ALA C 1 447 ? 78.144 73.818 82.935 1.00 35.41 448 ALA C O 1
ATOM 11686 N N . ASP C 1 448 ? 77.617 72.437 81.235 1.00 35.23 449 ASP C N 1
ATOM 11687 C CA . ASP C 1 448 ? 77.941 73.375 80.170 1.00 35.59 449 ASP C CA 1
ATOM 11688 C C . ASP C 1 448 ? 76.634 73.885 79.552 1.00 35.47 449 ASP C C 1
ATOM 11689 O O . ASP C 1 448 ? 75.964 73.160 78.817 1.00 35.50 449 ASP C O 1
ATOM 11694 N N . LEU C 1 449 ? 76.274 75.127 79.862 1.00 35.06 450 LEU C N 1
ATOM 11695 C CA . LEU C 1 449 ? 74.934 75.638 79.574 1.00 35.33 450 LEU C CA 1
ATOM 11696 C C . LEU C 1 449 ? 74.959 77.078 79.069 1.00 35.10 450 LEU C C 1
ATOM 11697 O O . LEU C 1 449 ? 75.833 77.862 79.441 1.00 35.15 450 LEU C O 1
ATOM 11702 N N . VAL C 1 450 ? 73.983 77.431 78.241 1.00 34.53 451 VAL C N 1
ATOM 11703 C CA . VAL C 1 450 ? 73.847 78.796 77.775 1.00 33.92 451 VAL C CA 1
ATOM 11704 C C . VAL C 1 450 ? 72.452 79.302 78.132 1.00 33.99 451 VAL C C 1
ATOM 11705 O O . VAL C 1 450 ? 71.462 78.622 77.904 1.00 34.03 451 VAL C O 1
ATOM 11709 N N . ILE C 1 451 ? 72.387 80.482 78.731 1.00 33.69 452 ILE C N 1
ATOM 11710 C CA . ILE C 1 451 ? 71.115 81.147 78.956 1.00 33.67 452 ILE C CA 1
ATOM 11711 C C . ILE C 1 451 ? 71.056 82.363 78.039 1.00 33.70 452 ILE C C 1
ATOM 11712 O O . ILE C 1 451 ? 71.909 83.261 78.118 1.00 33.56 452 ILE C O 1
ATOM 11717 N N . TRP C 1 452 ? 70.049 82.371 77.170 1.00 33.46 453 TRP C N 1
ATOM 11718 C CA . TRP C 1 452 ? 69.833 83.440 76.203 1.00 33.26 453 TRP C CA 1
ATOM 11719 C C . TRP C 1 452 ? 69.008 84.562 76.829 1.00 33.26 453 TRP C C 1
ATOM 11720 O O . TRP C 1 452 ? 68.648 84.493 78.000 1.00 32.94 453 TRP C O 1
ATOM 11731 N N . TYR C 1 453 ? 68.767 85.614 76.056 1.00 33.28 454 TYR C N 1
ATOM 11732 C CA . TYR C 1 453 ? 67.846 86.675 76.432 1.00 33.57 454 TYR C CA 1
ATOM 11733 C C . TYR C 1 453 ? 66.407 86.284 76.047 1.00 33.95 454 TYR C C 1
ATOM 11734 O O . TYR C 1 453 ? 66.203 85.481 75.126 1.00 33.82 454 TYR C O 1
ATOM 11743 N N . PRO C 1 454 ? 65.401 86.832 76.761 1.00 34.40 455 PRO C N 1
ATOM 11744 C CA . PRO C 1 454 ? 64.008 86.591 76.358 1.00 34.83 455 PRO C CA 1
ATOM 11745 C C . PRO C 1 454 ? 63.686 87.197 74.974 1.00 35.27 455 PRO C C 1
ATOM 11746 O O . PRO C 1 454 ? 64.155 88.296 74.655 1.00 35.34 455 PRO C O 1
ATOM 11750 N N . ASP C 1 455 ? 62.885 86.483 74.184 1.00 35.58 456 ASP C N 1
ATOM 11751 C CA . ASP C 1 455 ? 62.545 86.880 72.816 1.00 35.85 456 ASP C CA 1
ATOM 11752 C C . ASP C 1 455 ? 61.349 87.837 72.714 1.00 36.12 456 ASP C C 1
ATOM 11753 O O . ASP C 1 455 ? 61.352 88.748 71.886 1.00 36.28 456 ASP C O 1
ATOM 11758 N N . ASP C 1 456 ? 60.324 87.627 73.533 1.00 36.48 457 ASP C N 1
ATOM 11759 C CA . ASP C 1 456 ? 59.088 88.407 73.383 1.00 37.06 457 ASP C CA 1
ATOM 11760 C C . ASP C 1 456 ? 58.944 89.538 74.393 1.00 36.96 457 ASP C C 1
ATOM 11761 O O . ASP C 1 456 ? 57.867 90.130 74.522 1.00 37.09 457 ASP C O 1
ATOM 11766 N N . SER C 1 457 ? 60.039 89.858 75.075 1.00 36.85 458 SER C N 1
ATOM 11767 C CA . SER C 1 457 ? 60.036 90.861 76.136 1.00 36.89 458 SER C CA 1
ATOM 11768 C C . SER C 1 457 ? 60.105 92.298 75.619 1.00 36.79 458 SER C C 1
ATOM 11769 O O . SER C 1 457 ? 60.759 92.578 74.619 1.00 36.71 458 SER C O 1
ATOM 11772 N N . LYS C 1 458 ? 59.428 93.201 76.321 1.00 36.98 459 LYS C N 1
ATOM 11773 C CA . LYS C 1 458 ? 59.544 94.643 76.081 1.00 37.31 459 LYS C CA 1
ATOM 11774 C C . LYS C 1 458 ? 60.609 95.289 76.981 1.00 37.34 459 LYS C C 1
ATOM 11775 O O . LYS C 1 458 ? 60.912 96.481 76.839 1.00 37.28 459 LYS C O 1
ATOM 11781 N N . LYS C 1 459 ? 61.162 94.490 77.900 1.00 37.38 460 LYS C N 1
ATOM 11782 C CA . LYS C 1 459 ? 62.211 94.927 78.825 1.00 37.46 460 LYS C CA 1
ATOM 11783 C C . LYS C 1 459 ? 63.504 95.222 78.070 1.00 37.10 460 LYS C C 1
ATOM 11784 O O . LYS C 1 459 ? 63.793 94.601 77.048 1.00 36.95 460 LYS C O 1
ATOM 11790 N N . GLU C 1 460 ? 64.261 96.187 78.583 1.00 37.07 461 GLU C N 1
ATOM 11791 C CA . GLU C 1 460 ? 65.500 96.636 77.963 1.00 37.10 461 GLU C CA 1
ATOM 11792 C C . GLU C 1 460 ? 66.717 95.985 78.603 1.00 36.71 461 GLU C C 1
ATOM 11793 O O . GLU C 1 460 ? 66.830 95.928 79.830 1.00 36.61 461 GLU C O 1
ATOM 11799 N N . TYR C 1 461 ? 67.627 95.505 77.764 1.00 36.51 462 TYR C N 1
ATOM 11800 C CA . TYR C 1 461 ? 68.878 94.920 78.230 1.00 36.43 462 TYR C CA 1
ATOM 11801 C C . TYR C 1 461 ? 70.048 95.651 77.584 1.00 36.40 462 TYR C C 1
ATOM 11802 O O . TYR C 1 461 ? 70.425 95.350 76.445 1.00 36.40 462 TYR C O 1
ATOM 11811 N N . ASN C 1 462 ? 70.615 96.608 78.316 1.00 36.56 463 ASN C N 1
ATOM 11812 C CA . ASN C 1 462 ? 71.742 97.416 77.835 1.00 36.75 463 ASN C CA 1
ATOM 11813 C C . ASN C 1 462 ? 72.953 96.600 77.413 1.00 36.62 463 ASN C C 1
ATOM 11814 O O . ASN C 1 462 ? 73.792 97.089 76.650 1.00 36.78 463 ASN C O 1
ATOM 11819 N N . SER C 1 463 ? 73.040 95.368 77.917 1.00 36.39 464 SER C N 1
ATOM 11820 C CA . SER C 1 463 ? 74.190 94.502 77.669 1.00 36.35 464 SER C CA 1
ATOM 11821 C C . SER C 1 463 ? 73.956 93.613 76.460 1.00 36.08 464 SER C C 1
ATOM 11822 O O . SER C 1 463 ? 74.887 92.998 75.944 1.00 35.96 464 SER C O 1
ATOM 11825 N N . LYS C 1 464 ? 72.700 93.528 76.030 1.00 36.00 465 LYS C N 1
ATOM 11826 C CA . LYS C 1 464 ? 72.342 92.724 74.866 1.00 35.89 465 LYS C CA 1
ATOM 11827 C C . LYS C 1 464 ? 72.715 93.480 73.589 1.00 35.78 465 LYS C C 1
ATOM 11828 O O . LYS C 1 464 ? 72.168 94.553 73.320 1.00 36.02 465 LYS C O 1
ATOM 11834 N N . PRO C 1 465 ? 73.643 92.920 72.796 1.00 35.76 466 PRO C N 1
ATOM 11835 C CA . PRO C 1 465 ? 74.139 93.620 71.614 1.00 35.66 466 PRO C CA 1
ATOM 11836 C C . PRO C 1 465 ? 73.100 93.631 70.487 1.00 35.70 466 PRO C C 1
ATOM 11837 O O . PRO C 1 465 ? 72.368 92.657 70.306 1.00 35.33 466 PRO C O 1
ATOM 11841 N N . LYS C 1 466 ? 73.036 94.741 69.755 1.00 35.88 467 LYS C N 1
ATOM 11842 C CA . LYS C 1 466 ? 72.160 94.842 68.584 1.00 36.19 467 LYS C CA 1
ATOM 11843 C C . LYS C 1 466 ? 72.872 94.399 67.300 1.00 36.15 467 LYS C C 1
ATOM 11844 O O . LYS C 1 466 ? 72.248 93.873 66.379 1.00 36.09 467 LYS C O 1
ATOM 11850 N N . LEU C 1 467 ? 74.185 94.610 67.260 1.00 36.27 468 LEU C N 1
ATOM 11851 C CA . LEU C 1 467 ? 74.987 94.337 66.075 1.00 36.17 468 LEU C CA 1
ATOM 11852 C C . LEU C 1 467 ? 76.214 93.510 66.425 1.00 36.04 468 LEU C C 1
ATOM 11853 O O . LEU C 1 467 ? 76.680 93.536 67.562 1.00 35.99 468 LEU C O 1
ATOM 11858 N N . ILE C 1 468 ? 76.729 92.784 65.432 1.00 35.96 469 ILE C N 1
ATOM 11859 C CA . ILE C 1 468 ? 78.007 92.082 65.553 1.00 35.71 469 ILE C CA 1
ATOM 11860 C C . ILE C 1 468 ? 79.145 93.058 65.287 1.00 35.68 469 ILE C C 1
ATOM 11861 O O . ILE C 1 468 ? 79.160 93.761 64.268 1.00 35.66 469 ILE C O 1
ATOM 11866 N N . THR C 1 469 ? 80.073 93.114 66.237 1.00 35.65 470 THR C N 1
ATOM 11867 C CA . THR C 1 469 ? 81.291 93.912 66.110 1.00 35.46 470 THR C CA 1
ATOM 11868 C C . THR C 1 469 ? 82.487 93.032 66.451 1.00 35.26 470 THR C C 1
ATOM 11869 O O . THR C 1 469 ? 82.322 91.947 67.038 1.00 34.88 470 THR C O 1
ATOM 11873 N N . ASN C 1 470 ? 83.681 93.497 66.078 1.00 35.13 471 ASN C N 1
ATOM 11874 C CA . ASN C 1 470 ? 84.910 92.769 66.368 1.00 35.11 471 ASN C CA 1
ATOM 11875 C C . ASN C 1 470 ? 85.203 92.641 67.861 1.00 35.13 471 ASN C C 1
ATOM 11876 O O . ASN C 1 470 ? 85.645 91.587 68.323 1.00 34.99 471 ASN C O 1
ATOM 11881 N N . LYS C 1 471 ? 84.937 93.715 68.600 1.00 35.13 472 LYS C N 1
ATOM 11882 C CA . LYS C 1 471 ? 85.097 93.750 70.054 1.00 35.56 472 LYS C CA 1
ATOM 11883 C C . LYS C 1 471 ? 84.251 92.680 70.769 1.00 35.32 472 LYS C C 1
ATOM 11884 O O . LYS C 1 471 ? 84.717 92.048 71.718 1.00 35.40 472 LYS C O 1
ATOM 11890 N N . LEU C 1 472 ? 83.021 92.484 70.301 1.00 35.13 473 LEU C N 1
ATOM 11891 C CA . LEU C 1 472 ? 82.122 91.442 70.818 1.00 35.30 473 LEU C CA 1
ATOM 11892 C C . LEU C 1 472 ? 82.678 90.016 70.694 1.00 35.54 473 LEU C C 1
ATOM 11893 O O . LEU C 1 472 ? 82.301 89.129 71.465 1.00 35.47 473 LEU C O 1
ATOM 11898 N N . MET C 1 473 ? 83.578 89.818 69.734 1.00 35.66 474 MET C N 1
ATOM 11899 C CA . MET C 1 473 ? 84.133 88.504 69.419 1.00 36.14 474 MET C CA 1
ATOM 11900 C C . MET C 1 473 ? 85.089 87.970 70.481 1.00 36.29 474 MET C C 1
ATOM 11901 O O . MET C 1 473 ? 85.247 86.741 70.607 1.00 36.12 474 MET C O 1
ATOM 11906 N N . GLU C 1 474 ? 85.718 88.890 71.224 1.00 36.25 475 GLU C N 1
ATOM 11907 C CA . GLU C 1 474 ? 86.646 88.556 72.324 1.00 36.33 475 GLU C CA 1
ATOM 11908 C C . GLU C 1 474 ? 87.807 87.660 71.834 1.00 36.18 475 GLU C C 1
ATOM 11909 O O . GLU C 1 474 ? 88.331 86.819 72.575 1.00 36.32 475 GLU C O 1
ATOM 11915 N N . HIS C 1 475 ? 88.197 87.848 70.577 1.00 35.80 476 HIS C N 1
ATOM 11916 C CA . HIS C 1 475 ? 89.228 87.014 69.963 1.00 35.58 476 HIS C CA 1
ATOM 11917 C C . HIS C 1 475 ? 90.513 87.810 69.679 1.00 35.44 476 HIS C C 1
ATOM 11918 O O . HIS C 1 475 ? 90.591 88.999 69.996 1.00 35.48 476 HIS C O 1
ATOM 11925 N N . ASN C 1 476 ? 91.514 87.164 69.082 1.00 35.41 477 ASN C N 1
ATOM 11926 C CA . ASN C 1 476 ? 92.751 87.875 68.751 1.00 35.42 477 ASN C CA 1
ATOM 11927 C C . ASN C 1 476 ? 92.802 88.438 67.323 1.00 35.22 477 ASN C C 1
ATOM 11928 O O . ASN C 1 476 ? 93.747 89.146 66.964 1.00 35.12 477 ASN C O 1
ATOM 11933 N N . CYS C 1 477 ? 91.783 88.133 66.518 1.00 35.07 478 CYS C N 1
ATOM 11934 C CA . CYS C 1 477 ? 91.708 88.667 65.147 1.00 35.04 478 CYS C CA 1
ATOM 11935 C C . CYS C 1 477 ? 91.302 90.152 65.131 1.00 34.97 478 CYS C C 1
ATOM 11936 O O . CYS C 1 477 ? 90.703 90.652 66.084 1.00 35.02 478 CYS C O 1
ATOM 11939 N N . ASP C 1 478 ? 91.649 90.858 64.058 1.00 35.09 479 ASP C N 1
ATOM 11940 C CA . ASP C 1 478 ? 91.308 92.284 63.936 1.00 35.06 479 ASP C CA 1
ATOM 11941 C C . ASP C 1 478 ? 90.038 92.544 63.118 1.00 35.14 479 ASP C C 1
ATOM 11942 O O . ASP C 1 478 ? 89.700 93.694 62.854 1.00 35.38 479 ASP C O 1
ATOM 11947 N N . TYR C 1 479 ? 89.354 91.476 62.708 1.00 35.25 480 TYR C N 1
ATOM 11948 C CA . TYR C 1 479 ? 88.098 91.581 61.962 1.00 35.16 480 TYR C CA 1
ATOM 11949 C C . TYR C 1 479 ? 87.208 90.353 62.152 1.00 35.08 480 TYR C C 1
ATOM 11950 O O . TYR C 1 479 ? 87.690 89.274 62.504 1.00 35.08 480 TYR C O 1
ATOM 11959 N N . THR C 1 480 ? 85.906 90.551 61.937 1.00 35.15 481 THR C N 1
ATOM 11960 C CA . THR C 1 480 ? 84.924 89.469 61.762 1.00 35.06 481 THR C CA 1
ATOM 11961 C C . THR C 1 480 ? 84.153 89.708 60.456 1.00 35.00 481 THR C C 1
ATOM 11962 O O . THR C 1 480 ? 83.771 90.839 60.168 1.00 34.88 481 THR C O 1
ATOM 11966 N N . PRO C 1 481 ? 83.929 88.645 59.657 1.00 35.19 482 PRO C N 1
ATOM 11967 C CA . PRO C 1 481 ? 83.189 88.801 58.394 1.00 35.26 482 PRO C CA 1
ATOM 11968 C C . PRO C 1 481 ? 81.753 89.316 58.553 1.00 35.34 482 PRO C C 1
ATOM 11969 O O . PRO C 1 481 ? 81.209 89.903 57.621 1.00 35.60 482 PRO C O 1
ATOM 11973 N N . PHE C 1 482 ? 81.150 89.105 59.716 1.00 35.50 483 PHE C N 1
ATOM 11974 C CA . PHE C 1 482 ? 79.764 89.534 59.950 1.00 35.60 483 PHE C CA 1
ATOM 11975 C C . PHE C 1 482 ? 79.645 90.924 60.609 1.00 35.64 483 PHE C C 1
ATOM 11976 O O . PHE C 1 482 ? 78.585 91.290 61.118 1.00 35.77 483 PHE C O 1
ATOM 11984 N N . GLU C 1 483 ? 80.733 91.691 60.572 1.00 35.69 484 GLU C N 1
ATOM 11985 C CA . GLU C 1 483 ? 80.789 93.037 61.147 1.00 35.81 484 GLU C CA 1
ATOM 11986 C C . GLU C 1 483 ? 79.639 93.922 60.653 1.00 35.66 484 GLU C C 1
ATOM 11987 O O . GLU C 1 483 ? 79.397 94.032 59.451 1.00 35.59 484 GLU C O 1
ATOM 11993 N N . GLY C 1 484 ? 78.925 94.537 61.592 1.00 35.65 485 GLY C N 1
ATOM 11994 C CA . GLY C 1 484 ? 77.876 95.501 61.268 1.00 35.40 485 GLY C CA 1
ATOM 11995 C C . GLY C 1 484 ? 76.461 94.960 61.125 1.00 35.33 485 GLY C C 1
ATOM 11996 O O . GLY C 1 484 ? 75.517 95.738 61.058 1.00 35.35 485 GLY C O 1
ATOM 11997 N N . ILE C 1 485 ? 76.296 93.638 61.086 1.00 35.42 486 ILE C N 1
ATOM 11998 C CA . ILE C 1 485 ? 74.961 93.055 60.871 1.00 35.38 486 ILE C CA 1
ATOM 11999 C C . ILE C 1 485 ? 74.151 92.996 62.167 1.00 35.45 486 ILE C C 1
ATOM 12000 O O . ILE C 1 485 ? 74.730 92.861 63.250 1.00 35.42 486 ILE C O 1
ATOM 12005 N N . GLU C 1 486 ? 72.826 93.111 62.042 1.00 35.36 487 GLU C N 1
ATOM 12006 C CA . GLU C 1 486 ? 71.907 92.967 63.174 1.00 35.84 487 GLU C CA 1
ATOM 12007 C C . GLU C 1 486 ? 71.898 91.525 63.692 1.00 35.53 487 GLU C C 1
ATOM 12008 O O . GLU C 1 486 ? 71.848 90.575 62.912 1.00 35.43 487 GLU C O 1
ATOM 12014 N N . ILE C 1 487 ? 71.965 91.376 65.010 1.00 35.45 488 ILE C N 1
ATOM 12015 C CA . ILE C 1 487 ? 71.849 90.065 65.658 1.00 35.47 488 ILE C CA 1
ATOM 12016 C C . ILE C 1 487 ? 70.764 90.148 66.728 1.00 35.40 488 ILE C C 1
ATOM 12017 O O . ILE C 1 487 ? 70.768 91.063 67.546 1.00 35.41 488 ILE C O 1
ATOM 12022 N N . LYS C 1 488 ? 69.828 89.208 66.696 1.00 35.28 489 LYS C N 1
ATOM 12023 C CA . LYS C 1 488 ? 68.584 89.326 67.468 1.00 35.48 489 LYS C CA 1
ATOM 12024 C C . LYS C 1 488 ? 68.594 88.656 68.845 1.00 35.17 489 LYS C C 1
ATOM 12025 O O . LYS C 1 488 ? 67.667 88.851 69.647 1.00 35.23 489 LYS C O 1
ATOM 12031 N N . ASN C 1 489 ? 69.631 87.865 69.112 1.00 34.70 490 ASN C N 1
ATOM 12032 C CA . ASN C 1 489 ? 69.876 87.320 70.447 1.00 34.28 490 ASN C CA 1
ATOM 12033 C C . ASN C 1 489 ? 71.355 86.993 70.633 1.00 34.28 490 ASN C C 1
ATOM 12034 O O . ASN C 1 489 ? 72.095 86.777 69.667 1.00 34.43 490 ASN C O 1
ATOM 12039 N N . TRP C 1 490 ? 71.785 86.984 71.885 1.00 34.26 491 TRP C N 1
ATOM 12040 C CA . TRP C 1 490 ? 73.162 86.662 72.241 1.00 33.98 491 TRP C CA 1
ATOM 12041 C C . TRP C 1 490 ? 73.136 85.909 73.567 1.00 33.73 491 TRP C C 1
ATOM 12042 O O . TRP C 1 490 ? 72.181 86.048 74.336 1.00 33.32 491 TRP C O 1
ATOM 12053 N N . PRO C 1 491 ? 74.136 85.041 73.808 1.00 33.89 492 PRO C N 1
ATOM 12054 C CA . PRO C 1 491 ? 74.234 84.467 75.152 1.00 33.89 492 PRO C CA 1
ATOM 12055 C C . PRO C 1 491 ? 74.253 85.542 76.227 1.00 33.74 492 PRO C C 1
ATOM 12056 O O . PRO C 1 491 ? 74.978 86.522 76.108 1.00 33.65 492 PRO C O 1
ATOM 12060 N N . ARG C 1 492 ? 73.417 85.362 77.241 1.00 33.77 493 ARG C N 1
ATOM 12061 C CA . ARG C 1 492 ? 73.347 86.261 78.386 1.00 33.86 493 ARG C CA 1
ATOM 12062 C C . ARG C 1 492 ? 74.250 85.707 79.493 1.00 34.01 493 ARG C C 1
ATOM 12063 O O . ARG C 1 492 ? 74.938 86.453 80.179 1.00 33.88 493 ARG C O 1
ATOM 12071 N N . TYR C 1 493 ? 74.235 84.384 79.646 1.00 34.24 494 TYR C N 1
ATOM 12072 C CA . TYR C 1 493 ? 75.180 83.679 80.500 1.00 34.35 494 TYR C CA 1
ATOM 12073 C C . TYR C 1 493 ? 75.730 82.482 79.735 1.00 34.35 494 TYR C C 1
ATOM 12074 O O . TYR C 1 493 ? 74.986 81.758 79.088 1.00 34.58 494 TYR C O 1
ATOM 12083 N N . THR C 1 494 ? 77.040 82.286 79.809 1.00 34.50 495 THR C N 1
ATOM 12084 C CA . THR C 1 494 ? 77.672 81.051 79.364 1.00 34.19 495 THR C CA 1
ATOM 12085 C C . THR C 1 494 ? 78.280 80.376 80.605 1.00 34.31 495 THR C C 1
ATOM 12086 O O . THR C 1 494 ? 79.140 80.952 81.285 1.00 34.18 495 THR C O 1
ATOM 12090 N N . ILE C 1 495 ? 77.793 79.175 80.910 1.00 34.11 496 ILE C N 1
ATOM 12091 C CA . ILE C 1 495 ? 78.230 78.414 82.071 1.00 33.87 496 ILE C CA 1
ATOM 12092 C C . ILE C 1 495 ? 79.088 77.237 81.598 1.00 34.22 496 ILE C C 1
ATOM 12093 O O . ILE C 1 495 ? 78.661 76.450 80.755 1.00 34.30 496 ILE C O 1
ATOM 12098 N N . VAL C 1 496 ? 80.316 77.156 82.100 1.00 34.49 497 VAL C N 1
ATOM 12099 C CA . VAL C 1 496 ? 81.240 76.080 81.730 1.00 34.87 497 VAL C CA 1
ATOM 12100 C C . VAL C 1 496 ? 81.631 75.329 82.990 1.00 35.14 497 VAL C C 1
ATOM 12101 O O . VAL C 1 496 ? 82.187 75.908 83.926 1.00 34.87 497 VAL C O 1
ATOM 12105 N N . LYS C 1 497 ? 81.320 74.039 82.994 1.00 35.51 498 LYS C N 1
ATOM 12106 C CA . LYS C 1 497 ? 81.558 73.151 84.135 1.00 35.98 498 LYS C CA 1
ATOM 12107 C C . LYS C 1 497 ? 81.074 73.743 85.466 1.00 35.90 498 LYS C C 1
ATOM 12108 O O . LYS C 1 497 ? 81.803 73.758 86.465 1.00 35.95 498 LYS C O 1
ATOM 12114 N N . GLY C 1 498 ? 79.837 74.243 85.451 1.00 35.89 499 GLY C N 1
ATOM 12115 C CA . GLY C 1 498 ? 79.185 74.782 86.642 1.00 35.85 499 GLY C CA 1
ATOM 12116 C C . GLY C 1 498 ? 79.482 76.234 86.981 1.00 36.07 499 GLY C C 1
ATOM 12117 O O . GLY C 1 498 ? 78.885 76.783 87.911 1.00 36.19 499 GLY C O 1
ATOM 12118 N N . LYS C 1 499 ? 80.395 76.861 86.236 1.00 35.93 500 LYS C N 1
ATOM 12119 C CA . LYS C 1 499 ? 80.860 78.212 86.557 1.00 35.87 500 LYS C CA 1
ATOM 12120 C C . LYS C 1 499 ? 80.518 79.205 85.458 1.00 35.60 500 LYS C C 1
ATOM 12121 O O . LYS C 1 499 ? 80.659 78.906 84.281 1.00 35.76 500 LYS C O 1
ATOM 12127 N N . ILE C 1 500 ? 80.069 80.392 85.854 1.00 35.41 501 ILE C N 1
ATOM 12128 C CA . ILE C 1 500 ? 79.796 81.485 84.923 1.00 35.03 501 ILE C CA 1
ATOM 12129 C C . ILE C 1 500 ? 81.115 82.045 84.379 1.00 34.91 501 ILE C C 1
ATOM 12130 O O . ILE C 1 500 ? 81.879 82.667 85.104 1.00 35.12 501 ILE C O 1
ATOM 12135 N N . VAL C 1 501 ? 81.388 81.804 83.104 1.00 34.82 502 VAL C N 1
ATOM 12136 C CA . VAL C 1 501 ? 82.617 82.297 82.482 1.00 34.82 502 VAL C CA 1
ATOM 12137 C C . VAL C 1 501 ? 82.310 83.512 81.601 1.00 34.78 502 VAL C C 1
ATOM 12138 O O . VAL C 1 501 ? 83.205 84.280 81.260 1.00 34.69 502 VAL C O 1
ATOM 12142 N N . TYR C 1 502 ? 81.031 83.688 81.265 1.00 34.77 503 TYR C N 1
ATOM 12143 C CA . TYR C 1 502 ? 80.554 84.838 80.494 1.00 34.48 503 TYR C CA 1
ATOM 12144 C C . TYR C 1 502 ? 79.210 85.318 81.012 1.00 34.65 503 TYR C C 1
ATOM 12145 O O . TYR C 1 502 ? 78.250 84.541 81.062 1.00 34.33 503 TYR C O 1
ATOM 12154 N N . LYS C 1 503 ? 79.154 86.601 81.381 1.00 34.64 504 LYS C N 1
ATOM 12155 C CA . LYS C 1 503 ? 77.929 87.224 81.874 1.00 34.95 504 LYS C CA 1
ATOM 12156 C C . LYS C 1 503 ? 77.706 88.622 81.287 1.00 35.06 504 LYS C C 1
ATOM 12157 O O . LYS C 1 503 ? 78.464 89.546 81.578 1.00 34.86 504 LYS C O 1
ATOM 12163 N N . GLU C 1 504 ? 76.658 88.753 80.472 1.00 35.10 505 GLU C N 1
ATOM 12164 C CA . GLU C 1 504 ? 76.168 90.039 79.977 1.00 35.25 505 GLU C CA 1
ATOM 12165 C C . GLU C 1 504 ? 77.263 90.922 79.376 1.00 35.10 505 GLU C C 1
ATOM 12166 O O . GLU C 1 504 ? 77.382 92.102 79.713 1.00 34.81 505 GLU C O 1
ATOM 12172 N N . GLY C 1 505 ? 78.056 90.320 78.488 1.00 35.11 506 GLY C N 1
ATOM 12173 C CA . GLY C 1 505 ? 79.098 91.022 77.745 1.00 35.13 506 GLY C CA 1
ATOM 12174 C C . GLY C 1 505 ? 80.486 90.875 78.324 1.00 35.18 506 GLY C C 1
ATOM 12175 O O . GLY C 1 505 ? 81.469 91.220 77.666 1.00 35.42 506 GLY C O 1
ATOM 12176 N N . GLU C 1 506 ? 80.571 90.355 79.546 1.00 35.24 507 GLU C N 1
ATOM 12177 C CA . GLU C 1 506 ? 81.844 90.226 80.254 1.00 35.45 507 GLU C CA 1
ATOM 12178 C C . GLU C 1 506 ? 82.330 88.785 80.373 1.00 35.32 507 GLU C C 1
ATOM 12179 O O . GLU C 1 506 ? 81.571 87.891 80.739 1.00 35.18 507 GLU C O 1
ATOM 12185 N N . ILE C 1 507 ? 83.607 88.584 80.059 1.00 35.30 508 ILE C N 1
ATOM 12186 C CA . ILE C 1 507 ? 84.314 87.337 80.324 1.00 35.24 508 ILE C CA 1
ATOM 12187 C C . ILE C 1 507 ? 84.841 87.365 81.766 1.00 35.47 508 ILE C C 1
ATOM 12188 O O . ILE C 1 507 ? 85.482 88.331 82.166 1.00 35.73 508 ILE C O 1
ATOM 12193 N N . LEU C 1 508 ? 84.579 86.311 82.536 1.00 35.58 509 LEU C N 1
ATOM 12194 C CA . LEU C 1 508 ? 85.099 86.210 83.899 1.00 35.67 509 LEU C CA 1
ATOM 12195 C C . LEU C 1 508 ? 86.282 85.244 83.947 1.00 35.81 509 LEU C C 1
ATOM 12196 O O . LEU C 1 508 ? 86.120 84.052 84.218 1.00 35.98 509 LEU C O 1
ATOM 12201 N N . LYS C 1 509 ? 87.472 85.783 83.680 1.00 35.99 510 LYS C N 1
ATOM 12202 C CA . LYS C 1 509 ? 88.730 85.023 83.583 1.00 36.29 510 LYS C CA 1
ATOM 12203 C C . LYS C 1 509 ? 89.065 84.144 84.800 1.00 36.21 510 LYS C C 1
ATOM 12204 O O . LYS C 1 509 ? 89.634 83.068 84.649 1.00 36.46 510 LYS C O 1
ATOM 12210 N N . GLU C 1 510 ? 88.711 84.605 85.995 1.00 36.20 511 GLU C N 1
ATOM 12211 C CA . GLU C 1 510 ? 88.929 83.841 87.227 1.00 36.33 511 GLU C CA 1
ATOM 12212 C C . GLU C 1 510 ? 88.233 82.481 87.218 1.00 36.01 511 GLU C C 1
ATOM 12213 O O . GLU C 1 510 ? 88.645 81.564 87.926 1.00 35.96 511 GLU C O 1
ATOM 12219 N N . ASN C 1 511 ? 87.176 82.371 86.417 1.00 35.70 512 ASN C N 1
ATOM 12220 C CA . ASN C 1 511 ? 86.391 81.150 86.310 1.00 35.44 512 ASN C CA 1
ATOM 12221 C C . ASN C 1 511 ? 86.820 80.258 85.135 1.00 35.57 512 ASN C C 1
ATOM 12222 O O . ASN C 1 511 ? 86.216 79.218 84.888 1.00 35.59 512 ASN C O 1
ATOM 12227 N N . ALA C 1 512 ? 87.871 80.666 84.426 1.00 35.75 513 ALA C N 1
ATOM 12228 C CA . ALA C 1 512 ? 88.436 79.869 83.331 1.00 36.05 513 ALA C CA 1
ATOM 12229 C C . ALA C 1 512 ? 89.190 78.659 83.870 1.00 36.02 513 ALA C C 1
ATOM 12230 O O . ALA C 1 512 ? 90.194 78.806 84.556 1.00 36.30 513 ALA C O 1
ATOM 12232 N N . ASP C 1 513 ? 88.703 77.466 83.555 1.00 36.20 514 ASP C N 1
ATOM 12233 C CA . ASP C 1 513 ? 89.318 76.242 84.054 1.00 36.58 514 ASP C CA 1
ATOM 12234 C C . ASP C 1 513 ? 89.280 75.093 83.020 1.00 36.14 514 ASP C C 1
ATOM 12235 O O . ASP C 1 513 ? 89.211 73.913 83.379 1.00 36.09 514 ASP C O 1
ATOM 12240 N N . GLY C 1 514 ? 89.337 75.454 81.740 1.00 35.77 515 GLY C N 1
ATOM 12241 C CA . GLY C 1 514 ? 89.303 74.483 80.650 1.00 35.84 515 GLY C CA 1
ATOM 12242 C C . GLY C 1 514 ? 90.476 73.519 80.643 1.00 35.87 515 GLY C C 1
ATOM 12243 O O . GLY C 1 514 ? 91.593 73.878 81.032 1.00 35.97 515 GLY C O 1
ATOM 12244 N N . LYS C 1 515 ? 90.223 72.293 80.195 1.00 35.71 516 LYS C N 1
ATOM 12245 C CA . LYS C 1 515 ? 91.250 71.257 80.149 1.00 35.74 516 LYS C CA 1
ATOM 12246 C C . LYS C 1 515 ? 91.220 70.514 78.827 1.00 35.42 516 LYS C C 1
ATOM 12247 O O . LYS C 1 515 ? 90.219 70.541 78.114 1.00 35.54 516 LYS C O 1
ATOM 12253 N N . TYR C 1 516 ? 92.317 69.840 78.501 1.00 35.17 517 TYR C N 1
ATOM 12254 C CA . TYR C 1 516 ? 92.302 68.916 77.384 1.00 34.90 517 TYR C CA 1
ATOM 12255 C C . TYR C 1 516 ? 91.305 67.786 77.658 1.00 35.11 517 TYR C C 1
ATOM 12256 O O . TYR C 1 516 ? 91.222 67.260 78.772 1.00 34.97 517 TYR C O 1
ATOM 12265 N N . LEU C 1 517 ? 90.568 67.409 76.622 1.00 35.21 518 LEU C N 1
ATOM 12266 C CA . LEU C 1 517 ? 89.559 66.388 76.740 1.00 35.46 518 LEU C CA 1
ATOM 12267 C C . LEU C 1 517 ? 89.950 65.094 76.018 1.00 35.41 518 LEU C C 1
ATOM 12268 O O . LEU C 1 517 ? 90.097 65.068 74.792 1.00 35.54 518 LEU C O 1
ATOM 12273 N N . LYS C 1 518 ? 90.135 64.029 76.784 1.00 35.33 519 LYS C N 1
ATOM 12274 C CA . LYS C 1 518 ? 90.245 62.685 76.213 1.00 35.73 519 LYS C CA 1
ATOM 12275 C C . LYS C 1 518 ? 88.850 62.221 75.806 1.00 35.56 519 LYS C C 1
ATOM 12276 O O . LYS C 1 518 ? 87.902 62.330 76.591 1.00 36.01 519 LYS C O 1
ATOM 12282 N N . ARG C 1 519 ? 88.726 61.736 74.575 1.00 35.19 520 ARG C N 1
ATOM 12283 C CA . ARG C 1 519 ? 87.433 61.335 74.005 1.00 34.79 520 ARG C CA 1
ATOM 12284 C C . ARG C 1 519 ? 87.340 59.814 73.829 1.00 34.74 520 ARG C C 1
ATOM 12285 O O . ARG C 1 519 ? 88.352 59.132 73.730 1.00 34.74 520 ARG C O 1
ATOM 12293 N N . GLY C 1 520 ? 86.115 59.298 73.789 1.00 34.68 521 GLY C N 1
ATOM 12294 C CA . GLY C 1 520 ? 85.870 57.878 73.569 1.00 34.45 521 GLY C CA 1
ATOM 12295 C C . GLY C 1 520 ? 85.632 57.579 72.100 1.00 34.62 521 GLY C C 1
ATOM 12296 O O . GLY C 1 520 ? 85.770 58.454 71.239 1.00 34.32 521 GLY C O 1
ATOM 12297 N N . LYS C 1 521 ? 85.305 56.323 71.818 1.00 34.68 522 LYS C N 1
ATOM 12298 C CA . LYS C 1 521 ? 84.907 55.912 70.492 1.00 34.92 522 LYS C CA 1
ATOM 12299 C C . LYS C 1 521 ? 83.439 56.287 70.320 1.00 35.44 522 LYS C C 1
ATOM 12300 O O . LYS C 1 521 ? 82.638 56.109 71.246 1.00 35.66 522 LYS C O 1
ATOM 12306 N N . SER C 1 522 ? 83.081 56.787 69.141 1.00 35.33 523 SER C N 1
ATOM 12307 C CA . SER C 1 522 ? 81.698 57.130 68.858 1.00 35.55 523 SER C CA 1
ATOM 12308 C C . SER C 1 522 ? 80.855 55.884 68.633 1.00 35.60 523 SER C C 1
ATOM 12309 O O . SER C 1 522 ? 81.297 54.945 67.965 1.00 35.75 523 SER C O 1
ATOM 12312 N N . PHE C 1 523 ? 79.644 55.874 69.189 1.00 35.79 524 PHE C N 1
ATOM 12313 C CA . PHE C 1 523 ? 78.691 54.792 68.924 1.00 36.16 524 PHE C CA 1
ATOM 12314 C C . PHE C 1 523 ? 78.055 54.919 67.520 1.00 36.20 524 PHE C C 1
ATOM 12315 O O . PHE C 1 523 ? 77.494 53.951 66.982 1.00 36.31 524 PHE C O 1
ATOM 12323 N N . MET C 1 524 ? 78.145 56.111 66.938 1.00 35.96 525 MET C N 1
ATOM 12324 C CA . MET C 1 524 ? 77.664 56.340 65.586 1.00 36.31 525 MET C CA 1
ATOM 12325 C C . MET C 1 524 ? 78.636 55.810 64.521 1.00 35.86 525 MET C C 1
ATOM 12326 O O . MET C 1 524 ? 78.261 55.654 63.363 1.00 35.64 525 MET C O 1
ATOM 12331 N N . CYS C 1 525 ? 79.875 55.529 64.915 1.00 35.80 526 CYS C N 1
ATOM 12332 C CA . CYS C 1 525 ? 80.914 55.173 63.954 1.00 35.93 526 CYS C CA 1
ATOM 12333 C C . CYS C 1 525 ? 81.345 53.702 63.997 1.00 36.04 526 CYS C C 1
ATOM 12334 O O . CYS C 1 525 ? 82.432 53.355 63.502 1.00 36.19 526 CYS C O 1
ATOM 12337 N N . THR C 1 526 ? 80.496 52.853 64.587 1.00 35.77 527 THR C N 1
ATOM 12338 C CA . THR C 1 526 ? 80.635 51.410 64.459 1.00 36.02 527 THR C CA 1
ATOM 12339 C C . THR C 1 526 ? 80.177 51.042 63.036 1.00 35.97 527 THR C C 1
ATOM 12340 O O . THR C 1 526 ? 79.313 51.712 62.475 1.00 35.90 527 THR C O 1
ATOM 12344 N N . PRO C 1 527 ? 80.753 49.981 62.447 1.00 35.96 528 PRO C N 1
ATOM 12345 C CA . PRO C 1 527 ? 80.453 49.696 61.039 1.00 35.95 528 PRO C CA 1
ATOM 12346 C C . PRO C 1 527 ? 79.074 49.094 60.817 1.00 35.85 528 PRO C C 1
ATOM 12347 O O . PRO C 1 527 ? 78.541 48.421 61.707 1.00 36.05 528 PRO C O 1
ATOM 12351 N N . LYS C 1 528 ? 78.518 49.330 59.629 1.00 35.80 529 LYS C N 1
ATOM 12352 C CA . LYS C 1 528 ? 77.259 48.716 59.206 1.00 36.15 529 LYS C CA 1
ATOM 12353 C C . LYS C 1 528 ? 77.377 47.199 58.996 1.00 36.02 529 LYS C C 1
ATOM 12354 O O . LYS C 1 528 ? 76.368 46.495 59.026 1.00 35.96 529 LYS C O 1
ATOM 12360 N N . ASN C 1 529 ? 78.603 46.713 58.783 1.00 35.85 530 ASN C N 1
ATOM 12361 C CA . ASN C 1 529 ? 78.864 45.315 58.408 1.00 36.14 530 ASN C CA 1
ATOM 12362 C C . ASN C 1 529 ? 78.241 44.943 57.064 1.00 36.13 530 ASN C C 1
ATOM 12363 O O . ASN C 1 529 ? 77.689 43.855 56.901 1.00 35.99 530 ASN C O 1
ATOM 12368 N N . GLU C 1 530 ? 78.331 45.862 56.110 1.00 36.33 531 GLU C N 1
ATOM 12369 C CA . GLU C 1 530 ? 77.720 45.692 54.804 1.00 36.79 531 GLU C CA 1
ATOM 12370 C C . GLU C 1 530 ? 78.816 45.792 53.762 1.00 36.17 531 GLU C C 1
ATOM 12371 O O . GLU C 1 530 ? 79.634 46.709 53.801 1.00 36.18 531 GLU C O 1
ATOM 12377 N N . TRP C 1 531 ? 78.840 44.849 52.833 1.00 35.67 532 TRP C N 1
ATOM 12378 C CA . TRP C 1 531 ? 79.906 44.812 51.843 1.00 35.58 532 TRP C CA 1
ATOM 12379 C C . TRP C 1 531 ? 79.389 44.714 50.416 1.00 35.48 532 TRP C C 1
ATOM 12380 O O . TRP C 1 531 ? 78.286 44.231 50.165 1.00 35.35 532 TRP C O 1
ATOM 12391 N N . VAL C 1 532 ? 80.223 45.186 49.495 1.00 35.61 533 VAL C N 1
ATOM 12392 C CA . VAL C 1 532 ? 79.961 45.180 48.064 1.00 35.45 533 VAL C CA 1
ATOM 12393 C C . VAL C 1 532 ? 80.290 43.816 47.470 1.00 35.35 533 VAL C C 1
ATOM 12394 O O . VAL C 1 532 ? 79.590 43.336 46.570 1.00 35.40 533 VAL C O 1
ATOM 12398 N N . THR C 1 533 ? 81.365 43.202 47.961 1.00 35.25 534 THR C N 1
ATOM 12399 C CA . THR C 1 533 ? 81.770 41.877 47.501 1.00 35.40 534 THR C CA 1
ATOM 12400 C C . THR C 1 533 ? 81.894 40.902 48.674 1.00 35.38 534 THR C C 1
ATOM 12401 O O . THR C 1 533 ? 81.612 41.256 49.825 1.00 35.40 534 THR C O 1
ATOM 12405 N N . GLU C 1 534 ? 82.334 39.684 48.370 1.00 35.27 535 GLU C N 1
ATOM 12406 C CA . GLU C 1 534 ? 82.621 38.678 49.387 1.00 35.20 535 GLU C CA 1
ATOM 12407 C C . GLU C 1 534 ? 83.904 38.936 50.195 1.00 34.77 535 GLU C C 1
ATOM 12408 O O . GLU C 1 534 ? 84.103 38.315 51.238 1.00 34.74 535 GLU C O 1
ATOM 12414 N N . TRP C 1 535 ? 84.761 39.844 49.722 1.00 34.45 536 TRP C N 1
ATOM 12415 C CA . TRP C 1 535 ? 85.979 40.199 50.453 1.00 34.28 536 TRP C CA 1
ATOM 12416 C C . TRP C 1 535 ? 85.682 40.781 51.833 1.00 34.42 536 TRP C C 1
ATOM 12417 O O . TRP C 1 535 ? 84.779 41.587 51.999 1.00 34.37 536 TRP C O 1
ATOM 12428 N N . ARG C 1 536 ? 86.460 40.342 52.814 1.00 34.81 537 ARG C N 1
ATOM 12429 C CA . ARG C 1 536 ? 86.404 40.853 54.176 1.00 34.93 537 ARG C CA 1
ATOM 12430 C C . ARG C 1 536 ? 87.843 41.116 54.638 1.00 35.06 537 ARG C C 1
ATOM 12431 O O . ARG C 1 536 ? 88.764 40.406 54.220 1.00 34.78 537 ARG C O 1
ATOM 12439 N N . PRO C 1 537 ? 88.040 42.142 55.488 1.00 35.24 538 PRO C N 1
ATOM 12440 C CA . PRO C 1 537 ? 89.338 42.393 56.124 1.00 35.47 538 PRO C CA 1
ATOM 12441 C C . PRO C 1 537 ? 89.781 41.198 56.959 1.00 35.78 538 PRO C C 1
ATOM 12442 O O . PRO C 1 537 ? 88.951 40.589 57.636 1.00 35.62 538 PRO C O 1
ATOM 12446 N N . LYS C 1 538 ? 91.076 40.882 56.917 1.00 36.23 539 LYS C N 1
ATOM 12447 C CA . LYS C 1 538 ? 91.632 39.738 57.639 1.00 36.81 539 LYS C CA 1
ATOM 12448 C C . LYS C 1 538 ? 91.174 39.584 59.098 1.00 37.03 539 LYS C C 1
ATOM 12449 O O . LYS C 1 538 ? 90.988 38.466 59.568 1.00 37.05 539 LYS C O 1
ATOM 12455 N N . TYR C 1 539 ? 90.964 40.702 59.796 1.00 37.28 540 TYR C N 1
ATOM 12456 C CA . TYR C 1 539 ? 90.622 40.676 61.225 1.00 37.70 540 TYR C CA 1
ATOM 12457 C C . TYR C 1 539 ? 89.155 40.354 61.527 1.00 38.46 540 TYR C C 1
ATOM 12458 O O . TYR C 1 539 ? 88.757 40.288 62.701 1.00 38.51 540 TYR C O 1
ATOM 12467 N N . GLU C 1 540 ? 88.354 40.202 60.472 1.00 39.43 541 GLU C N 1
ATOM 12468 C CA . GLU C 1 540 ? 86.921 39.962 60.621 1.00 40.23 541 GLU C CA 1
ATOM 12469 C C . GLU C 1 540 ? 86.646 38.469 60.743 1.00 40.23 541 GLU C C 1
ATOM 12470 O O . GLU C 1 540 ? 86.698 37.915 61.840 1.00 40.18 541 GLU C O 1
ATOM 12476 N N . PRO D 1 1 ? 78.385 44.933 -18.543 1.00 38.90 2 PRO D N 1
ATOM 12477 C CA . PRO D 1 1 ? 77.194 45.607 -18.043 1.00 38.63 2 PRO D CA 1
ATOM 12478 C C . PRO D 1 1 ? 77.543 46.741 -17.082 1.00 38.40 2 PRO D C 1
ATOM 12479 O O . PRO D 1 1 ? 78.670 46.820 -16.578 1.00 38.46 2 PRO D O 1
ATOM 12483 N N . ILE D 1 2 ? 76.566 47.594 -16.806 1.00 37.87 3 ILE D N 1
ATOM 12484 C CA . ILE D 1 2 ? 76.851 48.889 -16.198 1.00 37.40 3 ILE D CA 1
ATOM 12485 C C . ILE D 1 2 ? 77.153 48.835 -14.706 1.00 37.21 3 ILE D C 1
ATOM 12486 O O . ILE D 1 2 ? 77.809 49.735 -14.169 1.00 37.54 3 ILE D O 1
ATOM 12491 N N . TYR D 1 3 ? 76.687 47.779 -14.043 1.00 36.66 4 TYR D N 1
ATOM 12492 C CA . TYR D 1 3 ? 76.971 47.569 -12.633 1.00 36.26 4 TYR D CA 1
ATOM 12493 C C . TYR D 1 3 ? 77.755 46.293 -12.416 1.00 36.15 4 TYR D C 1
ATOM 12494 O O . TYR D 1 3 ? 77.520 45.290 -13.080 1.00 36.03 4 TYR D O 1
ATOM 12503 N N . ASP D 1 4 ? 78.683 46.341 -11.466 1.00 36.31 5 ASP D N 1
ATOM 12504 C CA . ASP D 1 4 ? 79.444 45.173 -11.041 1.00 36.42 5 ASP D CA 1
ATOM 12505 C C . ASP D 1 4 ? 78.558 44.158 -10.332 1.00 36.20 5 ASP D C 1
ATOM 12506 O O . ASP D 1 4 ? 78.722 42.956 -10.514 1.00 36.35 5 ASP D O 1
ATOM 12511 N N . LEU D 1 5 ? 77.614 44.653 -9.534 1.00 35.93 6 LEU D N 1
ATOM 12512 C CA . LEU D 1 5 ? 76.831 43.807 -8.645 1.00 35.77 6 LEU D CA 1
ATOM 12513 C C . LEU D 1 5 ? 75.399 44.324 -8.439 1.00 35.60 6 LEU D C 1
ATOM 12514 O O . LEU D 1 5 ? 75.177 45.515 -8.220 1.00 35.62 6 LEU D O 1
ATOM 12519 N N . ILE D 1 6 ? 74.440 43.407 -8.515 1.00 35.55 7 ILE D N 1
ATOM 12520 C CA . ILE D 1 6 ? 73.031 43.689 -8.232 1.00 35.41 7 ILE D CA 1
ATOM 12521 C C . ILE D 1 6 ? 72.519 42.731 -7.160 1.00 35.06 7 ILE D C 1
ATOM 12522 O O . ILE D 1 6 ? 72.660 41.508 -7.283 1.00 34.88 7 ILE D O 1
ATOM 12527 N N . ILE D 1 7 ? 71.939 43.293 -6.106 1.00 34.79 8 ILE D N 1
ATOM 12528 C CA . ILE D 1 7 ? 71.346 42.492 -5.037 1.00 34.63 8 ILE D CA 1
ATOM 12529 C C . ILE D 1 7 ? 69.829 42.581 -5.104 1.00 34.54 8 ILE D C 1
ATOM 12530 O O . ILE D 1 7 ? 69.255 43.640 -4.865 1.00 34.56 8 ILE D O 1
ATOM 12535 N N . LYS D 1 8 ? 69.201 41.452 -5.418 1.00 34.73 9 LYS D N 1
ATOM 12536 C CA . LYS D 1 8 ? 67.768 41.359 -5.674 1.00 35.17 9 LYS D CA 1
ATOM 12537 C C . LYS D 1 8 ? 67.024 40.686 -4.533 1.00 35.25 9 LYS D C 1
ATOM 12538 O O . LYS D 1 8 ? 67.621 39.945 -3.760 1.00 35.07 9 LYS D O 1
ATOM 12544 N N . ASN D 1 9 ? 65.717 40.958 -4.446 1.00 35.73 10 ASN D N 1
ATOM 12545 C CA . ASN D 1 9 ? 64.781 40.225 -3.572 1.00 36.22 10 ASN D CA 1
ATOM 12546 C C . ASN D 1 9 ? 65.113 40.260 -2.069 1.00 36.11 10 ASN D C 1
ATOM 12547 O O . ASN D 1 9 ? 64.706 39.376 -1.312 1.00 36.38 10 ASN D O 1
ATOM 12552 N N . GLY D 1 10 ? 65.848 41.278 -1.647 1.00 35.95 11 GLY D N 1
ATOM 12553 C CA . GLY D 1 10 ? 66.207 41.431 -0.244 1.00 36.03 11 GLY D CA 1
ATOM 12554 C C . GLY D 1 10 ? 65.531 42.595 0.466 1.00 35.92 11 GLY D C 1
ATOM 12555 O O . GLY D 1 10 ? 64.881 43.436 -0.174 1.00 36.17 11 GLY D O 1
ATOM 12556 N N . ILE D 1 11 ? 65.688 42.633 1.793 1.00 35.40 12 ILE D N 1
ATOM 12557 C CA . ILE D 1 11 ? 65.074 43.653 2.633 1.00 35.37 12 ILE D CA 1
ATOM 12558 C C . ILE D 1 11 ? 66.166 44.565 3.204 1.00 35.23 12 ILE D C 1
ATOM 12559 O O . ILE D 1 11 ? 66.977 44.143 4.023 1.00 35.20 12 ILE D O 1
ATOM 12564 N N . ILE D 1 12 ? 66.189 45.815 2.767 1.00 35.07 13 ILE D N 1
ATOM 12565 C CA . ILE D 1 12 ? 67.191 46.749 3.232 1.00 34.78 13 ILE D CA 1
ATOM 12566 C C . ILE D 1 12 ? 66.824 47.254 4.621 1.00 35.57 13 ILE D C 1
ATOM 12567 O O . ILE D 1 12 ? 65.677 47.690 4.859 1.00 35.26 13 ILE D O 1
ATOM 12572 N N . CYS D 1 13 ? 67.790 47.159 5.540 1.00 35.74 14 CYS D N 1
ATOM 12573 C CA A CYS D 1 13 ? 67.654 47.700 6.898 0.80 35.89 14 CYS D CA 1
ATOM 12574 C CA B CYS D 1 13 ? 67.624 47.738 6.856 0.20 35.81 14 CYS D CA 1
ATOM 12575 C C . CYS D 1 13 ? 68.691 48.784 7.105 1.00 35.96 14 CYS D C 1
ATOM 12576 O O . CYS D 1 13 ? 69.891 48.545 6.897 1.00 36.09 14 CYS D O 1
ATOM 12581 N N . THR D 1 14 ? 68.234 49.953 7.530 1.00 35.70 15 THR D N 1
ATOM 12582 C CA . THR D 1 14 ? 69.116 51.041 7.918 1.00 35.71 15 THR D CA 1
ATOM 12583 C C . THR D 1 14 ? 68.842 51.360 9.388 1.00 35.73 15 THR D C 1
ATOM 12584 O O . THR D 1 14 ? 68.084 50.648 10.055 1.00 35.76 15 THR D O 1
ATOM 12588 N N . ALA D 1 15 ? 69.460 52.430 9.880 1.00 35.71 16 ALA D N 1
ATOM 12589 C CA . ALA D 1 15 ? 69.281 52.873 11.253 1.00 35.77 16 ALA D CA 1
ATOM 12590 C C . ALA D 1 15 ? 67.877 53.444 11.487 1.00 35.84 16 ALA D C 1
ATOM 12591 O O . ALA D 1 15 ? 67.471 53.637 12.631 1.00 35.83 16 ALA D O 1
ATOM 12593 N N . SER D 1 16 ? 67.142 53.713 10.406 1.00 35.89 17 SER D N 1
ATOM 12594 C CA . SER D 1 16 ? 65.829 54.364 10.511 1.00 36.07 17 SER D CA 1
ATOM 12595 C C . SER D 1 16 ? 64.728 53.733 9.663 1.00 35.85 17 SER D C 1
ATOM 12596 O O . SER D 1 16 ? 63.567 54.062 9.843 1.00 36.08 17 SER D O 1
ATOM 12599 N N . ASP D 1 17 ? 65.090 52.826 8.758 1.00 35.68 18 ASP D N 1
ATOM 12600 C CA . ASP D 1 17 ? 64.152 52.266 7.790 1.00 35.75 18 ASP D CA 1
ATOM 12601 C C . ASP D 1 17 ? 64.341 50.768 7.569 1.00 35.58 18 ASP D C 1
ATOM 12602 O O . ASP D 1 17 ? 65.459 50.269 7.622 1.00 35.58 18 ASP D O 1
ATOM 12607 N N . ILE D 1 18 ? 63.231 50.070 7.343 1.00 35.53 19 ILE D N 1
ATOM 12608 C CA . ILE D 1 18 ? 63.209 48.674 6.919 1.00 35.70 19 ILE D CA 1
ATOM 12609 C C . ILE D 1 18 ? 62.270 48.609 5.720 1.00 35.46 19 ILE D C 1
ATOM 12610 O O . ILE D 1 18 ? 61.111 49.001 5.838 1.00 35.50 19 ILE D O 1
ATOM 12615 N N . TYR D 1 19 ? 62.759 48.119 4.580 1.00 35.31 20 TYR D N 1
ATOM 12616 C CA . TYR D 1 19 ? 61.942 48.020 3.367 1.00 35.12 20 TYR D CA 1
ATOM 12617 C C . TYR D 1 19 ? 62.548 47.124 2.293 1.00 35.19 20 TYR D C 1
ATOM 12618 O O . TYR D 1 19 ? 63.772 46.986 2.196 1.00 35.23 20 TYR D O 1
ATOM 12627 N N . ALA D 1 20 ? 61.669 46.528 1.488 1.00 35.07 21 ALA D N 1
ATOM 12628 C CA . ALA D 1 20 ? 62.053 45.702 0.349 1.00 34.98 21 ALA D CA 1
ATOM 12629 C C . ALA D 1 20 ? 62.411 46.585 -0.830 1.00 34.89 21 ALA D C 1
ATOM 12630 O O . ALA D 1 20 ? 61.586 47.364 -1.305 1.00 34.74 21 ALA D O 1
ATOM 12632 N N . ALA D 1 21 ? 63.658 46.468 -1.277 1.00 34.95 22 ALA D N 1
ATOM 12633 C CA . ALA D 1 21 ? 64.163 47.192 -2.444 1.00 35.11 22 ALA D CA 1
ATOM 12634 C C . ALA D 1 21 ? 65.452 46.534 -2.914 1.00 34.95 22 ALA D C 1
ATOM 12635 O O . ALA D 1 21 ? 65.996 45.674 -2.218 1.00 35.10 22 ALA D O 1
ATOM 12637 N N . GLU D 1 22 ? 65.940 46.940 -4.080 1.00 34.86 23 GLU D N 1
ATOM 12638 C CA . GLU D 1 22 ? 67.132 46.332 -4.664 1.00 35.14 23 GLU D CA 1
ATOM 12639 C C . GLU D 1 22 ? 68.275 47.333 -4.824 1.00 35.08 23 GLU D C 1
ATOM 12640 O O . GLU D 1 22 ? 68.049 48.554 -4.874 1.00 34.79 23 GLU D O 1
ATOM 12646 N N . ILE D 1 23 ? 69.500 46.812 -4.886 1.00 34.79 24 ILE D N 1
ATOM 12647 C CA . ILE D 1 23 ? 70.690 47.659 -4.875 1.00 34.78 24 ILE D CA 1
ATOM 12648 C C . ILE D 1 23 ? 71.624 47.331 -6.040 1.00 34.93 24 ILE D C 1
ATOM 12649 O O . ILE D 1 23 ? 71.889 46.160 -6.329 1.00 34.70 24 ILE D O 1
ATOM 12654 N N . ALA D 1 24 ? 72.106 48.383 -6.703 1.00 35.00 25 ALA D N 1
ATOM 12655 C CA . ALA D 1 24 ? 73.163 48.273 -7.705 1.00 34.99 25 ALA D CA 1
ATOM 12656 C C . ALA D 1 24 ? 74.485 48.798 -7.130 1.00 35.09 25 ALA D C 1
ATOM 12657 O O . ALA D 1 24 ? 74.521 49.828 -6.452 1.00 34.68 25 ALA D O 1
ATOM 12659 N N . VAL D 1 25 ? 75.561 48.069 -7.417 1.00 35.14 26 VAL D N 1
ATOM 12660 C CA . VAL D 1 25 ? 76.896 48.387 -6.928 1.00 34.97 26 VAL D CA 1
ATOM 12661 C C . VAL D 1 25 ? 77.838 48.510 -8.119 1.00 35.11 26 VAL D C 1
ATOM 12662 O O . VAL D 1 25 ? 77.777 47.707 -9.064 1.00 34.80 26 VAL D O 1
ATOM 12666 N N . ASN D 1 26 ? 78.704 49.523 -8.063 1.00 35.09 27 ASN D N 1
ATOM 12667 C CA . ASN D 1 26 ? 79.716 49.736 -9.092 1.00 35.25 27 ASN D CA 1
ATOM 12668 C C . ASN D 1 26 ? 80.890 50.581 -8.624 1.00 35.36 27 ASN D C 1
ATOM 12669 O O . ASN D 1 26 ? 80.696 51.575 -7.918 1.00 35.42 27 ASN D O 1
ATOM 12674 N N . ASN D 1 27 ? 82.101 50.186 -9.033 1.00 35.53 28 ASN D N 1
ATOM 12675 C CA . ASN D 1 27 ? 83.341 50.896 -8.676 1.00 35.71 28 ASN D CA 1
ATOM 12676 C C . ASN D 1 27 ? 83.522 51.039 -7.163 1.00 35.73 28 ASN D C 1
ATOM 12677 O O . ASN D 1 27 ? 83.979 52.079 -6.674 1.00 35.66 28 ASN D O 1
ATOM 12682 N N . GLY D 1 28 ? 83.128 49.999 -6.429 1.00 35.78 29 GLY D N 1
ATOM 12683 C CA . GLY D 1 28 ? 83.320 49.933 -4.982 1.00 36.01 29 GLY D CA 1
ATOM 12684 C C . GLY D 1 28 ? 82.279 50.645 -4.139 1.00 36.16 29 GLY D C 1
ATOM 12685 O O . GLY D 1 28 ? 82.410 50.716 -2.918 1.00 36.19 29 GLY D O 1
ATOM 12686 N N . LYS D 1 29 ? 81.234 51.149 -4.791 1.00 36.38 30 LYS D N 1
ATOM 12687 C CA . LYS D 1 29 ? 80.235 52.006 -4.148 1.00 36.69 30 LYS D CA 1
ATOM 12688 C C . LYS D 1 29 ? 78.798 51.605 -4.467 1.00 36.49 30 LYS D C 1
ATOM 12689 O O . LYS D 1 29 ? 78.503 51.084 -5.550 1.00 36.15 30 LYS D O 1
ATOM 12695 N N . VAL D 1 30 ? 77.904 51.886 -3.520 1.00 36.31 31 VAL D N 1
ATOM 12696 C CA . VAL D 1 30 ? 76.458 51.840 -3.762 1.00 36.06 31 VAL D CA 1
ATOM 12697 C C . VAL D 1 30 ? 76.138 52.893 -4.823 1.00 36.01 31 VAL D C 1
ATOM 12698 O O . VAL D 1 30 ? 76.568 54.042 -4.705 1.00 36.19 31 VAL D O 1
ATOM 12702 N N . GLN D 1 31 ? 75.421 52.499 -5.868 1.00 35.92 32 GLN D N 1
ATOM 12703 C CA . GLN D 1 31 ? 75.154 53.406 -6.986 1.00 36.07 32 GLN D CA 1
ATOM 12704 C C . GLN D 1 31 ? 73.668 53.780 -7.092 1.00 35.64 32 GLN D C 1
ATOM 12705 O O . GLN D 1 31 ? 73.326 54.856 -7.573 1.00 35.72 32 GLN D O 1
ATOM 12711 N N . LEU D 1 32 ? 72.803 52.900 -6.601 1.00 35.53 33 LEU D N 1
ATOM 12712 C CA . LEU D 1 32 ? 71.375 52.947 -6.890 1.00 35.59 33 LEU D CA 1
ATOM 12713 C C . LEU D 1 32 ? 70.571 52.108 -5.902 1.00 35.28 33 LEU D C 1
ATOM 12714 O O . LEU D 1 32 ? 70.943 50.972 -5.603 1.00 35.29 33 LEU D O 1
ATOM 12719 N N . ILE D 1 33 ? 69.468 52.665 -5.406 1.00 34.88 34 ILE D N 1
ATOM 12720 C CA . ILE D 1 33 ? 68.411 51.855 -4.780 1.00 34.71 34 ILE D CA 1
ATOM 12721 C C . ILE D 1 33 ? 67.111 52.066 -5.582 1.00 34.62 34 ILE D C 1
ATOM 12722 O O . ILE D 1 33 ? 66.730 53.208 -5.853 1.00 34.43 34 ILE D O 1
ATOM 12727 N N . ALA D 1 34 ? 66.473 50.962 -5.987 1.00 34.36 35 ALA D N 1
ATOM 12728 C CA . ALA D 1 34 ? 65.197 50.979 -6.718 1.00 34.27 35 ALA D CA 1
ATOM 12729 C C . ALA D 1 34 ? 64.349 49.756 -6.374 1.00 34.36 35 ALA D C 1
ATOM 12730 O O . ALA D 1 34 ? 64.852 48.816 -5.789 1.00 34.52 35 ALA D O 1
ATOM 12732 N N . ALA D 1 35 ? 63.061 49.780 -6.719 1.00 34.87 36 ALA D N 1
ATOM 12733 C CA . ALA D 1 35 ? 62.147 48.651 -6.474 1.00 35.28 36 ALA D CA 1
ATOM 12734 C C . ALA D 1 35 ? 62.614 47.373 -7.148 1.00 35.80 36 ALA D C 1
ATOM 12735 O O . ALA D 1 35 ? 62.522 46.282 -6.568 1.00 35.99 36 ALA D O 1
ATOM 12737 N N . SER D 1 36 ? 63.104 47.522 -8.375 1.00 35.87 37 SER D N 1
ATOM 12738 C CA . SER D 1 36 ? 63.485 46.406 -9.218 1.00 36.31 37 SER D CA 1
ATOM 12739 C C . SER D 1 36 ? 64.577 46.889 -10.170 1.00 36.30 37 SER D C 1
ATOM 12740 O O . SER D 1 36 ? 64.490 47.994 -10.723 1.00 36.57 37 SER D O 1
ATOM 12743 N N . ILE D 1 37 ? 65.622 46.082 -10.327 1.00 35.95 38 ILE D N 1
ATOM 12744 C CA . ILE D 1 37 ? 66.684 46.398 -11.274 1.00 35.63 38 ILE D CA 1
ATOM 12745 C C . ILE D 1 37 ? 66.884 45.222 -12.231 1.00 35.64 38 ILE D C 1
ATOM 12746 O O . ILE D 1 37 ? 67.005 44.075 -11.804 1.00 35.40 38 ILE D O 1
ATOM 12751 N N . ASP D 1 38 ? 66.890 45.525 -13.525 1.00 35.57 39 ASP D N 1
ATOM 12752 C CA . ASP D 1 38 ? 67.088 44.540 -14.573 1.00 35.75 39 ASP D CA 1
ATOM 12753 C C . ASP D 1 38 ? 68.400 43.770 -14.337 1.00 35.83 39 ASP D C 1
ATOM 12754 O O . ASP D 1 38 ? 69.481 44.359 -14.390 1.00 35.84 39 ASP D O 1
ATOM 12759 N N . PRO D 1 39 ? 68.307 42.451 -14.069 1.00 35.77 40 PRO D N 1
ATOM 12760 C CA . PRO D 1 39 ? 69.495 41.631 -13.831 1.00 35.83 40 PRO D CA 1
ATOM 12761 C C . PRO D 1 39 ? 70.507 41.603 -14.991 1.00 35.92 40 PRO D C 1
ATOM 12762 O O . PRO D 1 39 ? 71.672 41.266 -14.770 1.00 36.02 40 PRO D O 1
ATOM 12766 N N . SER D 1 40 ? 70.082 41.942 -16.207 1.00 35.67 41 SER D N 1
ATOM 12767 C CA . SER D 1 40 ? 71.032 42.023 -17.322 1.00 35.79 41 SER D CA 1
ATOM 12768 C C . SER D 1 40 ? 71.974 43.241 -17.216 1.00 35.70 41 SER D C 1
ATOM 12769 O O . SER D 1 40 ? 72.977 43.328 -17.929 1.00 35.69 41 SER D O 1
ATOM 12772 N N . LEU D 1 41 ? 71.665 44.153 -16.293 1.00 35.73 42 LEU D N 1
ATOM 12773 C CA . LEU D 1 41 ? 72.455 45.372 -16.104 1.00 35.72 42 LEU D CA 1
ATOM 12774 C C . LEU D 1 41 ? 73.663 45.188 -15.176 1.00 35.81 42 LEU D C 1
ATOM 12775 O O . LEU D 1 41 ? 74.487 46.092 -15.029 1.00 35.83 42 LEU D O 1
ATOM 12780 N N . GLY D 1 42 ? 73.763 44.019 -14.554 1.00 35.91 43 GLY D N 1
ATOM 12781 C CA . GLY D 1 42 ? 74.832 43.735 -13.605 1.00 36.04 43 GLY D CA 1
ATOM 12782 C C . GLY D 1 42 ? 75.683 42.556 -14.029 1.00 36.31 43 GLY D C 1
ATOM 12783 O O . GLY D 1 42 ? 75.188 41.630 -14.660 1.00 36.48 43 GLY D O 1
ATOM 12784 N N . SER D 1 43 ? 76.967 42.596 -13.680 1.00 36.48 44 SER D N 1
ATOM 12785 C CA . SER D 1 43 ? 77.908 41.508 -13.984 1.00 36.79 44 SER D CA 1
ATOM 12786 C C . SER D 1 43 ? 77.626 40.287 -13.122 1.00 36.78 44 SER D C 1
ATOM 12787 O O . SER D 1 43 ? 77.769 39.149 -13.571 1.00 36.65 44 SER D O 1
ATOM 12790 N N . GLU D 1 44 ? 77.232 40.549 -11.879 1.00 36.80 45 GLU D N 1
ATOM 12791 C CA . GLU D 1 44 ? 76.895 39.517 -10.918 1.00 37.07 45 GLU D CA 1
ATOM 12792 C C . GLU D 1 44 ? 75.608 39.904 -10.194 1.00 36.67 45 GLU D C 1
ATOM 12793 O O . GLU D 1 44 ? 75.439 41.048 -9.751 1.00 36.39 45 GLU D O 1
ATOM 12799 N N . VAL D 1 45 ? 74.701 38.938 -10.094 1.00 36.25 46 VAL D N 1
ATOM 12800 C CA . VAL D 1 45 ? 73.424 39.137 -9.451 1.00 35.73 46 VAL D CA 1
ATOM 12801 C C . VAL D 1 45 ? 73.304 38.205 -8.261 1.00 35.63 46 VAL D C 1
ATOM 12802 O O . VAL D 1 45 ? 73.495 36.998 -8.388 1.00 35.42 46 VAL D O 1
ATOM 12806 N N . ILE D 1 46 ? 72.992 38.778 -7.103 1.00 35.76 47 ILE D N 1
ATOM 12807 C CA . ILE D 1 46 ? 72.720 37.995 -5.902 1.00 35.87 47 ILE D CA 1
ATOM 12808 C C . ILE D 1 46 ? 71.225 38.031 -5.561 1.00 35.73 47 ILE D C 1
ATOM 12809 O O . ILE D 1 46 ? 70.627 39.098 -5.4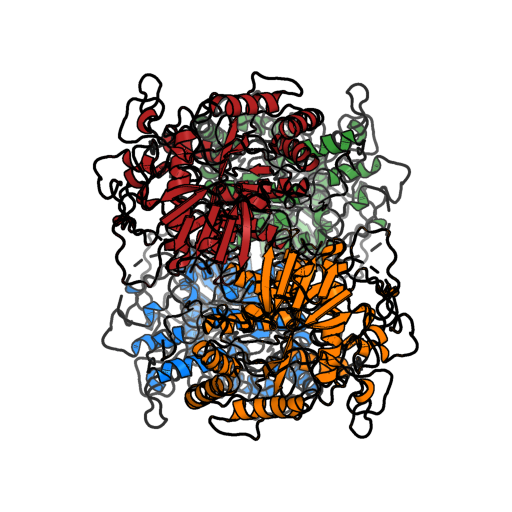72 1.00 35.77 47 ILE D O 1
ATOM 12814 N N . ASP D 1 47 ? 70.637 36.849 -5.401 1.00 35.72 48 ASP D N 1
ATOM 12815 C CA . ASP D 1 47 ? 69.258 36.695 -4.953 1.00 35.62 48 ASP D CA 1
ATOM 12816 C C . ASP D 1 47 ? 69.285 36.513 -3.445 1.00 35.58 48 ASP D C 1
ATOM 12817 O O . ASP D 1 47 ? 69.733 35.486 -2.951 1.00 35.76 48 ASP D O 1
ATOM 12822 N N . ALA D 1 48 ? 68.814 37.521 -2.716 1.00 35.66 49 ALA D N 1
ATOM 12823 C CA . ALA D 1 48 ? 68.857 37.510 -1.253 1.00 35.55 49 ALA D CA 1
ATOM 12824 C C . ALA D 1 48 ? 67.766 36.643 -0.613 1.00 35.56 49 ALA D C 1
ATOM 12825 O O . ALA D 1 48 ? 67.805 36.389 0.593 1.00 35.41 49 ALA D O 1
ATOM 12827 N N . GLU D 1 49 ? 66.808 36.198 -1.430 1.00 35.68 50 GLU D N 1
ATOM 12828 C CA . GLU D 1 49 ? 65.718 35.291 -1.017 1.00 36.02 50 GLU D CA 1
ATOM 12829 C C . GLU D 1 49 ? 64.881 35.782 0.184 1.00 35.78 50 GLU D C 1
ATOM 12830 O O . GLU D 1 49 ? 64.515 34.996 1.062 1.00 35.70 50 GLU D O 1
ATOM 12836 N N . GLY D 1 50 ? 64.580 37.083 0.206 1.00 35.51 51 GLY D N 1
ATOM 12837 C CA . GLY D 1 50 ? 63.758 37.677 1.263 1.00 35.27 51 GLY D CA 1
ATOM 12838 C C . GLY D 1 50 ? 64.504 38.030 2.547 1.00 35.13 51 GLY D C 1
ATOM 12839 O O . GLY D 1 50 ? 63.905 38.497 3.515 1.00 35.30 51 GLY D O 1
ATOM 12840 N N . ALA D 1 51 ? 65.814 37.816 2.561 1.00 34.83 52 ALA D N 1
ATOM 12841 C CA . ALA D 1 51 ? 66.613 38.100 3.748 1.00 34.59 52 ALA D CA 1
ATOM 12842 C C . ALA D 1 51 ? 66.940 39.587 3.920 1.00 34.56 52 ALA D C 1
ATOM 12843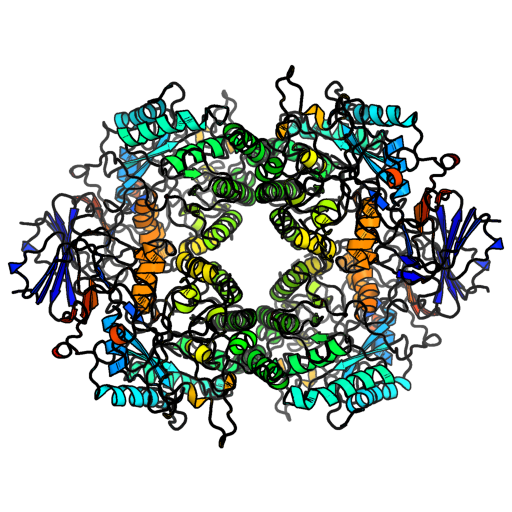 O O . ALA D 1 51 ? 66.864 40.376 2.965 1.00 34.36 52 ALA D O 1
ATOM 12845 N N . PHE D 1 52 ? 67.297 39.955 5.151 1.00 34.51 53 PHE D N 1
ATOM 12846 C CA . PHE D 1 52 ? 67.777 41.296 5.447 1.00 34.62 53 PHE D CA 1
ATOM 12847 C C . PHE D 1 52 ? 69.136 41.580 4.786 1.00 34.65 53 PHE D C 1
ATOM 12848 O O . PHE D 1 52 ? 70.011 40.716 4.701 1.00 34.19 53 PHE D O 1
ATOM 12856 N N . ILE D 1 53 ? 69.275 42.808 4.300 1.00 34.86 54 ILE D N 1
ATOM 12857 C CA . ILE D 1 53 ? 70.543 43.361 3.847 1.00 34.76 54 ILE D CA 1
ATOM 12858 C C . ILE D 1 53 ? 70.864 44.459 4.854 1.00 35.00 54 ILE D C 1
ATOM 12859 O O . ILE D 1 53 ? 70.069 45.370 5.053 1.00 35.34 54 ILE D O 1
ATOM 12864 N N . THR D 1 54 ? 72.015 44.367 5.506 1.00 35.16 55 THR D N 1
ATOM 12865 C CA . THR D 1 54 ? 72.446 45.425 6.417 1.00 35.42 55 THR D CA 1
ATOM 12866 C C . THR D 1 54 ? 73.723 46.070 5.889 1.00 35.65 55 THR D C 1
ATOM 12867 O O . THR D 1 54 ? 74.442 45.453 5.089 1.00 35.85 55 THR D O 1
ATOM 12871 N N . PRO D 1 55 ? 74.026 47.306 6.336 1.00 35.75 56 PRO D N 1
ATOM 12872 C CA . PRO D 1 55 ? 75.364 47.818 6.026 1.00 35.60 56 PRO D CA 1
ATOM 12873 C C . PRO D 1 55 ? 76.350 46.900 6.715 1.00 35.56 56 PRO D C 1
ATOM 12874 O O . PRO D 1 55 ? 75.956 46.141 7.600 1.00 35.89 56 PRO D O 1
ATOM 12878 N N . GLY D 1 56 ? 77.614 46.940 6.324 1.00 35.49 57 GLY D N 1
ATOM 12879 C CA . GLY D 1 56 ? 78.615 46.147 7.023 1.00 35.39 57 GLY D CA 1
ATOM 12880 C C . GLY D 1 56 ? 78.809 46.687 8.430 1.00 35.37 57 GLY D C 1
ATOM 12881 O O . GLY D 1 56 ? 78.650 47.892 8.678 1.00 35.23 57 GLY D O 1
ATOM 12882 N N . GLY D 1 57 ? 79.122 45.794 9.361 1.00 35.32 58 GLY D N 1
ATOM 12883 C CA . GLY D 1 57 ? 79.400 46.208 10.725 1.00 35.51 58 GLY D CA 1
ATOM 12884 C C . GLY D 1 57 ? 80.695 46.995 10.800 1.00 35.51 58 GLY D C 1
ATOM 12885 O O . GLY D 1 57 ? 81.598 46.816 9.980 1.00 35.52 58 GLY D O 1
ATOM 12886 N N . ILE D 1 58 ? 80.776 47.886 11.780 1.00 35.39 59 ILE D N 1
ATOM 12887 C CA . ILE D 1 58 ? 81.985 48.649 12.016 1.00 35.36 59 ILE D CA 1
ATOM 12888 C C . ILE D 1 58 ? 82.362 48.461 13.473 1.00 35.33 59 ILE D C 1
ATOM 12889 O O . ILE D 1 58 ? 81.600 48.844 14.363 1.00 35.25 59 ILE D O 1
ATOM 12894 N N . ASP D 1 59 ? 83.520 47.841 13.706 1.00 35.30 60 ASP D N 1
ATOM 12895 C CA . ASP D 1 59 ? 83.979 47.515 15.068 1.00 35.42 60 ASP D CA 1
ATOM 12896 C C . ASP D 1 59 ? 85.154 48.410 15.438 1.00 35.39 60 ASP D C 1
ATOM 12897 O O . ASP D 1 59 ? 86.286 48.193 15.002 1.00 35.37 60 ASP D O 1
ATOM 12902 N N . ALA D 1 60 ? 84.864 49.416 16.253 1.00 35.59 61 ALA D N 1
ATOM 12903 C CA . ALA D 1 60 ? 85.821 50.461 16.573 1.00 35.71 61 ALA D CA 1
ATOM 12904 C C . ALA D 1 60 ? 86.621 50.171 17.843 1.00 35.92 61 ALA D C 1
ATOM 12905 O O . ALA D 1 60 ? 87.240 51.078 18.420 1.00 35.86 61 ALA D O 1
ATOM 12907 N N . HIS D 1 61 ? 86.608 48.914 18.276 1.00 35.99 62 HIS D N 1
ATOM 12908 C CA . HIS D 1 61 ? 87.375 48.523 19.441 1.00 36.41 62 HIS D CA 1
ATOM 12909 C C . HIS D 1 61 ? 88.012 47.157 19.264 1.00 36.06 62 HIS D C 1
ATOM 12910 O O . HIS D 1 61 ? 87.574 46.178 19.874 1.00 35.90 62 HIS D O 1
ATOM 12917 N N . VAL D 1 62 ? 89.067 47.109 18.448 1.00 35.76 63 VAL D N 1
ATOM 12918 C CA . VAL D 1 62 ? 89.775 45.858 18.151 1.00 35.74 63 VAL D CA 1
ATOM 12919 C C . VAL D 1 62 ? 91.260 45.989 18.489 1.00 35.78 63 VAL D C 1
ATOM 12920 O O . VAL D 1 62 ? 91.891 46.982 18.149 1.00 35.88 63 VAL D O 1
ATOM 12924 N N . HIS D 1 63 ? 91.803 44.993 19.181 1.00 35.92 64 HIS D N 1
ATOM 12925 C CA . HIS D 1 63 ? 93.232 44.977 19.531 1.00 36.23 64 HIS D CA 1
ATOM 12926 C C . HIS D 1 63 ? 93.978 43.958 18.680 1.00 36.21 64 HIS D C 1
ATOM 12927 O O . HIS D 1 63 ? 93.667 42.762 18.682 1.00 36.16 64 HIS D O 1
ATOM 12934 N N . VAL D 1 64 ? 94.966 44.458 17.952 1.00 36.31 65 VAL D N 1
ATOM 12935 C CA . VAL D 1 64 ? 95.775 43.671 17.035 1.00 36.32 65 VAL D CA 1
ATOM 12936 C C . VAL D 1 64 ? 97.238 43.723 17.488 1.00 36.13 65 VAL D C 1
ATOM 12937 O O . VAL D 1 64 ? 97.651 44.664 18.166 1.00 36.04 65 VAL D O 1
ATOM 12941 N N . ASP D 1 65 ? 98.021 42.715 17.121 1.00 36.17 66 ASP D N 1
ATOM 12942 C CA . ASP D 1 65 ? 99.446 42.724 17.420 1.00 36.56 66 ASP D CA 1
ATOM 12943 C C . ASP D 1 65 ? 100.111 43.959 16.823 1.00 36.52 66 ASP D C 1
ATOM 12944 O O . ASP D 1 65 ? 100.018 44.197 15.615 1.00 36.36 66 ASP D O 1
ATOM 12949 N N . GLU D 1 66 ? 100.754 44.752 17.683 1.00 36.70 67 GLU D N 1
ATOM 12950 C CA . GLU D 1 66 ? 101.443 45.991 17.259 1.00 36.96 67 GLU D CA 1
ATOM 12951 C C . GLU D 1 66 ? 102.895 46.042 17.746 1.00 36.70 67 GLU D C 1
ATOM 12952 O O . GLU D 1 66 ? 103.222 45.426 18.769 1.00 36.39 67 GLU D O 1
ATOM 12958 N N . PRO D 1 67 ? 103.765 46.790 17.022 1.00 36.75 68 PRO D N 1
ATOM 12959 C CA . PRO D 1 67 ? 105.223 46.753 17.228 1.00 36.65 68 PRO D CA 1
ATOM 12960 C C . PRO D 1 67 ? 105.675 47.098 18.651 1.00 36.56 68 PRO D C 1
ATOM 12961 O O . PRO D 1 67 ? 106.652 46.529 19.134 1.00 36.47 68 PRO D O 1
ATOM 12965 N N . LEU D 1 68 ? 104.975 48.015 19.313 1.00 36.48 69 LEU D N 1
ATOM 12966 C CA . LEU D 1 68 ? 105.342 48.399 20.676 1.00 36.64 69 LEU D CA 1
ATOM 12967 C C . LEU D 1 68 ? 104.873 47.402 21.736 1.00 36.64 69 LEU D C 1
ATOM 12968 O O . LEU D 1 68 ? 105.256 47.507 22.903 1.00 36.61 69 LEU D O 1
ATOM 12973 N N . LYS D 1 69 ? 104.052 46.439 21.313 1.00 36.63 70 LYS D N 1
ATOM 12974 C CA . LYS D 1 69 ? 103.558 45.346 22.163 1.00 36.83 70 LYS D CA 1
ATOM 12975 C C . LYS D 1 69 ? 103.063 45.825 23.525 1.00 36.68 70 LYS D C 1
ATOM 12976 O O . LYS D 1 69 ? 103.480 45.311 24.564 1.00 36.50 70 LYS D O 1
ATOM 12982 N N . LEU D 1 70 ? 102.175 46.820 23.501 1.00 36.78 71 LEU D N 1
ATOM 12983 C CA . LEU D 1 70 ? 101.610 47.412 24.722 1.00 36.68 71 LEU D CA 1
ATOM 12984 C C . LEU D 1 70 ? 100.862 46.369 25.552 1.00 36.69 71 LEU D C 1
ATOM 12985 O O . LEU D 1 70 ? 100.993 46.335 26.777 1.00 36.97 71 LEU D O 1
ATOM 12990 N N . LEU D 1 71 ? 100.092 45.521 24.872 1.00 36.61 72 LEU D N 1
ATOM 12991 C CA . LEU D 1 71 ? 99.325 44.449 25.506 1.00 36.62 72 LEU D CA 1
ATOM 12992 C C . LEU D 1 71 ? 100.094 43.129 25.465 1.00 36.35 72 LEU D C 1
ATOM 12993 O O . LEU D 1 71 ? 99.501 42.046 25.454 1.00 36.21 72 LEU D O 1
ATOM 12998 N N . GLY D 1 72 ? 101.422 43.228 25.442 1.00 36.28 73 GLY D N 1
ATOM 12999 C CA . GLY D 1 72 ? 102.281 42.085 25.148 1.00 36.19 73 GLY D CA 1
ATOM 13000 C C . GLY D 1 72 ? 101.992 41.563 23.750 1.00 36.27 73 GLY D C 1
ATOM 13001 O O . GLY D 1 72 ? 101.390 42.265 22.928 1.00 36.08 73 GLY D O 1
ATOM 13002 N N . ASP D 1 73 ? 102.415 40.330 23.481 1.00 36.48 74 ASP D N 1
ATOM 13003 C CA . ASP D 1 73 ? 102.129 39.667 22.209 1.00 36.83 74 ASP D CA 1
ATOM 13004 C C . ASP D 1 73 ? 100.653 39.268 22.117 1.00 36.58 74 ASP D C 1
ATOM 13005 O O . ASP D 1 73 ? 100.140 38.601 23.018 1.00 36.70 74 ASP D O 1
ATOM 13010 N N . VAL D 1 74 ? 99.994 39.693 21.032 1.00 36.34 75 VAL D N 1
ATOM 13011 C CA . VAL D 1 74 ? 98.603 39.332 20.696 1.00 36.18 75 VAL D CA 1
ATOM 13012 C C . VAL D 1 74 ? 98.663 38.358 19.512 1.00 36.13 75 VAL D C 1
ATOM 13013 O O . VAL D 1 74 ? 99.517 38.524 18.634 1.00 36.22 75 VAL D O 1
ATOM 13017 N N . VAL D 1 75 ? 97.788 37.348 19.474 1.00 35.99 76 VAL D N 1
ATOM 13018 C CA . VAL D 1 75 ? 97.857 36.323 18.395 1.00 36.09 76 VAL D CA 1
ATOM 13019 C C . VAL D 1 75 ? 97.419 36.789 16.992 1.00 36.03 76 VAL D C 1
ATOM 13020 O O . VAL D 1 75 ? 97.941 36.290 15.989 1.00 36.07 76 VAL D O 1
ATOM 13024 N N . ASP D 1 76 ? 96.466 37.716 16.927 1.00 35.88 77 ASP D N 1
ATOM 13025 C CA . ASP D 1 76 ? 95.974 38.234 15.648 1.00 36.14 77 ASP D CA 1
ATOM 13026 C C . ASP D 1 76 ? 96.784 39.419 15.121 1.00 35.84 77 ASP D C 1
ATOM 13027 O O . ASP D 1 76 ? 96.978 40.410 15.825 1.00 35.88 77 ASP D O 1
ATOM 13032 N N . THR D 1 77 ? 97.250 39.305 13.880 1.00 35.55 78 THR D N 1
ATOM 13033 C CA . THR D 1 77 ? 97.731 40.461 13.122 1.00 35.26 78 THR D CA 1
ATOM 13034 C C . THR D 1 77 ? 96.510 41.173 12.530 1.00 35.24 78 THR D C 1
ATOM 13035 O O . THR D 1 77 ? 95.369 40.746 12.744 1.00 35.16 78 THR D O 1
ATOM 13039 N N . MET D 1 78 ? 96.744 42.260 11.798 1.00 35.12 79 MET D N 1
ATOM 13040 C CA . MET D 1 78 ? 95.661 42.950 11.109 1.00 35.04 79 MET D CA 1
ATOM 13041 C C . MET D 1 78 ? 95.047 42.054 10.031 1.00 34.98 79 MET D C 1
ATOM 13042 O O . MET D 1 78 ? 93.843 42.111 9.801 1.00 34.63 79 MET D O 1
ATOM 13047 N N . GLU D 1 79 ? 95.877 41.230 9.383 1.00 35.02 80 GLU D N 1
ATOM 13048 C CA . GLU D 1 79 ? 95.398 40.238 8.422 1.00 35.19 80 GLU D CA 1
ATOM 13049 C C . GLU D 1 79 ? 94.365 39.311 9.071 1.00 35.10 80 GLU D C 1
ATOM 13050 O O . GLU D 1 79 ? 93.259 39.124 8.537 1.00 34.91 80 GLU D O 1
ATOM 13056 N N . HIS D 1 80 ? 94.718 38.762 10.233 1.00 35.01 81 HIS D N 1
ATOM 13057 C CA . HIS D 1 80 ? 93.865 37.799 10.920 1.00 34.91 81 HIS D CA 1
ATOM 13058 C C . HIS D 1 80 ? 92.566 38.402 11.414 1.00 34.82 81 HIS D C 1
ATOM 13059 O O . HIS D 1 80 ? 91.510 37.791 11.259 1.00 34.75 81 HIS D O 1
ATOM 13066 N N . ALA D 1 81 ? 92.644 39.595 12.005 1.00 34.89 82 ALA D N 1
ATOM 13067 C CA . ALA D 1 81 ? 91.469 40.251 12.582 1.00 34.84 82 ALA D CA 1
ATOM 13068 C C . ALA D 1 81 ? 90.477 40.703 11.519 1.00 34.78 82 ALA D C 1
ATOM 13069 O O . ALA D 1 81 ? 89.271 40.557 11.720 1.00 34.77 82 ALA D O 1
ATOM 13071 N N . THR D 1 82 ? 90.974 41.238 10.399 1.00 34.48 83 THR D N 1
ATOM 13072 C CA . THR D 1 82 ? 90.106 41.613 9.278 1.00 34.38 83 THR D CA 1
ATOM 13073 C C . THR D 1 82 ? 89.486 40.388 8.582 1.00 34.78 83 THR D C 1
ATOM 13074 O O . THR D 1 82 ? 88.334 40.442 8.157 1.00 35.13 83 THR D O 1
ATOM 13078 N N . ARG D 1 83 ? 90.232 39.285 8.483 1.00 34.72 84 ARG D N 1
ATOM 13079 C CA . ARG D 1 83 ? 89.665 38.029 7.959 1.00 35.13 84 ARG D CA 1
ATOM 13080 C C . ARG D 1 83 ? 88.515 37.536 8.831 1.00 35.10 84 ARG D C 1
ATOM 13081 O O . ARG D 1 83 ? 87.475 37.129 8.326 1.00 35.33 84 ARG D O 1
ATOM 13089 N N . SER D 1 84 ? 88.719 37.584 10.144 1.00 35.11 85 SER D N 1
ATOM 13090 C CA . SER D 1 84 ? 87.715 37.177 11.118 1.00 34.91 85 SER D CA 1
ATOM 13091 C C . SER D 1 84 ? 86.522 38.121 11.127 1.00 34.90 85 SER D C 1
ATOM 13092 O O . SER D 1 84 ? 85.370 37.673 11.200 1.00 35.05 85 SER D O 1
ATOM 13095 N N . ALA D 1 85 ? 86.806 39.423 11.057 1.00 34.71 86 ALA D N 1
ATOM 13096 C CA . ALA D 1 85 ? 85.762 40.447 11.024 1.00 34.77 86 ALA D CA 1
ATOM 13097 C C . ALA D 1 85 ? 84.805 40.174 9.872 1.00 34.55 86 ALA D C 1
ATOM 13098 O O . ALA D 1 85 ? 83.603 40.140 10.055 1.00 34.39 86 ALA D O 1
ATOM 13100 N N . VAL D 1 86 ? 85.375 39.974 8.687 1.00 34.65 87 VAL D N 1
ATOM 13101 C CA . VAL D 1 86 ? 84.618 39.776 7.447 1.00 34.71 87 VAL D CA 1
ATOM 13102 C C . VAL D 1 86 ? 83.758 38.496 7.458 1.00 34.58 87 VAL D C 1
ATOM 13103 O O . VAL D 1 86 ? 82.641 38.498 6.951 1.00 34.62 87 VAL D O 1
ATOM 13107 N N . ALA D 1 87 ? 84.270 37.427 8.064 1.00 34.56 88 ALA D N 1
ATOM 13108 C CA . ALA D 1 87 ? 83.512 36.183 8.259 1.00 34.66 88 ALA D CA 1
ATOM 13109 C C . ALA D 1 87 ? 82.306 36.358 9.173 1.00 34.87 88 ALA D C 1
ATOM 13110 O O . ALA D 1 87 ? 81.425 35.505 9.208 1.00 35.28 88 ALA D O 1
ATOM 13112 N N . GLY D 1 88 ? 82.281 37.455 9.923 1.00 34.97 89 GLY D N 1
ATOM 13113 C CA . GLY D 1 88 ? 81.213 37.718 10.865 1.00 35.00 89 GLY D CA 1
ATOM 13114 C C . GLY D 1 88 ? 80.423 38.964 10.543 1.00 35.10 89 GLY D C 1
ATOM 13115 O O . GLY D 1 88 ? 79.697 39.475 11.400 1.00 35.12 89 GLY D O 1
ATOM 13116 N N . GLY D 1 89 ? 80.571 39.456 9.311 1.00 34.82 90 GLY D N 1
ATOM 13117 C CA . GLY D 1 89 ? 79.814 40.598 8.829 1.00 34.84 90 GLY D CA 1
ATOM 13118 C C . GLY D 1 89 ? 80.334 41.982 9.178 1.00 35.14 90 GLY D C 1
ATOM 13119 O O . GLY D 1 89 ? 79.658 42.980 8.923 1.00 35.52 90 GLY D O 1
ATOM 13120 N N . THR D 1 90 ? 81.525 42.063 9.762 1.00 35.02 91 THR D N 1
ATOM 13121 C CA . THR D 1 90 ? 82.137 43.358 10.072 1.00 35.15 91 THR D CA 1
ATOM 13122 C C . THR D 1 90 ? 83.096 43.736 8.934 1.00 35.29 91 THR D C 1
ATOM 13123 O O . THR D 1 90 ? 83.925 42.923 8.519 1.00 35.43 91 THR D O 1
ATOM 13127 N N . THR D 1 91 ? 82.963 44.957 8.421 1.00 35.16 92 THR D N 1
ATOM 13128 C CA . THR D 1 91 ? 83.650 45.367 7.187 1.00 35.13 92 THR D CA 1
ATOM 13129 C C . THR D 1 91 ? 84.581 46.577 7.388 1.00 35.44 92 THR D C 1
ATOM 13130 O O . THR D 1 91 ? 85.253 47.036 6.463 1.00 35.30 92 THR D O 1
ATOM 13134 N N . THR D 1 92 ? 84.607 47.105 8.604 1.00 35.46 93 THR D N 1
ATOM 13135 C CA . THR D 1 92 ? 85.604 48.101 8.980 1.00 35.35 93 THR D CA 1
ATOM 13136 C C . THR D 1 92 ? 85.955 47.864 10.436 1.00 35.02 93 THR D C 1
ATOM 13137 O O . THR D 1 92 ? 85.061 47.755 11.276 1.00 34.86 93 THR D O 1
ATOM 13141 N N . VAL D 1 93 ? 87.250 47.765 10.716 1.00 34.90 94 VAL D N 1
ATOM 13142 C CA . VAL D 1 93 ? 87.738 47.707 12.095 1.00 35.25 94 VAL D CA 1
ATOM 13143 C C . VAL D 1 93 ? 88.594 48.945 12.424 1.00 35.32 94 VAL D C 1
ATOM 13144 O O . VAL D 1 93 ? 89.211 49.543 11.541 1.00 35.48 94 VAL D O 1
ATOM 13148 N N . VAL D 1 94 ? 88.578 49.354 13.688 1.00 35.13 95 VAL D N 1
ATOM 13149 C CA . VAL D 1 94 ? 89.463 50.407 14.168 1.00 35.02 95 VAL D CA 1
ATOM 13150 C C . VAL D 1 94 ? 90.288 49.838 15.325 1.00 35.02 95 VAL D C 1
ATOM 13151 O O . VAL D 1 94 ? 89.739 49.423 16.354 1.00 34.95 95 VAL D O 1
ATOM 13155 N N . ALA D 1 95 ? 91.602 49.799 15.128 1.00 34.82 96 ALA D N 1
ATOM 13156 C CA . ALA D 1 95 ? 92.544 49.357 16.153 1.00 34.59 96 ALA D CA 1
ATOM 13157 C C . ALA D 1 95 ? 93.211 50.537 16.836 1.00 34.50 96 ALA D C 1
ATOM 13158 O O . ALA D 1 95 ? 92.788 51.691 16.682 1.00 34.20 96 ALA D O 1
ATOM 13160 N N . PHE D 1 96 ? 94.266 50.241 17.592 1.00 34.62 97 PHE D N 1
ATOM 13161 C CA . PHE D 1 96 ? 94.901 51.237 18.448 1.00 34.55 97 PHE D CA 1
ATOM 13162 C C . PHE D 1 96 ? 96.375 51.416 18.151 1.00 34.98 97 PHE D C 1
ATOM 13163 O O . PHE D 1 96 ? 97.134 50.446 18.085 1.00 34.80 97 PHE D O 1
ATOM 13171 N N . SER D 1 97 ? 96.756 52.680 17.975 1.00 35.29 98 SER D N 1
ATOM 13172 C CA . SER D 1 97 ? 98.142 53.081 17.852 1.00 35.57 98 SER D CA 1
ATOM 13173 C C . SER D 1 97 ? 98.688 53.531 19.210 1.00 35.64 98 SER D C 1
ATOM 13174 O O . SER D 1 97 ? 98.143 54.450 19.837 1.00 35.61 98 SER D O 1
ATOM 13177 N N . THR D 1 98 ? 99.763 52.879 19.652 1.00 35.41 99 THR D N 1
ATOM 13178 C CA . THR D 1 98 ? 100.381 53.172 20.946 1.00 35.61 99 THR D CA 1
ATOM 13179 C C . THR D 1 98 ? 101.373 54.320 20.807 1.00 35.50 99 THR D C 1
ATOM 13180 O O . THR D 1 98 ? 102.297 54.260 19.980 1.00 35.64 99 THR D O 1
ATOM 13184 N N . GLN D 1 99 ? 101.171 55.360 21.612 1.00 35.18 100 GLN D N 1
ATOM 13185 C CA . GLN D 1 99 ? 102.125 56.452 21.750 1.00 34.72 100 GLN D CA 1
ATOM 13186 C C . GLN D 1 99 ? 103.536 55.882 21.995 1.00 34.91 100 GLN D C 1
ATOM 13187 O O . GLN D 1 99 ? 103.728 55.038 22.878 1.00 34.73 100 GLN D O 1
ATOM 13193 N N . ASP D 1 100 ? 104.504 56.331 21.193 1.00 35.08 101 ASP D N 1
ATOM 13194 C CA . ASP D 1 100 ? 105.908 55.904 21.313 1.00 35.35 101 ASP D CA 1
ATOM 13195 C C . ASP D 1 100 ? 106.701 56.985 22.022 1.00 35.28 101 ASP D C 1
ATOM 13196 O O . ASP D 1 100 ? 107.007 58.027 21.438 1.00 35.37 101 ASP D O 1
ATOM 13201 N N . VAL D 1 101 ? 107.045 56.715 23.278 1.00 35.41 102 VAL D N 1
ATOM 13202 C CA . VAL D 1 101 ? 107.684 57.694 24.161 1.00 35.56 102 VAL D CA 1
ATOM 13203 C C . VAL D 1 101 ? 109.133 58.024 23.783 1.00 35.66 102 VAL D C 1
ATOM 13204 O O . VAL D 1 101 ? 109.698 58.997 24.290 1.00 35.62 102 VAL D O 1
ATOM 13208 N N . SER D 1 102 ? 109.726 57.212 22.903 1.00 35.71 103 SER D N 1
ATOM 13209 C CA . SER D 1 102 ? 111.085 57.462 22.405 1.00 35.78 103 SER D CA 1
ATOM 13210 C C . SER D 1 102 ? 111.085 58.595 21.387 1.00 35.89 103 SER D C 1
ATOM 13211 O O . SER D 1 102 ? 112.124 59.207 21.138 1.00 35.99 103 SER D O 1
ATOM 13214 N N . LYS D 1 103 ? 109.915 58.879 20.818 1.00 35.91 104 LYS D N 1
ATOM 13215 C CA . LYS D 1 103 ? 109.772 59.999 19.895 1.00 36.11 104 LYS D CA 1
ATOM 13216 C C . LYS D 1 103 ? 109.378 61.277 20.640 1.00 36.19 104 LYS D C 1
ATOM 13217 O O . LYS D 1 103 ? 108.560 61.249 21.562 1.00 36.08 104 LYS D O 1
ATOM 13223 N N . LYS D 1 104 ? 109.996 62.387 20.240 1.00 36.38 105 LYS D N 1
ATOM 13224 C CA . LYS D 1 104 ? 109.744 63.708 20.820 1.00 36.36 105 LYS D CA 1
ATOM 13225 C C . LYS D 1 104 ? 109.506 64.713 19.689 1.00 36.29 105 LYS D C 1
ATOM 13226 O O . LYS D 1 104 ? 109.828 64.443 18.524 1.00 36.16 105 LYS D O 1
ATOM 13232 N N . GLY D 1 105 ? 108.956 65.874 20.036 1.00 35.98 106 GLY D N 1
ATOM 13233 C CA . GLY D 1 105 ? 108.735 66.950 19.072 1.00 35.83 106 GLY D CA 1
ATOM 13234 C C . GLY D 1 105 ? 107.336 66.931 18.488 1.00 35.77 106 GLY D C 1
ATOM 13235 O O . GLY D 1 105 ? 106.519 66.086 18.876 1.00 35.82 106 GLY D O 1
ATOM 13236 N N . PRO D 1 106 ? 107.051 67.861 17.547 1.00 35.50 107 PRO D N 1
ATOM 13237 C CA . PRO D 1 106 ? 105.749 68.012 16.895 1.00 35.20 107 PRO D CA 1
ATOM 13238 C C . PRO D 1 106 ? 105.242 66.751 16.179 1.00 35.00 107 PRO D C 1
ATOM 13239 O O . PRO D 1 106 ? 104.033 66.532 16.126 1.00 34.92 107 PRO D O 1
ATOM 13243 N N . SER D 1 107 ? 106.151 65.936 15.648 1.00 34.71 108 SER D N 1
ATOM 13244 C CA . SER D 1 107 ? 105.774 64.746 14.888 1.00 34.59 108 SER D CA 1
ATOM 13245 C C . SER D 1 107 ? 105.653 63.458 15.724 1.00 34.50 108 SER D C 1
ATOM 13246 O O . SER D 1 107 ? 105.371 62.385 15.174 1.00 34.48 108 SER D O 1
ATOM 13249 N N . ALA D 1 108 ? 105.848 63.571 17.040 1.00 34.25 109 ALA D N 1
ATOM 13250 C CA . ALA D 1 108 ? 105.900 62.416 17.951 1.00 34.16 109 ALA D CA 1
ATOM 13251 C C . ALA D 1 108 ? 104.722 61.422 17.850 1.00 34.02 109 ALA D C 1
ATOM 13252 O O . ALA D 1 108 ? 104.923 60.207 17.891 1.00 33.88 109 ALA D O 1
ATOM 13254 N N . LEU D 1 109 ? 103.503 61.937 17.716 1.00 33.93 110 LEU D N 1
ATOM 13255 C CA . LEU D 1 109 ? 102.326 61.076 17.660 1.00 33.80 110 LEU D CA 1
ATOM 13256 C C . LEU D 1 109 ? 102.027 60.564 16.244 1.00 33.94 110 LEU D C 1
ATOM 13257 O O . LEU D 1 109 ? 101.611 59.422 16.073 1.00 33.65 110 LEU D O 1
ATOM 13262 N N . ALA D 1 110 ? 102.259 61.401 15.234 1.00 34.14 111 ALA D N 1
ATOM 13263 C CA . ALA D 1 110 ? 102.209 60.965 13.831 1.00 34.45 111 ALA D CA 1
ATOM 13264 C C . ALA D 1 110 ? 103.185 59.803 13.570 1.00 34.74 111 ALA D C 1
ATOM 13265 O O . ALA D 1 110 ? 102.825 58.813 12.910 1.00 34.52 111 ALA D O 1
ATOM 13267 N N . GLU D 1 111 ? 104.406 59.932 14.101 1.00 34.81 112 GLU D N 1
ATOM 13268 C CA . GLU D 1 111 ? 105.413 58.868 14.049 1.00 35.46 112 GLU D CA 1
ATOM 13269 C C . GLU D 1 111 ? 104.940 57.554 14.688 1.00 35.37 112 GLU D C 1
ATOM 13270 O O . GLU D 1 111 ? 105.273 56.479 14.196 1.00 35.42 112 GLU D O 1
ATOM 13276 N N . SER D 1 112 ? 104.175 57.654 15.778 1.00 35.30 113 SER D N 1
ATOM 13277 C CA . SER D 1 112 ? 103.600 56.489 16.459 1.00 35.50 113 SER D CA 1
ATOM 13278 C C . SER D 1 112 ? 102.575 55.761 15.587 1.00 35.61 113 SER D C 1
ATOM 13279 O O . SER D 1 112 ? 102.496 54.535 15.601 1.00 35.83 113 SER D O 1
ATOM 13282 N N . VAL D 1 113 ? 101.773 56.526 14.853 1.00 35.70 114 VAL D N 1
ATOM 13283 C CA . VAL D 1 113 ? 100.792 55.966 13.924 1.00 35.76 114 VAL D CA 1
ATOM 13284 C C . VAL D 1 113 ? 101.511 55.318 12.740 1.00 35.89 114 VAL D C 1
ATOM 13285 O O . VAL D 1 113 ? 101.140 54.232 12.308 1.00 36.12 114 VAL D O 1
ATOM 13289 N N . LYS D 1 114 ? 102.542 55.993 12.233 1.00 36.07 115 LYS D N 1
ATOM 13290 C CA . LYS D 1 114 ? 103.380 55.499 11.136 1.00 36.11 115 LYS D CA 1
ATOM 13291 C C . LYS D 1 114 ? 103.942 54.082 11.361 1.00 36.29 115 LYS D C 1
ATOM 13292 O O . LYS D 1 114 ? 104.105 53.323 10.406 1.00 36.30 115 LYS D O 1
ATOM 13298 N N . LEU D 1 115 ? 104.240 53.739 12.614 1.00 36.26 116 LEU D N 1
ATOM 13299 C CA . LEU D 1 115 ? 104.760 52.414 12.951 1.00 36.19 116 LEU D CA 1
ATOM 13300 C C . LEU D 1 115 ? 103.754 51.314 12.603 1.00 35.86 116 LEU D C 1
ATOM 13301 O O . LEU D 1 115 ? 104.114 50.269 12.049 1.00 35.72 116 LEU D O 1
ATOM 13306 N N . ASP D 1 116 ? 102.493 51.564 12.938 1.00 35.77 117 ASP D N 1
ATOM 13307 C CA . ASP D 1 116 ? 101.424 50.611 12.694 1.00 35.59 117 ASP D CA 1
ATOM 13308 C C . ASP D 1 116 ? 101.053 50.531 11.219 1.00 35.31 117 ASP D C 1
ATOM 13309 O O . ASP D 1 116 ? 101.003 49.442 10.660 1.00 35.37 117 ASP D O 1
ATOM 13314 N N . VAL D 1 117 ? 100.812 51.681 10.591 1.00 35.09 118 VAL D N 1
ATOM 13315 C CA . VAL D 1 117 ? 100.485 51.736 9.165 1.00 34.93 118 VAL D CA 1
ATOM 13316 C C . VAL D 1 117 ? 101.516 51.002 8.307 1.00 35.22 118 VAL D C 1
ATOM 13317 O O . VAL D 1 117 ? 101.150 50.211 7.424 1.00 35.06 118 VAL D O 1
ATOM 13321 N N . ASP D 1 118 ? 102.798 51.255 8.586 1.00 35.45 119 ASP D N 1
ATOM 13322 C CA . ASP D 1 118 ? 103.893 50.597 7.886 1.00 35.79 119 ASP D CA 1
ATOM 13323 C C . ASP D 1 118 ? 103.921 49.095 8.104 1.00 35.80 119 ASP D C 1
ATOM 13324 O O . ASP D 1 118 ? 104.151 48.345 7.163 1.00 35.96 119 ASP D O 1
ATOM 13329 N N . GLU D 1 119 ? 103.689 48.656 9.336 1.00 35.87 120 GLU D N 1
ATOM 13330 C CA . GLU D 1 119 ? 103.682 47.223 9.609 1.00 36.29 120 GLU D CA 1
ATOM 13331 C C . GLU D 1 119 ? 102.526 46.490 8.918 1.00 35.96 120 GLU D C 1
ATOM 13332 O O . GLU D 1 119 ? 102.711 45.385 8.397 1.00 35.94 120 GLU D O 1
ATOM 13338 N N . TYR D 1 120 ? 101.351 47.115 8.899 1.00 35.48 121 TYR D N 1
ATOM 13339 C CA . TYR D 1 120 ? 100.171 46.484 8.321 1.00 35.44 121 TYR D CA 1
ATOM 13340 C C . TYR D 1 120 ? 100.127 46.578 6.792 1.00 35.76 121 TYR D C 1
ATOM 13341 O O . TYR D 1 120 ? 99.359 45.854 6.148 1.00 35.83 121 TYR D O 1
ATOM 13350 N N . SER D 1 121 ? 100.963 47.459 6.227 1.00 35.96 122 SER D N 1
ATOM 13351 C CA A SER D 1 121 ? 101.009 47.673 4.777 0.50 36.29 122 SER D CA 1
ATOM 13352 C CA B SER D 1 121 ? 101.023 47.678 4.776 0.50 36.09 122 SER D CA 1
ATOM 13353 C C . SER D 1 121 ? 101.458 46.425 4.024 1.00 36.32 122 SER D C 1
ATOM 13354 O O . SER D 1 121 ? 101.110 46.244 2.858 1.00 36.35 122 SER D O 1
ATOM 13359 N N . GLU D 1 122 ? 102.223 45.574 4.705 1.00 36.47 123 GLU D N 1
ATOM 13360 C CA . GLU D 1 122 ? 102.767 44.352 4.113 1.00 36.96 123 GLU D CA 1
ATOM 13361 C C . GLU D 1 122 ? 101.823 43.145 4.189 1.00 36.60 123 GLU D C 1
ATOM 13362 O O . GLU D 1 122 ? 102.044 42.133 3.519 1.00 36.71 123 GLU D O 1
ATOM 13368 N N . GLN D 1 123 ? 100.777 43.268 4.997 1.00 36.25 124 GLN D N 1
ATOM 13369 C CA . GLN D 1 123 ? 99.835 42.181 5.246 1.00 35.97 124 GLN D CA 1
ATOM 13370 C C . GLN D 1 123 ? 98.651 42.187 4.274 1.00 35.94 124 GLN D C 1
ATOM 13371 O O . GLN D 1 123 ? 98.319 43.219 3.677 1.00 35.86 124 GLN D O 1
ATOM 13377 N N . THR D 1 124 ? 98.013 41.032 4.120 1.00 35.89 125 THR D N 1
ATOM 13378 C CA . THR D 1 124 ? 96.781 40.951 3.348 1.00 35.89 125 THR D CA 1
ATOM 13379 C C . THR D 1 124 ? 95.627 41.422 4.226 1.00 35.94 125 THR D C 1
ATOM 13380 O O . THR D 1 124 ? 95.374 40.856 5.283 1.00 36.13 125 THR D O 1
ATOM 13384 N N . LEU D 1 125 ? 94.942 42.474 3.792 1.00 36.00 126 LEU D N 1
ATOM 13385 C CA . LEU D 1 125 ? 93.809 43.003 4.542 1.00 35.84 126 LEU D CA 1
ATOM 13386 C C . LEU D 1 125 ? 92.493 42.710 3.833 1.00 35.69 126 LEU D C 1
ATOM 13387 O O . LEU D 1 125 ? 92.330 43.013 2.648 1.00 35.67 126 LEU D O 1
ATOM 13392 N N . TYR D 1 126 ? 91.565 42.123 4.578 1.00 35.44 127 TYR D N 1
ATOM 13393 C CA . TYR D 1 126 ? 90.301 41.652 4.040 1.00 35.16 127 TYR D CA 1
ATOM 13394 C C . TYR D 1 126 ? 89.256 42.759 4.058 1.00 35.20 127 TYR D C 1
ATOM 13395 O O . TYR D 1 126 ? 88.287 42.710 3.301 1.00 35.29 127 TYR D O 1
ATOM 13404 N N . CYS D 1 127 ? 89.471 43.758 4.913 1.00 35.15 128 CYS D N 1
ATOM 13405 C CA . CYS D 1 127 ? 88.650 44.971 4.933 1.00 35.04 128 CYS D CA 1
ATOM 13406 C C . CYS D 1 127 ? 89.476 46.186 5.383 1.00 35.25 128 CYS D C 1
ATOM 13407 O O . CYS D 1 127 ? 90.634 46.047 5.780 1.00 35.26 128 CYS D O 1
ATOM 13410 N N . ASP D 1 128 ? 88.881 47.373 5.300 1.00 35.32 129 ASP D N 1
ATOM 13411 C CA . ASP D 1 128 ? 89.558 48.599 5.713 1.00 35.54 129 ASP D CA 1
ATOM 13412 C C . ASP D 1 128 ? 89.720 48.673 7.224 1.00 35.37 129 ASP D C 1
ATOM 13413 O O . ASP D 1 128 ? 88.940 48.078 7.975 1.00 35.04 129 ASP D O 1
ATOM 13418 N N . TYR D 1 129 ? 90.759 49.383 7.657 1.00 35.52 130 TYR D N 1
ATOM 13419 C CA . TYR D 1 129 ? 91.008 49.608 9.079 1.00 35.58 130 TYR D CA 1
ATOM 13420 C C . TYR D 1 129 ? 91.417 51.040 9.324 1.00 35.48 130 TYR D C 1
ATOM 13421 O O . TYR D 1 129 ? 92.059 51.676 8.470 1.00 35.49 130 TYR D O 1
ATOM 13430 N N . GLY D 1 130 ? 91.031 51.539 10.494 1.00 35.28 131 GLY D N 1
ATOM 13431 C CA . GLY D 1 130 ? 91.493 52.834 10.977 1.00 35.18 131 GLY D CA 1
ATOM 13432 C C . GLY D 1 130 ? 92.245 52.647 12.281 1.00 34.93 131 GLY D C 1
ATOM 13433 O O . GLY D 1 130 ? 92.357 51.524 12.778 1.00 34.74 131 GLY D O 1
ATOM 13434 N N . LEU D 1 131 ? 92.752 53.750 12.838 1.00 34.60 132 LEU D N 1
ATOM 13435 C CA . LEU D 1 131 ? 93.507 53.708 14.084 1.00 34.28 132 LEU D CA 1
ATOM 13436 C C . LEU D 1 131 ? 93.073 54.777 15.074 1.00 34.44 132 LEU D C 1
ATOM 13437 O O . LEU D 1 131 ? 92.904 55.933 14.701 1.00 34.27 132 LEU D O 1
ATOM 13442 N N . HIS D 1 132 ? 92.870 54.373 16.327 1.00 34.56 133 HIS D N 1
ATOM 13443 C CA . HIS D 1 132 ? 92.772 55.312 17.445 1.00 35.13 133 HIS D CA 1
ATOM 13444 C C . HIS D 1 132 ? 94.191 55.556 17.953 1.00 35.59 133 HIS D C 1
ATOM 13445 O O . HIS D 1 132 ? 95.082 54.718 17.739 1.00 36.02 133 HIS D O 1
ATOM 13452 N N . LEU D 1 133 ? 94.417 56.687 18.617 1.00 35.62 134 LEU D N 1
ATOM 13453 C CA . LEU D 1 133 ? 95.690 56.878 19.324 1.00 35.87 134 LEU D CA 1
ATOM 13454 C C . LEU D 1 133 ? 95.513 56.632 20.821 1.00 35.57 134 LEU D C 1
ATOM 13455 O O . LEU D 1 133 ? 94.528 57.075 21.411 1.00 35.79 134 LEU D O 1
ATOM 13460 N N . ILE D 1 134 ? 96.444 55.889 21.414 1.00 35.53 135 ILE D N 1
ATOM 13461 C CA . ILE D 1 134 ? 96.475 55.672 22.861 1.00 35.34 135 ILE D CA 1
ATOM 13462 C C . ILE D 1 134 ? 97.473 56.628 23.511 1.00 35.22 135 ILE D C 1
ATOM 13463 O O . ILE D 1 134 ? 98.635 56.677 23.127 1.00 34.76 135 ILE D O 1
ATOM 13468 N N . LEU D 1 135 ? 96.998 57.390 24.492 1.00 35.44 136 LEU D N 1
ATOM 13469 C CA . LEU D 1 135 ? 97.833 58.347 25.212 1.00 35.65 136 LEU D CA 1
ATOM 13470 C C . LEU D 1 135 ? 98.002 57.954 26.671 1.00 35.43 136 LEU D C 1
ATOM 13471 O O . LEU D 1 135 ? 97.012 57.726 27.368 1.00 35.69 136 LEU D O 1
ATOM 13476 N N . PHE D 1 136 ? 99.252 57.887 27.129 1.00 35.28 137 PHE D N 1
ATOM 13477 C CA . PHE D 1 136 ? 99.550 57.534 28.522 1.00 35.03 137 PHE D CA 1
ATOM 13478 C C . PHE D 1 136 ? 100.701 58.335 29.126 1.00 35.04 137 PHE D C 1
ATOM 13479 O O . PHE D 1 136 ? 100.991 58.200 30.315 1.00 35.03 137 PHE D O 1
ATOM 13487 N N . GLN D 1 137 ? 101.359 59.157 28.308 1.00 35.05 138 GLN D N 1
ATOM 13488 C CA . GLN D 1 137 ? 102.403 60.068 28.808 1.00 35.56 138 GLN D CA 1
ATOM 13489 C C . GLN D 1 137 ? 102.101 61.511 28.422 1.00 35.35 138 GLN D C 1
ATOM 13490 O O . GLN D 1 137 ? 102.239 61.902 27.265 1.00 35.39 138 GLN D O 1
ATOM 13496 N N . ILE D 1 138 ? 101.685 62.293 29.410 1.00 35.47 139 ILE D N 1
ATOM 13497 C CA . ILE D 1 138 ? 101.313 63.686 29.198 1.00 35.62 139 ILE D CA 1
ATOM 13498 C C . ILE D 1 138 ? 102.323 64.575 29.922 1.00 35.93 139 ILE D C 1
ATOM 13499 O O . ILE D 1 138 ? 102.622 64.352 31.099 1.00 35.83 139 ILE D O 1
ATOM 13504 N N . GLU D 1 139 ? 102.852 65.564 29.203 1.00 36.35 140 GLU D N 1
ATOM 13505 C CA . GLU D 1 139 ? 103.889 66.462 29.726 1.00 36.84 140 GLU D CA 1
ATOM 13506 C C . GLU D 1 139 ? 103.294 67.410 30.752 1.00 36.92 140 GLU D C 1
ATOM 13507 O O . GLU D 1 139 ? 102.087 67.641 30.736 1.00 36.93 140 GLU D O 1
ATOM 13513 N N . LYS D 1 140 ? 104.144 67.959 31.626 1.00 36.99 141 LYS D N 1
ATOM 13514 C CA . LYS D 1 140 ? 103.693 68.818 32.723 1.00 37.24 141 LYS D CA 1
ATOM 13515 C C . LYS D 1 140 ? 104.601 70.041 32.868 1.00 37.49 141 LYS D C 1
ATOM 13516 O O . LYS D 1 140 ? 105.770 69.991 32.469 1.00 37.87 141 LYS D O 1
ATOM 13522 N N . PRO D 1 141 ? 104.084 71.148 33.442 1.00 37.42 142 PRO D N 1
ATOM 13523 C CA . PRO D 1 141 ? 102.708 71.433 33.869 1.00 37.27 142 PRO D CA 1
ATOM 13524 C C . PRO D 1 141 ? 101.749 71.680 32.698 1.00 37.22 142 PRO D C 1
ATOM 13525 O O . PRO D 1 141 ? 102.141 71.549 31.536 1.00 37.35 142 PRO D O 1
ATOM 13529 N N . SER D 1 142 ? 100.510 72.047 33.026 1.00 36.99 143 SER D N 1
ATOM 13530 C CA . SER D 1 142 ? 99.403 72.181 32.068 1.00 36.64 143 SER D CA 1
ATOM 13531 C C . SER D 1 142 ? 99.647 73.163 30.921 1.00 36.48 143 SER D C 1
ATOM 13532 O O . SER D 1 142 ? 99.517 72.799 29.751 1.00 36.09 143 SER D O 1
ATOM 13535 N N . VAL D 1 143 ? 99.992 74.404 31.260 1.00 36.50 144 VAL D N 1
ATOM 13536 C CA . VAL D 1 143 ? 100.296 75.430 30.258 1.00 36.72 144 VAL D CA 1
ATOM 13537 C C . VAL D 1 143 ? 101.653 75.134 29.592 1.00 37.07 144 VAL D C 1
ATOM 13538 O O . VAL D 1 143 ? 102.489 76.010 29.384 1.00 37.07 144 VAL D O 1
ATOM 13542 N N . GLU D 1 144 ? 101.836 73.852 29.289 1.00 37.58 145 GLU D N 1
ATOM 13543 C CA . GLU D 1 144 ? 102.895 73.313 28.450 1.00 37.67 145 GLU D CA 1
ATOM 13544 C C . GLU D 1 144 ? 102.340 72.004 27.873 1.00 37.42 145 GLU D C 1
ATOM 13545 O O . GLU D 1 144 ? 102.228 71.844 26.652 1.00 36.89 145 GLU D O 1
ATOM 13551 N N . ALA D 1 145 ? 101.964 71.106 28.785 1.00 37.33 146 ALA D N 1
ATOM 13552 C CA . ALA D 1 145 ? 101.239 69.861 28.497 1.00 37.65 146 ALA D CA 1
ATOM 13553 C C . ALA D 1 145 ? 100.182 69.972 27.407 1.00 37.57 146 ALA D C 1
ATOM 13554 O O . ALA D 1 145 ? 100.226 69.238 26.422 1.00 37.83 146 ALA D O 1
ATOM 13556 N N . ARG D 1 146 ? 99.226 70.877 27.616 1.00 37.41 147 ARG D N 1
ATOM 13557 C CA . ARG D 1 146 ? 98.118 71.110 26.688 1.00 37.06 147 ARG D CA 1
ATOM 13558 C C . ARG D 1 146 ? 98.556 71.736 25.345 1.00 37.73 147 ARG D C 1
ATOM 13559 O O . ARG D 1 146 ? 97.926 71.467 24.311 1.00 37.49 147 ARG D O 1
ATOM 13567 N N . GLU D 1 147 ? 99.619 72.561 25.370 1.00 37.98 148 GLU D N 1
ATOM 13568 C CA . GLU D 1 147 ? 100.023 73.384 24.210 1.00 38.44 148 GLU D CA 1
ATOM 13569 C C . GLU D 1 147 ? 100.790 72.683 23.077 1.00 38.54 148 GLU D C 1
ATOM 13570 O O . GLU D 1 147 ? 100.450 72.869 21.907 1.00 38.77 148 GLU D O 1
ATOM 13576 N N . LEU D 1 148 ? 101.829 71.912 23.400 1.00 38.65 149 LEU D N 1
ATOM 13577 C CA . LEU D 1 148 ? 102.530 71.140 22.361 1.00 38.44 149 LEU D CA 1
ATOM 13578 C C . LEU D 1 148 ? 101.757 69.866 22.019 1.00 38.08 149 LEU D C 1
ATOM 13579 O O . LEU D 1 148 ? 102.006 69.223 20.993 1.00 37.94 149 LEU D O 1
ATOM 13584 N N . LEU D 1 149 ? 100.819 69.506 22.888 1.00 37.57 150 LEU D N 1
ATOM 13585 C CA . LEU D 1 149 ? 99.889 68.428 22.602 1.00 37.22 150 LEU D CA 1
ATOM 13586 C C . LEU D 1 149 ? 99.091 68.813 21.348 1.00 36.88 150 LEU D C 1
ATOM 13587 O O . LEU D 1 149 ? 98.966 68.028 20.409 1.00 36.64 150 LEU D O 1
ATOM 13592 N N . ASP D 1 150 ? 98.594 70.051 21.346 1.00 36.74 151 ASP D N 1
ATOM 13593 C CA . ASP D 1 150 ? 97.867 70.642 20.230 1.00 36.43 151 ASP D CA 1
ATOM 13594 C C . ASP D 1 150 ? 98.597 70.414 18.902 1.00 36.17 151 ASP D C 1
ATOM 13595 O O . ASP D 1 150 ? 98.029 69.812 17.998 1.00 36.21 151 ASP D O 1
ATOM 13600 N N . VAL D 1 151 ? 99.855 70.842 18.796 1.00 36.29 152 VAL D N 1
ATOM 13601 C CA . VAL D 1 151 ? 100.599 70.656 17.533 1.00 36.12 152 VAL D CA 1
ATOM 13602 C C . VAL D 1 151 ? 100.849 69.191 17.179 1.00 35.66 152 VAL D C 1
ATOM 13603 O O . VAL D 1 151 ? 100.904 68.844 15.998 1.00 35.78 152 VAL D O 1
ATOM 13607 N N . GLN D 1 152 ? 100.971 68.342 18.197 1.00 35.08 153 GLN D N 1
ATOM 13608 C CA . GLN D 1 152 ? 101.128 66.896 18.008 1.00 34.80 153 GLN D CA 1
ATOM 13609 C C . GLN D 1 152 ? 99.861 66.191 17.504 1.00 34.87 153 GLN D C 1
ATOM 13610 O O . GLN D 1 152 ? 99.948 65.271 16.695 1.00 34.78 153 GLN D O 1
ATOM 13616 N N . LEU D 1 153 ? 98.696 66.620 17.990 1.00 35.04 154 LEU D N 1
ATOM 13617 C CA . LEU D 1 153 ? 97.412 66.086 17.522 1.00 35.17 154 LEU D CA 1
ATOM 13618 C C . LEU D 1 153 ? 97.105 66.527 16.082 1.00 35.25 154 LEU D C 1
ATOM 13619 O O . LEU D 1 153 ? 96.631 65.730 15.257 1.00 35.14 154 LEU D O 1
ATOM 13624 N N . GLN D 1 154 ? 97.392 67.794 15.789 1.00 35.14 155 GLN D N 1
ATOM 13625 C CA . GLN D 1 154 ? 97.243 68.330 14.440 1.00 35.47 155 GLN D CA 1
ATOM 13626 C C . GLN D 1 154 ? 98.006 67.466 13.443 1.00 35.16 155 GLN D C 1
ATOM 13627 O O . GLN D 1 154 ? 97.483 67.113 12.381 1.00 35.28 155 GLN D O 1
ATOM 13633 N N . ALA D 1 155 ? 99.243 67.133 13.807 1.00 34.90 156 ALA D N 1
ATOM 13634 C CA . ALA D 1 155 ? 100.149 66.397 12.941 1.00 34.74 156 ALA D CA 1
ATOM 13635 C C . ALA D 1 155 ? 99.670 64.967 12.730 1.00 34.56 156 ALA D C 1
ATOM 13636 O O . ALA D 1 155 ? 99.744 64.464 11.622 1.00 34.97 156 ALA D O 1
ATOM 13638 N N . ALA D 1 156 ? 99.170 64.323 13.781 1.00 34.38 157 ALA D N 1
ATOM 13639 C CA . ALA D 1 156 ? 98.600 62.979 13.647 1.00 34.35 157 ALA D CA 1
ATOM 13640 C C . ALA D 1 156 ? 97.338 62.990 12.765 1.00 34.28 157 ALA D C 1
ATOM 13641 O O . ALA D 1 156 ? 97.148 62.085 11.950 1.00 34.11 157 ALA D O 1
ATOM 13643 N N . TYR D 1 157 ? 96.498 64.017 12.923 1.00 34.20 158 TYR D N 1
ATOM 13644 C CA . TYR D 1 157 ? 95.345 64.209 12.049 1.00 34.39 158 TYR D CA 1
ATOM 13645 C C . TYR D 1 157 ? 95.752 64.534 10.600 1.00 34.59 158 TYR D C 1
ATOM 13646 O O . TYR D 1 157 ? 95.283 63.887 9.664 1.00 34.60 158 TYR D O 1
ATOM 13655 N N . ASN D 1 158 ? 96.607 65.541 10.418 1.00 34.65 159 ASN D N 1
ATOM 13656 C CA . ASN D 1 158 ? 96.991 65.981 9.065 1.00 34.95 159 ASN D CA 1
ATOM 13657 C C . ASN D 1 158 ? 97.693 64.884 8.269 1.00 35.21 159 ASN D C 1
ATOM 13658 O O . ASN D 1 158 ? 97.381 64.658 7.104 1.00 35.34 159 ASN D O 1
ATOM 13663 N N . ASP D 1 159 ? 98.622 64.192 8.913 1.00 35.61 160 ASP D N 1
ATOM 13664 C CA . ASP D 1 159 ? 99.419 63.188 8.234 1.00 36.23 160 ASP D CA 1
ATOM 13665 C C . ASP D 1 159 ? 98.678 61.861 8.042 1.00 36.15 160 ASP D C 1
ATOM 13666 O O . ASP D 1 159 ? 98.840 61.220 7.002 1.00 36.24 160 ASP D O 1
ATOM 13671 N N . TYR D 1 160 ? 97.844 61.475 9.014 1.00 35.94 161 TYR D N 1
ATOM 13672 C CA . TYR D 1 160 ? 97.262 60.126 9.037 1.00 35.76 161 TYR D CA 1
ATOM 13673 C C . TYR D 1 160 ? 95.758 60.029 9.289 1.00 35.69 161 TYR D C 1
ATOM 13674 O O . TYR D 1 160 ? 95.218 58.925 9.309 1.00 35.65 161 TYR D O 1
ATOM 13683 N N . GLY D 1 161 ? 95.091 61.169 9.483 1.00 35.48 162 GLY D N 1
ATOM 13684 C CA . GLY D 1 161 ? 93.643 61.194 9.708 1.00 35.36 162 GLY D CA 1
ATOM 13685 C C . GLY D 1 161 ? 93.235 60.431 10.955 1.00 35.50 162 GLY D C 1
ATOM 13686 O O . GLY D 1 161 ? 92.231 59.717 10.963 1.00 35.61 162 GLY D O 1
ATOM 13687 N N . VAL D 1 162 ? 94.039 60.552 12.009 1.00 35.35 163 VAL D N 1
ATOM 13688 C CA . VAL D 1 162 ? 93.665 60.023 13.305 1.00 34.74 163 VAL D CA 1
ATOM 13689 C C . VAL D 1 162 ? 92.933 61.152 13.992 1.00 34.89 163 VAL D C 1
ATOM 13690 O O . VAL D 1 162 ? 93.467 62.261 14.103 1.00 35.04 163 VAL D O 1
ATOM 13694 N N . SER D 1 163 ? 91.704 60.881 14.424 1.00 34.77 164 SER D N 1
ATOM 13695 C CA . SER D 1 163 ? 90.863 61.910 15.034 1.00 34.66 164 SER D CA 1
ATOM 13696 C C . SER D 1 163 ? 90.225 61.451 16.346 1.00 34.71 164 SER D C 1
ATOM 13697 O O . SER D 1 163 ? 89.233 62.024 16.791 1.00 34.92 164 SER D O 1
ATOM 13700 N N . SER D 1 164 ? 90.791 60.416 16.953 1.00 34.74 165 SER D N 1
ATOM 13701 C CA . SER D 1 164 ? 90.302 59.921 18.233 1.00 34.90 165 SER D CA 1
ATOM 13702 C C . SER D 1 164 ? 91.476 59.601 19.138 1.00 35.38 165 SER D C 1
ATOM 13703 O O . SER D 1 164 ? 92.513 59.117 18.667 1.00 35.78 165 SER D O 1
ATOM 13706 N N . VAL D 1 165 ? 91.321 59.899 20.426 1.00 35.50 166 VAL D N 1
ATOM 13707 C CA . VAL D 1 165 ? 92.359 59.636 21.421 1.00 35.78 166 VAL D CA 1
ATOM 13708 C C . VAL D 1 165 ? 91.800 58.792 22.565 1.00 35.82 166 VAL D C 1
ATOM 13709 O O . VAL D 1 165 ? 90.730 59.092 23.102 1.00 35.73 166 VAL D O 1
ATOM 13725 N N . MET D 1 167 ? 92.323 57.140 26.386 1.00 35.74 168 MET D N 1
ATOM 13726 C CA . MET D 1 167 ? 93.026 57.193 27.673 1.00 36.10 168 MET D CA 1
ATOM 13727 C C . MET D 1 167 ? 92.480 56.236 28.726 1.00 35.76 168 MET D C 1
ATOM 13728 O O . MET D 1 167 ? 91.331 55.803 28.656 1.00 35.67 168 MET D O 1
ATOM 13733 N N . PHE D 1 168 ? 93.333 55.914 29.698 1.00 35.69 169 PHE D N 1
ATOM 13734 C CA . PHE D 1 168 ? 93.023 54.948 30.747 1.00 35.63 169 PHE D CA 1
ATOM 13735 C C . PHE D 1 168 ? 93.053 55.595 32.122 1.00 35.75 169 PHE D C 1
ATOM 13736 O O . PHE D 1 168 ? 93.901 56.449 32.400 1.00 35.90 169 PHE D O 1
ATOM 13744 N N . MET D 1 169 ? 92.111 55.195 32.970 1.00 35.83 170 MET D N 1
ATOM 13745 C CA . MET D 1 169 ? 92.075 55.637 34.371 1.00 36.35 170 MET D CA 1
ATOM 13746 C C . MET D 1 169 ? 92.498 54.476 35.276 1.00 36.04 170 MET D C 1
ATOM 13747 O O . MET D 1 169 ? 92.444 54.574 36.496 1.00 35.92 170 MET D O 1
ATOM 13752 N N . THR D 1 170 ? 92.928 53.383 34.650 1.00 36.19 171 THR D N 1
ATOM 13753 C CA . THR D 1 170 ? 93.431 52.215 35.355 1.00 36.47 171 THR D CA 1
ATOM 13754 C C . THR D 1 170 ? 94.592 51.558 34.599 1.00 37.01 171 THR D C 1
ATOM 13755 O O . THR D 1 170 ? 94.984 52.008 33.507 1.00 36.94 171 THR D O 1
ATOM 13759 N N . TYR D 1 171 ? 95.110 50.487 35.203 1.00 37.38 172 TYR D N 1
ATOM 13760 C CA . TYR D 1 171 ? 96.302 49.742 34.780 1.00 38.01 172 TYR D CA 1
ATOM 13761 C C . TYR D 1 171 ? 97.630 50.489 34.926 1.00 37.59 172 TYR D C 1
ATOM 13762 O O . TYR D 1 171 ? 97.781 51.604 34.419 1.00 37.57 172 TYR D O 1
ATOM 13771 N N . PRO D 1 172 ? 98.577 49.879 35.667 1.00 37.34 173 PRO D N 1
ATOM 13772 C CA . PRO D 1 172 ? 99.938 50.394 35.835 1.00 37.30 173 PRO D CA 1
ATOM 13773 C C . PRO D 1 172 ? 100.662 50.657 34.509 1.00 37.17 173 PRO D C 1
ATOM 13774 O O . PRO D 1 172 ? 100.812 49.746 33.685 1.00 37.15 173 PRO D O 1
ATOM 13778 N N . GLY D 1 173 ? 101.084 51.906 34.314 1.00 36.88 174 GLY D N 1
ATOM 13779 C CA . GLY D 1 173 ? 101.812 52.307 33.120 1.00 36.45 174 GLY D CA 1
ATOM 13780 C C . GLY D 1 173 ? 100.925 52.966 32.085 1.00 36.43 174 GLY D C 1
ATOM 13781 O O . GLY D 1 173 ? 101.408 53.613 31.147 1.00 36.43 174 GLY D O 1
ATOM 13782 N N . LEU D 1 174 ? 99.622 52.804 32.257 1.00 36.40 175 LEU D N 1
ATOM 13783 C CA . LEU D 1 174 ? 98.644 53.414 31.362 1.00 36.39 175 LEU D CA 1
ATOM 13784 C C . LEU D 1 174 ? 97.787 54.438 32.104 1.00 36.25 175 LEU D C 1
ATOM 13785 O O . LEU D 1 174 ? 97.433 55.474 31.540 1.00 36.45 175 LEU D O 1
ATOM 13790 N N . GLN D 1 175 ? 97.451 54.144 33.360 1.00 36.01 176 GLN D N 1
ATOM 13791 C CA . GLN D 1 175 ? 96.634 55.041 34.178 1.00 36.01 176 GLN D CA 1
ATOM 13792 C C . GLN D 1 175 ? 97.188 56.463 34.172 1.00 36.10 176 GLN D C 1
ATOM 13793 O O . GLN D 1 175 ? 98.393 56.667 34.328 1.00 36.19 176 GLN D O 1
ATOM 13799 N N . ILE D 1 176 ? 96.313 57.447 33.985 1.00 36.01 177 ILE D N 1
ATOM 13800 C CA . ILE D 1 176 ? 96.739 58.838 34.098 1.00 36.14 177 ILE D CA 1
ATOM 13801 C C . ILE D 1 176 ? 95.885 59.631 35.075 1.00 35.69 177 ILE D C 1
ATOM 13802 O O . ILE D 1 176 ? 94.707 59.366 35.222 1.00 35.85 177 ILE D O 1
ATOM 13807 N N . SER D 1 177 ? 96.507 60.589 35.752 1.00 35.68 178 SER D N 1
ATOM 13808 C CA . SER D 1 177 ? 95.823 61.461 36.709 1.00 35.66 178 SER D CA 1
ATOM 13809 C C . SER D 1 177 ? 94.715 62.286 36.050 1.00 35.59 178 SER D C 1
ATOM 13810 O O . SER D 1 177 ? 94.668 62.418 34.829 1.00 35.56 178 SER D O 1
ATOM 13813 N N . ASP D 1 178 ? 93.839 62.844 36.878 1.00 35.74 179 ASP D N 1
ATOM 13814 C CA . ASP D 1 178 ? 92.787 63.756 36.437 1.00 35.75 179 ASP D CA 1
ATOM 13815 C C . ASP D 1 178 ? 93.380 65.009 35.796 1.00 35.26 179 ASP D C 1
ATOM 13816 O O . ASP D 1 178 ? 92.854 65.514 34.800 1.00 35.24 179 ASP D O 1
ATOM 13821 N N . TYR D 1 179 ? 94.465 65.501 36.390 1.00 34.92 180 TYR D N 1
ATOM 13822 C CA . TYR D 1 179 ? 95.191 66.674 35.912 1.00 34.90 180 TYR D CA 1
ATOM 13823 C C . TYR D 1 179 ? 95.630 66.470 34.456 1.00 34.78 180 TYR D C 1
ATOM 13824 O O . TYR D 1 179 ? 95.423 67.344 33.618 1.00 34.83 180 TYR D O 1
ATOM 13833 N N . ASP D 1 180 ? 96.195 65.302 34.159 1.00 34.59 181 ASP D N 1
ATOM 13834 C CA . ASP D 1 180 ? 96.661 64.985 32.805 1.00 34.77 181 ASP D CA 1
ATOM 13835 C C . ASP D 1 180 ? 95.517 64.838 31.812 1.00 34.68 181 ASP D C 1
ATOM 13836 O O . ASP D 1 180 ? 95.623 65.315 30.678 1.00 34.58 181 ASP D O 1
ATOM 13841 N N . ILE D 1 181 ? 94.437 64.178 32.243 1.00 34.52 182 ILE D N 1
ATOM 13842 C CA . ILE D 1 181 ? 93.226 64.050 31.427 1.00 34.26 182 ILE D CA 1
ATOM 13843 C C . ILE D 1 181 ? 92.698 65.434 31.004 1.00 34.11 182 ILE D C 1
ATOM 13844 O O . ILE D 1 181 ? 92.468 65.668 29.825 1.00 33.62 182 ILE D O 1
ATOM 13849 N N . MET D 1 182 ? 92.535 66.345 31.966 1.00 34.39 183 MET D N 1
ATOM 13850 C CA . MET D 1 182 ? 92.153 67.732 31.667 1.00 34.47 183 MET D CA 1
ATOM 13851 C C . MET D 1 182 ? 93.067 68.355 30.613 1.00 34.54 183 MET D C 1
ATOM 13852 O O . MET D 1 182 ? 92.566 68.953 29.665 1.00 34.83 183 MET D O 1
ATOM 13857 N N . SER D 1 183 ? 94.389 68.206 30.767 1.00 34.63 184 SER D N 1
ATOM 13858 C CA . SER D 1 183 ? 95.340 68.672 29.742 1.00 35.04 184 SER D CA 1
ATOM 13859 C C . SER D 1 183 ? 95.034 68.084 28.354 1.00 35.18 184 SER D C 1
ATOM 13860 O O . SER D 1 183 ? 95.009 68.813 27.354 1.00 35.10 184 SER D O 1
ATOM 13863 N N . ALA D 1 184 ? 94.779 66.779 28.309 1.00 35.19 185 ALA D N 1
ATOM 13864 C CA . ALA D 1 184 ? 94.402 66.095 27.058 1.00 35.54 185 ALA D CA 1
ATOM 13865 C C . ALA D 1 184 ? 93.057 66.593 26.485 1.00 35.60 185 ALA D C 1
ATOM 13866 O O . ALA D 1 184 ? 92.935 66.826 25.273 1.00 35.72 185 ALA D O 1
ATOM 13868 N N . MET D 1 185 ? 92.072 66.782 27.363 1.00 35.38 186 MET D N 1
ATOM 13869 C CA . MET D 1 185 ? 90.754 67.287 26.954 1.00 35.37 186 MET D CA 1
ATOM 13870 C C . MET D 1 185 ? 90.849 68.694 26.379 1.00 35.59 186 MET D C 1
ATOM 13871 O O . MET D 1 185 ? 90.086 69.047 25.474 1.00 35.74 186 MET D O 1
ATOM 13876 N N . TYR D 1 186 ? 91.785 69.486 26.909 1.00 35.53 187 TYR D N 1
ATOM 13877 C CA . TYR D 1 186 ? 92.038 70.829 26.395 1.00 35.82 187 TYR D CA 1
ATOM 13878 C C . TYR D 1 186 ? 92.468 70.746 24.934 1.00 35.53 187 TYR D C 1
ATOM 13879 O O . TYR D 1 186 ? 91.952 71.484 24.090 1.00 35.42 187 TYR D O 1
ATOM 13888 N N . ALA D 1 187 ? 93.395 69.833 24.644 1.00 35.40 188 ALA D N 1
ATOM 13889 C CA . ALA D 1 187 ? 93.913 69.664 23.277 1.00 35.28 188 ALA D CA 1
ATOM 13890 C C . ALA D 1 187 ? 92.882 69.040 22.339 1.00 35.29 188 ALA D C 1
ATOM 13891 O O . ALA D 1 187 ? 92.743 69.487 21.195 1.00 35.57 188 ALA D O 1
ATOM 13893 N N . THR D 1 188 ? 92.167 68.014 22.815 1.00 35.08 189 THR D N 1
ATOM 13894 C CA . THR D 1 188 ? 91.235 67.276 21.960 1.00 35.17 189 THR D CA 1
ATOM 13895 C C . THR D 1 188 ? 90.010 68.101 21.582 1.00 35.14 189 THR D C 1
ATOM 13896 O O . THR D 1 188 ? 89.567 68.038 20.428 1.00 35.44 189 THR D O 1
ATOM 13900 N N . ARG D 1 189 ? 89.463 68.853 22.540 1.00 34.91 190 ARG D N 1
ATOM 13901 C CA . ARG D 1 189 ? 88.327 69.746 22.263 1.00 34.86 190 ARG D CA 1
ATOM 13902 C C . ARG D 1 189 ? 88.673 70.784 21.199 1.00 35.20 190 ARG D C 1
ATOM 13903 O O . ARG D 1 189 ? 87.913 70.982 20.247 1.00 35.11 190 ARG D O 1
ATOM 13911 N N . LYS D 1 190 ? 89.823 71.435 21.379 1.00 35.57 191 LYS D N 1
ATOM 13912 C CA . LYS D 1 190 ? 90.371 72.423 20.439 1.00 35.98 191 LYS D CA 1
ATOM 13913 C C . LYS D 1 190 ? 90.544 71.844 19.016 1.00 35.86 191 LYS D C 1
ATOM 13914 O O . LYS D 1 190 ? 90.353 72.551 18.022 1.00 35.54 191 LYS D O 1
ATOM 13920 N N . ASN D 1 191 ? 90.878 70.554 18.933 1.00 35.75 192 ASN D N 1
ATOM 13921 C CA . ASN D 1 191 ? 91.066 69.881 17.635 1.00 35.68 192 ASN D CA 1
ATOM 13922 C C . ASN D 1 191 ? 89.874 69.057 17.155 1.00 35.52 192 ASN D C 1
ATOM 13923 O O . ASN D 1 191 ? 89.974 68.354 16.146 1.00 35.43 192 ASN D O 1
ATOM 13928 N N . GLY D 1 192 ? 88.764 69.122 17.886 1.00 35.08 193 GLY D N 1
ATOM 13929 C CA . GLY D 1 192 ? 87.572 68.379 17.524 1.00 35.18 193 GLY D CA 1
ATOM 13930 C C . GLY D 1 192 ? 87.788 66.873 17.457 1.00 35.36 193 GLY D C 1
ATOM 13931 O O . GLY D 1 192 ? 87.085 66.169 16.707 1.00 34.92 193 GLY D O 1
ATOM 13932 N N . PHE D 1 193 ? 88.766 66.388 18.232 1.00 35.04 194 PHE D N 1
ATOM 13933 C CA . PHE D 1 193 ? 89.050 64.952 18.351 1.00 34.88 194 PHE D CA 1
ATOM 13934 C C . PHE D 1 193 ? 87.959 64.253 19.145 1.00 34.85 194 PHE D C 1
ATOM 13935 O O . PHE D 1 193 ? 87.287 64.876 19.948 1.00 35.15 194 PHE D O 1
ATOM 13943 N N . THR D 1 194 ? 87.771 62.966 18.891 1.00 35.10 195 THR D N 1
ATOM 13944 C CA . THR D 1 194 ? 86.901 62.140 19.706 1.00 35.68 195 THR D CA 1
ATOM 13945 C C . THR D 1 194 ? 87.729 61.722 20.912 1.00 35.79 195 THR D C 1
ATOM 13946 O O . THR D 1 194 ? 88.820 61.182 20.759 1.00 36.55 195 THR D O 1
ATOM 13950 N N . THR D 1 195 ? 87.239 62.004 22.109 1.00 35.86 196 THR D N 1
ATOM 13951 C CA . THR D 1 195 ? 87.974 61.652 23.317 1.00 35.80 196 THR D CA 1
ATOM 13952 C C . THR D 1 195 ? 87.365 60.389 23.928 1.00 35.79 196 THR D C 1
ATOM 13953 O O . THR D 1 195 ? 86.172 60.367 24.220 1.00 35.88 196 THR D O 1
ATOM 13957 N N . MET D 1 196 ? 88.190 59.353 24.105 1.00 35.65 197 MET D N 1
ATOM 13958 C CA . MET D 1 196 ? 87.743 58.052 24.606 1.00 35.92 197 MET D CA 1
ATOM 13959 C C . MET D 1 196 ? 88.346 57.776 25.980 1.00 35.85 197 MET D C 1
ATOM 13960 O O . MET D 1 196 ? 89.527 58.050 26.193 1.00 36.24 197 MET D O 1
ATOM 13965 N N . LEU D 1 197 ? 87.549 57.212 26.891 1.00 35.60 198 LEU D N 1
ATOM 13966 C CA . LEU D 1 197 ? 88.016 56.842 28.227 1.00 35.84 198 LEU D CA 1
ATOM 13967 C C . LEU D 1 197 ? 87.673 55.411 28.663 1.00 35.84 198 LEU D C 1
ATOM 13968 O O . LEU D 1 197 ? 86.540 54.941 28.496 1.00 34.99 198 LEU D O 1
ATOM 13973 N N . HIS D 1 198 ? 88.683 54.730 29.211 1.00 35.99 199 HIS D N 1
ATOM 13974 C CA . HIS D 1 198 ? 88.491 53.495 29.978 1.00 36.09 199 HIS D CA 1
ATOM 13975 C C . HIS D 1 198 ? 88.353 53.918 31.437 1.00 35.69 199 HIS D C 1
ATOM 13976 O O . HIS D 1 198 ? 89.352 54.234 32.094 1.00 35.47 199 HIS D O 1
ATOM 13983 N N . ALA D 1 199 ? 87.112 53.929 31.928 1.00 35.28 200 ALA D N 1
ATOM 13984 C CA . ALA D 1 199 ? 86.814 54.421 33.266 1.00 35.20 200 ALA D CA 1
ATOM 13985 C C . ALA D 1 199 ? 86.674 53.321 34.336 1.00 35.42 200 ALA D C 1
ATOM 13986 O O . ALA D 1 199 ? 85.573 52.790 34.557 1.00 35.39 200 ALA D O 1
ATOM 13988 N N . GLU D 1 200 ? 87.795 52.981 34.977 1.00 35.35 201 GLU D N 1
ATOM 13989 C CA . GLU D 1 200 ? 87.794 52.269 36.259 1.00 36.08 201 GLU D CA 1
ATOM 13990 C C . GLU D 1 200 ? 88.749 53.010 37.175 1.00 35.93 201 GLU D C 1
ATOM 13991 O O . GLU D 1 200 ? 89.765 53.521 36.714 1.00 35.91 201 GLU D O 1
ATOM 13997 N N . ASN D 1 201 ? 88.426 53.084 38.466 1.00 36.09 202 ASN D N 1
ATOM 13998 C CA . ASN D 1 201 ? 89.352 53.665 39.445 1.00 36.00 202 ASN D CA 1
ATOM 13999 C C . ASN D 1 201 ? 90.566 52.754 39.657 1.00 35.81 202 ASN D C 1
ATOM 14000 O O . ASN D 1 201 ? 90.473 51.719 40.321 1.00 35.75 202 ASN D O 1
ATOM 14005 N N . GLY D 1 202 ? 91.697 53.149 39.075 1.00 35.39 203 GLY D N 1
ATOM 14006 C CA . GLY D 1 202 ? 92.949 52.388 39.148 1.00 35.18 203 GLY D CA 1
ATOM 14007 C C . GLY D 1 202 ? 93.497 52.132 40.540 1.00 35.08 203 GLY D C 1
ATOM 14008 O O . GLY D 1 202 ? 94.005 51.040 40.819 1.00 34.72 203 GLY D O 1
ATOM 14009 N N . ASP D 1 203 ? 93.387 53.140 41.408 1.00 35.15 204 ASP D N 1
ATOM 14010 C CA . ASP D 1 203 ? 93.816 53.040 42.807 1.00 35.37 204 ASP D CA 1
ATOM 14011 C C . ASP D 1 203 ? 93.052 51.982 43.585 1.00 35.05 204 ASP D C 1
ATOM 14012 O O . ASP D 1 203 ? 93.643 51.256 44.373 1.00 34.83 204 ASP D O 1
ATOM 14017 N N . MET D 1 204 ? 91.738 51.920 43.371 1.00 35.15 205 MET D N 1
ATOM 14018 C CA . MET D 1 204 ? 90.865 50.966 44.060 1.00 35.41 205 MET D CA 1
ATOM 14019 C C . MET D 1 204 ? 91.135 49.531 43.602 1.00 35.09 205 MET D C 1
ATOM 14020 O O . MET D 1 204 ? 91.178 48.617 44.428 1.00 34.92 205 MET D O 1
ATOM 14025 N N . VAL D 1 205 ? 91.321 49.353 42.291 1.00 34.82 206 VAL D N 1
ATOM 14026 C CA . VAL D 1 205 ? 91.681 48.060 41.698 1.00 34.89 206 VAL D CA 1
ATOM 14027 C C . VAL D 1 205 ? 93.001 47.543 42.289 1.00 35.14 206 VAL D C 1
ATOM 14028 O O . VAL D 1 205 ? 93.082 46.418 42.801 1.00 34.86 206 VAL D O 1
ATOM 14032 N N . LYS D 1 206 ? 94.021 48.397 42.229 1.00 35.04 207 LYS D N 1
ATOM 14033 C CA . LYS D 1 206 ? 95.337 48.112 42.798 1.00 35.08 207 LYS D CA 1
ATOM 14034 C C . LYS D 1 206 ? 95.261 47.666 44.262 1.00 34.37 207 LYS D C 1
ATOM 14035 O O . LYS D 1 206 ? 95.788 46.624 44.619 1.00 34.22 207 LYS D O 1
ATOM 14041 N N . TRP D 1 207 ? 94.609 48.468 45.097 1.00 33.91 208 TRP D N 1
ATOM 14042 C CA . TRP D 1 207 ? 94.483 48.176 46.518 1.00 33.29 208 TRP D CA 1
ATOM 14043 C C . TRP D 1 207 ? 93.754 46.850 46.758 1.00 33.77 208 TRP D C 1
ATOM 14044 O O . TRP D 1 207 ? 94.226 46.017 47.532 1.00 33.93 208 TRP D O 1
ATOM 14055 N N . MET D 1 208 ? 92.632 46.646 46.077 1.00 34.29 209 MET D N 1
ATOM 14056 C CA . MET D 1 208 ? 91.855 45.413 46.213 1.00 35.09 209 MET D CA 1
ATOM 14057 C C . MET D 1 208 ? 92.573 44.140 45.708 1.00 34.93 209 MET D C 1
ATOM 14058 O O . MET D 1 208 ? 92.419 43.077 46.300 1.00 35.19 209 MET D O 1
ATOM 14063 N N . ILE D 1 209 ? 93.357 44.249 44.637 1.00 34.90 210 ILE D N 1
ATOM 14064 C CA . ILE D 1 209 ? 94.175 43.125 44.150 1.00 34.90 210 ILE D CA 1
ATOM 14065 C C . ILE D 1 209 ? 95.175 42.690 45.219 1.00 35.13 210 ILE D C 1
ATOM 14066 O O . ILE D 1 209 ? 95.317 41.503 45.501 1.00 35.17 210 ILE D O 1
ATOM 14071 N N . GLU D 1 210 ? 95.855 43.667 45.816 1.00 35.42 211 GLU D N 1
ATOM 14072 C CA . GLU D 1 210 ? 96.821 43.421 46.887 1.00 35.66 211 GLU D CA 1
ATOM 14073 C C . GLU D 1 210 ? 96.155 42.790 48.113 1.00 35.50 211 GLU D C 1
ATOM 14074 O O . GLU D 1 210 ? 96.729 41.900 48.740 1.00 35.78 211 GLU D O 1
ATOM 14080 N N . ALA D 1 211 ? 94.944 43.250 48.435 1.00 35.26 212 ALA D N 1
ATOM 14081 C CA . ALA D 1 211 ? 94.165 42.706 49.548 1.00 35.31 212 ALA D CA 1
ATOM 14082 C C . ALA D 1 211 ? 93.766 41.244 49.321 1.00 35.34 212 ALA D C 1
ATOM 14083 O O . ALA D 1 211 ? 93.830 40.426 50.240 1.00 35.57 212 ALA D O 1
ATOM 14085 N N . LEU D 1 212 ? 93.368 40.931 48.091 1.00 35.31 213 LEU D N 1
ATOM 14086 C CA . LEU D 1 212 ? 92.989 39.580 47.696 1.00 35.58 213 LEU D CA 1
ATOM 14087 C C . LEU D 1 212 ? 94.162 38.602 47.689 1.00 35.52 213 LEU D C 1
ATOM 14088 O O . LEU D 1 212 ? 94.054 37.495 48.221 1.00 35.41 213 LEU D O 1
ATOM 14093 N N . GLU D 1 213 ? 95.271 39.015 47.078 1.00 35.69 214 GLU D N 1
ATOM 14094 C CA . GLU D 1 213 ? 96.497 38.212 47.036 1.00 36.14 214 GLU D CA 1
ATOM 14095 C C . GLU D 1 213 ? 97.041 37.906 48.432 1.00 35.95 214 GLU D C 1
ATOM 14096 O O . GLU D 1 213 ? 97.528 36.800 48.687 1.00 36.01 214 GLU D O 1
ATOM 14102 N N . GLU D 1 214 ? 96.958 38.888 49.330 1.00 35.83 215 GLU D N 1
ATOM 14103 C CA . GLU D 1 214 ? 97.357 38.705 50.727 1.00 36.11 215 GLU D CA 1
ATOM 14104 C C . GLU D 1 214 ? 96.582 37.573 51.397 1.00 35.85 215 GLU D C 1
ATOM 14105 O O . GLU D 1 214 ? 97.082 36.925 52.314 1.00 35.91 215 GLU D O 1
ATOM 14111 N N . GLN D 1 215 ? 95.354 37.350 50.944 1.00 35.65 216 GLN D N 1
ATOM 14112 C CA . GLN D 1 215 ? 94.530 36.279 51.480 1.00 35.56 216 GLN D CA 1
ATOM 14113 C C . GLN D 1 215 ? 94.678 35.008 50.658 1.00 35.43 216 GLN D C 1
ATOM 14114 O O . GLN D 1 215 ? 94.080 33.987 50.980 1.00 35.38 216 GLN D O 1
ATOM 14120 N N . GLY D 1 216 ? 95.489 35.081 49.605 1.00 35.55 217 GLY D N 1
ATOM 14121 C CA . GLY D 1 216 ? 95.706 33.956 48.690 1.00 35.70 217 GLY D CA 1
ATOM 14122 C C . GLY D 1 216 ? 94.547 33.725 47.734 1.00 35.85 217 GLY D C 1
ATOM 14123 O O . GLY D 1 216 ? 94.392 32.627 47.200 1.00 36.02 217 GLY D O 1
ATOM 14124 N N . LEU D 1 217 ? 93.729 34.756 47.523 1.00 35.64 218 LEU D N 1
ATOM 14125 C CA . LEU D 1 217 ? 92.569 34.649 46.653 1.00 35.65 218 LEU D CA 1
ATOM 14126 C C . LEU D 1 217 ? 92.952 35.063 45.228 1.00 35.76 218 LEU D C 1
ATOM 14127 O O . LEU D 1 217 ? 92.658 36.168 44.767 1.00 35.59 218 LEU D O 1
ATOM 14132 N N . THR D 1 218 ? 93.608 34.139 44.534 1.00 35.99 219 THR D N 1
ATOM 14133 C CA . THR D 1 218 ? 94.301 34.454 43.289 1.00 36.17 219 THR D CA 1
ATOM 14134 C C . THR D 1 218 ? 93.744 33.788 42.025 1.00 36.17 219 THR D C 1
ATOM 14135 O O . THR D 1 218 ? 94.184 34.106 40.922 1.00 36.12 219 THR D O 1
ATOM 14139 N N . ASP D 1 219 ? 92.788 32.870 42.180 1.00 36.33 220 ASP D N 1
ATOM 14140 C CA . ASP D 1 219 ? 92.157 32.215 41.022 1.00 36.49 220 ASP D CA 1
ATOM 14141 C C . ASP D 1 219 ? 91.408 33.223 40.135 1.00 36.17 220 ASP D C 1
ATOM 14142 O O . ASP D 1 219 ? 91.049 34.309 40.588 1.00 35.85 220 ASP D O 1
ATOM 14147 N N . ALA D 1 220 ? 91.199 32.852 38.872 1.00 36.07 221 ALA D N 1
ATOM 14148 C CA . ALA D 1 220 ? 90.648 33.743 37.844 1.00 35.97 221 ALA D CA 1
ATOM 14149 C C . ALA D 1 220 ? 89.346 34.458 38.237 1.00 36.02 221 ALA D C 1
ATOM 14150 O O . ALA D 1 220 ? 89.128 35.618 37.861 1.00 35.95 221 ALA D O 1
ATOM 14152 N N . TYR D 1 221 ? 88.496 33.768 38.996 1.00 36.05 222 TYR D N 1
ATOM 14153 C CA . TYR D 1 221 ? 87.223 34.321 39.466 1.00 36.22 222 TYR D CA 1
ATOM 14154 C C . TYR D 1 221 ? 87.384 35.610 40.287 1.00 35.96 222 TYR D C 1
ATOM 14155 O O . TYR D 1 221 ? 86.513 36.477 40.255 1.00 36.16 222 TYR D O 1
ATOM 14164 N N . TYR D 1 222 ? 88.488 35.727 41.023 1.00 35.50 223 TYR D N 1
ATOM 14165 C CA . TYR D 1 222 ? 88.732 36.880 41.881 1.00 35.08 223 TYR D CA 1
ATOM 14166 C C . TYR D 1 222 ? 89.121 38.152 41.123 1.00 35.08 223 TYR D C 1
ATOM 14167 O O . TYR D 1 222 ? 89.306 39.212 41.739 1.00 35.14 223 TYR D O 1
ATOM 14176 N N . HIS D 1 223 ? 89.251 38.045 39.799 1.00 34.81 224 HIS D N 1
ATOM 14177 C CA . HIS D 1 223 ? 89.457 39.218 38.946 1.00 34.84 224 HIS D CA 1
ATOM 14178 C C . HIS D 1 223 ? 88.218 40.126 38.973 1.00 34.93 224 HIS D C 1
ATOM 14179 O O . HIS D 1 223 ? 88.340 41.347 39.104 1.00 35.08 224 HIS D O 1
ATOM 14186 N N . GLY D 1 224 ? 87.036 39.517 38.871 1.00 34.76 225 GLY D N 1
ATOM 14187 C CA . GLY D 1 224 ? 85.772 40.220 39.031 1.00 34.61 225 GLY D CA 1
ATOM 14188 C C . GLY D 1 224 ? 85.619 40.834 40.414 1.00 34.86 225 GLY D C 1
ATOM 14189 O O . GLY D 1 224 ? 85.268 42.017 40.539 1.00 35.18 225 GLY D O 1
ATOM 14190 N N . VAL D 1 225 ? 85.902 40.032 41.440 1.00 34.61 226 VAL D N 1
ATOM 14191 C CA . VAL D 1 225 ? 85.870 40.461 42.841 1.00 34.65 226 VAL D CA 1
ATOM 14192 C C . VAL D 1 225 ? 86.764 41.670 43.112 1.00 34.77 226 VAL D C 1
ATOM 14193 O O . VAL D 1 225 ? 86.416 42.523 43.927 1.00 34.97 226 VAL D O 1
ATOM 14197 N N . SER D 1 226 ? 87.905 41.729 42.425 1.00 34.79 227 SER D N 1
ATOM 14198 C CA . SER D 1 226 ? 88.885 42.806 42.602 1.00 34.95 227 SER D CA 1
ATOM 14199 C C . SER D 1 226 ? 88.387 44.176 42.142 1.00 34.90 227 SER D C 1
ATOM 14200 O O . SER D 1 226 ? 88.960 45.195 42.517 1.00 34.87 227 SER D O 1
ATOM 14203 N N . ARG D 1 227 ? 87.337 44.186 41.318 1.00 34.62 228 ARG D N 1
ATOM 14204 C CA . ARG D 1 227 ? 86.849 45.422 40.688 1.00 34.36 228 ARG D CA 1
ATOM 14205 C C . ARG D 1 227 ? 85.329 45.434 40.429 1.00 34.27 228 ARG D C 1
ATOM 14206 O O . ARG D 1 227 ? 84.896 45.452 39.268 1.00 34.01 228 ARG D O 1
ATOM 14214 N N . PRO D 1 228 ? 84.517 45.436 41.514 1.00 34.28 229 PRO D N 1
ATOM 14215 C CA . PRO D 1 228 ? 83.054 45.485 41.407 1.00 34.43 229 PRO D CA 1
ATOM 14216 C C . PRO D 1 228 ? 82.554 46.726 40.657 1.00 34.92 229 PRO D C 1
ATOM 14217 O O . PRO D 1 228 ? 83.285 47.714 40.542 1.00 34.91 229 PRO D O 1
ATOM 14221 N N . SER D 1 229 ? 81.321 46.658 40.154 1.00 35.11 230 SER D N 1
ATOM 14222 C CA . SER D 1 229 ? 80.757 47.679 39.274 1.00 35.65 230 SER D CA 1
ATOM 14223 C C . SER D 1 229 ? 80.769 49.112 39.840 1.00 35.62 230 SER D C 1
ATOM 14224 O O . SER D 1 229 ? 80.781 50.096 39.077 1.00 35.24 230 SER D O 1
ATOM 14227 N N . ILE D 1 230 ? 80.770 49.228 41.169 1.00 35.53 231 ILE D N 1
ATOM 14228 C CA . ILE D 1 230 ? 80.846 50.528 41.848 1.00 35.60 231 ILE D CA 1
ATOM 14229 C C . ILE D 1 230 ? 82.162 51.294 41.528 1.00 35.67 231 ILE D C 1
ATOM 14230 O O . ILE D 1 230 ? 82.210 52.528 41.573 1.00 35.63 231 ILE D O 1
ATOM 14235 N N . VAL D 1 231 ? 83.211 50.543 41.188 1.00 35.53 232 VAL D N 1
ATOM 14236 C CA . VAL D 1 231 ? 84.512 51.100 40.826 1.00 35.63 232 VAL D CA 1
ATOM 14237 C C . VAL D 1 231 ? 84.441 51.743 39.432 1.00 35.94 232 VAL D C 1
ATOM 14238 O O . VAL D 1 231 ? 84.929 52.866 39.231 1.00 35.92 232 VAL D O 1
ATOM 14242 N N . GLU D 1 232 ? 83.817 51.037 38.481 1.00 35.89 233 GLU D N 1
ATOM 14243 C CA . GLU D 1 232 ? 83.524 51.595 37.148 1.00 35.85 233 GLU D CA 1
ATOM 14244 C C . GLU D 1 232 ? 82.547 52.783 37.245 1.00 35.05 233 GLU D C 1
ATOM 14245 O O . GLU D 1 232 ? 82.656 53.760 36.516 1.00 34.66 233 GLU D O 1
ATOM 14251 N N . GLY D 1 233 ? 81.591 52.691 38.152 1.00 34.83 234 GLY D N 1
ATOM 14252 C CA . GLY D 1 233 ? 80.659 53.779 38.394 1.00 35.06 234 GLY D CA 1
ATOM 14253 C C . GLY D 1 233 ? 81.309 55.065 38.872 1.00 35.08 234 GLY D C 1
ATOM 14254 O O . GLY D 1 233 ? 81.032 56.138 38.327 1.00 34.95 234 GLY D O 1
ATOM 14255 N N . GLU D 1 234 ? 82.163 54.962 39.890 1.00 35.10 235 GLU D N 1
ATOM 14256 C CA . GLU D 1 234 ? 82.918 56.114 40.385 1.00 35.90 235 GLU D CA 1
ATOM 14257 C C . GLU D 1 234 ? 83.762 56.806 39.300 1.00 35.74 235 GLU D C 1
ATOM 14258 O O . GLU D 1 234 ? 83.726 58.038 39.194 1.00 35.97 235 GLU D O 1
ATOM 14264 N N . ALA D 1 235 ? 84.529 56.030 38.532 1.00 34.95 236 ALA D N 1
ATOM 14265 C CA . ALA D 1 235 ? 85.443 56.591 37.543 1.00 34.83 236 ALA D CA 1
ATOM 14266 C C . ALA D 1 235 ? 84.699 57.306 36.435 1.00 34.80 236 ALA D C 1
ATOM 14267 O O . ALA D 1 235 ? 85.084 58.408 36.043 1.00 34.75 236 ALA D O 1
ATOM 14269 N N . THR D 1 236 ? 83.647 56.664 35.931 1.00 34.72 237 THR D N 1
ATOM 14270 C CA . THR D 1 236 ? 82.763 57.248 34.929 1.00 34.84 237 THR D CA 1
ATOM 14271 C C . THR D 1 236 ? 82.186 58.581 35.418 1.00 34.95 237 THR D C 1
ATOM 14272 O O . THR D 1 236 ? 82.164 59.572 34.677 1.00 35.12 237 THR D O 1
ATOM 14276 N N . ASN D 1 237 ? 81.720 58.603 36.663 1.00 34.84 238 ASN D N 1
ATOM 14277 C CA . ASN D 1 237 ? 81.228 59.843 37.252 1.00 34.78 238 ASN D CA 1
ATOM 14278 C C . ASN D 1 237 ? 82.302 60.940 37.276 1.00 34.70 238 ASN D C 1
ATOM 14279 O O . ASN D 1 237 ? 82.030 62.091 36.940 1.00 34.76 238 ASN D O 1
ATOM 14284 N N . ARG D 1 238 ? 83.515 60.570 37.666 1.00 34.51 239 ARG D N 1
ATOM 14285 C CA . ARG D 1 238 ? 84.636 61.507 37.714 1.00 34.70 239 ARG D CA 1
ATOM 14286 C C . ARG D 1 238 ? 84.988 62.014 36.311 1.00 34.36 239 ARG D C 1
ATOM 14287 O O . ARG D 1 238 ? 85.162 63.216 36.112 1.00 33.94 239 ARG D O 1
ATOM 14295 N N . ALA D 1 239 ? 85.049 61.093 35.349 1.00 34.08 240 ALA D N 1
ATOM 14296 C CA . ALA D 1 239 ? 85.313 61.433 33.955 1.00 34.25 240 ALA D CA 1
ATOM 14297 C C . ALA D 1 239 ? 84.266 62.382 33.346 1.00 34.33 240 ALA D C 1
ATOM 14298 O O . ALA D 1 239 ? 84.622 63.285 32.576 1.00 33.65 240 ALA D O 1
ATOM 14300 N N . ILE D 1 240 ? 82.991 62.172 33.697 1.00 34.30 241 ILE D N 1
ATOM 14301 C CA . ILE D 1 240 ? 81.908 63.051 33.260 1.00 34.27 241 ILE D CA 1
ATOM 14302 C C . ILE D 1 240 ? 82.110 64.458 33.833 1.00 34.28 241 ILE D C 1
ATOM 14303 O O . ILE D 1 240 ? 82.033 65.439 33.096 1.00 34.35 241 ILE D O 1
ATOM 14308 N N . THR D 1 241 ? 82.388 64.545 35.133 1.00 34.35 242 THR D N 1
ATOM 14309 C CA . THR D 1 241 ? 82.689 65.831 35.795 1.00 34.65 242 THR D CA 1
ATOM 14310 C C . THR D 1 241 ? 83.829 66.566 35.089 1.00 34.58 242 THR D C 1
ATOM 14311 O O . THR D 1 241 ? 83.735 67.778 34.842 1.00 34.49 242 THR D O 1
ATOM 14315 N N . LEU D 1 242 ? 84.890 65.825 34.753 1.00 34.49 243 LEU D N 1
ATOM 14316 C CA . LEU D 1 242 ? 86.042 66.400 34.033 1.00 34.78 243 LEU D CA 1
ATOM 14317 C C . LEU D 1 242 ? 85.628 66.931 32.666 1.00 34.55 243 LEU D C 1
ATOM 14318 O O . LEU D 1 242 ? 85.960 68.067 32.323 1.00 34.69 243 LEU D O 1
ATOM 14323 N N . ALA D 1 243 ? 84.894 66.112 31.912 1.00 34.10 244 ALA D N 1
ATOM 14324 C CA . ALA D 1 243 ? 84.349 66.500 30.614 1.00 34.24 244 ALA D CA 1
ATOM 14325 C C . ALA D 1 243 ? 83.444 67.736 30.695 1.00 34.29 244 ALA D C 1
ATOM 14326 O O . ALA D 1 243 ? 83.475 68.584 29.802 1.00 34.03 244 ALA D O 1
ATOM 14328 N N . THR D 1 244 ? 82.639 67.818 31.759 1.00 34.47 245 THR D N 1
ATOM 14329 C CA . THR D 1 244 ? 81.693 68.929 31.949 1.00 34.63 245 THR D CA 1
ATOM 14330 C C . THR D 1 244 ? 82.457 70.238 32.137 1.00 34.95 245 THR D C 1
ATOM 14331 O O . THR D 1 244 ? 82.183 71.220 31.452 1.00 35.14 245 THR D O 1
ATOM 14335 N N . THR D 1 245 ? 83.426 70.223 33.052 1.00 35.27 246 THR D N 1
ATOM 14336 C CA . THR D 1 245 ? 84.274 71.383 33.343 1.00 35.40 246 THR D CA 1
ATOM 14337 C C . THR D 1 245 ? 85.065 71.824 32.111 1.00 35.45 246 THR D C 1
ATOM 14338 O O . THR D 1 245 ? 85.339 73.011 31.940 1.00 35.61 246 THR D O 1
ATOM 14342 N N . MET D 1 246 ? 85.423 70.863 31.262 1.00 35.64 247 MET D N 1
ATOM 14343 C CA . MET D 1 246 ? 86.220 71.126 30.064 1.00 35.63 247 MET D CA 1
ATOM 14344 C C . MET D 1 246 ? 85.371 71.269 28.798 1.00 35.67 247 MET D C 1
ATOM 14345 O O . MET D 1 246 ? 85.925 71.447 27.708 1.00 35.65 247 MET D O 1
ATOM 14350 N N . ASP D 1 247 ? 84.042 71.182 28.942 1.00 35.68 248 ASP D N 1
ATOM 14351 C CA . ASP D 1 247 ? 83.093 71.206 27.807 1.00 35.94 248 ASP D CA 1
ATOM 14352 C C . ASP D 1 247 ? 83.599 70.360 26.621 1.00 36.05 248 ASP D C 1
ATOM 14353 O O . ASP D 1 247 ? 83.650 70.819 25.468 1.00 35.74 248 ASP D O 1
ATOM 14358 N N . THR D 1 248 ? 83.971 69.119 26.925 1.00 35.93 249 THR D N 1
ATOM 14359 C CA . THR D 1 248 ? 84.558 68.235 25.939 1.00 36.00 249 THR D CA 1
ATOM 14360 C C . THR D 1 248 ? 83.688 66.999 25.767 1.00 36.02 249 THR D C 1
ATOM 14361 O O . THR D 1 248 ? 83.428 66.278 26.733 1.00 36.20 249 THR D O 1
ATOM 14365 N N . PRO D 1 249 ? 83.230 66.745 24.528 1.00 36.07 250 PRO D N 1
ATOM 14366 C CA . PRO D 1 249 ? 82.512 65.507 24.243 1.00 36.20 250 PRO D CA 1
ATOM 14367 C C . PRO D 1 249 ? 83.345 64.302 24.686 1.00 36.38 250 PRO D C 1
ATOM 14368 O O . PRO D 1 249 ? 84.564 64.314 24.540 1.00 36.88 250 PRO D O 1
ATOM 14372 N N . ILE D 1 250 ? 82.694 63.283 25.227 1.00 36.50 251 ILE D N 1
ATOM 14373 C CA . ILE D 1 250 ? 83.404 62.141 25.797 1.00 37.05 251 ILE D CA 1
ATOM 14374 C C . ILE D 1 250 ? 82.690 60.836 25.448 1.00 36.40 251 ILE D C 1
ATOM 14375 O O . ILE D 1 250 ? 81.469 60.753 25.526 1.00 36.19 251 ILE D O 1
ATOM 14380 N N . LEU D 1 251 ? 83.463 59.837 25.029 1.00 36.37 252 LEU D N 1
ATOM 14381 C CA . LEU D 1 251 ? 82.953 58.487 24.830 1.00 36.30 252 LEU D CA 1
ATOM 14382 C C . LEU D 1 251 ? 83.588 57.539 25.839 1.00 36.13 252 LEU D C 1
ATOM 14383 O O . LEU D 1 251 ? 84.808 57.490 25.973 1.00 36.14 252 LEU D O 1
ATOM 14388 N N . PHE D 1 252 ? 82.739 56.789 26.531 1.00 35.80 253 PHE D N 1
ATOM 14389 C CA . PHE D 1 252 ? 83.161 55.711 27.418 1.00 35.42 253 PHE D CA 1
ATOM 14390 C C . PHE D 1 252 ? 83.159 54.359 26.705 1.00 35.49 253 PHE D C 1
ATOM 14391 O O . PHE D 1 252 ? 82.158 53.964 26.111 1.00 35.56 253 PHE D O 1
ATOM 14399 N N . VAL D 1 253 ? 84.288 53.663 26.756 1.00 35.57 254 VAL D N 1
ATOM 14400 C CA . VAL D 1 253 ? 84.417 52.378 26.088 1.00 35.75 254 VAL D CA 1
ATOM 14401 C C . VAL D 1 253 ? 84.031 51.237 27.024 1.00 36.17 254 VAL D C 1
ATOM 14402 O O . VAL D 1 253 ? 84.022 51.404 28.248 1.00 36.09 254 VAL D O 1
ATOM 14406 N N . HIS D 1 254 ? 83.722 50.086 26.429 1.00 36.44 255 HIS D N 1
ATOM 14407 C CA . HIS D 1 254 ? 83.279 48.884 27.137 1.00 36.92 255 HIS D CA 1
ATOM 14408 C C . HIS D 1 254 ? 82.668 49.094 28.526 1.00 36.49 255 HIS D C 1
ATOM 14409 O O . HIS D 1 254 ? 83.285 48.771 29.533 1.00 36.57 255 HIS D O 1
ATOM 14416 N N . VAL D 1 255 ? 81.453 49.642 28.556 1.00 36.26 256 VAL D N 1
ATOM 14417 C CA . VAL D 1 255 ? 80.715 49.920 29.789 1.00 35.94 256 VAL D CA 1
ATOM 14418 C C . VAL D 1 255 ? 79.924 48.674 30.191 1.00 36.21 256 VAL D C 1
ATOM 14419 O O . VAL D 1 255 ? 79.237 48.060 29.365 1.00 36.03 256 VAL D O 1
ATOM 14423 N N . SER D 1 256 ? 80.017 48.305 31.464 1.00 36.42 257 SER D N 1
ATOM 14424 C CA . SER D 1 256 ? 79.433 47.039 31.938 1.00 36.63 257 SER D CA 1
ATOM 14425 C C . SER D 1 256 ? 78.759 47.166 33.295 1.00 36.51 257 SER D C 1
ATOM 14426 O O . SER D 1 256 ? 78.154 46.220 33.780 1.00 37.33 257 SER D O 1
ATOM 14429 N N . SER D 1 257 ? 78.879 48.338 33.903 1.00 36.39 258 SER D N 1
ATOM 14430 C CA . SER D 1 257 ? 78.348 48.610 35.230 1.00 35.73 258 SER D CA 1
ATOM 14431 C C . SER D 1 257 ? 77.021 49.392 35.168 1.00 35.61 258 SER D C 1
ATOM 14432 O O . SER D 1 257 ? 76.910 50.374 34.430 1.00 35.30 258 SER D O 1
ATOM 14435 N N . PRO D 1 258 ? 76.000 48.929 35.918 1.00 35.40 259 PRO D N 1
ATOM 14436 C CA . PRO D 1 258 ? 74.730 49.656 36.060 1.00 35.18 259 PRO D CA 1
ATOM 14437 C C . PRO D 1 258 ? 74.918 51.086 36.572 1.00 35.10 259 PRO D C 1
ATOM 14438 O O . PRO D 1 258 ? 74.261 51.995 36.070 1.00 35.17 259 PRO D O 1
ATOM 14442 N N . GLN D 1 259 ? 75.810 51.283 37.545 1.00 34.85 260 GLN D N 1
ATOM 14443 C CA . GLN D 1 259 ? 76.045 52.620 38.115 1.00 35.12 260 GLN D CA 1
ATOM 14444 C C . GLN D 1 259 ? 76.704 53.577 37.121 1.00 35.10 260 GLN D C 1
ATOM 14445 O O . GLN D 1 259 ? 76.511 54.787 37.193 1.00 35.10 260 GLN D O 1
ATOM 14451 N N . ALA D 1 260 ? 77.466 53.013 36.192 1.00 35.29 261 ALA D N 1
ATOM 14452 C CA . ALA D 1 260 ? 78.107 53.768 35.140 1.00 35.46 261 ALA D CA 1
ATOM 14453 C C . ALA D 1 260 ? 77.055 54.150 34.099 1.00 35.52 261 ALA D C 1
ATOM 14454 O O . ALA D 1 260 ? 76.999 55.296 33.664 1.00 35.53 261 ALA D O 1
ATOM 14456 N N . ALA D 1 261 ? 76.210 53.190 33.722 1.00 35.41 262 ALA D N 1
ATOM 14457 C CA . ALA D 1 261 ? 75.076 53.469 32.836 1.00 35.52 262 ALA D CA 1
ATOM 14458 C C . ALA D 1 261 ? 74.115 54.526 33.409 1.00 35.68 262 ALA D C 1
ATOM 14459 O O . ALA D 1 261 ? 73.557 55.332 32.661 1.00 35.92 262 ALA D O 1
ATOM 14461 N N . GLU D 1 262 ? 73.909 54.508 34.721 1.00 35.71 263 GLU D N 1
ATOM 14462 C CA . GLU D 1 262 ? 73.052 55.495 35.367 1.00 36.16 263 GLU D CA 1
ATOM 14463 C C . GLU D 1 262 ? 73.603 56.921 35.208 1.00 35.66 263 GLU D C 1
ATOM 14464 O O . GLU D 1 262 ? 72.920 57.789 34.662 1.00 35.58 263 GLU D O 1
ATOM 14470 N N . VAL D 1 263 ? 74.842 57.155 35.641 1.00 35.17 264 VAL D N 1
ATOM 14471 C CA . VAL D 1 263 ? 75.434 58.489 35.517 1.00 34.69 264 VAL D CA 1
ATOM 14472 C C . VAL D 1 263 ? 75.624 58.930 34.067 1.00 34.62 264 VAL D C 1
ATOM 14473 O O . VAL D 1 263 ? 75.558 60.132 33.778 1.00 34.59 264 VAL D O 1
ATOM 14477 N N . ILE D 1 264 ? 75.832 57.965 33.171 1.00 34.26 265 ILE D N 1
ATOM 14478 C CA . ILE D 1 264 ? 75.894 58.233 31.731 1.00 34.37 265 ILE D CA 1
ATOM 14479 C C . ILE D 1 264 ? 74.544 58.745 31.215 1.00 34.82 265 ILE D C 1
ATOM 14480 O O . ILE D 1 264 ? 74.506 59.747 30.491 1.00 34.76 265 ILE D O 1
ATOM 14485 N N . LYS D 1 265 ? 73.465 58.048 31.595 1.00 35.02 266 LYS D N 1
ATOM 14486 C CA . LYS D 1 265 ? 72.084 58.424 31.249 1.00 35.55 266 LYS D CA 1
ATOM 14487 C C . LYS D 1 265 ? 71.699 59.821 31.755 1.00 35.66 266 LYS D C 1
ATOM 14488 O O . LYS D 1 265 ? 71.110 60.605 31.021 1.00 35.75 266 LYS D O 1
ATOM 14494 N N . GLN D 1 266 ? 72.044 60.113 33.006 1.00 35.68 267 GLN D N 1
ATOM 14495 C CA . GLN D 1 266 ? 71.771 61.405 33.631 1.00 36.04 267 GLN D CA 1
ATOM 14496 C C . GLN D 1 266 ? 72.371 62.548 32.814 1.00 35.38 267 GLN D C 1
ATOM 14497 O O . GLN D 1 266 ? 71.735 63.576 32.610 1.00 35.47 267 GLN D O 1
ATOM 14503 N N . ALA D 1 267 ? 73.599 62.346 32.358 1.00 35.16 268 ALA D N 1
ATOM 14504 C CA . ALA D 1 267 ? 74.345 63.352 31.604 1.00 35.03 268 ALA D CA 1
ATOM 14505 C C . ALA D 1 267 ? 73.695 63.599 30.250 1.00 34.90 268 ALA D C 1
ATOM 14506 O O . ALA D 1 267 ? 73.506 64.756 29.850 1.00 35.01 268 ALA D O 1
ATOM 14508 N N . GLN D 1 268 ? 73.333 62.507 29.571 1.00 34.59 269 GLN D N 1
ATOM 14509 C CA . GLN D 1 268 ? 72.668 62.556 28.277 1.00 34.53 269 GLN D CA 1
ATOM 14510 C C . GLN D 1 268 ? 71.308 63.251 28.360 1.00 34.74 269 GLN D C 1
ATOM 14511 O O . GLN D 1 268 ? 70.945 64.028 27.473 1.00 34.24 269 GLN D O 1
ATOM 14517 N N . THR D 1 269 ? 70.566 62.961 29.432 1.00 35.01 270 THR D N 1
ATOM 14518 C CA . THR D 1 269 ? 69.277 63.617 29.719 1.00 34.96 270 THR D CA 1
ATOM 14519 C C . THR D 1 269 ? 69.473 65.116 29.866 1.00 35.20 270 THR D C 1
ATOM 14520 O O . THR D 1 269 ? 68.650 65.886 29.386 1.00 35.12 270 THR D O 1
ATOM 14524 N N . LYS D 1 270 ? 70.575 65.518 30.499 1.00 35.49 271 LYS D N 1
ATOM 14525 C CA . LYS D 1 270 ? 70.920 66.944 30.646 1.00 36.13 271 LYS D CA 1
ATOM 14526 C C . LYS D 1 270 ? 71.364 67.573 29.315 1.00 36.03 271 LYS D C 1
ATOM 14527 O O . LYS D 1 270 ? 71.430 68.793 29.198 1.00 36.21 271 LYS D O 1
ATOM 14533 N N . GLY D 1 271 ? 71.648 66.738 28.319 1.00 35.63 272 GLY D N 1
ATOM 14534 C CA . GLY D 1 271 ? 72.060 67.207 26.998 1.00 35.54 272 GLY D CA 1
ATOM 14535 C C . GLY D 1 271 ? 73.566 67.283 26.813 1.00 35.62 272 GLY D C 1
ATOM 14536 O O . GLY D 1 271 ? 74.041 67.803 25.807 1.00 35.52 272 GLY D O 1
ATOM 14537 N N . LEU D 1 272 ? 74.320 66.778 27.787 1.00 35.56 273 LEU D N 1
ATOM 14538 C CA . LEU D 1 272 ? 75.781 66.755 27.693 1.00 35.95 273 LEU D CA 1
ATOM 14539 C C . LEU D 1 272 ? 76.193 65.771 26.613 1.00 35.86 273 LEU D C 1
ATOM 14540 O O . LEU D 1 272 ? 75.510 64.775 26.386 1.00 36.26 273 LEU D O 1
ATOM 14545 N N . LYS D 1 273 ? 77.296 66.057 25.941 1.00 35.72 274 LYS D N 1
ATOM 14546 C CA . LYS D 1 273 ? 77.797 65.174 24.896 1.00 35.47 274 LYS D CA 1
ATOM 14547 C C . LYS D 1 273 ? 78.625 64.031 25.492 1.00 35.13 274 LYS D C 1
ATOM 14548 O O . LYS D 1 273 ? 79.857 64.051 25.499 1.00 34.98 274 LYS D O 1
ATOM 14554 N N . VAL D 1 274 ? 77.903 63.055 26.033 1.00 35.00 275 VAL D N 1
ATOM 14555 C CA . VAL D 1 274 ? 78.484 61.855 26.617 1.00 34.43 275 VAL D CA 1
ATOM 14556 C C . VAL D 1 274 ? 77.990 60.672 25.801 1.00 34.67 275 VAL D C 1
ATOM 14557 O O . VAL D 1 274 ? 76.784 60.466 25.656 1.00 34.74 275 VAL D O 1
ATOM 14561 N N . TYR D 1 275 ? 78.933 59.924 25.241 1.00 34.50 276 TYR D N 1
ATOM 14562 C CA . TYR D 1 275 ? 78.631 58.761 24.434 1.00 34.57 276 TYR D CA 1
ATOM 14563 C C . TYR D 1 275 ? 79.188 57.533 25.143 1.00 34.65 276 TYR D C 1
ATOM 14564 O O . TYR D 1 275 ? 80.042 57.647 26.017 1.00 34.72 276 TYR D O 1
ATOM 14573 N N . ALA D 1 276 ? 78.691 56.361 24.774 1.00 34.76 277 ALA D N 1
ATOM 14574 C CA . ALA D 1 276 ? 79.067 55.129 25.450 1.00 34.64 277 ALA D CA 1
ATOM 14575 C C . ALA D 1 276 ? 79.027 53.936 24.499 1.00 34.63 277 ALA D C 1
ATOM 14576 O O . ALA D 1 276 ? 78.178 53.847 23.612 1.00 34.23 277 ALA D O 1
ATOM 14578 N N . GLU D 1 277 ? 79.985 53.043 24.702 1.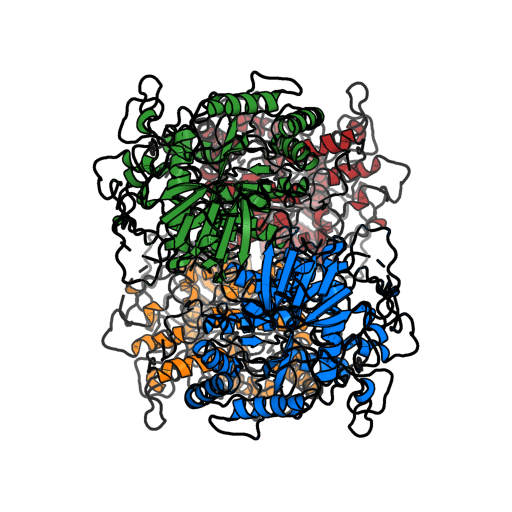00 35.10 278 GLU D N 1
ATOM 14579 C CA . GLU D 1 277 ? 80.095 51.795 23.980 1.00 35.70 278 GLU D CA 1
ATOM 14580 C C . GLU D 1 277 ? 79.936 50.646 24.978 1.00 35.83 278 GLU D C 1
ATOM 14581 O O . GLU D 1 277 ? 80.467 50.710 26.092 1.00 35.95 278 GLU D O 1
ATOM 14587 N N . THR D 1 278 ? 79.191 49.617 24.578 1.00 35.79 279 THR D N 1
ATOM 14588 C CA . THR D 1 278 ? 79.154 48.355 25.315 1.00 35.56 279 THR D CA 1
ATOM 14589 C C . THR D 1 278 ? 79.557 47.194 24.392 1.00 35.63 279 THR D C 1
ATOM 14590 O O . THR D 1 278 ? 79.764 47.393 23.200 1.00 35.67 279 THR D O 1
ATOM 14594 N N . CYS D 1 279 ? 79.700 46.001 24.962 1.00 35.70 280 CYS D N 1
ATOM 14595 C CA . CYS D 1 279 ? 80.118 44.808 24.230 1.00 35.56 280 CYS D CA 1
ATOM 14596 C C . CYS D 1 279 ? 79.156 43.652 24.496 1.00 35.27 280 CYS D C 1
ATOM 14597 O O . CYS D 1 279 ? 78.590 43.565 25.594 1.00 34.94 280 CYS D O 1
ATOM 14600 N N . PRO D 1 280 ? 78.988 42.752 23.496 1.00 35.08 281 PRO D N 1
ATOM 14601 C CA . PRO D 1 280 ? 78.076 41.619 23.581 1.00 34.98 281 PRO D CA 1
ATOM 14602 C C . PRO D 1 280 ? 78.263 40.759 24.832 1.00 35.02 281 PRO D C 1
ATOM 14603 O O . PRO D 1 280 ? 77.264 40.357 25.446 1.00 35.04 281 PRO D O 1
ATOM 14607 N N . GLN D 1 281 ? 79.515 40.500 25.208 1.00 34.89 282 GLN D N 1
ATOM 14608 C CA . GLN D 1 281 ? 79.837 39.694 26.397 1.00 35.18 282 GLN D CA 1
ATOM 14609 C C . GLN D 1 281 ? 79.227 40.225 27.704 1.00 35.09 282 GLN D C 1
ATOM 14610 O O . GLN D 1 281 ? 78.963 39.456 28.622 1.00 35.20 282 GLN D O 1
ATOM 14616 N N . TYR D 1 282 ? 79.018 41.536 27.781 1.00 35.14 283 TYR D N 1
ATOM 14617 C CA . TYR D 1 282 ? 78.416 42.147 28.964 1.00 35.39 283 TYR D CA 1
ATOM 14618 C C . TYR D 1 282 ? 76.894 41.962 29.014 1.00 35.46 283 TYR D C 1
ATOM 14619 O O . TYR D 1 282 ? 76.285 42.068 30.078 1.00 35.58 283 TYR D O 1
ATOM 14628 N N . ALA D 1 283 ? 76.299 41.662 27.860 1.00 35.61 284 ALA D N 1
ATOM 14629 C CA . ALA D 1 283 ? 74.866 41.348 27.758 1.00 35.44 284 ALA D CA 1
ATOM 14630 C C . ALA D 1 283 ? 74.582 39.849 27.816 1.00 35.18 284 ALA D C 1
ATOM 14631 O O . ALA D 1 283 ? 73.475 39.435 28.175 1.00 35.30 284 ALA D O 1
ATOM 14633 N N . LEU D 1 284 ? 75.572 39.037 27.460 1.00 34.92 285 LEU D N 1
ATOM 14634 C CA . LEU D 1 284 ? 75.328 37.610 27.244 1.00 34.81 285 LEU D CA 1
ATOM 14635 C C . LEU D 1 284 ? 75.960 36.681 28.275 1.00 34.92 285 LEU D C 1
ATOM 14636 O O . LEU D 1 284 ? 75.478 35.573 28.488 1.00 35.03 285 LEU D O 1
ATOM 14641 N N . LEU D 1 285 ? 77.036 37.136 28.912 1.00 35.06 286 LEU D N 1
ATOM 14642 C CA . LEU D 1 285 ? 77.757 36.320 29.878 1.00 34.90 286 LEU D CA 1
ATOM 14643 C C . LEU D 1 285 ? 77.675 36.903 31.282 1.00 35.10 286 LEU D C 1
ATOM 14644 O O . LEU D 1 285 ? 77.613 38.129 31.460 1.00 35.34 286 LEU D O 1
ATOM 14649 N N . SER D 1 286 ? 77.660 36.010 32.269 1.00 35.18 287 SER D N 1
ATOM 14650 C CA . SER D 1 286 ? 77.765 36.366 33.686 1.00 35.06 287 SER D CA 1
ATOM 14651 C C . SER D 1 286 ? 79.012 35.706 34.270 1.00 35.13 287 SER D C 1
ATOM 14652 O O . SER D 1 286 ? 79.529 34.741 33.700 1.00 34.94 287 SER D O 1
ATOM 14655 N N . ASP D 1 287 ? 79.486 36.223 35.404 1.00 35.25 288 ASP D N 1
ATOM 14656 C CA . ASP D 1 287 ? 80.767 35.794 35.992 1.00 35.39 288 ASP D CA 1
ATOM 14657 C C . ASP D 1 287 ? 80.821 34.352 36.513 1.00 35.20 288 ASP D C 1
ATOM 14658 O O . ASP D 1 287 ? 81.892 33.878 36.898 1.00 35.14 288 ASP D O 1
ATOM 14663 N N . ALA D 1 288 ? 79.674 33.671 36.532 1.00 35.14 289 ALA D N 1
ATOM 14664 C CA . ALA D 1 288 ? 79.608 32.250 36.879 1.00 35.25 289 ALA D CA 1
ATOM 14665 C C . ALA D 1 288 ? 80.423 31.385 35.908 1.00 35.28 289 ALA D C 1
ATOM 14666 O O . ALA D 1 288 ? 80.896 30.309 36.274 1.00 35.22 289 ALA D O 1
ATOM 14668 N N . ILE D 1 289 ? 80.582 31.870 34.676 1.00 35.38 290 ILE D N 1
ATOM 14669 C CA . ILE D 1 289 ? 81.390 31.206 33.650 1.00 35.52 290 ILE D CA 1
ATOM 14670 C C . ILE D 1 289 ? 82.896 31.246 33.963 1.00 35.81 290 ILE D C 1
ATOM 14671 O O . ILE D 1 289 ? 83.680 30.527 33.330 1.00 36.02 290 ILE D O 1
ATOM 14676 N N . THR D 1 290 ? 83.294 32.069 34.940 1.00 35.86 291 THR D N 1
ATOM 14677 C CA . THR D 1 290 ? 84.710 32.216 35.292 1.00 36.03 291 THR D CA 1
ATOM 14678 C C . THR D 1 290 ? 85.167 31.225 36.374 1.00 36.26 291 THR D C 1
ATOM 14679 O O . THR D 1 290 ? 86.344 31.198 36.740 1.00 36.24 291 THR D O 1
ATOM 14683 N N . ARG D 1 291 ? 84.241 30.406 36.871 1.00 36.72 292 ARG D N 1
ATOM 14684 C CA . ARG D 1 291 ? 84.575 29.323 37.803 1.00 37.46 292 ARG D CA 1
ATOM 14685 C C . ARG D 1 291 ? 83.510 28.224 37.827 1.00 37.72 292 ARG D C 1
ATOM 14686 O O . ARG D 1 291 ? 82.484 28.318 37.146 1.00 37.53 292 ARG D O 1
ATOM 14694 N N . CYS D 1 292 ? 83.743 27.196 38.634 1.00 38.30 293 CYS D N 1
ATOM 14695 C CA . CYS D 1 292 ? 82.767 26.123 38.751 1.00 38.78 293 CYS D CA 1
ATOM 14696 C C . CYS D 1 292 ? 82.310 25.868 40.186 1.00 39.00 293 CYS D C 1
ATOM 14697 O O . CYS D 1 292 ? 82.627 24.833 40.776 1.00 39.16 293 CYS D O 1
ATOM 14700 N N . HIS D 1 293 ? 81.560 26.825 40.731 1.00 39.32 294 HIS D N 1
ATOM 14701 C CA . HIS D 1 293 ? 80.916 26.671 42.033 1.00 39.68 294 HIS D CA 1
ATOM 14702 C C . HIS D 1 293 ? 79.502 26.100 41.881 1.00 39.75 294 HIS D C 1
ATOM 14703 O O . HIS D 1 293 ? 79.288 24.889 42.005 1.00 39.73 294 HIS D O 1
ATOM 14710 N N . GLY D 1 304 ? 69.837 35.644 28.302 1.00 38.64 305 GLY D N 1
ATOM 14711 C CA . GLY D 1 304 ? 71.149 35.627 27.656 1.00 38.60 305 GLY D CA 1
ATOM 14712 C C . GLY D 1 304 ? 71.552 34.244 27.180 1.00 38.45 305 GLY D C 1
ATOM 14713 O O . GLY D 1 304 ? 70.698 33.427 26.821 1.00 38.56 305 GLY D O 1
ATOM 14714 N N . ILE D 1 305 ? 72.855 33.974 27.172 1.00 38.33 306 ILE D N 1
ATOM 14715 C CA . ILE D 1 305 ? 73.348 32.667 26.753 1.00 38.08 306 ILE D CA 1
ATOM 14716 C C . ILE D 1 305 ? 73.168 31.663 27.884 1.00 37.67 306 ILE D C 1
ATOM 14717 O O . ILE D 1 305 ? 73.569 31.923 29.019 1.00 37.51 306 ILE D O 1
ATOM 14722 N N . ASP D 1 306 ? 72.542 30.533 27.572 1.00 37.42 307 ASP D N 1
ATOM 14723 C CA . ASP D 1 306 ? 72.544 29.370 28.446 1.00 37.21 307 ASP D CA 1
ATOM 14724 C C . ASP D 1 306 ? 74.004 28.965 28.637 1.00 36.89 307 ASP D C 1
ATOM 14725 O O . ASP D 1 306 ? 74.635 28.454 27.709 1.00 36.86 307 ASP D O 1
ATOM 14730 N N . LEU D 1 307 ? 74.540 29.217 29.832 1.00 36.71 308 LEU D N 1
ATOM 14731 C CA . LEU D 1 307 ? 75.972 29.000 30.109 1.00 36.55 308 LEU D CA 1
ATOM 14732 C C . LEU D 1 307 ? 76.402 27.530 30.073 1.00 36.46 308 LEU D C 1
ATOM 14733 O O . LEU D 1 307 ? 77.574 27.218 29.809 1.00 36.37 308 LEU D O 1
ATOM 14738 N N . SER D 1 308 ? 75.449 26.637 30.331 1.00 36.23 309 SER D N 1
ATOM 14739 C CA . SER D 1 308 ? 75.707 25.207 30.322 1.00 36.19 309 SER D CA 1
ATOM 14740 C C . SER D 1 308 ? 75.903 24.666 28.904 1.00 36.26 309 SER D C 1
ATOM 14741 O O . SER D 1 308 ? 76.391 23.540 28.726 1.00 36.34 309 SER D O 1
ATOM 14744 N N . SER D 1 309 ? 75.530 25.468 27.905 1.00 36.16 310 SER D N 1
ATOM 14745 C CA . SER D 1 309 ? 75.634 25.063 26.501 1.00 36.25 310 SER D CA 1
ATOM 14746 C C . SER D 1 309 ? 76.987 25.426 25.868 1.00 36.33 310 SER D C 1
ATOM 14747 O O . SER D 1 309 ? 77.305 24.987 24.757 1.00 36.40 310 SER D O 1
ATOM 14750 N N . ILE D 1 310 ? 77.769 26.237 26.582 1.00 36.47 311 ILE D N 1
ATOM 14751 C CA . ILE D 1 310 ? 79.118 26.621 26.159 1.00 36.49 311 ILE D CA 1
ATOM 14752 C C . ILE D 1 310 ? 80.062 25.460 26.413 1.00 36.43 311 ILE D C 1
ATOM 14753 O O . ILE D 1 310 ? 80.056 24.876 27.503 1.00 36.78 311 ILE D O 1
ATOM 14758 N N . SER D 1 311 ? 80.855 25.103 25.405 1.00 36.43 312 SER D N 1
ATOM 14759 C CA . SER D 1 311 ? 81.790 23.979 25.548 1.00 36.47 312 SER D CA 1
ATOM 14760 C C . SER D 1 311 ? 83.193 24.447 25.963 1.00 36.52 312 SER D C 1
ATOM 14761 O O . SER D 1 311 ? 83.549 25.619 25.769 1.00 36.27 312 SER D O 1
ATOM 14764 N N . GLU D 1 312 ? 83.955 23.529 26.561 1.00 36.61 313 GLU D N 1
ATOM 14765 C CA . GLU D 1 312 ? 85.312 23.787 27.067 1.00 36.86 313 GLU D CA 1
ATOM 14766 C C . GLU D 1 312 ? 85.358 24.974 28.044 1.00 36.59 313 GLU D C 1
ATOM 14767 O O . GLU D 1 312 ? 86.089 25.949 27.850 1.00 36.30 313 GLU D O 1
ATOM 14773 N N . SER D 1 313 ? 84.553 24.861 29.096 1.00 36.45 314 SER D N 1
ATOM 14774 C CA . SER D 1 313 ? 84.409 25.888 30.122 1.00 36.31 314 SER D CA 1
ATOM 14775 C C . SER D 1 313 ? 84.670 25.220 31.472 1.00 36.11 314 SER D C 1
ATOM 14776 O O . SER D 1 313 ? 84.833 23.992 31.526 1.00 35.98 314 SER D O 1
ATOM 14779 N N . PRO D 1 314 ? 84.700 26.012 32.570 1.00 36.00 315 PRO D N 1
ATOM 14780 C CA . PRO D 1 314 ? 84.797 25.439 33.921 1.00 36.07 315 PRO D CA 1
ATOM 14781 C C . PRO D 1 314 ? 83.722 24.398 34.236 1.00 36.10 315 PRO D C 1
ATOM 14782 O O . PRO D 1 314 ? 83.953 23.514 35.056 1.00 36.14 315 PRO D O 1
ATOM 14786 N N . PHE D 1 315 ? 82.568 24.517 33.581 1.00 36.36 316 PHE D N 1
ATOM 14787 C CA . PHE D 1 315 ? 81.439 23.594 33.739 1.00 36.53 316 PHE D CA 1
ATOM 14788 C C . PHE D 1 315 ? 81.750 22.212 33.162 1.00 36.32 316 PHE D C 1
ATOM 14789 O O . PHE D 1 315 ? 81.500 21.184 33.803 1.00 36.04 316 PHE D O 1
ATOM 14797 N N . THR D 1 316 ? 82.285 22.207 31.941 1.00 36.31 317 THR D N 1
ATOM 14798 C CA . THR D 1 316 ? 82.572 20.975 31.211 1.00 36.30 317 THR D CA 1
ATOM 14799 C C . THR D 1 316 ? 83.926 20.386 31.616 1.00 36.24 317 THR D C 1
ATOM 14800 O O . THR D 1 316 ? 84.129 19.163 31.557 1.00 35.86 317 THR D O 1
ATOM 14804 N N . ASN D 1 317 ? 84.836 21.261 32.049 1.00 36.23 318 ASN D N 1
ATOM 14805 C CA . ASN D 1 317 ? 86.187 20.852 32.443 1.00 36.28 318 ASN D CA 1
ATOM 14806 C C . ASN D 1 317 ? 86.596 21.282 33.868 1.00 36.31 318 ASN D C 1
ATOM 14807 O O . ASN D 1 317 ? 87.541 22.066 34.039 1.00 36.25 318 ASN D O 1
ATOM 14812 N N . PRO D 1 318 ? 85.910 20.739 34.898 1.00 36.36 319 PRO D N 1
ATOM 14813 C CA . PRO D 1 318 ? 86.113 21.196 36.279 1.00 36.51 319 PRO D CA 1
ATOM 14814 C C . PRO D 1 318 ? 87.545 21.010 36.798 1.00 36.63 319 PRO D C 1
ATOM 14815 O O . PRO D 1 318 ? 87.991 21.786 37.650 1.00 36.75 319 PRO D O 1
ATOM 14819 N N . ASP D 1 319 ? 88.254 20.006 36.284 1.00 36.65 320 ASP D N 1
ATOM 14820 C CA . ASP D 1 319 ? 89.631 19.738 36.716 1.00 36.77 320 ASP D CA 1
ATOM 14821 C C . ASP D 1 319 ? 90.655 20.789 36.268 1.00 36.58 320 ASP D C 1
ATOM 14822 O O . ASP D 1 319 ? 91.669 20.989 36.938 1.00 36.59 320 ASP D O 1
ATOM 14827 N N . ASP D 1 320 ? 90.376 21.469 35.156 1.00 36.49 321 ASP D N 1
ATOM 14828 C CA . ASP D 1 320 ? 91.251 22.519 34.652 1.00 36.40 321 ASP D CA 1
ATOM 14829 C C . ASP D 1 320 ? 90.953 23.829 35.385 1.00 36.28 321 ASP D C 1
ATOM 14830 O O . ASP D 1 320 ? 89.987 24.527 35.079 1.00 36.33 321 ASP D O 1
ATOM 14835 N N . ARG D 1 321 ? 91.801 24.147 36.356 1.00 36.12 322 ARG D N 1
ATOM 14836 C CA . ARG D 1 321 ? 91.592 25.271 37.269 1.00 36.14 322 ARG D CA 1
ATOM 14837 C C . ARG D 1 321 ? 91.819 26.622 36.611 1.00 35.81 322 ARG D C 1
ATOM 14838 O O . ARG D 1 321 ? 91.351 27.646 37.110 1.00 35.89 322 ARG D O 1
ATOM 14846 N N . PHE D 1 322 ? 92.544 26.618 35.494 1.00 35.50 323 PHE D N 1
ATOM 14847 C CA . PHE D 1 322 ? 92.945 27.857 34.827 1.00 35.19 323 PHE D CA 1
ATOM 14848 C C . PHE D 1 322 ? 92.066 28.221 33.625 1.00 35.13 323 PHE D C 1
ATOM 14849 O O . PHE D 1 322 ? 92.294 29.240 32.979 1.00 35.29 323 PHE D O 1
ATOM 14857 N N . ILE D 1 323 ? 91.052 27.402 33.345 1.00 35.10 324 ILE D N 1
ATOM 14858 C CA . ILE D 1 323 ? 90.202 27.581 32.159 1.00 34.94 324 ILE D CA 1
ATOM 14859 C C . ILE D 1 323 ? 89.269 28.800 32.242 1.00 35.00 324 ILE D C 1
ATOM 14860 O O . ILE D 1 323 ? 88.711 29.240 31.226 1.00 34.83 324 ILE D O 1
ATOM 14865 N N . GLY D 1 324 ? 89.114 29.346 33.448 1.00 35.03 325 GLY D N 1
ATOM 14866 C CA . GLY D 1 324 ? 88.384 30.605 33.650 1.00 35.09 325 GLY D CA 1
ATOM 14867 C C . GLY D 1 324 ? 89.049 31.803 32.984 1.00 35.02 325 GLY D C 1
ATOM 14868 O O . GLY D 1 324 ? 88.392 32.798 32.670 1.00 35.19 325 GLY D O 1
ATOM 14869 N N . SER D 1 325 ? 90.356 31.695 32.761 1.00 34.92 326 SER D N 1
ATOM 14870 C CA . SER D 1 325 ? 91.151 32.721 32.086 1.00 34.80 326 SER D CA 1
ATOM 14871 C C . SER D 1 325 ? 90.627 33.048 30.693 1.00 34.91 326 SER D C 1
ATOM 14872 O O . SER D 1 325 ? 90.823 34.158 30.197 1.00 34.84 326 SER D O 1
ATOM 14875 N N . LYS D 1 326 ? 89.967 32.073 30.066 1.00 35.08 327 LYS D N 1
ATOM 14876 C CA . LYS D 1 326 ? 89.296 32.262 28.770 1.00 35.11 327 LYS D CA 1
ATOM 14877 C C . LYS D 1 326 ? 88.306 33.424 28.762 1.00 35.26 327 LYS D C 1
ATOM 14878 O O . LYS D 1 326 ? 88.043 33.995 27.713 1.00 35.44 327 LYS D O 1
ATOM 14884 N N . TYR D 1 327 ? 87.757 33.754 29.930 1.00 35.48 328 TYR D N 1
ATOM 14885 C CA . TYR D 1 327 ? 86.692 34.747 30.055 1.00 35.64 328 TYR D CA 1
ATOM 14886 C C . TYR D 1 327 ? 87.116 35.951 30.876 1.00 35.60 328 TYR D C 1
ATOM 14887 O O . TYR D 1 327 ? 86.279 36.747 31.288 1.00 35.64 328 TYR D O 1
ATOM 14896 N N . ILE D 1 328 ? 88.415 36.082 31.118 1.00 35.74 329 ILE D N 1
ATOM 14897 C CA . ILE D 1 328 ? 88.941 37.224 31.856 1.00 35.84 329 ILE D CA 1
ATOM 14898 C C . ILE D 1 328 ? 89.168 38.399 30.913 1.00 36.03 329 ILE D C 1
ATOM 14899 O O . ILE D 1 328 ? 89.926 38.293 29.941 1.00 36.07 329 ILE D O 1
ATOM 14904 N N . CYS D 1 329 ? 88.483 39.505 31.203 1.00 36.14 330 CYS D N 1
ATOM 14905 C CA . CYS D 1 329 ? 88.650 40.749 30.460 1.00 36.43 330 CYS D CA 1
ATOM 14906 C C . CYS D 1 329 ? 88.501 41.950 31.394 1.00 36.37 330 CYS D C 1
ATOM 14907 O O . CYS D 1 329 ? 88.266 41.785 32.593 1.00 36.26 330 CYS D O 1
ATOM 14910 N N . SER D 1 330 ? 88.647 43.153 30.838 1.00 36.53 331 SER D N 1
ATOM 14911 C CA . SER D 1 330 ? 88.552 44.392 31.600 1.00 36.65 331 SER D CA 1
ATOM 14912 C C . SER D 1 330 ? 87.692 45.422 30.868 1.00 36.41 331 SER D C 1
ATOM 14913 O O . SER D 1 330 ? 87.979 45.754 29.716 1.00 36.60 331 SER D O 1
ATOM 14916 N N . PRO D 1 331 ? 86.629 45.923 31.533 1.00 36.20 332 PRO D N 1
ATOM 14917 C CA . PRO D 1 331 ? 86.196 45.498 32.872 1.00 35.77 332 PRO D CA 1
ATOM 14918 C C . PRO D 1 331 ? 85.671 44.055 32.870 1.00 35.29 332 PRO D C 1
ATOM 14919 O O . PRO D 1 331 ? 85.377 43.514 31.798 1.00 35.06 332 PRO D O 1
ATOM 14923 N N . PRO D 1 332 ? 85.549 43.432 34.058 1.00 35.07 333 PRO D N 1
ATOM 14924 C CA . PRO D 1 332 ? 85.195 42.015 34.043 1.00 35.10 333 PRO D CA 1
ATOM 14925 C C . PRO D 1 332 ? 83.739 41.763 33.656 1.00 35.31 333 PRO D C 1
ATOM 14926 O O . PRO D 1 332 ? 82.887 42.669 33.740 1.00 35.10 333 PRO D O 1
ATOM 14930 N N . ILE D 1 333 ? 83.484 40.535 33.211 1.00 35.19 334 ILE D N 1
ATOM 14931 C CA . ILE D 1 333 ? 82.139 40.020 33.067 1.00 35.22 334 ILE D CA 1
ATOM 14932 C C . ILE D 1 333 ? 81.496 40.028 34.456 1.00 35.06 334 ILE D C 1
ATOM 14933 O O . ILE D 1 333 ? 82.104 39.606 35.435 1.00 34.78 334 ILE D O 1
ATOM 14938 N N . ARG D 1 334 ? 80.265 40.519 34.525 1.00 35.09 335 ARG D N 1
ATOM 14939 C CA . ARG D 1 334 ? 79.643 40.885 35.792 1.00 35.02 335 ARG D CA 1
ATOM 14940 C C . ARG D 1 334 ? 78.786 39.765 36.363 1.00 35.20 335 ARG D C 1
ATOM 14941 O O . ARG D 1 334 ? 78.468 38.813 35.652 1.00 35.24 335 ARG D O 1
ATOM 14949 N N . PRO D 1 335 ? 78.403 39.872 37.651 1.00 35.56 336 PRO D N 1
ATOM 14950 C CA . PRO D 1 335 ? 77.600 38.785 38.218 1.00 35.89 336 PRO D CA 1
ATOM 14951 C C . PRO D 1 335 ? 76.201 38.719 37.596 1.00 36.19 336 PRO D C 1
ATOM 14952 O O . PRO D 1 335 ? 75.797 39.621 36.861 1.00 36.10 336 PRO D O 1
ATOM 14956 N N . GLU D 1 336 ? 75.493 37.637 37.883 1.00 36.68 337 GLU D N 1
ATOM 14957 C CA . GLU D 1 336 ? 74.119 37.429 37.437 1.00 37.33 337 GLU D CA 1
ATOM 14958 C C . GLU D 1 336 ? 73.198 38.576 37.844 1.00 37.04 337 GLU D C 1
ATOM 14959 O O . GLU D 1 336 ? 73.248 39.044 38.985 1.00 37.04 337 GLU D O 1
ATOM 14965 N N . GLY D 1 337 ? 72.345 39.007 36.919 1.00 37.11 338 GLY D N 1
ATOM 14966 C CA . GLY D 1 337 ? 71.355 40.053 37.195 1.00 37.00 338 GLY D CA 1
ATOM 14967 C C . GLY D 1 337 ? 71.713 41.416 36.625 1.00 37.00 338 GLY D C 1
ATOM 14968 O O . GLY D 1 337 ? 70.870 42.309 36.584 1.00 37.10 338 GLY D O 1
ATOM 14969 N N . THR D 1 338 ? 72.962 41.564 36.184 1.00 36.80 339 THR D N 1
ATOM 14970 C CA . THR D 1 338 ? 73.472 42.806 35.602 1.00 36.86 339 THR D CA 1
ATOM 14971 C C . THR D 1 338 ? 73.133 42.924 34.116 1.00 36.70 339 THR D C 1
ATOM 14972 O O . THR D 1 338 ? 72.968 44.034 33.602 1.00 36.94 339 THR D O 1
ATOM 14976 N N . GLN D 1 339 ? 73.032 41.784 33.433 1.00 36.35 340 GLN D N 1
ATOM 14977 C CA . GLN D 1 339 ? 73.043 41.760 31.964 1.00 36.15 340 GLN D CA 1
ATOM 14978 C C . GLN D 1 339 ? 71.797 42.355 31.287 1.00 36.27 340 GLN D C 1
ATOM 14979 O O . GLN D 1 339 ? 71.881 42.844 30.151 1.00 36.06 340 GLN D O 1
ATOM 14985 N N . LYS D 1 340 ? 70.664 42.325 31.990 1.00 36.31 341 LYS D N 1
ATOM 14986 C CA . LYS D 1 340 ? 69.424 42.934 31.502 1.00 36.70 341 LYS D CA 1
ATOM 14987 C C . LYS D 1 340 ? 69.552 44.453 31.376 1.00 36.56 341 LYS D C 1
ATOM 14988 O O . LYS D 1 340 ? 69.001 45.041 30.451 1.00 36.86 341 LYS D O 1
ATOM 14994 N N . SER D 1 341 ? 70.299 45.077 32.285 1.00 36.38 342 SER D N 1
ATOM 14995 C CA . SER D 1 341 ? 70.525 46.520 32.223 1.00 36.62 342 SER D CA 1
ATOM 14996 C C . SER D 1 341 ? 71.383 46.938 31.020 1.00 36.23 342 SER D C 1
ATOM 14997 O O . SER D 1 341 ? 71.314 48.083 30.572 1.00 36.18 342 SER D O 1
ATOM 15000 N N . ILE D 1 342 ? 72.155 46.001 30.479 1.00 35.97 343 ILE D N 1
ATOM 15001 C CA . ILE D 1 342 ? 72.920 46.261 29.249 1.00 35.85 343 ILE D CA 1
ATOM 15002 C C . ILE D 1 342 ? 72.023 46.350 28.001 1.00 35.69 343 ILE D C 1
ATOM 15003 O O . ILE D 1 342 ? 72.147 47.297 27.214 1.00 35.37 343 ILE D O 1
ATOM 15008 N N . TRP D 1 343 ? 71.129 45.371 27.832 1.00 35.79 344 TRP D N 1
ATOM 15009 C CA . TRP D 1 343 ? 70.115 45.406 26.770 1.00 35.90 344 TRP D CA 1
ATOM 15010 C C . TRP D 1 343 ? 69.238 46.665 26.878 1.00 35.93 344 TRP D C 1
ATOM 15011 O O . TRP D 1 343 ? 69.005 47.354 25.877 1.00 35.89 344 TRP D O 1
ATOM 15022 N N . LYS D 1 344 ? 68.770 46.965 28.094 1.00 35.73 345 LYS D N 1
ATOM 15023 C CA . LYS D 1 344 ? 67.964 48.163 28.334 1.00 36.09 345 LYS D CA 1
ATOM 15024 C C . LYS D 1 344 ? 68.680 49.404 27.827 1.00 35.61 345 LYS D C 1
ATOM 15025 O O . LYS D 1 344 ? 68.087 50.211 27.127 1.00 35.62 345 LYS D O 1
ATOM 15031 N N . GLY D 1 345 ? 69.962 49.527 28.166 1.00 35.53 346 GLY D N 1
ATOM 15032 C CA . GLY D 1 345 ? 70.779 50.660 27.762 1.00 35.22 346 GLY D CA 1
ATOM 15033 C C . GLY D 1 345 ? 70.972 50.727 26.262 1.00 35.43 346 GLY D C 1
ATOM 15034 O O . GLY D 1 345 ? 71.020 51.821 25.698 1.00 35.07 346 GLY D O 1
ATOM 15035 N N . MET D 1 346 ? 71.086 49.560 25.622 1.00 35.71 347 MET D N 1
ATOM 15036 C CA . MET D 1 346 ? 71.186 49.478 24.159 1.00 36.67 347 MET D CA 1
ATOM 15037 C C . MET D 1 346 ? 69.919 50.002 23.488 1.00 36.41 347 MET D C 1
ATOM 15038 O O . MET D 1 346 ? 69.992 50.692 22.473 1.00 36.73 347 MET D O 1
ATOM 15043 N N . ASN D 1 347 ? 68.769 49.656 24.063 1.00 36.15 348 ASN D N 1
ATOM 15044 C CA . ASN D 1 347 ? 67.468 50.093 23.561 1.00 36.16 348 ASN D CA 1
ATOM 15045 C C . ASN D 1 347 ? 67.113 51.549 23.876 1.00 35.83 348 ASN D C 1
ATOM 15046 O O . ASN D 1 347 ? 66.533 52.237 23.034 1.00 36.02 348 ASN D O 1
ATOM 15051 N N . ASN D 1 348 ? 67.438 52.012 25.082 1.00 35.05 349 ASN D N 1
ATOM 15052 C CA . ASN D 1 348 ? 66.964 53.330 25.535 1.00 34.56 349 ASN D CA 1
ATOM 15053 C C . ASN D 1 348 ? 67.887 54.516 25.177 1.00 34.67 349 ASN D C 1
ATOM 15054 O O . ASN D 1 348 ? 67.660 55.648 25.604 1.00 35.01 349 ASN D O 1
ATOM 15059 N N . GLY D 1 349 ? 68.926 54.249 24.393 1.00 34.59 350 GLY D N 1
ATOM 15060 C CA . GLY D 1 349 ? 69.836 55.304 23.939 1.00 34.66 350 GLY D CA 1
ATOM 15061 C C . GLY D 1 349 ? 71.104 55.565 24.741 1.00 34.43 350 GLY D C 1
ATOM 15062 O O . GLY D 1 349 ? 71.878 56.446 24.368 1.00 34.78 350 GLY D O 1
ATOM 15063 N N . THR D 1 350 ? 71.321 54.818 25.825 1.00 33.92 351 THR D N 1
ATOM 15064 C CA . THR D 1 350 ? 72.533 54.950 26.644 1.00 33.91 351 THR D CA 1
ATOM 15065 C C . THR D 1 350 ? 73.799 54.543 25.883 1.00 34.01 351 THR D C 1
ATOM 15066 O O . THR D 1 350 ? 74.827 55.221 25.951 1.00 33.80 351 THR D O 1
ATOM 15070 N N . PHE D 1 351 ? 73.721 53.420 25.184 1.00 34.05 352 PHE D N 1
ATOM 15071 C CA . PHE D 1 351 ? 74.833 52.959 24.377 1.00 34.33 352 PHE D CA 1
ATOM 15072 C C . PHE D 1 351 ? 74.640 53.374 22.924 1.00 34.80 352 PHE D C 1
ATOM 15073 O O . PHE D 1 351 ? 73.759 52.890 22.214 1.00 35.23 352 PHE D O 1
ATOM 15081 N N . THR D 1 352 ? 75.488 54.302 22.519 1.00 34.87 353 THR D N 1
ATOM 15082 C CA . THR D 1 352 ? 75.513 54.833 21.191 1.00 35.25 353 THR D CA 1
ATOM 15083 C C . THR D 1 352 ? 76.009 53.769 20.213 1.00 35.39 353 THR D C 1
ATOM 15084 O O . THR D 1 352 ? 75.491 53.651 19.095 1.00 35.06 353 THR D O 1
ATOM 15088 N N . ILE D 1 353 ? 77.016 53.004 20.642 1.00 35.31 354 ILE D N 1
ATOM 15089 C CA . ILE D 1 353 ? 77.656 51.998 19.794 1.00 35.32 354 ILE D CA 1
ATOM 15090 C C . ILE D 1 353 ? 77.929 50.680 20.535 1.00 35.30 354 ILE D C 1
ATOM 15091 O O . ILE D 1 353 ? 77.904 50.633 21.765 1.00 35.24 354 ILE D O 1
ATOM 15096 N N . VAL D 1 354 ? 78.166 49.613 19.775 1.00 35.33 355 VAL D N 1
ATOM 15097 C CA . VAL D 1 354 ? 78.563 48.319 20.332 1.00 35.43 355 VAL D CA 1
ATOM 15098 C C . VAL D 1 354 ? 79.847 47.847 19.652 1.00 35.59 355 VAL D C 1
ATOM 15099 O O . VAL D 1 354 ? 79.911 47.754 18.432 1.00 35.98 355 VAL D O 1
ATOM 15103 N N . GLY D 1 355 ? 80.874 47.579 20.453 1.00 35.65 356 GLY D N 1
ATOM 15104 C CA . GLY D 1 355 ? 82.164 47.084 19.958 1.00 35.72 356 GLY D CA 1
ATOM 15105 C C . GLY D 1 355 ? 82.456 45.719 20.562 1.00 35.79 356 GLY D C 1
ATOM 15106 O O . GLY D 1 355 ? 81.686 45.239 21.390 1.00 35.68 356 GLY D O 1
ATOM 15107 N N . SER D 1 356 ? 83.551 45.087 20.154 1.00 35.54 357 SER D N 1
ATOM 15108 C CA . SER D 1 356 ? 83.859 43.751 20.658 1.00 35.89 357 SER D CA 1
ATOM 15109 C C . SER D 1 356 ? 84.880 43.733 21.798 1.00 35.97 357 SER D C 1
ATOM 15110 O O . SER D 1 356 ? 84.861 42.813 22.639 1.00 35.86 357 SER D O 1
ATOM 15113 N N . ASP D 1 357 ? 85.745 44.753 21.834 1.00 36.00 358 ASP D N 1
ATOM 15114 C CA . ASP D 1 357 ? 86.971 44.754 22.661 1.00 36.38 358 ASP D CA 1
ATOM 15115 C C . ASP D 1 357 ? 87.746 43.468 22.386 1.00 35.70 358 ASP D C 1
ATOM 15116 O O . ASP D 1 357 ? 88.138 42.746 23.293 1.00 35.43 358 ASP D O 1
ATOM 15121 N N . HIS D 1 358 ? 87.938 43.214 21.095 1.00 35.64 359 HIS D N 1
ATOM 15122 C CA . HIS D 1 358 ? 88.609 42.032 20.578 1.00 35.70 359 HIS D CA 1
ATOM 15123 C C . HIS D 1 358 ? 90.078 42.013 20.974 1.00 35.88 359 HIS D C 1
ATOM 15124 O O . HIS D 1 358 ? 90.855 42.888 20.574 1.00 35.41 359 HIS D O 1
ATOM 15131 N N . CYS D 1 359 ? 90.449 41.021 21.777 1.00 36.27 360 CYS D N 1
ATOM 15132 C CA . CYS D 1 359 ? 91.832 40.865 22.191 1.00 36.62 360 CYS D CA 1
ATOM 15133 C C . CYS D 1 359 ? 92.163 39.406 22.461 1.00 36.76 360 CYS D C 1
ATOM 15134 O O . CYS D 1 359 ? 91.689 38.823 23.440 1.00 37.19 360 CYS D O 1
ATOM 15137 N N . SER D 1 360 ? 92.994 38.838 21.591 1.00 36.51 361 SER D N 1
ATOM 15138 C CA . SER D 1 360 ? 93.134 37.393 21.492 1.00 36.24 361 SER D CA 1
ATOM 15139 C C . SER D 1 360 ? 94.453 36.815 22.018 1.00 35.95 361 SER D C 1
ATOM 15140 O O . SER D 1 360 ? 95.545 37.248 21.635 1.00 35.91 361 SER D O 1
ATOM 15143 N N . TYR D 1 361 ? 94.317 35.829 22.902 1.00 35.43 362 TYR D N 1
ATOM 15144 C CA . TYR D 1 361 ? 95.430 35.083 23.453 1.00 35.11 362 TYR D CA 1
ATOM 15145 C C . TYR D 1 361 ? 95.047 33.611 23.468 1.00 35.29 362 TYR D C 1
ATOM 15146 O O . TYR D 1 361 ? 93.905 33.261 23.786 1.00 35.58 362 TYR D O 1
ATOM 15155 N N . ASN D 1 362 ? 95.999 32.751 23.121 1.00 35.09 363 ASN D N 1
ATOM 15156 C CA . ASN D 1 362 ? 95.746 31.319 23.063 1.00 35.08 363 ASN D CA 1
ATOM 15157 C C . ASN D 1 362 ? 95.547 30.678 24.430 1.00 35.28 363 ASN D C 1
ATOM 15158 O O . ASN D 1 362 ? 96.069 31.155 25.447 1.00 35.37 363 ASN D O 1
ATOM 15163 N N . TYR D 1 363 ? 94.774 29.599 24.447 1.00 35.22 364 TYR D N 1
ATOM 15164 C CA . TYR D 1 363 ? 94.620 28.809 25.650 1.00 35.21 364 TYR D CA 1
ATOM 15165 C C . TYR D 1 363 ? 95.212 27.413 25.501 1.00 35.39 364 TYR D C 1
ATOM 15166 O O . TYR D 1 363 ? 95.705 26.847 26.481 1.00 35.50 364 TYR D O 1
ATOM 15175 N N . TYR D 1 364 ? 95.167 26.857 24.288 1.00 35.63 365 TYR D N 1
ATOM 15176 C CA . TYR D 1 364 ? 95.575 25.455 24.075 1.00 35.73 365 TYR D CA 1
ATOM 15177 C C . TYR D 1 364 ? 97.030 25.280 23.658 1.00 35.86 365 TYR D C 1
ATOM 15178 O O . TYR D 1 364 ? 97.484 24.165 23.385 1.00 36.13 365 TYR D O 1
ATOM 15187 N N . GLU D 1 365 ? 97.757 26.387 23.634 1.00 35.93 366 GLU D N 1
ATOM 15188 C CA . GLU D 1 365 ? 99.205 26.356 23.561 1.00 35.92 366 GLU D CA 1
ATOM 15189 C C . GLU D 1 365 ? 99.690 27.211 24.738 1.00 35.76 366 GLU D C 1
ATOM 15190 O O . GLU D 1 365 ? 99.165 28.300 24.971 1.00 35.59 366 GLU D O 1
ATOM 15196 N N . LYS D 1 366 ? 100.666 26.694 25.484 1.00 35.77 367 LYS D N 1
ATOM 15197 C CA . LYS D 1 366 ? 101.057 27.258 26.782 1.00 35.81 367 LYS D CA 1
ATOM 15198 C C . LYS D 1 366 ? 102.422 27.950 26.770 1.00 35.92 367 LYS D C 1
ATOM 15199 O O . LYS D 1 366 ? 102.804 28.595 27.753 1.00 36.01 367 LYS D O 1
ATOM 15205 N N . THR D 1 367 ? 103.146 27.820 25.660 1.00 35.90 368 THR D N 1
ATOM 15206 C CA . THR D 1 367 ? 104.561 28.195 25.618 1.00 35.96 368 THR D CA 1
ATOM 15207 C C . THR D 1 367 ? 104.853 29.592 25.066 1.00 35.95 368 THR D C 1
ATOM 15208 O O . THR D 1 367 ? 105.841 30.218 25.461 1.00 35.94 368 THR D O 1
ATOM 15212 N N . SER D 1 368 ? 103.997 30.084 24.175 1.00 35.95 369 SER D N 1
ATOM 15213 C CA . SER D 1 368 ? 104.291 31.323 23.449 1.00 36.08 369 SER D CA 1
ATOM 15214 C C . SER D 1 368 ? 103.996 32.580 24.252 1.00 36.14 369 SER D C 1
ATOM 15215 O O . SER D 1 368 ? 103.182 32.568 25.178 1.00 36.33 369 SER D O 1
ATOM 15218 N N . THR D 1 369 ? 104.662 33.663 23.858 1.00 36.18 370 THR D N 1
ATOM 15219 C CA . THR D 1 369 ? 104.499 34.985 24.467 1.00 36.23 370 THR D CA 1
ATOM 15220 C C . THR D 1 369 ? 103.056 35.516 24.365 1.00 36.15 370 THR D C 1
ATOM 15221 O O . THR D 1 369 ? 102.682 36.464 25.061 1.00 36.30 370 THR D O 1
ATOM 15225 N N . ALA D 1 370 ? 102.258 34.881 23.505 1.00 35.96 371 ALA D N 1
ATOM 15226 C CA . ALA D 1 370 ? 100.880 35.290 23.234 1.00 35.81 371 ALA D CA 1
ATOM 15227 C C . ALA D 1 370 ? 99.846 34.306 23.819 1.00 35.76 371 ALA D C 1
ATOM 15228 O O . ALA D 1 370 ? 98.709 34.219 23.350 1.00 35.53 371 ALA D O 1
ATOM 15230 N N . SER D 1 371 ? 100.258 33.569 24.851 1.00 35.87 372 SER D N 1
ATOM 15231 C CA . SER D 1 371 ? 99.370 32.631 25.537 1.00 35.64 372 SER D CA 1
ATOM 15232 C C . SER D 1 371 ? 98.744 33.237 26.798 1.00 35.58 372 SER D C 1
ATOM 15233 O O . SER D 1 371 ? 99.259 34.204 27.359 1.00 35.86 372 SER D O 1
ATOM 15236 N N . LYS D 1 372 ? 97.624 32.667 27.231 1.00 35.36 373 LYS D N 1
ATOM 15237 C CA . LYS D 1 372 ? 97.042 33.008 28.527 1.00 35.02 373 LYS D CA 1
ATOM 15238 C C . LYS D 1 372 ? 97.953 32.518 29.649 1.00 35.02 373 LYS D C 1
ATOM 15239 O O . LYS D 1 372 ? 98.079 33.176 30.690 1.00 34.73 373 LYS D O 1
ATOM 15245 N N . HIS D 1 373 ? 98.602 31.374 29.405 1.00 34.90 374 HIS D N 1
ATOM 15246 C CA . HIS D 1 373 ? 99.499 30.719 30.373 1.00 34.86 374 HIS D CA 1
ATOM 15247 C C . HIS D 1 373 ? 100.822 31.464 30.580 1.00 34.96 374 HIS D C 1
ATOM 15248 O O . HIS D 1 373 ? 101.679 31.028 31.344 1.00 34.96 374 HIS D O 1
ATOM 15255 N N . ARG D 1 374 ? 100.959 32.591 29.887 1.00 35.28 375 ARG D N 1
ATOM 15256 C CA . ARG D 1 374 ? 101.955 33.627 30.171 1.00 35.57 375 ARG D CA 1
ATOM 15257 C C . ARG D 1 374 ? 101.887 34.059 31.652 1.00 35.41 375 ARG D C 1
ATOM 15258 O O . ARG D 1 374 ? 102.856 34.593 32.203 1.00 35.47 375 ARG D O 1
ATOM 15266 N N . ALA D 1 375 ? 100.738 33.807 32.280 1.00 35.19 376 ALA D N 1
ATOM 15267 C CA . ALA D 1 375 ? 100.521 34.047 33.708 1.00 35.10 376 ALA D CA 1
ATOM 15268 C C . ALA D 1 375 ? 101.376 33.131 34.594 1.00 35.06 376 ALA D C 1
ATOM 15269 O O . ALA D 1 375 ? 101.622 33.442 35.760 1.00 34.93 376 ALA D O 1
ATOM 15271 N N . PHE D 1 376 ? 101.802 32.000 34.032 1.00 35.15 377 PHE D N 1
ATOM 15272 C CA . PHE D 1 376 ? 102.738 31.087 34.686 1.00 35.30 377 PHE D CA 1
ATOM 15273 C C . PHE D 1 376 ? 104.157 31.325 34.164 1.00 35.70 377 PHE D C 1
ATOM 15274 O O . PHE D 1 376 ? 104.510 30.894 33.061 1.00 35.55 377 PHE D O 1
ATOM 15282 N N . ASP D 1 377 ? 104.960 32.020 34.968 1.00 36.34 378 ASP D N 1
ATOM 15283 C CA . ASP D 1 377 ? 106.363 32.294 34.650 1.00 36.78 378 ASP D CA 1
ATOM 15284 C C . ASP D 1 377 ? 107.155 32.326 35.958 1.00 36.99 378 ASP D C 1
ATOM 15285 O O . ASP D 1 377 ? 107.426 33.404 36.492 1.00 37.05 378 ASP D O 1
ATOM 15290 N N . PRO D 1 378 ? 107.530 31.137 36.476 1.00 37.36 379 PRO D N 1
ATOM 15291 C CA . PRO D 1 378 ? 108.089 30.990 37.827 1.00 37.74 379 PRO D CA 1
ATOM 15292 C C . PRO D 1 378 ? 109.385 31.767 38.071 1.00 38.25 379 PRO D C 1
ATOM 15293 O O . PRO D 1 378 ? 109.463 32.530 39.040 1.00 38.29 379 PRO D O 1
ATOM 15297 N N . GLU D 1 379 ? 110.402 31.560 37.232 1.00 38.67 380 GLU D N 1
ATOM 15298 C CA . GLU D 1 379 ? 111.649 32.325 37.361 1.00 39.05 380 GLU D CA 1
ATOM 15299 C C . GLU D 1 379 ? 111.481 33.742 36.803 1.00 39.11 380 GLU D C 1
ATOM 15300 O O . GLU D 1 379 ? 112.369 34.284 36.137 1.00 39.28 380 GLU D O 1
ATOM 15306 N N . ASN D 1 380 ? 110.314 34.315 37.091 1.00 39.01 381 ASN D N 1
ATOM 15307 C CA . ASN D 1 380 ? 109.980 35.704 36.803 1.00 38.97 381 ASN D CA 1
ATOM 15308 C C . ASN D 1 380 ? 108.851 36.129 37.750 1.00 38.72 381 ASN D C 1
ATOM 15309 O O . ASN D 1 380 ? 108.112 37.084 37.493 1.00 38.49 381 ASN D O 1
ATOM 15314 N N . ASN D 1 381 ? 108.742 35.383 38.850 1.00 38.52 382 ASN D N 1
ATOM 15315 C CA . ASN D 1 381 ? 107.787 35.626 39.943 1.00 38.21 382 ASN D CA 1
ATOM 15316 C C . ASN D 1 381 ? 106.312 35.762 39.536 1.00 37.79 382 ASN D C 1
ATOM 15317 O O . ASN D 1 381 ? 105.600 36.648 40.020 1.00 37.72 382 ASN D O 1
ATOM 15322 N N . LYS D 1 382 ? 105.874 34.869 38.648 1.00 37.29 383 LYS D N 1
ATOM 15323 C CA . LYS D 1 382 ? 104.478 34.771 38.223 1.00 36.77 383 LYS D CA 1
ATOM 15324 C C . LYS D 1 382 ? 104.028 33.315 38.352 1.00 36.46 383 LYS D C 1
ATOM 15325 O O . LYS D 1 382 ? 104.642 32.414 37.771 1.00 36.18 383 LYS D O 1
ATOM 15331 N N . ASN D 1 383 ? 102.964 33.086 39.116 1.00 36.30 384 ASN D N 1
ATOM 15332 C CA . ASN D 1 383 ? 102.502 31.723 39.395 1.00 36.27 384 ASN D CA 1
ATOM 15333 C C . ASN D 1 383 ? 101.029 31.468 39.040 1.00 36.16 384 ASN D C 1
ATOM 15334 O O . ASN D 1 383 ? 100.375 30.619 39.652 1.00 36.15 384 ASN D O 1
ATOM 15339 N N . GLY D 1 384 ? 100.517 32.196 38.048 1.00 35.91 385 GLY D N 1
ATOM 15340 C CA . GLY D 1 384 ? 99.162 31.974 37.548 1.00 35.82 385 GLY D CA 1
ATOM 15341 C C . GLY D 1 384 ? 98.078 32.856 38.149 1.00 35.74 385 GLY D C 1
ATOM 15342 O O . GLY D 1 384 ? 96.897 32.705 37.813 1.00 35.58 385 GLY D O 1
ATOM 15343 N N . GLU D 1 385 ? 98.481 33.771 39.033 1.00 35.72 386 GLU D N 1
ATOM 15344 C CA . GLU D 1 385 ? 97.573 34.721 39.694 1.00 35.62 386 GLU D CA 1
ATOM 15345 C C . GLU D 1 385 ? 96.790 35.525 38.667 1.00 35.45 386 GLU D C 1
ATOM 15346 O O . GLU D 1 385 ? 97.328 35.864 37.599 1.00 35.32 386 GLU D O 1
ATOM 15352 N N . PHE D 1 386 ? 95.532 35.843 38.987 1.00 35.19 387 PHE D N 1
ATOM 15353 C CA . PHE D 1 386 ? 94.671 36.549 38.036 1.00 35.12 387 PHE D CA 1
ATOM 15354 C C . PHE D 1 386 ? 95.316 37.829 37.512 1.00 35.16 387 PHE D C 1
ATOM 15355 O O . PHE D 1 386 ? 95.150 38.176 36.339 1.00 35.22 387 PHE D O 1
ATOM 15363 N N . ARG D 1 387 ? 96.079 38.502 38.371 1.00 35.31 388 ARG D N 1
ATOM 15364 C CA . ARG D 1 387 ? 96.728 39.751 37.981 1.00 35.64 388 ARG D CA 1
ATOM 15365 C C . ARG D 1 387 ? 97.665 39.576 36.768 1.00 35.50 388 ARG D C 1
ATOM 15366 O O . ARG D 1 387 ? 97.765 40.476 35.930 1.00 35.19 388 ARG D O 1
ATOM 15374 N N . TYR D 1 388 ? 98.287 38.399 36.654 1.00 35.24 389 TYR D N 1
ATOM 15375 C CA . TYR D 1 388 ? 99.183 38.105 35.534 1.00 35.09 389 TYR D CA 1
ATOM 15376 C C . TYR D 1 388 ? 98.510 37.489 34.291 1.00 35.12 389 TYR D C 1
ATOM 15377 O O . TYR D 1 388 ? 99.179 37.241 33.284 1.00 35.22 389 TYR D O 1
ATOM 15386 N N . ILE D 1 389 ? 97.202 37.240 34.358 1.00 35.15 390 ILE D N 1
ATOM 15387 C CA . ILE D 1 389 ? 96.451 36.725 33.205 1.00 35.17 390 ILE D CA 1
ATOM 15388 C C . ILE D 1 389 ? 96.207 37.851 32.196 1.00 35.49 390 ILE D C 1
ATOM 15389 O O . ILE D 1 389 ? 95.637 38.886 32.558 1.00 35.60 390 ILE D O 1
ATOM 15394 N N . PRO D 1 390 ? 96.633 37.652 30.930 1.00 35.60 391 PRO D N 1
ATOM 15395 C CA . PRO D 1 390 ? 96.380 38.645 29.894 1.00 35.60 391 PRO D CA 1
ATOM 15396 C C . PRO D 1 390 ? 94.881 38.801 29.667 1.00 35.72 391 PRO D C 1
ATOM 15397 O O . PRO D 1 390 ? 94.177 37.812 29.458 1.00 35.96 391 PRO D O 1
ATOM 15401 N N . ASN D 1 391 ? 94.411 40.041 29.723 1.00 35.63 392 ASN D N 1
ATOM 15402 C CA . ASN D 1 391 ? 92.996 40.350 29.636 1.00 35.55 392 ASN D CA 1
ATOM 15403 C C . ASN D 1 391 ? 92.511 40.474 28.208 1.00 35.53 392 ASN D C 1
ATOM 15404 O O . ASN D 1 391 ? 93.114 41.170 27.392 1.00 35.45 392 ASN D O 1
ATOM 15409 N N . GLY D 1 392 ? 91.412 39.793 27.906 1.00 35.61 393 GLY D N 1
ATOM 15410 C CA . GLY D 1 392 ? 90.804 39.902 26.591 1.00 35.84 393 GLY D CA 1
ATOM 15411 C C . GLY D 1 392 ? 90.105 38.642 26.126 1.00 36.10 393 GLY D C 1
ATOM 15412 O O . GLY D 1 392 ? 90.442 37.524 26.542 1.00 35.98 393 GLY D O 1
ATOM 15413 N N . LEU D 1 393 ? 89.113 38.844 25.267 1.00 36.25 394 LEU D N 1
ATOM 15414 C CA . LEU D 1 393 ? 88.406 37.768 24.593 1.00 36.41 394 LEU D CA 1
ATOM 15415 C C . LEU D 1 393 ? 88.403 38.075 23.095 1.00 36.08 394 LEU D C 1
ATOM 15416 O O . LEU D 1 393 ? 88.386 39.243 22.700 1.00 36.11 394 LEU D O 1
ATOM 15421 N N . PRO D 1 394 ? 88.447 37.024 22.261 1.00 35.82 395 PRO D N 1
ATOM 15422 C CA . PRO D 1 394 ? 88.179 37.194 20.837 1.00 35.51 395 PRO D CA 1
ATOM 15423 C C . PRO D 1 394 ? 86.693 37.451 20.664 1.00 35.39 395 PRO D C 1
ATOM 15424 O O . PRO D 1 394 ? 85.881 36.716 21.241 1.00 35.43 395 PRO D O 1
ATOM 15428 N N . GLY D 1 395 ? 86.339 38.480 19.890 1.00 35.09 396 GLY D N 1
ATOM 15429 C CA . GLY D 1 395 ? 84.941 38.800 19.640 1.00 34.89 396 GLY D CA 1
ATOM 15430 C C . GLY D 1 395 ? 84.583 39.479 18.329 1.00 35.15 396 GLY D C 1
ATOM 15431 O O . GLY D 1 395 ? 83.395 39.714 18.065 1.00 35.31 396 GLY D O 1
ATOM 15432 N N . VAL D 1 396 ? 85.582 39.793 17.501 1.00 35.31 397 VAL D N 1
ATOM 15433 C CA . VAL D 1 396 ? 85.346 40.551 16.252 1.00 35.45 397 VAL D CA 1
ATOM 15434 C C . VAL D 1 396 ? 84.405 39.825 15.267 1.00 35.68 397 VAL D C 1
ATOM 15435 O O . VAL D 1 396 ? 83.618 40.459 14.554 1.00 35.72 397 VAL D O 1
ATOM 15439 N N . CYS D 1 397 ? 84.484 38.497 15.250 1.00 35.40 398 CYS D N 1
ATOM 15440 C CA . CYS D 1 397 ? 83.678 37.706 14.345 1.00 35.29 398 CYS D CA 1
ATOM 15441 C C . CYS D 1 397 ? 82.234 37.531 14.828 1.00 35.13 398 CYS D C 1
ATOM 15442 O O . CYS D 1 397 ? 81.298 37.660 14.050 1.00 35.22 398 CYS D O 1
ATOM 15445 N N . THR D 1 398 ? 82.057 37.256 16.111 1.00 35.13 399 THR D N 1
ATOM 15446 C CA . THR D 1 398 ? 80.737 36.918 16.650 1.00 35.11 399 THR D CA 1
ATOM 15447 C C . THR D 1 398 ? 79.844 38.109 16.973 1.00 35.10 399 THR D C 1
ATOM 15448 O O . THR D 1 398 ? 78.657 37.914 17.217 1.00 35.17 399 THR D O 1
ATOM 15452 N N . ARG D 1 399 ? 80.398 39.321 16.968 1.00 35.19 400 ARG D N 1
ATOM 15453 C CA . ARG D 1 399 ? 79.677 40.522 17.434 1.00 35.40 400 ARG D CA 1
ATOM 15454 C C . ARG D 1 399 ? 78.325 40.732 16.741 1.00 35.47 400 ARG D C 1
ATOM 15455 O O . ARG D 1 399 ? 77.299 40.851 17.417 1.00 35.35 400 ARG D O 1
ATOM 15463 N N . MET D 1 400 ? 78.333 40.754 15.405 1.00 35.62 401 MET D N 1
ATOM 15464 C CA . MET D 1 400 ? 77.115 40.964 14.610 1.00 35.95 401 MET D CA 1
ATOM 15465 C C . MET D 1 400 ? 76.090 39.817 14.677 1.00 35.23 401 MET D C 1
ATOM 15466 O O . MET D 1 400 ? 74.898 40.066 14.926 1.00 34.90 401 MET D O 1
ATOM 15471 N N . PRO D 1 401 ? 76.534 38.567 14.432 1.00 34.57 402 PRO D N 1
ATOM 15472 C CA . PRO D 1 401 ? 75.622 37.449 14.606 1.00 34.35 402 PRO D CA 1
ATOM 15473 C C . PRO D 1 401 ? 74.976 37.352 15.996 1.00 34.12 402 PRO D C 1
ATOM 15474 O O . PRO D 1 401 ? 73.776 37.117 16.081 1.00 33.89 402 PRO D O 1
ATOM 15478 N N . LEU D 1 402 ? 75.748 37.538 17.061 1.00 34.01 403 LEU D N 1
ATOM 15479 C CA . LEU D 1 402 ? 75.194 37.482 18.415 1.00 34.53 403 LEU D CA 1
ATOM 15480 C C . LEU D 1 402 ? 74.099 38.517 18.687 1.00 34.67 403 LEU D C 1
ATOM 15481 O O . LEU D 1 402 ? 73.134 38.243 19.408 1.00 34.73 403 LEU D O 1
ATOM 15486 N N . LEU D 1 403 ? 74.254 39.703 18.112 1.00 34.89 404 LEU D N 1
ATOM 15487 C CA . LEU D 1 403 ? 73.257 40.754 18.258 1.00 35.19 404 LEU D CA 1
ATOM 15488 C C . LEU D 1 403 ? 72.035 40.481 17.392 1.00 34.89 404 LEU D C 1
ATOM 15489 O O . LEU D 1 403 ? 70.917 40.722 17.819 1.00 35.00 404 LEU D O 1
ATOM 15494 N N . TYR D 1 404 ? 72.246 39.957 16.188 1.00 34.70 405 TYR D N 1
ATOM 15495 C CA . TYR D 1 404 ? 71.138 39.578 15.315 1.00 34.29 405 TYR D CA 1
ATOM 15496 C C . TYR D 1 404 ? 70.278 38.516 16.008 1.00 34.17 405 TYR D C 1
ATOM 15497 O O . TYR D 1 404 ? 69.065 38.672 16.129 1.00 34.09 405 TYR D O 1
ATOM 15506 N N . ASP D 1 405 ? 70.921 37.461 16.490 1.00 34.26 406 ASP D N 1
ATOM 15507 C CA . ASP D 1 405 ? 70.243 36.364 17.175 1.00 34.61 406 ASP D CA 1
ATOM 15508 C C . ASP D 1 405 ? 69.638 36.771 18.541 1.00 34.93 406 ASP D C 1
ATOM 15509 O O . ASP D 1 405 ? 68.413 36.897 18.677 1.00 34.99 406 ASP D O 1
ATOM 15514 N N . TYR D 1 406 ? 70.498 36.980 19.536 1.00 35.05 407 TYR D N 1
ATOM 15515 C CA . TYR D 1 406 ? 70.051 37.248 20.897 1.00 35.24 407 TYR D CA 1
ATOM 15516 C C . TYR D 1 406 ? 69.425 38.632 21.059 1.00 35.42 407 TYR D C 1
ATOM 15517 O O . TYR D 1 406 ? 68.579 38.826 21.917 1.00 35.74 407 TYR D O 1
ATOM 15526 N N . GLY D 1 407 ? 69.838 39.582 20.222 1.00 35.60 408 GLY D N 1
ATOM 15527 C CA . GLY D 1 407 ? 69.266 40.929 20.223 1.00 35.30 408 GLY D CA 1
ATOM 15528 C C . GLY D 1 407 ? 67.947 40.987 19.477 1.00 35.37 408 GLY D C 1
ATOM 15529 O O . GLY D 1 407 ? 66.892 41.111 20.101 1.00 35.96 408 GLY D O 1
ATOM 15530 N N . TYR D 1 408 ? 67.996 40.872 18.150 1.00 34.83 409 TYR D N 1
ATOM 15531 C CA . TYR D 1 408 ? 66.803 41.061 17.327 1.00 34.41 409 TYR D CA 1
ATOM 15532 C C . TYR D 1 408 ? 65.807 39.894 17.380 1.00 34.73 409 TYR D C 1
ATOM 15533 O O . TYR D 1 408 ? 64.632 40.109 17.719 1.00 35.05 409 TYR D O 1
ATOM 15542 N N . LEU D 1 409 ? 66.258 38.680 17.043 1.00 34.72 410 LEU D N 1
ATOM 15543 C CA . LEU D 1 409 ? 65.358 37.512 16.964 1.00 34.76 410 LEU D CA 1
ATOM 15544 C C . LEU D 1 409 ? 64.772 37.100 18.306 1.00 34.77 410 LEU D C 1
ATOM 15545 O O . LEU D 1 409 ? 63.624 36.661 18.364 1.00 34.86 410 LEU D O 1
ATOM 15550 N N . ARG D 1 410 ? 65.553 37.213 19.376 1.00 34.84 411 ARG D N 1
ATOM 15551 C CA . ARG D 1 410 ? 65.064 36.782 20.690 1.00 35.13 411 ARG D CA 1
ATOM 15552 C C . ARG D 1 410 ? 64.383 37.910 21.474 1.00 35.35 411 ARG D C 1
ATOM 15553 O O . ARG D 1 410 ? 63.849 37.686 22.568 1.00 35.41 411 ARG D O 1
ATOM 15561 N N . GLY D 1 411 ? 64.390 39.114 20.898 1.00 35.32 412 GLY D N 1
ATOM 15562 C CA . GLY D 1 411 ? 63.541 40.204 21.372 1.00 35.56 412 GLY D CA 1
ATOM 15563 C C . GLY D 1 411 ? 64.183 41.173 22.350 1.00 35.68 412 GLY D C 1
ATOM 15564 O O . GLY D 1 411 ? 63.519 42.082 22.853 1.00 35.81 412 GLY D O 1
ATOM 15565 N N . ASN D 1 412 ? 65.477 41.000 22.602 1.00 35.60 413 ASN D N 1
ATOM 15566 C CA . ASN D 1 412 ? 66.186 41.843 23.554 1.00 35.56 413 ASN D CA 1
ATOM 15567 C C . ASN D 1 412 ? 66.461 43.251 23.029 1.00 35.68 413 ASN D C 1
ATOM 15568 O O . ASN D 1 412 ? 66.617 44.185 23.817 1.00 35.54 413 ASN D O 1
ATOM 15573 N N . LEU D 1 413 ? 66.538 43.380 21.702 1.00 35.76 414 LEU D N 1
ATOM 15574 C CA . LEU D 1 413 ? 66.550 44.669 21.022 1.00 35.85 414 LEU D CA 1
ATOM 15575 C C . LEU D 1 413 ? 65.199 44.884 20.355 1.00 36.22 414 LEU D C 1
ATOM 15576 O O . LEU D 1 413 ? 64.569 43.924 19.884 1.00 36.16 414 LEU D O 1
ATOM 15581 N N . THR D 1 414 ? 64.766 46.144 20.302 1.00 36.24 415 THR D N 1
ATOM 15582 C CA . THR D 1 414 ? 63.445 46.509 19.779 1.00 36.48 415 THR D CA 1
ATOM 15583 C C . THR D 1 414 ? 63.257 46.242 18.281 1.00 36.31 415 THR D C 1
ATOM 15584 O O . THR D 1 414 ? 62.157 45.875 17.847 1.00 36.02 415 THR D O 1
ATOM 15588 N N . SER D 1 415 ? 64.320 46.436 17.498 1.00 36.11 416 SER D N 1
ATOM 15589 C CA . SER D 1 415 ? 64.229 46.285 16.044 1.00 36.22 416 SER D CA 1
ATOM 15590 C C . SER D 1 415 ? 65.589 46.089 15.378 1.00 36.21 416 SER D C 1
ATOM 15591 O O . SER D 1 415 ? 66.627 46.296 16.011 1.00 36.11 416 SER D O 1
ATOM 15594 N N . MET D 1 416 ? 65.557 45.707 14.097 1.00 36.18 417 MET D N 1
ATOM 15595 C CA . MET D 1 416 ? 66.734 45.635 13.238 1.00 36.29 417 MET D CA 1
ATOM 15596 C C . MET D 1 416 ? 67.341 47.014 12.982 1.00 36.21 417 MET D C 1
ATOM 15597 O O . MET D 1 416 ? 68.551 47.136 12.752 1.00 36.38 417 MET D O 1
ATOM 15602 N N . MET D 1 417 ? 66.500 48.044 13.015 1.00 35.94 418 MET D N 1
ATOM 15603 C CA . MET D 1 417 ? 66.967 49.423 12.843 1.00 36.19 418 MET D CA 1
ATOM 15604 C C . MET D 1 417 ? 67.871 49.855 13.993 1.00 35.85 418 MET D C 1
ATOM 15605 O O . MET D 1 417 ? 68.831 50.582 13.766 1.00 35.90 418 MET D O 1
ATOM 15610 N N . LYS D 1 418 ? 67.552 49.407 15.210 1.00 35.64 419 LYS D N 1
ATOM 15611 C CA . LYS D 1 418 ? 68.378 49.644 16.400 1.00 35.60 419 LYS D CA 1
ATOM 15612 C C . LYS D 1 418 ? 69.705 48.900 16.283 1.00 35.46 419 LYS D C 1
ATOM 15613 O O . LYS D 1 418 ? 70.753 49.409 16.667 1.00 35.21 419 LYS D O 1
ATOM 15619 N N . LEU D 1 419 ? 69.651 47.683 15.760 1.00 35.52 420 LEU D N 1
ATOM 15620 C CA . LEU D 1 419 ? 70.856 46.895 15.553 1.00 35.74 420 LEU D CA 1
ATOM 15621 C C . LEU D 1 419 ? 71.797 47.652 14.630 1.00 35.68 420 LEU D C 1
ATOM 15622 O O . LEU D 1 419 ? 72.962 47.876 14.962 1.00 35.91 420 LEU D O 1
ATOM 15627 N N . VAL D 1 420 ? 71.281 48.049 13.471 1.00 35.39 421 VAL D N 1
ATOM 15628 C CA . VAL D 1 420 ? 72.064 48.758 12.467 1.00 34.89 421 VAL D CA 1
ATOM 15629 C C . VAL D 1 420 ? 72.633 50.061 13.045 1.00 34.89 421 VAL D C 1
ATOM 15630 O O . VAL D 1 420 ? 73.828 50.340 12.919 1.00 34.82 421 VAL D O 1
ATOM 15634 N N . GLU D 1 421 ? 71.773 50.824 13.713 1.00 34.88 422 GLU D N 1
ATOM 15635 C CA . GLU D 1 421 ? 72.164 52.053 14.393 1.00 35.16 422 GLU D CA 1
ATOM 15636 C C . GLU D 1 421 ? 73.443 51.886 15.222 1.00 34.84 422 GLU D C 1
ATOM 15637 O O . GLU D 1 421 ? 74.404 52.632 15.051 1.00 35.17 422 GLU D O 1
ATOM 15643 N N . ILE D 1 422 ? 73.456 50.902 16.111 1.00 34.67 423 ILE D N 1
ATOM 15644 C CA . ILE D 1 422 ? 74.549 50.764 17.084 1.00 34.45 423 ILE D CA 1
ATOM 15645 C C . ILE D 1 422 ? 75.773 49.964 16.592 1.00 34.80 423 ILE D C 1
ATOM 15646 O O . ILE D 1 422 ? 76.893 50.168 17.070 1.00 34.59 423 ILE D O 1
ATOM 15651 N N . GLN D 1 423 ? 75.553 49.080 15.621 1.00 35.14 424 GLN D N 1
ATOM 15652 C CA . GLN D 1 423 ? 76.594 48.202 15.094 1.00 35.64 424 GLN D CA 1
ATOM 15653 C C . GLN D 1 423 ? 77.283 48.757 13.852 1.00 35.83 424 GLN D C 1
ATOM 15654 O O . GLN D 1 423 ? 78.413 48.351 13.528 1.00 35.78 424 GLN D O 1
ATOM 15660 N N . CYS D 1 424 ? 76.596 49.649 13.135 1.00 35.75 425 CYS D N 1
ATOM 15661 C CA . CYS D 1 424 ? 77.067 50.095 11.832 1.00 35.81 425 CYS D CA 1
ATOM 15662 C C . CYS D 1 424 ? 77.143 51.620 11.729 1.00 35.57 425 CYS D C 1
ATOM 15663 O O . CYS D 1 424 ? 78.214 52.183 11.524 1.00 35.81 425 CYS D O 1
ATOM 15666 N N . THR D 1 425 ? 76.006 52.278 11.895 1.00 35.28 426 THR D N 1
ATOM 15667 C CA . THR D 1 425 ? 75.869 53.682 11.537 1.00 35.40 426 THR D CA 1
ATOM 15668 C C . THR D 1 425 ? 76.438 54.653 12.582 1.00 35.50 426 THR D C 1
ATOM 15669 O O . THR D 1 425 ? 77.163 55.593 12.227 1.00 35.78 426 THR D O 1
ATOM 15673 N N . ASN D 1 426 ? 76.107 54.445 13.857 1.00 35.38 427 ASN D N 1
ATOM 15674 C CA . ASN D 1 426 ? 76.675 55.288 14.917 1.00 35.53 427 ASN D CA 1
ATOM 15675 C C . ASN D 1 426 ? 78.203 55.211 15.041 1.00 35.08 427 ASN D C 1
ATOM 15676 O O . ASN D 1 426 ? 78.828 56.242 15.175 1.00 35.19 427 ASN D O 1
ATOM 15681 N N . PRO D 1 427 ? 78.805 53.998 15.000 1.00 35.03 428 PRO D N 1
ATOM 15682 C CA . PRO D 1 427 ? 80.273 53.944 14.965 1.00 34.97 428 PRO D CA 1
ATOM 15683 C C . PRO D 1 427 ? 80.929 54.759 13.838 1.00 34.98 428 PRO D C 1
ATOM 15684 O O . PRO D 1 427 ? 81.967 55.363 14.058 1.00 35.35 428 PRO D O 1
ATOM 15688 N N . ALA D 1 428 ? 80.335 54.785 12.652 1.00 34.98 429 ALA D N 1
ATOM 15689 C CA . ALA D 1 428 ? 80.893 55.583 11.563 1.00 34.81 429 ALA D CA 1
ATOM 15690 C C . ALA D 1 428 ? 80.767 57.077 11.863 1.00 34.59 429 ALA D C 1
ATOM 15691 O O . ALA D 1 428 ? 81.703 57.846 11.616 1.00 34.44 429 ALA D O 1
ATOM 15693 N N . LYS D 1 429 ? 79.615 57.479 12.395 1.00 34.40 430 LYS D N 1
ATOM 15694 C CA . LYS D 1 429 ? 79.352 58.892 12.716 1.00 34.43 430 LYS D CA 1
ATOM 15695 C C . LYS D 1 429 ? 80.251 59.414 13.822 1.00 34.43 430 LYS D C 1
ATOM 15696 O O . LYS D 1 429 ? 80.728 60.554 13.755 1.00 34.36 430 LYS D O 1
ATOM 15702 N N . VAL D 1 430 ? 80.484 58.571 14.828 1.00 34.38 431 VAL D N 1
ATOM 15703 C CA . VAL D 1 430 ? 81.209 58.979 16.013 1.00 34.66 431 VAL D CA 1
ATOM 15704 C C . VAL D 1 430 ? 82.727 58.979 15.792 1.00 34.48 431 VAL D C 1
ATOM 15705 O O . VAL D 1 430 ? 83.455 59.737 16.436 1.00 34.49 431 VAL D O 1
ATOM 15709 N N . TYR D 1 431 ? 83.193 58.158 14.856 1.00 34.23 432 TYR D N 1
ATOM 15710 C CA . TYR D 1 431 ? 84.616 58.097 14.560 1.00 34.23 432 TYR D CA 1
ATOM 15711 C C . TYR D 1 431 ? 85.020 58.645 13.193 1.00 34.45 432 TYR D C 1
ATOM 15712 O O . TYR D 1 431 ? 86.088 58.303 12.680 1.00 34.83 432 TYR D O 1
ATOM 15721 N N . GLY D 1 432 ? 84.180 59.508 12.632 1.00 34.21 433 GLY D N 1
ATOM 15722 C CA . GLY D 1 432 ? 84.532 60.292 11.456 1.00 34.58 433 GLY D CA 1
ATOM 15723 C C . GLY D 1 432 ? 84.674 59.535 10.148 1.00 34.84 433 GLY D C 1
ATOM 15724 O O . GLY D 1 432 ? 85.400 59.974 9.262 1.00 34.90 433 GLY D O 1
ATOM 15725 N N . MET D 1 433 ? 83.992 58.401 10.032 1.00 34.97 434 MET D N 1
ATOM 15726 C CA . MET D 1 433 ? 84.000 57.595 8.806 1.00 35.72 434 MET D CA 1
ATOM 15727 C C . MET D 1 433 ? 82.697 57.776 8.003 1.00 35.44 434 MET D C 1
ATOM 15728 O O . MET D 1 433 ? 82.468 57.103 7.002 1.00 35.15 434 MET D O 1
ATOM 15733 N N . TYR D 1 434 ? 81.852 58.693 8.463 1.00 35.56 435 TYR D N 1
ATOM 15734 C CA . TYR D 1 434 ? 80.545 58.920 7.875 1.00 35.69 435 TYR D CA 1
ATOM 15735 C C . TYR D 1 434 ? 80.603 60.118 6.910 1.00 35.72 435 TYR D C 1
ATOM 15736 O O . TYR D 1 434 ? 81.198 61.144 7.245 1.00 36.21 435 TYR D O 1
ATOM 15745 N N . PRO D 1 435 ? 79.960 60.014 5.725 1.00 35.64 436 PRO D N 1
ATOM 15746 C CA . PRO D 1 435 ? 79.083 58.949 5.224 1.00 35.55 436 PRO D CA 1
ATOM 15747 C C . PRO D 1 435 ? 79.723 57.843 4.386 1.00 35.62 436 PRO D C 1
ATOM 15748 O O . PRO D 1 435 ? 79.001 56.961 3.927 1.00 35.79 436 PRO D O 1
ATOM 15752 N N . GLN D 1 436 ? 81.039 57.878 4.176 1.00 35.74 437 GLN D N 1
ATOM 15753 C CA . GLN D 1 436 ? 81.718 56.840 3.386 1.00 35.95 437 GLN D CA 1
ATOM 15754 C C . GLN D 1 436 ? 81.379 55.437 3.883 1.00 35.96 437 GLN D C 1
ATOM 15755 O O . GLN D 1 436 ? 81.223 54.507 3.085 1.00 36.17 437 GLN D O 1
ATOM 15761 N N . LYS D 1 437 ? 81.254 55.299 5.201 1.00 35.93 438 LYS D N 1
ATOM 15762 C CA . LYS D 1 437 ? 80.928 54.027 5.837 1.00 36.09 438 LYS D CA 1
ATOM 15763 C C . LYS D 1 437 ? 79.690 54.147 6.720 1.00 35.83 438 LYS D C 1
ATOM 15764 O O . LYS D 1 437 ? 79.285 55.261 7.093 1.00 35.54 438 LYS D O 1
ATOM 15770 N N . GLY D 1 438 ? 79.081 52.994 7.012 1.00 35.46 439 GLY D N 1
ATOM 15771 C CA . GLY D 1 438 ? 77.990 52.890 7.978 1.00 35.29 439 GLY D CA 1
ATOM 15772 C C . GLY D 1 438 ? 76.567 52.805 7.457 1.00 35.28 439 GLY D C 1
ATOM 15773 O O . GLY D 1 438 ? 75.648 52.452 8.209 1.00 34.98 439 GLY D O 1
ATOM 15774 N N . SER D 1 439 ? 76.371 53.141 6.184 1.00 35.26 440 SER D N 1
ATOM 15775 C CA . SER D 1 439 ? 75.029 53.179 5.595 1.00 35.46 440 SER D CA 1
ATOM 15776 C C . SER D 1 439 ? 74.983 52.619 4.186 1.00 35.34 440 SER D C 1
ATOM 15777 O O . SER D 1 439 ? 75.955 52.047 3.696 1.00 35.56 440 SER D O 1
ATOM 15780 N N . ILE D 1 440 ? 73.830 52.807 3.550 1.00 35.32 441 ILE D N 1
ATOM 15781 C CA . ILE D 1 440 ? 73.589 52.392 2.185 1.00 35.26 441 ILE D CA 1
ATOM 15782 C C . ILE D 1 440 ? 73.061 53.612 1.409 1.00 35.33 441 ILE D C 1
ATOM 15783 O O . ILE D 1 440 ? 71.850 53.792 1.235 1.00 35.42 441 ILE D O 1
ATOM 15788 N N . LEU D 1 441 ? 73.992 54.453 0.968 1.00 35.04 442 LEU D N 1
ATOM 15789 C CA . LEU D 1 441 ? 73.665 55.722 0.314 1.00 34.82 442 LEU D CA 1
ATOM 15790 C C . LEU D 1 441 ? 74.256 55.778 -1.100 1.00 34.91 442 LEU D C 1
ATOM 15791 O O . LEU D 1 441 ? 75.475 55.787 -1.261 1.00 35.05 442 LEU D O 1
ATOM 15796 N N . PRO D 1 442 ? 73.392 55.802 -2.130 1.00 35.04 443 PRO D N 1
ATOM 15797 C CA . PRO D 1 442 ? 73.843 55.726 -3.521 1.00 35.09 443 PRO D CA 1
ATOM 15798 C C . PRO D 1 442 ? 74.778 56.874 -3.893 1.00 35.26 443 PRO D C 1
ATOM 15799 O O . PRO D 1 442 ? 74.508 58.033 -3.564 1.00 35.18 443 PRO D O 1
ATOM 15803 N N . GLY D 1 443 ? 75.890 56.528 -4.537 1.00 35.37 444 GLY D N 1
ATOM 15804 C CA . GLY D 1 443 ? 76.910 57.491 -4.947 1.00 35.39 444 GLY D CA 1
ATOM 15805 C C . GLY D 1 443 ? 77.778 58.020 -3.819 1.00 35.35 444 GLY D C 1
ATOM 15806 O O . GLY D 1 443 ? 78.670 58.833 -4.053 1.00 35.66 444 GLY D O 1
ATOM 15807 N N . VAL D 1 444 ? 77.529 57.557 -2.598 1.00 35.16 445 VAL D N 1
ATOM 15808 C CA . VAL D 1 444 ? 78.270 58.021 -1.425 1.00 35.00 445 VAL D CA 1
ATOM 15809 C C . VAL D 1 444 ? 78.917 56.871 -0.623 1.00 35.08 445 VAL D C 1
ATOM 15810 O O . VAL D 1 444 ? 80.105 56.929 -0.283 1.00 34.99 445 VAL D O 1
ATOM 15814 N N . SER D 1 445 ? 78.124 55.841 -0.323 1.00 34.99 446 SER D N 1
ATOM 15815 C CA . SER D 1 445 ? 78.565 54.706 0.480 1.00 35.08 446 SER D CA 1
ATOM 15816 C C . SER D 1 445 ? 79.554 53.811 -0.255 1.00 35.28 446 SER D C 1
ATOM 15817 O O . SER D 1 445 ? 79.284 53.386 -1.374 1.00 35.33 446 SER D O 1
ATOM 15820 N N . ASP D 1 446 ? 80.687 53.522 0.384 1.00 35.61 447 ASP D N 1
ATOM 15821 C CA . ASP D 1 446 ? 81.443 52.317 0.066 1.00 35.91 447 ASP D CA 1
ATOM 15822 C C . ASP D 1 446 ? 80.462 51.155 0.132 1.00 35.77 447 ASP D C 1
ATOM 15823 O O . ASP D 1 446 ? 79.675 51.040 1.077 1.00 35.48 447 ASP D O 1
ATOM 15828 N N . ALA D 1 447 ? 80.500 50.304 -0.886 1.00 35.66 448 ALA D N 1
ATOM 15829 C CA . ALA D 1 447 ? 79.609 49.155 -0.966 1.00 35.39 448 ALA D CA 1
ATOM 15830 C C . ALA D 1 447 ? 80.014 48.080 0.033 1.00 35.38 448 ALA D C 1
ATOM 15831 O O . ALA D 1 447 ? 80.441 46.994 -0.354 1.00 35.48 448 ALA D O 1
ATOM 15833 N N . ASP D 1 448 ? 79.888 48.405 1.318 1.00 35.35 449 ASP D N 1
ATOM 15834 C CA . ASP D 1 448 ? 80.169 47.471 2.411 1.00 35.68 449 ASP D CA 1
ATOM 15835 C C . ASP D 1 448 ? 78.831 46.948 2.966 1.00 35.57 449 ASP D C 1
ATOM 15836 O O . ASP D 1 448 ? 78.130 47.668 3.700 1.00 35.35 449 ASP D O 1
ATOM 15841 N N . LEU D 1 449 ? 78.486 45.709 2.606 1.00 35.11 450 LEU D N 1
ATOM 15842 C CA . LEU D 1 449 ? 77.138 45.171 2.849 1.00 35.38 450 LEU D CA 1
ATOM 15843 C C . LEU D 1 449 ? 77.119 43.712 3.299 1.00 34.97 450 LEU D C 1
ATOM 15844 O O . LEU D 1 449 ? 77.975 42.919 2.920 1.00 34.98 450 LEU D O 1
ATOM 15849 N N . VAL D 1 450 ? 76.121 43.369 4.105 1.00 34.61 451 VAL D N 1
ATOM 15850 C CA . VAL D 1 450 ? 75.947 42.001 4.586 1.00 34.11 451 VAL D CA 1
ATOM 15851 C C . VAL D 1 450 ? 74.590 41.489 4.144 1.00 34.00 451 VAL D C 1
ATOM 15852 O O . VAL D 1 450 ? 73.578 42.153 4.344 1.00 33.94 451 VAL D O 1
ATOM 15856 N N . ILE D 1 451 ? 74.588 40.314 3.529 1.00 33.76 452 ILE D N 1
ATOM 15857 C CA . ILE D 1 451 ? 73.360 39.606 3.216 1.00 33.70 452 ILE D CA 1
ATOM 15858 C C . ILE D 1 451 ? 73.250 38.412 4.158 1.00 33.57 452 ILE D C 1
ATOM 15859 O O . ILE D 1 451 ? 74.113 37.533 4.162 1.00 33.47 452 ILE D O 1
ATOM 15864 N N . TRP D 1 452 ? 72.187 38.398 4.953 1.00 33.42 453 TRP D N 1
ATOM 15865 C CA . TRP D 1 452 ? 71.920 37.331 5.914 1.00 33.31 453 TRP D CA 1
ATOM 15866 C C . TRP D 1 452 ? 71.148 36.194 5.255 1.00 33.28 453 TRP D C 1
ATOM 15867 O O . TRP D 1 452 ? 70.835 36.267 4.070 1.00 32.95 453 TRP D O 1
ATOM 15878 N N . TYR D 1 453 ? 70.875 35.139 6.020 1.00 33.43 454 TYR D N 1
ATOM 15879 C CA . TYR D 1 453 ? 69.987 34.057 5.586 1.00 33.71 454 TYR D CA 1
ATOM 15880 C C . TYR D 1 453 ? 68.528 34.420 5.899 1.00 33.91 454 TYR D C 1
ATOM 15881 O O . TYR D 1 453 ? 68.268 35.225 6.792 1.00 33.94 454 TYR D O 1
ATOM 15890 N N . PRO D 1 454 ? 67.569 33.852 5.149 1.00 34.41 455 PRO D N 1
ATOM 15891 C CA . PRO D 1 454 ? 66.157 34.102 5.484 1.00 34.87 455 PRO D CA 1
ATOM 15892 C C . PRO D 1 454 ? 65.763 33.505 6.850 1.00 35.34 455 PRO D C 1
ATOM 15893 O O . PRO D 1 454 ? 66.228 32.415 7.210 1.00 35.33 455 PRO D O 1
ATOM 15897 N N . ASP D 1 455 ? 64.908 34.218 7.584 1.00 35.64 456 ASP D N 1
ATOM 15898 C CA . ASP D 1 455 ? 64.482 33.806 8.925 1.00 35.89 456 ASP D CA 1
ATOM 15899 C C . ASP D 1 455 ? 63.299 32.829 8.954 1.00 36.12 456 ASP D C 1
ATOM 15900 O O . ASP D 1 455 ? 63.267 31.910 9.784 1.00 36.20 456 ASP D O 1
ATOM 15905 N N . ASP D 1 456 ? 62.324 33.037 8.072 1.00 36.47 457 ASP D N 1
ATOM 15906 C CA . ASP D 1 456 ? 61.057 32.291 8.135 1.00 37.00 457 ASP D CA 1
ATOM 15907 C C . ASP D 1 456 ? 60.994 31.104 7.168 1.00 36.91 457 ASP D C 1
ATOM 15908 O O . ASP D 1 456 ? 59.945 30.472 7.011 1.00 37.02 457 ASP D O 1
ATOM 15913 N N . SER D 1 457 ? 62.122 30.789 6.544 1.00 36.83 458 SER D N 1
ATOM 15914 C CA . SER D 1 457 ? 62.163 29.801 5.479 1.00 36.86 458 SER D CA 1
ATOM 15915 C C . SER D 1 457 ? 62.255 28.359 5.987 1.00 36.80 458 SER D C 1
ATOM 15916 O O . SER D 1 457 ? 62.859 28.085 7.019 1.00 36.66 458 SER D O 1
ATOM 15919 N N . LYS D 1 458 ? 61.637 27.446 5.248 1.00 36.95 459 LYS D N 1
ATOM 15920 C CA . LYS D 1 458 ? 61.767 26.016 5.515 1.00 37.30 459 LYS D CA 1
ATOM 15921 C C . LYS D 1 458 ? 62.888 25.401 4.668 1.00 37.29 459 LYS D C 1
ATOM 15922 O O . LYS D 1 458 ? 63.219 24.223 4.825 1.00 37.36 459 LYS D O 1
ATOM 15928 N N . LYS D 1 459 ? 63.464 26.215 3.780 1.00 37.33 460 LYS D N 1
ATOM 15929 C CA . LYS D 1 459 ? 64.573 25.813 2.909 1.00 37.46 460 LYS D CA 1
ATOM 15930 C C . LYS D 1 459 ? 65.823 25.508 3.727 1.00 37.12 460 LYS D C 1
ATOM 15931 O O . LYS D 1 459 ? 66.069 26.131 4.759 1.00 36.92 460 LYS D O 1
ATOM 15937 N N . GLU D 1 460 ? 66.607 24.544 3.256 1.00 37.10 461 GLU D N 1
ATOM 15938 C CA . GLU D 1 460 ? 67.796 24.104 3.971 1.00 37.09 461 GLU D CA 1
ATOM 15939 C C . GLU D 1 460 ? 69.055 24.720 3.370 1.00 36.71 461 GLU D C 1
ATOM 15940 O O . GLU D 1 460 ? 69.231 24.738 2.149 1.00 36.59 461 GLU D O 1
ATOM 15946 N N . TYR D 1 461 ? 69.918 25.240 4.237 1.00 36.50 462 TYR D N 1
ATOM 15947 C CA . TYR D 1 461 ? 71.193 25.811 3.814 1.00 36.42 462 TYR D CA 1
ATOM 15948 C C . TYR D 1 461 ? 72.346 25.113 4.526 1.00 36.36 462 TYR D C 1
ATOM 15949 O O . TYR D 1 461 ? 72.663 25.426 5.682 1.00 36.27 462 TYR D O 1
ATOM 15958 N N . ASN D 1 462 ? 72.969 24.168 3.823 1.00 36.51 463 ASN D N 1
ATOM 15959 C CA . ASN D 1 462 ? 74.068 23.366 4.363 1.00 36.72 463 ASN D CA 1
ATOM 15960 C C . ASN D 1 462 ? 75.240 24.195 4.869 1.00 36.65 463 ASN D C 1
ATOM 15961 O O . ASN D 1 462 ? 76.022 23.731 5.709 1.00 36.80 463 ASN D O 1
ATOM 15966 N N . SER D 1 463 ? 75.360 25.414 4.351 1.00 36.42 464 SER D N 1
ATOM 15967 C CA . SER D 1 463 ? 76.478 26.284 4.689 1.00 36.39 464 SER D CA 1
ATOM 15968 C C . SER D 1 463 ? 76.141 27.190 5.866 1.00 36.08 464 SER D C 1
ATOM 15969 O O . SER D 1 463 ? 77.032 27.807 6.457 1.00 35.98 464 SER D O 1
ATOM 15972 N N . LYS D 1 464 ? 74.857 27.264 6.206 1.00 35.91 465 LYS D N 1
ATOM 15973 C CA . LYS D 1 464 ? 74.424 28.036 7.365 1.00 35.87 465 LYS D CA 1
ATOM 15974 C C . LYS D 1 464 ? 74.740 27.278 8.663 1.00 35.76 465 LYS D C 1
ATOM 15975 O O . LYS D 1 464 ? 74.203 26.198 8.897 1.00 35.89 465 LYS D O 1
ATOM 15981 N N . PRO D 1 465 ? 75.619 27.847 9.506 1.00 35.73 466 PRO D N 1
ATOM 15982 C CA . PRO D 1 465 ? 76.048 27.168 10.724 1.00 35.59 466 PRO D CA 1
ATOM 15983 C C . PRO D 1 465 ? 74.955 27.144 11.793 1.00 35.62 466 PRO D C 1
ATOM 15984 O O . PRO D 1 465 ? 74.200 28.102 11.936 1.00 35.23 466 PRO D O 1
ATOM 15988 N N . LYS D 1 466 ? 74.874 26.036 12.523 1.00 35.87 467 LYS D N 1
ATOM 15989 C CA . LYS D 1 466 ? 73.940 25.891 13.634 1.00 36.22 467 LYS D CA 1
ATOM 15990 C C . LYS D 1 466 ? 74.561 26.361 14.949 1.00 36.15 467 LYS D C 1
ATOM 15991 O O . LYS D 1 466 ? 73.864 26.886 15.826 1.00 36.05 467 LYS D O 1
ATOM 15997 N N . LEU D 1 467 ? 75.876 26.163 15.070 1.00 36.26 468 LEU D N 1
ATOM 15998 C CA . LEU D 1 467 ? 76.624 26.457 16.289 1.00 36.14 468 LEU D CA 1
ATOM 15999 C C . LEU D 1 467 ? 77.852 27.310 15.997 1.00 36.11 468 LEU D C 1
ATOM 16000 O O . LEU D 1 467 ? 78.364 27.318 14.868 1.00 36.04 468 LEU D O 1
ATOM 16005 N N . ILE D 1 468 ? 78.316 28.020 17.026 1.00 35.94 469 ILE D N 1
ATOM 16006 C CA . ILE D 1 468 ? 79.598 28.715 16.985 1.00 35.70 469 ILE D CA 1
ATOM 16007 C C . ILE D 1 468 ? 80.724 27.731 17.286 1.00 35.68 469 ILE D C 1
ATOM 16008 O O . ILE D 1 468 ? 80.684 26.996 18.284 1.00 35.69 469 ILE D O 1
ATOM 16013 N N . THR D 1 469 ? 81.711 27.719 16.395 1.00 35.63 470 THR D N 1
ATOM 16014 C CA . THR D 1 469 ? 82.924 26.923 16.557 1.00 35.48 470 THR D CA 1
ATOM 16015 C C . THR D 1 469 ? 84.125 27.819 16.296 1.00 35.22 470 THR D C 1
ATOM 16016 O O . THR D 1 469 ? 83.988 28.892 15.685 1.00 34.87 470 THR D O 1
ATOM 16020 N N . ASN D 1 470 ? 85.294 27.371 16.751 1.00 35.14 471 ASN D N 1
ATOM 16021 C CA . ASN D 1 470 ? 86.544 28.089 16.511 1.00 35.20 471 ASN D CA 1
ATOM 16022 C C . ASN D 1 470 ? 86.923 28.204 15.033 1.00 35.21 471 ASN D C 1
ATOM 16023 O O . ASN D 1 470 ? 87.421 29.246 14.595 1.00 35.03 471 ASN D O 1
ATOM 16028 N N . LYS D 1 471 ? 86.689 27.133 14.276 1.00 35.18 472 LYS D N 1
ATOM 16029 C CA . LYS D 1 471 ? 86.932 27.133 12.832 1.00 35.58 472 LYS D CA 1
ATOM 16030 C C . LYS D 1 471 ? 86.108 28.190 12.068 1.00 35.42 472 LYS D C 1
ATOM 16031 O O . LYS D 1 471 ? 86.607 28.796 11.117 1.00 35.42 472 LYS D O 1
ATOM 16037 N N . LEU D 1 472 ? 84.859 28.398 12.488 1.00 35.28 473 LEU D N 1
ATOM 16038 C CA . LEU D 1 472 ? 83.976 29.417 11.905 1.00 35.25 473 LEU D CA 1
ATOM 16039 C C . LEU D 1 472 ? 84.501 30.840 12.072 1.00 35.54 473 LEU D C 1
ATOM 16040 O O . LEU D 1 472 ? 84.134 31.738 11.302 1.00 35.63 473 LEU D O 1
ATOM 16045 N N . MET D 1 473 ? 85.358 31.042 13.071 1.00 35.73 474 MET D N 1
ATOM 16046 C CA . MET D 1 473 ? 85.850 32.370 13.417 1.00 35.98 474 MET D CA 1
ATOM 16047 C C . MET D 1 473 ? 86.872 32.912 12.427 1.00 36.21 474 MET D C 1
ATOM 16048 O O . MET D 1 473 ? 87.028 34.136 12.319 1.00 36.02 474 MET D O 1
ATOM 16053 N N . GLU D 1 474 ? 87.554 32.003 11.714 1.00 36.25 475 GLU D N 1
ATOM 16054 C CA . GLU D 1 474 ? 88.540 32.360 10.675 1.00 36.30 475 GLU D CA 1
ATOM 16055 C C . GLU D 1 474 ? 89.664 33.255 11.229 1.00 36.12 475 GLU D C 1
ATOM 16056 O O . GLU D 1 474 ? 90.208 34.113 10.522 1.00 36.23 475 GLU D O 1
ATOM 16062 N N . HIS D 1 475 ? 90.002 33.046 12.495 1.00 35.75 476 HIS D N 1
ATOM 16063 C CA . HIS D 1 475 ? 90.990 33.870 13.183 1.00 35.54 476 HIS D CA 1
ATOM 16064 C C . HIS D 1 475 ? 92.267 33.087 13.508 1.00 35.41 476 HIS D C 1
ATOM 16065 O O . HIS D 1 475 ? 92.378 31.902 13.168 1.00 35.50 476 HIS D O 1
ATOM 16072 N N . ASN D 1 476 ? 93.228 33.742 14.158 1.00 35.38 477 ASN D N 1
ATOM 16073 C CA . ASN D 1 476 ? 94.468 33.061 14.541 1.00 35.30 477 ASN D CA 1
ATOM 16074 C C . ASN D 1 476 ? 94.458 32.494 15.966 1.00 35.13 477 ASN D C 1
ATOM 16075 O O . ASN D 1 476 ? 95.404 31.827 16.385 1.00 35.09 477 ASN D O 1
ATOM 16080 N N . CYS D 1 477 ? 93.369 32.739 16.690 1.00 35.04 478 CYS D N 1
ATOM 16081 C CA . CYS D 1 477 ? 93.220 32.241 18.052 1.00 35.06 478 CYS D CA 1
ATOM 16082 C C . CYS D 1 477 ? 92.848 30.750 18.086 1.00 35.00 478 CYS D C 1
ATOM 16083 O O . CYS D 1 477 ? 92.286 30.222 17.127 1.00 35.18 478 CYS D O 1
ATOM 16086 N N . ASP D 1 478 ? 93.159 30.067 19.181 1.00 35.08 479 ASP D N 1
ATOM 16087 C CA . ASP D 1 478 ? 92.816 28.640 19.289 1.00 35.14 479 ASP D CA 1
ATOM 16088 C C . ASP D 1 478 ? 91.508 28.367 20.058 1.00 35.19 479 ASP D C 1
ATOM 16089 O O . ASP D 1 478 ? 91.177 27.216 20.331 1.00 35.36 479 ASP D O 1
ATOM 16094 N N . TYR D 1 479 ? 90.779 29.428 20.405 1.00 35.24 480 TYR D N 1
ATOM 16095 C CA . TYR D 1 479 ? 89.475 29.300 21.065 1.00 35.13 480 TYR D CA 1
ATOM 16096 C C . TYR D 1 479 ? 88.594 30.531 20.833 1.00 35.11 480 TYR D C 1
ATOM 16097 O O . TYR D 1 479 ? 89.088 31.614 20.499 1.00 35.01 480 TYR D O 1
ATOM 16106 N N . THR D 1 480 ? 87.288 30.333 21.007 1.00 35.19 481 THR D N 1
ATOM 16107 C CA . THR D 1 480 ? 86.296 31.412 21.116 1.00 35.08 481 THR D CA 1
ATOM 16108 C C . THR D 1 480 ? 85.429 31.153 22.351 1.00 35.00 481 THR D C 1
ATOM 16109 O O . THR D 1 480 ? 85.031 30.014 22.596 1.00 34.96 481 THR D O 1
ATOM 16113 N N . PRO D 1 481 ? 85.153 32.199 23.149 1.00 35.07 482 PRO D N 1
ATOM 16114 C CA . PRO D 1 481 ? 84.373 32.017 24.382 1.00 35.20 482 PRO D CA 1
ATOM 16115 C C . PRO D 1 481 ? 82.952 31.488 24.162 1.00 35.34 482 PRO D C 1
ATOM 16116 O O . PRO D 1 481 ? 82.372 30.880 25.062 1.00 35.57 482 PRO D O 1
ATOM 16120 N N . PHE D 1 482 ? 82.407 31.694 22.970 1.00 35.51 483 PHE D N 1
ATOM 16121 C CA . PHE D 1 482 ? 81.042 31.257 22.670 1.00 35.54 483 PHE D CA 1
ATOM 16122 C C . PHE D 1 482 ? 80.970 29.866 22.008 1.00 35.58 483 PHE D C 1
ATOM 16123 O O . PHE D 1 482 ? 79.946 29.490 21.441 1.00 35.72 483 PHE D O 1
ATOM 16131 N N . GLU D 1 483 ? 82.055 29.105 22.111 1.00 35.58 484 GLU D N 1
ATOM 16132 C CA . GLU D 1 483 ? 82.138 27.767 21.523 1.00 35.82 484 GLU D CA 1
ATOM 16133 C C . GLU D 1 483 ? 80.956 26.880 21.937 1.00 35.67 484 GLU D C 1
ATOM 16134 O O . GLU D 1 483 ? 80.632 26.762 23.120 1.00 35.54 484 GLU D O 1
ATOM 16140 N N . GLY D 1 484 ? 80.305 26.282 20.945 1.00 35.61 485 GLY D N 1
ATOM 16141 C CA . GLY D 1 484 ? 79.266 25.289 21.190 1.00 35.39 485 GLY D CA 1
ATOM 16142 C C . GLY D 1 484 ? 77.842 25.799 21.282 1.00 35.32 485 GLY D C 1
ATOM 16143 O O . GLY D 1 484 ? 76.909 24.999 21.321 1.00 35.16 485 GLY D O 1
ATOM 16144 N N . ILE D 1 485 ? 77.661 27.122 21.309 1.00 35.42 486 ILE D N 1
ATOM 16145 C CA . ILE D 1 485 ? 76.316 27.690 21.471 1.00 35.35 486 ILE D CA 1
ATOM 16146 C C . ILE D 1 485 ? 75.571 27.756 20.141 1.00 35.49 486 ILE D C 1
ATOM 16147 O O . ILE D 1 485 ? 76.196 27.894 19.085 1.00 35.47 486 ILE D O 1
ATOM 16152 N N . GLU D 1 486 ? 74.243 27.639 20.216 1.00 35.39 487 GLU D N 1
ATOM 16153 C CA . GLU D 1 486 ? 73.355 27.787 19.067 1.00 35.82 487 GLU D CA 1
ATOM 16154 C C . GLU D 1 486 ? 73.360 29.211 18.530 1.00 35.53 487 GLU D C 1
ATOM 16155 O O . GLU D 1 486 ? 73.207 30.163 19.293 1.00 35.57 487 GLU D O 1
ATOM 16161 N N . ILE D 1 487 ? 73.513 29.346 17.219 1.00 35.42 488 ILE D N 1
ATOM 16162 C CA . ILE D 1 487 ? 73.421 30.649 16.554 1.00 35.53 488 ILE D CA 1
ATOM 16163 C C . ILE D 1 487 ? 72.382 30.578 15.438 1.00 35.51 488 ILE D C 1
ATOM 16164 O O . ILE D 1 487 ? 72.438 29.686 14.590 1.00 35.43 488 ILE D O 1
ATOM 16169 N N . LYS D 1 488 ? 71.446 31.524 15.444 1.00 35.41 489 LYS D N 1
ATOM 16170 C CA . LYS D 1 488 ? 70.245 31.439 14.605 1.00 35.58 489 LYS D CA 1
ATOM 16171 C C . LYS D 1 488 ? 70.345 32.096 13.221 1.00 35.16 489 LYS D C 1
ATOM 16172 O O . LYS D 1 488 ? 69.468 31.909 12.374 1.00 35.38 489 LYS D O 1
ATOM 16178 N N . ASN D 1 489 ? 71.403 32.862 13.000 1.00 34.59 490 ASN D N 1
ATOM 16179 C CA . ASN D 1 489 ? 71.702 33.408 11.682 1.00 34.26 490 ASN D CA 1
ATOM 16180 C C . ASN D 1 489 ? 73.184 33.749 11.564 1.00 34.25 490 ASN D C 1
ATOM 16181 O O . ASN D 1 489 ? 73.877 33.963 12.560 1.00 34.29 490 ASN D O 1
ATOM 16186 N N . TRP D 1 490 ? 73.667 33.781 10.332 1.00 34.23 491 TRP D N 1
ATOM 16187 C CA . TRP D 1 490 ? 75.050 34.111 10.053 1.00 34.03 491 TRP D CA 1
ATOM 16188 C C . TRP D 1 490 ? 75.077 34.894 8.737 1.00 33.84 491 TRP D C 1
ATOM 16189 O O . TRP D 1 490 ? 74.153 34.765 7.930 1.00 33.45 491 TRP D O 1
ATOM 16200 N N . PRO D 1 491 ? 76.095 35.755 8.537 1.00 33.79 492 PRO D N 1
ATOM 16201 C CA . PRO D 1 491 ? 76.304 36.305 7.200 1.00 33.83 492 PRO D CA 1
ATOM 16202 C C . PRO D 1 491 ? 76.352 35.212 6.139 1.00 33.87 492 PRO D C 1
ATOM 16203 O O . PRO D 1 491 ? 77.043 34.213 6.312 1.00 33.70 492 PRO D O 1
ATOM 16207 N N . ARG D 1 492 ? 75.593 35.408 5.064 1.00 33.99 493 ARG D N 1
ATOM 16208 C CA . ARG D 1 492 ? 75.591 34.515 3.920 1.00 33.94 493 ARG D CA 1
ATOM 16209 C C . ARG D 1 492 ? 76.538 35.086 2.876 1.00 34.04 493 ARG D C 1
ATOM 16210 O O . ARG D 1 492 ? 77.248 34.348 2.201 1.00 33.97 493 ARG D O 1
ATOM 16218 N N . TYR D 1 493 ? 76.537 36.411 2.764 1.00 34.20 494 TYR D N 1
ATOM 16219 C CA . TYR D 1 493 ? 77.475 37.139 1.926 1.00 34.36 494 TYR D CA 1
ATOM 16220 C C . TYR D 1 493 ? 77.987 38.327 2.718 1.00 34.36 494 TYR D C 1
ATOM 16221 O O . TYR D 1 493 ? 77.206 39.040 3.346 1.00 34.49 494 TYR D O 1
ATOM 16230 N N . THR D 1 494 ? 79.299 38.533 2.693 1.00 34.44 495 THR D N 1
ATOM 16231 C CA . THR D 1 494 ? 79.886 39.789 3.160 1.00 34.07 495 THR D CA 1
ATOM 16232 C C . THR D 1 494 ? 80.544 40.472 1.957 1.00 34.22 495 THR D C 1
ATOM 16233 O O . THR D 1 494 ? 81.429 39.909 1.311 1.00 34.20 495 THR D O 1
ATOM 16237 N N . ILE D 1 495 ? 80.069 41.672 1.646 1.00 34.20 496 ILE D N 1
ATOM 16238 C CA . ILE D 1 495 ? 80.564 42.446 0.510 1.00 34.11 496 ILE D CA 1
ATOM 16239 C C . ILE D 1 495 ? 81.401 43.618 1.024 1.00 34.29 496 ILE D C 1
ATOM 16240 O O . ILE D 1 495 ? 80.931 44.426 1.819 1.00 34.35 496 ILE D O 1
ATOM 16245 N N . VAL D 1 496 ? 82.657 43.678 0.596 1.00 34.53 497 VAL D N 1
ATOM 16246 C CA . VAL D 1 496 ? 83.558 44.752 1.008 1.00 34.89 497 VAL D CA 1
ATOM 16247 C C . VAL D 1 496 ? 83.982 45.534 -0.228 1.00 35.20 497 VAL D C 1
ATOM 16248 O O . VAL D 1 496 ? 84.574 44.970 -1.166 1.00 34.87 497 VAL D O 1
ATOM 16252 N N . LYS D 1 497 ? 83.642 46.826 -0.224 1.00 35.52 498 LYS D N 1
ATOM 16253 C CA . LYS D 1 497 ? 83.915 47.747 -1.345 1.00 36.04 498 LYS D CA 1
ATOM 16254 C C . LYS D 1 497 ? 83.531 47.141 -2.701 1.00 35.96 498 LYS D C 1
ATOM 16255 O O . LYS D 1 497 ? 84.334 47.113 -3.644 1.00 36.04 498 LYS D O 1
ATOM 16261 N N . GLY D 1 498 ? 82.301 46.634 -2.771 1.00 35.94 499 GLY D N 1
ATOM 16262 C CA . GLY D 1 498 ? 81.747 46.085 -4.007 1.00 35.95 499 GLY D CA 1
ATOM 16263 C C . GLY D 1 498 ? 82.095 44.640 -4.344 1.00 36.04 499 GLY D C 1
ATOM 16264 O O . GLY D 1 498 ? 81.579 44.092 -5.324 1.00 36.19 499 GLY D O 1
ATOM 16265 N N . LYS D 1 499 ? 82.957 44.021 -3.540 1.00 35.94 500 LYS D N 1
ATOM 16266 C CA . LYS D 1 499 ? 83.457 42.676 -3.835 1.00 35.86 500 LYS D CA 1
ATOM 16267 C C . LYS D 1 499 ? 83.071 41.669 -2.767 1.00 35.60 500 LYS D C 1
ATOM 16268 O O . LYS D 1 499 ? 83.140 41.961 -1.575 1.00 35.78 500 LYS D O 1
ATOM 16274 N N . ILE D 1 500 ? 82.676 40.479 -3.202 1.00 35.41 501 ILE D N 1
ATOM 16275 C CA . ILE D 1 500 ? 82.341 39.387 -2.291 1.00 35.04 501 ILE D CA 1
ATOM 16276 C C . ILE D 1 500 ? 83.620 38.833 -1.676 1.00 34.85 501 ILE D C 1
ATOM 16277 O O . ILE D 1 500 ? 84.425 38.210 -2.371 1.00 34.98 501 ILE D O 1
ATOM 16282 N N . VAL D 1 501 ? 83.812 39.074 -0.384 1.00 34.69 502 VAL D N 1
ATOM 16283 C CA . VAL D 1 501 ? 84.993 38.554 0.307 1.00 34.81 502 VAL D CA 1
ATOM 16284 C C . VAL D 1 501 ? 84.635 37.326 1.140 1.00 34.76 502 VAL D C 1
ATOM 16285 O O . VAL D 1 501 ? 85.503 36.561 1.530 1.00 34.90 502 VAL D O 1
ATOM 16289 N N . TYR D 1 502 ? 83.345 37.136 1.387 1.00 34.78 503 TYR D N 1
ATOM 16290 C CA . TYR D 1 502 ? 82.858 36.002 2.155 1.00 34.49 503 TYR D CA 1
ATOM 16291 C C . TYR D 1 502 ? 81.538 35.526 1.580 1.00 34.62 503 TYR D C 1
ATOM 16292 O O . TYR D 1 502 ? 80.590 36.308 1.453 1.00 34.51 503 TYR D O 1
ATOM 16301 N N . LYS D 1 503 ? 81.489 34.237 1.251 1.00 34.65 504 LYS D N 1
ATOM 16302 C CA . LYS D 1 503 ? 80.315 33.606 0.653 1.00 34.94 504 LYS D CA 1
ATOM 16303 C C . LYS D 1 503 ? 80.084 32.226 1.256 1.00 35.05 504 LYS D C 1
ATOM 16304 O O . LYS D 1 503 ? 80.893 31.316 1.043 1.00 35.13 504 LYS D O 1
ATOM 16310 N N . GLU D 1 504 ? 78.992 32.080 2.010 1.00 35.14 505 GLU D N 1
ATOM 16311 C CA . GLU D 1 504 ? 78.494 30.768 2.458 1.00 35.30 505 GLU D CA 1
ATOM 16312 C C . GLU D 1 504 ? 79.568 29.912 3.143 1.00 35.13 505 GLU D C 1
ATOM 16313 O O . GLU D 1 504 ? 79.759 28.737 2.797 1.00 34.97 505 GLU D O 1
ATOM 16319 N N . GLY D 1 505 ? 80.273 30.518 4.099 1.00 35.06 506 GLY D N 1
ATOM 16320 C CA . GLY D 1 505 ? 81.300 29.818 4.873 1.00 35.13 506 GLY D CA 1
ATOM 16321 C C . GLY D 1 505 ? 82.720 29.979 4.358 1.00 35.19 506 GLY D C 1
ATOM 16322 O O . GLY D 1 505 ? 83.671 29.662 5.066 1.00 35.32 506 GLY D O 1
ATOM 16323 N N . GLU D 1 506 ? 82.871 30.478 3.132 1.00 35.37 507 GLU D N 1
ATOM 16324 C CA . GLU D 1 506 ? 84.196 30.608 2.512 1.00 35.61 507 GLU D CA 1
ATOM 16325 C C . GLU D 1 506 ? 84.668 32.063 2.392 1.00 35.39 507 GLU D C 1
ATOM 16326 O O . GLU D 1 506 ? 83.914 32.938 1.971 1.00 35.25 507 GLU D O 1
ATOM 16332 N N . ILE D 1 507 ? 85.921 32.294 2.773 1.00 35.26 508 ILE D N 1
ATOM 16333 C CA . ILE D 1 507 ? 86.611 33.561 2.552 1.00 35.17 508 ILE D CA 1
ATOM 16334 C C . ILE D 1 507 ? 87.231 33.536 1.155 1.00 35.45 508 ILE D C 1
ATOM 16335 O O . ILE D 1 507 ? 87.899 32.570 0.788 1.00 35.78 508 ILE D O 1
ATOM 16340 N N . LEU D 1 508 ? 87.006 34.586 0.374 1.00 35.58 509 LEU D N 1
ATOM 16341 C CA . LEU D 1 508 ? 87.596 34.668 -0.957 1.00 35.78 509 LEU D CA 1
ATOM 16342 C C . LEU D 1 508 ? 88.763 35.653 -0.952 1.00 35.82 509 LEU D C 1
ATOM 16343 O O . LEU D 1 508 ? 88.581 36.852 -1.190 1.00 35.85 509 LEU D O 1
ATOM 16348 N N . LYS D 1 509 ? 89.956 35.125 -0.676 1.00 35.94 510 LYS D N 1
ATOM 16349 C CA . LYS D 1 509 ? 91.172 35.929 -0.475 1.00 36.33 510 LYS D CA 1
ATOM 16350 C C . LYS D 1 509 ? 91.587 36.783 -1.683 1.00 36.29 510 LYS D C 1
ATOM 16351 O O . LYS D 1 509 ? 92.146 37.866 -1.506 1.00 36.56 510 LYS D O 1
ATOM 16357 N N . GLU D 1 510 ? 91.310 36.309 -2.897 1.00 36.13 511 GLU D N 1
ATOM 16358 C CA . GLU D 1 510 ? 91.605 37.094 -4.100 1.00 36.35 511 GLU D CA 1
ATOM 16359 C C . GLU D 1 510 ? 90.857 38.441 -4.152 1.00 36.05 511 GLU D C 1
ATOM 16360 O O . GLU D 1 510 ? 91.295 39.367 -4.835 1.00 35.89 511 GLU D O 1
ATOM 16366 N N . ASN D 1 511 ? 89.755 38.542 -3.406 1.00 35.83 512 ASN D N 1
ATOM 16367 C CA . ASN D 1 511 ? 88.964 39.766 -3.330 1.00 35.52 512 ASN D CA 1
ATOM 16368 C C . ASN D 1 511 ? 89.312 40.652 -2.119 1.00 35.66 512 ASN D C 1
ATOM 16369 O O . ASN D 1 511 ? 88.653 41.672 -1.871 1.00 35.55 512 ASN D O 1
ATOM 16374 N N . ALA D 1 512 ? 90.343 40.257 -1.367 1.00 35.82 513 ALA D N 1
ATOM 16375 C CA . ALA D 1 512 ? 90.827 41.050 -0.229 1.00 35.96 513 ALA D CA 1
ATOM 16376 C C . ALA D 1 512 ? 91.629 42.261 -0.713 1.00 36.01 513 ALA D C 1
ATOM 16377 O O . ALA D 1 512 ? 92.667 42.112 -1.361 1.00 36.14 513 ALA D O 1
ATOM 16379 N N . ASP D 1 513 ? 91.132 43.455 -0.406 1.00 36.17 514 ASP D N 1
ATOM 16380 C CA . ASP D 1 513 ? 91.749 44.697 -0.869 1.00 36.48 514 ASP D CA 1
ATOM 16381 C C . ASP D 1 513 ? 91.624 45.832 0.162 1.00 36.12 514 ASP D C 1
ATOM 16382 O O . ASP D 1 513 ? 91.563 47.007 -0.197 1.00 36.24 514 ASP D O 1
ATOM 16387 N N . GLY D 1 514 ? 91.603 45.469 1.441 1.00 35.86 515 GLY D N 1
ATOM 16388 C CA . GLY D 1 514 ? 91.528 46.437 2.533 1.00 35.95 515 GLY D CA 1
ATOM 16389 C C . GLY D 1 514 ? 92.688 47.423 2.581 1.00 35.94 515 GLY D C 1
ATOM 16390 O O . GLY D 1 514 ? 93.817 47.091 2.211 1.00 35.92 515 GLY D O 1
ATOM 16391 N N . LYS D 1 515 ? 92.400 48.639 3.042 1.00 35.81 516 LYS D N 1
ATOM 16392 C CA . LYS D 1 515 ? 93.407 49.695 3.147 1.00 35.73 516 LYS D CA 1
ATOM 16393 C C . LYS D 1 515 ? 93.288 50.445 4.459 1.00 35.53 516 LYS D C 1
ATOM 16394 O O . LYS D 1 515 ? 92.245 50.401 5.129 1.00 35.65 516 LYS D O 1
ATOM 16400 N N . TYR D 1 516 ? 94.361 51.138 4.825 1.00 35.19 517 TYR D N 1
ATOM 16401 C CA . TYR D 1 516 ? 94.306 52.051 5.944 1.00 34.94 517 TYR D CA 1
ATOM 16402 C C . TYR D 1 516 ? 93.323 53.172 5.630 1.00 35.06 517 TYR D C 1
ATOM 16403 O O . TYR D 1 516 ? 93.270 53.675 4.507 1.00 35.04 517 TYR D O 1
ATOM 16412 N N . LEU D 1 517 ? 92.543 53.552 6.633 1.00 35.31 518 LEU D N 1
ATOM 16413 C CA . LEU D 1 517 ? 91.503 54.540 6.465 1.00 35.54 518 LEU D CA 1
ATOM 16414 C C . LEU D 1 517 ? 91.848 55.830 7.192 1.00 35.46 518 LEU D C 1
ATOM 16415 O O . LEU D 1 517 ? 91.934 55.845 8.418 1.00 35.62 518 LEU D O 1
ATOM 16420 N N . LYS D 1 518 ? 92.055 56.910 6.441 1.00 35.37 519 LYS D N 1
ATOM 16421 C CA . LYS D 1 518 ? 92.126 58.238 7.045 1.00 35.55 519 LYS D CA 1
ATOM 16422 C C . LYS D 1 518 ? 90.708 58.681 7.361 1.00 35.49 519 LYS D C 1
ATOM 16423 O O . LYS D 1 518 ? 89.807 58.533 6.542 1.00 35.94 519 LYS D O 1
ATOM 16429 N N . ARG D 1 519 ? 90.506 59.195 8.565 1.00 35.16 520 ARG D N 1
ATOM 16430 C CA . ARG D 1 519 ? 89.181 59.574 9.025 1.00 34.68 520 ARG D CA 1
ATOM 16431 C C . ARG D 1 519 ? 89.085 61.091 9.216 1.00 34.81 520 ARG D C 1
ATOM 16432 O O . ARG D 1 519 ? 90.097 61.783 9.372 1.00 34.85 520 ARG D O 1
ATOM 16440 N N . GLY D 1 520 ? 87.862 61.607 9.187 1.00 34.76 521 GLY D N 1
ATOM 16441 C CA . GLY D 1 520 ? 87.623 63.020 9.449 1.00 34.51 521 GLY D CA 1
ATOM 16442 C C . GLY D 1 520 ? 87.258 63.297 10.898 1.00 34.50 521 GLY D C 1
ATOM 16443 O O . GLY D 1 520 ? 87.281 62.413 11.738 1.00 34.34 521 GLY D O 1
ATOM 16444 N N . LYS D 1 521 ? 86.935 64.549 11.180 1.00 34.75 522 LYS D N 1
ATOM 16445 C CA . LYS D 1 521 ? 86.426 64.963 12.476 1.00 35.01 522 LYS D CA 1
ATOM 16446 C C . LYS D 1 521 ? 84.951 64.591 12.556 1.00 35.37 522 LYS D C 1
ATOM 16447 O O . LYS D 1 521 ? 84.194 64.813 11.602 1.00 35.54 522 LYS D O 1
ATOM 16453 N N . SER D 1 522 ? 84.536 64.057 13.698 1.00 35.23 523 SER D N 1
ATOM 16454 C CA . SER D 1 522 ? 83.144 63.708 13.905 1.00 35.41 523 SER D CA 1
ATOM 16455 C C . SER D 1 522 ? 82.263 64.935 14.130 1.00 35.44 523 SER D C 1
ATOM 16456 O O . SER D 1 522 ? 82.630 65.856 14.854 1.00 35.64 523 SER D O 1
ATOM 16459 N N . PHE D 1 523 ? 81.090 64.935 13.509 1.00 35.76 524 PHE D N 1
ATOM 16460 C CA . PHE D 1 523 ? 80.116 66.005 13.701 1.00 36.17 524 PHE D CA 1
ATOM 16461 C C . PHE D 1 523 ? 79.444 65.892 15.077 1.00 36.23 524 PHE D C 1
ATOM 16462 O O . PHE D 1 523 ? 78.881 66.863 15.593 1.00 36.39 524 PHE D O 1
ATOM 16470 N N . MET D 1 524 ? 79.539 64.712 15.674 1.00 36.03 525 MET D N 1
ATOM 16471 C CA . MET D 1 524 ? 78.986 64.468 16.996 1.00 36.42 525 MET D CA 1
ATOM 16472 C C . MET D 1 524 ? 79.892 64.974 18.116 1.00 36.07 525 MET D C 1
ATOM 16473 O O . MET D 1 524 ? 79.448 65.131 19.263 1.00 35.81 525 MET D O 1
ATOM 16478 N N . CYS D 1 525 ? 81.153 65.245 17.784 1.00 35.98 526 CYS D N 1
ATOM 16479 C CA . CYS D 1 525 ? 82.142 65.641 18.790 1.00 36.09 526 CYS D CA 1
ATOM 16480 C C . CYS D 1 525 ? 82.526 67.126 18.759 1.00 36.00 526 CYS D C 1
ATOM 16481 O O . CYS D 1 525 ? 83.557 67.508 19.317 1.00 36.20 526 CYS D O 1
ATOM 16484 N N . THR D 1 526 ? 81.705 67.951 18.107 1.00 35.77 527 THR D N 1
ATOM 16485 C CA . THR D 1 526 ? 81.791 69.403 18.241 1.00 36.01 527 THR D CA 1
ATOM 16486 C C . THR D 1 526 ? 81.265 69.778 19.649 1.00 35.91 527 THR D C 1
ATOM 16487 O O . THR D 1 526 ? 80.368 69.123 20.163 1.00 35.84 527 THR D O 1
ATOM 16491 N N . PRO D 1 527 ? 81.835 70.814 20.281 1.00 35.95 528 PRO D N 1
ATOM 16492 C CA . PRO D 1 527 ? 81.441 71.094 21.678 1.00 35.87 528 PRO D CA 1
ATOM 16493 C C . PRO D 1 527 ? 80.040 71.694 21.832 1.00 35.79 528 PRO D C 1
ATOM 16494 O O . PRO D 1 527 ? 79.573 72.407 20.944 1.00 35.97 528 PRO D O 1
ATOM 16498 N N . LYS D 1 528 ? 79.384 71.396 22.950 1.00 35.75 529 LYS D N 1
ATOM 16499 C CA . LYS D 1 528 ? 78.129 72.052 23.332 1.00 36.04 529 LYS D CA 1
ATOM 16500 C C . LYS D 1 528 ? 78.260 73.570 23.532 1.00 36.00 529 LYS D C 1
ATOM 16501 O O . LYS D 1 528 ? 77.272 74.291 23.420 1.00 36.08 529 LYS D O 1
ATOM 16507 N N . ASN D 1 529 ? 79.470 74.037 23.852 1.00 35.80 530 ASN D N 1
ATOM 16508 C CA . ASN D 1 529 ? 79.721 75.428 24.241 1.00 36.15 530 ASN D CA 1
ATOM 16509 C C . ASN D 1 529 ? 79.000 75.827 25.523 1.00 36.10 530 ASN D C 1
ATOM 16510 O O . ASN D 1 529 ? 78.451 76.923 25.645 1.00 35.99 530 ASN D O 1
ATOM 16515 N N . GLU D 1 530 ? 79.020 74.910 26.479 1.00 36.34 531 GLU D N 1
ATOM 16516 C CA . GLU D 1 530 ? 78.345 75.103 27.739 1.00 36.89 531 GLU D CA 1
ATOM 16517 C C . GLU D 1 530 ? 79.376 74.965 28.842 1.00 36.28 531 GLU D C 1
ATOM 16518 O O . GLU D 1 530 ? 80.207 74.056 28.804 1.00 36.19 531 GLU D O 1
ATOM 16524 N N . TRP D 1 531 ? 79.333 75.877 29.806 1.00 35.64 532 TRP D N 1
ATOM 16525 C CA . TRP D 1 531 ? 80.355 75.924 30.831 1.00 35.46 532 TRP D CA 1
ATOM 16526 C C . TRP D 1 531 ? 79.771 76.035 32.233 1.00 35.45 532 TRP D C 1
ATOM 16527 O O . TRP D 1 531 ? 78.654 76.519 32.432 1.00 35.31 532 TRP D O 1
ATOM 16538 N N . VAL D 1 532 ? 80.558 75.581 33.201 1.00 35.55 533 VAL D N 1
ATOM 16539 C CA . VAL D 1 532 ? 80.191 75.625 34.611 1.00 35.43 533 VAL D CA 1
ATOM 16540 C C . VAL D 1 532 ? 80.495 76.990 35.228 1.00 35.43 533 VAL D C 1
ATOM 16541 O O . VAL D 1 532 ? 79.734 77.476 36.075 1.00 35.36 533 VAL D O 1
ATOM 16545 N N . THR D 1 533 ? 81.601 77.605 34.806 1.00 35.32 534 THR D N 1
ATOM 16546 C CA . THR D 1 533 ? 81.969 78.936 35.281 1.00 35.41 534 THR D CA 1
ATOM 16547 C C . THR D 1 533 ? 82.163 79.902 34.115 1.00 35.36 534 THR D C 1
ATOM 16548 O O . THR D 1 533 ? 81.947 79.544 32.958 1.00 35.35 534 THR D O 1
ATOM 16552 N N . GLU D 1 534 ? 82.591 81.122 34.429 1.00 35.32 535 GLU D N 1
ATOM 16553 C CA . GLU D 1 534 ? 82.892 82.122 33.406 1.00 35.18 535 GLU D CA 1
ATOM 16554 C C . GLU D 1 534 ? 84.210 81.861 32.663 1.00 34.78 535 GLU D C 1
ATOM 16555 O O . GLU D 1 534 ? 84.467 82.496 31.640 1.00 34.62 535 GLU D O 1
ATOM 16561 N N . TRP D 1 535 ? 85.034 80.940 33.173 1.00 34.50 536 TRP D N 1
ATOM 16562 C CA . TRP D 1 535 ? 86.305 80.610 32.529 1.00 34.26 536 TRP D CA 1
ATOM 16563 C C . TRP D 1 535 ? 86.096 80.047 31.128 1.00 34.45 536 TRP D C 1
ATOM 16564 O O . TRP D 1 535 ? 85.202 79.232 30.900 1.00 34.38 536 TRP D O 1
ATOM 16575 N N . ARG D 1 536 ? 86.933 80.503 30.199 1.00 34.72 537 ARG D N 1
ATOM 16576 C CA . ARG D 1 536 ? 86.970 80.001 28.829 1.00 34.88 537 ARG D CA 1
ATOM 16577 C C . ARG D 1 536 ? 88.427 79.740 28.446 1.00 35.00 537 ARG D C 1
ATOM 16578 O O . ARG D 1 536 ? 89.319 80.452 28.907 1.00 34.86 537 ARG D O 1
ATOM 16586 N N . PRO D 1 537 ? 88.675 78.716 27.605 1.00 35.17 538 PRO D N 1
ATOM 16587 C CA . PRO D 1 537 ? 90.011 78.486 27.072 1.00 35.36 538 PRO D CA 1
ATOM 16588 C C . PRO D 1 537 ? 90.469 79.677 26.239 1.00 35.73 538 PRO D C 1
ATOM 16589 O O . PRO D 1 537 ? 89.665 80.282 25.524 1.00 35.39 538 PRO D O 1
ATOM 16593 N N . LYS D 1 538 ? 91.757 79.998 26.342 1.00 36.26 539 LYS D N 1
ATOM 16594 C CA . LYS D 1 538 ? 92.346 81.151 25.670 1.00 36.88 539 LYS D CA 1
ATOM 16595 C C . LYS D 1 538 ? 91.952 81.307 24.191 1.00 37.09 539 LYS D C 1
ATOM 16596 O O . LYS D 1 538 ? 91.809 82.433 23.710 1.00 37.07 539 LYS D O 1
ATOM 16602 N N . TYR D 1 539 ? 91.756 80.188 23.486 1.00 37.30 540 TYR D N 1
ATOM 16603 C CA . TYR D 1 539 ? 91.500 80.223 22.042 1.00 37.68 540 TYR D CA 1
ATOM 16604 C C . TYR D 1 539 ? 90.099 80.707 21.601 1.00 38.47 540 TYR D C 1
ATOM 16605 O O . TYR D 1 539 ? 89.693 80.482 20.456 1.00 38.58 540 TYR D O 1
ATOM 16614 N N . GLU D 1 540 ? 89.391 81.418 22.480 1.00 39.48 541 GLU D N 1
ATOM 16615 C CA . GLU D 1 540 ? 88.132 82.058 22.094 1.00 40.31 541 GLU D CA 1
ATOM 16616 C C . GLU D 1 540 ? 88.229 83.581 22.127 1.00 40.44 541 GLU D C 1
ATOM 16617 O O . GLU D 1 540 ? 88.597 84.170 23.143 1.00 40.66 541 GLU D O 1
#

Radius of gyration: 38.36 Å; Cα contacts (8 Å, |Δi|>4): 5466; chains: 4; bounding box: 90×81×122 Å

Organism: Lachancea kluyveri (strain ATCC 58438 / CBS 3082 / BCRC 21498 / NBRC 1685 / JCM 7257 / NCYC 543 / NRRL Y-12651) (NCBI:txid226302)

Solvent-accessible surface area: 68754 Å² total

InterPro domains:
  IPR006680 Amidohydrolase-related [PF01979] (53-502)
  IPR011059 Metal-dependent hydrolase, composite domain superfamily [SSF51338] (5-521)
  IPR011778 Hydantoinase/dihydropyrimidinase [cd01314] (6-515)
  IPR032466 Metal-dependent hydrolase [SSF51556] (57-440)
  IPR050378 Metallo-dependent Hydrolases Superfamily [PTHR11647] (5-522)

Foldseek 3Di:
DQAAEKEAQEWEFALPDTGHWIWTHHQQATADTGRDDDPVNHPYYHYLNHFYKFFAFEFAFAEAAFDVCPLWGFQFHQQFLQLLLLLQRHAEYEYEFEQDPVDDFLQRQLVSVVRNQVVCVPHFGQHAYEYEYEDADADDDQPVRLVRLLSNQVNNCVVAQHQEYAECADPSGRDDLNRVLSVLLSNLVVLGAYEYAFFNHVQLVVLLVVCVVVVNFFQLCLCVSGDLVRSLVRLLSVVVSCQQSLFAYEYEARQHLSSLVSLVVCVVVVRRYAYEHELLSQADASCQLAEPQLHFPSCQWPQTCPNVVPPRLRSLQQFAPPHRHHPPRNLSVLVCLAPVSHQAYHHSATFAADPDLPDRRHQVQQPDVVVVGHSGNVRGSHHFHDSNCRLLSCVVSPAVVPSHPHPSSSLRHGWASVCQSRFNPPCTSRRDRPRHRRWMFRKHDQPDPDDQPLWDQADDPLSSSGSYPDHRRGRTGTRMGTQFTAHSNHTQDHSSDGDSVSRDYHHDNGHNHPSGNGPPDHPDPDDPPVD/DQFAEKEAQEWEFALPDTGHWIWTHHQLATADTGRDDDPVNYPYYHYLNHFYKFFAFEFAFAEAAFDVCPLNGFQFHQQQLQLLLLLQRHAEYEYEFEQDPVADFLQRQLVSVVRNQVVCVPHFGQHAYEYEYEDADADDDLVVRQVSLLSNQVNNCVVAQHQEYAECADPSGRDDLSRVLSNQLSNQVVLGAYEYAFFNHVQLVVLLVVCVVVVNFFQLCLCVSGDLVRSLVRLLSVVVSCQQSLFQYEYEARQHLSNLVSLVVCVVVVRNYAYEHELLSQAPASVQLAEDHLHFPSCQWPQTCPNCVPPRLRSLQQAAPPHRHHPPRNLSVLVCLAPVSHQAYHHSATFAADPDQPDRRHQVQQPDVVVPGHSGNVRGSHHFHDSNPRLLRCVPSPAVVPSHPHSSSSLRHGWASVCQSRFVPPCTRRRDRPRHRRWMFRKHDQPDPDDQPLWDQADDPLSSSGSYPGHRRGRGGTRMGTQFTAHSNHTQDHSSDGDSVSRDYHHDNGHNHPSGNGPPDHPDPDDPPVD/DQFAEKEAQEWEFALPDTGHWIWTHHQLATADIGRDDDPVNHPYYHYLNHFYKFFAFEFAFAEAAFPVCPLWGFQFHQQQLQLLLLLQRHAEYEYEFEQDPVDDALQRQLVSVVRNQVVCVPHFGQHAYEYEYEDADFDDDLVVRLVSVLSNQCNNCVNAQHQEYAECADPSGHDDLNRVLSVQSNNQVVLGAYEYAFFNHVQLVVLLVVCVVVPNFFQLCLCVSGDLVRSLVRLLSVVVSCQQSLFAYEYEARQHLSSLVSLVVCVVVVRRYAYEHELLSFADASCQLEPVRYFPSCQFPQTCNNPVPPRLRSLQQAAPPHRHHPPRNLSVLVCLAPVSHQAYHHSATFAADPDQPDRRHQVCQPDVVVVGHSGNVRGSHHFHDSNCRLLSCVPNPAVVPSHPHVSSSLRHRWASVCQSRFVPPCTRRNDRPRHRRWMFRKHDQPDPDDQPLWDQADDPLSSSGSYPDHRRGRTGTRMGTQFTAHSNHTQDHSSDGDSVSRDYHHDNGHNHPSGNGPPDHPDPDDPPVD/DQFAEKEAQEWEFALPDTGHWIWTHHQQATADIGRDDDPVNHPYYHYLNHFYKFFAFEFAFAEAAFDVCPLWGFLHHQQFLQLLLLLQRHAEYEYEFEQDPVDDALQRQLVSVVRNQVVCVPHFGQHAYEYEYEDADFDDDLVVRLVSVLSNQVNNCVNAQHQEYAECADPSGRDDLNNVLSVQSNNLVVLGAYEYAFFNHVQLVVLLVVCVVVPNFFQLCLCVSGDLVRSLVRLLSVVVSCQQSLFQYEYEARQHPSSLVSLVVCVVVVRRYAYEHEQLSQCDASCQLAPVVFPSCQWPQTCNNVVPPRRRSLQQFAPPHRHHPPRNLSVLVCLAPVSHQAYHHNATFAADPDQPDRRHQVCQPDVVVPGHSGNVSGSHHFHDSNCRLLSCVFVPAVVPSHPHPSSSLRHGWASVCQSRFVPPCTSGNDRPRHRRWMFRKHDQPDPDDQPLWDQADDPLSSSGSYPDHRRGRTGTRMGTQFTAHSNHTQDHSSDGDSVSRDYHHDNGHNHPSGNGPPDHDDPDDPPPD

Sequence (2121 aa):
PIYDLIIKNGIICCTASDIYAAEIAVNNGKVQLIAASIDPSLGSEVIDAEGAFITPGGIDAHVHVDEPLKLLGDVVDTMEHATRSAVAGGTTTVVAFSTQDVSKKGPSALAESVKLDVDEYSEQTLYCDYGLHLILFQIEKPSVEARELLDVQLQAAYNDYGVSSVMFMTYYPGLQISDYDIMSAMYATRKNGFTTMLHAENGDMVKWMIEALEEQGLTDAYYHGVSRPSIVEGEATNRAITLATTMDTPILFVHVSSPQAAEVIKQAQTKGLKVYAETCPQYALLSDAITRCHGVGIDLSSISESPFTNPDDRFIGSKYICSPPIRPEGTQKSIWKGMNNGTFTIVGSDHCSYNYYEKTSTASKHRAFDPENNKNGEFRYIPNGLPGVCTRMPLLYDYGYLRGNLTSMMKLVEIQCTNPAKVYGMYPQKGSILPGVSDADLVIWYPDDSKKEYNSKPKLITNKLMEHNCDYTPFEGIEIKNWPRYTIVKGKIVYKEGEILKENADGKYLKRGKSFMCTPKNEWVTEWRPKYEPIYDLIIKNGIICCTASDIYAAEIAVNNGKVQLIAASIDPSLGSEVIDAEGAFITPGGIDAHVHVDEPLKLLGDVVDTMEHATRSAVAGGTTTVVAFSTQDVSKKGPSALAESVKLDVDEYSEQTLYCDYGLHLILFQIEKPSVEARELLDVQLQAAYNDYGVSSVMFMTYYPGLQISDYDIMSAMYATRKNGFTTMLHAENGDMVKWMIEALEEQGLTDAYYHGVSRPSIVEGEATNRAITLATTMDTPIILFVHVSSPQAAEVIKQAQTKGLKVYAETCPQYALLSDAITRCHGVGIDLSSISESPFTNPDDRFIGSKYICSPPIRPEGTQKSIWKGMNNGTFTIVGSDHCSYNYYEKTSTASKHRAFDPENNKNGEFRYIPNGLPGVCTRMPLLYDYGYLRGNLTSMMKLVEIQCTNPAKVYGMYPQKGSILPGVSDADLVIWYPDDSKKEYNSKPKLITNKLMEHNCDYTPFEGIEIKNWPRYTIVKGKIVYKEGEILKENADGKYLKRGKSFMCTPKNEWVTEWRPKYEPIYDLIIKNGIICTASDIYAAEIAVNNGKVQLIAASIDPSLGSEVIDAEGAFITPGGIDAHVHVDEPLKLLGDVVDTMEHATRSAVAGGTTTVVAFSTQDVSKKGPSALAESVKLDVDEYSEQTLYCDYGLHLILFQIEKPSVEARELLDVQLQAAYNDYGVSSVMFMTYPGLQISDYDIMSAMYATRKNGFTTMLHAENGDMVKWMIEALEEQGLTDAYYHGVSRPSIVEGEATNRAITLATTMDTPILFVHVSSPQAAEVIKQAQTKGLKVYAETCPQYALLSDAITRCGVGIDLSSISESPFTNPDDRFIGSKYICSPPIRPEGTQKSIWKGMNNGTFTIVGSDHCSYNYYEKTSTASKHRAFDPENNKNGEFRYIPNGLPGVCTRMPLLYDYGYLRGNLTSMMKLVEIQCTNPAKVYGMYPQKGSILPGVSDADLVIWYPDDSKKEYNSKPKLITNKLMEHNCDYTPFEGIEIKNWPRYTIVKGKIVYKEGEILKENADGKYLKRGKSFMCTPKNEWVTEWRPKYEPIYDLIIKNGIICCTASDIYAAEIAVNNGKVQLIAASIDPSLGSEVIDAEGAFITPGGIDAHVHVDEPLKLLGDVVDTMEHATRSAVAGGTTTVVAFSTQDVSKKGPSALAESVKLDVDEYSSEQTLYCDYGLHLILFQIEKPSVEARELLDVQLQAAYNDYGVSSVMFMTYPGLQISDYDIMSAMYATRKNGFTTMLHAENGDMVKWMIEALEEQGLTDAYYHGVSRPSIVEGEATNRAITLATTMDTPILFVHVSSPQAAEVIKQAQTKGLKVYAETCPQYALLSDAITRCHGIDLSSISESPFTNPDDRFIGSKYICSPPIRPEGTQKSIWKGMNNGTFTIVGSDHCSYNYYEKTSTASKHRAFDPENNKNGEFRYIPNGLPGVCTRMPLLYDYGYLRGNLTSMMKLVEIQCTNPAKVYGMYPQKGSILPGVSDADLVIWYPDDSKKEYNSKPKLITNKLMEHNCDYTPFEGIEIKNWPRYTIVKGKIVYKEGEILKENADGKYLKRGKSFMCTPKNEWVTEWRPKYE